Protein 2EDP (pdb70)

Radius of gyration: 15.27 Å; Cα contacts (8 Å, |Δi|>4): 200; chains: 1; bounding box: 36×50×23 Å

Sequence (100 aa):
GSSGSSGGSFQYVPVQLQGGAPWGFTLKGGLEHCEPLTVSKIEDGGKAALSQKMRTGDELVNINGTPLYGSRQEALILIKGSFRILKLIVRRRNSGPSSGGSSGSSGGSFQYVPVQLQGGAPWGFTLKGGLEHCEPLTVSKIEDGGKAALSQKMRTGDELVNINGTPLYGSRQEALILIKGSFRILKLIVRRRNSGPSSGGSSGSSGGSFQYVPVQLQGGAPWGFTLKGGLEHCEPLTVSKIEDGGKAALSQKMRTGDELVNINGTPLYGSRQEALILIKGSFRILKLIVRRRNSGPSSGGSSGSSGGSFQYVPVQLQGGAPWGFTLKGGLEHCEPLTVSKIEDGGKAALSQKMRTGDELVNINGTPLYGSRQEALILIKGSFRILKLIVRRRNSGPSSGGSSGSSGGSFQYVPVQLQGGAPWGFTLKGGLEHCEPLTVSKIEDGGKAALSQKMRTGDELVNINGTPLYGSRQEALILIKGSFRILKLIVRRRNSGPSSGGSSGSSGGSFQYVPVQLQGGAPWGFTLKGGLEHCEPLTVSKIEDGGKAALSQKMRTGDELVNINGTPLYGSRQEALILIKGSFRILKLIVRRRNSGPSSGGSSGSSGGSFQYVPVQLQGGAPWGFTLKGGLEHCEPLTVSKIEDGGKAALSQKMRTGDELVNINGTPLYGSRQEALILIKGSFRILKLIVRRRNSGPSSGGSSGSSGGSFQYVPVQLQGGAPWGFTLKGGLEHCEPLTVSKIEDGGKAALSQKMRTGDELVNINGTPLYGSRQEALILIKGSFRILKLIVRRRNSGPSSGGSSGSSGGSFQYVPVQLQGGAPWGFTLKGGLEHCEPLTVSKIEDGGKAALSQKMRTGDELVNINGTPLYGSRQEALILIKGSFRILKLIVRRRNSGPSSGGSSGSSGGSFQYVPVQLQGGAPWGFTLKGGLEHCEPLTVSKIEDGGKAALSQKMRTGDELVNINGTPLYGSRQEALILIKGSFRILKLIVRRRNSGPSSGGSSGSSGGSFQYVPVQLQGGAPWGFTLKGGLEHCEPLTVSKIEDGGKAALSQKMRTGDELVNINGTPLYGSRQEALILIKGSFRILKLIVRRRNSGPSSGGSSGSSGGSFQYVPVQLQGGAPWGFTLKGGLEHCEPLTVSKIEDGGKAALSQKMRTGDELVNINGTPLYGSRQEALILIKGSFRILKLIVRRRNSGPSSGGSSGSSGGSFQYVPVQLQGGAPWGFTLKGGLEHCEPLTVSKIEDGGKAALSQKMRTGDELVNINGTPLYGSRQEALILIKGSFRILKLIVRRRNSGPSSGGSSGSSGGSFQYVPVQLQGGAPWGFTLKGGLEHCEPLTVSKIEDGGKAALSQKMRTGDELVNINGTPLYGSRQEALILIKGSFRILKLIVRRRNSGPSSGGSSGSSGGSFQYVPVQLQGGAPWGFTLKGGLEHCEPLTVSKIEDGGKAALSQKMRTGDELVNINGTPLYGSRQEALILIKGSFRILKLIVRRRNSGPSSGGSSGSSGGSFQYVPVQLQGGAPWGFTLKGGLEHCEPLTVSKIEDGGKAALSQKMRTGDELVNINGTPLYGSRQEALILIKGSFRILKLIVRRRNSGPSSGGSSGSSGGSFQYVPVQLQGGAPWGFTLKGGLEHCEPLTVSKIEDGGKAALSQKMRTGDELVNINGTPLYGSRQEALILIKGSFRILKLIVRRRNSGPSSGGSSGSSGGSFQYVPVQLQGGAPWGFTLKGGLEHCEPLTVSKIEDGGKAALSQKMRTGDELVNINGTPLYGSRQEALILIKGSFRILKLIVRRRNSGPSSGGSSGSSGGSFQYVPVQLQGGAPWGFTLKGGLEHCEPLTVSKIEDGGKAALSQKMRTGDELVNINGTPLYGSRQEALILIKGSFRILKLIVRRRNSGPSSGGSSGSSGGSFQYVPVQLQGGAPWGFTLKGGLEHCEPLTVSKIEDGGKAALSQKMRTGDELVNINGTPLYGSRQEALILIKGSFRILKLIVRRRNSGPSSG

InterPro domains:
  IPR001478 PDZ domain [PF00595] (15-87)
  IPR001478 PDZ domain [PS50106] (10-92)
  IPR001478 PDZ domain [SM00228] (19-92)
  IPR014799 Apx/Shrm Domain 2 [PF08687] (1247-1486)
  IPR014799 Apx/Shrm Domain 2 [PS51307] (1208-1487)
  IPR027685 Shroom family [PTHR15012] (28-1253)
  IPR036034 PDZ superfamily [G3DSA:2.30.42.10] (7-92)
  IPR036034 PDZ superfamily [SSF50156] (5-95)

GO terms:
  GO:0005515 protein binding (F, IPI)
  GO:0005884 actin filament (C, IDA)
  GO:0009898 cytoplasmic side of plasma membrane (C, IDA)
  GO:0050890 cognition (P, IDA)
  GO:0007420 brain development (P, IDA)

Secondary structure (DSSP, 8-state):
----------EEEEEE--S-S-----EEEEGGGTEEEEE----TTSHHHHHTS--TT-EEEEETTEE--S-SHHHHHHHHT--SS-EEEEEE---SS---

Foldseek 3Di:
DDDDDDDFDKDKDWLKFAQADPAFWAWDDWVVNPDQTFIDGGHCPGRSNVSVRHDGPWGWQAKQNRGHDTHRCVRVVSRVPDDRMITTMTMDTDDDPDDD

Structure (mmCIF, N/CA/C/O backbone):
data_2EDP
#
_entry.id   2EDP
#
loop_
_atom_site.group_PDB
_atom_site.id
_atom_site.type_symbol
_atom_site.label_atom_id
_atom_site.label_alt_id
_atom_site.label_comp_id
_atom_site.label_asym_id
_atom_site.label_entity_id
_atom_site.label_seq_id
_atom_site.pdbx_PDB_ins_code
_atom_site.Cartn_x
_atom_site.Cartn_y
_atom_site.Cartn_z
_atom_site.occupancy
_atom_site.B_iso_or_equiv
_atom_site.auth_seq_id
_atom_site.auth_comp_id
_atom_site.auth_asym_id
_atom_site.auth_atom_id
_atom_site.pdbx_PDB_model_num
ATOM 1 N N . GLY A 1 1 ? -22.884 -32.919 -14.014 1.00 0.00 1 GLY A N 1
ATOM 2 C CA . GLY A 1 1 ? -23.047 -31.949 -12.947 1.00 0.00 1 GLY A CA 1
ATOM 3 C C . GLY A 1 1 ? -21.983 -32.080 -11.875 1.00 0.00 1 GLY A C 1
ATOM 4 O O . GLY A 1 1 ? -21.717 -33.178 -11.387 1.00 0.00 1 GLY A O 1
ATOM 8 N N . SER A 1 2 ? -21.371 -30.958 -11.510 1.00 0.00 2 SER A N 1
ATOM 9 C CA . SER A 1 2 ? -20.325 -30.954 -10.493 1.00 0.00 2 SER A CA 1
ATOM 10 C C . SER A 1 2 ? -20.096 -29.544 -9.956 1.00 0.00 2 SER A C 1
ATOM 11 O O . SER A 1 2 ? -20.125 -28.569 -10.707 1.00 0.00 2 SER A O 1
ATOM 19 N N . SER A 1 3 ? -19.868 -29.445 -8.651 1.00 0.00 3 SER A N 1
ATOM 20 C CA . SER A 1 3 ? -19.637 -28.155 -8.011 1.00 0.00 3 SER A CA 1
ATOM 21 C C . SER A 1 3 ? -18.562 -27.366 -8.752 1.00 0.00 3 SER A C 1
ATOM 22 O O . SER A 1 3 ? -17.462 -27.864 -8.988 1.00 0.00 3 SER A O 1
ATOM 30 N N . GLY A 1 4 ? -18.890 -26.130 -9.116 1.00 0.00 4 GLY A N 1
ATOM 31 C CA . GLY A 1 4 ? -17.943 -25.290 -9.826 1.00 0.00 4 GLY A CA 1
ATOM 32 C C . GLY A 1 4 ? -18.500 -23.913 -10.126 1.00 0.00 4 GLY A C 1
ATOM 33 O O . GLY A 1 4 ? -19.208 -23.724 -11.115 1.00 0.00 4 GLY A O 1
ATOM 37 N N . SER A 1 5 ? -18.182 -22.948 -9.269 1.00 0.00 5 SER A N 1
ATOM 38 C CA . SER A 1 5 ? -18.661 -21.582 -9.444 1.00 0.00 5 SER A CA 1
ATOM 39 C C . SER A 1 5 ? -17.507 -20.587 -9.358 1.00 0.00 5 SER A C 1
ATOM 40 O O . SER A 1 5 ? -16.634 -20.705 -8.499 1.00 0.00 5 SER A O 1
ATOM 48 N N . SER A 1 6 ? -17.512 -19.607 -10.256 1.00 0.00 6 SER A N 1
ATOM 49 C CA . SER A 1 6 ? -16.465 -18.592 -10.285 1.00 0.00 6 SER A CA 1
ATOM 50 C C . SER A 1 6 ? -16.884 -17.355 -9.497 1.00 0.00 6 SER A C 1
ATOM 51 O O . SER A 1 6 ? -18.007 -16.871 -9.631 1.00 0.00 6 SER A O 1
ATOM 59 N N . GLY A 1 7 ? -15.972 -16.849 -8.673 1.00 0.00 7 GLY A N 1
ATOM 60 C CA . GLY A 1 7 ? -16.264 -15.673 -7.875 1.00 0.00 7 GLY A CA 1
ATOM 61 C C . GLY A 1 7 ? -15.012 -14.928 -7.459 1.00 0.00 7 GLY A C 1
ATOM 62 O O . GLY A 1 7 ? -14.807 -14.653 -6.277 1.00 0.00 7 GLY A O 1
ATOM 66 N N . GLY A 1 8 ? -14.168 -14.600 -8.434 1.00 0.00 8 GLY A N 1
ATOM 67 C CA . GLY A 1 8 ? -12.938 -13.887 -8.142 1.00 0.00 8 GLY A CA 1
ATOM 68 C C . GLY A 1 8 ? -12.956 -12.464 -8.665 1.00 0.00 8 GLY A C 1
ATOM 69 O O . GLY A 1 8 ? -12.489 -12.197 -9.772 1.00 0.00 8 GLY A O 1
ATOM 73 N N . SER A 1 9 ? -13.497 -11.549 -7.867 1.00 0.00 9 SER A N 1
ATOM 74 C CA . SER A 1 9 ? -13.578 -10.147 -8.258 1.00 0.00 9 SER A CA 1
ATOM 75 C C . SER A 1 9 ? -12.610 -9.298 -7.440 1.00 0.00 9 SER A C 1
ATOM 76 O O . SER A 1 9 ? -12.343 -9.590 -6.274 1.00 0.00 9 SER A O 1
ATOM 84 N N . PHE A 1 10 ? -12.087 -8.245 -8.059 1.00 0.00 10 PHE A N 1
ATOM 85 C CA . PHE A 1 10 ? -11.148 -7.353 -7.390 1.00 0.00 10 PHE A CA 1
ATOM 86 C C . PHE A 1 10 ? -11.297 -5.923 -7.901 1.00 0.00 10 PHE A C 1
ATOM 87 O O . PHE A 1 10 ? -11.696 -5.701 -9.044 1.00 0.00 10 PHE A O 1
ATOM 104 N N . GLN A 1 11 ? -10.974 -4.958 -7.046 1.00 0.00 11 GLN A N 1
ATOM 105 C CA . GLN A 1 11 ? -11.073 -3.550 -7.411 1.00 0.00 11 GLN A CA 1
ATOM 106 C C . GLN A 1 11 ? -9.731 -2.846 -7.235 1.00 0.00 11 GLN A C 1
ATOM 107 O O . GLN A 1 11 ? -9.112 -2.926 -6.174 1.00 0.00 11 GLN A O 1
ATOM 121 N N . TYR A 1 12 ? -9.288 -2.158 -8.281 1.00 0.00 12 TYR A N 1
ATOM 122 C CA . TYR A 1 12 ? -8.019 -1.442 -8.243 1.00 0.00 12 TYR A CA 1
ATOM 123 C C . TYR A 1 12 ? -8.238 0.041 -7.963 1.00 0.00 12 TYR A C 1
ATOM 124 O O . TYR A 1 12 ? -8.811 0.762 -8.780 1.00 0.00 12 TYR A O 1
ATOM 142 N N . VAL A 1 13 ? -7.775 0.492 -6.800 1.00 0.00 13 VAL A N 1
ATOM 143 C CA . VAL A 1 13 ? -7.918 1.889 -6.411 1.00 0.00 13 VAL A CA 1
ATOM 144 C C . VAL A 1 13 ? -6.611 2.650 -6.605 1.00 0.00 13 VAL A C 1
ATOM 145 O O . VAL A 1 13 ? -5.715 2.620 -5.761 1.00 0.00 13 VAL A O 1
ATOM 158 N N . PRO A 1 14 ? -6.497 3.350 -7.743 1.00 0.00 14 PRO A N 1
ATOM 159 C CA . PRO A 1 14 ? -5.304 4.133 -8.075 1.00 0.00 14 PRO A CA 1
ATOM 160 C C . PRO A 1 14 ? -5.154 5.365 -7.189 1.00 0.00 14 PRO A C 1
ATOM 161 O O . PRO A 1 14 ? -5.832 6.372 -7.389 1.00 0.00 14 PRO A O 1
ATOM 172 N N . VAL A 1 15 ? -4.261 5.277 -6.208 1.00 0.00 15 VAL A N 1
ATOM 173 C CA . VAL A 1 15 ? -4.020 6.385 -5.292 1.00 0.00 15 VAL A CA 1
ATOM 174 C C . VAL A 1 15 ? -3.018 7.374 -5.876 1.00 0.00 15 VAL A C 1
ATOM 175 O O . VAL A 1 15 ? -1.808 7.156 -5.812 1.00 0.00 15 VAL A O 1
ATOM 188 N N . GLN A 1 16 ? -3.529 8.461 -6.444 1.00 0.00 16 GLN A N 1
ATOM 189 C CA . GLN A 1 16 ? -2.678 9.484 -7.040 1.00 0.00 16 GLN A CA 1
ATOM 190 C C . GLN A 1 16 ? -2.403 10.609 -6.048 1.00 0.00 16 GLN A C 1
ATOM 191 O O . GLN A 1 16 ? -3.297 11.387 -5.711 1.00 0.00 16 GLN A O 1
ATOM 205 N N . LEU A 1 17 ? -1.161 10.690 -5.582 1.00 0.00 17 LEU A N 1
ATOM 206 C CA . LEU A 1 17 ? -0.767 11.720 -4.627 1.00 0.00 17 LEU A CA 1
ATOM 207 C C . LEU A 1 17 ? -0.349 12.998 -5.347 1.00 0.00 17 LEU A C 1
ATOM 208 O O . LEU A 1 17 ? -0.215 13.017 -6.570 1.00 0.00 17 LEU A O 1
ATOM 224 N N . GLN A 1 18 ? -0.143 14.063 -4.579 1.00 0.00 18 GLN A N 1
ATOM 225 C CA . GLN A 1 18 ? 0.261 15.345 -5.144 1.00 0.00 18 GLN A CA 1
ATOM 226 C C . GLN A 1 18 ? 0.887 16.237 -4.077 1.00 0.00 18 GLN A C 1
ATOM 227 O O . GLN A 1 18 ? 0.292 16.477 -3.027 1.00 0.00 18 GLN A O 1
ATOM 241 N N . GLY A 1 19 ? 2.092 16.727 -4.354 1.00 0.00 19 GLY A N 1
ATOM 242 C CA . GLY A 1 19 ? 2.778 17.586 -3.408 1.00 0.00 19 GLY A CA 1
ATOM 243 C C . GLY A 1 19 ? 4.219 17.171 -3.186 1.00 0.00 19 GLY A C 1
ATOM 244 O O . GLY A 1 19 ? 5.095 18.015 -3.002 1.00 0.00 19 GLY A O 1
ATOM 248 N N . GLY A 1 20 ? 4.466 15.864 -3.203 1.00 0.00 20 GLY A N 1
ATOM 249 C CA . GLY A 1 20 ? 5.812 15.361 -2.999 1.00 0.00 20 GLY A CA 1
ATOM 250 C C . GLY A 1 20 ? 6.009 14.776 -1.614 1.00 0.00 20 GLY A C 1
ATOM 251 O O . GLY A 1 20 ? 5.363 15.200 -0.656 1.00 0.00 20 GLY A O 1
ATOM 255 N N . ALA A 1 21 ? 6.901 13.797 -1.509 1.00 0.00 21 ALA A N 1
ATOM 256 C CA . ALA A 1 21 ? 7.181 13.153 -0.231 1.00 0.00 21 ALA A CA 1
ATOM 257 C C . ALA A 1 21 ? 7.688 14.163 0.793 1.00 0.00 21 ALA A C 1
ATOM 258 O O . ALA A 1 21 ? 8.086 15.278 0.457 1.00 0.00 21 ALA A O 1
ATOM 265 N N . PRO A 1 22 ? 7.674 13.765 2.074 1.00 0.00 22 PRO A N 1
ATOM 266 C CA . PRO A 1 22 ? 7.203 12.440 2.486 1.00 0.00 22 PRO A CA 1
ATOM 267 C C . PRO A 1 22 ? 5.695 12.283 2.319 1.00 0.00 22 PRO A C 1
ATOM 268 O O . PRO A 1 22 ? 4.946 13.255 2.420 1.00 0.00 22 PRO A O 1
ATOM 279 N N . TRP A 1 23 ? 5.257 11.056 2.064 1.00 0.00 23 TRP A N 1
ATOM 280 C CA . TRP A 1 23 ? 3.838 10.773 1.883 1.00 0.00 23 TRP A CA 1
ATOM 281 C C . TRP A 1 23 ? 3.203 10.318 3.192 1.00 0.00 23 TRP A C 1
ATOM 282 O O . TRP A 1 23 ? 2.179 10.854 3.616 1.00 0.00 23 TRP A O 1
ATOM 303 N N . GLY A 1 24 ? 3.816 9.326 3.830 1.00 0.00 24 GLY A N 1
ATOM 304 C CA . GLY A 1 24 ? 3.295 8.817 5.086 1.00 0.00 24 GLY A CA 1
ATOM 305 C C . GLY A 1 24 ? 2.637 7.460 4.932 1.00 0.00 24 GLY A C 1
ATOM 306 O O . GLY A 1 24 ? 1.509 7.255 5.379 1.00 0.00 24 GLY A O 1
ATOM 310 N N . PHE A 1 25 ? 3.343 6.530 4.297 1.00 0.00 25 PHE A N 1
ATOM 311 C CA . PHE A 1 25 ? 2.819 5.186 4.083 1.00 0.00 25 PHE A CA 1
ATOM 312 C C . PHE A 1 25 ? 3.954 4.172 3.972 1.00 0.00 25 PHE A C 1
ATOM 313 O O . PHE A 1 25 ? 4.994 4.448 3.373 1.00 0.00 25 PHE A O 1
ATOM 330 N N . THR A 1 26 ? 3.747 2.995 4.556 1.00 0.00 26 THR A N 1
ATOM 331 C CA . THR A 1 26 ? 4.751 1.939 4.525 1.00 0.00 26 THR A CA 1
ATOM 332 C C . THR A 1 26 ? 4.134 0.605 4.122 1.00 0.00 26 THR A C 1
ATOM 333 O O . THR A 1 26 ? 2.928 0.512 3.889 1.00 0.00 26 THR A O 1
ATOM 344 N N . LEU A 1 27 ? 4.967 -0.427 4.043 1.00 0.00 27 LEU A N 1
ATOM 345 C CA . LEU A 1 27 ? 4.503 -1.758 3.669 1.00 0.00 27 LEU A CA 1
ATOM 346 C C . LEU A 1 27 ? 5.151 -2.826 4.543 1.00 0.00 27 LEU A C 1
ATOM 347 O O . LEU A 1 27 ? 6.095 -2.550 5.283 1.00 0.00 27 LEU A O 1
ATOM 363 N N . LYS A 1 28 ? 4.640 -4.050 4.451 1.00 0.00 28 LYS A N 1
ATOM 364 C CA . LYS A 1 28 ? 5.171 -5.162 5.230 1.00 0.00 28 LYS A CA 1
ATOM 365 C C . LYS A 1 28 ? 5.001 -6.480 4.481 1.00 0.00 28 LYS A C 1
ATOM 366 O O . LYS A 1 28 ? 4.207 -6.577 3.546 1.00 0.00 28 LYS A O 1
ATOM 385 N N . GLY A 1 29 ? 5.753 -7.494 4.900 1.00 0.00 29 GLY A N 1
ATOM 386 C CA . GLY A 1 29 ? 5.669 -8.793 4.259 1.00 0.00 29 GLY A CA 1
ATOM 387 C C . GLY A 1 29 ? 6.394 -8.831 2.928 1.00 0.00 29 GLY A C 1
ATOM 388 O O . GLY A 1 29 ? 7.525 -8.360 2.816 1.00 0.00 29 GLY A O 1
ATOM 392 N N . GLY A 1 30 ? 5.742 -9.395 1.916 1.00 0.00 30 GLY A N 1
ATOM 393 C CA . GLY A 1 30 ? 6.348 -9.484 0.600 1.00 0.00 30 GLY A CA 1
ATOM 394 C C . GLY A 1 30 ? 6.791 -10.893 0.260 1.00 0.00 30 GLY A C 1
ATOM 395 O O . GLY A 1 30 ? 6.963 -11.729 1.147 1.00 0.00 30 GLY A O 1
ATOM 399 N N . LEU A 1 31 ? 6.974 -11.158 -1.029 1.00 0.00 31 LEU A N 1
ATOM 400 C CA . LEU A 1 31 ? 7.398 -12.477 -1.486 1.00 0.00 31 LEU A CA 1
ATOM 401 C C . LEU A 1 31 ? 8.512 -13.028 -0.601 1.00 0.00 31 LEU A C 1
ATOM 402 O O . LEU A 1 31 ? 8.622 -14.238 -0.406 1.00 0.00 31 LEU A O 1
ATOM 418 N N . GLU A 1 32 ? 9.335 -12.130 -0.067 1.00 0.00 32 GLU A N 1
ATOM 419 C CA . GLU A 1 32 ? 10.439 -12.527 0.799 1.00 0.00 32 GLU A CA 1
ATOM 420 C C . GLU A 1 32 ? 9.960 -13.481 1.890 1.00 0.00 32 GLU A C 1
ATOM 421 O O . GLU A 1 32 ? 10.502 -14.573 2.058 1.00 0.00 32 GLU A O 1
ATOM 433 N N . HIS A 1 33 ? 8.940 -13.058 2.630 1.00 0.00 33 HIS A N 1
ATOM 434 C CA . HIS A 1 33 ? 8.387 -13.873 3.706 1.00 0.00 33 HIS A CA 1
ATOM 435 C C . HIS A 1 33 ? 7.102 -14.564 3.258 1.00 0.00 33 HIS A C 1
ATOM 436 O O . HIS A 1 33 ? 6.328 -15.052 4.083 1.00 0.00 33 HIS A O 1
ATOM 450 N N . CYS A 1 34 ? 6.880 -14.600 1.949 1.00 0.00 34 CYS A N 1
ATOM 451 C CA . CYS A 1 34 ? 5.688 -15.229 1.392 1.00 0.00 34 CYS A CA 1
ATOM 452 C C . CYS A 1 34 ? 4.425 -14.527 1.879 1.00 0.00 34 CYS A C 1
ATOM 453 O O . CYS A 1 34 ? 3.388 -15.160 2.075 1.00 0.00 34 CYS A O 1
ATOM 461 N N . GLU A 1 35 ? 4.521 -13.215 2.074 1.00 0.00 35 GLU A N 1
ATOM 462 C CA . GLU A 1 35 ? 3.386 -12.428 2.541 1.00 0.00 35 GLU A CA 1
ATOM 463 C C . GLU A 1 35 ? 2.947 -11.424 1.479 1.00 0.00 35 GLU A C 1
ATOM 464 O O . GLU A 1 35 ? 3.761 -10.857 0.749 1.00 0.00 35 GLU A O 1
ATOM 476 N N . PRO A 1 36 ? 1.628 -11.197 1.389 1.00 0.00 36 PRO A N 1
ATOM 477 C CA . PRO A 1 36 ? 1.049 -10.261 0.420 1.00 0.00 36 PRO A CA 1
ATOM 478 C C . PRO A 1 36 ? 1.375 -8.809 0.751 1.00 0.00 36 PRO A C 1
ATOM 479 O O . PRO A 1 36 ? 0.667 -8.164 1.525 1.00 0.00 36 PRO A O 1
ATOM 490 N N . LEU A 1 37 ? 2.450 -8.299 0.160 1.00 0.00 37 LEU A N 1
ATOM 491 C CA . LEU A 1 37 ? 2.870 -6.922 0.392 1.00 0.00 37 LEU A CA 1
ATOM 492 C C . LEU A 1 37 ? 1.663 -5.995 0.496 1.00 0.00 37 LEU A C 1
ATOM 493 O O . LEU A 1 37 ? 1.098 -5.577 -0.515 1.00 0.00 37 LEU A O 1
ATOM 509 N N . THR A 1 38 ? 1.274 -5.675 1.726 1.00 0.00 38 THR A N 1
ATOM 510 C CA . THR A 1 38 ? 0.135 -4.796 1.963 1.00 0.00 38 THR A CA 1
ATOM 511 C C . THR A 1 38 ? 0.479 -3.712 2.977 1.00 0.00 38 THR A C 1
ATOM 512 O O . THR A 1 38 ? 1.240 -3.944 3.917 1.00 0.00 38 THR A O 1
ATOM 523 N N . VAL A 1 39 ? -0.087 -2.525 2.783 1.00 0.00 39 VAL A N 1
ATOM 524 C CA . VAL A 1 39 ? 0.158 -1.404 3.682 1.00 0.00 39 VAL A CA 1
ATOM 525 C C . VAL A 1 39 ? 0.252 -1.871 5.130 1.00 0.00 39 VAL A C 1
ATOM 526 O O . VAL A 1 39 ? -0.622 -2.586 5.620 1.00 0.00 39 VAL A O 1
ATOM 539 N N . SER A 1 40 ? 1.318 -1.462 5.810 1.00 0.00 40 SER A N 1
ATOM 540 C CA . SER A 1 40 ? 1.529 -1.841 7.202 1.00 0.00 40 SER A CA 1
ATOM 541 C C . SER A 1 40 ? 1.262 -0.662 8.133 1.00 0.00 40 SER A C 1
ATOM 542 O O . SER A 1 40 ? 0.758 -0.834 9.243 1.00 0.00 40 SER A O 1
ATOM 550 N N . LYS A 1 41 ? 1.603 0.536 7.672 1.00 0.00 41 LYS A N 1
ATOM 551 C CA . LYS A 1 41 ? 1.401 1.746 8.461 1.00 0.00 41 LYS A CA 1
ATOM 552 C C . LYS A 1 41 ? 1.283 2.970 7.558 1.00 0.00 41 LYS A C 1
ATOM 553 O O . LYS A 1 41 ? 1.965 3.069 6.538 1.00 0.00 41 LYS A O 1
ATOM 572 N N . ILE A 1 42 ? 0.414 3.900 7.941 1.00 0.00 42 ILE A N 1
ATOM 573 C CA . ILE A 1 42 ? 0.210 5.118 7.168 1.00 0.00 42 ILE A CA 1
ATOM 574 C C . ILE A 1 42 ? 0.024 6.325 8.081 1.00 0.00 42 ILE A C 1
ATOM 575 O O . ILE A 1 42 ? -1.020 6.482 8.713 1.00 0.00 42 ILE A O 1
ATOM 591 N N . GLU A 1 43 ? 1.043 7.176 8.144 1.00 0.00 43 GLU A N 1
ATOM 592 C CA . GLU A 1 43 ? 0.991 8.370 8.980 1.00 0.00 43 GLU A CA 1
ATOM 593 C C . GLU A 1 43 ? -0.357 9.071 8.842 1.00 0.00 43 GLU A C 1
ATOM 594 O O . GLU A 1 43 ? -0.763 9.449 7.743 1.00 0.00 43 GLU A O 1
ATOM 606 N N . ASP A 1 44 ? -1.046 9.242 9.965 1.00 0.00 44 ASP A N 1
ATOM 607 C CA . ASP A 1 44 ? -2.348 9.899 9.971 1.00 0.00 44 ASP A CA 1
ATOM 608 C C . ASP A 1 44 ? -2.192 11.416 9.994 1.00 0.00 44 ASP A C 1
ATOM 609 O O . ASP A 1 44 ? -2.085 12.023 11.058 1.00 0.00 44 ASP A O 1
ATOM 618 N N . GLY A 1 45 ? -2.177 12.023 8.811 1.00 0.00 45 GLY A N 1
ATOM 619 C CA . GLY A 1 45 ? -2.031 13.464 8.717 1.00 0.00 45 GLY A CA 1
ATOM 620 C C . GLY A 1 45 ? -1.157 13.884 7.553 1.00 0.00 45 GLY A C 1
ATOM 621 O O . GLY A 1 45 ? -1.172 15.044 7.143 1.00 0.00 45 GLY A O 1
ATOM 625 N N . GLY A 1 46 ? -0.389 12.938 7.019 1.00 0.00 46 GLY A N 1
ATOM 626 C CA . GLY A 1 46 ? 0.487 13.237 5.902 1.00 0.00 46 GLY A CA 1
ATOM 627 C C . GLY A 1 46 ? -0.263 13.339 4.588 1.00 0.00 46 GLY A C 1
ATOM 628 O O . GLY A 1 46 ? -1.357 13.902 4.531 1.00 0.00 46 GLY A O 1
ATOM 632 N N . LYS A 1 47 ? 0.326 12.795 3.529 1.00 0.00 47 LYS A N 1
ATOM 633 C CA . LYS A 1 47 ? -0.293 12.827 2.209 1.00 0.00 47 LYS A CA 1
ATOM 634 C C . LYS A 1 47 ? -1.116 11.567 1.962 1.00 0.00 47 LYS A C 1
ATOM 635 O O . LYS A 1 47 ? -2.285 11.642 1.584 1.00 0.00 47 LYS A O 1
ATOM 654 N N . ALA A 1 48 ? -0.499 10.411 2.181 1.00 0.00 48 ALA A N 1
ATOM 655 C CA . ALA A 1 48 ? -1.176 9.135 1.986 1.00 0.00 48 ALA A CA 1
ATOM 656 C C . ALA A 1 48 ? -2.537 9.125 2.672 1.00 0.00 48 ALA A C 1
ATOM 657 O O . ALA A 1 48 ? -3.556 8.828 2.049 1.00 0.00 48 ALA A O 1
ATOM 664 N N . ALA A 1 49 ? -2.548 9.452 3.961 1.00 0.00 49 ALA A N 1
ATOM 665 C CA . ALA A 1 49 ? -3.784 9.482 4.731 1.00 0.00 49 ALA A CA 1
ATOM 666 C C . ALA A 1 49 ? -4.743 10.537 4.190 1.00 0.00 49 ALA A C 1
ATOM 667 O O . ALA A 1 49 ? -5.933 10.274 4.006 1.00 0.00 49 ALA A O 1
ATOM 674 N N . LEU A 1 50 ? -4.220 11.731 3.936 1.00 0.00 50 LEU A N 1
ATOM 675 C CA . LEU A 1 50 ? -5.030 12.827 3.415 1.00 0.00 50 LEU A CA 1
ATOM 676 C C . LEU A 1 50 ? -5.774 12.402 2.154 1.00 0.00 50 LEU A C 1
ATOM 677 O O . LEU A 1 50 ? -6.898 12.839 1.907 1.00 0.00 50 LEU A O 1
ATOM 693 N N . SER A 1 51 ? -5.141 11.545 1.359 1.00 0.00 51 SER A N 1
ATOM 694 C CA . SER A 1 51 ? -5.743 11.062 0.122 1.00 0.00 51 SER A CA 1
ATOM 695 C C . SER A 1 51 ? -7.014 10.269 0.410 1.00 0.00 51 SER A C 1
ATOM 696 O O . SER A 1 51 ? -7.963 10.293 -0.373 1.00 0.00 51 SER A O 1
ATOM 704 N N . GLN A 1 52 ? -7.024 9.568 1.539 1.00 0.00 52 GLN A N 1
ATOM 705 C CA . GLN A 1 52 ? -8.178 8.767 1.930 1.00 0.00 52 GLN A CA 1
ATOM 706 C C . GLN A 1 52 ? -8.547 7.772 0.834 1.00 0.00 52 GLN A C 1
ATOM 707 O O . GLN A 1 52 ? -9.717 7.433 0.658 1.00 0.00 52 GLN A O 1
ATOM 721 N N . LYS A 1 53 ? -7.542 7.308 0.100 1.00 0.00 53 LYS A N 1
ATOM 722 C CA . LYS A 1 53 ? -7.759 6.352 -0.979 1.00 0.00 53 LYS A CA 1
ATOM 723 C C . LYS A 1 53 ? -7.297 4.957 -0.570 1.00 0.00 53 LYS A C 1
ATOM 724 O O . LYS A 1 53 ? -7.871 3.954 -0.994 1.00 0.00 53 LYS A O 1
ATOM 743 N N . MET A 1 54 ? -6.259 4.901 0.257 1.00 0.00 54 MET A N 1
ATOM 744 C CA . MET A 1 54 ? -5.722 3.628 0.725 1.00 0.00 54 MET A CA 1
ATOM 745 C C . MET A 1 54 ? -5.691 3.578 2.249 1.00 0.00 54 MET A C 1
ATOM 746 O O . MET A 1 54 ? -5.867 4.598 2.916 1.00 0.00 54 MET A O 1
ATOM 760 N N . ARG A 1 55 ? -5.465 2.387 2.794 1.00 0.00 55 ARG A N 1
ATOM 761 C CA . ARG A 1 55 ? -5.412 2.206 4.240 1.00 0.00 55 ARG A CA 1
ATOM 762 C C . ARG A 1 55 ? -4.749 0.879 4.597 1.00 0.00 55 ARG A C 1
ATOM 763 O O . ARG A 1 55 ? -4.753 -0.064 3.804 1.00 0.00 55 ARG A O 1
ATOM 784 N N . THR A 1 56 ? -4.179 0.812 5.796 1.00 0.00 56 THR A N 1
ATOM 785 C CA . THR A 1 56 ? -3.511 -0.398 6.258 1.00 0.00 56 THR A CA 1
ATOM 786 C C . THR A 1 56 ? -4.373 -1.631 6.012 1.00 0.00 56 THR A C 1
ATOM 787 O O . THR A 1 56 ? -5.337 -1.880 6.734 1.00 0.00 56 THR A O 1
ATOM 798 N N . GLY A 1 57 ? -4.019 -2.400 4.987 1.00 0.00 57 GLY A N 1
ATOM 799 C CA . GLY A 1 57 ? -4.771 -3.599 4.664 1.00 0.00 57 GLY A CA 1
ATOM 800 C C . GLY A 1 57 ? -4.895 -3.820 3.169 1.00 0.00 57 GLY A C 1
ATOM 801 O O . GLY A 1 57 ? -5.390 -4.857 2.728 1.00 0.00 57 GLY A O 1
ATOM 805 N N . ASP A 1 58 ? -4.446 -2.843 2.389 1.00 0.00 58 ASP A N 1
ATOM 806 C CA . ASP A 1 58 ? -4.510 -2.935 0.935 1.00 0.00 58 ASP A CA 1
ATOM 807 C C . ASP A 1 58 ? -3.245 -3.577 0.375 1.00 0.00 58 ASP A C 1
ATOM 808 O O . ASP A 1 58 ? -2.208 -3.608 1.037 1.00 0.00 58 ASP A O 1
ATOM 817 N N . GLU A 1 59 ? -3.339 -4.090 -0.848 1.00 0.00 59 GLU A N 1
ATOM 818 C CA . GLU A 1 59 ? -2.201 -4.733 -1.495 1.00 0.00 59 GLU A CA 1
ATOM 819 C C . GLU A 1 59 ? -1.665 -3.872 -2.635 1.00 0.00 59 GLU A C 1
ATOM 820 O O . GLU A 1 59 ? -2.324 -3.700 -3.661 1.00 0.00 59 GLU A O 1
ATOM 832 N N . LEU A 1 60 ? -0.466 -3.332 -2.447 1.00 0.00 60 LEU A N 1
ATOM 833 C CA . LEU A 1 60 ? 0.160 -2.487 -3.459 1.00 0.00 60 LEU A CA 1
ATOM 834 C C . LEU A 1 60 ? 1.044 -3.314 -4.387 1.00 0.00 60 LEU A C 1
ATOM 835 O O . LEU A 1 60 ? 2.020 -3.924 -3.951 1.00 0.00 60 LEU A O 1
ATOM 851 N N . VAL A 1 61 ? 0.697 -3.327 -5.670 1.00 0.00 61 VAL A N 1
ATOM 852 C CA . VAL A 1 61 ? 1.462 -4.075 -6.661 1.00 0.00 61 VAL A CA 1
ATOM 853 C C . VAL A 1 61 ? 2.024 -3.150 -7.735 1.00 0.00 61 VAL A C 1
ATOM 854 O O . VAL A 1 61 ? 2.767 -3.583 -8.614 1.00 0.00 61 VAL A O 1
ATOM 867 N N . ASN A 1 62 ? 1.664 -1.873 -7.656 1.00 0.00 62 ASN A N 1
ATOM 868 C CA . ASN A 1 62 ? 2.132 -0.886 -8.621 1.00 0.00 62 ASN A CA 1
ATOM 869 C C . ASN A 1 62 ? 2.525 0.413 -7.924 1.00 0.00 62 ASN A C 1
ATOM 870 O O . ASN A 1 62 ? 1.684 1.090 -7.332 1.00 0.00 62 ASN A O 1
ATOM 881 N N . ILE A 1 63 ? 3.807 0.755 -7.999 1.00 0.00 63 ILE A N 1
ATOM 882 C CA . ILE A 1 63 ? 4.311 1.973 -7.377 1.00 0.00 63 ILE A CA 1
ATOM 883 C C . ILE A 1 63 ? 4.899 2.919 -8.418 1.00 0.00 63 ILE A C 1
ATOM 884 O O . ILE A 1 63 ? 5.800 2.549 -9.169 1.00 0.00 63 ILE A O 1
ATOM 900 N N . ASN A 1 64 ? 4.383 4.143 -8.455 1.00 0.00 64 ASN A N 1
ATOM 901 C CA . ASN A 1 64 ? 4.858 5.144 -9.404 1.00 0.00 64 ASN A CA 1
ATOM 902 C C . ASN A 1 64 ? 4.744 4.633 -10.837 1.00 0.00 64 ASN A C 1
ATOM 903 O O . ASN A 1 64 ? 5.484 5.063 -11.721 1.00 0.00 64 ASN A O 1
ATOM 914 N N . GLY A 1 65 ? 3.811 3.712 -11.059 1.00 0.00 65 GLY A N 1
ATOM 915 C CA . GLY A 1 65 ? 3.617 3.158 -12.386 1.00 0.00 65 GLY A CA 1
ATOM 916 C C . GLY A 1 65 ? 4.525 1.975 -12.659 1.00 0.00 65 GLY A C 1
ATOM 917 O O . GLY A 1 65 ? 4.600 1.487 -13.787 1.00 0.00 65 GLY A O 1
ATOM 921 N N . THR A 1 66 ? 5.219 1.513 -11.623 1.00 0.00 66 THR A N 1
ATOM 922 C CA . THR A 1 66 ? 6.129 0.382 -11.757 1.00 0.00 66 THR A CA 1
ATOM 923 C C . THR A 1 66 ? 5.521 -0.885 -11.167 1.00 0.00 66 THR A C 1
ATOM 924 O O . THR A 1 66 ? 5.330 -1.005 -9.956 1.00 0.00 66 THR A O 1
ATOM 935 N N . PRO A 1 67 ? 5.210 -1.855 -12.039 1.00 0.00 67 PRO A N 1
ATOM 936 C CA . PRO A 1 67 ? 4.620 -3.132 -11.626 1.00 0.00 67 PRO A CA 1
ATOM 937 C C . PRO A 1 67 ? 5.606 -4.005 -10.858 1.00 0.00 67 PRO A C 1
ATOM 938 O O . PRO A 1 67 ? 6.553 -4.543 -11.433 1.00 0.00 67 PRO A O 1
ATOM 949 N N . LEU A 1 68 ? 5.379 -4.141 -9.556 1.00 0.00 68 LEU A N 1
ATOM 950 C CA . LEU A 1 68 ? 6.248 -4.950 -8.709 1.00 0.00 68 LEU A CA 1
ATOM 951 C C . LEU A 1 68 ? 5.933 -6.434 -8.864 1.00 0.00 68 LEU A C 1
ATOM 952 O O . LEU A 1 68 ? 4.894 -6.804 -9.412 1.00 0.00 68 LEU A O 1
ATOM 968 N N . TYR A 1 69 ? 6.834 -7.279 -8.376 1.00 0.00 69 TYR A N 1
ATOM 969 C CA . TYR A 1 69 ? 6.651 -8.723 -8.460 1.00 0.00 69 TYR A CA 1
ATOM 970 C C . TYR A 1 69 ? 6.518 -9.338 -7.071 1.00 0.00 69 TYR A C 1
ATOM 971 O O . TYR A 1 69 ? 6.927 -10.475 -6.840 1.00 0.00 69 TYR A O 1
ATOM 989 N N . GLY A 1 70 ? 5.940 -8.576 -6.147 1.00 0.00 70 GLY A N 1
ATOM 990 C CA . GLY A 1 70 ? 5.761 -9.061 -4.791 1.00 0.00 70 GLY A CA 1
ATOM 991 C C . GLY A 1 70 ? 6.876 -8.618 -3.865 1.00 0.00 70 GLY A C 1
ATOM 992 O O . GLY A 1 70 ? 6.664 -8.448 -2.664 1.00 0.00 70 GLY A O 1
ATOM 996 N N . SER A 1 71 ? 8.068 -8.432 -4.423 1.00 0.00 71 SER A N 1
ATOM 997 C CA . SER A 1 71 ? 9.223 -8.012 -3.637 1.00 0.00 71 SER A CA 1
ATOM 998 C C . SER A 1 71 ? 8.887 -6.789 -2.789 1.00 0.00 71 SER A C 1
ATOM 999 O O . SER A 1 71 ? 7.879 -6.120 -3.018 1.00 0.00 71 SER A O 1
ATOM 1007 N N . ARG A 1 72 ? 9.739 -6.504 -1.810 1.00 0.00 72 ARG A N 1
ATOM 1008 C CA . ARG A 1 72 ? 9.533 -5.362 -0.926 1.00 0.00 72 ARG A CA 1
ATOM 1009 C C . ARG A 1 72 ? 10.561 -4.269 -1.202 1.00 0.00 72 ARG A C 1
ATOM 1010 O O . ARG A 1 72 ? 10.208 -3.157 -1.594 1.00 0.00 72 ARG A O 1
ATOM 1031 N N . GLN A 1 73 ? 11.833 -4.594 -0.993 1.00 0.00 73 GLN A N 1
ATOM 1032 C CA . GLN A 1 73 ? 12.911 -3.639 -1.217 1.00 0.00 73 GLN A CA 1
ATOM 1033 C C . GLN A 1 73 ? 12.600 -2.736 -2.406 1.00 0.00 73 GLN A C 1
ATOM 1034 O O . GLN A 1 73 ? 12.298 -1.555 -2.238 1.00 0.00 73 GLN A O 1
ATOM 1048 N N . GLU A 1 74 ? 12.677 -3.300 -3.608 1.00 0.00 74 GLU A N 1
ATOM 1049 C CA . GLU A 1 74 ? 12.404 -2.544 -4.825 1.00 0.00 74 GLU A CA 1
ATOM 1050 C C . GLU A 1 74 ? 11.239 -1.581 -4.617 1.00 0.00 74 GLU A C 1
ATOM 1051 O O . GLU A 1 74 ? 11.265 -0.447 -5.096 1.00 0.00 74 GLU A O 1
ATOM 1063 N N . ALA A 1 75 ? 10.219 -2.041 -3.901 1.00 0.00 75 ALA A N 1
ATOM 1064 C CA . ALA A 1 75 ? 9.045 -1.221 -3.628 1.00 0.00 75 ALA A CA 1
ATOM 1065 C C . ALA A 1 75 ? 9.410 -0.003 -2.786 1.00 0.00 75 ALA A C 1
ATOM 1066 O O . ALA A 1 75 ? 9.469 1.119 -3.291 1.00 0.00 75 ALA A O 1
ATOM 1073 N N . LEU A 1 76 ? 9.654 -0.230 -1.500 1.00 0.00 76 LEU A N 1
ATOM 1074 C CA . LEU A 1 76 ? 10.013 0.849 -0.587 1.00 0.00 76 LEU A CA 1
ATOM 1075 C C . LEU A 1 76 ? 11.061 1.765 -1.211 1.00 0.00 76 LEU A C 1
ATOM 1076 O O . LEU A 1 76 ? 11.033 2.980 -1.017 1.00 0.00 76 LEU A O 1
ATOM 1092 N N . ILE A 1 77 ? 11.984 1.173 -1.962 1.00 0.00 77 ILE A N 1
ATOM 1093 C CA . ILE A 1 77 ? 13.040 1.936 -2.616 1.00 0.00 77 ILE A CA 1
ATOM 1094 C C . ILE A 1 77 ? 12.468 2.853 -3.692 1.00 0.00 77 ILE A C 1
ATOM 1095 O O . ILE A 1 77 ? 12.864 4.013 -3.809 1.00 0.00 77 ILE A O 1
ATOM 1111 N N . LEU A 1 78 ? 11.534 2.326 -4.476 1.00 0.00 78 LEU A N 1
ATOM 1112 C CA . LEU A 1 78 ? 10.905 3.097 -5.543 1.00 0.00 78 LEU A CA 1
ATOM 1113 C C . LEU A 1 78 ? 10.312 4.394 -5.000 1.00 0.00 78 LEU A C 1
ATOM 1114 O O . LEU A 1 78 ? 10.169 5.375 -5.729 1.00 0.00 78 LEU A O 1
ATOM 1130 N N . ILE A 1 79 ? 9.972 4.390 -3.716 1.00 0.00 79 ILE A N 1
ATOM 1131 C CA . ILE A 1 79 ? 9.398 5.567 -3.075 1.00 0.00 79 ILE A CA 1
ATOM 1132 C C . ILE A 1 79 ? 10.483 6.567 -2.689 1.00 0.00 79 ILE A C 1
ATOM 1133 O O . ILE A 1 79 ? 10.400 7.749 -3.023 1.00 0.00 79 ILE A O 1
ATOM 1149 N N . LYS A 1 80 ? 11.501 6.085 -1.985 1.00 0.00 80 LYS A N 1
ATOM 1150 C CA . LYS A 1 80 ? 12.606 6.934 -1.556 1.00 0.00 80 LYS A CA 1
ATOM 1151 C C . LYS A 1 80 ? 12.878 8.031 -2.580 1.00 0.00 80 LYS A C 1
ATOM 1152 O O . LYS A 1 80 ? 13.160 9.173 -2.221 1.00 0.00 80 LYS A O 1
ATOM 1171 N N . GLY A 1 81 ? 12.792 7.676 -3.859 1.00 0.00 81 GLY A N 1
ATOM 1172 C CA . GLY A 1 81 ? 13.031 8.642 -4.915 1.00 0.00 81 GLY A CA 1
ATOM 1173 C C . GLY A 1 81 ? 11.768 8.994 -5.675 1.00 0.00 81 GLY A C 1
ATOM 1174 O O . GLY A 1 81 ? 11.753 8.986 -6.906 1.00 0.00 81 GLY A O 1
ATOM 1178 N N . SER A 1 82 ? 10.703 9.302 -4.941 1.00 0.00 82 SER A N 1
ATOM 1179 C CA . SER A 1 82 ? 9.428 9.653 -5.554 1.00 0.00 82 SER A CA 1
ATOM 1180 C C . SER A 1 82 ? 9.509 11.016 -6.236 1.00 0.00 82 SER A C 1
ATOM 1181 O O . SER A 1 82 ? 10.567 11.645 -6.266 1.00 0.00 82 SER A O 1
ATOM 1189 N N . PHE A 1 83 ? 8.384 11.464 -6.783 1.00 0.00 83 PHE A N 1
ATOM 1190 C CA . PHE A 1 83 ? 8.327 12.751 -7.467 1.00 0.00 83 PHE A CA 1
ATOM 1191 C C . PHE A 1 83 ? 7.183 13.604 -6.926 1.00 0.00 83 PHE A C 1
ATOM 1192 O O . PHE A 1 83 ? 6.419 13.164 -6.067 1.00 0.00 83 PHE A O 1
ATOM 1209 N N . ARG A 1 84 ? 7.071 14.826 -7.436 1.00 0.00 84 ARG A N 1
ATOM 1210 C CA . ARG A 1 84 ? 6.022 15.741 -7.004 1.00 0.00 84 ARG A CA 1
ATOM 1211 C C . ARG A 1 84 ? 4.671 15.034 -6.953 1.00 0.00 84 ARG A C 1
ATOM 1212 O O . ARG A 1 84 ? 3.751 15.481 -6.268 1.00 0.00 84 ARG A O 1
ATOM 1233 N N . ILE A 1 85 ? 4.559 13.929 -7.683 1.00 0.00 85 ILE A N 1
ATOM 1234 C CA . ILE A 1 85 ? 3.321 13.161 -7.720 1.00 0.00 85 ILE A CA 1
ATOM 1235 C C . ILE A 1 85 ? 3.601 11.664 -7.643 1.00 0.00 85 ILE A C 1
ATOM 1236 O O . ILE A 1 85 ? 4.529 11.161 -8.278 1.00 0.00 85 ILE A O 1
ATOM 1252 N N . LEU A 1 86 ? 2.792 10.955 -6.863 1.00 0.00 86 LEU A N 1
ATOM 1253 C CA . LEU A 1 86 ? 2.951 9.514 -6.704 1.00 0.00 86 LEU A CA 1
ATOM 1254 C C . LEU A 1 86 ? 1.737 8.769 -7.251 1.00 0.00 86 LEU A C 1
ATOM 1255 O O . LEU A 1 86 ? 0.596 9.178 -7.037 1.00 0.00 86 LEU A O 1
ATOM 1271 N N . LYS A 1 87 ? 1.992 7.672 -7.956 1.00 0.00 87 LYS A N 1
ATOM 1272 C CA . LYS A 1 87 ? 0.921 6.866 -8.531 1.00 0.00 87 LYS A CA 1
ATOM 1273 C C . LYS A 1 87 ? 1.005 5.423 -8.045 1.00 0.00 87 LYS A C 1
ATOM 1274 O O . LYS A 1 87 ? 1.971 4.715 -8.333 1.00 0.00 87 LYS A O 1
ATOM 1293 N N . LEU A 1 88 ? -0.013 4.991 -7.308 1.00 0.00 88 LEU A N 1
ATOM 1294 C CA . LEU A 1 88 ? -0.055 3.631 -6.784 1.00 0.00 88 LEU A CA 1
ATOM 1295 C C . LEU A 1 88 ? -1.416 2.991 -7.037 1.00 0.00 88 LEU A C 1
ATOM 1296 O O . LEU A 1 88 ? -2.441 3.674 -7.052 1.00 0.00 88 LEU A O 1
ATOM 1312 N N . ILE A 1 89 ? -1.419 1.677 -7.235 1.00 0.00 89 ILE A N 1
ATOM 1313 C CA . ILE A 1 89 ? -2.655 0.945 -7.484 1.00 0.00 89 ILE A CA 1
ATOM 1314 C C . ILE A 1 89 ? -2.807 -0.223 -6.516 1.00 0.00 89 ILE A C 1
ATOM 1315 O O . ILE A 1 89 ? -2.113 -1.233 -6.631 1.00 0.00 89 ILE A O 1
ATOM 1331 N N . VAL A 1 90 ? -3.721 -0.078 -5.562 1.00 0.00 90 VAL A N 1
ATOM 1332 C CA . VAL A 1 90 ? -3.967 -1.122 -4.575 1.00 0.00 90 VAL A CA 1
ATOM 1333 C C . VAL A 1 90 ? -5.218 -1.923 -4.922 1.00 0.00 90 VAL A C 1
ATOM 1334 O O . VAL A 1 90 ? -6.231 -1.361 -5.337 1.00 0.00 90 VAL A O 1
ATOM 1347 N N . ARG A 1 91 ? -5.139 -3.238 -4.748 1.00 0.00 91 ARG A N 1
ATOM 1348 C CA . ARG A 1 91 ? -6.264 -4.117 -5.043 1.00 0.00 91 ARG A CA 1
ATOM 1349 C C . ARG A 1 91 ? -6.871 -4.673 -3.759 1.00 0.00 91 ARG A C 1
ATOM 1350 O O . ARG A 1 91 ? -6.172 -5.257 -2.932 1.00 0.00 91 ARG A O 1
ATOM 1371 N N . ARG A 1 92 ? -8.177 -4.485 -3.599 1.00 0.00 92 ARG A N 1
ATOM 1372 C CA . ARG A 1 92 ? -8.879 -4.966 -2.415 1.00 0.00 92 ARG A CA 1
ATOM 1373 C C . ARG A 1 92 ? -9.899 -6.038 -2.785 1.00 0.00 92 ARG A C 1
ATOM 1374 O O . ARG A 1 92 ? -10.817 -5.792 -3.568 1.00 0.00 92 ARG A O 1
ATOM 1395 N N . ARG A 1 93 ? -9.732 -7.228 -2.218 1.00 0.00 93 ARG A N 1
ATOM 1396 C CA . ARG A 1 93 ? -10.637 -8.339 -2.489 1.00 0.00 93 ARG A CA 1
ATOM 1397 C C . ARG A 1 93 ? -11.948 -8.171 -1.726 1.00 0.00 93 ARG A C 1
ATOM 1398 O O . ARG A 1 93 ? -12.213 -8.890 -0.764 1.00 0.00 93 ARG A O 1
ATOM 1419 N N . ASN A 1 94 ? -12.763 -7.216 -2.162 1.00 0.00 94 ASN A N 1
ATOM 1420 C CA . ASN A 1 94 ? -14.045 -6.953 -1.519 1.00 0.00 94 ASN A CA 1
ATOM 1421 C C . ASN A 1 94 ? -14.829 -8.247 -1.320 1.00 0.00 94 ASN A C 1
ATOM 1422 O O . ASN A 1 94 ? -14.926 -9.072 -2.228 1.00 0.00 94 ASN A O 1
ATOM 1433 N N . SER A 1 95 ? -15.388 -8.416 -0.126 1.00 0.00 95 SER A N 1
ATOM 1434 C CA . SER A 1 95 ? -16.162 -9.610 0.194 1.00 0.00 95 SER A CA 1
ATOM 1435 C C . SER A 1 95 ? -17.085 -9.357 1.382 1.00 0.00 95 SER A C 1
ATOM 1436 O O . SER A 1 95 ? -16.852 -8.453 2.182 1.00 0.00 95 SER A O 1
ATOM 1444 N N . GLY A 1 96 ? -18.136 -10.165 1.489 1.00 0.00 96 GLY A N 1
ATOM 1445 C CA . GLY A 1 96 ? -19.079 -10.013 2.581 1.00 0.00 96 GLY A CA 1
ATOM 1446 C C . GLY A 1 96 ? -20.517 -10.185 2.133 1.00 0.00 96 GLY A C 1
ATOM 1447 O O . GLY A 1 96 ? -21.152 -11.208 2.390 1.00 0.00 96 GLY A O 1
ATOM 1451 N N . PRO A 1 97 ? -21.053 -9.165 1.447 1.00 0.00 97 PRO A N 1
ATOM 1452 C CA . PRO A 1 97 ? -22.432 -9.183 0.948 1.00 0.00 97 PRO A CA 1
ATOM 1453 C C . PRO A 1 97 ? -22.623 -10.179 -0.191 1.00 0.00 97 PRO A C 1
ATOM 1454 O O . PRO A 1 97 ? -23.750 -10.532 -0.537 1.00 0.00 97 PRO A O 1
ATOM 1465 N N . SER A 1 98 ? -21.514 -10.628 -0.770 1.00 0.00 98 SER A N 1
ATOM 1466 C CA . SER A 1 98 ? -21.561 -11.581 -1.873 1.00 0.00 98 SER A CA 1
ATOM 1467 C C . SER A 1 98 ? -21.690 -13.009 -1.353 1.00 0.00 98 SER A C 1
ATOM 1468 O O . SER A 1 98 ? -20.966 -13.419 -0.445 1.00 0.00 98 SER A O 1
ATOM 1476 N N . SER A 1 99 ? -22.618 -13.762 -1.934 1.00 0.00 99 SER A N 1
ATOM 1477 C CA . SER A 1 99 ? -22.847 -15.144 -1.528 1.00 0.00 99 SER A CA 1
ATOM 1478 C C . SER A 1 99 ? -21.623 -16.006 -1.822 1.00 0.00 99 SER A C 1
ATOM 1479 O O . SER A 1 99 ? -21.038 -16.602 -0.919 1.00 0.00 99 SER A O 1
ATOM 1487 N N . GLY A 1 100 ? -21.242 -16.067 -3.095 1.00 0.00 100 GLY A N 1
ATOM 1488 C CA . GLY A 1 100 ? -20.091 -16.858 -3.487 1.00 0.00 100 GLY A CA 1
ATOM 1489 C C . GLY A 1 100 ? -20.137 -17.266 -4.946 1.00 0.00 100 GLY A C 1
ATOM 1490 O O . GLY A 1 100 ? -19.154 -17.113 -5.672 1.00 0.00 100 GLY A O 1
ATOM 1494 N N . GLY A 1 1 ? -14.010 -21.569 -16.691 1.00 0.00 1 GLY A N 2
ATOM 1495 C CA . GLY A 1 1 ? -14.266 -22.997 -16.716 1.00 0.00 1 GLY A CA 2
ATOM 1496 C C . GLY A 1 1 ? -14.155 -23.629 -15.343 1.00 0.00 1 GLY A C 2
ATOM 1497 O O . GLY A 1 1 ? -15.096 -24.264 -14.866 1.00 0.00 1 GLY A O 2
ATOM 1501 N N . SER A 1 2 ? -13.001 -23.458 -14.706 1.00 0.00 2 SER A N 2
ATOM 1502 C CA . SER A 1 2 ? -12.768 -24.022 -13.381 1.00 0.00 2 SER A CA 2
ATOM 1503 C C . SER A 1 2 ? -12.285 -22.948 -12.411 1.00 0.00 2 SER A C 2
ATOM 1504 O O . SER A 1 2 ? -11.388 -22.167 -12.728 1.00 0.00 2 SER A O 2
ATOM 1512 N N . SER A 1 3 ? -12.887 -22.916 -11.226 1.00 0.00 3 SER A N 2
ATOM 1513 C CA . SER A 1 3 ? -12.522 -21.936 -10.210 1.00 0.00 3 SER A CA 2
ATOM 1514 C C . SER A 1 3 ? -11.277 -22.381 -9.448 1.00 0.00 3 SER A C 2
ATOM 1515 O O . SER A 1 3 ? -11.247 -23.464 -8.865 1.00 0.00 3 SER A O 2
ATOM 1523 N N . GLY A 1 4 ? -10.251 -21.536 -9.458 1.00 0.00 4 GLY A N 2
ATOM 1524 C CA . GLY A 1 4 ? -9.017 -21.859 -8.766 1.00 0.00 4 GLY A CA 2
ATOM 1525 C C . GLY A 1 4 ? -9.128 -21.671 -7.266 1.00 0.00 4 GLY A C 2
ATOM 1526 O O . GLY A 1 4 ? -9.107 -22.641 -6.508 1.00 0.00 4 GLY A O 2
ATOM 1530 N N . SER A 1 5 ? -9.244 -20.419 -6.835 1.00 0.00 5 SER A N 2
ATOM 1531 C CA . SER A 1 5 ? -9.353 -20.105 -5.415 1.00 0.00 5 SER A CA 2
ATOM 1532 C C . SER A 1 5 ? -10.452 -19.077 -5.168 1.00 0.00 5 SER A C 2
ATOM 1533 O O . SER A 1 5 ? -10.716 -18.220 -6.012 1.00 0.00 5 SER A O 2
ATOM 1541 N N . SER A 1 6 ? -11.090 -19.169 -4.006 1.00 0.00 6 SER A N 2
ATOM 1542 C CA . SER A 1 6 ? -12.164 -18.250 -3.648 1.00 0.00 6 SER A CA 2
ATOM 1543 C C . SER A 1 6 ? -11.782 -16.811 -3.985 1.00 0.00 6 SER A C 2
ATOM 1544 O O . SER A 1 6 ? -10.926 -16.215 -3.332 1.00 0.00 6 SER A O 2
ATOM 1552 N N . GLY A 1 7 ? -12.425 -16.259 -5.009 1.00 0.00 7 GLY A N 2
ATOM 1553 C CA . GLY A 1 7 ? -12.140 -14.895 -5.416 1.00 0.00 7 GLY A CA 2
ATOM 1554 C C . GLY A 1 7 ? -12.264 -14.699 -6.914 1.00 0.00 7 GLY A C 2
ATOM 1555 O O . GLY A 1 7 ? -12.603 -15.630 -7.643 1.00 0.00 7 GLY A O 2
ATOM 1559 N N . GLY A 1 8 ? -11.990 -13.482 -7.375 1.00 0.00 8 GLY A N 2
ATOM 1560 C CA . GLY A 1 8 ? -12.080 -13.188 -8.793 1.00 0.00 8 GLY A CA 2
ATOM 1561 C C . GLY A 1 8 ? -12.004 -11.702 -9.083 1.00 0.00 8 GLY A C 2
ATOM 1562 O O . GLY A 1 8 ? -11.025 -11.224 -9.656 1.00 0.00 8 GLY A O 2
ATOM 1566 N N . SER A 1 9 ? -13.041 -10.970 -8.688 1.00 0.00 9 SER A N 2
ATOM 1567 C CA . SER A 1 9 ? -13.090 -9.531 -8.914 1.00 0.00 9 SER A CA 2
ATOM 1568 C C . SER A 1 9 ? -12.311 -8.784 -7.836 1.00 0.00 9 SER A C 2
ATOM 1569 O O . SER A 1 9 ? -12.163 -9.268 -6.713 1.00 0.00 9 SER A O 2
ATOM 1577 N N . PHE A 1 10 ? -11.814 -7.602 -8.185 1.00 0.00 10 PHE A N 2
ATOM 1578 C CA . PHE A 1 10 ? -11.048 -6.788 -7.248 1.00 0.00 10 PHE A CA 2
ATOM 1579 C C . PHE A 1 10 ? -11.303 -5.302 -7.485 1.00 0.00 10 PHE A C 2
ATOM 1580 O O . PHE A 1 10 ? -11.952 -4.921 -8.458 1.00 0.00 10 PHE A O 2
ATOM 1597 N N . GLN A 1 11 ? -10.787 -4.469 -6.586 1.00 0.00 11 GLN A N 2
ATOM 1598 C CA . GLN A 1 11 ? -10.959 -3.026 -6.697 1.00 0.00 11 GLN A CA 2
ATOM 1599 C C . GLN A 1 11 ? -9.612 -2.327 -6.850 1.00 0.00 11 GLN A C 2
ATOM 1600 O O . GLN A 1 11 ? -8.851 -2.207 -5.890 1.00 0.00 11 GLN A O 2
ATOM 1614 N N . TYR A 1 12 ? -9.325 -1.868 -8.063 1.00 0.00 12 TYR A N 2
ATOM 1615 C CA . TYR A 1 12 ? -8.068 -1.183 -8.343 1.00 0.00 12 TYR A CA 2
ATOM 1616 C C . TYR A 1 12 ? -8.228 0.328 -8.204 1.00 0.00 12 TYR A C 2
ATOM 1617 O O . TYR A 1 12 ? -8.580 1.017 -9.162 1.00 0.00 12 TYR A O 2
ATOM 1635 N N . VAL A 1 13 ? -7.967 0.836 -7.004 1.00 0.00 13 VAL A N 2
ATOM 1636 C CA . VAL A 1 13 ? -8.080 2.266 -6.738 1.00 0.00 13 VAL A CA 2
ATOM 1637 C C . VAL A 1 13 ? -6.714 2.942 -6.780 1.00 0.00 13 VAL A C 2
ATOM 1638 O O . VAL A 1 13 ? -5.934 2.882 -5.829 1.00 0.00 13 VAL A O 2
ATOM 1651 N N . PRO A 1 14 ? -6.415 3.602 -7.909 1.00 0.00 14 PRO A N 2
ATOM 1652 C CA . PRO A 1 14 ? -5.143 4.304 -8.102 1.00 0.00 14 PRO A CA 2
ATOM 1653 C C . PRO A 1 14 ? -5.028 5.548 -7.228 1.00 0.00 14 PRO A C 2
ATOM 1654 O O . PRO A 1 14 ? -5.531 6.615 -7.581 1.00 0.00 14 PRO A O 2
ATOM 1665 N N . VAL A 1 15 ? -4.364 5.404 -6.086 1.00 0.00 15 VAL A N 2
ATOM 1666 C CA . VAL A 1 15 ? -4.182 6.517 -5.162 1.00 0.00 15 VAL A CA 2
ATOM 1667 C C . VAL A 1 15 ? -3.175 7.524 -5.705 1.00 0.00 15 VAL A C 2
ATOM 1668 O O . VAL A 1 15 ? -1.972 7.395 -5.482 1.00 0.00 15 VAL A O 2
ATOM 1681 N N . GLN A 1 16 ? -3.676 8.527 -6.420 1.00 0.00 16 GLN A N 2
ATOM 1682 C CA . GLN A 1 16 ? -2.819 9.556 -6.996 1.00 0.00 16 GLN A CA 2
ATOM 1683 C C . GLN A 1 16 ? -2.469 10.617 -5.958 1.00 0.00 16 GLN A C 2
ATOM 1684 O O . GLN A 1 16 ? -3.299 11.458 -5.609 1.00 0.00 16 GLN A O 2
ATOM 1698 N N . LEU A 1 17 ? -1.236 10.572 -5.466 1.00 0.00 17 LEU A N 2
ATOM 1699 C CA . LEU A 1 17 ? -0.775 11.530 -4.466 1.00 0.00 17 LEU A CA 2
ATOM 1700 C C . LEU A 1 17 ? -0.250 12.799 -5.129 1.00 0.00 17 LEU A C 2
ATOM 1701 O O . LEU A 1 17 ? 0.199 12.772 -6.275 1.00 0.00 17 LEU A O 2
ATOM 1717 N N . GLN A 1 18 ? -0.309 13.909 -4.400 1.00 0.00 18 GLN A N 2
ATOM 1718 C CA . GLN A 1 18 ? 0.163 15.188 -4.918 1.00 0.00 18 GLN A CA 2
ATOM 1719 C C . GLN A 1 18 ? 0.858 15.994 -3.826 1.00 0.00 18 GLN A C 2
ATOM 1720 O O . GLN A 1 18 ? 0.433 15.990 -2.671 1.00 0.00 18 GLN A O 2
ATOM 1734 N N . GLY A 1 19 ? 1.931 16.685 -4.199 1.00 0.00 19 GLY A N 2
ATOM 1735 C CA . GLY A 1 19 ? 2.668 17.487 -3.240 1.00 0.00 19 GLY A CA 2
ATOM 1736 C C . GLY A 1 19 ? 4.094 17.007 -3.058 1.00 0.00 19 GLY A C 2
ATOM 1737 O O . GLY A 1 19 ? 5.014 17.811 -2.919 1.00 0.00 19 GLY A O 2
ATOM 1741 N N . GLY A 1 20 ? 4.279 15.690 -3.058 1.00 0.00 20 GLY A N 2
ATOM 1742 C CA . GLY A 1 20 ? 5.605 15.127 -2.890 1.00 0.00 20 GLY A CA 2
ATOM 1743 C C . GLY A 1 20 ? 5.843 14.612 -1.484 1.00 0.00 20 GLY A C 2
ATOM 1744 O O . GLY A 1 20 ? 5.305 15.154 -0.518 1.00 0.00 20 GLY A O 2
ATOM 1748 N N . ALA A 1 21 ? 6.649 13.562 -1.367 1.00 0.00 21 ALA A N 2
ATOM 1749 C CA . ALA A 1 21 ? 6.956 12.975 -0.069 1.00 0.00 21 ALA A CA 2
ATOM 1750 C C . ALA A 1 21 ? 7.361 14.047 0.936 1.00 0.00 21 ALA A C 2
ATOM 1751 O O . ALA A 1 21 ? 7.700 15.174 0.576 1.00 0.00 21 ALA A O 2
ATOM 1758 N N . PRO A 1 22 ? 7.326 13.690 2.229 1.00 0.00 22 PRO A N 2
ATOM 1759 C CA . PRO A 1 22 ? 6.924 12.351 2.670 1.00 0.00 22 PRO A CA 2
ATOM 1760 C C . PRO A 1 22 ? 5.436 12.093 2.457 1.00 0.00 22 PRO A C 2
ATOM 1761 O O . PRO A 1 22 ? 4.602 12.954 2.735 1.00 0.00 22 PRO A O 2
ATOM 1772 N N . TRP A 1 23 ? 5.112 10.904 1.964 1.00 0.00 23 TRP A N 2
ATOM 1773 C CA . TRP A 1 23 ? 3.724 10.532 1.715 1.00 0.00 23 TRP A CA 2
ATOM 1774 C C . TRP A 1 23 ? 3.049 10.056 2.996 1.00 0.00 23 TRP A C 2
ATOM 1775 O O . TRP A 1 23 ? 1.898 10.396 3.266 1.00 0.00 23 TRP A O 2
ATOM 1796 N N . GLY A 1 24 ? 3.774 9.267 3.784 1.00 0.00 24 GLY A N 2
ATOM 1797 C CA . GLY A 1 24 ? 3.227 8.757 5.028 1.00 0.00 24 GLY A CA 2
ATOM 1798 C C . GLY A 1 24 ? 2.565 7.404 4.859 1.00 0.00 24 GLY A C 2
ATOM 1799 O O . GLY A 1 24 ? 1.479 7.166 5.387 1.00 0.00 24 GLY A O 2
ATOM 1803 N N . PHE A 1 25 ? 3.220 6.515 4.119 1.00 0.00 25 PHE A N 2
ATOM 1804 C CA . PHE A 1 25 ? 2.686 5.179 3.880 1.00 0.00 25 PHE A CA 2
ATOM 1805 C C . PHE A 1 25 ? 3.812 4.153 3.785 1.00 0.00 25 PHE A C 2
ATOM 1806 O O . PHE A 1 25 ? 4.869 4.424 3.215 1.00 0.00 25 PHE A O 2
ATOM 1823 N N . THR A 1 26 ? 3.577 2.972 4.348 1.00 0.00 26 THR A N 2
ATOM 1824 C CA . THR A 1 26 ? 4.570 1.905 4.329 1.00 0.00 26 THR A CA 2
ATOM 1825 C C . THR A 1 26 ? 3.938 0.572 3.944 1.00 0.00 26 THR A C 2
ATOM 1826 O O . THR A 1 26 ? 2.729 0.488 3.720 1.00 0.00 26 THR A O 2
ATOM 1837 N N . LEU A 1 27 ? 4.761 -0.468 3.869 1.00 0.00 27 LEU A N 2
ATOM 1838 C CA . LEU A 1 27 ? 4.282 -1.799 3.512 1.00 0.00 27 LEU A CA 2
ATOM 1839 C C . LEU A 1 27 ? 4.953 -2.867 4.368 1.00 0.00 27 LEU A C 2
ATOM 1840 O O . LEU A 1 27 ? 5.985 -2.621 4.992 1.00 0.00 27 LEU A O 2
ATOM 1856 N N . LYS A 1 28 ? 4.360 -4.057 4.393 1.00 0.00 28 LYS A N 2
ATOM 1857 C CA . LYS A 1 28 ? 4.902 -5.165 5.170 1.00 0.00 28 LYS A CA 2
ATOM 1858 C C . LYS A 1 28 ? 4.824 -6.470 4.383 1.00 0.00 28 LYS A C 2
ATOM 1859 O O . LYS A 1 28 ? 4.333 -6.498 3.256 1.00 0.00 28 LYS A O 2
ATOM 1878 N N . GLY A 1 29 ? 5.313 -7.550 4.986 1.00 0.00 29 GLY A N 2
ATOM 1879 C CA . GLY A 1 29 ? 5.288 -8.842 4.327 1.00 0.00 29 GLY A CA 2
ATOM 1880 C C . GLY A 1 29 ? 6.201 -8.895 3.119 1.00 0.00 29 GLY A C 2
ATOM 1881 O O . GLY A 1 29 ? 7.337 -8.425 3.169 1.00 0.00 29 GLY A O 2
ATOM 1885 N N . GLY A 1 30 ? 5.704 -9.470 2.028 1.00 0.00 30 GLY A N 2
ATOM 1886 C CA . GLY A 1 30 ? 6.497 -9.573 0.817 1.00 0.00 30 GLY A CA 2
ATOM 1887 C C . GLY A 1 30 ? 6.922 -10.998 0.522 1.00 0.00 30 GLY A C 2
ATOM 1888 O O . GLY A 1 30 ? 6.997 -11.832 1.426 1.00 0.00 30 GLY A O 2
ATOM 1892 N N . LEU A 1 31 ? 7.200 -11.280 -0.746 1.00 0.00 31 LEU A N 2
ATOM 1893 C CA . LEU A 1 31 ? 7.619 -12.615 -1.159 1.00 0.00 31 LEU A CA 2
ATOM 1894 C C . LEU A 1 31 ? 8.633 -13.195 -0.179 1.00 0.00 31 LEU A C 2
ATOM 1895 O O . LEU A 1 31 ? 8.741 -14.412 -0.031 1.00 0.00 31 LEU A O 2
ATOM 1911 N N . GLU A 1 32 ? 9.373 -12.316 0.489 1.00 0.00 32 GLU A N 2
ATOM 1912 C CA . GLU A 1 32 ? 10.378 -12.741 1.456 1.00 0.00 32 GLU A CA 2
ATOM 1913 C C . GLU A 1 32 ? 9.783 -13.722 2.463 1.00 0.00 32 GLU A C 2
ATOM 1914 O O . GLU A 1 32 ? 10.263 -14.846 2.610 1.00 0.00 32 GLU A O 2
ATOM 1926 N N . HIS A 1 33 ? 8.734 -13.287 3.155 1.00 0.00 33 HIS A N 2
ATOM 1927 C CA . HIS A 1 33 ? 8.073 -14.125 4.148 1.00 0.00 33 HIS A CA 2
ATOM 1928 C C . HIS A 1 33 ? 6.833 -14.790 3.559 1.00 0.00 33 HIS A C 2
ATOM 1929 O O . HIS A 1 33 ? 6.059 -15.427 4.275 1.00 0.00 33 HIS A O 2
ATOM 1943 N N . CYS A 1 34 ? 6.650 -14.638 2.252 1.00 0.00 34 CYS A N 2
ATOM 1944 C CA . CYS A 1 34 ? 5.503 -15.223 1.567 1.00 0.00 34 CYS A CA 2
ATOM 1945 C C . CYS A 1 34 ? 4.214 -14.506 1.956 1.00 0.00 34 CYS A C 2
ATOM 1946 O O . CYS A 1 34 ? 3.150 -15.120 2.031 1.00 0.00 34 CYS A O 2
ATOM 1954 N N . GLU A 1 35 ? 4.319 -13.204 2.204 1.00 0.00 35 GLU A N 2
ATOM 1955 C CA . GLU A 1 35 ? 3.161 -12.405 2.588 1.00 0.00 35 GLU A CA 2
ATOM 1956 C C . GLU A 1 35 ? 2.802 -11.406 1.492 1.00 0.00 35 GLU A C 2
ATOM 1957 O O . GLU A 1 35 ? 3.665 -10.882 0.787 1.00 0.00 35 GLU A O 2
ATOM 1969 N N . PRO A 1 36 ? 1.496 -11.137 1.343 1.00 0.00 36 PRO A N 2
ATOM 1970 C CA . PRO A 1 36 ? 0.992 -10.200 0.335 1.00 0.00 36 PRO A CA 2
ATOM 1971 C C . PRO A 1 36 ? 1.354 -8.753 0.654 1.00 0.00 36 PRO A C 2
ATOM 1972 O O . PRO A 1 36 ? 0.682 -8.096 1.450 1.00 0.00 36 PRO A O 2
ATOM 1983 N N . LEU A 1 37 ? 2.419 -8.263 0.030 1.00 0.00 37 LEU A N 2
ATOM 1984 C CA . LEU A 1 37 ? 2.871 -6.894 0.248 1.00 0.00 37 LEU A CA 2
ATOM 1985 C C . LEU A 1 37 ? 1.686 -5.938 0.341 1.00 0.00 37 LEU A C 2
ATOM 1986 O O . LEU A 1 37 ? 1.162 -5.480 -0.675 1.00 0.00 37 LEU A O 2
ATOM 2002 N N . THR A 1 38 ? 1.269 -5.637 1.567 1.00 0.00 38 THR A N 2
ATOM 2003 C CA . THR A 1 38 ? 0.147 -4.735 1.793 1.00 0.00 38 THR A CA 2
ATOM 2004 C C . THR A 1 38 ? 0.504 -3.659 2.812 1.00 0.00 38 THR A C 2
ATOM 2005 O O . THR A 1 38 ? 1.348 -3.869 3.683 1.00 0.00 38 THR A O 2
ATOM 2016 N N . VAL A 1 39 ? -0.144 -2.504 2.697 1.00 0.00 39 VAL A N 2
ATOM 2017 C CA . VAL A 1 39 ? 0.104 -1.394 3.610 1.00 0.00 39 VAL A CA 2
ATOM 2018 C C . VAL A 1 39 ? 0.331 -1.893 5.032 1.00 0.00 39 VAL A C 2
ATOM 2019 O O . VAL A 1 39 ? -0.423 -2.724 5.538 1.00 0.00 39 VAL A O 2
ATOM 2032 N N . SER A 1 40 ? 1.376 -1.379 5.673 1.00 0.00 40 SER A N 2
ATOM 2033 C CA . SER A 1 40 ? 1.706 -1.775 7.038 1.00 0.00 40 SER A CA 2
ATOM 2034 C C . SER A 1 40 ? 1.443 -0.632 8.013 1.00 0.00 40 SER A C 2
ATOM 2035 O O . SER A 1 40 ? 1.040 -0.854 9.155 1.00 0.00 40 SER A O 2
ATOM 2043 N N . LYS A 1 41 ? 1.675 0.593 7.555 1.00 0.00 41 LYS A N 2
ATOM 2044 C CA . LYS A 1 41 ? 1.462 1.774 8.384 1.00 0.00 41 LYS A CA 2
ATOM 2045 C C . LYS A 1 41 ? 1.347 3.029 7.525 1.00 0.00 41 LYS A C 2
ATOM 2046 O O . LYS A 1 41 ? 2.037 3.166 6.514 1.00 0.00 41 LYS A O 2
ATOM 2065 N N . ILE A 1 42 ? 0.473 3.942 7.935 1.00 0.00 42 ILE A N 2
ATOM 2066 C CA . ILE A 1 42 ? 0.271 5.187 7.204 1.00 0.00 42 ILE A CA 2
ATOM 2067 C C . ILE A 1 42 ? 0.130 6.368 8.157 1.00 0.00 42 ILE A C 2
ATOM 2068 O O . ILE A 1 42 ? -0.905 6.539 8.801 1.00 0.00 42 ILE A O 2
ATOM 2084 N N . GLU A 1 43 ? 1.178 7.182 8.241 1.00 0.00 43 GLU A N 2
ATOM 2085 C CA . GLU A 1 43 ? 1.169 8.349 9.116 1.00 0.00 43 GLU A CA 2
ATOM 2086 C C . GLU A 1 43 ? -0.090 9.183 8.899 1.00 0.00 43 GLU A C 2
ATOM 2087 O O . GLU A 1 43 ? -0.417 9.550 7.771 1.00 0.00 43 GLU A O 2
ATOM 2099 N N . ASP A 1 44 ? -0.792 9.477 9.988 1.00 0.00 44 ASP A N 2
ATOM 2100 C CA . ASP A 1 44 ? -2.016 10.268 9.918 1.00 0.00 44 ASP A CA 2
ATOM 2101 C C . ASP A 1 44 ? -1.704 11.722 9.580 1.00 0.00 44 ASP A C 2
ATOM 2102 O O . ASP A 1 44 ? -1.052 12.424 10.353 1.00 0.00 44 ASP A O 2
ATOM 2111 N N . GLY A 1 45 ? -2.174 12.169 8.419 1.00 0.00 45 GLY A N 2
ATOM 2112 C CA . GLY A 1 45 ? -1.934 13.537 7.999 1.00 0.00 45 GLY A CA 2
ATOM 2113 C C . GLY A 1 45 ? -1.167 13.617 6.694 1.00 0.00 45 GLY A C 2
ATOM 2114 O O . GLY A 1 45 ? -1.356 14.546 5.910 1.00 0.00 45 GLY A O 2
ATOM 2118 N N . GLY A 1 46 ? -0.298 12.639 6.459 1.00 0.00 46 GLY A N 2
ATOM 2119 C CA . GLY A 1 46 ? 0.489 12.622 5.239 1.00 0.00 46 GLY A CA 2
ATOM 2120 C C . GLY A 1 46 ? -0.374 12.587 3.994 1.00 0.00 46 GLY A C 2
ATOM 2121 O O . GLY A 1 46 ? -1.601 12.661 4.076 1.00 0.00 46 GLY A O 2
ATOM 2125 N N . LYS A 1 47 ? 0.266 12.474 2.835 1.00 0.00 47 LYS A N 2
ATOM 2126 C CA . LYS A 1 47 ? -0.450 12.430 1.566 1.00 0.00 47 LYS A CA 2
ATOM 2127 C C . LYS A 1 47 ? -1.302 11.169 1.465 1.00 0.00 47 LYS A C 2
ATOM 2128 O O . LYS A 1 47 ? -2.443 11.214 1.007 1.00 0.00 47 LYS A O 2
ATOM 2147 N N . ALA A 1 48 ? -0.741 10.045 1.899 1.00 0.00 48 ALA A N 2
ATOM 2148 C CA . ALA A 1 48 ? -1.451 8.772 1.861 1.00 0.00 48 ALA A CA 2
ATOM 2149 C C . ALA A 1 48 ? -2.703 8.817 2.729 1.00 0.00 48 ALA A C 2
ATOM 2150 O O . ALA A 1 48 ? -3.762 8.329 2.334 1.00 0.00 48 ALA A O 2
ATOM 2157 N N . ALA A 1 49 ? -2.575 9.404 3.915 1.00 0.00 49 ALA A N 2
ATOM 2158 C CA . ALA A 1 49 ? -3.698 9.513 4.838 1.00 0.00 49 ALA A CA 2
ATOM 2159 C C . ALA A 1 49 ? -4.708 10.549 4.355 1.00 0.00 49 ALA A C 2
ATOM 2160 O O . ALA A 1 49 ? -5.903 10.266 4.257 1.00 0.00 49 ALA A O 2
ATOM 2167 N N . LEU A 1 50 ? -4.221 11.748 4.056 1.00 0.00 50 LEU A N 2
ATOM 2168 C CA . LEU A 1 50 ? -5.082 12.827 3.584 1.00 0.00 50 LEU A CA 2
ATOM 2169 C C . LEU A 1 50 ? -5.931 12.368 2.402 1.00 0.00 50 LEU A C 2
ATOM 2170 O O . LEU A 1 50 ? -7.085 12.771 2.261 1.00 0.00 50 LEU A O 2
ATOM 2186 N N . SER A 1 51 ? -5.352 11.522 1.557 1.00 0.00 51 SER A N 2
ATOM 2187 C CA . SER A 1 51 ? -6.054 11.009 0.387 1.00 0.00 51 SER A CA 2
ATOM 2188 C C . SER A 1 51 ? -7.294 10.222 0.799 1.00 0.00 51 SER A C 2
ATOM 2189 O O . SER A 1 51 ? -8.329 10.283 0.136 1.00 0.00 51 SER A O 2
ATOM 2197 N N . GLN A 1 52 ? -7.180 9.483 1.898 1.00 0.00 52 GLN A N 2
ATOM 2198 C CA . GLN A 1 52 ? -8.291 8.683 2.399 1.00 0.00 52 GLN A CA 2
ATOM 2199 C C . GLN A 1 52 ? -8.755 7.678 1.349 1.00 0.00 52 GLN A C 2
ATOM 2200 O O . GLN A 1 52 ? -9.918 7.274 1.332 1.00 0.00 52 GLN A O 2
ATOM 2214 N N . LYS A 1 53 ? -7.838 7.278 0.474 1.00 0.00 53 LYS A N 2
ATOM 2215 C CA . LYS A 1 53 ? -8.152 6.320 -0.579 1.00 0.00 53 LYS A CA 2
ATOM 2216 C C . LYS A 1 53 ? -7.576 4.946 -0.253 1.00 0.00 53 LYS A C 2
ATOM 2217 O O . LYS A 1 53 ? -8.129 3.921 -0.652 1.00 0.00 53 LYS A O 2
ATOM 2236 N N . MET A 1 54 ? -6.464 4.932 0.474 1.00 0.00 54 MET A N 2
ATOM 2237 C CA . MET A 1 54 ? -5.816 3.683 0.856 1.00 0.00 54 MET A CA 2
ATOM 2238 C C . MET A 1 54 ? -5.527 3.655 2.353 1.00 0.00 54 MET A C 2
ATOM 2239 O O . MET A 1 54 ? -5.267 4.692 2.963 1.00 0.00 54 MET A O 2
ATOM 2253 N N . ARG A 1 55 ? -5.575 2.463 2.939 1.00 0.00 55 ARG A N 2
ATOM 2254 C CA . ARG A 1 55 ? -5.319 2.302 4.365 1.00 0.00 55 ARG A CA 2
ATOM 2255 C C . ARG A 1 55 ? -4.637 0.966 4.647 1.00 0.00 55 ARG A C 2
ATOM 2256 O O . ARG A 1 55 ? -4.455 0.147 3.747 1.00 0.00 55 ARG A O 2
ATOM 2277 N N . THR A 1 56 ? -4.262 0.754 5.905 1.00 0.00 56 THR A N 2
ATOM 2278 C CA . THR A 1 56 ? -3.599 -0.481 6.306 1.00 0.00 56 THR A CA 2
ATOM 2279 C C . THR A 1 56 ? -4.403 -1.702 5.876 1.00 0.00 56 THR A C 2
ATOM 2280 O O . THR A 1 56 ? -5.549 -1.880 6.289 1.00 0.00 56 THR A O 2
ATOM 2291 N N . GLY A 1 57 ? -3.796 -2.542 5.043 1.00 0.00 57 GLY A N 2
ATOM 2292 C CA . GLY A 1 57 ? -4.471 -3.737 4.571 1.00 0.00 57 GLY A CA 2
ATOM 2293 C C . GLY A 1 57 ? -4.472 -3.843 3.059 1.00 0.00 57 GLY A C 2
ATOM 2294 O O . GLY A 1 57 ? -4.502 -4.943 2.508 1.00 0.00 57 GLY A O 2
ATOM 2298 N N . ASP A 1 58 ? -4.442 -2.697 2.388 1.00 0.00 58 ASP A N 2
ATOM 2299 C CA . ASP A 1 58 ? -4.440 -2.666 0.930 1.00 0.00 58 ASP A CA 2
ATOM 2300 C C . ASP A 1 58 ? -3.197 -3.352 0.373 1.00 0.00 58 ASP A C 2
ATOM 2301 O O . ASP A 1 58 ? -2.121 -3.283 0.966 1.00 0.00 58 ASP A O 2
ATOM 2310 N N . GLU A 1 59 ? -3.354 -4.014 -0.770 1.00 0.00 59 GLU A N 2
ATOM 2311 C CA . GLU A 1 59 ? -2.243 -4.714 -1.405 1.00 0.00 59 GLU A CA 2
ATOM 2312 C C . GLU A 1 59 ? -1.696 -3.911 -2.582 1.00 0.00 59 GLU A C 2
ATOM 2313 O O . GLU A 1 59 ? -2.241 -3.956 -3.685 1.00 0.00 59 GLU A O 2
ATOM 2325 N N . LEU A 1 60 ? -0.616 -3.178 -2.338 1.00 0.00 60 LEU A N 2
ATOM 2326 C CA . LEU A 1 60 ? 0.007 -2.364 -3.377 1.00 0.00 60 LEU A CA 2
ATOM 2327 C C . LEU A 1 60 ? 0.897 -3.216 -4.276 1.00 0.00 60 LEU A C 2
ATOM 2328 O O . LEU A 1 60 ? 1.839 -3.856 -3.808 1.00 0.00 60 LEU A O 2
ATOM 2344 N N . VAL A 1 61 ? 0.594 -3.218 -5.570 1.00 0.00 61 VAL A N 2
ATOM 2345 C CA . VAL A 1 61 ? 1.368 -3.989 -6.536 1.00 0.00 61 VAL A CA 2
ATOM 2346 C C . VAL A 1 61 ? 1.983 -3.082 -7.596 1.00 0.00 61 VAL A C 2
ATOM 2347 O O . VAL A 1 61 ? 3.005 -3.414 -8.194 1.00 0.00 61 VAL A O 2
ATOM 2360 N N . ASN A 1 62 ? 1.352 -1.934 -7.823 1.00 0.00 62 ASN A N 2
ATOM 2361 C CA . ASN A 1 62 ? 1.837 -0.978 -8.812 1.00 0.00 62 ASN A CA 2
ATOM 2362 C C . ASN A 1 62 ? 2.280 0.319 -8.142 1.00 0.00 62 ASN A C 2
ATOM 2363 O O . ASN A 1 62 ? 1.470 1.030 -7.546 1.00 0.00 62 ASN A O 2
ATOM 2374 N N . ILE A 1 63 ? 3.570 0.621 -8.246 1.00 0.00 63 ILE A N 2
ATOM 2375 C CA . ILE A 1 63 ? 4.120 1.834 -7.652 1.00 0.00 63 ILE A CA 2
ATOM 2376 C C . ILE A 1 63 ? 4.691 2.759 -8.721 1.00 0.00 63 ILE A C 2
ATOM 2377 O O . ILE A 1 63 ? 5.600 2.383 -9.460 1.00 0.00 63 ILE A O 2
ATOM 2393 N N . ASN A 1 64 ? 4.153 3.972 -8.796 1.00 0.00 64 ASN A N 2
ATOM 2394 C CA . ASN A 1 64 ? 4.611 4.952 -9.774 1.00 0.00 64 ASN A CA 2
ATOM 2395 C C . ASN A 1 64 ? 4.487 4.404 -11.192 1.00 0.00 64 ASN A C 2
ATOM 2396 O O . ASN A 1 64 ? 5.268 4.756 -12.075 1.00 0.00 64 ASN A O 2
ATOM 2407 N N . GLY A 1 65 ? 3.500 3.539 -11.403 1.00 0.00 65 GLY A N 2
ATOM 2408 C CA . GLY A 1 65 ? 3.291 2.956 -12.716 1.00 0.00 65 GLY A CA 2
ATOM 2409 C C . GLY A 1 65 ? 4.236 1.804 -12.995 1.00 0.00 65 GLY A C 2
ATOM 2410 O O . GLY A 1 65 ? 4.417 1.404 -14.146 1.00 0.00 65 GLY A O 2
ATOM 2414 N N . THR A 1 66 ? 4.842 1.269 -11.940 1.00 0.00 66 THR A N 2
ATOM 2415 C CA . THR A 1 66 ? 5.775 0.158 -12.077 1.00 0.00 66 THR A CA 2
ATOM 2416 C C . THR A 1 66 ? 5.209 -1.116 -11.459 1.00 0.00 66 THR A C 2
ATOM 2417 O O . THR A 1 66 ? 5.002 -1.209 -10.249 1.00 0.00 66 THR A O 2
ATOM 2428 N N . PRO A 1 67 ? 4.952 -2.122 -12.308 1.00 0.00 67 PRO A N 2
ATOM 2429 C CA . PRO A 1 67 ? 4.407 -3.410 -11.867 1.00 0.00 67 PRO A CA 2
ATOM 2430 C C . PRO A 1 67 ? 5.414 -4.219 -11.058 1.00 0.00 67 PRO A C 2
ATOM 2431 O O . PRO A 1 67 ? 6.498 -4.546 -11.544 1.00 0.00 67 PRO A O 2
ATOM 2442 N N . LEU A 1 68 ? 5.050 -4.540 -9.821 1.00 0.00 68 LEU A N 2
ATOM 2443 C CA . LEU A 1 68 ? 5.923 -5.313 -8.944 1.00 0.00 68 LEU A CA 2
ATOM 2444 C C . LEU A 1 68 ? 5.565 -6.795 -8.987 1.00 0.00 68 LEU A C 2
ATOM 2445 O O . LEU A 1 68 ? 4.705 -7.214 -9.763 1.00 0.00 68 LEU A O 2
ATOM 2461 N N . TYR A 1 69 ? 6.227 -7.583 -8.148 1.00 0.00 69 TYR A N 2
ATOM 2462 C CA . TYR A 1 69 ? 5.979 -9.019 -8.091 1.00 0.00 69 TYR A CA 2
ATOM 2463 C C . TYR A 1 69 ? 5.810 -9.485 -6.648 1.00 0.00 69 TYR A C 2
ATOM 2464 O O . TYR A 1 69 ? 5.011 -10.375 -6.360 1.00 0.00 69 TYR A O 2
ATOM 2482 N N . GLY A 1 70 ? 6.571 -8.877 -5.743 1.00 0.00 70 GLY A N 2
ATOM 2483 C CA . GLY A 1 70 ? 6.492 -9.241 -4.341 1.00 0.00 70 GLY A CA 2
ATOM 2484 C C . GLY A 1 70 ? 7.619 -8.644 -3.522 1.00 0.00 70 GLY A C 2
ATOM 2485 O O . GLY A 1 70 ? 7.437 -8.313 -2.350 1.00 0.00 70 GLY A O 2
ATOM 2489 N N . SER A 1 71 ? 8.788 -8.507 -4.139 1.00 0.00 71 SER A N 2
ATOM 2490 C CA . SER A 1 71 ? 9.951 -7.950 -3.457 1.00 0.00 71 SER A CA 2
ATOM 2491 C C . SER A 1 71 ? 9.548 -6.786 -2.557 1.00 0.00 71 SER A C 2
ATOM 2492 O O . SER A 1 71 ? 8.648 -6.014 -2.888 1.00 0.00 71 SER A O 2
ATOM 2500 N N . ARG A 1 72 ? 10.222 -6.666 -1.418 1.00 0.00 72 ARG A N 2
ATOM 2501 C CA . ARG A 1 72 ? 9.934 -5.598 -0.469 1.00 0.00 72 ARG A CA 2
ATOM 2502 C C . ARG A 1 72 ? 10.839 -4.394 -0.714 1.00 0.00 72 ARG A C 2
ATOM 2503 O O . ARG A 1 72 ? 10.377 -3.254 -0.738 1.00 0.00 72 ARG A O 2
ATOM 2524 N N . GLN A 1 73 ? 12.129 -4.657 -0.896 1.00 0.00 73 GLN A N 2
ATOM 2525 C CA . GLN A 1 73 ? 13.098 -3.595 -1.139 1.00 0.00 73 GLN A CA 2
ATOM 2526 C C . GLN A 1 73 ? 12.733 -2.800 -2.388 1.00 0.00 73 GLN A C 2
ATOM 2527 O O . GLN A 1 73 ? 12.379 -1.625 -2.305 1.00 0.00 73 GLN A O 2
ATOM 2541 N N . GLU A 1 74 ? 12.823 -3.451 -3.544 1.00 0.00 74 GLU A N 2
ATOM 2542 C CA . GLU A 1 74 ? 12.503 -2.803 -4.811 1.00 0.00 74 GLU A CA 2
ATOM 2543 C C . GLU A 1 74 ? 11.358 -1.809 -4.640 1.00 0.00 74 GLU A C 2
ATOM 2544 O O . GLU A 1 74 ? 11.488 -0.632 -4.974 1.00 0.00 74 GLU A O 2
ATOM 2556 N N . ALA A 1 75 ? 10.235 -2.293 -4.118 1.00 0.00 75 ALA A N 2
ATOM 2557 C CA . ALA A 1 75 ? 9.068 -1.448 -3.901 1.00 0.00 75 ALA A CA 2
ATOM 2558 C C . ALA A 1 75 ? 9.459 -0.127 -3.248 1.00 0.00 75 ALA A C 2
ATOM 2559 O O . ALA A 1 75 ? 9.437 0.925 -3.888 1.00 0.00 75 ALA A O 2
ATOM 2566 N N . LEU A 1 76 ? 9.817 -0.188 -1.970 1.00 0.00 76 LEU A N 2
ATOM 2567 C CA . LEU A 1 76 ? 10.213 1.005 -1.228 1.00 0.00 76 LEU A CA 2
ATOM 2568 C C . LEU A 1 76 ? 11.235 1.820 -2.014 1.00 0.00 76 LEU A C 2
ATOM 2569 O O . LEU A 1 76 ? 11.120 3.041 -2.121 1.00 0.00 76 LEU A O 2
ATOM 2585 N N . ILE A 1 77 ? 12.233 1.136 -2.564 1.00 0.00 77 ILE A N 2
ATOM 2586 C CA . ILE A 1 77 ? 13.273 1.796 -3.343 1.00 0.00 77 ILE A CA 2
ATOM 2587 C C . ILE A 1 77 ? 12.670 2.651 -4.452 1.00 0.00 77 ILE A C 2
ATOM 2588 O O . ILE A 1 77 ? 13.178 3.728 -4.767 1.00 0.00 77 ILE A O 2
ATOM 2604 N N . LEU A 1 78 ? 11.583 2.165 -5.041 1.00 0.00 78 LEU A N 2
ATOM 2605 C CA . LEU A 1 78 ? 10.908 2.886 -6.115 1.00 0.00 78 LEU A CA 2
ATOM 2606 C C . LEU A 1 78 ? 10.387 4.233 -5.624 1.00 0.00 78 LEU A C 2
ATOM 2607 O O . LEU A 1 78 ? 10.589 5.261 -6.271 1.00 0.00 78 LEU A O 2
ATOM 2623 N N . ILE A 1 79 ? 9.719 4.220 -4.475 1.00 0.00 79 ILE A N 2
ATOM 2624 C CA . ILE A 1 79 ? 9.173 5.441 -3.896 1.00 0.00 79 ILE A CA 2
ATOM 2625 C C . ILE A 1 79 ? 10.227 6.541 -3.838 1.00 0.00 79 ILE A C 2
ATOM 2626 O O . ILE A 1 79 ? 9.956 7.695 -4.168 1.00 0.00 79 ILE A O 2
ATOM 2642 N N . LYS A 1 80 ? 11.433 6.175 -3.416 1.00 0.00 80 LYS A N 2
ATOM 2643 C CA . LYS A 1 80 ? 12.531 7.129 -3.317 1.00 0.00 80 LYS A CA 2
ATOM 2644 C C . LYS A 1 80 ? 12.571 8.042 -4.538 1.00 0.00 80 LYS A C 2
ATOM 2645 O O . LYS A 1 80 ? 12.896 9.224 -4.431 1.00 0.00 80 LYS A O 2
ATOM 2664 N N . GLY A 1 81 ? 12.238 7.485 -5.699 1.00 0.00 81 GLY A N 2
ATOM 2665 C CA . GLY A 1 81 ? 12.241 8.265 -6.923 1.00 0.00 81 GLY A CA 2
ATOM 2666 C C . GLY A 1 81 ? 11.160 9.327 -6.937 1.00 0.00 81 GLY A C 2
ATOM 2667 O O . GLY A 1 81 ? 11.351 10.409 -7.492 1.00 0.00 81 GLY A O 2
ATOM 2671 N N . SER A 1 82 ? 10.021 9.019 -6.325 1.00 0.00 82 SER A N 2
ATOM 2672 C CA . SER A 1 82 ? 8.903 9.954 -6.274 1.00 0.00 82 SER A CA 2
ATOM 2673 C C . SER A 1 82 ? 9.402 11.395 -6.224 1.00 0.00 82 SER A C 2
ATOM 2674 O O . SER A 1 82 ? 10.423 11.689 -5.602 1.00 0.00 82 SER A O 2
ATOM 2682 N N . PHE A 1 83 ? 8.674 12.290 -6.883 1.00 0.00 83 PHE A N 2
ATOM 2683 C CA . PHE A 1 83 ? 9.042 13.700 -6.915 1.00 0.00 83 PHE A CA 2
ATOM 2684 C C . PHE A 1 83 ? 7.977 14.556 -6.236 1.00 0.00 83 PHE A C 2
ATOM 2685 O O . PHE A 1 83 ? 8.171 15.036 -5.119 1.00 0.00 83 PHE A O 2
ATOM 2702 N N . ARG A 1 84 ? 6.852 14.742 -6.918 1.00 0.00 84 ARG A N 2
ATOM 2703 C CA . ARG A 1 84 ? 5.756 15.540 -6.382 1.00 0.00 84 ARG A CA 2
ATOM 2704 C C . ARG A 1 84 ? 4.448 14.756 -6.409 1.00 0.00 84 ARG A C 2
ATOM 2705 O O . ARG A 1 84 ? 3.636 14.853 -5.488 1.00 0.00 84 ARG A O 2
ATOM 2726 N N . ILE A 1 85 ? 4.251 13.980 -7.469 1.00 0.00 85 ILE A N 2
ATOM 2727 C CA . ILE A 1 85 ? 3.042 13.179 -7.616 1.00 0.00 85 ILE A CA 2
ATOM 2728 C C . ILE A 1 85 ? 3.365 11.689 -7.604 1.00 0.00 85 ILE A C 2
ATOM 2729 O O . ILE A 1 85 ? 4.338 11.249 -8.217 1.00 0.00 85 ILE A O 2
ATOM 2745 N N . LEU A 1 86 ? 2.542 10.916 -6.904 1.00 0.00 86 LEU A N 2
ATOM 2746 C CA . LEU A 1 86 ? 2.738 9.474 -6.813 1.00 0.00 86 LEU A CA 2
ATOM 2747 C C . LEU A 1 86 ? 1.502 8.724 -7.302 1.00 0.00 86 LEU A C 2
ATOM 2748 O O . LEU A 1 86 ? 0.373 9.180 -7.119 1.00 0.00 86 LEU A O 2
ATOM 2764 N N . LYS A 1 87 ? 1.724 7.571 -7.923 1.00 0.00 87 LYS A N 2
ATOM 2765 C CA . LYS A 1 87 ? 0.629 6.755 -8.435 1.00 0.00 87 LYS A CA 2
ATOM 2766 C C . LYS A 1 87 ? 0.748 5.315 -7.946 1.00 0.00 87 LYS A C 2
ATOM 2767 O O . LYS A 1 87 ? 1.680 4.599 -8.314 1.00 0.00 87 LYS A O 2
ATOM 2786 N N . LEU A 1 88 ? -0.201 4.897 -7.116 1.00 0.00 88 LEU A N 2
ATOM 2787 C CA . LEU A 1 88 ? -0.203 3.541 -6.577 1.00 0.00 88 LEU A CA 2
ATOM 2788 C C . LEU A 1 88 ? -1.556 2.872 -6.793 1.00 0.00 88 LEU A C 2
ATOM 2789 O O . LEU A 1 88 ? -2.601 3.452 -6.497 1.00 0.00 88 LEU A O 2
ATOM 2805 N N . ILE A 1 89 ? -1.529 1.647 -7.308 1.00 0.00 89 ILE A N 2
ATOM 2806 C CA . ILE A 1 89 ? -2.754 0.898 -7.560 1.00 0.00 89 ILE A CA 2
ATOM 2807 C C . ILE A 1 89 ? -2.856 -0.313 -6.639 1.00 0.00 89 ILE A C 2
ATOM 2808 O O . ILE A 1 89 ? -2.180 -1.321 -6.843 1.00 0.00 89 ILE A O 2
ATOM 2824 N N . VAL A 1 90 ? -3.709 -0.207 -5.624 1.00 0.00 90 VAL A N 2
ATOM 2825 C CA . VAL A 1 90 ? -3.903 -1.295 -4.672 1.00 0.00 90 VAL A CA 2
ATOM 2826 C C . VAL A 1 90 ? -5.156 -2.097 -5.003 1.00 0.00 90 VAL A C 2
ATOM 2827 O O . VAL A 1 90 ? -6.146 -1.550 -5.489 1.00 0.00 90 VAL A O 2
ATOM 2840 N N . ARG A 1 91 ? -5.106 -3.398 -4.736 1.00 0.00 91 ARG A N 2
ATOM 2841 C CA . ARG A 1 91 ? -6.238 -4.277 -5.006 1.00 0.00 91 ARG A CA 2
ATOM 2842 C C . ARG A 1 91 ? -6.847 -4.794 -3.706 1.00 0.00 91 ARG A C 2
ATOM 2843 O O . ARG A 1 91 ? -6.161 -5.405 -2.887 1.00 0.00 91 ARG A O 2
ATOM 2864 N N . ARG A 1 92 ? -8.140 -4.544 -3.524 1.00 0.00 92 ARG A N 2
ATOM 2865 C CA . ARG A 1 92 ? -8.841 -4.982 -2.324 1.00 0.00 92 ARG A CA 2
ATOM 2866 C C . ARG A 1 92 ? -10.136 -5.705 -2.684 1.00 0.00 92 ARG A C 2
ATOM 2867 O O . ARG A 1 92 ? -11.205 -5.097 -2.735 1.00 0.00 92 ARG A O 2
ATOM 2888 N N . ARG A 1 93 ? -10.031 -7.006 -2.933 1.00 0.00 93 ARG A N 2
ATOM 2889 C CA . ARG A 1 93 ? -11.192 -7.812 -3.290 1.00 0.00 93 ARG A CA 2
ATOM 2890 C C . ARG A 1 93 ? -12.420 -7.378 -2.496 1.00 0.00 93 ARG A C 2
ATOM 2891 O O . ARG A 1 93 ? -12.365 -7.239 -1.274 1.00 0.00 93 ARG A O 2
ATOM 2912 N N . ASN A 1 94 ? -13.528 -7.163 -3.198 1.00 0.00 94 ASN A N 2
ATOM 2913 C CA . ASN A 1 94 ? -14.769 -6.743 -2.559 1.00 0.00 94 ASN A CA 2
ATOM 2914 C C . ASN A 1 94 ? -15.689 -7.937 -2.320 1.00 0.00 94 ASN A C 2
ATOM 2915 O O . ASN A 1 94 ? -16.032 -8.665 -3.251 1.00 0.00 94 ASN A O 2
ATOM 2926 N N . SER A 1 95 ? -16.085 -8.130 -1.066 1.00 0.00 95 SER A N 2
ATOM 2927 C CA . SER A 1 95 ? -16.962 -9.237 -0.704 1.00 0.00 95 SER A CA 2
ATOM 2928 C C . SER A 1 95 ? -18.171 -9.298 -1.632 1.00 0.00 95 SER A C 2
ATOM 2929 O O . SER A 1 95 ? -18.674 -8.271 -2.084 1.00 0.00 95 SER A O 2
ATOM 2937 N N . GLY A 1 96 ? -18.634 -10.513 -1.912 1.00 0.00 96 GLY A N 2
ATOM 2938 C CA . GLY A 1 96 ? -19.780 -10.688 -2.785 1.00 0.00 96 GLY A CA 2
ATOM 2939 C C . GLY A 1 96 ? -20.460 -12.028 -2.588 1.00 0.00 96 GLY A C 2
ATOM 2940 O O . GLY A 1 96 ? -20.350 -12.656 -1.535 1.00 0.00 96 GLY A O 2
ATOM 2944 N N . PRO A 1 97 ? -21.184 -12.486 -3.621 1.00 0.00 97 PRO A N 2
ATOM 2945 C CA . PRO A 1 97 ? -21.899 -13.765 -3.581 1.00 0.00 97 PRO A CA 2
ATOM 2946 C C . PRO A 1 97 ? -20.952 -14.959 -3.589 1.00 0.00 97 PRO A C 2
ATOM 2947 O O . PRO A 1 97 ? -19.899 -14.925 -4.226 1.00 0.00 97 PRO A O 2
ATOM 2958 N N . SER A 1 98 ? -21.333 -16.016 -2.877 1.00 0.00 98 SER A N 2
ATOM 2959 C CA . SER A 1 98 ? -20.515 -17.220 -2.800 1.00 0.00 98 SER A CA 2
ATOM 2960 C C . SER A 1 98 ? -20.560 -17.992 -4.115 1.00 0.00 98 SER A C 2
ATOM 2961 O O . SER A 1 98 ? -21.543 -17.927 -4.853 1.00 0.00 98 SER A O 2
ATOM 2969 N N . SER A 1 99 ? -19.487 -18.723 -4.401 1.00 0.00 99 SER A N 2
ATOM 2970 C CA . SER A 1 99 ? -19.401 -19.506 -5.629 1.00 0.00 99 SER A CA 2
ATOM 2971 C C . SER A 1 99 ? -18.758 -20.864 -5.363 1.00 0.00 99 SER A C 2
ATOM 2972 O O . SER A 1 99 ? -17.985 -21.024 -4.420 1.00 0.00 99 SER A O 2
ATOM 2980 N N . GLY A 1 100 ? -19.085 -21.841 -6.204 1.00 0.00 100 GLY A N 2
ATOM 2981 C CA . GLY A 1 100 ? -18.532 -23.173 -6.045 1.00 0.00 100 GLY A CA 2
ATOM 2982 C C . GLY A 1 100 ? -19.081 -24.154 -7.061 1.00 0.00 100 GLY A C 2
ATOM 2983 O O . GLY A 1 100 ? -19.612 -25.204 -6.697 1.00 0.00 100 GLY A O 2
ATOM 2987 N N . GLY A 1 1 ? -20.629 -22.254 -20.902 1.00 0.00 1 GLY A N 3
ATOM 2988 C CA . GLY A 1 1 ? -21.199 -22.658 -19.630 1.00 0.00 1 GLY A CA 3
ATOM 2989 C C . GLY A 1 1 ? -20.385 -22.167 -18.448 1.00 0.00 1 GLY A C 3
ATOM 2990 O O . GLY A 1 1 ? -19.172 -21.990 -18.553 1.00 0.00 1 GLY A O 3
ATOM 2994 N N . SER A 1 2 ? -21.055 -21.946 -17.322 1.00 0.00 2 SER A N 3
ATOM 2995 C CA . SER A 1 2 ? -20.387 -21.467 -16.117 1.00 0.00 2 SER A CA 3
ATOM 2996 C C . SER A 1 2 ? -19.461 -22.538 -15.548 1.00 0.00 2 SER A C 3
ATOM 2997 O O . SER A 1 2 ? -19.891 -23.406 -14.788 1.00 0.00 2 SER A O 3
ATOM 3005 N N . SER A 1 3 ? -18.187 -22.469 -15.920 1.00 0.00 3 SER A N 3
ATOM 3006 C CA . SER A 1 3 ? -17.200 -23.434 -15.451 1.00 0.00 3 SER A CA 3
ATOM 3007 C C . SER A 1 3 ? -16.893 -23.221 -13.971 1.00 0.00 3 SER A C 3
ATOM 3008 O O . SER A 1 3 ? -17.094 -24.114 -13.149 1.00 0.00 3 SER A O 3
ATOM 3016 N N . GLY A 1 4 ? -16.405 -22.029 -13.640 1.00 0.00 4 GLY A N 3
ATOM 3017 C CA . GLY A 1 4 ? -16.078 -21.719 -12.261 1.00 0.00 4 GLY A CA 3
ATOM 3018 C C . GLY A 1 4 ? -14.785 -20.938 -12.133 1.00 0.00 4 GLY A C 3
ATOM 3019 O O . GLY A 1 4 ? -13.698 -21.492 -12.302 1.00 0.00 4 GLY A O 3
ATOM 3023 N N . SER A 1 5 ? -14.901 -19.648 -11.835 1.00 0.00 5 SER A N 3
ATOM 3024 C CA . SER A 1 5 ? -13.732 -18.788 -11.691 1.00 0.00 5 SER A CA 3
ATOM 3025 C C . SER A 1 5 ? -13.327 -18.664 -10.225 1.00 0.00 5 SER A C 3
ATOM 3026 O O . SER A 1 5 ? -14.166 -18.431 -9.355 1.00 0.00 5 SER A O 3
ATOM 3034 N N . SER A 1 6 ? -12.034 -18.823 -9.959 1.00 0.00 6 SER A N 3
ATOM 3035 C CA . SER A 1 6 ? -11.517 -18.733 -8.599 1.00 0.00 6 SER A CA 3
ATOM 3036 C C . SER A 1 6 ? -11.561 -17.293 -8.095 1.00 0.00 6 SER A C 3
ATOM 3037 O O . SER A 1 6 ? -10.761 -16.455 -8.508 1.00 0.00 6 SER A O 3
ATOM 3045 N N . GLY A 1 7 ? -12.503 -17.015 -7.199 1.00 0.00 7 GLY A N 3
ATOM 3046 C CA . GLY A 1 7 ? -12.635 -15.677 -6.653 1.00 0.00 7 GLY A CA 3
ATOM 3047 C C . GLY A 1 7 ? -13.603 -14.821 -7.445 1.00 0.00 7 GLY A C 3
ATOM 3048 O O . GLY A 1 7 ? -14.035 -15.203 -8.532 1.00 0.00 7 GLY A O 3
ATOM 3052 N N . GLY A 1 8 ? -13.946 -13.658 -6.898 1.00 0.00 8 GLY A N 3
ATOM 3053 C CA . GLY A 1 8 ? -14.868 -12.764 -7.574 1.00 0.00 8 GLY A CA 3
ATOM 3054 C C . GLY A 1 8 ? -14.156 -11.734 -8.428 1.00 0.00 8 GLY A C 3
ATOM 3055 O O . GLY A 1 8 ? -13.466 -12.081 -9.386 1.00 0.00 8 GLY A O 3
ATOM 3059 N N . SER A 1 9 ? -14.324 -10.462 -8.081 1.00 0.00 9 SER A N 3
ATOM 3060 C CA . SER A 1 9 ? -13.697 -9.377 -8.826 1.00 0.00 9 SER A CA 3
ATOM 3061 C C . SER A 1 9 ? -12.948 -8.435 -7.887 1.00 0.00 9 SER A C 3
ATOM 3062 O O . SER A 1 9 ? -13.463 -8.047 -6.838 1.00 0.00 9 SER A O 3
ATOM 3070 N N . PHE A 1 10 ? -11.729 -8.072 -8.272 1.00 0.00 10 PHE A N 3
ATOM 3071 C CA . PHE A 1 10 ? -10.908 -7.177 -7.466 1.00 0.00 10 PHE A CA 3
ATOM 3072 C C . PHE A 1 10 ? -10.969 -5.750 -8.003 1.00 0.00 10 PHE A C 3
ATOM 3073 O O . PHE A 1 10 ? -11.031 -5.535 -9.213 1.00 0.00 10 PHE A O 3
ATOM 3090 N N . GLN A 1 11 ? -10.951 -4.780 -7.095 1.00 0.00 11 GLN A N 3
ATOM 3091 C CA . GLN A 1 11 ? -11.006 -3.374 -7.477 1.00 0.00 11 GLN A CA 3
ATOM 3092 C C . GLN A 1 11 ? -9.641 -2.713 -7.319 1.00 0.00 11 GLN A C 3
ATOM 3093 O O . GLN A 1 11 ? -8.990 -2.851 -6.282 1.00 0.00 11 GLN A O 3
ATOM 3107 N N . TYR A 1 12 ? -9.213 -1.996 -8.352 1.00 0.00 12 TYR A N 3
ATOM 3108 C CA . TYR A 1 12 ? -7.924 -1.316 -8.328 1.00 0.00 12 TYR A CA 3
ATOM 3109 C C . TYR A 1 12 ? -8.097 0.170 -8.027 1.00 0.00 12 TYR A C 3
ATOM 3110 O O . TYR A 1 12 ? -8.709 0.905 -8.801 1.00 0.00 12 TYR A O 3
ATOM 3128 N N . VAL A 1 13 ? -7.552 0.605 -6.895 1.00 0.00 13 VAL A N 3
ATOM 3129 C CA . VAL A 1 13 ? -7.643 2.003 -6.491 1.00 0.00 13 VAL A CA 3
ATOM 3130 C C . VAL A 1 13 ? -6.325 2.731 -6.727 1.00 0.00 13 VAL A C 3
ATOM 3131 O O . VAL A 1 13 ? -5.420 2.716 -5.891 1.00 0.00 13 VAL A O 3
ATOM 3144 N N . PRO A 1 14 ? -6.210 3.384 -7.893 1.00 0.00 14 PRO A N 3
ATOM 3145 C CA . PRO A 1 14 ? -5.006 4.132 -8.266 1.00 0.00 14 PRO A CA 3
ATOM 3146 C C . PRO A 1 14 ? -4.823 5.393 -7.428 1.00 0.00 14 PRO A C 3
ATOM 3147 O O . PRO A 1 14 ? -5.192 6.489 -7.850 1.00 0.00 14 PRO A O 3
ATOM 3158 N N . VAL A 1 15 ? -4.251 5.231 -6.239 1.00 0.00 15 VAL A N 3
ATOM 3159 C CA . VAL A 1 15 ? -4.018 6.357 -5.343 1.00 0.00 15 VAL A CA 3
ATOM 3160 C C . VAL A 1 15 ? -3.087 7.382 -5.979 1.00 0.00 15 VAL A C 3
ATOM 3161 O O . VAL A 1 15 ? -1.905 7.114 -6.191 1.00 0.00 15 VAL A O 3
ATOM 3174 N N . GLN A 1 16 ? -3.629 8.558 -6.281 1.00 0.00 16 GLN A N 3
ATOM 3175 C CA . GLN A 1 16 ? -2.845 9.624 -6.894 1.00 0.00 16 GLN A CA 3
ATOM 3176 C C . GLN A 1 16 ? -2.481 10.691 -5.867 1.00 0.00 16 GLN A C 3
ATOM 3177 O O . GLN A 1 16 ? -3.304 11.538 -5.517 1.00 0.00 16 GLN A O 3
ATOM 3191 N N . LEU A 1 17 ? -1.243 10.645 -5.386 1.00 0.00 17 LEU A N 3
ATOM 3192 C CA . LEU A 1 17 ? -0.769 11.608 -4.398 1.00 0.00 17 LEU A CA 3
ATOM 3193 C C . LEU A 1 17 ? -0.289 12.888 -5.073 1.00 0.00 17 LEU A C 3
ATOM 3194 O O . LEU A 1 17 ? 0.156 12.867 -6.220 1.00 0.00 17 LEU A O 3
ATOM 3210 N N . GLN A 1 18 ? -0.380 14.001 -4.351 1.00 0.00 18 GLN A N 3
ATOM 3211 C CA . GLN A 1 18 ? 0.047 15.291 -4.881 1.00 0.00 18 GLN A CA 3
ATOM 3212 C C . GLN A 1 18 ? 0.747 16.115 -3.805 1.00 0.00 18 GLN A C 3
ATOM 3213 O O . GLN A 1 18 ? 0.229 16.285 -2.703 1.00 0.00 18 GLN A O 3
ATOM 3227 N N . GLY A 1 19 ? 1.930 16.626 -4.135 1.00 0.00 19 GLY A N 3
ATOM 3228 C CA . GLY A 1 19 ? 2.682 17.426 -3.186 1.00 0.00 19 GLY A CA 3
ATOM 3229 C C . GLY A 1 19 ? 4.126 16.978 -3.066 1.00 0.00 19 GLY A C 3
ATOM 3230 O O . GLY A 1 19 ? 5.036 17.803 -3.013 1.00 0.00 19 GLY A O 3
ATOM 3234 N N . GLY A 1 20 ? 4.335 15.666 -3.021 1.00 0.00 20 GLY A N 3
ATOM 3235 C CA . GLY A 1 20 ? 5.679 15.133 -2.905 1.00 0.00 20 GLY A CA 3
ATOM 3236 C C . GLY A 1 20 ? 5.939 14.506 -1.550 1.00 0.00 20 GLY A C 3
ATOM 3237 O O . GLY A 1 20 ? 5.288 14.850 -0.564 1.00 0.00 20 GLY A O 3
ATOM 3241 N N . ALA A 1 21 ? 6.892 13.581 -1.500 1.00 0.00 21 ALA A N 3
ATOM 3242 C CA . ALA A 1 21 ? 7.236 12.904 -0.256 1.00 0.00 21 ALA A CA 3
ATOM 3243 C C . ALA A 1 21 ? 7.742 13.896 0.787 1.00 0.00 21 ALA A C 3
ATOM 3244 O O . ALA A 1 21 ? 8.155 15.011 0.468 1.00 0.00 21 ALA A O 3
ATOM 3251 N N . PRO A 1 22 ? 7.708 13.483 2.062 1.00 0.00 22 PRO A N 3
ATOM 3252 C CA . PRO A 1 22 ? 7.217 12.158 2.453 1.00 0.00 22 PRO A CA 3
ATOM 3253 C C . PRO A 1 22 ? 5.710 12.020 2.266 1.00 0.00 22 PRO A C 3
ATOM 3254 O O . PRO A 1 22 ? 4.963 12.982 2.442 1.00 0.00 22 PRO A O 3
ATOM 3265 N N . TRP A 1 23 ? 5.271 10.818 1.910 1.00 0.00 23 TRP A N 3
ATOM 3266 C CA . TRP A 1 23 ? 3.852 10.555 1.699 1.00 0.00 23 TRP A CA 3
ATOM 3267 C C . TRP A 1 23 ? 3.175 10.144 3.003 1.00 0.00 23 TRP A C 3
ATOM 3268 O O . TRP A 1 23 ? 2.105 10.647 3.342 1.00 0.00 23 TRP A O 3
ATOM 3289 N N . GLY A 1 24 ? 3.807 9.228 3.729 1.00 0.00 24 GLY A N 3
ATOM 3290 C CA . GLY A 1 24 ? 3.251 8.765 4.987 1.00 0.00 24 GLY A CA 3
ATOM 3291 C C . GLY A 1 24 ? 2.595 7.404 4.866 1.00 0.00 24 GLY A C 3
ATOM 3292 O O . GLY A 1 24 ? 1.521 7.173 5.422 1.00 0.00 24 GLY A O 3
ATOM 3296 N N . PHE A 1 25 ? 3.241 6.501 4.136 1.00 0.00 25 PHE A N 3
ATOM 3297 C CA . PHE A 1 25 ? 2.712 5.156 3.941 1.00 0.00 25 PHE A CA 3
ATOM 3298 C C . PHE A 1 25 ? 3.842 4.133 3.871 1.00 0.00 25 PHE A C 3
ATOM 3299 O O . PHE A 1 25 ? 4.922 4.417 3.352 1.00 0.00 25 PHE A O 3
ATOM 3316 N N . THR A 1 26 ? 3.584 2.939 4.397 1.00 0.00 26 THR A N 3
ATOM 3317 C CA . THR A 1 26 ? 4.578 1.873 4.397 1.00 0.00 26 THR A CA 3
ATOM 3318 C C . THR A 1 26 ? 3.942 0.528 4.066 1.00 0.00 26 THR A C 3
ATOM 3319 O O . THR A 1 26 ? 2.719 0.414 3.977 1.00 0.00 26 THR A O 3
ATO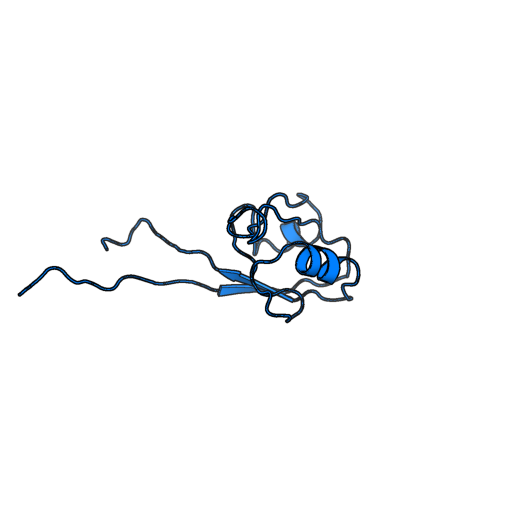M 3330 N N . LEU A 1 27 ? 4.778 -0.488 3.886 1.00 0.00 27 LEU A N 3
ATOM 3331 C CA . LEU A 1 27 ? 4.297 -1.827 3.565 1.00 0.00 27 LEU A CA 3
ATOM 3332 C C . LEU A 1 27 ? 4.965 -2.873 4.452 1.00 0.00 27 LEU A C 3
ATOM 3333 O O . LEU A 1 27 ? 5.913 -2.573 5.179 1.00 0.00 27 LEU A O 3
ATOM 3349 N N . LYS A 1 28 ? 4.468 -4.103 4.386 1.00 0.00 28 LYS A N 3
ATOM 3350 C CA . LYS A 1 28 ? 5.018 -5.196 5.179 1.00 0.00 28 LYS A CA 3
ATOM 3351 C C . LYS A 1 28 ? 4.917 -6.519 4.427 1.00 0.00 28 LYS A C 3
ATOM 3352 O O . LYS A 1 28 ? 4.193 -6.629 3.439 1.00 0.00 28 LYS A O 3
ATOM 3371 N N . GLY A 1 29 ? 5.649 -7.522 4.903 1.00 0.00 29 GLY A N 3
ATOM 3372 C CA . GLY A 1 29 ? 5.626 -8.825 4.264 1.00 0.00 29 GLY A CA 3
ATOM 3373 C C . GLY A 1 29 ? 6.493 -8.876 3.022 1.00 0.00 29 GLY A C 3
ATOM 3374 O O . GLY A 1 29 ? 7.615 -8.370 3.017 1.00 0.00 29 GLY A O 3
ATOM 3378 N N . GLY A 1 30 ? 5.973 -9.492 1.964 1.00 0.00 30 GLY A N 3
ATOM 3379 C CA . GLY A 1 30 ? 6.722 -9.598 0.725 1.00 0.00 30 GLY A CA 3
ATOM 3380 C C . GLY A 1 30 ? 7.133 -11.024 0.416 1.00 0.00 30 GLY A C 3
ATOM 3381 O O . GLY A 1 30 ? 7.265 -11.850 1.321 1.00 0.00 30 GLY A O 3
ATOM 3385 N N . LEU A 1 31 ? 7.334 -11.316 -0.864 1.00 0.00 31 LEU A N 3
ATOM 3386 C CA . LEU A 1 31 ? 7.730 -12.653 -1.291 1.00 0.00 31 LEU A CA 3
ATOM 3387 C C . LEU A 1 31 ? 8.750 -13.252 -0.327 1.00 0.00 31 LEU A C 3
ATOM 3388 O O . LEU A 1 31 ? 8.695 -14.440 -0.010 1.00 0.00 31 LEU A O 3
ATOM 3404 N N . GLU A 1 32 ? 9.679 -12.421 0.135 1.00 0.00 32 GLU A N 3
ATOM 3405 C CA . GLU A 1 32 ? 10.710 -12.869 1.064 1.00 0.00 32 GLU A CA 3
ATOM 3406 C C . GLU A 1 32 ? 10.123 -13.801 2.121 1.00 0.00 32 GLU A C 3
ATOM 3407 O O . GLU A 1 32 ? 10.576 -14.933 2.287 1.00 0.00 32 GLU A O 3
ATOM 3419 N N . HIS A 1 33 ? 9.111 -13.314 2.833 1.00 0.00 33 HIS A N 3
ATOM 3420 C CA . HIS A 1 33 ? 8.462 -14.102 3.875 1.00 0.00 33 HIS A CA 3
ATOM 3421 C C . HIS A 1 33 ? 7.133 -14.666 3.380 1.00 0.00 33 HIS A C 3
ATOM 3422 O O . HIS A 1 33 ? 6.173 -14.780 4.143 1.00 0.00 33 HIS A O 3
ATOM 3436 N N . CYS A 1 34 ? 7.085 -15.016 2.099 1.00 0.00 34 CYS A N 3
ATOM 3437 C CA . CYS A 1 34 ? 5.874 -15.567 1.502 1.00 0.00 34 CYS A CA 3
ATOM 3438 C C . CYS A 1 34 ? 4.633 -14.860 2.038 1.00 0.00 34 CYS A C 3
ATOM 3439 O O . CYS A 1 34 ? 3.649 -15.503 2.400 1.00 0.00 34 CYS A O 3
ATOM 3447 N N . GLU A 1 35 ? 4.690 -13.532 2.087 1.00 0.00 35 GLU A N 3
ATOM 3448 C CA . GLU A 1 35 ? 3.571 -12.739 2.582 1.00 0.00 35 GLU A CA 3
ATOM 3449 C C . GLU A 1 35 ? 3.164 -11.678 1.563 1.00 0.00 35 GLU A C 3
ATOM 3450 O O . GLU A 1 35 ? 3.996 -11.107 0.857 1.00 0.00 35 GLU A O 3
ATOM 3462 N N . PRO A 1 36 ? 1.853 -11.408 1.482 1.00 0.00 36 PRO A N 3
ATOM 3463 C CA . PRO A 1 36 ? 1.305 -10.415 0.553 1.00 0.00 36 PRO A CA 3
ATOM 3464 C C . PRO A 1 36 ? 1.675 -8.988 0.945 1.00 0.00 36 PRO A C 3
ATOM 3465 O O . PRO A 1 36 ? 1.252 -8.491 1.989 1.00 0.00 36 PRO A O 3
ATOM 3476 N N . LEU A 1 37 ? 2.465 -8.335 0.101 1.00 0.00 37 LEU A N 3
ATOM 3477 C CA . LEU A 1 37 ? 2.892 -6.963 0.359 1.00 0.00 37 LEU A CA 3
ATOM 3478 C C . LEU A 1 37 ? 1.689 -6.034 0.487 1.00 0.00 37 LEU A C 3
ATOM 3479 O O . LEU A 1 37 ? 1.158 -5.547 -0.512 1.00 0.00 37 LEU A O 3
ATOM 3495 N N . THR A 1 38 ? 1.265 -5.790 1.723 1.00 0.00 38 THR A N 3
ATOM 3496 C CA . THR A 1 38 ? 0.126 -4.918 1.982 1.00 0.00 38 THR A CA 3
ATOM 3497 C C . THR A 1 38 ? 0.491 -3.816 2.970 1.00 0.00 38 THR A C 3
ATOM 3498 O O . THR A 1 38 ? 1.248 -4.041 3.915 1.00 0.00 38 THR A O 3
ATOM 3509 N N . VAL A 1 39 ? -0.053 -2.624 2.747 1.00 0.00 39 VAL A N 3
ATOM 3510 C CA . VAL A 1 39 ? 0.214 -1.487 3.620 1.00 0.00 39 VAL A CA 3
ATOM 3511 C C . VAL A 1 39 ? 0.327 -1.925 5.075 1.00 0.00 39 VAL A C 3
ATOM 3512 O O . VAL A 1 39 ? -0.508 -2.681 5.573 1.00 0.00 39 VAL A O 3
ATOM 3525 N N . SER A 1 40 ? 1.365 -1.447 5.753 1.00 0.00 40 SER A N 3
ATOM 3526 C CA . SER A 1 40 ? 1.590 -1.792 7.152 1.00 0.00 40 SER A CA 3
ATOM 3527 C C . SER A 1 40 ? 1.221 -0.627 8.065 1.00 0.00 40 SER A C 3
ATOM 3528 O O . SER A 1 40 ? 0.626 -0.818 9.126 1.00 0.00 40 SER A O 3
ATOM 3536 N N . LYS A 1 41 ? 1.579 0.582 7.646 1.00 0.00 41 LYS A N 3
ATOM 3537 C CA . LYS A 1 41 ? 1.286 1.780 8.423 1.00 0.00 41 LYS A CA 3
ATOM 3538 C C . LYS A 1 41 ? 1.193 3.006 7.519 1.00 0.00 41 LYS A C 3
ATOM 3539 O O . LYS A 1 41 ? 1.860 3.079 6.487 1.00 0.00 41 LYS A O 3
ATOM 3558 N N . ILE A 1 42 ? 0.365 3.966 7.915 1.00 0.00 42 ILE A N 3
ATOM 3559 C CA . ILE A 1 42 ? 0.188 5.189 7.142 1.00 0.00 42 ILE A CA 3
ATOM 3560 C C . ILE A 1 42 ? 0.009 6.396 8.056 1.00 0.00 42 ILE A C 3
ATOM 3561 O O . ILE A 1 42 ? -0.915 6.441 8.867 1.00 0.00 42 ILE A O 3
ATOM 3577 N N . GLU A 1 43 ? 0.899 7.374 7.917 1.00 0.00 43 GLU A N 3
ATOM 3578 C CA . GLU A 1 43 ? 0.838 8.583 8.730 1.00 0.00 43 GLU A CA 3
ATOM 3579 C C . GLU A 1 43 ? -0.579 9.148 8.759 1.00 0.00 43 GLU A C 3
ATOM 3580 O O . GLU A 1 43 ? -1.147 9.482 7.719 1.00 0.00 43 GLU A O 3
ATOM 3592 N N . ASP A 1 44 ? -1.144 9.252 9.957 1.00 0.00 44 ASP A N 3
ATOM 3593 C CA . ASP A 1 44 ? -2.494 9.778 10.122 1.00 0.00 44 ASP A CA 3
ATOM 3594 C C . ASP A 1 44 ? -2.629 11.147 9.463 1.00 0.00 44 ASP A C 3
ATOM 3595 O O . ASP A 1 44 ? -3.719 11.546 9.055 1.00 0.00 44 ASP A O 3
ATOM 3604 N N . GLY A 1 45 ? -1.513 11.863 9.365 1.00 0.00 45 GLY A N 3
ATOM 3605 C CA . GLY A 1 45 ? -1.529 13.181 8.756 1.00 0.00 45 GLY A CA 3
ATOM 3606 C C . GLY A 1 45 ? -0.688 13.248 7.497 1.00 0.00 45 GLY A C 3
ATOM 3607 O O . GLY A 1 45 ? -0.284 14.328 7.068 1.00 0.00 45 GLY A O 3
ATOM 3611 N N . GLY A 1 46 ? -0.420 12.088 6.903 1.00 0.00 46 GLY A N 3
ATOM 3612 C CA . GLY A 1 46 ? 0.379 12.042 5.693 1.00 0.00 46 GLY A CA 3
ATOM 3613 C C . GLY A 1 46 ? -0.470 12.046 4.437 1.00 0.00 46 GLY A C 3
ATOM 3614 O O . GLY A 1 46 ? -1.652 11.704 4.476 1.00 0.00 46 GLY A O 3
ATOM 3618 N N . LYS A 1 47 ? 0.132 12.435 3.319 1.00 0.00 47 LYS A N 3
ATOM 3619 C CA . LYS A 1 47 ? -0.575 12.483 2.045 1.00 0.00 47 LYS A CA 3
ATOM 3620 C C . LYS A 1 47 ? -1.477 11.265 1.877 1.00 0.00 47 LYS A C 3
ATOM 3621 O O . LYS A 1 47 ? -2.673 11.397 1.617 1.00 0.00 47 LYS A O 3
ATOM 3640 N N . ALA A 1 48 ? -0.897 10.079 2.029 1.00 0.00 48 ALA A N 3
ATOM 3641 C CA . ALA A 1 48 ? -1.650 8.837 1.898 1.00 0.00 48 ALA A CA 3
ATOM 3642 C C . ALA A 1 48 ? -2.944 8.892 2.702 1.00 0.00 48 ALA A C 3
ATOM 3643 O O . ALA A 1 48 ? -3.996 8.459 2.234 1.00 0.00 48 ALA A O 3
ATOM 3650 N N . ALA A 1 49 ? -2.858 9.428 3.916 1.00 0.00 49 ALA A N 3
ATOM 3651 C CA . ALA A 1 49 ? -4.023 9.540 4.785 1.00 0.00 49 ALA A CA 3
ATOM 3652 C C . ALA A 1 49 ? -4.974 10.625 4.291 1.00 0.00 49 ALA A C 3
ATOM 3653 O O . ALA A 1 49 ? -6.192 10.440 4.279 1.00 0.00 49 ALA A O 3
ATOM 3660 N N . LEU A 1 50 ? -4.411 11.758 3.884 1.00 0.00 50 LEU A N 3
ATOM 3661 C CA . LEU A 1 50 ? -5.210 12.874 3.388 1.00 0.00 50 LEU A CA 3
ATOM 3662 C C . LEU A 1 50 ? -6.040 12.455 2.179 1.00 0.00 50 LEU A C 3
ATOM 3663 O O . LEU A 1 50 ? -7.219 12.792 2.077 1.00 0.00 50 LEU A O 3
ATOM 3679 N N . SER A 1 51 ? -5.416 11.718 1.266 1.00 0.00 51 SER A N 3
ATOM 3680 C CA . SER A 1 51 ? -6.096 11.254 0.063 1.00 0.00 51 SER A CA 3
ATOM 3681 C C . SER A 1 51 ? -7.286 10.368 0.419 1.00 0.00 51 SER A C 3
ATOM 3682 O O . SER A 1 51 ? -8.296 10.357 -0.284 1.00 0.00 51 SER A O 3
ATOM 3690 N N . GLN A 1 52 ? -7.157 9.628 1.515 1.00 0.00 52 GLN A N 3
ATOM 3691 C CA . GLN A 1 52 ? -8.221 8.737 1.964 1.00 0.00 52 GLN A CA 3
ATOM 3692 C C . GLN A 1 52 ? -8.568 7.716 0.886 1.00 0.00 52 GLN A C 3
ATOM 3693 O O . GLN A 1 52 ? -9.696 7.226 0.820 1.00 0.00 52 GLN A O 3
ATOM 3707 N N . LYS A 1 53 ? -7.592 7.399 0.043 1.00 0.00 53 LYS A N 3
ATOM 3708 C CA . LYS A 1 53 ? -7.792 6.435 -1.033 1.00 0.00 53 LYS A CA 3
ATOM 3709 C C . LYS A 1 53 ? -7.333 5.043 -0.609 1.00 0.00 53 LYS A C 3
ATOM 3710 O O . LYS A 1 53 ? -7.896 4.037 -1.037 1.00 0.00 53 LYS A O 3
ATOM 3729 N N . MET A 1 54 ? -6.309 4.995 0.237 1.00 0.00 54 MET A N 3
ATOM 3730 C CA . MET A 1 54 ? -5.777 3.727 0.721 1.00 0.00 54 MET A CA 3
ATOM 3731 C C . MET A 1 54 ? -5.698 3.715 2.244 1.00 0.00 54 MET A C 3
ATOM 3732 O O . MET A 1 54 ? -5.900 4.742 2.893 1.00 0.00 54 MET A O 3
ATOM 3746 N N . ARG A 1 55 ? -5.404 2.549 2.809 1.00 0.00 55 ARG A N 3
ATOM 3747 C CA . ARG A 1 55 ? -5.301 2.405 4.256 1.00 0.00 55 ARG A CA 3
ATOM 3748 C C . ARG A 1 55 ? -4.716 1.045 4.626 1.00 0.00 55 ARG A C 3
ATOM 3749 O O . ARG A 1 55 ? -4.860 0.072 3.885 1.00 0.00 55 ARG A O 3
ATOM 3770 N N . THR A 1 56 ? -4.056 0.985 5.778 1.00 0.00 56 THR A N 3
ATOM 3771 C CA . THR A 1 56 ? -3.448 -0.254 6.247 1.00 0.00 56 THR A CA 3
ATOM 3772 C C . THR A 1 56 ? -4.351 -1.450 5.968 1.00 0.00 56 THR A C 3
ATOM 3773 O O . THR A 1 56 ? -5.350 -1.660 6.655 1.00 0.00 56 THR A O 3
ATOM 3784 N N . GLY A 1 57 ? -3.993 -2.233 4.954 1.00 0.00 57 GLY A N 3
ATOM 3785 C CA . GLY A 1 57 ? -4.783 -3.399 4.603 1.00 0.00 57 GLY A CA 3
ATOM 3786 C C . GLY A 1 57 ? -4.827 -3.639 3.107 1.00 0.00 57 GLY A C 3
ATOM 3787 O O . GLY A 1 57 ? -5.201 -4.722 2.656 1.00 0.00 57 GLY A O 3
ATOM 3791 N N . ASP A 1 58 ? -4.448 -2.627 2.335 1.00 0.00 58 ASP A N 3
ATOM 3792 C CA . ASP A 1 58 ? -4.447 -2.732 0.881 1.00 0.00 58 ASP A CA 3
ATOM 3793 C C . ASP A 1 58 ? -3.174 -3.413 0.386 1.00 0.00 58 ASP A C 3
ATOM 3794 O O . ASP A 1 58 ? -2.212 -3.570 1.137 1.00 0.00 58 ASP A O 3
ATOM 3803 N N . GLU A 1 59 ? -3.178 -3.814 -0.881 1.00 0.00 59 GLU A N 3
ATOM 3804 C CA . GLU A 1 59 ? -2.024 -4.479 -1.474 1.00 0.00 59 GLU A CA 3
ATOM 3805 C C . GLU A 1 59 ? -1.427 -3.635 -2.597 1.00 0.00 59 GLU A C 3
ATOM 3806 O O . GLU A 1 59 ? -1.959 -3.591 -3.707 1.00 0.00 59 GLU A O 3
ATOM 3818 N N . LEU A 1 60 ? -0.318 -2.966 -2.300 1.00 0.00 60 LEU A N 3
ATOM 3819 C CA . LEU A 1 60 ? 0.352 -2.121 -3.283 1.00 0.00 60 LEU A CA 3
ATOM 3820 C C . LEU A 1 60 ? 1.256 -2.952 -4.188 1.00 0.00 60 LEU A C 3
ATOM 3821 O O . LEU A 1 60 ? 2.285 -3.467 -3.752 1.00 0.00 60 LEU A O 3
ATOM 3837 N N . VAL A 1 61 ? 0.865 -3.077 -5.452 1.00 0.00 61 VAL A N 3
ATOM 3838 C CA . VAL A 1 61 ? 1.641 -3.842 -6.421 1.00 0.00 61 VAL A CA 3
ATOM 3839 C C . VAL A 1 61 ? 2.209 -2.937 -7.508 1.00 0.00 61 VAL A C 3
ATOM 3840 O O . VAL A 1 61 ? 3.074 -3.346 -8.281 1.00 0.00 61 VAL A O 3
ATOM 3853 N N . ASN A 1 62 ? 1.716 -1.704 -7.561 1.00 0.00 62 ASN A N 3
ATOM 3854 C CA . ASN A 1 62 ? 2.175 -0.740 -8.554 1.00 0.00 62 ASN A CA 3
ATOM 3855 C C . ASN A 1 62 ? 2.611 0.562 -7.888 1.00 0.00 62 ASN A C 3
ATOM 3856 O O . ASN A 1 62 ? 1.828 1.205 -7.189 1.00 0.00 62 ASN A O 3
ATOM 3867 N N . ILE A 1 63 ? 3.864 0.943 -8.110 1.00 0.00 63 ILE A N 3
ATOM 3868 C CA . ILE A 1 63 ? 4.403 2.168 -7.533 1.00 0.00 63 ILE A CA 3
ATOM 3869 C C . ILE A 1 63 ? 4.949 3.092 -8.616 1.00 0.00 63 ILE A C 3
ATOM 3870 O O . ILE A 1 63 ? 5.939 2.777 -9.274 1.00 0.00 63 ILE A O 3
ATOM 3886 N N . ASN A 1 64 ? 4.296 4.236 -8.794 1.00 0.00 64 ASN A N 3
ATOM 3887 C CA . ASN A 1 64 ? 4.716 5.208 -9.797 1.00 0.00 64 ASN A CA 3
ATOM 3888 C C . ASN A 1 64 ? 4.627 4.616 -11.200 1.00 0.00 64 ASN A C 3
ATOM 3889 O O . ASN A 1 64 ? 5.342 5.035 -12.109 1.00 0.00 64 ASN A O 3
ATOM 3900 N N . GLY A 1 65 ? 3.742 3.638 -11.368 1.00 0.00 65 GLY A N 3
ATOM 3901 C CA . GLY A 1 65 ? 3.574 3.004 -12.663 1.00 0.00 65 GLY A CA 3
ATOM 3902 C C . GLY A 1 65 ? 4.525 1.841 -12.867 1.00 0.00 65 GLY A C 3
ATOM 3903 O O . GLY A 1 65 ? 4.697 1.358 -13.986 1.00 0.00 65 GLY A O 3
ATOM 3907 N N . THR A 1 66 ? 5.148 1.391 -11.782 1.00 0.00 66 THR A N 3
ATOM 3908 C CA . THR A 1 66 ? 6.089 0.280 -11.846 1.00 0.00 66 THR A CA 3
ATOM 3909 C C . THR A 1 66 ? 5.498 -0.978 -11.221 1.00 0.00 66 THR A C 3
ATOM 3910 O O . THR A 1 66 ? 5.305 -1.066 -10.008 1.00 0.00 66 THR A O 3
ATOM 3921 N N . PRO A 1 67 ? 5.204 -1.978 -12.066 1.00 0.00 67 PRO A N 3
ATOM 3922 C CA . PRO A 1 67 ? 4.632 -3.251 -11.617 1.00 0.00 67 PRO A CA 3
ATOM 3923 C C . PRO A 1 67 ? 5.629 -4.086 -10.821 1.00 0.00 67 PRO A C 3
ATOM 3924 O O . PRO A 1 67 ? 6.583 -4.630 -11.378 1.00 0.00 67 PRO A O 3
ATOM 3935 N N . LEU A 1 68 ? 5.402 -4.184 -9.516 1.00 0.00 68 LEU A N 3
ATOM 3936 C CA . LEU A 1 68 ? 6.281 -4.954 -8.642 1.00 0.00 68 LEU A CA 3
ATOM 3937 C C . LEU A 1 68 ? 6.019 -6.450 -8.788 1.00 0.00 68 LEU A C 3
ATOM 3938 O O . LEU A 1 68 ? 5.118 -6.864 -9.517 1.00 0.00 68 LEU A O 3
ATOM 3954 N N . TYR A 1 69 ? 6.811 -7.254 -8.088 1.00 0.00 69 TYR A N 3
ATOM 3955 C CA . TYR A 1 69 ? 6.665 -8.704 -8.140 1.00 0.00 69 TYR A CA 3
ATOM 3956 C C . TYR A 1 69 ? 6.647 -9.301 -6.736 1.00 0.00 69 TYR A C 3
ATOM 3957 O O . TYR A 1 69 ? 7.085 -10.431 -6.523 1.00 0.00 69 TYR A O 3
ATOM 3975 N N . GLY A 1 70 ? 6.137 -8.531 -5.779 1.00 0.00 70 GLY A N 3
ATOM 3976 C CA . GLY A 1 70 ? 6.070 -8.998 -4.407 1.00 0.00 70 GLY A CA 3
ATOM 3977 C C . GLY A 1 70 ? 7.242 -8.520 -3.574 1.00 0.00 70 GLY A C 3
ATOM 3978 O O . GLY A 1 70 ? 7.125 -8.358 -2.359 1.00 0.00 70 GLY A O 3
ATOM 3982 N N . SER A 1 71 ? 8.378 -8.296 -4.227 1.00 0.00 71 SER A N 3
ATOM 3983 C CA . SER A 1 71 ? 9.579 -7.840 -3.538 1.00 0.00 71 SER A CA 3
ATOM 3984 C C . SER A 1 71 ? 9.249 -6.719 -2.556 1.00 0.00 71 SER A C 3
ATOM 3985 O O . SER A 1 71 ? 8.295 -5.967 -2.754 1.00 0.00 71 SER A O 3
ATOM 3993 N N . ARG A 1 72 ? 10.046 -6.614 -1.498 1.00 0.00 72 ARG A N 3
ATOM 3994 C CA . ARG A 1 72 ? 9.839 -5.587 -0.484 1.00 0.00 72 ARG A CA 3
ATOM 3995 C C . ARG A 1 72 ? 10.755 -4.391 -0.727 1.00 0.00 72 ARG A C 3
ATOM 3996 O O . ARG A 1 72 ? 10.287 -3.272 -0.933 1.00 0.00 72 ARG A O 3
ATOM 4017 N N . GLN A 1 73 ? 12.061 -4.637 -0.701 1.00 0.00 73 GLN A N 3
ATOM 4018 C CA . GLN A 1 73 ? 13.042 -3.580 -0.917 1.00 0.00 73 GLN A CA 3
ATOM 4019 C C . GLN A 1 73 ? 12.710 -2.778 -2.171 1.00 0.00 73 GLN A C 3
ATOM 4020 O O . GLN A 1 73 ? 12.421 -1.584 -2.096 1.00 0.00 73 GLN A O 3
ATOM 4034 N N . GLU A 1 74 ? 12.753 -3.442 -3.322 1.00 0.00 74 GLU A N 3
ATOM 4035 C CA . GLU A 1 74 ? 12.458 -2.789 -4.591 1.00 0.00 74 GLU A CA 3
ATOM 4036 C C . GLU A 1 74 ? 11.383 -1.720 -4.416 1.00 0.00 74 GLU A C 3
ATOM 4037 O O . GLU A 1 74 ? 11.557 -0.576 -4.836 1.00 0.00 74 GLU A O 3
ATOM 4049 N N . ALA A 1 75 ? 10.273 -2.101 -3.795 1.00 0.00 75 ALA A N 3
ATOM 4050 C CA . ALA A 1 75 ? 9.171 -1.176 -3.562 1.00 0.00 75 ALA A CA 3
ATOM 4051 C C . ALA A 1 75 ? 9.656 0.093 -2.870 1.00 0.00 75 ALA A C 3
ATOM 4052 O O . ALA A 1 75 ? 9.774 1.148 -3.496 1.00 0.00 75 ALA A O 3
ATOM 4059 N N . LEU A 1 76 ? 9.935 -0.014 -1.576 1.00 0.00 76 LEU A N 3
ATOM 4060 C CA . LEU A 1 76 ? 10.408 1.126 -0.798 1.00 0.00 76 LEU A CA 3
ATOM 4061 C C . LEU A 1 76 ? 11.470 1.906 -1.566 1.00 0.00 76 LEU A C 3
ATOM 4062 O O . LEU A 1 76 ? 11.484 3.138 -1.547 1.00 0.00 76 LEU A O 3
ATOM 4078 N N . ILE A 1 77 ? 12.355 1.183 -2.242 1.00 0.00 77 ILE A N 3
ATOM 4079 C CA . ILE A 1 77 ? 13.419 1.808 -3.018 1.00 0.00 77 ILE A CA 3
ATOM 4080 C C . ILE A 1 77 ? 12.847 2.659 -4.147 1.00 0.00 77 ILE A C 3
ATOM 4081 O O . ILE A 1 77 ? 13.365 3.734 -4.452 1.00 0.00 77 ILE A O 3
ATOM 4097 N N . LEU A 1 78 ? 11.775 2.173 -4.763 1.00 0.00 78 LEU A N 3
ATOM 4098 C CA . LEU A 1 78 ? 11.130 2.891 -5.857 1.00 0.00 78 LEU A CA 3
ATOM 4099 C C . LEU A 1 78 ? 10.596 4.239 -5.385 1.00 0.00 78 LEU A C 3
ATOM 4100 O O . LEU A 1 78 ? 10.794 5.261 -6.043 1.00 0.00 78 LEU A O 3
ATOM 4116 N N . ILE A 1 79 ? 9.922 4.234 -4.240 1.00 0.00 79 ILE A N 3
ATOM 4117 C CA . ILE A 1 79 ? 9.363 5.458 -3.678 1.00 0.00 79 ILE A CA 3
ATOM 4118 C C . ILE A 1 79 ? 10.459 6.473 -3.372 1.00 0.00 79 ILE A C 3
ATOM 4119 O O . ILE A 1 79 ? 10.332 7.655 -3.690 1.00 0.00 79 ILE A O 3
ATOM 4135 N N . LYS A 1 80 ? 11.537 6.003 -2.754 1.00 0.00 80 LYS A N 3
ATOM 4136 C CA . LYS A 1 80 ? 12.658 6.868 -2.407 1.00 0.00 80 LYS A CA 3
ATOM 4137 C C . LYS A 1 80 ? 12.846 7.961 -3.454 1.00 0.00 80 LYS A C 3
ATOM 4138 O O . LYS A 1 80 ? 13.147 9.107 -3.121 1.00 0.00 80 LYS A O 3
ATOM 4157 N N . GLY A 1 81 ? 12.666 7.599 -4.720 1.00 0.00 81 GLY A N 3
ATOM 4158 C CA . GLY A 1 81 ? 12.819 8.562 -5.796 1.00 0.00 81 GLY A CA 3
ATOM 4159 C C . GLY A 1 81 ? 11.492 8.957 -6.413 1.00 0.00 81 GLY A C 3
ATOM 4160 O O . GLY A 1 81 ? 11.361 9.015 -7.635 1.00 0.00 81 GLY A O 3
ATOM 4164 N N . SER A 1 82 ? 10.504 9.228 -5.566 1.00 0.00 82 SER A N 3
ATOM 4165 C CA . SER A 1 82 ? 9.179 9.614 -6.035 1.00 0.00 82 SER A CA 3
ATOM 4166 C C . SER A 1 82 ? 9.216 10.990 -6.693 1.00 0.00 82 SER A C 3
ATOM 4167 O O . SER A 1 82 ? 10.278 11.597 -6.831 1.00 0.00 82 SER A O 3
ATOM 4175 N N . PHE A 1 83 ? 8.047 11.476 -7.099 1.00 0.00 83 PHE A N 3
ATOM 4176 C CA . PHE A 1 83 ? 7.944 12.780 -7.744 1.00 0.00 83 PHE A CA 3
ATOM 4177 C C . PHE A 1 83 ? 6.836 13.615 -7.109 1.00 0.00 83 PHE A C 3
ATOM 4178 O O . PHE A 1 83 ? 6.142 13.157 -6.201 1.00 0.00 83 PHE A O 3
ATOM 4195 N N . ARG A 1 84 ? 6.677 14.843 -7.592 1.00 0.00 84 ARG A N 3
ATOM 4196 C CA . ARG A 1 84 ? 5.656 15.743 -7.071 1.00 0.00 84 ARG A CA 3
ATOM 4197 C C . ARG A 1 84 ? 4.316 15.025 -6.937 1.00 0.00 84 ARG A C 3
ATOM 4198 O O . ARG A 1 84 ? 3.441 15.459 -6.187 1.00 0.00 84 ARG A O 3
ATOM 4219 N N . ILE A 1 85 ? 4.163 13.926 -7.669 1.00 0.00 85 ILE A N 3
ATOM 4220 C CA . ILE A 1 85 ? 2.931 13.149 -7.631 1.00 0.00 85 ILE A CA 3
ATOM 4221 C C . ILE A 1 85 ? 3.224 11.653 -7.657 1.00 0.00 85 ILE A C 3
ATOM 4222 O O . ILE A 1 85 ? 4.063 11.187 -8.429 1.00 0.00 85 ILE A O 3
ATOM 4238 N N . LEU A 1 86 ? 2.526 10.904 -6.811 1.00 0.00 86 LEU A N 3
ATOM 4239 C CA . LEU A 1 86 ? 2.709 9.458 -6.738 1.00 0.00 86 LEU A CA 3
ATOM 4240 C C . LEU A 1 86 ? 1.479 8.726 -7.263 1.00 0.00 86 LEU A C 3
ATOM 4241 O O . LEU A 1 86 ? 0.345 9.142 -7.021 1.00 0.00 86 LEU A O 3
ATOM 4257 N N . LYS A 1 87 ? 1.709 7.633 -7.982 1.00 0.00 87 LYS A N 3
ATOM 4258 C CA . LYS A 1 87 ? 0.620 6.839 -8.539 1.00 0.00 87 LYS A CA 3
ATOM 4259 C C . LYS A 1 87 ? 0.734 5.381 -8.108 1.00 0.00 87 LYS A C 3
ATOM 4260 O O . LYS A 1 87 ? 1.590 4.643 -8.598 1.00 0.00 87 LYS A O 3
ATOM 4279 N N . LEU A 1 88 ? -0.135 4.970 -7.191 1.00 0.00 88 LEU A N 3
ATOM 4280 C CA . LEU A 1 88 ? -0.133 3.598 -6.695 1.00 0.00 88 LEU A CA 3
ATOM 4281 C C . LEU A 1 88 ? -1.471 2.919 -6.967 1.00 0.00 88 LEU A C 3
ATOM 4282 O O . LEU A 1 88 ? -2.530 3.472 -6.670 1.00 0.00 88 LEU A O 3
ATOM 4298 N N . ILE A 1 89 ? -1.416 1.717 -7.530 1.00 0.00 89 ILE A N 3
ATOM 4299 C CA . ILE A 1 89 ? -2.623 0.961 -7.837 1.00 0.00 89 ILE A CA 3
ATOM 4300 C C . ILE A 1 89 ? -2.809 -0.198 -6.864 1.00 0.00 89 ILE A C 3
ATOM 4301 O O . ILE A 1 89 ? -2.308 -1.299 -7.091 1.00 0.00 89 ILE A O 3
ATOM 4317 N N . VAL A 1 90 ? -3.536 0.057 -5.780 1.00 0.00 90 VAL A N 3
ATOM 4318 C CA . VAL A 1 90 ? -3.791 -0.966 -4.773 1.00 0.00 90 VAL A CA 3
ATOM 4319 C C . VAL A 1 90 ? -5.026 -1.787 -5.125 1.00 0.00 90 VAL A C 3
ATOM 4320 O O . VAL A 1 90 ? -5.919 -1.314 -5.829 1.00 0.00 90 VAL A O 3
ATOM 4333 N N . ARG A 1 91 ? -5.072 -3.020 -4.630 1.00 0.00 91 ARG A N 3
ATOM 4334 C CA . ARG A 1 91 ? -6.198 -3.908 -4.893 1.00 0.00 91 ARG A CA 3
ATOM 4335 C C . ARG A 1 91 ? -6.842 -4.369 -3.589 1.00 0.00 91 ARG A C 3
ATOM 4336 O O . ARG A 1 91 ? -6.160 -4.857 -2.687 1.00 0.00 91 ARG A O 3
ATOM 4357 N N . ARG A 1 92 ? -8.158 -4.212 -3.497 1.00 0.00 92 ARG A N 3
ATOM 4358 C CA . ARG A 1 92 ? -8.894 -4.611 -2.304 1.00 0.00 92 ARG A CA 3
ATOM 4359 C C . ARG A 1 92 ? -9.986 -5.619 -2.649 1.00 0.00 92 ARG A C 3
ATOM 4360 O O . ARG A 1 92 ? -11.115 -5.242 -2.966 1.00 0.00 92 ARG A O 3
ATOM 4381 N N . ARG A 1 93 ? -9.642 -6.901 -2.587 1.00 0.00 93 ARG A N 3
ATOM 4382 C CA . ARG A 1 93 ? -10.592 -7.963 -2.895 1.00 0.00 93 ARG A CA 3
ATOM 4383 C C . ARG A 1 93 ? -11.978 -7.627 -2.351 1.00 0.00 93 ARG A C 3
ATOM 4384 O O . ARG A 1 93 ? -12.166 -7.503 -1.141 1.00 0.00 93 ARG A O 3
ATOM 4405 N N . ASN A 1 94 ? -12.943 -7.482 -3.252 1.00 0.00 94 ASN A N 3
ATOM 4406 C CA . ASN A 1 94 ? -14.311 -7.160 -2.863 1.00 0.00 94 ASN A CA 3
ATOM 4407 C C . ASN A 1 94 ? -14.811 -8.121 -1.788 1.00 0.00 94 ASN A C 3
ATOM 4408 O O . ASN A 1 94 ? -15.447 -7.707 -0.818 1.00 0.00 94 ASN A O 3
ATOM 4419 N N . SER A 1 95 ? -14.517 -9.405 -1.967 1.00 0.00 95 SER A N 3
ATOM 4420 C CA . SER A 1 95 ? -14.939 -10.425 -1.014 1.00 0.00 95 SER A CA 3
ATOM 4421 C C . SER A 1 95 ? -14.160 -10.305 0.291 1.00 0.00 95 SER A C 3
ATOM 4422 O O . SER A 1 95 ? -12.951 -10.531 0.329 1.00 0.00 95 SER A O 3
ATOM 4430 N N . GLY A 1 96 ? -14.862 -9.947 1.362 1.00 0.00 96 GLY A N 3
ATOM 4431 C CA . GLY A 1 96 ? -14.220 -9.802 2.656 1.00 0.00 96 GLY A CA 3
ATOM 4432 C C . GLY A 1 96 ? -15.167 -10.081 3.807 1.00 0.00 96 GLY A C 3
ATOM 4433 O O . GLY A 1 96 ? -16.146 -10.814 3.670 1.00 0.00 96 GLY A O 3
ATOM 4437 N N . PRO A 1 97 ? -14.876 -9.487 4.974 1.00 0.00 97 PRO A N 3
ATOM 4438 C CA . PRO A 1 97 ? -15.696 -9.662 6.176 1.00 0.00 97 PRO A CA 3
ATOM 4439 C C . PRO A 1 97 ? -17.054 -8.979 6.056 1.00 0.00 97 PRO A C 3
ATOM 4440 O O . PRO A 1 97 ? -17.853 -8.996 6.992 1.00 0.00 97 PRO A O 3
ATOM 4451 N N . SER A 1 98 ? -17.309 -8.380 4.897 1.00 0.00 98 SER A N 3
ATOM 4452 C CA . SER A 1 98 ? -18.570 -7.688 4.656 1.00 0.00 98 SER A CA 3
ATOM 4453 C C . SER A 1 98 ? -19.132 -8.047 3.284 1.00 0.00 98 SER A C 3
ATOM 4454 O O . SER A 1 98 ? -19.075 -7.248 2.349 1.00 0.00 98 SER A O 3
ATOM 4462 N N . SER A 1 99 ? -19.676 -9.255 3.171 1.00 0.00 99 SER A N 3
ATOM 4463 C CA . SER A 1 99 ? -20.245 -9.723 1.913 1.00 0.00 99 SER A CA 3
ATOM 4464 C C . SER A 1 99 ? -21.492 -8.922 1.550 1.00 0.00 99 SER A C 3
ATOM 4465 O O . SER A 1 99 ? -22.291 -8.569 2.417 1.00 0.00 99 SER A O 3
ATOM 4473 N N . GLY A 1 100 ? -21.652 -8.639 0.261 1.00 0.00 100 GLY A N 3
ATOM 4474 C CA . GLY A 1 100 ? -22.803 -7.882 -0.195 1.00 0.00 100 GLY A CA 3
ATOM 4475 C C . GLY A 1 100 ? -22.496 -7.040 -1.417 1.00 0.00 100 GLY A C 3
ATOM 4476 O O . GLY A 1 100 ? -22.205 -7.572 -2.489 1.00 0.00 100 GLY A O 3
ATOM 4480 N N . GLY A 1 1 ? -32.166 -10.625 -7.204 1.00 0.00 1 GLY A N 4
ATOM 4481 C CA . GLY A 1 1 ? -31.971 -11.762 -6.323 1.00 0.00 1 GLY A CA 4
ATOM 4482 C C . GLY A 1 1 ? -30.506 -12.091 -6.115 1.00 0.00 1 GLY A C 4
ATOM 4483 O O . GLY A 1 1 ? -29.723 -11.234 -5.705 1.00 0.00 1 GLY A O 4
ATOM 4487 N N . SER A 1 2 ? -30.134 -13.335 -6.398 1.00 0.00 2 SER A N 4
ATOM 4488 C CA . SER A 1 2 ? -28.754 -13.776 -6.235 1.00 0.00 2 SER A CA 4
ATOM 4489 C C . SER A 1 2 ? -28.165 -14.223 -7.569 1.00 0.00 2 SER A C 4
ATOM 4490 O O . SER A 1 2 ? -28.663 -15.156 -8.199 1.00 0.00 2 SER A O 4
ATOM 4498 N N . SER A 1 3 ? -27.101 -13.549 -7.995 1.00 0.00 3 SER A N 4
ATOM 4499 C CA . SER A 1 3 ? -26.445 -13.873 -9.256 1.00 0.00 3 SER A CA 4
ATOM 4500 C C . SER A 1 3 ? -25.662 -15.177 -9.142 1.00 0.00 3 SER A C 4
ATOM 4501 O O . SER A 1 3 ? -25.915 -16.133 -9.874 1.00 0.00 3 SER A O 4
ATOM 4509 N N . GLY A 1 4 ? -24.707 -15.208 -8.217 1.00 0.00 4 GLY A N 4
ATOM 4510 C CA . GLY A 1 4 ? -23.900 -16.398 -8.023 1.00 0.00 4 GLY A CA 4
ATOM 4511 C C . GLY A 1 4 ? -22.416 -16.092 -7.977 1.00 0.00 4 GLY A C 4
ATOM 4512 O O . GLY A 1 4 ? -21.875 -15.472 -8.893 1.00 0.00 4 GLY A O 4
ATOM 4516 N N . SER A 1 5 ? -21.756 -16.526 -6.908 1.00 0.00 5 SER A N 4
ATOM 4517 C CA . SER A 1 5 ? -20.326 -16.290 -6.745 1.00 0.00 5 SER A CA 4
ATOM 4518 C C . SER A 1 5 ? -19.520 -17.134 -7.727 1.00 0.00 5 SER A C 4
ATOM 4519 O O . SER A 1 5 ? -19.427 -18.353 -7.584 1.00 0.00 5 SER A O 4
ATOM 4527 N N . SER A 1 6 ? -18.940 -16.476 -8.725 1.00 0.00 6 SER A N 4
ATOM 4528 C CA . SER A 1 6 ? -18.144 -17.165 -9.735 1.00 0.00 6 SER A CA 4
ATOM 4529 C C . SER A 1 6 ? -16.659 -16.866 -9.553 1.00 0.00 6 SER A C 4
ATOM 4530 O O . SER A 1 6 ? -15.822 -17.767 -9.605 1.00 0.00 6 SER A O 4
ATOM 4538 N N . GLY A 1 7 ? -16.340 -15.593 -9.340 1.00 0.00 7 GLY A N 4
ATOM 4539 C CA . GLY A 1 7 ? -14.956 -15.197 -9.154 1.00 0.00 7 GLY A CA 4
ATOM 4540 C C . GLY A 1 7 ? -14.825 -13.865 -8.442 1.00 0.00 7 GLY A C 4
ATOM 4541 O O . GLY A 1 7 ? -15.085 -12.813 -9.025 1.00 0.00 7 GLY A O 4
ATOM 4545 N N . GLY A 1 8 ? -14.422 -13.910 -7.176 1.00 0.00 8 GLY A N 4
ATOM 4546 C CA . GLY A 1 8 ? -14.267 -12.691 -6.403 1.00 0.00 8 GLY A CA 4
ATOM 4547 C C . GLY A 1 8 ? -13.550 -11.602 -7.177 1.00 0.00 8 GLY A C 4
ATOM 4548 O O . GLY A 1 8 ? -12.325 -11.619 -7.296 1.00 0.00 8 GLY A O 4
ATOM 4552 N N . SER A 1 9 ? -14.316 -10.653 -7.706 1.00 0.00 9 SER A N 4
ATOM 4553 C CA . SER A 1 9 ? -13.747 -9.554 -8.477 1.00 0.00 9 SER A CA 4
ATOM 4554 C C . SER A 1 9 ? -12.893 -8.652 -7.591 1.00 0.00 9 SER A C 4
ATOM 4555 O O . SER A 1 9 ? -13.089 -8.591 -6.377 1.00 0.00 9 SER A O 4
ATOM 4563 N N . PHE A 1 10 ? -11.945 -7.954 -8.207 1.00 0.00 10 PHE A N 4
ATOM 4564 C CA . PHE A 1 10 ? -11.060 -7.056 -7.474 1.00 0.00 10 PHE A CA 4
ATOM 4565 C C . PHE A 1 10 ? -11.179 -5.627 -7.998 1.00 0.00 10 PHE A C 4
ATOM 4566 O O . PHE A 1 10 ? -11.459 -5.410 -9.177 1.00 0.00 10 PHE A O 4
ATOM 4583 N N . GLN A 1 11 ? -10.966 -4.659 -7.113 1.00 0.00 11 GLN A N 4
ATOM 4584 C CA . GLN A 1 11 ? -11.051 -3.252 -7.486 1.00 0.00 11 GLN A CA 4
ATOM 4585 C C . GLN A 1 11 ? -9.694 -2.570 -7.351 1.00 0.00 11 GLN A C 4
ATOM 4586 O O . GLN A 1 11 ? -9.077 -2.598 -6.286 1.00 0.00 11 GLN A O 4
ATOM 4600 N N . TYR A 1 12 ? -9.234 -1.959 -8.437 1.00 0.00 12 TYR A N 4
ATOM 4601 C CA . TYR A 1 12 ? -7.948 -1.273 -8.441 1.00 0.00 12 TYR A CA 4
ATOM 4602 C C . TYR A 1 12 ? -8.122 0.213 -8.142 1.00 0.00 12 TYR A C 4
ATOM 4603 O O . TYR A 1 12 ? -8.708 0.953 -8.932 1.00 0.00 12 TYR A O 4
ATOM 4621 N N . VAL A 1 13 ? -7.609 0.643 -6.993 1.00 0.00 13 VAL A N 4
ATOM 4622 C CA . VAL A 1 13 ? -7.706 2.040 -6.588 1.00 0.00 13 VAL A CA 4
ATOM 4623 C C . VAL A 1 13 ? -6.384 2.768 -6.806 1.00 0.00 13 VAL A C 4
ATOM 4624 O O . VAL A 1 13 ? -5.478 2.724 -5.975 1.00 0.00 13 VAL A O 4
ATOM 4637 N N . PRO A 1 14 ? -6.270 3.456 -7.952 1.00 0.00 14 PRO A N 4
ATOM 4638 C CA . PRO A 1 14 ? -5.063 4.209 -8.307 1.00 0.00 14 PRO A CA 4
ATOM 4639 C C . PRO A 1 14 ? -4.872 5.443 -7.433 1.00 0.00 14 PRO A C 4
ATOM 4640 O O . PRO A 1 14 ? -5.262 6.549 -7.808 1.00 0.00 14 PRO A O 4
ATOM 4651 N N . VAL A 1 15 ? -4.269 5.248 -6.264 1.00 0.00 15 VAL A N 4
ATOM 4652 C CA . VAL A 1 15 ? -4.024 6.346 -5.337 1.00 0.00 15 VAL A CA 4
ATOM 4653 C C . VAL A 1 15 ? -2.972 7.303 -5.885 1.00 0.00 15 VAL A C 4
ATOM 4654 O O . VAL A 1 15 ? -1.782 7.159 -5.605 1.00 0.00 15 VAL A O 4
ATOM 4667 N N . GLN A 1 16 ? -3.419 8.282 -6.666 1.00 0.00 16 GLN A N 4
ATOM 4668 C CA . GLN A 1 16 ? -2.514 9.263 -7.253 1.00 0.00 16 GLN A CA 4
ATOM 4669 C C . GLN A 1 16 ? -2.279 10.428 -6.296 1.00 0.00 16 GLN A C 4
ATOM 4670 O O . GLN A 1 16 ? -3.094 11.347 -6.209 1.00 0.00 16 GLN A O 4
ATOM 4684 N N . LEU A 1 17 ? -1.161 10.382 -5.580 1.00 0.00 17 LEU A N 4
ATOM 4685 C CA . LEU A 1 17 ? -0.819 11.433 -4.628 1.00 0.00 17 LEU A CA 4
ATOM 4686 C C . LEU A 1 17 ? -0.381 12.702 -5.353 1.00 0.00 17 LEU A C 4
ATOM 4687 O O . LEU A 1 17 ? 0.136 12.644 -6.468 1.00 0.00 17 LEU A O 4
ATOM 4703 N N . GLN A 1 18 ? -0.591 13.846 -4.710 1.00 0.00 18 GLN A N 4
ATOM 4704 C CA . GLN A 1 18 ? -0.217 15.129 -5.293 1.00 0.00 18 GLN A CA 4
ATOM 4705 C C . GLN A 1 18 ? 0.370 16.058 -4.235 1.00 0.00 18 GLN A C 4
ATOM 4706 O O . GLN A 1 18 ? -0.232 16.276 -3.184 1.00 0.00 18 GLN A O 4
ATOM 4720 N N . GLY A 1 19 ? 1.549 16.603 -4.521 1.00 0.00 19 GLY A N 4
ATOM 4721 C CA . GLY A 1 19 ? 2.197 17.501 -3.583 1.00 0.00 19 GLY A CA 4
ATOM 4722 C C . GLY A 1 19 ? 3.635 17.111 -3.307 1.00 0.00 19 GLY A C 4
ATOM 4723 O O . GLY A 1 19 ? 4.519 17.966 -3.258 1.00 0.00 19 GLY A O 4
ATOM 4727 N N . GLY A 1 20 ? 3.871 15.816 -3.123 1.00 0.00 20 GLY A N 4
ATOM 4728 C CA . GLY A 1 20 ? 5.214 15.337 -2.851 1.00 0.00 20 GLY A CA 4
ATOM 4729 C C . GLY A 1 20 ? 5.374 14.840 -1.428 1.00 0.00 20 GLY A C 4
ATOM 4730 O O . GLY A 1 20 ? 4.696 15.315 -0.517 1.00 0.00 20 GLY A O 4
ATOM 4734 N N . ALA A 1 21 ? 6.273 13.880 -1.236 1.00 0.00 21 ALA A N 4
ATOM 4735 C CA . ALA A 1 21 ? 6.521 13.319 0.086 1.00 0.00 21 ALA A CA 4
ATOM 4736 C C . ALA A 1 21 ? 6.713 14.420 1.124 1.00 0.00 21 ALA A C 4
ATOM 4737 O O . ALA A 1 21 ? 6.889 15.593 0.793 1.00 0.00 21 ALA A O 4
ATOM 4744 N N . PRO A 1 22 ? 6.677 14.037 2.408 1.00 0.00 22 PRO A N 4
ATOM 4745 C CA . PRO A 1 22 ? 6.467 12.644 2.813 1.00 0.00 22 PRO A CA 4
ATOM 4746 C C . PRO A 1 22 ? 5.047 12.165 2.529 1.00 0.00 22 PRO A C 4
ATOM 4747 O O . PRO A 1 22 ? 4.075 12.850 2.852 1.00 0.00 22 PRO A O 4
ATOM 4758 N N . TRP A 1 23 ? 4.934 10.988 1.925 1.00 0.00 23 TRP A N 4
ATOM 4759 C CA . TRP A 1 23 ? 3.632 10.419 1.598 1.00 0.00 23 TRP A CA 4
ATOM 4760 C C . TRP A 1 23 ? 2.958 9.851 2.843 1.00 0.00 23 TRP A C 4
ATOM 4761 O O . TRP A 1 23 ? 1.773 10.084 3.079 1.00 0.00 23 TRP A O 4
ATOM 4782 N N . GLY A 1 24 ? 3.721 9.106 3.636 1.00 0.00 24 GLY A N 4
ATOM 4783 C CA . GLY A 1 24 ? 3.179 8.517 4.847 1.00 0.00 24 GLY A CA 4
ATOM 4784 C C . GLY A 1 24 ? 2.473 7.201 4.587 1.00 0.00 24 GLY A C 4
ATOM 4785 O O . GLY A 1 24 ? 1.266 7.084 4.797 1.00 0.00 24 GLY A O 4
ATOM 4789 N N . PHE A 1 25 ? 3.227 6.208 4.126 1.00 0.00 25 PHE A N 4
ATOM 4790 C CA . PHE A 1 25 ? 2.665 4.895 3.833 1.00 0.00 25 PHE A CA 4
ATOM 4791 C C . PHE A 1 25 ? 3.767 3.845 3.721 1.00 0.00 25 PHE A C 4
ATOM 4792 O O . PHE A 1 25 ? 4.797 4.075 3.085 1.00 0.00 25 PHE A O 4
ATOM 4809 N N . THR A 1 26 ? 3.544 2.692 4.342 1.00 0.00 26 THR A N 4
ATOM 4810 C CA . THR A 1 26 ? 4.517 1.607 4.314 1.00 0.00 26 THR A CA 4
ATOM 4811 C C . THR A 1 26 ? 3.858 0.288 3.926 1.00 0.00 26 THR A C 4
ATOM 4812 O O . THR A 1 26 ? 2.656 0.236 3.664 1.00 0.00 26 THR A O 4
ATOM 4823 N N . LEU A 1 27 ? 4.653 -0.776 3.891 1.00 0.00 27 LEU A N 4
ATOM 4824 C CA . LEU A 1 27 ? 4.147 -2.097 3.534 1.00 0.00 27 LEU A CA 4
ATOM 4825 C C . LEU A 1 27 ? 4.800 -3.179 4.389 1.00 0.00 27 LEU A C 4
ATOM 4826 O O . LEU A 1 27 ? 5.878 -2.978 4.948 1.00 0.00 27 LEU A O 4
ATOM 4842 N N . LYS A 1 28 ? 4.140 -4.329 4.484 1.00 0.00 28 LYS A N 4
ATOM 4843 C CA . LYS A 1 28 ? 4.657 -5.445 5.267 1.00 0.00 28 LYS A CA 4
ATOM 4844 C C . LYS A 1 28 ? 4.788 -6.698 4.407 1.00 0.00 28 LYS A C 4
ATOM 4845 O O . LYS A 1 28 ? 4.486 -6.679 3.214 1.00 0.00 28 LYS A O 4
ATOM 4864 N N . GLY A 1 29 ? 5.239 -7.788 5.021 1.00 0.00 29 GLY A N 4
ATOM 4865 C CA . GLY A 1 29 ? 5.400 -9.035 4.296 1.00 0.00 29 GLY A CA 4
ATOM 4866 C C . GLY A 1 29 ? 6.391 -8.918 3.155 1.00 0.00 29 GLY A C 4
ATOM 4867 O O . GLY A 1 29 ? 7.525 -8.484 3.351 1.00 0.00 29 GLY A O 4
ATOM 4871 N N . GLY A 1 30 ? 5.962 -9.310 1.959 1.00 0.00 30 GLY A N 4
ATOM 4872 C CA . GLY A 1 30 ? 6.833 -9.241 0.800 1.00 0.00 30 GLY A CA 4
ATOM 4873 C C . GLY A 1 30 ? 7.314 -10.607 0.354 1.00 0.00 30 GLY A C 4
ATOM 4874 O O . GLY A 1 30 ? 7.352 -11.550 1.146 1.00 0.00 30 GLY A O 4
ATOM 4878 N N . LEU A 1 31 ? 7.680 -10.718 -0.918 1.00 0.00 31 LEU A N 4
ATOM 4879 C CA . LEU A 1 31 ? 8.160 -11.980 -1.470 1.00 0.00 31 LEU A CA 4
ATOM 4880 C C . LEU A 1 31 ? 9.179 -12.629 -0.538 1.00 0.00 31 LEU A C 4
ATOM 4881 O O . LEU A 1 31 ? 9.311 -13.852 -0.504 1.00 0.00 31 LEU A O 4
ATOM 4897 N N . GLU A 1 32 ? 9.894 -11.802 0.217 1.00 0.00 32 GLU A N 4
ATOM 4898 C CA . GLU A 1 32 ? 10.899 -12.296 1.150 1.00 0.00 32 GLU A CA 4
ATOM 4899 C C . GLU A 1 32 ? 10.327 -13.404 2.030 1.00 0.00 32 GLU A C 4
ATOM 4900 O O . GLU A 1 32 ? 10.931 -14.467 2.181 1.00 0.00 32 GLU A O 4
ATOM 4912 N N . HIS A 1 33 ? 9.159 -13.147 2.610 1.00 0.00 33 HIS A N 4
ATOM 4913 C CA . HIS A 1 33 ? 8.504 -14.121 3.475 1.00 0.00 33 HIS A CA 4
ATOM 4914 C C . HIS A 1 33 ? 7.221 -14.643 2.833 1.00 0.00 33 HIS A C 4
ATOM 4915 O O . HIS A 1 33 ? 6.305 -15.087 3.527 1.00 0.00 33 HIS A O 4
ATOM 4929 N N . CYS A 1 34 ? 7.163 -14.584 1.508 1.00 0.00 34 CYS A N 4
ATOM 4930 C CA . CYS A 1 34 ? 5.992 -15.049 0.773 1.00 0.00 34 CYS A CA 4
ATOM 4931 C C . CYS A 1 34 ? 4.713 -14.460 1.360 1.00 0.00 34 CYS A C 4
ATOM 4932 O O . CYS A 1 34 ? 3.713 -15.160 1.520 1.00 0.00 34 CYS A O 4
ATOM 4940 N N . GLU A 1 35 ? 4.753 -13.170 1.679 1.00 0.00 35 GLU A N 4
ATOM 4941 C CA . GLU A 1 35 ? 3.598 -12.489 2.251 1.00 0.00 35 GLU A CA 4
ATOM 4942 C C . GLU A 1 35 ? 3.053 -11.439 1.287 1.00 0.00 35 GLU A C 4
ATOM 4943 O O . GLU A 1 35 ? 3.787 -10.843 0.499 1.00 0.00 35 GLU A O 4
ATOM 4955 N N . PRO A 1 36 ? 1.733 -11.208 1.349 1.00 0.00 36 PRO A N 4
ATOM 4956 C CA . PRO A 1 36 ? 1.060 -10.230 0.488 1.00 0.00 36 PRO A CA 4
ATOM 4957 C C . PRO A 1 36 ? 1.427 -8.794 0.845 1.00 0.00 36 PRO A C 4
ATOM 4958 O O . PRO A 1 36 ? 0.963 -8.255 1.850 1.00 0.00 36 PRO A O 4
ATOM 4969 N N . LEU A 1 37 ? 2.263 -8.179 0.015 1.00 0.00 37 LEU A N 4
ATOM 4970 C CA . LEU A 1 37 ? 2.693 -6.804 0.242 1.00 0.00 37 LEU A CA 4
ATOM 4971 C C . LEU A 1 37 ? 1.492 -5.869 0.354 1.00 0.00 37 LEU A C 4
ATOM 4972 O O . LEU A 1 37 ? 1.029 -5.314 -0.642 1.00 0.00 37 LEU A O 4
ATOM 4988 N N . THR A 1 38 ? 0.993 -5.699 1.574 1.00 0.00 38 THR A N 4
ATOM 4989 C CA . THR A 1 38 ? -0.152 -4.831 1.817 1.00 0.00 38 THR A CA 4
ATOM 4990 C C . THR A 1 38 ? 0.192 -3.732 2.816 1.00 0.00 38 THR A C 4
ATOM 4991 O O . THR A 1 38 ? 0.990 -3.939 3.731 1.00 0.00 38 THR A O 4
ATOM 5002 N N . VAL A 1 39 ? -0.415 -2.563 2.636 1.00 0.00 39 VAL A N 4
ATOM 5003 C CA . VAL A 1 39 ? -0.174 -1.432 3.524 1.00 0.00 39 VAL A CA 4
ATOM 5004 C C . VAL A 1 39 ? 0.016 -1.894 4.964 1.00 0.00 39 VAL A C 4
ATOM 5005 O O . VAL A 1 39 ? -0.865 -2.529 5.544 1.00 0.00 39 VAL A O 4
ATOM 5018 N N . SER A 1 40 ? 1.171 -1.570 5.536 1.00 0.00 40 SER A N 4
ATOM 5019 C CA . SER A 1 40 ? 1.478 -1.955 6.909 1.00 0.00 40 SER A CA 4
ATOM 5020 C C . SER A 1 40 ? 1.167 -0.816 7.875 1.00 0.00 40 SER A C 4
ATOM 5021 O O . SER A 1 40 ? 0.639 -1.037 8.965 1.00 0.00 40 SER A O 4
ATOM 5029 N N . LYS A 1 41 ? 1.497 0.405 7.467 1.00 0.00 41 LYS A N 4
ATOM 5030 C CA . LYS A 1 41 ? 1.253 1.581 8.293 1.00 0.00 41 LYS A CA 4
ATOM 5031 C C . LYS A 1 41 ? 1.166 2.840 7.436 1.00 0.00 41 LYS A C 4
ATOM 5032 O O . LYS A 1 41 ? 1.858 2.962 6.425 1.00 0.00 41 LYS A O 4
ATOM 5051 N N . ILE A 1 42 ? 0.314 3.773 7.848 1.00 0.00 42 ILE A N 4
ATOM 5052 C CA . ILE A 1 42 ? 0.140 5.023 7.119 1.00 0.00 42 ILE A CA 4
ATOM 5053 C C . ILE A 1 42 ? 0.174 6.219 8.063 1.00 0.00 42 ILE A C 4
ATOM 5054 O O . ILE A 1 42 ? -0.788 6.479 8.785 1.00 0.00 42 ILE A O 4
ATOM 5070 N N . GLU A 1 43 ? 1.287 6.945 8.051 1.00 0.00 43 GLU A N 4
ATOM 5071 C CA . GLU A 1 43 ? 1.445 8.116 8.906 1.00 0.00 43 GLU A CA 4
ATOM 5072 C C . GLU A 1 43 ? 0.243 9.048 8.780 1.00 0.00 43 GLU A C 4
ATOM 5073 O O . GLU A 1 43 ? -0.058 9.546 7.695 1.00 0.00 43 GLU A O 4
ATOM 5085 N N . ASP A 1 44 ? -0.439 9.278 9.896 1.00 0.00 44 ASP A N 4
ATOM 5086 C CA . ASP A 1 44 ? -1.608 10.150 9.911 1.00 0.00 44 ASP A CA 4
ATOM 5087 C C . ASP A 1 44 ? -1.223 11.581 9.549 1.00 0.00 44 ASP A C 4
ATOM 5088 O O . ASP A 1 44 ? -0.346 12.176 10.175 1.00 0.00 44 ASP A O 4
ATOM 5097 N N . GLY A 1 45 ? -1.883 12.128 8.533 1.00 0.00 45 GLY A N 4
ATOM 5098 C CA . GLY A 1 45 ? -1.595 13.484 8.104 1.00 0.00 45 GLY A CA 4
ATOM 5099 C C . GLY A 1 45 ? -0.893 13.531 6.762 1.00 0.00 45 GLY A C 4
ATOM 5100 O O . GLY A 1 45 ? -1.173 14.400 5.937 1.00 0.00 45 GLY A O 4
ATOM 5104 N N . GLY A 1 46 ? 0.023 12.593 6.541 1.00 0.00 46 GLY A N 4
ATOM 5105 C CA . GLY A 1 46 ? 0.754 12.550 5.289 1.00 0.00 46 GLY A CA 4
ATOM 5106 C C . GLY A 1 46 ? -0.162 12.574 4.081 1.00 0.00 46 GLY A C 4
ATOM 5107 O O . GLY A 1 46 ? -1.374 12.740 4.216 1.00 0.00 46 GLY A O 4
ATOM 5111 N N . LYS A 1 47 ? 0.418 12.410 2.897 1.00 0.00 47 LYS A N 4
ATOM 5112 C CA . LYS A 1 47 ? -0.354 12.414 1.660 1.00 0.00 47 LYS A CA 4
ATOM 5113 C C . LYS A 1 47 ? -1.235 11.173 1.564 1.00 0.00 47 LYS A C 4
ATOM 5114 O O . LYS A 1 47 ? -2.429 11.269 1.280 1.00 0.00 47 LYS A O 4
ATOM 5133 N N . ALA A 1 48 ? -0.640 10.010 1.806 1.00 0.00 48 ALA A N 4
ATOM 5134 C CA . ALA A 1 48 ? -1.372 8.751 1.750 1.00 0.00 48 ALA A CA 4
ATOM 5135 C C . ALA A 1 48 ? -2.635 8.812 2.602 1.00 0.00 48 ALA A C 4
ATOM 5136 O O . ALA A 1 48 ? -3.705 8.379 2.176 1.00 0.00 48 ALA A O 4
ATOM 5143 N N . ALA A 1 49 ? -2.503 9.353 3.809 1.00 0.00 49 ALA A N 4
ATOM 5144 C CA . ALA A 1 49 ? -3.634 9.472 4.721 1.00 0.00 49 ALA A CA 4
ATOM 5145 C C . ALA A 1 49 ? -4.605 10.551 4.253 1.00 0.00 49 ALA A C 4
ATOM 5146 O O . ALA A 1 49 ? -5.805 10.306 4.123 1.00 0.00 49 ALA A O 4
ATOM 5153 N N . LEU A 1 50 ? -4.079 11.744 4.002 1.00 0.00 50 LEU A N 4
ATOM 5154 C CA . LEU A 1 50 ? -4.900 12.862 3.548 1.00 0.00 50 LEU A CA 4
ATOM 5155 C C . LEU A 1 50 ? -5.735 12.467 2.335 1.00 0.00 50 LEU A C 4
ATOM 5156 O O . LEU A 1 50 ? -6.904 12.837 2.226 1.00 0.00 50 LEU A O 4
ATOM 5172 N N . SER A 1 51 ? -5.128 11.712 1.425 1.00 0.00 51 SER A N 4
ATOM 5173 C CA . SER A 1 51 ? -5.815 11.268 0.218 1.00 0.00 51 SER A CA 4
ATOM 5174 C C . SER A 1 51 ? -7.084 10.497 0.568 1.00 0.00 51 SER A C 4
ATOM 5175 O O . SER A 1 51 ? -8.110 10.636 -0.098 1.00 0.00 51 SER A O 4
ATOM 5183 N N . GLN A 1 52 ? -7.006 9.686 1.618 1.00 0.00 52 GLN A N 4
ATOM 5184 C CA . GLN A 1 52 ? -8.148 8.893 2.056 1.00 0.00 52 GLN A CA 4
ATOM 5185 C C . GLN A 1 52 ? -8.592 7.926 0.963 1.00 0.00 52 GLN A C 4
ATOM 5186 O O . GLN A 1 52 ? -9.777 7.622 0.831 1.00 0.00 52 GLN A O 4
ATOM 5200 N N . LYS A 1 53 ? -7.631 7.445 0.180 1.00 0.00 53 LYS A N 4
ATOM 5201 C CA . LYS A 1 53 ? -7.921 6.512 -0.902 1.00 0.00 53 LYS A CA 4
ATOM 5202 C C . LYS A 1 53 ? -7.508 5.094 -0.522 1.00 0.00 53 LYS A C 4
ATOM 5203 O O . LYS A 1 53 ? -8.140 4.122 -0.935 1.00 0.00 53 LYS A O 4
ATOM 5222 N N . MET A 1 54 ? -6.445 4.983 0.267 1.00 0.00 54 MET A N 4
ATOM 5223 C CA . MET A 1 54 ? -5.950 3.683 0.704 1.00 0.00 54 MET A CA 4
ATOM 5224 C C . MET A 1 54 ? -5.683 3.680 2.206 1.00 0.00 54 MET A C 4
ATOM 5225 O O . MET A 1 54 ? -5.399 4.721 2.798 1.00 0.00 54 MET A O 4
ATOM 5239 N N . ARG A 1 55 ? -5.778 2.503 2.817 1.00 0.00 55 ARG A N 4
ATOM 5240 C CA . ARG A 1 55 ? -5.548 2.365 4.250 1.00 0.00 55 ARG A CA 4
ATOM 5241 C C . ARG A 1 55 ? -4.862 1.039 4.566 1.00 0.00 55 ARG A C 4
ATOM 5242 O O . ARG A 1 55 ? -4.698 0.188 3.691 1.00 0.00 55 ARG A O 4
ATOM 5263 N N . THR A 1 56 ? -4.463 0.870 5.823 1.00 0.00 56 THR A N 4
ATOM 5264 C CA . THR A 1 56 ? -3.794 -0.351 6.254 1.00 0.00 56 THR A CA 4
ATOM 5265 C C . THR A 1 56 ? -4.599 -1.586 5.866 1.00 0.00 56 THR A C 4
ATOM 5266 O O . THR A 1 56 ? -5.753 -1.737 6.266 1.00 0.00 56 THR A O 4
ATOM 5277 N N . GLY A 1 57 ? -3.983 -2.467 5.085 1.00 0.00 57 GLY A N 4
ATOM 5278 C CA . GLY A 1 57 ? -4.658 -3.679 4.657 1.00 0.00 57 GLY A CA 4
ATOM 5279 C C . GLY A 1 57 ? -4.666 -3.835 3.149 1.00 0.00 57 GLY A C 4
ATOM 5280 O O . GLY A 1 57 ? -4.611 -4.952 2.634 1.00 0.00 57 GLY A O 4
ATOM 5284 N N . ASP A 1 58 ? -4.738 -2.714 2.440 1.00 0.00 58 ASP A N 4
ATOM 5285 C CA . ASP A 1 58 ? -4.754 -2.732 0.982 1.00 0.00 58 ASP A CA 4
ATOM 5286 C C . ASP A 1 58 ? -3.508 -3.419 0.432 1.00 0.00 58 ASP A C 4
ATOM 5287 O O . ASP A 1 58 ? -2.446 -3.386 1.052 1.00 0.00 58 ASP A O 4
ATOM 5296 N N . GLU A 1 59 ? -3.647 -4.041 -0.734 1.00 0.00 59 GLU A N 4
ATOM 5297 C CA . GLU A 1 59 ? -2.532 -4.737 -1.366 1.00 0.00 59 GLU A CA 4
ATOM 5298 C C . GLU A 1 59 ? -1.899 -3.876 -2.455 1.00 0.00 59 GLU A C 4
ATOM 5299 O O . GLU A 1 59 ? -2.483 -3.675 -3.521 1.00 0.00 59 GLU A O 4
ATOM 5311 N N . LEU A 1 60 ? -0.703 -3.369 -2.180 1.00 0.00 60 LEU A N 4
ATOM 5312 C CA . LEU A 1 60 ? 0.010 -2.528 -3.135 1.00 0.00 60 LEU A CA 4
ATOM 5313 C C . LEU A 1 60 ? 0.932 -3.366 -4.015 1.00 0.00 60 LEU A C 4
ATOM 5314 O O . LEU A 1 60 ? 1.839 -4.035 -3.522 1.00 0.00 60 LEU A O 4
ATOM 5330 N N . VAL A 1 61 ? 0.694 -3.322 -5.323 1.00 0.00 61 VAL A N 4
ATOM 5331 C CA . VAL A 1 61 ? 1.505 -4.074 -6.273 1.00 0.00 61 VAL A CA 4
ATOM 5332 C C . VAL A 1 61 ? 2.118 -3.153 -7.322 1.00 0.00 61 VAL A C 4
ATOM 5333 O O . VAL A 1 61 ? 3.047 -3.536 -8.032 1.00 0.00 61 VAL A O 4
ATOM 5346 N N . ASN A 1 62 ? 1.590 -1.937 -7.415 1.00 0.00 62 ASN A N 4
ATOM 5347 C CA . ASN A 1 62 ? 2.085 -0.960 -8.378 1.00 0.00 62 ASN A CA 4
ATOM 5348 C C . ASN A 1 62 ? 2.497 0.333 -7.680 1.00 0.00 62 ASN A C 4
ATOM 5349 O O . ASN A 1 62 ? 1.719 0.916 -6.923 1.00 0.00 62 ASN A O 4
ATOM 5360 N N . ILE A 1 63 ? 3.722 0.774 -7.940 1.00 0.00 63 ILE A N 4
ATOM 5361 C CA . ILE A 1 63 ? 4.236 1.999 -7.338 1.00 0.00 63 ILE A CA 4
ATOM 5362 C C . ILE A 1 63 ? 4.889 2.894 -8.385 1.00 0.00 63 ILE A C 4
ATOM 5363 O O . ILE A 1 63 ? 5.672 2.430 -9.213 1.00 0.00 63 ILE A O 4
ATOM 5379 N N . ASN A 1 64 ? 4.562 4.182 -8.341 1.00 0.00 64 ASN A N 4
ATOM 5380 C CA . ASN A 1 64 ? 5.118 5.144 -9.286 1.00 0.00 64 ASN A CA 4
ATOM 5381 C C . ASN A 1 64 ? 4.942 4.659 -10.722 1.00 0.00 64 ASN A C 4
ATOM 5382 O O . ASN A 1 64 ? 5.697 5.044 -11.615 1.00 0.00 64 ASN A O 4
ATOM 5393 N N . GLY A 1 65 ? 3.940 3.812 -10.937 1.00 0.00 65 GLY A N 4
ATOM 5394 C CA . GLY A 1 65 ? 3.683 3.289 -12.267 1.00 0.00 65 GLY A CA 4
ATOM 5395 C C . GLY A 1 65 ? 4.597 2.133 -12.621 1.00 0.00 65 GLY A C 4
ATOM 5396 O O . GLY A 1 65 ? 4.901 1.909 -13.794 1.00 0.00 65 GLY A O 4
ATOM 5400 N N . THR A 1 66 ? 5.038 1.397 -11.607 1.00 0.00 66 THR A N 4
ATOM 5401 C CA . THR A 1 66 ? 5.925 0.259 -11.817 1.00 0.00 66 THR A CA 4
ATOM 5402 C C . THR A 1 66 ? 5.374 -0.997 -11.153 1.00 0.00 66 THR A C 4
ATOM 5403 O O . THR A 1 66 ? 5.168 -1.049 -9.940 1.00 0.00 66 THR A O 4
ATOM 5414 N N . PRO A 1 67 ? 5.129 -2.037 -11.964 1.00 0.00 67 PRO A N 4
ATOM 5415 C CA . PRO A 1 67 ? 4.600 -3.314 -11.477 1.00 0.00 67 PRO A CA 4
ATOM 5416 C C . PRO A 1 67 ? 5.617 -4.082 -10.639 1.00 0.00 67 PRO A C 4
ATOM 5417 O O . PRO A 1 67 ? 6.483 -4.773 -11.176 1.00 0.00 67 PRO A O 4
ATOM 5428 N N . LEU A 1 68 ? 5.506 -3.955 -9.321 1.00 0.00 68 LEU A N 4
ATOM 5429 C CA . LEU A 1 68 ? 6.417 -4.638 -8.408 1.00 0.00 68 LEU A CA 4
ATOM 5430 C C . LEU A 1 68 ? 6.443 -6.138 -8.686 1.00 0.00 68 LEU A C 4
ATOM 5431 O O . LEU A 1 68 ? 5.678 -6.641 -9.508 1.00 0.00 68 LEU A O 4
ATOM 5447 N N . TYR A 1 69 ? 7.327 -6.847 -7.993 1.00 0.00 69 TYR A N 4
ATOM 5448 C CA . TYR A 1 69 ? 7.454 -8.289 -8.164 1.00 0.00 69 TYR A CA 4
ATOM 5449 C C . TYR A 1 69 ? 7.499 -8.997 -6.814 1.00 0.00 69 TYR A C 4
ATOM 5450 O O . TYR A 1 69 ? 8.216 -9.981 -6.639 1.00 0.00 69 TYR A O 4
ATOM 5468 N N . GLY A 1 70 ? 6.725 -8.487 -5.859 1.00 0.00 70 GLY A N 4
ATOM 5469 C CA . GLY A 1 70 ? 6.690 -9.082 -4.536 1.00 0.00 70 GLY A CA 4
ATOM 5470 C C . GLY A 1 70 ? 7.736 -8.494 -3.609 1.00 0.00 70 GLY A C 4
ATOM 5471 O O . GLY A 1 70 ? 7.404 -7.936 -2.563 1.00 0.00 70 GLY A O 4
ATOM 5475 N N . SER A 1 71 ? 9.003 -8.622 -3.991 1.00 0.00 71 SER A N 4
ATOM 5476 C CA . SER A 1 71 ? 10.101 -8.105 -3.183 1.00 0.00 71 SER A CA 4
ATOM 5477 C C . SER A 1 71 ? 9.728 -6.766 -2.554 1.00 0.00 71 SER A C 4
ATOM 5478 O O . SER A 1 71 ? 9.205 -5.876 -3.225 1.00 0.00 71 SER A O 4
ATOM 5486 N N . ARG A 1 72 ? 10.002 -6.630 -1.261 1.00 0.00 72 ARG A N 4
ATOM 5487 C CA . ARG A 1 72 ? 9.695 -5.401 -0.539 1.00 0.00 72 ARG A CA 4
ATOM 5488 C C . ARG A 1 72 ? 10.650 -4.281 -0.942 1.00 0.00 72 ARG A C 4
ATOM 5489 O O . ARG A 1 72 ? 10.220 -3.215 -1.381 1.00 0.00 72 ARG A O 4
ATOM 5510 N N . GLN A 1 73 ? 11.946 -4.532 -0.788 1.00 0.00 73 GLN A N 4
ATOM 5511 C CA . GLN A 1 73 ? 12.961 -3.544 -1.134 1.00 0.00 73 GLN A CA 4
ATOM 5512 C C . GLN A 1 73 ? 12.526 -2.717 -2.340 1.00 0.00 73 GLN A C 4
ATOM 5513 O O . GLN A 1 73 ? 12.207 -1.535 -2.210 1.00 0.00 73 GLN A O 4
ATOM 5527 N N . GLU A 1 74 ? 12.517 -3.346 -3.511 1.00 0.00 74 GLU A N 4
ATOM 5528 C CA . GLU A 1 74 ? 12.122 -2.666 -4.739 1.00 0.00 74 GLU A CA 4
ATOM 5529 C C . GLU A 1 74 ? 11.036 -1.630 -4.462 1.00 0.00 74 GLU A C 4
ATOM 5530 O O . GLU A 1 74 ? 11.145 -0.476 -4.876 1.00 0.00 74 GLU A O 4
ATOM 5542 N N . ALA A 1 75 ? 9.989 -2.051 -3.761 1.00 0.00 75 ALA A N 4
ATOM 5543 C CA . ALA A 1 75 ? 8.884 -1.161 -3.428 1.00 0.00 75 ALA A CA 4
ATOM 5544 C C . ALA A 1 75 ? 9.384 0.089 -2.712 1.00 0.00 75 ALA A C 4
ATOM 5545 O O . ALA A 1 75 ? 9.446 1.170 -3.299 1.00 0.00 75 ALA A O 4
ATOM 5552 N N . LEU A 1 76 ? 9.737 -0.064 -1.441 1.00 0.00 76 LEU A N 4
ATOM 5553 C CA . LEU A 1 76 ? 10.231 1.054 -0.644 1.00 0.00 76 LEU A CA 4
ATOM 5554 C C . LEU A 1 76 ? 11.242 1.880 -1.432 1.00 0.00 76 LEU A C 4
ATOM 5555 O O . LEU A 1 76 ? 11.130 3.104 -1.513 1.00 0.00 76 LEU A O 4
ATOM 5571 N N . ILE A 1 77 ? 12.227 1.203 -2.013 1.00 0.00 77 ILE A N 4
ATOM 5572 C CA . ILE A 1 77 ? 13.255 1.875 -2.798 1.00 0.00 77 ILE A CA 4
ATOM 5573 C C . ILE A 1 77 ? 12.636 2.739 -3.891 1.00 0.00 77 ILE A C 4
ATOM 5574 O O . ILE A 1 77 ? 13.064 3.871 -4.120 1.00 0.00 77 ILE A O 4
ATOM 5590 N N . LEU A 1 78 ? 11.625 2.199 -4.563 1.00 0.00 78 LEU A N 4
ATOM 5591 C CA . LEU A 1 78 ? 10.944 2.921 -5.632 1.00 0.00 78 LEU A CA 4
ATOM 5592 C C . LEU A 1 78 ? 10.423 4.265 -5.135 1.00 0.00 78 LEU A C 4
ATOM 5593 O O . LEU A 1 78 ? 10.652 5.301 -5.761 1.00 0.00 78 LEU A O 4
ATOM 5609 N N . ILE A 1 79 ? 9.723 4.242 -4.006 1.00 0.00 79 ILE A N 4
ATOM 5610 C CA . ILE A 1 79 ? 9.173 5.460 -3.423 1.00 0.00 79 ILE A CA 4
ATOM 5611 C C . ILE A 1 79 ? 10.214 6.574 -3.393 1.00 0.00 79 ILE A C 4
ATOM 5612 O O . ILE A 1 79 ? 9.967 7.683 -3.868 1.00 0.00 79 ILE A O 4
ATOM 5628 N N . LYS A 1 80 ? 11.380 6.271 -2.833 1.00 0.00 80 LYS A N 4
ATOM 5629 C CA . LYS A 1 80 ? 12.462 7.245 -2.743 1.00 0.00 80 LYS A CA 4
ATOM 5630 C C . LYS A 1 80 ? 12.569 8.059 -4.028 1.00 0.00 80 LYS A C 4
ATOM 5631 O O . LYS A 1 80 ? 13.040 9.196 -4.017 1.00 0.00 80 LYS A O 4
ATOM 5650 N N . GLY A 1 81 ? 12.128 7.470 -5.136 1.00 0.00 81 GLY A N 4
ATOM 5651 C CA . GLY A 1 81 ? 12.182 8.156 -6.413 1.00 0.00 81 GLY A CA 4
ATOM 5652 C C . GLY A 1 81 ? 11.120 9.230 -6.540 1.00 0.00 81 GLY A C 4
ATOM 5653 O O . GLY A 1 81 ? 11.374 10.302 -7.089 1.00 0.00 81 GLY A O 4
ATOM 5657 N N . SER A 1 82 ? 9.926 8.943 -6.032 1.00 0.00 82 SER A N 4
ATOM 5658 C CA . SER A 1 82 ? 8.820 9.890 -6.096 1.00 0.00 82 SER A CA 4
ATOM 5659 C C . SER A 1 82 ? 9.330 11.326 -6.024 1.00 0.00 82 SER A C 4
ATOM 5660 O O . SER A 1 82 ? 10.256 11.632 -5.273 1.00 0.00 82 SER A O 4
ATOM 5668 N N . PHE A 1 83 ? 8.718 12.205 -6.811 1.00 0.00 83 PHE A N 4
ATOM 5669 C CA . PHE A 1 83 ? 9.110 13.609 -6.839 1.00 0.00 83 PHE A CA 4
ATOM 5670 C C . PHE A 1 83 ? 8.043 14.484 -6.186 1.00 0.00 83 PHE A C 4
ATOM 5671 O O . PHE A 1 83 ? 8.216 14.958 -5.063 1.00 0.00 83 PHE A O 4
ATOM 5688 N N . ARG A 1 84 ? 6.941 14.694 -6.899 1.00 0.00 84 ARG A N 4
ATOM 5689 C CA . ARG A 1 84 ? 5.848 15.513 -6.391 1.00 0.00 84 ARG A CA 4
ATOM 5690 C C . ARG A 1 84 ? 4.524 14.757 -6.460 1.00 0.00 84 ARG A C 4
ATOM 5691 O O . ARG A 1 84 ? 3.641 14.953 -5.624 1.00 0.00 84 ARG A O 4
ATOM 5712 N N . ILE A 1 85 ? 4.395 13.892 -7.460 1.00 0.00 85 ILE A N 4
ATOM 5713 C CA . ILE A 1 85 ? 3.180 13.106 -7.637 1.00 0.00 85 ILE A CA 4
ATOM 5714 C C . ILE A 1 85 ? 3.486 11.612 -7.633 1.00 0.00 85 ILE A C 4
ATOM 5715 O O . ILE A 1 85 ? 4.373 11.147 -8.350 1.00 0.00 85 ILE A O 4
ATOM 5731 N N . LEU A 1 86 ? 2.746 10.864 -6.822 1.00 0.00 86 LEU A N 4
ATOM 5732 C CA . LEU A 1 86 ? 2.937 9.421 -6.725 1.00 0.00 86 LEU A CA 4
ATOM 5733 C C . LEU A 1 86 ? 1.757 8.674 -7.337 1.00 0.00 86 LEU A C 4
ATOM 5734 O O . LEU A 1 86 ? 0.641 9.191 -7.393 1.00 0.00 86 LEU A O 4
ATOM 5750 N N . LYS A 1 87 ? 2.011 7.452 -7.795 1.00 0.00 87 LYS A N 4
ATOM 5751 C CA . LYS A 1 87 ? 0.969 6.631 -8.401 1.00 0.00 87 LYS A CA 4
ATOM 5752 C C . LYS A 1 87 ? 1.034 5.199 -7.878 1.00 0.00 87 LYS A C 4
ATOM 5753 O O . LYS A 1 87 ? 2.011 4.486 -8.111 1.00 0.00 87 LYS A O 4
ATOM 5772 N N . LEU A 1 88 ? -0.013 4.784 -7.173 1.00 0.00 88 LEU A N 4
ATOM 5773 C CA . LEU A 1 88 ? -0.076 3.436 -6.619 1.00 0.00 88 LEU A CA 4
ATOM 5774 C C . LEU A 1 88 ? -1.433 2.797 -6.895 1.00 0.00 88 LEU A C 4
ATOM 5775 O O . LEU A 1 88 ? -2.477 3.409 -6.667 1.00 0.00 88 LEU A O 4
ATOM 5791 N N . ILE A 1 89 ? -1.411 1.562 -7.386 1.00 0.00 89 ILE A N 4
ATOM 5792 C CA . ILE A 1 89 ? -2.639 0.839 -7.690 1.00 0.00 89 ILE A CA 4
ATOM 5793 C C . ILE A 1 89 ? -2.836 -0.336 -6.737 1.00 0.00 89 ILE A C 4
ATOM 5794 O O . ILE A 1 89 ? -2.231 -1.394 -6.906 1.00 0.00 89 ILE A O 4
ATOM 5810 N N . VAL A 1 90 ? -3.688 -0.142 -5.735 1.00 0.00 90 VAL A N 4
ATOM 5811 C CA . VAL A 1 90 ? -3.967 -1.186 -4.757 1.00 0.00 90 VAL A CA 4
ATOM 5812 C C . VAL A 1 90 ? -5.179 -2.015 -5.168 1.00 0.00 90 VAL A C 4
ATOM 5813 O O . VAL A 1 90 ? -6.053 -1.538 -5.892 1.00 0.00 90 VAL A O 4
ATOM 5826 N N . ARG A 1 91 ? -5.225 -3.258 -4.701 1.00 0.00 91 ARG A N 4
ATOM 5827 C CA . ARG A 1 91 ? -6.330 -4.154 -5.020 1.00 0.00 91 ARG A CA 4
ATOM 5828 C C . ARG A 1 91 ? -7.030 -4.628 -3.750 1.00 0.00 91 ARG A C 4
ATOM 5829 O O . ARG A 1 91 ? -6.414 -5.252 -2.886 1.00 0.00 91 ARG A O 4
ATOM 5850 N N . ARG A 1 92 ? -8.321 -4.328 -3.645 1.00 0.00 92 ARG A N 4
ATOM 5851 C CA . ARG A 1 92 ? -9.104 -4.722 -2.480 1.00 0.00 92 ARG A CA 4
ATOM 5852 C C . ARG A 1 92 ? -10.234 -5.667 -2.879 1.00 0.00 92 ARG A C 4
ATOM 5853 O O . ARG A 1 92 ? -11.113 -5.304 -3.661 1.00 0.00 92 ARG A O 4
ATOM 5874 N N . ARG A 1 93 ? -10.203 -6.880 -2.338 1.00 0.00 93 ARG A N 4
ATOM 5875 C CA . ARG A 1 93 ? -11.224 -7.877 -2.638 1.00 0.00 93 ARG A CA 4
ATOM 5876 C C . ARG A 1 93 ? -12.620 -7.269 -2.549 1.00 0.00 93 ARG A C 4
ATOM 5877 O O . ARG A 1 93 ? -12.965 -6.623 -1.561 1.00 0.00 93 ARG A O 4
ATOM 5898 N N . ASN A 1 94 ? -13.420 -7.481 -3.590 1.00 0.00 94 ASN A N 4
ATOM 5899 C CA . ASN A 1 94 ? -14.779 -6.954 -3.630 1.00 0.00 94 ASN A CA 4
ATOM 5900 C C . ASN A 1 94 ? -15.530 -7.289 -2.345 1.00 0.00 94 ASN A C 4
ATOM 5901 O O . ASN A 1 94 ? -16.082 -6.406 -1.689 1.00 0.00 94 ASN A O 4
ATOM 5912 N N . SER A 1 95 ? -15.546 -8.570 -1.993 1.00 0.00 95 SER A N 4
ATOM 5913 C CA . SER A 1 95 ? -16.232 -9.023 -0.788 1.00 0.00 95 SER A CA 4
ATOM 5914 C C . SER A 1 95 ? -15.233 -9.522 0.251 1.00 0.00 95 SER A C 4
ATOM 5915 O O . SER A 1 95 ? -14.563 -10.534 0.049 1.00 0.00 95 SER A O 4
ATOM 5923 N N . GLY A 1 96 ? -15.139 -8.803 1.366 1.00 0.00 96 GLY A N 4
ATOM 5924 C CA . GLY A 1 96 ? -14.219 -9.188 2.421 1.00 0.00 96 GLY A CA 4
ATOM 5925 C C . GLY A 1 96 ? -13.771 -8.006 3.258 1.00 0.00 96 GLY A C 4
ATOM 5926 O O . GLY A 1 96 ? -12.722 -7.409 3.016 1.00 0.00 96 GLY A O 4
ATOM 5930 N N . PRO A 1 97 ? -14.578 -7.651 4.268 1.00 0.00 97 PRO A N 4
ATOM 5931 C CA . PRO A 1 97 ? -14.280 -6.530 5.164 1.00 0.00 97 PRO A CA 4
ATOM 5932 C C . PRO A 1 97 ? -13.097 -6.819 6.081 1.00 0.00 97 PRO A C 4
ATOM 5933 O O . PRO A 1 97 ? -12.231 -5.967 6.282 1.00 0.00 97 PRO A O 4
ATOM 5944 N N . SER A 1 98 ? -13.065 -8.027 6.636 1.00 0.00 98 SER A N 4
ATOM 5945 C CA . SER A 1 98 ? -11.990 -8.427 7.535 1.00 0.00 98 SER A CA 4
ATOM 5946 C C . SER A 1 98 ? -12.052 -9.924 7.824 1.00 0.00 98 SER A C 4
ATOM 5947 O O . SER A 1 98 ? -13.109 -10.546 7.711 1.00 0.00 98 SER A O 4
ATOM 5955 N N . SER A 1 99 ? -10.913 -10.496 8.199 1.00 0.00 99 SER A N 4
ATOM 5956 C CA . SER A 1 99 ? -10.836 -11.921 8.501 1.00 0.00 99 SER A CA 4
ATOM 5957 C C . SER A 1 99 ? -11.277 -12.196 9.936 1.00 0.00 99 SER A C 4
ATOM 5958 O O . SER A 1 99 ? -10.512 -12.006 10.880 1.00 0.00 99 SER A O 4
ATOM 5966 N N . GLY A 1 100 ? -12.519 -12.647 10.090 1.00 0.00 100 GLY A N 4
ATOM 5967 C CA . GLY A 1 100 ? -13.042 -12.941 11.411 1.00 0.00 100 GLY A CA 4
ATOM 5968 C C . GLY A 1 100 ? -14.333 -12.201 11.702 1.00 0.00 100 GLY A C 4
ATOM 5969 O O . GLY A 1 100 ? -15.130 -11.951 10.798 1.00 0.00 100 GLY A O 4
ATOM 5973 N N . GLY A 1 1 ? -24.515 -8.698 -25.112 1.00 0.00 1 GLY A N 5
ATOM 5974 C CA . GLY A 1 1 ? -23.099 -8.520 -25.375 1.00 0.00 1 GLY A CA 5
ATOM 5975 C C . GLY A 1 1 ? -22.240 -9.518 -24.625 1.00 0.00 1 GLY A C 5
ATOM 5976 O O . GLY A 1 1 ? -22.554 -10.707 -24.581 1.00 0.00 1 GLY A O 5
ATOM 5980 N N . SER A 1 2 ? -21.152 -9.034 -24.035 1.00 0.00 2 SER A N 5
ATOM 5981 C CA . SER A 1 2 ? -20.242 -9.893 -23.287 1.00 0.00 2 SER A CA 5
ATOM 5982 C C . SER A 1 2 ? -20.966 -10.577 -22.131 1.00 0.00 2 SER A C 5
ATOM 5983 O O . SER A 1 2 ? -21.110 -10.006 -21.050 1.00 0.00 2 SER A O 5
ATOM 5991 N N . SER A 1 3 ? -21.419 -11.804 -22.368 1.00 0.00 3 SER A N 5
ATOM 5992 C CA . SER A 1 3 ? -22.132 -12.565 -21.349 1.00 0.00 3 SER A CA 5
ATOM 5993 C C . SER A 1 3 ? -21.154 -13.304 -20.439 1.00 0.00 3 SER A C 5
ATOM 5994 O O . SER A 1 3 ? -20.594 -14.332 -20.817 1.00 0.00 3 SER A O 5
ATOM 6002 N N . GLY A 1 4 ? -20.955 -12.771 -19.238 1.00 0.00 4 GLY A N 5
ATOM 6003 C CA . GLY A 1 4 ? -20.045 -13.391 -18.293 1.00 0.00 4 GLY A CA 5
ATOM 6004 C C . GLY A 1 4 ? -20.653 -13.534 -16.911 1.00 0.00 4 GLY A C 5
ATOM 6005 O O . GLY A 1 4 ? -21.423 -12.680 -16.473 1.00 0.00 4 GLY A O 5
ATOM 6009 N N . SER A 1 5 ? -20.307 -14.618 -16.224 1.00 0.00 5 SER A N 5
ATOM 6010 C CA . SER A 1 5 ? -20.829 -14.873 -14.886 1.00 0.00 5 SER A CA 5
ATOM 6011 C C . SER A 1 5 ? -20.472 -13.733 -13.938 1.00 0.00 5 SER A C 5
ATOM 6012 O O . SER A 1 5 ? -19.614 -12.903 -14.241 1.00 0.00 5 SER A O 5
ATOM 6020 N N . SER A 1 6 ? -21.137 -13.698 -12.788 1.00 0.00 6 SER A N 5
ATOM 6021 C CA . SER A 1 6 ? -20.895 -12.657 -11.795 1.00 0.00 6 SER A CA 5
ATOM 6022 C C . SER A 1 6 ? -20.897 -13.240 -10.385 1.00 0.00 6 SER A C 5
ATOM 6023 O O . SER A 1 6 ? -21.713 -14.101 -10.059 1.00 0.00 6 SER A O 5
ATOM 6031 N N . GLY A 1 7 ? -19.977 -12.763 -9.553 1.00 0.00 7 GLY A N 5
ATOM 6032 C CA . GLY A 1 7 ? -19.889 -13.247 -8.187 1.00 0.00 7 GLY A CA 5
ATOM 6033 C C . GLY A 1 7 ? -18.456 -13.452 -7.736 1.00 0.00 7 GLY A C 5
ATOM 6034 O O . GLY A 1 7 ? -18.009 -14.585 -7.564 1.00 0.00 7 GLY A O 5
ATOM 6038 N N . GLY A 1 8 ? -17.734 -12.352 -7.545 1.00 0.00 8 GLY A N 5
ATOM 6039 C CA . GLY A 1 8 ? -16.351 -12.439 -7.115 1.00 0.00 8 GLY A CA 5
ATOM 6040 C C . GLY A 1 8 ? -15.402 -11.740 -8.069 1.00 0.00 8 GLY A C 5
ATOM 6041 O O . GLY A 1 8 ? -15.021 -12.300 -9.097 1.00 0.00 8 GLY A O 5
ATOM 6045 N N . SER A 1 9 ? -15.021 -10.513 -7.729 1.00 0.00 9 SER A N 5
ATOM 6046 C CA . SER A 1 9 ? -14.115 -9.735 -8.566 1.00 0.00 9 SER A CA 5
ATOM 6047 C C . SER A 1 9 ? -13.212 -8.850 -7.713 1.00 0.00 9 SER A C 5
ATOM 6048 O O . SER A 1 9 ? -13.450 -8.669 -6.518 1.00 0.00 9 SER A O 5
ATOM 6056 N N . PHE A 1 10 ? -12.174 -8.300 -8.335 1.00 0.00 10 PHE A N 5
ATOM 6057 C CA . PHE A 1 10 ? -11.234 -7.434 -7.633 1.00 0.00 10 PHE A CA 5
ATOM 6058 C C . PHE A 1 10 ? -11.404 -5.982 -8.067 1.00 0.00 10 PHE A C 5
ATOM 6059 O O . PHE A 1 10 ? -11.953 -5.702 -9.132 1.00 0.00 10 PHE A O 5
ATOM 6076 N N . GLN A 1 11 ? -10.930 -5.062 -7.233 1.00 0.00 11 GLN A N 5
ATOM 6077 C CA . GLN A 1 11 ? -11.031 -3.638 -7.530 1.00 0.00 11 GLN A CA 5
ATOM 6078 C C . GLN A 1 11 ? -9.683 -2.947 -7.348 1.00 0.00 11 GLN A C 5
ATOM 6079 O O . GLN A 1 11 ? -9.077 -3.019 -6.279 1.00 0.00 11 GLN A O 5
ATOM 6093 N N . TYR A 1 12 ? -9.221 -2.277 -8.398 1.00 0.00 12 TYR A N 5
ATOM 6094 C CA . TYR A 1 12 ? -7.944 -1.576 -8.355 1.00 0.00 12 TYR A CA 5
ATOM 6095 C C . TYR A 1 12 ? -8.145 -0.096 -8.041 1.00 0.00 12 TYR A C 5
ATOM 6096 O O . TYR A 1 12 ? -8.771 0.634 -8.809 1.00 0.00 12 TYR A O 5
ATOM 6114 N N . VAL A 1 13 ? -7.609 0.339 -6.905 1.00 0.00 13 VAL A N 5
ATOM 6115 C CA . VAL A 1 13 ? -7.727 1.731 -6.488 1.00 0.00 13 VAL A CA 5
ATOM 6116 C C . VAL A 1 13 ? -6.418 2.482 -6.702 1.00 0.00 13 VAL A C 5
ATOM 6117 O O . VAL A 1 13 ? -5.527 2.482 -5.852 1.00 0.00 13 VAL A O 5
ATOM 6130 N N . PRO A 1 14 ? -6.296 3.139 -7.865 1.00 0.00 14 PRO A N 5
ATOM 6131 C CA . PRO A 1 14 ? -5.098 3.908 -8.218 1.00 0.00 14 PRO A CA 5
ATOM 6132 C C . PRO A 1 14 ? -4.952 5.171 -7.377 1.00 0.00 14 PRO A C 5
ATOM 6133 O O . PRO A 1 14 ? -5.514 6.216 -7.704 1.00 0.00 14 PRO A O 5
ATOM 6144 N N . VAL A 1 15 ? -4.191 5.068 -6.291 1.00 0.00 15 VAL A N 5
ATOM 6145 C CA . VAL A 1 15 ? -3.969 6.203 -5.403 1.00 0.00 15 VAL A CA 5
ATOM 6146 C C . VAL A 1 15 ? -2.965 7.181 -6.003 1.00 0.00 15 VAL A C 5
ATOM 6147 O O . VAL A 1 15 ? -1.765 6.909 -6.040 1.00 0.00 15 VAL A O 5
ATOM 6160 N N . GLN A 1 16 ? -3.464 8.321 -6.470 1.00 0.00 16 GLN A N 5
ATOM 6161 C CA . GLN A 1 16 ? -2.610 9.340 -7.068 1.00 0.00 16 GLN A CA 5
ATOM 6162 C C . GLN A 1 16 ? -2.391 10.502 -6.104 1.00 0.00 16 GLN A C 5
ATOM 6163 O O . GLN A 1 16 ? -3.329 11.225 -5.764 1.00 0.00 16 GLN A O 5
ATOM 6177 N N . LEU A 1 17 ? -1.149 10.675 -5.667 1.00 0.00 17 LEU A N 5
ATOM 6178 C CA . LEU A 1 17 ? -0.807 11.750 -4.741 1.00 0.00 17 LEU A CA 5
ATOM 6179 C C . LEU A 1 17 ? -0.332 12.988 -5.495 1.00 0.00 17 LEU A C 5
ATOM 6180 O O . LEU A 1 17 ? 0.133 12.893 -6.630 1.00 0.00 17 LEU A O 5
ATOM 6196 N N . GLN A 1 18 ? -0.450 14.146 -4.854 1.00 0.00 18 GLN A N 5
ATOM 6197 C CA . GLN A 1 18 ? -0.031 15.402 -5.464 1.00 0.00 18 GLN A CA 5
ATOM 6198 C C . GLN A 1 18 ? 0.561 16.344 -4.421 1.00 0.00 18 GLN A C 5
ATOM 6199 O O . GLN A 1 18 ? -0.089 16.678 -3.431 1.00 0.00 18 GLN A O 5
ATOM 6213 N N . GLY A 1 19 ? 1.801 16.768 -4.649 1.00 0.00 19 GLY A N 5
ATOM 6214 C CA . GLY A 1 19 ? 2.460 17.666 -3.719 1.00 0.00 19 GLY A CA 5
ATOM 6215 C C . GLY A 1 19 ? 3.908 17.290 -3.477 1.00 0.00 19 GLY A C 5
ATOM 6216 O O . GLY A 1 19 ? 4.773 18.159 -3.373 1.00 0.00 19 GLY A O 5
ATOM 6220 N N . GLY A 1 20 ? 4.174 15.991 -3.386 1.00 0.00 20 GLY A N 5
ATOM 6221 C CA . GLY A 1 20 ? 5.528 15.524 -3.154 1.00 0.00 20 GLY A CA 5
ATOM 6222 C C . GLY A 1 20 ? 5.695 14.883 -1.791 1.00 0.00 20 GLY A C 5
ATOM 6223 O O . GLY A 1 20 ? 4.938 15.173 -0.865 1.00 0.00 20 GLY A O 5
ATOM 6227 N N . ALA A 1 21 ? 6.688 14.009 -1.667 1.00 0.00 21 ALA A N 5
ATOM 6228 C CA . ALA A 1 21 ? 6.952 13.325 -0.407 1.00 0.00 21 ALA A CA 5
ATOM 6229 C C . ALA A 1 21 ? 7.422 14.306 0.662 1.00 0.00 21 ALA A C 5
ATOM 6230 O O . ALA A 1 21 ? 7.835 15.429 0.370 1.00 0.00 21 ALA A O 5
ATOM 6237 N N . PRO A 1 22 ? 7.358 13.876 1.930 1.00 0.00 22 PRO A N 5
ATOM 6238 C CA . PRO A 1 22 ? 6.867 12.542 2.290 1.00 0.00 22 PRO A CA 5
ATOM 6239 C C . PRO A 1 22 ? 5.367 12.394 2.061 1.00 0.00 22 PRO A C 5
ATOM 6240 O O . PRO A 1 22 ? 4.686 13.358 1.711 1.00 0.00 22 PRO A O 5
ATOM 6251 N N . TRP A 1 23 ? 4.859 11.184 2.261 1.00 0.00 23 TRP A N 5
ATOM 6252 C CA . TRP A 1 23 ? 3.438 10.911 2.076 1.00 0.00 23 TRP A CA 5
ATOM 6253 C C . TRP A 1 23 ? 2.809 10.405 3.369 1.00 0.00 23 TRP A C 5
ATOM 6254 O O . TRP A 1 23 ? 1.746 10.872 3.777 1.00 0.00 23 TRP A O 5
ATOM 6275 N N . GLY A 1 24 ? 3.472 9.448 4.011 1.00 0.00 24 GLY A N 5
ATOM 6276 C CA . GLY A 1 24 ? 2.961 8.895 5.251 1.00 0.00 24 GLY A CA 5
ATOM 6277 C C . GLY A 1 24 ? 2.359 7.516 5.067 1.00 0.00 24 GLY A C 5
ATOM 6278 O O . GLY A 1 24 ? 1.206 7.281 5.428 1.00 0.00 24 GLY A O 5
ATOM 6282 N N . PHE A 1 25 ? 3.141 6.602 4.503 1.00 0.00 25 PHE A N 5
ATOM 6283 C CA . PHE A 1 25 ? 2.677 5.239 4.269 1.00 0.00 25 PHE A CA 5
ATOM 6284 C C . PHE A 1 25 ? 3.854 4.273 4.174 1.00 0.00 25 PHE A C 5
ATOM 6285 O O . PHE A 1 25 ? 4.920 4.621 3.664 1.00 0.00 25 PHE A O 5
ATOM 6302 N N . THR A 1 26 ? 3.655 3.055 4.670 1.00 0.00 26 THR A N 5
ATOM 6303 C CA . THR A 1 26 ? 4.699 2.039 4.644 1.00 0.00 26 THR A CA 5
ATOM 6304 C C . THR A 1 26 ? 4.144 0.693 4.189 1.00 0.00 26 THR A C 5
ATOM 6305 O O . THR A 1 26 ? 2.945 0.554 3.947 1.00 0.00 26 THR A O 5
ATOM 6316 N N . LEU A 1 27 ? 5.024 -0.296 4.076 1.00 0.00 27 LEU A N 5
ATOM 6317 C CA . LEU A 1 27 ? 4.622 -1.632 3.651 1.00 0.00 27 LEU A CA 5
ATOM 6318 C C . LEU A 1 27 ? 5.305 -2.701 4.498 1.00 0.00 27 LEU A C 5
ATOM 6319 O O . LEU A 1 27 ? 6.328 -2.446 5.134 1.00 0.00 27 LEU A O 5
ATOM 6335 N N . LYS A 1 28 ? 4.733 -3.901 4.501 1.00 0.00 28 LYS A N 5
ATOM 6336 C CA . LYS A 1 28 ? 5.288 -5.011 5.266 1.00 0.00 28 LYS A CA 5
ATOM 6337 C C . LYS A 1 28 ? 5.096 -6.331 4.526 1.00 0.00 28 LYS A C 5
ATOM 6338 O O . LYS A 1 28 ? 4.298 -6.422 3.595 1.00 0.00 28 LYS A O 5
ATOM 6357 N N . GLY A 1 29 ? 5.833 -7.354 4.949 1.00 0.00 29 GLY A N 5
ATOM 6358 C CA . GLY A 1 29 ? 5.728 -8.656 4.316 1.00 0.00 29 GLY A CA 5
ATOM 6359 C C . GLY A 1 29 ? 6.533 -8.744 3.035 1.00 0.00 29 GLY A C 5
ATOM 6360 O O . GLY A 1 29 ? 7.688 -8.323 2.989 1.00 0.00 29 GLY A O 5
ATOM 6364 N N . GLY A 1 30 ? 5.923 -9.297 1.991 1.00 0.00 30 GLY A N 5
ATOM 6365 C CA . GLY A 1 30 ? 6.606 -9.431 0.717 1.00 0.00 30 GLY A CA 5
ATOM 6366 C C . GLY A 1 30 ? 6.945 -10.872 0.390 1.00 0.00 30 GLY A C 5
ATOM 6367 O O . GLY A 1 30 ? 6.998 -11.722 1.280 1.00 0.00 30 GLY A O 5
ATOM 6371 N N . LEU A 1 31 ? 7.173 -11.148 -0.889 1.00 0.00 31 LEU A N 5
ATOM 6372 C CA . LEU A 1 31 ? 7.507 -12.498 -1.332 1.00 0.00 31 LEU A CA 5
ATOM 6373 C C . LEU A 1 31 ? 8.615 -13.095 -0.471 1.00 0.00 31 LEU A C 5
ATOM 6374 O O . LEU A 1 31 ? 8.572 -14.272 -0.116 1.00 0.00 31 LEU A O 5
ATOM 6390 N N . GLU A 1 32 ? 9.606 -12.274 -0.137 1.00 0.00 32 GLU A N 5
ATOM 6391 C CA . GLU A 1 32 ? 10.725 -12.722 0.684 1.00 0.00 32 GLU A CA 5
ATOM 6392 C C . GLU A 1 32 ? 10.230 -13.503 1.898 1.00 0.00 32 GLU A C 5
ATOM 6393 O O . GLU A 1 32 ? 10.820 -14.514 2.283 1.00 0.00 32 GLU A O 5
ATOM 6405 N N . HIS A 1 33 ? 9.144 -13.027 2.498 1.00 0.00 33 HIS A N 5
ATOM 6406 C CA . HIS A 1 33 ? 8.569 -13.681 3.668 1.00 0.00 33 HIS A CA 5
ATOM 6407 C C . HIS A 1 33 ? 7.239 -14.343 3.323 1.00 0.00 33 HIS A C 5
ATOM 6408 O O . HIS A 1 33 ? 6.329 -14.400 4.151 1.00 0.00 33 HIS A O 5
ATOM 6422 N N . CYS A 1 34 ? 7.133 -14.841 2.096 1.00 0.00 34 CYS A N 5
ATOM 6423 C CA . CYS A 1 34 ? 5.913 -15.499 1.640 1.00 0.00 34 CYS A CA 5
ATOM 6424 C C . CYS A 1 34 ? 4.677 -14.782 2.174 1.00 0.00 34 CYS A C 5
ATOM 6425 O O . CYS A 1 34 ? 3.747 -15.417 2.670 1.00 0.00 34 CYS A O 5
ATOM 6433 N N . GLU A 1 35 ? 4.677 -13.457 2.070 1.00 0.00 35 GLU A N 5
ATOM 6434 C CA . GLU A 1 35 ? 3.556 -12.655 2.546 1.00 0.00 35 GLU A CA 5
ATOM 6435 C C . GLU A 1 35 ? 3.161 -11.605 1.511 1.00 0.00 35 GLU A C 5
ATOM 6436 O O . GLU A 1 35 ? 4.001 -11.042 0.809 1.00 0.00 35 GLU A O 5
ATOM 6448 N N . PRO A 1 36 ? 1.851 -11.334 1.414 1.00 0.00 36 PRO A N 5
ATOM 6449 C CA . PRO A 1 36 ? 1.314 -10.351 0.469 1.00 0.00 36 PRO A CA 5
ATOM 6450 C C . PRO A 1 36 ? 1.681 -8.921 0.849 1.00 0.00 36 PRO A C 5
ATOM 6451 O O . PRO A 1 36 ? 1.226 -8.403 1.870 1.00 0.00 36 PRO A O 5
ATOM 6462 N N . LEU A 1 37 ? 2.505 -8.287 0.022 1.00 0.00 37 LEU A N 5
ATOM 6463 C CA . LEU A 1 37 ? 2.933 -6.914 0.272 1.00 0.00 37 LEU A CA 5
ATOM 6464 C C . LEU A 1 37 ? 1.731 -5.982 0.390 1.00 0.00 37 LEU A C 5
ATOM 6465 O O . LEU A 1 37 ? 1.091 -5.647 -0.608 1.00 0.00 37 LEU A O 5
ATOM 6481 N N . THR A 1 38 ? 1.431 -5.564 1.615 1.00 0.00 38 THR A N 5
ATOM 6482 C CA . THR A 1 38 ? 0.308 -4.670 1.864 1.00 0.00 38 THR A CA 5
ATOM 6483 C C . THR A 1 38 ? 0.694 -3.559 2.835 1.00 0.00 38 THR A C 5
ATOM 6484 O O . THR A 1 38 ? 1.648 -3.694 3.601 1.00 0.00 38 THR A O 5
ATOM 6495 N N . VAL A 1 39 ? -0.055 -2.461 2.798 1.00 0.00 39 VAL A N 5
ATOM 6496 C CA . VAL A 1 39 ? 0.208 -1.327 3.676 1.00 0.00 39 VAL A CA 5
ATOM 6497 C C . VAL A 1 39 ? 0.387 -1.781 5.120 1.00 0.00 39 VAL A C 5
ATOM 6498 O O . VAL A 1 39 ? -0.494 -2.420 5.695 1.00 0.00 39 VAL A O 5
ATOM 6511 N N . SER A 1 40 ? 1.534 -1.445 5.703 1.00 0.00 40 SER A N 5
ATOM 6512 C CA . SER A 1 40 ? 1.831 -1.820 7.080 1.00 0.00 40 SER A CA 5
ATOM 6513 C C . SER A 1 40 ? 1.363 -0.740 8.050 1.00 0.00 40 SER A C 5
ATOM 6514 O O . SER A 1 40 ? 0.786 -1.036 9.097 1.00 0.00 40 SER A O 5
ATOM 6522 N N . LYS A 1 41 ? 1.616 0.515 7.695 1.00 0.00 41 LYS A N 5
ATOM 6523 C CA . LYS A 1 41 ? 1.221 1.642 8.532 1.00 0.00 41 LYS A CA 5
ATOM 6524 C C . LYS A 1 41 ? 1.103 2.919 7.705 1.00 0.00 41 LYS A C 5
ATOM 6525 O O . LYS A 1 41 ? 1.791 3.082 6.697 1.00 0.00 41 LYS A O 5
ATOM 6544 N N . ILE A 1 42 ? 0.229 3.820 8.139 1.00 0.00 42 ILE A N 5
ATOM 6545 C CA . ILE A 1 42 ? 0.024 5.083 7.440 1.00 0.00 42 ILE A CA 5
ATOM 6546 C C . ILE A 1 42 ? -0.019 6.252 8.418 1.00 0.00 42 ILE A C 5
ATOM 6547 O O . ILE A 1 42 ? -0.882 6.311 9.292 1.00 0.00 42 ILE A O 5
ATOM 6563 N N . GLU A 1 43 ? 0.919 7.182 8.262 1.00 0.00 43 GLU A N 5
ATOM 6564 C CA . GLU A 1 43 ? 0.987 8.350 9.131 1.00 0.00 43 GLU A CA 5
ATOM 6565 C C . GLU A 1 43 ? -0.353 9.079 9.169 1.00 0.00 43 GLU A C 5
ATOM 6566 O O . GLU A 1 43 ? -0.818 9.599 8.155 1.00 0.00 43 GLU A O 5
ATOM 6578 N N . ASP A 1 44 ? -0.968 9.112 10.346 1.00 0.00 44 ASP A N 5
ATOM 6579 C CA . ASP A 1 44 ? -2.255 9.776 10.518 1.00 0.00 44 ASP A CA 5
ATOM 6580 C C . ASP A 1 44 ? -2.114 11.285 10.344 1.00 0.00 44 ASP A C 5
ATOM 6581 O O . ASP A 1 44 ? -1.873 12.012 11.307 1.00 0.00 44 ASP A O 5
ATOM 6590 N N . GLY A 1 45 ? -2.266 11.750 9.107 1.00 0.00 45 GLY A N 5
ATOM 6591 C CA . GLY A 1 45 ? -2.152 13.170 8.829 1.00 0.00 45 GLY A CA 5
ATOM 6592 C C . GLY A 1 45 ? -1.348 13.452 7.575 1.00 0.00 45 GLY A C 5
ATOM 6593 O O . GLY A 1 45 ? -1.441 14.535 7.000 1.00 0.00 45 GLY A O 5
ATOM 6597 N N . GLY A 1 46 ? -0.553 12.473 7.151 1.00 0.00 46 GLY A N 5
ATOM 6598 C CA . GLY A 1 46 ? 0.260 12.642 5.961 1.00 0.00 46 GLY A CA 5
ATOM 6599 C C . GLY A 1 46 ? -0.566 12.649 4.690 1.00 0.00 46 GLY A C 5
ATOM 6600 O O . GLY A 1 46 ? -1.794 12.582 4.738 1.00 0.00 46 GLY A O 5
ATOM 6604 N N . LYS A 1 47 ? 0.109 12.731 3.548 1.00 0.00 47 LYS A N 5
ATOM 6605 C CA . LYS A 1 47 ? -0.569 12.747 2.257 1.00 0.00 47 LYS A CA 5
ATOM 6606 C C . LYS A 1 47 ? -1.363 11.462 2.044 1.00 0.00 47 LYS A C 5
ATOM 6607 O O . LYS A 1 47 ? -2.558 11.501 1.754 1.00 0.00 47 LYS A O 5
ATOM 6626 N N . ALA A 1 48 ? -0.690 10.325 2.190 1.00 0.00 48 ALA A N 5
ATOM 6627 C CA . ALA A 1 48 ? -1.333 9.029 2.017 1.00 0.00 48 ALA A CA 5
ATOM 6628 C C . ALA A 1 48 ? -2.647 8.961 2.788 1.00 0.00 48 ALA A C 5
ATOM 6629 O O . ALA A 1 48 ? -3.639 8.424 2.296 1.00 0.00 48 ALA A O 5
ATOM 6636 N N . ALA A 1 49 ? -2.646 9.507 3.999 1.00 0.00 49 ALA A N 5
ATOM 6637 C CA . ALA A 1 49 ? -3.838 9.509 4.838 1.00 0.00 49 ALA A CA 5
ATOM 6638 C C . ALA A 1 49 ? -4.857 10.530 4.341 1.00 0.00 49 ALA A C 5
ATOM 6639 O O . ALA A 1 49 ? -6.037 10.216 4.179 1.00 0.00 49 ALA A O 5
ATOM 6646 N N . LEU A 1 50 ? -4.394 11.752 4.102 1.00 0.00 50 LEU A N 5
ATOM 6647 C CA . LEU A 1 50 ? -5.265 12.820 3.624 1.00 0.00 50 LEU A CA 5
ATOM 6648 C C . LEU A 1 50 ? -6.005 12.395 2.360 1.00 0.00 50 LEU A C 5
ATOM 6649 O O . LEU A 1 50 ? -7.155 12.777 2.144 1.00 0.00 50 LEU A O 5
ATOM 6665 N N . SER A 1 51 ? -5.338 11.600 1.530 1.00 0.00 51 SER A N 5
ATOM 6666 C CA . SER A 1 51 ? -5.932 11.123 0.286 1.00 0.00 51 SER A CA 5
ATOM 6667 C C . SER A 1 51 ? -7.176 10.284 0.564 1.00 0.00 51 SER A C 5
ATOM 6668 O O . SER A 1 51 ? -8.162 10.357 -0.168 1.00 0.00 51 SER A O 5
ATOM 6676 N N . GLN A 1 52 ? -7.120 9.488 1.627 1.00 0.00 52 GLN A N 5
ATOM 6677 C CA . GLN A 1 52 ? -8.241 8.635 2.002 1.00 0.00 52 GLN A CA 5
ATOM 6678 C C . GLN A 1 52 ? -8.578 7.657 0.881 1.00 0.00 52 GLN A C 5
ATOM 6679 O O . GLN A 1 52 ? -9.740 7.299 0.684 1.00 0.00 52 GLN A O 5
ATOM 6693 N N . LYS A 1 53 ? -7.556 7.227 0.149 1.00 0.00 53 LYS A N 5
ATOM 6694 C CA . LYS A 1 53 ? -7.743 6.289 -0.951 1.00 0.00 53 LYS A CA 5
ATOM 6695 C C . LYS A 1 53 ? -7.225 4.904 -0.579 1.00 0.00 53 LYS A C 5
ATOM 6696 O O . LYS A 1 53 ? -7.718 3.892 -1.078 1.00 0.00 53 LYS A O 5
ATOM 6715 N N . MET A 1 54 ? -6.230 4.865 0.301 1.00 0.00 54 MET A N 5
ATOM 6716 C CA . MET A 1 54 ? -5.648 3.603 0.741 1.00 0.00 54 MET A CA 5
ATOM 6717 C C . MET A 1 54 ? -5.600 3.528 2.264 1.00 0.00 54 MET A C 5
ATOM 6718 O O . MET A 1 54 ? -5.499 4.551 2.942 1.00 0.00 54 MET A O 5
ATOM 6732 N N . ARG A 1 55 ? -5.673 2.312 2.795 1.00 0.00 55 ARG A N 5
ATOM 6733 C CA . ARG A 1 55 ? -5.640 2.105 4.237 1.00 0.00 55 ARG A CA 5
ATOM 6734 C C . ARG A 1 55 ? -4.908 0.812 4.584 1.00 0.00 55 ARG A C 5
ATOM 6735 O O . ARG A 1 55 ? -4.827 -0.107 3.769 1.00 0.00 55 ARG A O 5
ATOM 6756 N N . THR A 1 56 ? -4.374 0.748 5.800 1.00 0.00 56 THR A N 5
ATOM 6757 C CA . THR A 1 56 ? -3.647 -0.431 6.254 1.00 0.00 56 THR A CA 5
ATOM 6758 C C . THR A 1 56 ? -4.422 -1.707 5.948 1.00 0.00 56 THR A C 5
ATOM 6759 O O . THR A 1 56 ? -5.380 -2.045 6.642 1.00 0.00 56 THR A O 5
ATOM 6770 N N . GLY A 1 57 ? -4.000 -2.413 4.903 1.00 0.00 57 GLY A N 5
ATOM 6771 C CA . GLY A 1 57 ? -4.666 -3.645 4.523 1.00 0.00 57 GLY A CA 5
ATOM 6772 C C . GLY A 1 57 ? -4.758 -3.816 3.020 1.00 0.00 57 GLY A C 5
ATOM 6773 O O . GLY A 1 57 ? -5.201 -4.855 2.532 1.00 0.00 57 GLY A O 5
ATOM 6777 N N . ASP A 1 58 ? -4.340 -2.792 2.284 1.00 0.00 58 ASP A N 5
ATOM 6778 C CA . ASP A 1 58 ? -4.378 -2.832 0.827 1.00 0.00 58 ASP A CA 5
ATOM 6779 C C . ASP A 1 58 ? -3.109 -3.469 0.268 1.00 0.00 58 ASP A C 5
ATOM 6780 O O . ASP A 1 58 ? -2.049 -3.408 0.888 1.00 0.00 58 ASP A O 5
ATOM 6789 N N . GLU A 1 59 ? -3.228 -4.080 -0.907 1.00 0.00 59 GLU A N 5
ATOM 6790 C CA . GLU A 1 59 ? -2.091 -4.729 -1.547 1.00 0.00 59 GLU A CA 5
ATOM 6791 C C . GLU A 1 59 ? -1.546 -3.873 -2.687 1.00 0.00 59 GLU A C 5
ATOM 6792 O O . GLU A 1 59 ? -2.193 -3.712 -3.722 1.00 0.00 59 GLU A O 5
ATOM 6804 N N . LEU A 1 60 ? -0.352 -3.325 -2.488 1.00 0.00 60 LEU A N 5
ATOM 6805 C CA . LEU A 1 60 ? 0.282 -2.484 -3.498 1.00 0.00 60 LEU A CA 5
ATOM 6806 C C . LEU A 1 60 ? 1.218 -3.303 -4.380 1.00 0.00 60 LEU A C 5
ATOM 6807 O O . LEU A 1 60 ? 2.151 -3.940 -3.891 1.00 0.00 60 LEU A O 5
ATOM 6823 N N . VAL A 1 61 ? 0.963 -3.281 -5.685 1.00 0.00 61 VAL A N 5
ATOM 6824 C CA . VAL A 1 61 ? 1.784 -4.020 -6.636 1.00 0.00 61 VAL A CA 5
ATOM 6825 C C . VAL A 1 61 ? 2.388 -3.087 -7.681 1.00 0.00 61 VAL A C 5
ATOM 6826 O O . VAL A 1 61 ? 3.378 -3.423 -8.329 1.00 0.00 61 VAL A O 5
ATOM 6839 N N . ASN A 1 62 ? 1.783 -1.914 -7.838 1.00 0.00 62 ASN A N 5
ATOM 6840 C CA . ASN A 1 62 ? 2.261 -0.932 -8.804 1.00 0.00 62 ASN A CA 5
ATOM 6841 C C . ASN A 1 62 ? 2.683 0.358 -8.106 1.00 0.00 62 ASN A C 5
ATOM 6842 O O . ASN A 1 62 ? 1.877 1.006 -7.438 1.00 0.00 62 ASN A O 5
ATOM 6853 N N . ILE A 1 63 ? 3.950 0.723 -8.267 1.00 0.00 63 ILE A N 5
ATOM 6854 C CA . ILE A 1 63 ? 4.479 1.935 -7.654 1.00 0.00 63 ILE A CA 5
ATOM 6855 C C . ILE A 1 63 ? 5.185 2.810 -8.684 1.00 0.00 63 ILE A C 5
ATOM 6856 O O . ILE A 1 63 ? 6.160 2.391 -9.305 1.00 0.00 63 ILE A O 5
ATOM 6872 N N . ASN A 1 64 ? 4.685 4.029 -8.859 1.00 0.00 64 ASN A N 5
ATOM 6873 C CA . ASN A 1 64 ? 5.268 4.965 -9.814 1.00 0.00 64 ASN A CA 5
ATOM 6874 C C . ASN A 1 64 ? 5.178 4.418 -11.236 1.00 0.00 64 ASN A C 5
ATOM 6875 O O . ASN A 1 64 ? 6.029 4.704 -12.077 1.00 0.00 64 ASN A O 5
ATOM 6886 N N . GLY A 1 65 ? 4.140 3.629 -11.496 1.00 0.00 65 GLY A N 5
ATOM 6887 C CA . GLY A 1 65 ? 3.957 3.055 -12.817 1.00 0.00 65 GLY A CA 5
ATOM 6888 C C . GLY A 1 65 ? 4.856 1.859 -13.058 1.00 0.00 65 GLY A C 5
ATOM 6889 O O . GLY A 1 65 ? 4.905 1.322 -14.166 1.00 0.00 65 GLY A O 5
ATOM 6893 N N . THR A 1 66 ? 5.572 1.439 -12.020 1.00 0.00 66 THR A N 5
ATOM 6894 C CA . THR A 1 66 ? 6.476 0.301 -12.125 1.00 0.00 66 THR A CA 5
ATOM 6895 C C . THR A 1 66 ? 5.874 -0.941 -11.477 1.00 0.00 66 THR A C 5
ATOM 6896 O O . THR A 1 66 ? 5.678 -1.004 -10.263 1.00 0.00 66 THR A O 5
ATOM 6907 N N . PRO A 1 67 ? 5.573 -1.953 -12.303 1.00 0.00 67 PRO A N 5
ATOM 6908 C CA . PRO A 1 67 ? 4.989 -3.213 -11.832 1.00 0.00 67 PRO A CA 5
ATOM 6909 C C . PRO A 1 67 ? 5.978 -4.041 -11.019 1.00 0.00 67 PRO A C 5
ATOM 6910 O O . PRO A 1 67 ? 6.822 -4.743 -11.578 1.00 0.00 67 PRO A O 5
ATOM 6921 N N . LEU A 1 68 ? 5.868 -3.956 -9.698 1.00 0.00 68 LEU A N 5
ATOM 6922 C CA . LEU A 1 68 ? 6.753 -4.699 -8.808 1.00 0.00 68 LEU A CA 5
ATOM 6923 C C . LEU A 1 68 ? 6.636 -6.200 -9.052 1.00 0.00 68 LEU A C 5
ATOM 6924 O O . LEU A 1 68 ? 5.901 -6.640 -9.936 1.00 0.00 68 LEU A O 5
ATOM 6940 N N . TYR A 1 69 ? 7.364 -6.981 -8.261 1.00 0.00 69 TYR A N 5
ATOM 6941 C CA . TYR A 1 69 ? 7.342 -8.433 -8.391 1.00 0.00 69 TYR A CA 5
ATOM 6942 C C . TYR A 1 69 ? 7.139 -9.099 -7.034 1.00 0.00 69 TYR A C 5
ATOM 6943 O O . TYR A 1 69 ? 7.614 -10.209 -6.796 1.00 0.00 69 TYR A O 5
ATOM 6961 N N . GLY A 1 70 ? 6.429 -8.411 -6.145 1.00 0.00 70 GLY A N 5
ATOM 6962 C CA . GLY A 1 70 ? 6.174 -8.950 -4.822 1.00 0.00 70 GLY A CA 5
ATOM 6963 C C . GLY A 1 70 ? 7.219 -8.523 -3.810 1.00 0.00 70 GLY A C 5
ATOM 6964 O O . GLY A 1 70 ? 6.904 -8.285 -2.645 1.00 0.00 70 GLY A O 5
ATOM 6968 N N . SER A 1 71 ? 8.467 -8.428 -4.256 1.00 0.00 71 SER A N 5
ATOM 6969 C CA . SER A 1 71 ? 9.564 -8.032 -3.380 1.00 0.00 71 SER A CA 5
ATOM 6970 C C . SER A 1 71 ? 9.176 -6.821 -2.538 1.00 0.00 71 SER A C 5
ATOM 6971 O O . SER A 1 71 ? 8.180 -6.152 -2.814 1.00 0.00 71 SER A O 5
ATOM 6979 N N . ARG A 1 72 ? 9.971 -6.544 -1.509 1.00 0.00 72 ARG A N 5
ATOM 6980 C CA . ARG A 1 72 ? 9.711 -5.415 -0.625 1.00 0.00 72 ARG A CA 5
ATOM 6981 C C . ARG A 1 72 ? 10.699 -4.282 -0.886 1.00 0.00 72 ARG A C 5
ATOM 6982 O O . ARG A 1 72 ? 10.304 -3.130 -1.061 1.00 0.00 72 ARG A O 5
ATOM 7003 N N . GLN A 1 73 ? 11.985 -4.618 -0.909 1.00 0.00 73 GLN A N 5
ATOM 7004 C CA . GLN A 1 73 ? 13.029 -3.628 -1.147 1.00 0.00 73 GLN A CA 5
ATOM 7005 C C . GLN A 1 73 ? 12.663 -2.722 -2.318 1.00 0.00 73 GLN A C 5
ATOM 7006 O O . GLN A 1 73 ? 12.384 -1.538 -2.134 1.00 0.00 73 GLN A O 5
ATOM 7020 N N . GLU A 1 74 ? 12.668 -3.287 -3.521 1.00 0.00 74 GLU A N 5
ATOM 7021 C CA . GLU A 1 74 ? 12.338 -2.529 -4.722 1.00 0.00 74 GLU A CA 5
ATOM 7022 C C . GLU A 1 74 ? 11.259 -1.490 -4.430 1.00 0.00 74 GLU A C 5
ATOM 7023 O O . GLU A 1 74 ? 11.412 -0.312 -4.752 1.00 0.00 74 GLU A O 5
ATOM 7035 N N . ALA A 1 75 ? 10.167 -1.936 -3.817 1.00 0.00 75 ALA A N 5
ATOM 7036 C CA . ALA A 1 75 ? 9.062 -1.047 -3.480 1.00 0.00 75 ALA A CA 5
ATOM 7037 C C . ALA A 1 75 ? 9.558 0.180 -2.721 1.00 0.00 75 ALA A C 5
ATOM 7038 O O . ALA A 1 75 ? 9.640 1.276 -3.278 1.00 0.00 75 ALA A O 5
ATOM 7045 N N . LEU A 1 76 ? 9.886 -0.010 -1.448 1.00 0.00 76 LEU A N 5
ATOM 7046 C CA . LEU A 1 76 ? 10.373 1.081 -0.612 1.00 0.00 76 LEU A CA 5
ATOM 7047 C C . LEU A 1 76 ? 11.427 1.902 -1.348 1.00 0.00 76 LEU A C 5
ATOM 7048 O O . LEU A 1 76 ? 11.343 3.129 -1.407 1.00 0.00 76 LEU A O 5
ATOM 7064 N N . ILE A 1 77 ? 12.418 1.217 -1.909 1.00 0.00 77 ILE A N 5
ATOM 7065 C CA . ILE A 1 77 ? 13.486 1.882 -2.644 1.00 0.00 77 ILE A CA 5
ATOM 7066 C C . ILE A 1 77 ? 12.921 2.828 -3.699 1.00 0.00 77 ILE A C 5
ATOM 7067 O O . ILE A 1 77 ? 13.434 3.931 -3.898 1.00 0.00 77 ILE A O 5
ATOM 7083 N N . LEU A 1 78 ? 11.862 2.391 -4.371 1.00 0.00 78 LEU A N 5
ATOM 7084 C CA . LEU A 1 78 ? 11.225 3.200 -5.405 1.00 0.00 78 LEU A CA 5
ATOM 7085 C C . LEU A 1 78 ? 10.675 4.497 -4.820 1.00 0.00 78 LEU A C 5
ATOM 7086 O O . LEU A 1 78 ? 10.956 5.585 -5.324 1.00 0.00 78 LEU A O 5
ATOM 7102 N N . ILE A 1 79 ? 9.892 4.373 -3.753 1.00 0.00 79 ILE A N 5
ATOM 7103 C CA . ILE A 1 79 ? 9.306 5.536 -3.098 1.00 0.00 79 ILE A CA 5
ATOM 7104 C C . ILE A 1 79 ? 10.382 6.532 -2.681 1.00 0.00 79 ILE A C 5
ATOM 7105 O O . ILE A 1 79 ? 10.266 7.731 -2.936 1.00 0.00 79 ILE A O 5
ATOM 7121 N N . LYS A 1 80 ? 11.430 6.028 -2.038 1.00 0.00 80 LYS A N 5
ATOM 7122 C CA . LYS A 1 80 ? 12.529 6.872 -1.587 1.00 0.00 80 LYS A CA 5
ATOM 7123 C C . LYS A 1 80 ? 12.766 8.024 -2.559 1.00 0.00 80 LYS A C 5
ATOM 7124 O O . LYS A 1 80 ? 12.842 9.184 -2.155 1.00 0.00 80 LYS A O 5
ATOM 7143 N N . GLY A 1 81 ? 12.880 7.696 -3.842 1.00 0.00 81 GLY A N 5
ATOM 7144 C CA . GLY A 1 81 ? 13.105 8.714 -4.851 1.00 0.00 81 GLY A CA 5
ATOM 7145 C C . GLY A 1 81 ? 11.832 9.101 -5.578 1.00 0.00 81 GLY A C 5
ATOM 7146 O O . GLY A 1 81 ? 11.822 9.227 -6.802 1.00 0.00 81 GLY A O 5
ATOM 7150 N N . SER A 1 82 ? 10.755 9.289 -4.822 1.00 0.00 82 SER A N 5
ATOM 7151 C CA . SER A 1 82 ? 9.469 9.658 -5.403 1.00 0.00 82 SER A CA 5
ATOM 7152 C C . SER A 1 82 ? 9.546 11.031 -6.064 1.00 0.00 82 SER A C 5
ATOM 7153 O O . SER A 1 82 ? 10.602 11.663 -6.088 1.00 0.00 82 SER A O 5
ATOM 7161 N N . PHE A 1 83 ? 8.419 11.487 -6.601 1.00 0.00 83 PHE A N 5
ATOM 7162 C CA . PHE A 1 83 ? 8.357 12.784 -7.264 1.00 0.00 83 PHE A CA 5
ATOM 7163 C C . PHE A 1 83 ? 7.188 13.610 -6.736 1.00 0.00 83 PHE A C 5
ATOM 7164 O O . PHE A 1 83 ? 6.493 13.198 -5.806 1.00 0.00 83 PHE A O 5
ATOM 7181 N N . ARG A 1 84 ? 6.977 14.777 -7.335 1.00 0.00 84 ARG A N 5
ATOM 7182 C CA . ARG A 1 84 ? 5.894 15.662 -6.924 1.00 0.00 84 ARG A CA 5
ATOM 7183 C C . ARG A 1 84 ? 4.576 14.900 -6.829 1.00 0.00 84 ARG A C 5
ATOM 7184 O O . ARG A 1 84 ? 3.770 15.143 -5.929 1.00 0.00 84 ARG A O 5
ATOM 7205 N N . ILE A 1 85 ? 4.363 13.977 -7.761 1.00 0.00 85 ILE A N 5
ATOM 7206 C CA . ILE A 1 85 ? 3.143 13.179 -7.780 1.00 0.00 85 ILE A CA 5
ATOM 7207 C C . ILE A 1 85 ? 3.460 11.689 -7.730 1.00 0.00 85 ILE A C 5
ATOM 7208 O O . ILE A 1 85 ? 4.337 11.204 -8.447 1.00 0.00 85 ILE A O 5
ATOM 7224 N N . LEU A 1 86 ? 2.741 10.965 -6.879 1.00 0.00 86 LEU A N 5
ATOM 7225 C CA . LEU A 1 86 ? 2.944 9.527 -6.736 1.00 0.00 86 LEU A CA 5
ATOM 7226 C C . LEU A 1 86 ? 1.760 8.751 -7.304 1.00 0.00 86 LEU A C 5
ATOM 7227 O O . LEU A 1 86 ? 0.607 9.157 -7.153 1.00 0.00 86 LEU A O 5
ATOM 7243 N N . LYS A 1 87 ? 2.051 7.631 -7.956 1.00 0.00 87 LYS A N 5
ATOM 7244 C CA . LYS A 1 87 ? 1.012 6.794 -8.543 1.00 0.00 87 LYS A CA 5
ATOM 7245 C C . LYS A 1 87 ? 1.135 5.353 -8.059 1.00 0.00 87 LYS A C 5
ATOM 7246 O O . LYS A 1 87 ? 2.141 4.687 -8.307 1.00 0.00 87 LYS A O 5
ATOM 7265 N N . LEU A 1 88 ? 0.105 4.876 -7.368 1.00 0.00 88 LEU A N 5
ATOM 7266 C CA . LEU A 1 88 ? 0.097 3.512 -6.851 1.00 0.00 88 LEU A CA 5
ATOM 7267 C C . LEU A 1 88 ? -1.255 2.847 -7.089 1.00 0.00 88 LEU A C 5
ATOM 7268 O O . LEU A 1 88 ? -2.303 3.458 -6.881 1.00 0.00 88 LEU A O 5
ATOM 7284 N N . ILE A 1 89 ? -1.222 1.592 -7.523 1.00 0.00 89 ILE A N 5
ATOM 7285 C CA . ILE A 1 89 ? -2.445 0.843 -7.786 1.00 0.00 89 ILE A CA 5
ATOM 7286 C C . ILE A 1 89 ? -2.576 -0.346 -6.840 1.00 0.00 89 ILE A C 5
ATOM 7287 O O . ILE A 1 89 ? -1.887 -1.355 -6.994 1.00 0.00 89 ILE A O 5
ATOM 7303 N N . VAL A 1 90 ? -3.466 -0.221 -5.861 1.00 0.00 90 VAL A N 5
ATOM 7304 C CA . VAL A 1 90 ? -3.690 -1.286 -4.891 1.00 0.00 90 VAL A CA 5
ATOM 7305 C C . VAL A 1 90 ? -4.965 -2.059 -5.207 1.00 0.00 90 VAL A C 5
ATOM 7306 O O . VAL A 1 90 ? -5.962 -1.480 -5.642 1.00 0.00 90 VAL A O 5
ATOM 7319 N N . ARG A 1 91 ? -4.928 -3.369 -4.986 1.00 0.00 91 ARG A N 5
ATOM 7320 C CA . ARG A 1 91 ? -6.081 -4.221 -5.249 1.00 0.00 91 ARG A CA 5
ATOM 7321 C C . ARG A 1 91 ? -6.713 -4.697 -3.944 1.00 0.00 91 ARG A C 5
ATOM 7322 O O . ARG A 1 91 ? -6.023 -5.191 -3.052 1.00 0.00 91 ARG A O 5
ATOM 7343 N N . ARG A 1 92 ? -8.029 -4.545 -3.840 1.00 0.00 92 ARG A N 5
ATOM 7344 C CA . ARG A 1 92 ? -8.754 -4.957 -2.644 1.00 0.00 92 ARG A CA 5
ATOM 7345 C C . ARG A 1 92 ? -9.989 -5.774 -3.012 1.00 0.00 92 ARG A C 5
ATOM 7346 O O . ARG A 1 92 ? -10.916 -5.267 -3.644 1.00 0.00 92 ARG A O 5
ATOM 7367 N N . ARG A 1 93 ? -9.994 -7.042 -2.614 1.00 0.00 93 ARG A N 5
ATOM 7368 C CA . ARG A 1 93 ? -11.114 -7.930 -2.903 1.00 0.00 93 ARG A CA 5
ATOM 7369 C C . ARG A 1 93 ? -12.442 -7.258 -2.566 1.00 0.00 93 ARG A C 5
ATOM 7370 O O . ARG A 1 93 ? -12.519 -6.436 -1.653 1.00 0.00 93 ARG A O 5
ATOM 7391 N N . ASN A 1 94 ? -13.485 -7.612 -3.310 1.00 0.00 94 ASN A N 5
ATOM 7392 C CA . ASN A 1 94 ? -14.809 -7.042 -3.090 1.00 0.00 94 ASN A CA 5
ATOM 7393 C C . ASN A 1 94 ? -15.386 -7.504 -1.756 1.00 0.00 94 ASN A C 5
ATOM 7394 O O . ASN A 1 94 ? -15.990 -6.720 -1.024 1.00 0.00 94 ASN A O 5
ATOM 7405 N N . SER A 1 95 ? -15.194 -8.782 -1.445 1.00 0.00 95 SER A N 5
ATOM 7406 C CA . SER A 1 95 ? -15.697 -9.350 -0.199 1.00 0.00 95 SER A CA 5
ATOM 7407 C C . SER A 1 95 ? -14.886 -8.850 0.992 1.00 0.00 95 SER A C 5
ATOM 7408 O O . SER A 1 95 ? -13.657 -8.832 0.957 1.00 0.00 95 SER A O 5
ATOM 7416 N N . GLY A 1 96 ? -15.586 -8.445 2.048 1.00 0.00 96 GLY A N 5
ATOM 7417 C CA . GLY A 1 96 ? -14.916 -7.951 3.237 1.00 0.00 96 GLY A CA 5
ATOM 7418 C C . GLY A 1 96 ? -14.816 -9.000 4.325 1.00 0.00 96 GLY A C 5
ATOM 7419 O O . GLY A 1 96 ? -15.446 -10.056 4.259 1.00 0.00 96 GLY A O 5
ATOM 7423 N N . PRO A 1 97 ? -14.007 -8.715 5.356 1.00 0.00 97 PRO A N 5
ATOM 7424 C CA . PRO A 1 97 ? -13.807 -9.630 6.483 1.00 0.00 97 PRO A CA 5
ATOM 7425 C C . PRO A 1 97 ? -15.047 -9.747 7.362 1.00 0.00 97 PRO A C 5
ATOM 7426 O O . PRO A 1 97 ? -15.375 -10.830 7.849 1.00 0.00 97 PRO A O 5
ATOM 7437 N N . SER A 1 98 ? -15.733 -8.627 7.562 1.00 0.00 98 SER A N 5
ATOM 7438 C CA . SER A 1 98 ? -16.936 -8.603 8.386 1.00 0.00 98 SER A CA 5
ATOM 7439 C C . SER A 1 98 ? -17.804 -9.828 8.115 1.00 0.00 98 SER A C 5
ATOM 7440 O O . SER A 1 98 ? -18.467 -9.916 7.082 1.00 0.00 98 SER A O 5
ATOM 7448 N N . SER A 1 99 ? -17.793 -10.772 9.051 1.00 0.00 99 SER A N 5
ATOM 7449 C CA . SER A 1 99 ? -18.576 -11.994 8.913 1.00 0.00 99 SER A CA 5
ATOM 7450 C C . SER A 1 99 ? -19.935 -11.848 9.591 1.00 0.00 99 SER A C 5
ATOM 7451 O O . SER A 1 99 ? -20.204 -10.852 10.260 1.00 0.00 99 SER A O 5
ATOM 7459 N N . GLY A 1 100 ? -20.790 -12.851 9.410 1.00 0.00 100 GLY A N 5
ATOM 7460 C CA . GLY A 1 100 ? -22.111 -12.816 10.009 1.00 0.00 100 GLY A CA 5
ATOM 7461 C C . GLY A 1 100 ? -22.223 -13.721 11.220 1.00 0.00 100 GLY A C 5
ATOM 7462 O O . GLY A 1 100 ? -23.116 -13.551 12.050 1.00 0.00 100 GLY A O 5
ATOM 7466 N N . GLY A 1 1 ? -20.107 -7.268 -21.599 1.00 0.00 1 GLY A N 6
ATOM 7467 C CA . GLY A 1 1 ? -20.552 -7.425 -20.227 1.00 0.00 1 GLY A CA 6
ATOM 7468 C C . GLY A 1 1 ? -20.383 -8.845 -19.722 1.00 0.00 1 GLY A C 6
ATOM 7469 O O . GLY A 1 1 ? -20.490 -9.801 -20.490 1.00 0.00 1 GLY A O 6
ATOM 7473 N N . SER A 1 2 ? -20.118 -8.983 -18.427 1.00 0.00 2 SER A N 6
ATOM 7474 C CA . SER A 1 2 ? -19.929 -10.297 -17.822 1.00 0.00 2 SER A CA 6
ATOM 7475 C C . SER A 1 2 ? -21.267 -11.003 -17.627 1.00 0.00 2 SER A C 6
ATOM 7476 O O . SER A 1 2 ? -22.160 -10.489 -16.954 1.00 0.00 2 SER A O 6
ATOM 7484 N N . SER A 1 3 ? -21.397 -12.185 -18.221 1.00 0.00 3 SER A N 6
ATOM 7485 C CA . SER A 1 3 ? -22.627 -12.961 -18.116 1.00 0.00 3 SER A CA 6
ATOM 7486 C C . SER A 1 3 ? -22.354 -14.333 -17.508 1.00 0.00 3 SER A C 6
ATOM 7487 O O . SER A 1 3 ? -21.819 -15.222 -18.169 1.00 0.00 3 SER A O 6
ATOM 7495 N N . GLY A 1 4 ? -22.725 -14.497 -16.242 1.00 0.00 4 GLY A N 6
ATOM 7496 C CA . GLY A 1 4 ? -22.512 -15.762 -15.564 1.00 0.00 4 GLY A CA 6
ATOM 7497 C C . GLY A 1 4 ? -22.208 -15.586 -14.089 1.00 0.00 4 GLY A C 6
ATOM 7498 O O . GLY A 1 4 ? -22.434 -14.516 -13.525 1.00 0.00 4 GLY A O 6
ATOM 7502 N N . SER A 1 5 ? -21.695 -16.640 -13.462 1.00 0.00 5 SER A N 6
ATOM 7503 C CA . SER A 1 5 ? -21.364 -16.599 -12.043 1.00 0.00 5 SER A CA 6
ATOM 7504 C C . SER A 1 5 ? -19.905 -16.206 -11.836 1.00 0.00 5 SER A C 6
ATOM 7505 O O . SER A 1 5 ? -18.993 -16.936 -12.224 1.00 0.00 5 SER A O 6
ATOM 7513 N N . SER A 1 6 ? -19.692 -15.047 -11.221 1.00 0.00 6 SER A N 6
ATOM 7514 C CA . SER A 1 6 ? -18.344 -14.554 -10.965 1.00 0.00 6 SER A CA 6
ATOM 7515 C C . SER A 1 6 ? -17.848 -15.014 -9.597 1.00 0.00 6 SER A C 6
ATOM 7516 O O . SER A 1 6 ? -18.635 -15.208 -8.672 1.00 0.00 6 SER A O 6
ATOM 7524 N N . GLY A 1 7 ? -16.535 -15.185 -9.477 1.00 0.00 7 GLY A N 6
ATOM 7525 C CA . GLY A 1 7 ? -15.955 -15.621 -8.220 1.00 0.00 7 GLY A CA 6
ATOM 7526 C C . GLY A 1 7 ? -14.542 -15.108 -8.025 1.00 0.00 7 GLY A C 6
ATOM 7527 O O . GLY A 1 7 ? -13.584 -15.878 -8.062 1.00 0.00 7 GLY A O 6
ATOM 7531 N N . GLY A 1 8 ? -14.411 -13.801 -7.817 1.00 0.00 8 GLY A N 6
ATOM 7532 C CA . GLY A 1 8 ? -13.101 -13.208 -7.620 1.00 0.00 8 GLY A CA 6
ATOM 7533 C C . GLY A 1 8 ? -12.976 -11.848 -8.277 1.00 0.00 8 GLY A C 6
ATOM 7534 O O . GLY A 1 8 ? -12.609 -11.748 -9.448 1.00 0.00 8 GLY A O 6
ATOM 7538 N N . SER A 1 9 ? -13.283 -10.798 -7.523 1.00 0.00 9 SER A N 6
ATOM 7539 C CA . SER A 1 9 ? -13.208 -9.436 -8.040 1.00 0.00 9 SER A CA 6
ATOM 7540 C C . SER A 1 9 ? -12.253 -8.589 -7.205 1.00 0.00 9 SER A C 6
ATOM 7541 O O . SER A 1 9 ? -11.934 -8.933 -6.066 1.00 0.00 9 SER A O 6
ATOM 7549 N N . PHE A 1 10 ? -11.801 -7.479 -7.778 1.00 0.00 10 PHE A N 6
ATOM 7550 C CA . PHE A 1 10 ? -10.882 -6.582 -7.088 1.00 0.00 10 PHE A CA 6
ATOM 7551 C C . PHE A 1 10 ? -11.073 -5.142 -7.556 1.00 0.00 10 PHE A C 6
ATOM 7552 O O . PHE A 1 10 ? -11.353 -4.892 -8.728 1.00 0.00 10 PHE A O 6
ATOM 7569 N N . GLN A 1 11 ? -10.920 -4.200 -6.631 1.00 0.00 11 GLN A N 6
ATOM 7570 C CA . GLN A 1 11 ? -11.077 -2.785 -6.948 1.00 0.00 11 GLN A CA 6
ATOM 7571 C C . GLN A 1 11 ? -9.721 -2.093 -7.035 1.00 0.00 11 GLN A C 6
ATOM 7572 O O . GLN A 1 11 ? -9.052 -1.885 -6.022 1.00 0.00 11 GLN A O 6
ATOM 7586 N N . TYR A 1 12 ? -9.320 -1.739 -8.251 1.00 0.00 12 TYR A N 6
ATOM 7587 C CA . TYR A 1 12 ? -8.042 -1.073 -8.471 1.00 0.00 12 TYR A CA 6
ATOM 7588 C C . TYR A 1 12 ? -8.195 0.442 -8.381 1.00 0.00 12 TYR A C 6
ATOM 7589 O O . TYR A 1 12 ? -8.660 1.088 -9.321 1.00 0.00 12 TYR A O 6
ATOM 7607 N N . VAL A 1 13 ? -7.799 1.004 -7.243 1.00 0.00 13 VAL A N 6
ATOM 7608 C CA . VAL A 1 13 ? -7.889 2.443 -7.029 1.00 0.00 13 VAL A CA 6
ATOM 7609 C C . VAL A 1 13 ? -6.510 3.091 -7.061 1.00 0.00 13 VAL A C 6
ATOM 7610 O O . VAL A 1 13 ? -5.741 3.021 -6.102 1.00 0.00 13 VAL A O 6
ATOM 7623 N N . PRO A 1 14 ? -6.187 3.739 -8.190 1.00 0.00 14 PRO A N 6
ATOM 7624 C CA . PRO A 1 14 ? -4.898 4.414 -8.375 1.00 0.00 14 PRO A CA 6
ATOM 7625 C C . PRO A 1 14 ? -4.768 5.661 -7.506 1.00 0.00 14 PRO A C 6
ATOM 7626 O O . PRO A 1 14 ? -5.067 6.771 -7.946 1.00 0.00 14 PRO A O 6
ATOM 7637 N N . VAL A 1 15 ? -4.318 5.470 -6.269 1.00 0.00 15 VAL A N 6
ATOM 7638 C CA . VAL A 1 15 ? -4.146 6.580 -5.339 1.00 0.00 15 VAL A CA 6
ATOM 7639 C C . VAL A 1 15 ? -3.161 7.607 -5.885 1.00 0.00 15 VAL A C 6
ATOM 7640 O O . VAL A 1 15 ? -1.954 7.500 -5.669 1.00 0.00 15 VAL A O 6
ATOM 7653 N N . GLN A 1 16 ? -3.685 8.602 -6.594 1.00 0.00 16 GLN A N 6
ATOM 7654 C CA . GLN A 1 16 ? -2.850 9.649 -7.172 1.00 0.00 16 GLN A CA 6
ATOM 7655 C C . GLN A 1 16 ? -2.566 10.745 -6.149 1.00 0.00 16 GLN A C 6
ATOM 7656 O O . GLN A 1 16 ? -3.412 11.602 -5.890 1.00 0.00 16 GLN A O 6
ATOM 7670 N N . LEU A 1 17 ? -1.371 10.712 -5.571 1.00 0.00 17 LEU A N 6
ATOM 7671 C CA . LEU A 1 17 ? -0.975 11.702 -4.576 1.00 0.00 17 LEU A CA 6
ATOM 7672 C C . LEU A 1 17 ? -0.570 13.012 -5.243 1.00 0.00 17 LEU A C 6
ATOM 7673 O O . LEU A 1 17 ? -0.519 13.105 -6.469 1.00 0.00 17 LEU A O 6
ATOM 7689 N N . GLN A 1 18 ? -0.280 14.021 -4.427 1.00 0.00 18 GLN A N 6
ATOM 7690 C CA . GLN A 1 18 ? 0.122 15.326 -4.939 1.00 0.00 18 GLN A CA 6
ATOM 7691 C C . GLN A 1 18 ? 0.913 16.102 -3.892 1.00 0.00 18 GLN A C 6
ATOM 7692 O O . GLN A 1 18 ? 0.595 16.062 -2.704 1.00 0.00 18 GLN A O 6
ATOM 7706 N N . GLY A 1 19 ? 1.948 16.807 -4.340 1.00 0.00 19 GLY A N 6
ATOM 7707 C CA . GLY A 1 19 ? 2.769 17.581 -3.428 1.00 0.00 19 GLY A CA 6
ATOM 7708 C C . GLY A 1 19 ? 4.201 17.089 -3.378 1.00 0.00 19 GLY A C 6
ATOM 7709 O O . GLY A 1 19 ? 5.140 17.883 -3.429 1.00 0.00 19 GLY A O 6
ATOM 7713 N N . GLY A 1 20 ? 4.371 15.774 -3.275 1.00 0.00 20 GLY A N 6
ATOM 7714 C CA . GLY A 1 20 ? 5.703 15.200 -3.218 1.00 0.00 20 GLY A CA 6
ATOM 7715 C C . GLY A 1 20 ? 5.993 14.543 -1.883 1.00 0.00 20 GLY A C 6
ATOM 7716 O O . GLY A 1 20 ? 5.336 14.833 -0.884 1.00 0.00 20 GLY A O 6
ATOM 7720 N N . ALA A 1 21 ? 6.981 13.653 -1.866 1.00 0.00 21 ALA A N 6
ATOM 7721 C CA . ALA A 1 21 ? 7.357 12.953 -0.644 1.00 0.00 21 ALA A CA 6
ATOM 7722 C C . ALA A 1 21 ? 7.789 13.935 0.440 1.00 0.00 21 ALA A C 6
ATOM 7723 O O . ALA A 1 21 ? 8.221 15.054 0.162 1.00 0.00 21 ALA A O 6
ATOM 7730 N N . PRO A 1 22 ? 7.671 13.509 1.706 1.00 0.00 22 PRO A N 6
ATOM 7731 C CA . PRO A 1 22 ? 7.158 12.180 2.050 1.00 0.00 22 PRO A CA 6
ATOM 7732 C C . PRO A 1 22 ? 5.667 12.041 1.760 1.00 0.00 22 PRO A C 6
ATOM 7733 O O . PRO A 1 22 ? 5.024 12.985 1.300 1.00 0.00 22 PRO A O 6
ATOM 7744 N N . TRP A 1 23 ? 5.123 10.861 2.033 1.00 0.00 23 TRP A N 6
ATOM 7745 C CA . TRP A 1 23 ? 3.707 10.600 1.803 1.00 0.00 23 TRP A CA 6
ATOM 7746 C C . TRP A 1 23 ? 3.016 10.166 3.091 1.00 0.00 23 TRP A C 6
ATOM 7747 O O . TRP A 1 23 ? 1.960 10.687 3.445 1.00 0.00 23 TRP A O 6
ATOM 7768 N N . GLY A 1 24 ? 3.620 9.209 3.788 1.00 0.00 24 GLY A N 6
ATOM 7769 C CA . GLY A 1 24 ? 3.048 8.722 5.030 1.00 0.00 24 GLY A CA 6
ATOM 7770 C C . GLY A 1 24 ? 2.379 7.371 4.869 1.00 0.00 24 GLY A C 6
ATOM 7771 O O . GLY A 1 24 ? 1.226 7.191 5.261 1.00 0.00 24 GLY A O 6
ATOM 7775 N N . PHE A 1 25 ? 3.103 6.419 4.290 1.00 0.00 25 PHE A N 6
ATOM 7776 C CA . PHE A 1 25 ? 2.572 5.078 4.076 1.00 0.00 25 PHE A CA 6
ATOM 7777 C C . PHE A 1 25 ? 3.697 4.049 4.027 1.00 0.00 25 PHE A C 6
ATOM 7778 O O . PHE A 1 25 ? 4.680 4.219 3.306 1.00 0.00 25 PHE A O 6
ATOM 7795 N N . THR A 1 26 ? 3.546 2.978 4.802 1.00 0.00 26 THR A N 6
ATOM 7796 C CA . THR A 1 26 ? 4.549 1.922 4.849 1.00 0.00 26 THR A CA 6
ATOM 7797 C C . THR A 1 26 ? 3.970 0.593 4.376 1.00 0.00 26 THR A C 6
ATOM 7798 O O . THR A 1 26 ? 2.778 0.492 4.084 1.00 0.00 26 THR A O 6
ATOM 7809 N N . LEU A 1 27 ? 4.821 -0.425 4.304 1.00 0.00 27 LEU A N 6
ATOM 7810 C CA . LEU A 1 27 ? 4.394 -1.749 3.867 1.00 0.00 27 LEU A CA 6
ATOM 7811 C C . LEU A 1 27 ? 5.028 -2.837 4.727 1.00 0.00 27 LEU A C 6
ATOM 7812 O O . LEU A 1 27 ? 5.880 -2.559 5.571 1.00 0.00 27 LEU A O 6
ATOM 7828 N N . LYS A 1 28 ? 4.607 -4.078 4.507 1.00 0.00 28 LYS A N 6
ATOM 7829 C CA . LYS A 1 28 ? 5.136 -5.210 5.258 1.00 0.00 28 LYS A CA 6
ATOM 7830 C C . LYS A 1 28 ? 4.920 -6.516 4.500 1.00 0.00 28 LYS A C 6
ATOM 7831 O O . LYS A 1 28 ? 4.181 -6.559 3.517 1.00 0.00 28 LYS A O 6
ATOM 7850 N N . GLY A 1 29 ? 5.569 -7.580 4.964 1.00 0.00 29 GLY A N 6
ATOM 7851 C CA . GLY A 1 29 ? 5.433 -8.872 4.317 1.00 0.00 29 GLY A CA 6
ATOM 7852 C C . GLY A 1 29 ? 6.260 -8.976 3.051 1.00 0.00 29 GLY A C 6
ATOM 7853 O O . GLY A 1 29 ? 7.386 -8.486 2.994 1.00 0.00 29 GLY A O 6
ATOM 7857 N N . GLY A 1 30 ? 5.699 -9.620 2.032 1.00 0.00 30 GLY A N 6
ATOM 7858 C CA . GLY A 1 30 ? 6.406 -9.778 0.774 1.00 0.00 30 GLY A CA 6
ATOM 7859 C C . GLY A 1 30 ? 6.837 -11.210 0.527 1.00 0.00 30 GLY A C 6
ATOM 7860 O O . GLY A 1 30 ? 6.857 -12.028 1.448 1.00 0.00 30 GLY A O 6
ATOM 7864 N N . LEU A 1 31 ? 7.181 -11.515 -0.719 1.00 0.00 31 LEU A N 6
ATOM 7865 C CA . LEU A 1 31 ? 7.612 -12.860 -1.086 1.00 0.00 31 LEU A CA 6
ATOM 7866 C C . LEU A 1 31 ? 8.645 -13.390 -0.096 1.00 0.00 31 LEU A C 6
ATOM 7867 O O . LEU A 1 31 ? 8.622 -14.564 0.269 1.00 0.00 31 LEU A O 6
ATOM 7883 N N . GLU A 1 32 ? 9.548 -12.514 0.335 1.00 0.00 32 GLU A N 6
ATOM 7884 C CA . GLU A 1 32 ? 10.587 -12.894 1.283 1.00 0.00 32 GLU A CA 6
ATOM 7885 C C . GLU A 1 32 ? 10.008 -13.733 2.419 1.00 0.00 32 GLU A C 6
ATOM 7886 O O . GLU A 1 32 ? 10.499 -14.823 2.714 1.00 0.00 32 GLU A O 6
ATOM 7898 N N . HIS A 1 33 ? 8.960 -13.216 3.053 1.00 0.00 33 HIS A N 6
ATOM 7899 C CA . HIS A 1 33 ? 8.313 -13.916 4.157 1.00 0.00 33 HIS A CA 6
ATOM 7900 C C . HIS A 1 33 ? 7.039 -14.611 3.686 1.00 0.00 33 HIS A C 6
ATOM 7901 O O . HIS A 1 33 ? 6.196 -14.998 4.496 1.00 0.00 33 HIS A O 6
ATOM 7915 N N . CYS A 1 34 ? 6.905 -14.766 2.374 1.00 0.00 34 CYS A N 6
ATOM 7916 C CA . CYS A 1 34 ? 5.733 -15.413 1.795 1.00 0.00 34 CYS A CA 6
ATOM 7917 C C . CYS A 1 34 ? 4.455 -14.691 2.207 1.00 0.00 34 CYS A C 6
ATOM 7918 O O . CYS A 1 34 ? 3.413 -15.316 2.400 1.00 0.00 34 CYS A O 6
ATOM 7926 N N . GLU A 1 35 ? 4.543 -13.371 2.340 1.00 0.00 35 GLU A N 6
ATOM 7927 C CA . GLU A 1 35 ? 3.393 -12.564 2.731 1.00 0.00 35 GLU A CA 6
ATOM 7928 C C . GLU A 1 35 ? 3.012 -11.587 1.623 1.00 0.00 35 GLU A C 6
ATOM 7929 O O . GLU A 1 35 ? 3.861 -11.071 0.896 1.00 0.00 35 GLU A O 6
ATOM 7941 N N . PRO A 1 36 ? 1.703 -11.326 1.490 1.00 0.00 36 PRO A N 6
ATOM 7942 C CA . PRO A 1 36 ? 1.178 -10.409 0.473 1.00 0.00 36 PRO A CA 6
ATOM 7943 C C . PRO A 1 36 ? 1.539 -8.956 0.761 1.00 0.00 36 PRO A C 6
ATOM 7944 O O . PRO A 1 36 ? 0.841 -8.269 1.509 1.00 0.00 36 PRO A O 6
ATOM 7955 N N . LEU A 1 37 ? 2.632 -8.493 0.165 1.00 0.00 37 LEU A N 6
ATOM 7956 C CA . LEU A 1 37 ? 3.085 -7.120 0.357 1.00 0.00 37 LEU A CA 6
ATOM 7957 C C . LEU A 1 37 ? 1.901 -6.161 0.432 1.00 0.00 37 LEU A C 6
ATOM 7958 O O . LEU A 1 37 ? 1.329 -5.782 -0.590 1.00 0.00 37 LEU A O 6
ATOM 7974 N N . THR A 1 38 ? 1.539 -5.770 1.650 1.00 0.00 38 THR A N 6
ATOM 7975 C CA . THR A 1 38 ? 0.424 -4.855 1.859 1.00 0.00 38 THR A CA 6
ATOM 7976 C C . THR A 1 38 ? 0.784 -3.771 2.869 1.00 0.00 38 THR A C 6
ATOM 7977 O O . THR A 1 38 ? 1.676 -3.953 3.699 1.00 0.00 38 THR A O 6
ATOM 7988 N N . VAL A 1 39 ? 0.085 -2.643 2.794 1.00 0.00 39 VAL A N 6
ATOM 7989 C CA . VAL A 1 39 ? 0.331 -1.530 3.704 1.00 0.00 39 VAL A CA 6
ATOM 7990 C C . VAL A 1 39 ? 0.453 -2.014 5.144 1.00 0.00 39 VAL A C 6
ATOM 7991 O O . VAL A 1 39 ? -0.333 -2.844 5.600 1.00 0.00 39 VAL A O 6
ATOM 8004 N N . SER A 1 40 ? 1.446 -1.490 5.856 1.00 0.00 40 SER A N 6
ATOM 8005 C CA . SER A 1 40 ? 1.674 -1.871 7.245 1.00 0.00 40 SER A CA 6
ATOM 8006 C C . SER A 1 40 ? 1.217 -0.766 8.194 1.00 0.00 40 SER A C 6
ATOM 8007 O O . SER A 1 40 ? 0.688 -1.037 9.272 1.00 0.00 40 SER A O 6
ATOM 8015 N N . LYS A 1 41 ? 1.426 0.480 7.784 1.00 0.00 41 LYS A N 6
ATOM 8016 C CA . LYS A 1 41 ? 1.036 1.628 8.594 1.00 0.00 41 LYS A CA 6
ATOM 8017 C C . LYS A 1 41 ? 1.062 2.911 7.769 1.00 0.00 41 LYS A C 6
ATOM 8018 O O . LYS A 1 41 ? 1.971 3.124 6.967 1.00 0.00 41 LYS A O 6
ATOM 8037 N N . ILE A 1 42 ? 0.062 3.761 7.974 1.00 0.00 42 ILE A N 6
ATOM 8038 C CA . ILE A 1 42 ? -0.026 5.023 7.251 1.00 0.00 42 ILE A CA 6
ATOM 8039 C C . ILE A 1 42 ? -0.078 6.206 8.213 1.00 0.00 42 ILE A C 6
ATOM 8040 O O . ILE A 1 42 ? -1.038 6.364 8.965 1.00 0.00 42 ILE A O 6
ATOM 8056 N N . GLU A 1 43 ? 0.962 7.033 8.180 1.00 0.00 43 GLU A N 6
ATOM 8057 C CA . GLU A 1 43 ? 1.034 8.202 9.049 1.00 0.00 43 GLU A CA 6
ATOM 8058 C C . GLU A 1 43 ? -0.260 9.007 8.987 1.00 0.00 43 GLU A C 6
ATOM 8059 O O . GLU A 1 43 ? -0.530 9.694 8.002 1.00 0.00 43 GLU A O 6
ATOM 8071 N N . ASP A 1 44 ? -1.058 8.915 10.046 1.00 0.00 44 ASP A N 6
ATOM 8072 C CA . ASP A 1 44 ? -2.325 9.635 10.113 1.00 0.00 44 ASP A CA 6
ATOM 8073 C C . ASP A 1 44 ? -2.100 11.140 10.013 1.00 0.00 44 ASP A C 6
ATOM 8074 O O . ASP A 1 44 ? -1.780 11.798 11.002 1.00 0.00 44 ASP A O 6
ATOM 8083 N N . GLY A 1 45 ? -2.270 11.680 8.809 1.00 0.00 45 GLY A N 6
ATOM 8084 C CA . GLY A 1 45 ? -2.081 13.104 8.602 1.00 0.00 45 GLY A CA 6
ATOM 8085 C C . GLY A 1 45 ? -1.276 13.406 7.353 1.00 0.00 45 GLY A C 6
ATOM 8086 O O . GLY A 1 45 ? -1.420 14.472 6.756 1.00 0.00 45 GLY A O 6
ATOM 8090 N N . GLY A 1 46 ? -0.425 12.465 6.958 1.00 0.00 46 GLY A N 6
ATOM 8091 C CA . GLY A 1 46 ? 0.395 12.655 5.775 1.00 0.00 46 GLY A CA 6
ATOM 8092 C C . GLY A 1 46 ? -0.420 12.644 4.497 1.00 0.00 46 GLY A C 6
ATOM 8093 O O . GLY A 1 46 ? -1.647 12.744 4.533 1.00 0.00 46 GLY A O 6
ATOM 8097 N N . LYS A 1 47 ? 0.262 12.525 3.363 1.00 0.00 47 LYS A N 6
ATOM 8098 C CA . LYS A 1 47 ? -0.405 12.502 2.067 1.00 0.00 47 LYS A CA 6
ATOM 8099 C C . LYS A 1 47 ? -1.276 11.258 1.926 1.00 0.00 47 LYS A C 6
ATOM 8100 O O . LYS A 1 47 ? -2.489 11.356 1.742 1.00 0.00 47 LYS A O 6
ATOM 8119 N N . ALA A 1 48 ? -0.650 10.089 2.014 1.00 0.00 48 ALA A N 6
ATOM 8120 C CA . ALA A 1 48 ? -1.369 8.827 1.899 1.00 0.00 48 ALA A CA 6
ATOM 8121 C C . ALA A 1 48 ? -2.689 8.875 2.661 1.00 0.00 48 ALA A C 6
ATOM 8122 O O . ALA A 1 48 ? -3.735 8.499 2.134 1.00 0.00 48 ALA A O 6
ATOM 8129 N N . ALA A 1 49 ? -2.632 9.341 3.905 1.00 0.00 49 ALA A N 6
ATOM 8130 C CA . ALA A 1 49 ? -3.823 9.440 4.739 1.00 0.00 49 ALA A CA 6
ATOM 8131 C C . ALA A 1 49 ? -4.750 10.545 4.244 1.00 0.00 49 ALA A C 6
ATOM 8132 O O . ALA A 1 49 ? -5.921 10.302 3.949 1.00 0.00 49 ALA A O 6
ATOM 8139 N N . LEU A 1 50 ? -4.219 11.760 4.156 1.00 0.00 50 LEU A N 6
ATOM 8140 C CA . LEU A 1 50 ? -4.999 12.904 3.696 1.00 0.00 50 LEU A CA 6
ATOM 8141 C C . LEU A 1 50 ? -5.770 12.563 2.425 1.00 0.00 50 LEU A C 6
ATOM 8142 O O . LEU A 1 50 ? -6.882 13.047 2.212 1.00 0.00 50 LEU A O 6
ATOM 8158 N N . SER A 1 51 ? -5.172 11.724 1.584 1.00 0.00 51 SER A N 6
ATOM 8159 C CA . SER A 1 51 ? -5.802 11.319 0.333 1.00 0.00 51 SER A CA 6
ATOM 8160 C C . SER A 1 51 ? -7.044 10.473 0.598 1.00 0.00 51 SER A C 6
ATOM 8161 O O . SER A 1 51 ? -8.058 10.612 -0.084 1.00 0.00 51 SER A O 6
ATOM 8169 N N . GLN A 1 52 ? -6.954 9.598 1.594 1.00 0.00 52 GLN A N 6
ATOM 8170 C CA . GLN A 1 52 ? -8.069 8.729 1.950 1.00 0.00 52 GLN A CA 6
ATOM 8171 C C . GLN A 1 52 ? -8.420 7.794 0.797 1.00 0.00 52 GLN A C 6
ATOM 8172 O O . GLN A 1 52 ? -9.565 7.363 0.659 1.00 0.00 52 GLN A O 6
ATOM 8186 N N . LYS A 1 53 ? -7.427 7.484 -0.030 1.00 0.00 53 LYS A N 6
ATOM 8187 C CA . LYS A 1 53 ? -7.630 6.600 -1.172 1.00 0.00 53 LYS A CA 6
ATOM 8188 C C . LYS A 1 53 ? -7.272 5.161 -0.815 1.00 0.00 53 LYS A C 6
ATOM 8189 O O . LYS A 1 53 ? -7.871 4.217 -1.328 1.00 0.00 53 LYS A O 6
ATOM 8208 N N . MET A 1 54 ? -6.292 5.001 0.069 1.00 0.00 54 MET A N 6
ATOM 8209 C CA . MET A 1 54 ? -5.857 3.676 0.496 1.00 0.00 54 MET A CA 6
ATOM 8210 C C . MET A 1 54 ? -5.789 3.591 2.017 1.00 0.00 54 MET A C 6
ATOM 8211 O O . MET A 1 54 ? -5.737 4.611 2.704 1.00 0.00 54 MET A O 6
ATOM 8225 N N . ARG A 1 55 ? -5.792 2.367 2.537 1.00 0.00 55 ARG A N 6
ATOM 8226 C CA . ARG A 1 55 ? -5.733 2.149 3.978 1.00 0.00 55 ARG A CA 6
ATOM 8227 C C . ARG A 1 55 ? -4.946 0.883 4.304 1.00 0.00 55 ARG A C 6
ATOM 8228 O O . ARG A 1 55 ? -4.789 0.001 3.459 1.00 0.00 55 ARG A O 6
ATOM 8249 N N . THR A 1 56 ? -4.452 0.801 5.535 1.00 0.00 56 THR A N 6
ATOM 8250 C CA . THR A 1 56 ? -3.680 -0.356 5.973 1.00 0.00 56 THR A CA 6
ATOM 8251 C C . THR A 1 56 ? -4.403 -1.656 5.643 1.00 0.00 56 THR A C 6
ATOM 8252 O O . THR A 1 56 ? -5.548 -1.862 6.045 1.00 0.00 56 THR A O 6
ATOM 8263 N N . GLY A 1 57 ? -3.727 -2.534 4.907 1.00 0.00 57 GLY A N 6
ATOM 8264 C CA . GLY A 1 57 ? -4.321 -3.805 4.535 1.00 0.00 57 GLY A CA 6
ATOM 8265 C C . GLY A 1 57 ? -4.465 -3.961 3.035 1.00 0.00 57 GLY A C 6
ATOM 8266 O O . GLY A 1 57 ? -4.911 -5.002 2.552 1.00 0.00 57 GLY A O 6
ATOM 8270 N N . ASP A 1 58 ? -4.087 -2.924 2.295 1.00 0.00 58 ASP A N 6
ATOM 8271 C CA . ASP A 1 58 ? -4.176 -2.950 0.839 1.00 0.00 58 ASP A CA 6
ATOM 8272 C C . ASP A 1 58 ? -2.915 -3.552 0.228 1.00 0.00 58 ASP A C 6
ATOM 8273 O O . ASP A 1 58 ? -1.847 -3.530 0.839 1.00 0.00 58 ASP A O 6
ATOM 8282 N N . GLU A 1 59 ? -3.047 -4.090 -0.980 1.00 0.00 59 GLU A N 6
ATOM 8283 C CA . GLU A 1 59 ? -1.917 -4.700 -1.672 1.00 0.00 59 GLU A CA 6
ATOM 8284 C C . GLU A 1 59 ? -1.395 -3.783 -2.773 1.00 0.00 59 GLU A C 6
ATOM 8285 O O . GLU A 1 59 ? -2.041 -3.603 -3.807 1.00 0.00 59 GLU A O 6
ATOM 8297 N N . LEU A 1 60 ? -0.221 -3.203 -2.545 1.00 0.00 60 LEU A N 6
ATOM 8298 C CA . LEU A 1 60 ? 0.390 -2.303 -3.517 1.00 0.00 60 LEU A CA 6
ATOM 8299 C C . LEU A 1 60 ? 1.300 -3.070 -4.472 1.00 0.00 60 LEU A C 6
ATOM 8300 O O . LEU A 1 60 ? 2.398 -3.486 -4.100 1.00 0.00 60 LEU A O 6
ATOM 8316 N N . VAL A 1 61 ? 0.838 -3.251 -5.705 1.00 0.00 61 VAL A N 6
ATOM 8317 C CA . VAL A 1 61 ? 1.612 -3.964 -6.714 1.00 0.00 61 VAL A CA 6
ATOM 8318 C C . VAL A 1 61 ? 2.158 -3.005 -7.766 1.00 0.00 61 VAL A C 6
ATOM 8319 O O . VAL A 1 61 ? 2.948 -3.395 -8.625 1.00 0.00 61 VAL A O 6
ATOM 8332 N N . ASN A 1 62 ? 1.731 -1.749 -7.692 1.00 0.00 62 ASN A N 6
ATOM 8333 C CA . ASN A 1 62 ? 2.178 -0.733 -8.639 1.00 0.00 62 ASN A CA 6
ATOM 8334 C C . ASN A 1 62 ? 2.537 0.562 -7.918 1.00 0.00 62 ASN A C 6
ATOM 8335 O O . ASN A 1 62 ? 1.702 1.157 -7.236 1.00 0.00 62 ASN A O 6
ATOM 8346 N N . ILE A 1 63 ? 3.784 0.994 -8.074 1.00 0.00 63 ILE A N 6
ATOM 8347 C CA . ILE A 1 63 ? 4.253 2.219 -7.439 1.00 0.00 63 ILE A CA 6
ATOM 8348 C C . ILE A 1 63 ? 4.819 3.190 -8.470 1.00 0.00 63 ILE A C 6
ATOM 8349 O O . ILE A 1 63 ? 5.812 2.897 -9.134 1.00 0.00 63 ILE A O 6
ATOM 8365 N N . ASN A 1 64 ? 4.181 4.349 -8.596 1.00 0.00 64 ASN A N 6
ATOM 8366 C CA . ASN A 1 64 ? 4.622 5.365 -9.545 1.00 0.00 64 ASN A CA 6
ATOM 8367 C C . ASN A 1 64 ? 4.584 4.828 -10.973 1.00 0.00 64 ASN A C 6
ATOM 8368 O O . ASN A 1 64 ? 5.343 5.271 -11.834 1.00 0.00 64 ASN A O 6
ATOM 8379 N N . GLY A 1 65 ? 3.694 3.871 -11.216 1.00 0.00 65 GLY A N 6
ATOM 8380 C CA . GLY A 1 65 ? 3.573 3.290 -12.541 1.00 0.00 65 GLY A CA 6
ATOM 8381 C C . GLY A 1 65 ? 4.533 2.137 -12.758 1.00 0.00 65 GLY A C 6
ATOM 8382 O O . GLY A 1 65 ? 4.733 1.689 -13.887 1.00 0.00 65 GLY A O 6
ATOM 8386 N N . THR A 1 66 ? 5.132 1.655 -11.673 1.00 0.00 66 THR A N 6
ATOM 8387 C CA . THR A 1 66 ? 6.078 0.549 -11.749 1.00 0.00 66 THR A CA 6
ATOM 8388 C C . THR A 1 66 ? 5.458 -0.742 -11.229 1.00 0.00 66 THR A C 6
ATOM 8389 O O . THR A 1 66 ? 5.263 -0.925 -10.027 1.00 0.00 66 THR A O 6
ATOM 8400 N N . PRO A 1 67 ? 5.142 -1.662 -12.152 1.00 0.00 67 PRO A N 6
ATOM 8401 C CA . PRO A 1 67 ? 4.540 -2.954 -11.809 1.00 0.00 67 PRO A CA 6
ATOM 8402 C C . PRO A 1 67 ? 5.517 -3.874 -11.086 1.00 0.00 67 PRO A C 6
ATOM 8403 O O . PRO A 1 67 ? 6.391 -4.481 -11.708 1.00 0.00 67 PRO A O 6
ATOM 8414 N N . LEU A 1 68 ? 5.364 -3.975 -9.770 1.00 0.00 68 LEU A N 6
ATOM 8415 C CA . LEU A 1 68 ? 6.233 -4.823 -8.962 1.00 0.00 68 LEU A CA 6
ATOM 8416 C C . LEU A 1 68 ? 5.882 -6.296 -9.147 1.00 0.00 68 LEU A C 6
ATOM 8417 O O . LEU A 1 68 ? 4.900 -6.632 -9.809 1.00 0.00 68 LEU A O 6
ATOM 8433 N N . TYR A 1 69 ? 6.689 -7.170 -8.555 1.00 0.00 69 TYR A N 6
ATOM 8434 C CA . TYR A 1 69 ? 6.464 -8.607 -8.654 1.00 0.00 69 TYR A CA 6
ATOM 8435 C C . TYR A 1 69 ? 6.108 -9.198 -7.294 1.00 0.00 69 TYR A C 6
ATOM 8436 O O . TYR A 1 69 ? 5.189 -10.008 -7.177 1.00 0.00 69 TYR A O 6
ATOM 8454 N N . GLY A 1 70 ? 6.843 -8.785 -6.265 1.00 0.00 70 GLY A N 6
ATOM 8455 C CA . GLY A 1 70 ? 6.590 -9.282 -4.926 1.00 0.00 70 GLY A CA 6
ATOM 8456 C C . GLY A 1 70 ? 7.597 -8.767 -3.917 1.00 0.00 70 GLY A C 6
ATOM 8457 O O . GLY A 1 70 ? 7.246 -8.475 -2.773 1.00 0.00 70 GLY A O 6
ATOM 8461 N N . SER A 1 71 ? 8.853 -8.657 -4.339 1.00 0.00 71 SER A N 6
ATOM 8462 C CA . SER A 1 71 ? 9.915 -8.178 -3.462 1.00 0.00 71 SER A CA 6
ATOM 8463 C C . SER A 1 71 ? 9.453 -6.965 -2.661 1.00 0.00 71 SER A C 6
ATOM 8464 O O . SER A 1 71 ? 8.478 -6.305 -3.020 1.00 0.00 71 SER A O 6
ATOM 8472 N N . ARG A 1 72 ? 10.160 -6.679 -1.572 1.00 0.00 72 ARG A N 6
ATOM 8473 C CA . ARG A 1 72 ? 9.822 -5.546 -0.718 1.00 0.00 72 ARG A CA 6
ATOM 8474 C C . ARG A 1 72 ? 10.669 -4.327 -1.072 1.00 0.00 72 ARG A C 6
ATOM 8475 O O . ARG A 1 72 ? 10.139 -3.257 -1.370 1.00 0.00 72 ARG A O 6
ATOM 8496 N N . GLN A 1 73 ? 11.987 -4.498 -1.036 1.00 0.00 73 GLN A N 6
ATOM 8497 C CA . GLN A 1 73 ? 12.907 -3.411 -1.351 1.00 0.00 73 GLN A CA 6
ATOM 8498 C C . GLN A 1 73 ? 12.454 -2.660 -2.599 1.00 0.00 73 GLN A C 6
ATOM 8499 O O . GLN A 1 73 ? 12.120 -1.478 -2.535 1.00 0.00 73 GLN A O 6
ATOM 8513 N N . GLU A 1 74 ? 12.446 -3.356 -3.732 1.00 0.00 74 GLU A N 6
ATOM 8514 C CA . GLU A 1 74 ? 12.035 -2.752 -4.994 1.00 0.00 74 GLU A CA 6
ATOM 8515 C C . GLU A 1 74 ? 10.926 -1.728 -4.773 1.00 0.00 74 GLU A C 6
ATOM 8516 O O . GLU A 1 74 ? 10.994 -0.606 -5.272 1.00 0.00 74 GLU A O 6
ATOM 8528 N N . ALA A 1 75 ? 9.905 -2.125 -4.021 1.00 0.00 75 ALA A N 6
ATOM 8529 C CA . ALA A 1 75 ? 8.781 -1.242 -3.732 1.00 0.00 75 ALA A CA 6
ATOM 8530 C C . ALA A 1 75 ? 9.244 0.016 -3.004 1.00 0.00 75 ALA A C 6
ATOM 8531 O O . ALA A 1 75 ? 9.318 1.095 -3.594 1.00 0.00 75 ALA A O 6
ATOM 8538 N N . LEU A 1 76 ? 9.555 -0.129 -1.721 1.00 0.00 76 LEU A N 6
ATOM 8539 C CA . LEU A 1 76 ? 10.011 0.996 -0.912 1.00 0.00 76 LEU A CA 6
ATOM 8540 C C . LEU A 1 76 ? 11.062 1.813 -1.658 1.00 0.00 76 LEU A C 6
ATOM 8541 O O . LEU A 1 76 ? 10.897 3.016 -1.863 1.00 0.00 76 LEU A O 6
ATOM 8557 N N . ILE A 1 77 ? 12.140 1.150 -2.064 1.00 0.00 77 ILE A N 6
ATOM 8558 C CA . ILE A 1 77 ? 13.215 1.814 -2.791 1.00 0.00 77 ILE A CA 6
ATOM 8559 C C . ILE A 1 77 ? 12.661 2.731 -3.876 1.00 0.00 77 ILE A C 6
ATOM 8560 O O . ILE A 1 77 ? 13.189 3.817 -4.116 1.00 0.00 77 ILE A O 6
ATOM 8576 N N . LEU A 1 78 ? 11.592 2.287 -4.529 1.00 0.00 78 LEU A N 6
ATOM 8577 C CA . LEU A 1 78 ? 10.964 3.068 -5.588 1.00 0.00 78 LEU A CA 6
ATOM 8578 C C . LEU A 1 78 ? 10.433 4.392 -5.047 1.00 0.00 78 LEU A C 6
ATOM 8579 O O . LEU A 1 78 ? 10.521 5.425 -5.712 1.00 0.00 78 LEU A O 6
ATOM 8595 N N . ILE A 1 79 ? 9.884 4.353 -3.838 1.00 0.00 79 ILE A N 6
ATOM 8596 C CA . ILE A 1 79 ? 9.343 5.550 -3.206 1.00 0.00 79 ILE A CA 6
ATOM 8597 C C . ILE A 1 79 ? 10.451 6.539 -2.861 1.00 0.00 79 ILE A C 6
ATOM 8598 O O . ILE A 1 79 ? 10.352 7.729 -3.160 1.00 0.00 79 ILE A O 6
ATOM 8614 N N . LYS A 1 80 ? 11.508 6.038 -2.230 1.00 0.00 80 LYS A N 6
ATOM 8615 C CA . LYS A 1 80 ? 12.638 6.875 -1.846 1.00 0.00 80 LYS A CA 6
ATOM 8616 C C . LYS A 1 80 ? 12.873 7.977 -2.874 1.00 0.00 80 LYS A C 6
ATOM 8617 O O . LYS A 1 80 ? 13.291 9.082 -2.530 1.00 0.00 80 LYS A O 6
ATOM 8636 N N . GLY A 1 81 ? 12.601 7.669 -4.139 1.00 0.00 81 GLY A N 6
ATOM 8637 C CA . GLY A 1 81 ? 12.788 8.644 -5.197 1.00 0.00 81 GLY A CA 6
ATOM 8638 C C . GLY A 1 81 ? 11.499 8.958 -5.931 1.00 0.00 81 GLY A C 6
ATOM 8639 O O . GLY A 1 81 ? 11.464 8.965 -7.161 1.00 0.00 81 GLY A O 6
ATOM 8643 N N . SER A 1 82 ? 10.437 9.215 -5.175 1.00 0.00 82 SER A N 6
ATOM 8644 C CA . SER A 1 82 ? 9.138 9.525 -5.761 1.00 0.00 82 SER A CA 6
ATOM 8645 C C . SER A 1 82 ? 9.172 10.875 -6.472 1.00 0.00 82 SER A C 6
ATOM 8646 O O . SER A 1 82 ? 10.221 11.511 -6.573 1.00 0.00 82 SER A O 6
ATOM 8654 N N . PHE A 1 83 ? 8.015 11.306 -6.965 1.00 0.00 83 PHE A N 6
ATOM 8655 C CA . PHE A 1 83 ? 7.911 12.579 -7.668 1.00 0.00 83 PHE A CA 6
ATOM 8656 C C . PHE A 1 83 ? 6.825 13.454 -7.050 1.00 0.00 83 PHE A C 6
ATOM 8657 O O . PHE A 1 83 ? 6.185 13.069 -6.071 1.00 0.00 83 PHE A O 6
ATOM 8674 N N . ARG A 1 84 ? 6.624 14.634 -7.628 1.00 0.00 84 ARG A N 6
ATOM 8675 C CA . ARG A 1 84 ? 5.617 15.565 -7.133 1.00 0.00 84 ARG A CA 6
ATOM 8676 C C . ARG A 1 84 ? 4.266 14.873 -6.976 1.00 0.00 84 ARG A C 6
ATOM 8677 O O . ARG A 1 84 ? 3.441 15.280 -6.158 1.00 0.00 84 ARG A O 6
ATOM 8698 N N . ILE A 1 85 ? 4.048 13.827 -7.766 1.00 0.00 85 ILE A N 6
ATOM 8699 C CA . ILE A 1 85 ? 2.798 13.079 -7.713 1.00 0.00 85 ILE A CA 6
ATOM 8700 C C . ILE A 1 85 ? 3.056 11.576 -7.734 1.00 0.00 85 ILE A C 6
ATOM 8701 O O . ILE A 1 85 ? 3.760 11.067 -8.607 1.00 0.00 85 ILE A O 6
ATOM 8717 N N . LEU A 1 86 ? 2.480 10.870 -6.767 1.00 0.00 86 LEU A N 6
ATOM 8718 C CA . LEU A 1 86 ? 2.645 9.423 -6.674 1.00 0.00 86 LEU A CA 6
ATOM 8719 C C . LEU A 1 86 ? 1.420 8.699 -7.222 1.00 0.00 86 LEU A C 6
ATOM 8720 O O . LEU A 1 86 ? 0.285 9.121 -6.999 1.00 0.00 86 LEU A O 6
ATOM 8736 N N . LYS A 1 87 ? 1.656 7.604 -7.937 1.00 0.00 87 LYS A N 6
ATOM 8737 C CA . LYS A 1 87 ? 0.572 6.818 -8.514 1.00 0.00 87 LYS A CA 6
ATOM 8738 C C . LYS A 1 87 ? 0.667 5.359 -8.078 1.00 0.00 87 LYS A C 6
ATOM 8739 O O . LYS A 1 87 ? 1.437 4.581 -8.642 1.00 0.00 87 LYS A O 6
ATOM 8758 N N . LEU A 1 88 ? -0.121 4.995 -7.073 1.00 0.00 88 LEU A N 6
ATOM 8759 C CA . LEU A 1 88 ? -0.127 3.628 -6.562 1.00 0.00 88 LEU A CA 6
ATOM 8760 C C . LEU A 1 88 ? -1.460 2.945 -6.850 1.00 0.00 88 LEU A C 6
ATOM 8761 O O . LEU A 1 88 ? -2.525 3.524 -6.631 1.00 0.00 88 LEU A O 6
ATOM 8777 N N . ILE A 1 89 ? -1.393 1.712 -7.341 1.00 0.00 89 ILE A N 6
ATOM 8778 C CA . ILE A 1 89 ? -2.595 0.950 -7.655 1.00 0.00 89 ILE A CA 6
ATOM 8779 C C . ILE A 1 89 ? -2.755 -0.238 -6.712 1.00 0.00 89 ILE A C 6
ATOM 8780 O O . ILE A 1 89 ? -2.180 -1.303 -6.935 1.00 0.00 89 ILE A O 6
ATOM 8796 N N . VAL A 1 90 ? -3.542 -0.047 -5.658 1.00 0.00 90 VAL A N 6
ATOM 8797 C CA . VAL A 1 90 ? -3.781 -1.104 -4.682 1.00 0.00 90 VAL A CA 6
ATOM 8798 C C . VAL A 1 90 ? -5.079 -1.845 -4.982 1.00 0.00 90 VAL A C 6
ATOM 8799 O O . VAL A 1 90 ? -6.086 -1.235 -5.341 1.00 0.00 90 VAL A O 6
ATOM 8812 N N . ARG A 1 91 ? -5.048 -3.165 -4.830 1.00 0.00 91 ARG A N 6
ATOM 8813 C CA . ARG A 1 91 ? -6.222 -3.991 -5.085 1.00 0.00 91 ARG A CA 6
ATOM 8814 C C . ARG A 1 91 ? -6.777 -4.564 -3.784 1.00 0.00 91 ARG A C 6
ATOM 8815 O O . ARG A 1 91 ? -6.034 -5.106 -2.966 1.00 0.00 91 ARG A O 6
ATOM 8836 N N . ARG A 1 92 ? -8.088 -4.439 -3.600 1.00 0.00 92 ARG A N 6
ATOM 8837 C CA . ARG A 1 92 ? -8.742 -4.942 -2.399 1.00 0.00 92 ARG A CA 6
ATOM 8838 C C . ARG A 1 92 ? -9.963 -5.784 -2.756 1.00 0.00 92 ARG A C 6
ATOM 8839 O O . ARG A 1 92 ? -10.920 -5.287 -3.350 1.00 0.00 92 ARG A O 6
ATOM 8860 N N . ARG A 1 93 ? -9.921 -7.061 -2.392 1.00 0.00 93 ARG A N 6
ATOM 8861 C CA . ARG A 1 93 ? -11.023 -7.973 -2.676 1.00 0.00 93 ARG A CA 6
ATOM 8862 C C . ARG A 1 93 ? -12.220 -7.677 -1.776 1.00 0.00 93 ARG A C 6
ATOM 8863 O O . ARG A 1 93 ? -12.091 -7.625 -0.554 1.00 0.00 93 ARG A O 6
ATOM 8884 N N . ASN A 1 94 ? -13.382 -7.483 -2.391 1.00 0.00 94 ASN A N 6
ATOM 8885 C CA . ASN A 1 94 ? -14.601 -7.191 -1.645 1.00 0.00 94 ASN A CA 6
ATOM 8886 C C . ASN A 1 94 ? -15.478 -8.434 -1.528 1.00 0.00 94 ASN A C 6
ATOM 8887 O O . ASN A 1 94 ? -15.843 -9.046 -2.532 1.00 0.00 94 ASN A O 6
ATOM 8898 N N . SER A 1 95 ? -15.813 -8.801 -0.295 1.00 0.00 95 SER A N 6
ATOM 8899 C CA . SER A 1 95 ? -16.645 -9.973 -0.046 1.00 0.00 95 SER A CA 6
ATOM 8900 C C . SER A 1 95 ? -17.578 -9.735 1.137 1.00 0.00 95 SER A C 6
ATOM 8901 O O . SER A 1 95 ? -17.383 -8.804 1.918 1.00 0.00 95 SER A O 6
ATOM 8909 N N . GLY A 1 96 ? -18.593 -10.584 1.263 1.00 0.00 96 GLY A N 6
ATOM 8910 C CA . GLY A 1 96 ? -19.542 -10.451 2.353 1.00 0.00 96 GLY A CA 6
ATOM 8911 C C . GLY A 1 96 ? -20.751 -11.349 2.182 1.00 0.00 96 GLY A C 6
ATOM 8912 O O . GLY A 1 96 ? -21.013 -12.234 2.997 1.00 0.00 96 GLY A O 6
ATOM 8916 N N . PRO A 1 97 ? -21.513 -11.124 1.102 1.00 0.00 97 PRO A N 6
ATOM 8917 C CA . PRO A 1 97 ? -22.714 -11.909 0.803 1.00 0.00 97 PRO A CA 6
ATOM 8918 C C . PRO A 1 97 ? -22.384 -13.341 0.393 1.00 0.00 97 PRO A C 6
ATOM 8919 O O . PRO A 1 97 ? -23.277 -14.134 0.097 1.00 0.00 97 PRO A O 6
ATOM 8930 N N . SER A 1 98 ? -21.095 -13.665 0.379 1.00 0.00 98 SER A N 6
ATOM 8931 C CA . SER A 1 98 ? -20.646 -15.000 0.002 1.00 0.00 98 SER A CA 6
ATOM 8932 C C . SER A 1 98 ? -21.648 -16.058 0.456 1.00 0.00 98 SER A C 6
ATOM 8933 O O . SER A 1 98 ? -21.895 -17.037 -0.248 1.00 0.00 98 SER A O 6
ATOM 8941 N N . SER A 1 99 ? -22.222 -15.852 1.637 1.00 0.00 99 SER A N 6
ATOM 8942 C CA . SER A 1 99 ? -23.194 -16.789 2.188 1.00 0.00 99 SER A CA 6
ATOM 8943 C C . SER A 1 99 ? -24.609 -16.229 2.079 1.00 0.00 99 SER A C 6
ATOM 8944 O O . SER A 1 99 ? -24.908 -15.160 2.610 1.00 0.00 99 SER A O 6
ATOM 8952 N N . GLY A 1 100 ? -25.477 -16.961 1.387 1.00 0.00 100 GLY A N 6
ATOM 8953 C CA . GLY A 1 100 ? -26.851 -16.523 1.221 1.00 0.00 100 GLY A CA 6
ATOM 8954 C C . GLY A 1 100 ? -27.807 -17.249 2.145 1.00 0.00 100 GLY A C 6
ATOM 8955 O O . GLY A 1 100 ? -27.891 -16.936 3.333 1.00 0.00 100 GLY A O 6
ATOM 8959 N N . GLY A 1 1 ? -31.604 -18.088 -5.773 1.00 0.00 1 GLY A N 7
ATOM 8960 C CA . GLY A 1 1 ? -31.715 -16.878 -4.979 1.00 0.00 1 GLY A CA 7
ATOM 8961 C C . GLY A 1 1 ? -32.162 -15.685 -5.800 1.00 0.00 1 GLY A C 7
ATOM 8962 O O . GLY A 1 1 ? -31.589 -15.396 -6.851 1.00 0.00 1 GLY A O 7
ATOM 8966 N N . SER A 1 2 ? -33.190 -14.991 -5.322 1.00 0.00 2 SER A N 7
ATOM 8967 C CA . SER A 1 2 ? -33.717 -13.825 -6.021 1.00 0.00 2 SER A CA 7
ATOM 8968 C C . SER A 1 2 ? -32.761 -12.642 -5.905 1.00 0.00 2 SER A C 7
ATOM 8969 O O . SER A 1 2 ? -32.337 -12.071 -6.909 1.00 0.00 2 SER A O 7
ATOM 8977 N N . SER A 1 3 ? -32.426 -12.280 -4.670 1.00 0.00 3 SER A N 7
ATOM 8978 C CA . SER A 1 3 ? -31.523 -11.163 -4.420 1.00 0.00 3 SER A CA 7
ATOM 8979 C C . SER A 1 3 ? -30.120 -11.663 -4.088 1.00 0.00 3 SER A C 7
ATOM 8980 O O . SER A 1 3 ? -29.902 -12.295 -3.056 1.00 0.00 3 SER A O 7
ATOM 8988 N N . GLY A 1 4 ? -29.171 -11.373 -4.973 1.00 0.00 4 GLY A N 7
ATOM 8989 C CA . GLY A 1 4 ? -27.800 -11.800 -4.758 1.00 0.00 4 GLY A CA 7
ATOM 8990 C C . GLY A 1 4 ? -26.828 -11.128 -5.707 1.00 0.00 4 GLY A C 7
ATOM 8991 O O . GLY A 1 4 ? -25.957 -10.371 -5.280 1.00 0.00 4 GLY A O 7
ATOM 8995 N N . SER A 1 5 ? -26.975 -11.407 -6.998 1.00 0.00 5 SER A N 7
ATOM 8996 C CA . SER A 1 5 ? -26.098 -10.828 -8.010 1.00 0.00 5 SER A CA 7
ATOM 8997 C C . SER A 1 5 ? -24.640 -10.896 -7.568 1.00 0.00 5 SER A C 7
ATOM 8998 O O . SER A 1 5 ? -23.882 -9.942 -7.743 1.00 0.00 5 SER A O 7
ATOM 9006 N N . SER A 1 6 ? -24.254 -12.031 -6.994 1.00 0.00 6 SER A N 7
ATOM 9007 C CA . SER A 1 6 ? -22.887 -12.224 -6.523 1.00 0.00 6 SER A CA 7
ATOM 9008 C C . SER A 1 6 ? -21.911 -12.272 -7.694 1.00 0.00 6 SER A C 7
ATOM 9009 O O . SER A 1 6 ? -22.221 -12.816 -8.754 1.00 0.00 6 SER A O 7
ATOM 9017 N N . GLY A 1 7 ? -20.728 -11.698 -7.495 1.00 0.00 7 GLY A N 7
ATOM 9018 C CA . GLY A 1 7 ? -19.724 -11.686 -8.542 1.00 0.00 7 GLY A CA 7
ATOM 9019 C C . GLY A 1 7 ? -18.314 -11.591 -7.992 1.00 0.00 7 GLY A C 7
ATOM 9020 O O . GLY A 1 7 ? -17.864 -10.515 -7.601 1.00 0.00 7 GLY A O 7
ATOM 9024 N N . GLY A 1 8 ? -17.615 -12.722 -7.961 1.00 0.00 8 GLY A N 7
ATOM 9025 C CA . GLY A 1 8 ? -16.257 -12.740 -7.451 1.00 0.00 8 GLY A CA 7
ATOM 9026 C C . GLY A 1 8 ? -15.293 -11.980 -8.341 1.00 0.00 8 GLY A C 7
ATOM 9027 O O . GLY A 1 8 ? -14.828 -12.504 -9.354 1.00 0.00 8 GLY A O 7
ATOM 9031 N N . SER A 1 9 ? -14.994 -10.741 -7.965 1.00 0.00 9 SER A N 7
ATOM 9032 C CA . SER A 1 9 ? -14.084 -9.905 -8.740 1.00 0.00 9 SER A CA 7
ATOM 9033 C C . SER A 1 9 ? -13.213 -9.054 -7.821 1.00 0.00 9 SER A C 7
ATOM 9034 O O . SER A 1 9 ? -13.393 -9.052 -6.603 1.00 0.00 9 SER A O 7
ATOM 9042 N N . PHE A 1 10 ? -12.269 -8.331 -8.414 1.00 0.00 10 PHE A N 7
ATOM 9043 C CA . PHE A 1 10 ? -11.368 -7.476 -7.650 1.00 0.00 10 PHE A CA 7
ATOM 9044 C C . PHE A 1 10 ? -11.500 -6.020 -8.087 1.00 0.00 10 PHE A C 7
ATOM 9045 O O . PHE A 1 10 ? -11.911 -5.734 -9.211 1.00 0.00 10 PHE A O 7
ATOM 9062 N N . GLN A 1 11 ? -11.148 -5.105 -7.190 1.00 0.00 11 GLN A N 7
ATOM 9063 C CA . GLN A 1 11 ? -11.228 -3.678 -7.483 1.00 0.00 11 GLN A CA 7
ATOM 9064 C C . GLN A 1 11 ? -9.873 -3.005 -7.285 1.00 0.00 11 GLN A C 7
ATOM 9065 O O . GLN A 1 11 ? -9.217 -3.197 -6.261 1.00 0.00 11 GLN A O 7
ATOM 9079 N N . TYR A 1 12 ? -9.460 -2.218 -8.271 1.00 0.00 12 TYR A N 7
ATOM 9080 C CA . TYR A 1 12 ? -8.183 -1.518 -8.207 1.00 0.00 12 TYR A CA 7
ATOM 9081 C C . TYR A 1 12 ? -8.387 -0.037 -7.905 1.00 0.00 12 TYR A C 7
ATOM 9082 O O . TYR A 1 12 ? -8.976 0.695 -8.699 1.00 0.00 12 TYR A O 7
ATOM 9100 N N . VAL A 1 13 ? -7.894 0.398 -6.750 1.00 0.00 13 VAL A N 7
ATOM 9101 C CA . VAL A 1 13 ? -8.019 1.792 -6.341 1.00 0.00 13 VAL A CA 7
ATOM 9102 C C . VAL A 1 13 ? -6.705 2.540 -6.530 1.00 0.00 13 VAL A C 7
ATOM 9103 O O . VAL A 1 13 ? -5.823 2.523 -5.671 1.00 0.00 13 VAL A O 7
ATOM 9116 N N . PRO A 1 14 ? -6.568 3.216 -7.681 1.00 0.00 14 PRO A N 7
ATOM 9117 C CA . PRO A 1 14 ? -5.364 3.985 -8.009 1.00 0.00 14 PRO A CA 7
ATOM 9118 C C . PRO A 1 14 ? -5.221 5.233 -7.146 1.00 0.00 14 PRO A C 7
ATOM 9119 O O . PRO A 1 14 ? -5.950 6.210 -7.322 1.00 0.00 14 PRO A O 7
ATOM 9130 N N . VAL A 1 15 ? -4.276 5.196 -6.212 1.00 0.00 15 VAL A N 7
ATOM 9131 C CA . VAL A 1 15 ? -4.035 6.326 -5.322 1.00 0.00 15 VAL A CA 7
ATOM 9132 C C . VAL A 1 15 ? -3.007 7.282 -5.913 1.00 0.00 15 VAL A C 7
ATOM 9133 O O . VAL A 1 15 ? -1.824 6.955 -6.010 1.00 0.00 15 VAL A O 7
ATOM 9146 N N . GLN A 1 16 ? -3.465 8.466 -6.307 1.00 0.00 16 GLN A N 7
ATOM 9147 C CA . GLN A 1 16 ? -2.584 9.471 -6.890 1.00 0.00 16 GLN A CA 7
ATOM 9148 C C . GLN A 1 16 ? -2.301 10.590 -5.894 1.00 0.00 16 GLN A C 7
ATOM 9149 O O . GLN A 1 16 ? -3.189 11.376 -5.558 1.00 0.00 16 GLN A O 7
ATOM 9163 N N . LEU A 1 17 ? -1.060 10.658 -5.424 1.00 0.00 17 LEU A N 7
ATOM 9164 C CA . LEU A 1 17 ? -0.660 11.682 -4.466 1.00 0.00 17 LEU A CA 7
ATOM 9165 C C . LEU A 1 17 ? -0.145 12.927 -5.181 1.00 0.00 17 LEU A C 7
ATOM 9166 O O . LEU A 1 17 ? 0.116 12.899 -6.384 1.00 0.00 17 LEU A O 7
ATOM 9182 N N . GLN A 1 18 ? 0.000 14.016 -4.433 1.00 0.00 18 GLN A N 7
ATOM 9183 C CA . GLN A 1 18 ? 0.485 15.270 -4.997 1.00 0.00 18 GLN A CA 7
ATOM 9184 C C . GLN A 1 18 ? 1.201 16.102 -3.938 1.00 0.00 18 GLN A C 7
ATOM 9185 O O . GLN A 1 18 ? 0.741 16.208 -2.802 1.00 0.00 18 GLN A O 7
ATOM 9199 N N . GLY A 1 19 ? 2.331 16.690 -4.319 1.00 0.00 19 GLY A N 7
ATOM 9200 C CA . GLY A 1 19 ? 3.093 17.504 -3.390 1.00 0.00 19 GLY A CA 7
ATOM 9201 C C . GLY A 1 19 ? 4.471 16.935 -3.115 1.00 0.00 19 GLY A C 7
ATOM 9202 O O . GLY A 1 19 ? 5.455 17.671 -3.063 1.00 0.00 19 GLY A O 7
ATOM 9206 N N . GLY A 1 20 ? 4.541 15.619 -2.937 1.00 0.00 20 GLY A N 7
ATOM 9207 C CA . GLY A 1 20 ? 5.812 14.974 -2.666 1.00 0.00 20 GLY A CA 7
ATOM 9208 C C . GLY A 1 20 ? 5.924 14.493 -1.233 1.00 0.00 20 GLY A C 7
ATOM 9209 O O . GLY A 1 20 ? 5.284 15.039 -0.336 1.00 0.00 20 GLY A O 7
ATOM 9213 N N . ALA A 1 21 ? 6.740 13.466 -1.017 1.00 0.00 21 ALA A N 7
ATOM 9214 C CA . ALA A 1 21 ? 6.934 12.911 0.317 1.00 0.00 21 ALA A CA 7
ATOM 9215 C C . ALA A 1 21 ? 7.271 14.006 1.323 1.00 0.00 21 ALA A C 7
ATOM 9216 O O . ALA A 1 21 ? 7.584 15.140 0.960 1.00 0.00 21 ALA A O 7
ATOM 9223 N N . PRO A 1 22 ? 7.206 13.662 2.617 1.00 0.00 22 PRO A N 7
ATOM 9224 C CA . PRO A 1 22 ? 6.833 12.315 3.061 1.00 0.00 22 PRO A CA 7
ATOM 9225 C C . PRO A 1 22 ? 5.362 12.006 2.803 1.00 0.00 22 PRO A C 7
ATOM 9226 O O . PRO A 1 22 ? 4.480 12.763 3.207 1.00 0.00 22 PRO A O 7
ATOM 9237 N N . TRP A 1 23 ? 5.107 10.890 2.129 1.00 0.00 23 TRP A N 7
ATOM 9238 C CA . TRP A 1 23 ? 3.742 10.481 1.819 1.00 0.00 23 TRP A CA 7
ATOM 9239 C C . TRP A 1 23 ? 3.000 10.056 3.081 1.00 0.00 23 TRP A C 7
ATOM 9240 O O . TRP A 1 23 ? 1.842 10.417 3.283 1.00 0.00 23 TRP A O 7
ATOM 9261 N N . GLY A 1 24 ? 3.676 9.286 3.928 1.00 0.00 24 GLY A N 7
ATOM 9262 C CA . GLY A 1 24 ? 3.064 8.824 5.161 1.00 0.00 24 GLY A CA 7
ATOM 9263 C C . GLY A 1 24 ? 2.456 7.442 5.024 1.00 0.00 24 GLY A C 7
ATOM 9264 O O . GLY A 1 24 ? 1.387 7.170 5.571 1.00 0.00 24 GLY A O 7
ATOM 9268 N N . PHE A 1 25 ? 3.136 6.568 4.290 1.00 0.00 25 PHE A N 7
ATOM 9269 C CA . PHE A 1 25 ? 2.655 5.208 4.081 1.00 0.00 25 PHE A CA 7
ATOM 9270 C C . PHE A 1 25 ? 3.817 4.220 4.040 1.00 0.00 25 PHE A C 7
ATOM 9271 O O . PHE A 1 25 ? 4.924 4.562 3.623 1.00 0.00 25 PHE A O 7
ATOM 9288 N N . THR A 1 26 ? 3.557 2.991 4.476 1.00 0.00 26 THR A N 7
ATOM 9289 C CA . THR A 1 26 ? 4.580 1.953 4.491 1.00 0.00 26 THR A CA 7
ATOM 9290 C C . THR A 1 26 ? 3.997 0.600 4.102 1.00 0.00 26 THR A C 7
ATOM 9291 O O . THR A 1 26 ? 2.791 0.472 3.883 1.00 0.00 26 THR A O 7
ATOM 9302 N N . LEU A 1 27 ? 4.858 -0.408 4.016 1.00 0.00 27 LEU A N 7
ATOM 9303 C CA . LEU A 1 27 ? 4.427 -1.754 3.654 1.00 0.00 27 LEU A CA 7
ATOM 9304 C C . LEU A 1 27 ? 5.116 -2.799 4.524 1.00 0.00 27 LEU A C 7
ATOM 9305 O O . LEU A 1 27 ? 6.191 -2.556 5.073 1.00 0.00 27 LEU A O 7
ATOM 9321 N N . LYS A 1 28 ? 4.492 -3.966 4.646 1.00 0.00 28 LYS A N 7
ATOM 9322 C CA . LYS A 1 28 ? 5.045 -5.051 5.446 1.00 0.00 28 LYS A CA 7
ATOM 9323 C C . LYS A 1 28 ? 5.137 -6.337 4.631 1.00 0.00 28 LYS A C 7
ATOM 9324 O O . LYS A 1 28 ? 4.850 -6.346 3.434 1.00 0.00 28 LYS A O 7
ATOM 9343 N N . GLY A 1 29 ? 5.538 -7.422 5.287 1.00 0.00 29 GLY A N 7
ATOM 9344 C CA . GLY A 1 29 ? 5.660 -8.698 4.606 1.00 0.00 29 GLY A CA 7
ATOM 9345 C C . GLY A 1 29 ? 6.557 -8.622 3.387 1.00 0.00 29 GLY A C 7
ATOM 9346 O O . GLY A 1 29 ? 7.707 -8.196 3.479 1.00 0.00 29 GLY A O 7
ATOM 9350 N N . GLY A 1 30 ? 6.029 -9.038 2.239 1.00 0.00 30 GLY A N 7
ATOM 9351 C CA . GLY A 1 30 ? 6.805 -9.008 1.013 1.00 0.00 30 GLY A CA 7
ATOM 9352 C C . GLY A 1 30 ? 7.284 -10.385 0.597 1.00 0.00 30 GLY A C 7
ATOM 9353 O O . GLY A 1 30 ? 7.296 -11.316 1.403 1.00 0.00 30 GLY A O 7
ATOM 9357 N N . LEU A 1 31 ? 7.679 -10.516 -0.665 1.00 0.00 31 LEU A N 7
ATOM 9358 C CA . LEU A 1 31 ? 8.160 -11.790 -1.188 1.00 0.00 31 LEU A CA 7
ATOM 9359 C C . LEU A 1 31 ? 9.224 -12.387 -0.273 1.00 0.00 31 LEU A C 7
ATOM 9360 O O . LEU A 1 31 ? 9.326 -13.605 -0.136 1.00 0.00 31 LEU A O 7
ATOM 9376 N N . GLU A 1 32 ? 10.014 -11.519 0.353 1.00 0.00 32 GLU A N 7
ATOM 9377 C CA . GLU A 1 32 ? 11.070 -11.962 1.257 1.00 0.00 32 GLU A CA 7
ATOM 9378 C C . GLU A 1 32 ? 10.550 -13.024 2.221 1.00 0.00 32 GLU A C 7
ATOM 9379 O O . GLU A 1 32 ? 11.214 -14.031 2.470 1.00 0.00 32 GLU A O 7
ATOM 9391 N N . HIS A 1 33 ? 9.358 -12.792 2.762 1.00 0.00 33 HIS A N 7
ATOM 9392 C CA . HIS A 1 33 ? 8.749 -13.728 3.700 1.00 0.00 33 HIS A CA 7
ATOM 9393 C C . HIS A 1 33 ? 7.450 -14.295 3.135 1.00 0.00 33 HIS A C 7
ATOM 9394 O O . HIS A 1 33 ? 6.498 -14.548 3.875 1.00 0.00 33 HIS A O 7
ATOM 9408 N N . CYS A 1 34 ? 7.417 -14.490 1.821 1.00 0.00 34 CYS A N 7
ATOM 9409 C CA . CYS A 1 34 ? 6.234 -15.025 1.157 1.00 0.00 34 CYS A CA 7
ATOM 9410 C C . CYS A 1 34 ? 4.962 -14.428 1.749 1.00 0.00 34 CYS A C 7
ATOM 9411 O O . CYS A 1 34 ? 4.012 -15.148 2.057 1.00 0.00 34 CYS A O 7
ATOM 9419 N N . GLU A 1 35 ? 4.951 -13.108 1.907 1.00 0.00 35 GLU A N 7
ATOM 9420 C CA . GLU A 1 35 ? 3.795 -12.416 2.465 1.00 0.00 35 GLU A CA 7
ATOM 9421 C C . GLU A 1 35 ? 3.217 -11.424 1.460 1.00 0.00 35 GLU A C 7
ATOM 9422 O O . GLU A 1 35 ? 3.928 -10.858 0.629 1.00 0.00 35 GLU A O 7
ATOM 9434 N N . PRO A 1 36 ? 1.896 -11.208 1.535 1.00 0.00 36 PRO A N 7
ATOM 9435 C CA . PRO A 1 36 ? 1.192 -10.285 0.640 1.00 0.00 36 PRO A CA 7
ATOM 9436 C C . PRO A 1 36 ? 1.545 -8.827 0.916 1.00 0.00 36 PRO A C 7
ATOM 9437 O O . PRO A 1 36 ? 1.000 -8.208 1.831 1.00 0.00 36 PRO A O 7
ATOM 9448 N N . LEU A 1 37 ? 2.460 -8.284 0.120 1.00 0.00 37 LEU A N 7
ATOM 9449 C CA . LEU A 1 37 ? 2.885 -6.897 0.279 1.00 0.00 37 LEU A CA 7
ATOM 9450 C C . LEU A 1 37 ? 1.681 -5.966 0.379 1.00 0.00 37 LEU A C 7
ATOM 9451 O O . LEU A 1 37 ? 1.147 -5.514 -0.634 1.00 0.00 37 LEU A O 7
ATOM 9467 N N . THR A 1 38 ? 1.260 -5.681 1.607 1.00 0.00 38 THR A N 7
ATOM 9468 C CA . THR A 1 38 ? 0.120 -4.803 1.840 1.00 0.00 38 THR A CA 7
ATOM 9469 C C . THR A 1 38 ? 0.472 -3.695 2.825 1.00 0.00 38 THR A C 7
ATOM 9470 O O . THR A 1 38 ? 1.270 -3.895 3.741 1.00 0.00 38 THR A O 7
ATOM 9481 N N . VAL A 1 39 ? -0.128 -2.524 2.631 1.00 0.00 39 VAL A N 7
ATOM 9482 C CA . VAL A 1 39 ? 0.121 -1.384 3.504 1.00 0.00 39 VAL A CA 7
ATOM 9483 C C . VAL A 1 39 ? 0.274 -1.826 4.956 1.00 0.00 39 VAL A C 7
ATOM 9484 O O . VAL A 1 39 ? -0.609 -2.476 5.514 1.00 0.00 39 VAL A O 7
ATOM 9497 N N . SER A 1 40 ? 1.402 -1.468 5.562 1.00 0.00 40 SER A N 7
ATOM 9498 C CA . SER A 1 40 ? 1.673 -1.830 6.948 1.00 0.00 40 SER A CA 7
ATOM 9499 C C . SER A 1 40 ? 1.180 -0.744 7.900 1.00 0.00 40 SER A C 7
ATOM 9500 O O . SER A 1 40 ? 0.506 -1.029 8.890 1.00 0.00 40 SER A O 7
ATOM 9508 N N . LYS A 1 41 ? 1.521 0.502 7.592 1.00 0.00 41 LYS A N 7
ATOM 9509 C CA . LYS A 1 41 ? 1.114 1.633 8.418 1.00 0.00 41 LYS A CA 7
ATOM 9510 C C . LYS A 1 41 ? 1.098 2.923 7.604 1.00 0.00 41 LYS A C 7
ATOM 9511 O O . LYS A 1 41 ? 1.958 3.139 6.749 1.00 0.00 41 LYS A O 7
ATOM 9530 N N . ILE A 1 42 ? 0.116 3.777 7.875 1.00 0.00 42 ILE A N 7
ATOM 9531 C CA . ILE A 1 42 ? -0.009 5.046 7.169 1.00 0.00 42 ILE A CA 7
ATOM 9532 C C . ILE A 1 42 ? -0.120 6.210 8.148 1.00 0.00 42 ILE A C 7
ATOM 9533 O O . ILE A 1 42 ? -1.125 6.354 8.844 1.00 0.00 42 ILE A O 7
ATOM 9549 N N . GLU A 1 43 ? 0.918 7.039 8.194 1.00 0.00 43 GLU A N 7
ATOM 9550 C CA . GLU A 1 43 ? 0.935 8.192 9.086 1.00 0.00 43 GLU A CA 7
ATOM 9551 C C . GLU A 1 43 ? -0.365 8.983 8.979 1.00 0.00 43 GLU A C 7
ATOM 9552 O O . GLU A 1 43 ? -0.844 9.266 7.880 1.00 0.00 43 GLU A O 7
ATOM 9564 N N . ASP A 1 44 ? -0.933 9.336 10.127 1.00 0.00 44 ASP A N 7
ATOM 9565 C CA . ASP A 1 44 ? -2.178 10.094 10.164 1.00 0.00 44 ASP A CA 7
ATOM 9566 C C . ASP A 1 44 ? -1.927 11.566 9.851 1.00 0.00 44 ASP A C 7
ATOM 9567 O O . ASP A 1 44 ? -1.299 12.279 10.633 1.00 0.00 44 ASP A O 7
ATOM 9576 N N . GLY A 1 45 ? -2.421 12.015 8.702 1.00 0.00 45 GLY A N 7
ATOM 9577 C CA . GLY A 1 45 ? -2.239 13.399 8.306 1.00 0.00 45 GLY A CA 7
ATOM 9578 C C . GLY A 1 45 ? -1.405 13.537 7.047 1.00 0.00 45 GLY A C 7
ATOM 9579 O O . GLY A 1 45 ? -1.605 14.461 6.260 1.00 0.00 45 GLY A O 7
ATOM 9583 N N . GLY A 1 46 ? -0.465 12.615 6.858 1.00 0.00 46 GLY A N 7
ATOM 9584 C CA . GLY A 1 46 ? 0.389 12.658 5.686 1.00 0.00 46 GLY A CA 7
ATOM 9585 C C . GLY A 1 46 ? -0.401 12.667 4.392 1.00 0.00 46 GLY A C 7
ATOM 9586 O O . GLY A 1 46 ? -1.628 12.764 4.406 1.00 0.00 46 GLY A O 7
ATOM 9590 N N . LYS A 1 47 ? 0.303 12.567 3.270 1.00 0.00 47 LYS A N 7
ATOM 9591 C CA . LYS A 1 47 ? -0.339 12.564 1.961 1.00 0.00 47 LYS A CA 7
ATOM 9592 C C . LYS A 1 47 ? -1.239 11.343 1.799 1.00 0.00 47 LYS A C 7
ATOM 9593 O O . LYS A 1 47 ? -2.436 11.472 1.544 1.00 0.00 47 LYS A O 7
ATOM 9612 N N . ALA A 1 48 ? -0.654 10.159 1.949 1.00 0.00 48 ALA A N 7
ATOM 9613 C CA . ALA A 1 48 ? -1.404 8.915 1.823 1.00 0.00 48 ALA A CA 7
ATOM 9614 C C . ALA A 1 48 ? -2.732 8.997 2.568 1.00 0.00 48 ALA A C 7
ATOM 9615 O O . ALA A 1 48 ? -3.773 8.598 2.046 1.00 0.00 48 ALA A O 7
ATOM 9622 N N . ALA A 1 49 ? -2.688 9.515 3.791 1.00 0.00 49 ALA A N 7
ATOM 9623 C CA . ALA A 1 49 ? -3.888 9.650 4.607 1.00 0.00 49 ALA A CA 7
ATOM 9624 C C . ALA A 1 49 ? -4.832 10.697 4.026 1.00 0.00 49 ALA A C 7
ATOM 9625 O O . ALA A 1 49 ? -6.045 10.491 3.972 1.00 0.00 49 ALA A O 7
ATOM 9632 N N . LEU A 1 50 ? -4.269 11.820 3.594 1.00 0.00 50 LEU A N 7
ATOM 9633 C CA . LEU A 1 50 ? -5.061 12.900 3.018 1.00 0.00 50 LEU A CA 7
ATOM 9634 C C . LEU A 1 50 ? -5.870 12.405 1.823 1.00 0.00 50 LEU A C 7
ATOM 9635 O O . LEU A 1 50 ? -7.013 12.814 1.622 1.00 0.00 50 LEU A O 7
ATOM 9651 N N . SER A 1 51 ? -5.269 11.521 1.034 1.00 0.00 51 SER A N 7
ATOM 9652 C CA . SER A 1 51 ? -5.932 10.970 -0.142 1.00 0.00 51 SER A CA 7
ATOM 9653 C C . SER A 1 51 ? -7.181 10.190 0.254 1.00 0.00 51 SER A C 7
ATOM 9654 O O . SER A 1 51 ? -8.212 10.266 -0.415 1.00 0.00 51 SER A O 7
ATOM 9662 N N . GLN A 1 52 ? -7.081 9.439 1.347 1.00 0.00 52 GLN A N 7
ATOM 9663 C CA . GLN A 1 52 ? -8.202 8.644 1.832 1.00 0.00 52 GLN A CA 7
ATOM 9664 C C . GLN A 1 52 ? -8.642 7.627 0.785 1.00 0.00 52 GLN A C 7
ATOM 9665 O O . GLN A 1 52 ? -9.830 7.333 0.649 1.00 0.00 52 GLN A O 7
ATOM 9679 N N . LYS A 1 53 ? -7.677 7.092 0.044 1.00 0.00 53 LYS A N 7
ATOM 9680 C CA . LYS A 1 53 ? -7.963 6.107 -0.991 1.00 0.00 53 LYS A CA 7
ATOM 9681 C C . LYS A 1 53 ? -7.381 4.746 -0.624 1.00 0.00 53 LYS A C 7
ATOM 9682 O O . LYS A 1 53 ? -7.833 3.713 -1.117 1.00 0.00 53 LYS A O 7
ATOM 9701 N N . MET A 1 54 ? -6.376 4.753 0.246 1.00 0.00 54 MET A N 7
ATOM 9702 C CA . MET A 1 54 ? -5.734 3.518 0.681 1.00 0.00 54 MET A CA 7
ATOM 9703 C C . MET A 1 54 ? -5.576 3.493 2.198 1.00 0.00 54 MET A C 7
ATOM 9704 O O . MET A 1 54 ? -5.374 4.531 2.828 1.00 0.00 54 MET A O 7
ATOM 9718 N N . ARG A 1 55 ? -5.670 2.301 2.779 1.00 0.00 55 ARG A N 7
ATOM 9719 C CA . ARG A 1 55 ? -5.540 2.141 4.222 1.00 0.00 55 ARG A CA 7
ATOM 9720 C C . ARG A 1 55 ? -4.811 0.845 4.562 1.00 0.00 55 ARG A C 7
ATOM 9721 O O . ARG A 1 55 ? -4.810 -0.105 3.778 1.00 0.00 55 ARG A O 7
ATOM 9742 N N . THR A 1 56 ? -4.190 0.812 5.737 1.00 0.00 56 THR A N 7
ATOM 9743 C CA . THR A 1 56 ? -3.456 -0.367 6.181 1.00 0.00 56 THR A CA 7
ATOM 9744 C C . THR A 1 56 ? -4.247 -1.641 5.909 1.00 0.00 56 THR A C 7
ATOM 9745 O O . THR A 1 56 ? -5.304 -1.865 6.498 1.00 0.00 56 THR A O 7
ATOM 9756 N N . GLY A 1 57 ? -3.727 -2.476 5.014 1.00 0.00 57 GLY A N 7
ATOM 9757 C CA . GLY A 1 57 ? -4.398 -3.719 4.681 1.00 0.00 57 GLY A CA 7
ATOM 9758 C C . GLY A 1 57 ? -4.486 -3.948 3.186 1.00 0.00 57 GLY A C 7
ATOM 9759 O O . GLY A 1 57 ? -4.526 -5.089 2.727 1.00 0.00 57 GLY A O 7
ATOM 9763 N N . ASP A 1 58 ? -4.518 -2.860 2.423 1.00 0.00 58 ASP A N 7
ATOM 9764 C CA . ASP A 1 58 ? -4.603 -2.947 0.970 1.00 0.00 58 ASP A CA 7
ATOM 9765 C C . ASP A 1 58 ? -3.338 -3.570 0.388 1.00 0.00 58 ASP A C 7
ATOM 9766 O O . ASP A 1 58 ? -2.273 -3.526 1.005 1.00 0.00 58 ASP A O 7
ATOM 9775 N N . GLU A 1 59 ? -3.462 -4.149 -0.802 1.00 0.00 59 GLU A N 7
ATOM 9776 C CA . GLU A 1 59 ? -2.329 -4.782 -1.465 1.00 0.00 59 GLU A CA 7
ATOM 9777 C C . GLU A 1 59 ? -1.778 -3.888 -2.573 1.00 0.00 59 GLU A C 7
ATOM 9778 O O . GLU A 1 59 ? -2.470 -3.589 -3.547 1.00 0.00 59 GLU A O 7
ATOM 9790 N N . LEU A 1 60 ? -0.529 -3.465 -2.416 1.00 0.00 60 LEU A N 7
ATOM 9791 C CA . LEU A 1 60 ? 0.116 -2.604 -3.402 1.00 0.00 60 LEU A CA 7
ATOM 9792 C C . LEU A 1 60 ? 0.999 -3.420 -4.342 1.00 0.00 60 LEU A C 7
ATOM 9793 O O . LEU A 1 60 ? 1.924 -4.103 -3.905 1.00 0.00 60 LEU A O 7
ATOM 9809 N N . VAL A 1 61 ? 0.707 -3.341 -5.637 1.00 0.00 61 VAL A N 7
ATOM 9810 C CA . VAL A 1 61 ? 1.475 -4.069 -6.639 1.00 0.00 61 VAL A CA 7
ATOM 9811 C C . VAL A 1 61 ? 2.044 -3.121 -7.690 1.00 0.00 61 VAL A C 7
ATOM 9812 O O . VAL A 1 61 ? 2.971 -3.472 -8.419 1.00 0.00 61 VAL A O 7
ATOM 9825 N N . ASN A 1 62 ? 1.483 -1.919 -7.760 1.00 0.00 62 ASN A N 7
ATOM 9826 C CA . ASN A 1 62 ? 1.934 -0.920 -8.722 1.00 0.00 62 ASN A CA 7
ATOM 9827 C C . ASN A 1 62 ? 2.374 0.358 -8.014 1.00 0.00 62 ASN A C 7
ATOM 9828 O O . ASN A 1 62 ? 1.592 0.980 -7.294 1.00 0.00 62 ASN A O 7
ATOM 9839 N N . ILE A 1 63 ? 3.628 0.743 -8.223 1.00 0.00 63 ILE A N 7
ATOM 9840 C CA . ILE A 1 63 ? 4.170 1.947 -7.606 1.00 0.00 63 ILE A CA 7
ATOM 9841 C C . ILE A 1 63 ? 4.805 2.861 -8.649 1.00 0.00 63 ILE A C 7
ATOM 9842 O O . ILE A 1 63 ? 5.672 2.439 -9.413 1.00 0.00 63 ILE A O 7
ATOM 9858 N N . ASN A 1 64 ? 4.367 4.115 -8.673 1.00 0.00 64 ASN A N 7
ATOM 9859 C CA . ASN A 1 64 ? 4.893 5.090 -9.621 1.00 0.00 64 ASN A CA 7
ATOM 9860 C C . ASN A 1 64 ? 4.816 4.557 -11.049 1.00 0.00 64 ASN A C 7
ATOM 9861 O O . ASN A 1 64 ? 5.613 4.934 -11.907 1.00 0.00 64 ASN A O 7
ATOM 9872 N N . GLY A 1 65 ? 3.849 3.679 -11.295 1.00 0.00 65 GLY A N 7
ATOM 9873 C CA . GLY A 1 65 ? 3.685 3.109 -12.620 1.00 0.00 65 GLY A CA 7
ATOM 9874 C C . GLY A 1 65 ? 4.629 1.951 -12.874 1.00 0.00 65 GLY A C 7
ATOM 9875 O O . GLY A 1 65 ? 4.950 1.640 -14.021 1.00 0.00 65 GLY A O 7
ATOM 9879 N N . THR A 1 66 ? 5.079 1.309 -11.799 1.00 0.00 66 THR A N 7
ATOM 9880 C CA . THR A 1 66 ? 5.994 0.180 -11.911 1.00 0.00 66 THR A CA 7
ATOM 9881 C C . THR A 1 66 ? 5.381 -1.085 -11.323 1.00 0.00 66 THR A C 7
ATOM 9882 O O . THR A 1 66 ? 5.148 -1.190 -10.119 1.00 0.00 66 THR A O 7
ATOM 9893 N N . PRO A 1 67 ? 5.113 -2.072 -12.191 1.00 0.00 67 PRO A N 7
ATOM 9894 C CA . PRO A 1 67 ? 4.524 -3.350 -11.780 1.00 0.00 67 PRO A CA 7
ATOM 9895 C C . PRO A 1 67 ? 5.493 -4.199 -10.963 1.00 0.00 67 PRO A C 7
ATOM 9896 O O . PRO A 1 67 ? 6.414 -4.807 -11.510 1.00 0.00 67 PRO A O 7
ATOM 9907 N N . LEU A 1 68 ? 5.279 -4.236 -9.653 1.00 0.00 68 LEU A N 7
ATOM 9908 C CA . LEU A 1 68 ? 6.133 -5.012 -8.760 1.00 0.00 68 LEU A CA 7
ATOM 9909 C C . LEU A 1 68 ? 5.949 -6.508 -8.994 1.00 0.00 68 LEU A C 7
ATOM 9910 O O . LEU A 1 68 ? 5.202 -6.921 -9.881 1.00 0.00 68 LEU A O 7
ATOM 9926 N N . TYR A 1 69 ? 6.634 -7.315 -8.191 1.00 0.00 69 TYR A N 7
ATOM 9927 C CA . TYR A 1 69 ? 6.546 -8.766 -8.310 1.00 0.00 69 TYR A CA 7
ATOM 9928 C C . TYR A 1 69 ? 6.318 -9.412 -6.947 1.00 0.00 69 TYR A C 7
ATOM 9929 O O . TYR A 1 69 ? 5.651 -10.439 -6.838 1.00 0.00 69 TYR A O 7
ATOM 9947 N N . GLY A 1 70 ? 6.879 -8.799 -5.908 1.00 0.00 70 GLY A N 7
ATOM 9948 C CA . GLY A 1 70 ? 6.726 -9.328 -4.565 1.00 0.00 70 GLY A CA 7
ATOM 9949 C C . GLY A 1 70 ? 7.748 -8.762 -3.600 1.00 0.00 70 GLY A C 7
ATOM 9950 O O . GLY A 1 70 ? 7.410 -8.387 -2.477 1.00 0.00 70 GLY A O 7
ATOM 9954 N N . SER A 1 71 ? 9.002 -8.701 -4.037 1.00 0.00 71 SER A N 7
ATOM 9955 C CA . SER A 1 71 ? 10.078 -8.181 -3.201 1.00 0.00 71 SER A CA 7
ATOM 9956 C C . SER A 1 71 ? 9.677 -6.857 -2.559 1.00 0.00 71 SER A C 7
ATOM 9957 O O . SER A 1 71 ? 8.890 -6.095 -3.121 1.00 0.00 71 SER A O 7
ATOM 9965 N N . ARG A 1 72 ? 10.224 -6.589 -1.378 1.00 0.00 72 ARG A N 7
ATOM 9966 C CA . ARG A 1 72 ? 9.923 -5.358 -0.658 1.00 0.00 72 ARG A CA 7
ATOM 9967 C C . ARG A 1 72 ? 10.830 -4.222 -1.121 1.00 0.00 72 ARG A C 7
ATOM 9968 O O . ARG A 1 72 ? 10.356 -3.202 -1.621 1.00 0.00 72 ARG A O 7
ATOM 9989 N N . GLN A 1 73 ? 12.135 -4.406 -0.950 1.00 0.00 73 GLN A N 7
ATOM 9990 C CA . GLN A 1 73 ? 13.107 -3.396 -1.350 1.00 0.00 73 GLN A CA 7
ATOM 9991 C C . GLN A 1 73 ? 12.651 -2.669 -2.610 1.00 0.00 73 GLN A C 7
ATOM 9992 O O . GLN A 1 73 ? 12.349 -1.477 -2.576 1.00 0.00 73 GLN A O 7
ATOM 10006 N N . GLU A 1 74 ? 12.603 -3.396 -3.722 1.00 0.00 74 GLU A N 7
ATOM 10007 C CA . GLU A 1 74 ? 12.184 -2.820 -4.994 1.00 0.00 74 GLU A CA 7
ATOM 10008 C C . GLU A 1 74 ? 11.054 -1.815 -4.790 1.00 0.00 74 GLU A C 7
ATOM 10009 O O . GLU A 1 74 ? 11.097 -0.701 -5.312 1.00 0.00 74 GLU A O 7
ATOM 10021 N N . ALA A 1 75 ? 10.042 -2.217 -4.027 1.00 0.00 75 ALA A N 7
ATOM 10022 C CA . ALA A 1 75 ? 8.902 -1.353 -3.752 1.00 0.00 75 ALA A CA 7
ATOM 10023 C C . ALA A 1 75 ? 9.345 -0.054 -3.087 1.00 0.00 75 ALA A C 7
ATOM 10024 O O . ALA A 1 75 ? 9.383 1.000 -3.724 1.00 0.00 75 ALA A O 7
ATOM 10031 N N . LEU A 1 76 ? 9.677 -0.136 -1.804 1.00 0.00 76 LEU A N 7
ATOM 10032 C CA . LEU A 1 76 ? 10.117 1.034 -1.051 1.00 0.00 76 LEU A CA 7
ATOM 10033 C C . LEU A 1 76 ? 11.128 1.848 -1.853 1.00 0.00 76 LEU A C 7
ATOM 10034 O O . LEU A 1 76 ? 10.935 3.043 -2.082 1.00 0.00 76 LEU A O 7
ATOM 10050 N N . ILE A 1 77 ? 12.203 1.194 -2.278 1.00 0.00 77 ILE A N 7
ATOM 10051 C CA . ILE A 1 77 ? 13.242 1.857 -3.056 1.00 0.00 77 ILE A CA 7
ATOM 10052 C C . ILE A 1 77 ? 12.638 2.682 -4.188 1.00 0.00 77 ILE A C 7
ATOM 10053 O O . ILE A 1 77 ? 13.146 3.750 -4.532 1.00 0.00 77 ILE A O 7
ATOM 10069 N N . LEU A 1 78 ? 11.551 2.181 -4.763 1.00 0.00 78 LEU A N 7
ATOM 10070 C CA . LEU A 1 78 ? 10.875 2.872 -5.856 1.00 0.00 78 LEU A CA 7
ATOM 10071 C C . LEU A 1 78 ? 10.317 4.213 -5.390 1.00 0.00 78 LEU A C 7
ATOM 10072 O O . LEU A 1 78 ? 10.384 5.208 -6.111 1.00 0.00 78 LEU A O 7
ATOM 10088 N N . ILE A 1 79 ? 9.769 4.231 -4.179 1.00 0.00 79 ILE A N 7
ATOM 10089 C CA . ILE A 1 79 ? 9.203 5.450 -3.616 1.00 0.00 79 ILE A CA 7
ATOM 10090 C C . ILE A 1 79 ? 10.273 6.522 -3.437 1.00 0.00 79 ILE A C 7
ATOM 10091 O O . ILE A 1 79 ? 10.027 7.706 -3.667 1.00 0.00 79 ILE A O 7
ATOM 10107 N N . LYS A 1 80 ? 11.464 6.098 -3.027 1.00 0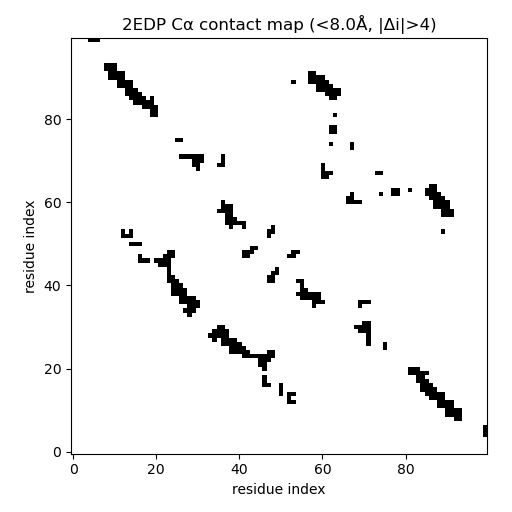.00 80 LYS A N 7
ATOM 10108 C CA . LYS A 1 80 ? 12.575 7.020 -2.820 1.00 0.00 80 LYS A CA 7
ATOM 10109 C C . LYS A 1 80 ? 12.731 7.960 -4.010 1.00 0.00 80 LYS A C 7
ATOM 10110 O O . LYS A 1 80 ? 13.045 9.138 -3.846 1.00 0.00 80 LYS A O 7
ATOM 10129 N N . GLY A 1 81 ? 12.508 7.431 -5.210 1.00 0.00 81 GLY A N 7
ATOM 10130 C CA . GLY A 1 81 ? 12.628 8.238 -6.410 1.00 0.00 81 GLY A CA 7
ATOM 10131 C C . GLY A 1 81 ? 11.533 9.280 -6.520 1.00 0.00 81 GLY A C 7
ATOM 10132 O O . GLY A 1 81 ? 11.707 10.306 -7.178 1.00 0.00 81 GLY A O 7
ATOM 10136 N N . SER A 1 82 ? 10.401 9.018 -5.874 1.00 0.00 82 SER A N 7
ATOM 10137 C CA . SER A 1 82 ? 9.272 9.939 -5.906 1.00 0.00 82 SER A CA 7
ATOM 10138 C C . SER A 1 82 ? 9.752 11.385 -5.991 1.00 0.00 82 SER A C 7
ATOM 10139 O O . SER A 1 82 ? 10.799 11.736 -5.447 1.00 0.00 82 SER A O 7
ATOM 10147 N N . PHE A 1 83 ? 8.978 12.219 -6.678 1.00 0.00 83 PHE A N 7
ATOM 10148 C CA . PHE A 1 83 ? 9.324 13.627 -6.836 1.00 0.00 83 PHE A CA 7
ATOM 10149 C C . PHE A 1 83 ? 8.287 14.520 -6.161 1.00 0.00 83 PHE A C 7
ATOM 10150 O O . PHE A 1 83 ? 8.534 15.076 -5.091 1.00 0.00 83 PHE A O 7
ATOM 10167 N N . ARG A 1 84 ? 7.127 14.654 -6.796 1.00 0.00 84 ARG A N 7
ATOM 10168 C CA . ARG A 1 84 ? 6.053 15.480 -6.258 1.00 0.00 84 ARG A CA 7
ATOM 10169 C C . ARG A 1 84 ? 4.719 14.741 -6.311 1.00 0.00 84 ARG A C 7
ATOM 10170 O O . ARG A 1 84 ? 3.871 14.908 -5.434 1.00 0.00 84 ARG A O 7
ATOM 10191 N N . ILE A 1 85 ? 4.541 13.925 -7.344 1.00 0.00 85 ILE A N 7
ATOM 10192 C CA . ILE A 1 85 ? 3.311 13.161 -7.511 1.00 0.00 85 ILE A CA 7
ATOM 10193 C C . ILE A 1 85 ? 3.597 11.663 -7.555 1.00 0.00 85 ILE A C 7
ATOM 10194 O O . ILE A 1 85 ? 4.496 11.212 -8.265 1.00 0.00 85 ILE A O 7
ATOM 10210 N N . LEU A 1 86 ? 2.825 10.897 -6.792 1.00 0.00 86 LEU A N 7
ATOM 10211 C CA . LEU A 1 86 ? 2.993 9.449 -6.744 1.00 0.00 86 LEU A CA 7
ATOM 10212 C C . LEU A 1 86 ? 1.768 8.740 -7.313 1.00 0.00 86 LEU A C 7
ATOM 10213 O O . LEU A 1 86 ? 0.640 9.209 -7.162 1.00 0.00 86 LEU A O 7
ATOM 10229 N N . LYS A 1 87 ? 1.997 7.604 -7.964 1.00 0.00 87 LYS A N 7
ATOM 10230 C CA . LYS A 1 87 ? 0.912 6.827 -8.552 1.00 0.00 87 LYS A CA 7
ATOM 10231 C C . LYS A 1 87 ? 0.993 5.367 -8.120 1.00 0.00 87 LYS A C 7
ATOM 10232 O O . LYS A 1 87 ? 1.940 4.658 -8.464 1.00 0.00 87 LYS A O 7
ATOM 10251 N N . LEU A 1 88 ? -0.006 4.922 -7.365 1.00 0.00 88 LEU A N 7
ATOM 10252 C CA . LEU A 1 88 ? -0.048 3.544 -6.887 1.00 0.00 88 LEU A CA 7
ATOM 10253 C C . LEU A 1 88 ? -1.421 2.925 -7.132 1.00 0.00 88 LEU A C 7
ATOM 10254 O O . LEU A 1 88 ? -2.439 3.617 -7.103 1.00 0.00 88 LEU A O 7
ATOM 10270 N N . ILE A 1 89 ? -1.440 1.618 -7.372 1.00 0.00 89 ILE A N 7
ATOM 10271 C CA . ILE A 1 89 ? -2.687 0.905 -7.619 1.00 0.00 89 ILE A CA 7
ATOM 10272 C C . ILE A 1 89 ? -2.840 -0.280 -6.672 1.00 0.00 89 ILE A C 7
ATOM 10273 O O . ILE A 1 89 ? -2.160 -1.296 -6.817 1.00 0.00 89 ILE A O 7
ATOM 10289 N N . VAL A 1 90 ? -3.738 -0.143 -5.701 1.00 0.00 90 VAL A N 7
ATOM 10290 C CA . VAL A 1 90 ? -3.983 -1.204 -4.731 1.00 0.00 90 VAL A CA 7
ATOM 10291 C C . VAL A 1 90 ? -5.246 -1.984 -5.077 1.00 0.00 90 VAL A C 7
ATOM 10292 O O . VAL A 1 90 ? -6.219 -1.419 -5.578 1.00 0.00 90 VAL A O 7
ATOM 10305 N N . ARG A 1 91 ? -5.225 -3.285 -4.806 1.00 0.00 91 ARG A N 7
ATOM 10306 C CA . ARG A 1 91 ? -6.368 -4.143 -5.089 1.00 0.00 91 ARG A CA 7
ATOM 10307 C C . ARG A 1 91 ? -7.018 -4.628 -3.796 1.00 0.00 91 ARG A C 7
ATOM 10308 O O . ARG A 1 91 ? -6.331 -5.048 -2.865 1.00 0.00 91 ARG A O 7
ATOM 10329 N N . ARG A 1 92 ? -8.344 -4.565 -3.746 1.00 0.00 92 ARG A N 7
ATOM 10330 C CA . ARG A 1 92 ? -9.086 -4.996 -2.567 1.00 0.00 92 ARG A CA 7
ATOM 10331 C C . ARG A 1 92 ? -10.309 -5.817 -2.965 1.00 0.00 92 ARG A C 7
ATOM 10332 O O . ARG A 1 92 ? -11.203 -5.325 -3.653 1.00 0.00 92 ARG A O 7
ATOM 10353 N N . ARG A 1 93 ? -10.341 -7.072 -2.526 1.00 0.00 93 ARG A N 7
ATOM 10354 C CA . ARG A 1 93 ? -11.453 -7.962 -2.837 1.00 0.00 93 ARG A CA 7
ATOM 10355 C C . ARG A 1 93 ? -12.775 -7.200 -2.840 1.00 0.00 93 ARG A C 7
ATOM 10356 O O . ARG A 1 93 ? -13.064 -6.436 -1.920 1.00 0.00 93 ARG A O 7
ATOM 10377 N N . ASN A 1 94 ? -13.573 -7.414 -3.881 1.00 0.00 94 ASN A N 7
ATOM 10378 C CA . ASN A 1 94 ? -14.864 -6.746 -4.003 1.00 0.00 94 ASN A CA 7
ATOM 10379 C C . ASN A 1 94 ? -15.914 -7.428 -3.132 1.00 0.00 94 ASN A C 7
ATOM 10380 O O . ASN A 1 94 ? -16.530 -6.795 -2.274 1.00 0.00 94 ASN A O 7
ATOM 10391 N N . SER A 1 95 ? -16.112 -8.723 -3.357 1.00 0.00 95 SER A N 7
ATOM 10392 C CA . SER A 1 95 ? -17.090 -9.491 -2.595 1.00 0.00 95 SER A CA 7
ATOM 10393 C C . SER A 1 95 ? -16.499 -9.957 -1.268 1.00 0.00 95 SER A C 7
ATOM 10394 O O . SER A 1 95 ? -15.285 -10.110 -1.135 1.00 0.00 95 SER A O 7
ATOM 10402 N N . GLY A 1 96 ? -17.367 -10.182 -0.287 1.00 0.00 96 GLY A N 7
ATOM 10403 C CA . GLY A 1 96 ? -16.914 -10.629 1.018 1.00 0.00 96 GLY A CA 7
ATOM 10404 C C . GLY A 1 96 ? -17.927 -11.519 1.710 1.00 0.00 96 GLY A C 7
ATOM 10405 O O . GLY A 1 96 ? -18.716 -11.069 2.541 1.00 0.00 96 GLY A O 7
ATOM 10409 N N . PRO A 1 97 ? -17.915 -12.815 1.365 1.00 0.00 97 PRO A N 7
ATOM 10410 C CA . PRO A 1 97 ? -18.834 -13.798 1.947 1.00 0.00 97 PRO A CA 7
ATOM 10411 C C . PRO A 1 97 ? -18.525 -14.084 3.413 1.00 0.00 97 PRO A C 7
ATOM 10412 O O . PRO A 1 97 ? -19.421 -14.400 4.196 1.00 0.00 97 PRO A O 7
ATOM 10423 N N . SER A 1 98 ? -17.252 -13.969 3.778 1.00 0.00 98 SER A N 7
ATOM 10424 C CA . SER A 1 98 ? -16.825 -14.219 5.150 1.00 0.00 98 SER A CA 7
ATOM 10425 C C . SER A 1 98 ? -17.833 -13.651 6.144 1.00 0.00 98 SER A C 7
ATOM 10426 O O . SER A 1 98 ? -17.984 -12.435 6.267 1.00 0.00 98 SER A O 7
ATOM 10434 N N . SER A 1 99 ? -18.522 -14.540 6.853 1.00 0.00 99 SER A N 7
ATOM 10435 C CA . SER A 1 99 ? -19.519 -14.129 7.834 1.00 0.00 99 SER A CA 7
ATOM 10436 C C . SER A 1 99 ? -18.927 -14.123 9.240 1.00 0.00 99 SER A C 7
ATOM 10437 O O . SER A 1 99 ? -17.764 -14.474 9.438 1.00 0.00 99 SER A O 7
ATOM 10445 N N . GLY A 1 100 ? -19.736 -13.720 10.215 1.00 0.00 100 GLY A N 7
ATOM 10446 C CA . GLY A 1 100 ? -19.276 -13.675 11.591 1.00 0.00 100 GLY A CA 7
ATOM 10447 C C . GLY A 1 100 ? -20.057 -14.609 12.494 1.00 0.00 100 GLY A C 7
ATOM 10448 O O . GLY A 1 100 ? -21.055 -15.196 12.077 1.00 0.00 100 GLY A O 7
ATOM 10452 N N . GLY A 1 1 ? -14.450 -24.979 -2.754 1.00 0.00 1 GLY A N 8
ATOM 10453 C CA . GLY A 1 1 ? -15.163 -26.205 -3.059 1.00 0.00 1 GLY A CA 8
ATOM 10454 C C . GLY A 1 1 ? -15.681 -26.237 -4.483 1.00 0.00 1 GLY A C 8
ATOM 10455 O O . GLY A 1 1 ? -15.029 -25.734 -5.398 1.00 0.00 1 GLY A O 8
ATOM 10459 N N . SER A 1 2 ? -16.856 -26.829 -4.671 1.00 0.00 2 SER A N 8
ATOM 10460 C CA . SER A 1 2 ? -17.458 -26.929 -5.995 1.00 0.00 2 SER A CA 8
ATOM 10461 C C . SER A 1 2 ? -18.764 -26.143 -6.058 1.00 0.00 2 SER A C 8
ATOM 10462 O O . SER A 1 2 ? -19.621 -26.270 -5.183 1.00 0.00 2 SER A O 8
ATOM 10470 N N . SER A 1 3 ? -18.909 -25.331 -7.100 1.00 0.00 3 SER A N 8
ATOM 10471 C CA . SER A 1 3 ? -20.108 -24.521 -7.277 1.00 0.00 3 SER A CA 8
ATOM 10472 C C . SER A 1 3 ? -20.590 -23.965 -5.941 1.00 0.00 3 SER A C 8
ATOM 10473 O O . SER A 1 3 ? -21.787 -23.947 -5.658 1.00 0.00 3 SER A O 8
ATOM 10481 N N . GLY A 1 4 ? -19.647 -23.510 -5.121 1.00 0.00 4 GLY A N 8
ATOM 10482 C CA . GLY A 1 4 ? -19.993 -22.959 -3.824 1.00 0.00 4 GLY A CA 8
ATOM 10483 C C . GLY A 1 4 ? -19.770 -21.462 -3.752 1.00 0.00 4 GLY A C 8
ATOM 10484 O O . GLY A 1 4 ? -20.691 -20.678 -3.981 1.00 0.00 4 GLY A O 8
ATOM 10488 N N . SER A 1 5 ? -18.543 -21.063 -3.430 1.00 0.00 5 SER A N 8
ATOM 10489 C CA . SER A 1 5 ? -18.203 -19.649 -3.322 1.00 0.00 5 SER A CA 8
ATOM 10490 C C . SER A 1 5 ? -18.341 -18.952 -4.672 1.00 0.00 5 SER A C 8
ATOM 10491 O O . SER A 1 5 ? -17.702 -19.339 -5.651 1.00 0.00 5 SER A O 8
ATOM 10499 N N . SER A 1 6 ? -19.181 -17.923 -4.717 1.00 0.00 6 SER A N 8
ATOM 10500 C CA . SER A 1 6 ? -19.407 -17.174 -5.948 1.00 0.00 6 SER A CA 8
ATOM 10501 C C . SER A 1 6 ? -18.430 -16.007 -6.060 1.00 0.00 6 SER A C 8
ATOM 10502 O O . SER A 1 6 ? -17.780 -15.824 -7.089 1.00 0.00 6 SER A O 8
ATOM 10510 N N . GLY A 1 7 ? -18.332 -15.220 -4.993 1.00 0.00 7 GLY A N 8
ATOM 10511 C CA . GLY A 1 7 ? -17.433 -14.081 -4.992 1.00 0.00 7 GLY A CA 8
ATOM 10512 C C . GLY A 1 7 ? -16.129 -14.370 -5.708 1.00 0.00 7 GLY A C 8
ATOM 10513 O O . GLY A 1 7 ? -15.669 -15.511 -5.738 1.00 0.00 7 GLY A O 8
ATOM 10517 N N . GLY A 1 8 ? -15.532 -13.334 -6.289 1.00 0.00 8 GLY A N 8
ATOM 10518 C CA . GLY A 1 8 ? -14.279 -13.504 -7.003 1.00 0.00 8 GLY A CA 8
ATOM 10519 C C . GLY A 1 8 ? -13.909 -12.284 -7.823 1.00 0.00 8 GLY A C 8
ATOM 10520 O O . GLY A 1 8 ? -13.385 -12.408 -8.930 1.00 0.00 8 GLY A O 8
ATOM 10524 N N . SER A 1 9 ? -14.184 -11.102 -7.281 1.00 0.00 9 SER A N 8
ATOM 10525 C CA . SER A 1 9 ? -13.882 -9.855 -7.972 1.00 0.00 9 SER A CA 8
ATOM 10526 C C . SER A 1 9 ? -13.083 -8.915 -7.074 1.00 0.00 9 SER A C 8
ATOM 10527 O O . SER A 1 9 ? -13.190 -8.969 -5.849 1.00 0.00 9 SER A O 8
ATOM 10535 N N . PHE A 1 10 ? -12.282 -8.054 -7.693 1.00 0.00 10 PHE A N 8
ATOM 10536 C CA . PHE A 1 10 ? -11.463 -7.103 -6.951 1.00 0.00 10 PHE A CA 8
ATOM 10537 C C . PHE A 1 10 ? -11.501 -5.725 -7.606 1.00 0.00 10 PHE A C 8
ATOM 10538 O O . PHE A 1 10 ? -11.695 -5.608 -8.816 1.00 0.00 10 PHE A O 8
ATOM 10555 N N . GLN A 1 11 ? -11.315 -4.687 -6.798 1.00 0.00 11 GLN A N 8
ATOM 10556 C CA . GLN A 1 11 ? -11.330 -3.317 -7.299 1.00 0.00 11 GLN A CA 8
ATOM 10557 C C . GLN A 1 11 ? -9.980 -2.642 -7.077 1.00 0.00 11 GLN A C 8
ATOM 10558 O O . GLN A 1 11 ? -9.340 -2.838 -6.044 1.00 0.00 11 GLN A O 8
ATOM 10572 N N . TYR A 1 12 ? -9.554 -1.848 -8.052 1.00 0.00 12 TYR A N 8
ATOM 10573 C CA . TYR A 1 12 ? -8.279 -1.146 -7.965 1.00 0.00 12 TYR A CA 8
ATOM 10574 C C . TYR A 1 12 ? -8.493 0.361 -7.860 1.00 0.00 12 TYR A C 8
ATOM 10575 O O . TYR A 1 12 ? -9.321 0.933 -8.569 1.00 0.00 12 TYR A O 8
ATOM 10593 N N . VAL A 1 13 ? -7.740 0.998 -6.969 1.00 0.00 13 VAL A N 8
ATOM 10594 C CA . VAL A 1 13 ? -7.844 2.439 -6.771 1.00 0.00 13 VAL A CA 8
ATOM 10595 C C . VAL A 1 13 ? -6.484 3.113 -6.915 1.00 0.00 13 VAL A C 8
ATOM 10596 O O . VAL A 1 13 ? -5.623 3.024 -6.039 1.00 0.00 13 VAL A O 8
ATOM 10609 N N . PRO A 1 14 ? -6.284 3.806 -8.046 1.00 0.00 14 PRO A N 8
ATOM 10610 C CA . PRO A 1 14 ? -5.031 4.511 -8.331 1.00 0.00 14 PRO A CA 8
ATOM 10611 C C . PRO A 1 14 ? -4.833 5.728 -7.435 1.00 0.00 14 PRO A C 8
ATOM 10612 O O . PRO A 1 14 ? -5.191 6.847 -7.802 1.00 0.00 14 PRO A O 8
ATOM 10623 N N . VAL A 1 15 ? -4.260 5.503 -6.257 1.00 0.00 15 VAL A N 8
ATOM 10624 C CA . VAL A 1 15 ? -4.013 6.582 -5.308 1.00 0.00 15 VAL A CA 8
ATOM 10625 C C . VAL A 1 15 ? -2.990 7.572 -5.855 1.00 0.00 15 VAL A C 8
ATOM 10626 O O . VAL A 1 15 ? -1.784 7.356 -5.746 1.00 0.00 15 VAL A O 8
ATOM 10639 N N . GLN A 1 16 ? -3.482 8.658 -6.444 1.00 0.00 16 GLN A N 8
ATOM 10640 C CA . GLN A 1 16 ? -2.610 9.681 -7.008 1.00 0.00 16 GLN A CA 8
ATOM 10641 C C . GLN A 1 16 ? -2.272 10.743 -5.968 1.00 0.00 16 GLN A C 8
ATOM 10642 O O . GLN A 1 16 ? -3.123 11.551 -5.591 1.00 0.00 16 GLN A O 8
ATOM 10656 N N . LEU A 1 17 ? -1.027 10.737 -5.506 1.00 0.00 17 LEU A N 8
ATOM 10657 C CA . LEU A 1 17 ? -0.576 11.701 -4.508 1.00 0.00 17 LEU A CA 8
ATOM 10658 C C . LEU A 1 17 ? -0.071 12.978 -5.172 1.00 0.00 17 LEU A C 8
ATOM 10659 O O . LEU A 1 17 ? 0.234 12.989 -6.364 1.00 0.00 17 LEU A O 8
ATOM 10675 N N . GLN A 1 18 ? 0.016 14.050 -4.392 1.00 0.00 18 GLN A N 8
ATOM 10676 C CA . GLN A 1 18 ? 0.485 15.332 -4.905 1.00 0.00 18 GLN A CA 8
ATOM 10677 C C . GLN A 1 18 ? 1.260 16.095 -3.836 1.00 0.00 18 GLN A C 8
ATOM 10678 O O . GLN A 1 18 ? 0.869 16.119 -2.670 1.00 0.00 18 GLN A O 8
ATOM 10692 N N . GLY A 1 19 ? 2.362 16.719 -4.243 1.00 0.00 19 GLY A N 8
ATOM 10693 C CA . GLY A 1 19 ? 3.174 17.475 -3.308 1.00 0.00 19 GLY A CA 8
ATOM 10694 C C . GLY A 1 19 ? 4.580 16.922 -3.183 1.00 0.00 19 GLY A C 8
ATOM 10695 O O . GLY A 1 19 ? 5.550 17.678 -3.142 1.00 0.00 19 GLY A O 8
ATOM 10699 N N . GLY A 1 20 ? 4.692 15.598 -3.122 1.00 0.00 20 GLY A N 8
ATOM 10700 C CA . GLY A 1 20 ? 5.993 14.968 -3.001 1.00 0.00 20 GLY A CA 8
ATOM 10701 C C . GLY A 1 20 ? 6.253 14.440 -1.604 1.00 0.00 20 GLY A C 8
ATOM 10702 O O . GLY A 1 20 ? 5.761 14.994 -0.622 1.00 0.00 20 GLY A O 8
ATOM 10706 N N . ALA A 1 21 ? 7.028 13.364 -1.515 1.00 0.00 21 ALA A N 8
ATOM 10707 C CA . ALA A 1 21 ? 7.353 12.760 -0.228 1.00 0.00 21 ALA A CA 8
ATOM 10708 C C . ALA A 1 21 ? 7.829 13.813 0.767 1.00 0.00 21 ALA A C 8
ATOM 10709 O O . ALA A 1 21 ? 8.233 14.915 0.396 1.00 0.00 21 ALA A O 8
ATOM 10716 N N . PRO A 1 22 ? 7.782 13.468 2.062 1.00 0.00 22 PRO A N 8
ATOM 10717 C CA . PRO A 1 22 ? 7.303 12.159 2.516 1.00 0.00 22 PRO A CA 8
ATOM 10718 C C . PRO A 1 22 ? 5.801 11.990 2.315 1.00 0.00 22 PRO A C 8
ATOM 10719 O O . PRO A 1 22 ? 5.057 12.970 2.272 1.00 0.00 22 PRO A O 8
ATOM 10730 N N . TRP A 1 23 ? 5.362 10.742 2.194 1.00 0.00 23 TRP A N 8
ATOM 10731 C CA . TRP A 1 23 ? 3.948 10.446 1.998 1.00 0.00 23 TRP A CA 8
ATOM 10732 C C . TRP A 1 23 ? 3.312 9.947 3.291 1.00 0.00 23 TRP A C 8
ATOM 10733 O O . TRP A 1 23 ? 2.247 10.416 3.690 1.00 0.00 23 TRP A O 8
ATOM 10754 N N . GLY A 1 24 ? 3.973 8.995 3.942 1.00 0.00 24 GLY A N 8
ATOM 10755 C CA . GLY A 1 24 ? 3.456 8.450 5.184 1.00 0.00 24 GLY A CA 8
ATOM 10756 C C . GLY A 1 24 ? 3.163 6.966 5.087 1.00 0.00 24 GLY A C 8
ATOM 10757 O O . GLY A 1 24 ? 3.465 6.205 6.007 1.00 0.00 24 GLY A O 8
ATOM 10761 N N . PHE A 1 25 ? 2.571 6.552 3.972 1.00 0.00 25 PHE A N 8
ATOM 10762 C CA . PHE A 1 25 ? 2.233 5.149 3.760 1.00 0.00 25 PHE A CA 8
ATOM 10763 C C . PHE A 1 25 ? 3.492 4.288 3.718 1.00 0.00 25 PHE A C 8
ATOM 10764 O O . PHE A 1 25 ? 4.553 4.737 3.283 1.00 0.00 25 PHE A O 8
ATOM 10781 N N . THR A 1 26 ? 3.367 3.045 4.175 1.00 0.00 26 THR A N 8
ATOM 10782 C CA . THR A 1 26 ? 4.493 2.120 4.192 1.00 0.00 26 THR A CA 8
ATOM 10783 C C . THR A 1 26 ? 4.060 0.719 3.779 1.00 0.00 26 THR A C 8
ATOM 10784 O O . THR A 1 26 ? 2.887 0.481 3.486 1.00 0.00 26 THR A O 8
ATOM 10795 N N . LEU A 1 27 ? 5.011 -0.208 3.759 1.00 0.00 27 LEU A N 8
ATOM 10796 C CA . LEU A 1 27 ? 4.728 -1.588 3.382 1.00 0.00 27 LEU A CA 8
ATOM 10797 C C . LEU A 1 27 ? 5.472 -2.564 4.288 1.00 0.00 27 LEU A C 8
ATOM 10798 O O . LEU A 1 27 ? 6.383 -2.177 5.019 1.00 0.00 27 LEU A O 8
ATOM 10814 N N . LYS A 1 28 ? 5.079 -3.832 4.232 1.00 0.00 28 LYS A N 8
ATOM 10815 C CA . LYS A 1 28 ? 5.710 -4.865 5.044 1.00 0.00 28 LYS A CA 8
ATOM 10816 C C . LYS A 1 28 ? 5.554 -6.238 4.396 1.00 0.00 28 LYS A C 8
ATOM 10817 O O . LYS A 1 28 ? 4.800 -6.400 3.438 1.00 0.00 28 LYS A O 8
ATOM 10836 N N . GLY A 1 29 ? 6.271 -7.223 4.928 1.00 0.00 29 GLY A N 8
ATOM 10837 C CA . GLY A 1 29 ? 6.196 -8.569 4.389 1.00 0.00 29 GLY A CA 8
ATOM 10838 C C . GLY A 1 29 ? 6.943 -8.711 3.078 1.00 0.00 29 GLY A C 8
ATOM 10839 O O . GLY A 1 29 ? 8.128 -8.391 2.993 1.00 0.00 29 GLY A O 8
ATOM 10843 N N . GLY A 1 30 ? 6.248 -9.193 2.052 1.00 0.00 30 GLY A N 8
ATOM 10844 C CA . GLY A 1 30 ? 6.870 -9.370 0.753 1.00 0.00 30 GLY A CA 8
ATOM 10845 C C . GLY A 1 30 ? 7.056 -10.831 0.393 1.00 0.00 30 GLY A C 8
ATOM 10846 O O . GLY A 1 30 ? 6.691 -11.719 1.164 1.00 0.00 30 GLY A O 8
ATOM 10850 N N . LEU A 1 31 ? 7.623 -11.081 -0.782 1.00 0.00 31 LEU A N 8
ATOM 10851 C CA . LEU A 1 31 ? 7.855 -12.446 -1.244 1.00 0.00 31 LEU A CA 8
ATOM 10852 C C . LEU A 1 31 ? 8.898 -13.144 -0.377 1.00 0.00 31 LEU A C 8
ATOM 10853 O O . LEU A 1 31 ? 8.832 -14.354 -0.165 1.00 0.00 31 LEU A O 8
ATOM 10869 N N . GLU A 1 32 ? 9.858 -12.372 0.123 1.00 0.00 32 GLU A N 8
ATOM 10870 C CA . GLU A 1 32 ? 10.913 -12.917 0.969 1.00 0.00 32 GLU A CA 8
ATOM 10871 C C . GLU A 1 32 ? 10.327 -13.771 2.089 1.00 0.00 32 GLU A C 8
ATOM 10872 O O . GLU A 1 32 ? 11.025 -14.582 2.697 1.00 0.00 32 GLU A O 8
ATOM 10884 N N . HIS A 1 33 ? 9.038 -13.582 2.356 1.00 0.00 33 HIS A N 8
ATOM 10885 C CA . HIS A 1 33 ? 8.356 -14.334 3.403 1.00 0.00 33 HIS A CA 8
ATOM 10886 C C . HIS A 1 33 ? 7.048 -14.923 2.885 1.00 0.00 33 HIS A C 8
ATOM 10887 O O . HIS A 1 33 ? 6.260 -15.480 3.651 1.00 0.00 33 HIS A O 8
ATOM 10901 N N . CYS A 1 34 ? 6.823 -14.796 1.582 1.00 0.00 34 CYS A N 8
ATOM 10902 C CA . CYS A 1 34 ? 5.609 -15.315 0.962 1.00 0.00 34 CYS A CA 8
ATOM 10903 C C . CYS A 1 34 ? 4.377 -14.581 1.480 1.00 0.00 34 CYS A C 8
ATOM 10904 O O . CYS A 1 34 ? 3.287 -15.147 1.544 1.00 0.00 34 CYS A O 8
ATOM 10912 N N . GLU A 1 35 ? 4.560 -13.317 1.851 1.00 0.00 35 GLU A N 8
ATOM 10913 C CA . GLU A 1 35 ? 3.463 -12.507 2.367 1.00 0.00 35 GLU A CA 8
ATOM 10914 C C . GLU A 1 35 ? 2.984 -11.508 1.318 1.00 0.00 35 GLU A C 8
ATOM 10915 O O . GLU A 1 35 ? 3.769 -10.955 0.546 1.00 0.00 35 GLU A O 8
ATOM 10927 N N . PRO A 1 36 ? 1.665 -11.269 1.287 1.00 0.00 36 PRO A N 8
ATOM 10928 C CA . PRO A 1 36 ? 1.051 -10.337 0.337 1.00 0.00 36 PRO A CA 8
ATOM 10929 C C . PRO A 1 36 ? 1.405 -8.885 0.640 1.00 0.00 36 PRO A C 8
ATOM 10930 O O . PRO A 1 36 ? 0.698 -8.205 1.385 1.00 0.00 36 PRO A O 8
ATOM 10941 N N . LEU A 1 37 ? 2.502 -8.415 0.057 1.00 0.00 37 LEU A N 8
ATOM 10942 C CA . LEU A 1 37 ? 2.950 -7.042 0.264 1.00 0.00 37 LEU A CA 8
ATOM 10943 C C . LEU A 1 37 ? 1.764 -6.085 0.326 1.00 0.00 37 LEU A C 8
ATOM 10944 O O . LEU A 1 37 ? 1.162 -5.757 -0.697 1.00 0.00 37 LEU A O 8
ATOM 10960 N N . THR A 1 38 ? 1.432 -5.639 1.534 1.00 0.00 38 THR A N 8
ATOM 10961 C CA . THR A 1 38 ? 0.319 -4.719 1.729 1.00 0.00 38 THR A CA 8
ATOM 10962 C C . THR A 1 38 ? 0.688 -3.609 2.707 1.00 0.00 38 THR A C 8
ATOM 10963 O O . THR A 1 38 ? 1.587 -3.769 3.533 1.00 0.00 38 THR A O 8
ATOM 10974 N N . VAL A 1 39 ? -0.012 -2.483 2.609 1.00 0.00 39 VAL A N 8
ATOM 10975 C CA . VAL A 1 39 ? 0.241 -1.347 3.487 1.00 0.00 39 VAL A CA 8
ATOM 10976 C C . VAL A 1 39 ? 0.472 -1.803 4.923 1.00 0.00 39 VAL A C 8
ATOM 10977 O O . VAL A 1 39 ? -0.336 -2.539 5.490 1.00 0.00 39 VAL A O 8
ATOM 10990 N N . SER A 1 40 ? 1.581 -1.361 5.508 1.00 0.00 40 SER A N 8
ATOM 10991 C CA . SER A 1 40 ? 1.921 -1.726 6.878 1.00 0.00 40 SER A CA 8
ATOM 10992 C C . SER A 1 40 ? 1.532 -0.615 7.849 1.00 0.00 40 SER A C 8
ATOM 10993 O O . SER A 1 40 ? 1.116 -0.878 8.977 1.00 0.00 40 SER A O 8
ATOM 11001 N N . LYS A 1 41 ? 1.670 0.628 7.401 1.00 0.00 41 LYS A N 8
ATOM 11002 C CA . LYS A 1 41 ? 1.333 1.781 8.228 1.00 0.00 41 LYS A CA 8
ATOM 11003 C C . LYS A 1 41 ? 1.160 3.032 7.372 1.00 0.00 41 LYS A C 8
ATOM 11004 O O . LYS A 1 41 ? 1.880 3.229 6.392 1.00 0.00 41 LYS A O 8
ATOM 11023 N N . ILE A 1 42 ? 0.204 3.874 7.749 1.00 0.00 42 ILE A N 8
ATOM 11024 C CA . ILE A 1 42 ? -0.060 5.106 7.017 1.00 0.00 42 ILE A CA 8
ATOM 11025 C C . ILE A 1 42 ? -0.230 6.285 7.969 1.00 0.00 42 ILE A C 8
ATOM 11026 O O . ILE A 1 42 ? -1.302 6.484 8.539 1.00 0.00 42 ILE A O 8
ATOM 11042 N N . GLU A 1 43 ? 0.834 7.064 8.133 1.00 0.00 43 GLU A N 8
ATOM 11043 C CA . GLU A 1 43 ? 0.801 8.225 9.016 1.00 0.00 43 GLU A CA 8
ATOM 11044 C C . GLU A 1 43 ? -0.521 8.974 8.880 1.00 0.00 43 GLU A C 8
ATOM 11045 O O . GLU A 1 43 ? -0.830 9.522 7.822 1.00 0.00 43 GLU A O 8
ATOM 11057 N N . ASP A 1 44 ? -1.296 8.994 9.959 1.00 0.00 44 ASP A N 8
ATOM 11058 C CA . ASP A 1 44 ? -2.585 9.676 9.961 1.00 0.00 44 ASP A CA 8
ATOM 11059 C C . ASP A 1 44 ? -2.417 11.156 9.633 1.00 0.00 44 ASP A C 8
ATOM 11060 O O . ASP A 1 44 ? -1.738 11.888 10.352 1.00 0.00 44 ASP A O 8
ATOM 11069 N N . GLY A 1 45 ? -3.040 11.589 8.541 1.00 0.00 45 GLY A N 8
ATOM 11070 C CA . GLY A 1 45 ? -2.946 12.980 8.136 1.00 0.00 45 GLY A CA 8
ATOM 11071 C C . GLY A 1 45 ? -1.927 13.195 7.035 1.00 0.00 45 GLY A C 8
ATOM 11072 O O . GLY A 1 45 ? -1.979 14.194 6.318 1.00 0.00 45 GLY A O 8
ATOM 11076 N N . GLY A 1 46 ? -0.995 12.256 6.901 1.00 0.00 46 GLY A N 8
ATOM 11077 C CA . GLY A 1 46 ? 0.028 12.368 5.878 1.00 0.00 46 GLY A CA 8
ATOM 11078 C C . GLY A 1 46 ? -0.555 12.529 4.489 1.00 0.00 46 GLY A C 8
ATOM 11079 O O . GLY A 1 46 ? -1.773 12.611 4.324 1.00 0.00 46 GLY A O 8
ATOM 11083 N N . LYS A 1 47 ? 0.314 12.576 3.485 1.00 0.00 47 LYS A N 8
ATOM 11084 C CA . LYS A 1 47 ? -0.121 12.729 2.102 1.00 0.00 47 LYS A CA 8
ATOM 11085 C C . LYS A 1 47 ? -0.952 11.530 1.657 1.00 0.00 47 LYS A C 8
ATOM 11086 O O . LYS A 1 47 ? -1.914 11.675 0.903 1.00 0.00 47 LYS A O 8
ATOM 11105 N N . ALA A 1 48 ? -0.575 10.346 2.130 1.00 0.00 48 ALA A N 8
ATOM 11106 C CA . ALA A 1 48 ? -1.288 9.123 1.783 1.00 0.00 48 ALA A CA 8
ATOM 11107 C C . ALA A 1 48 ? -2.657 9.076 2.454 1.00 0.00 48 ALA A C 8
ATOM 11108 O O . ALA A 1 48 ? -3.644 8.670 1.843 1.00 0.00 48 ALA A O 8
ATOM 11115 N N . ALA A 1 49 ? -2.707 9.495 3.714 1.00 0.00 49 ALA A N 8
ATOM 11116 C CA . ALA A 1 49 ? -3.955 9.502 4.467 1.00 0.00 49 ALA A CA 8
ATOM 11117 C C . ALA A 1 49 ? -4.924 10.543 3.915 1.00 0.00 49 ALA A C 8
ATOM 11118 O O . ALA A 1 49 ? -6.129 10.301 3.830 1.00 0.00 49 ALA A O 8
ATOM 11125 N N . LEU A 1 50 ? -4.391 11.700 3.541 1.00 0.00 50 LEU A N 8
ATOM 11126 C CA . LEU A 1 50 ? -5.209 12.779 2.997 1.00 0.00 50 LEU A CA 8
ATOM 11127 C C . LEU A 1 50 ? -5.947 12.322 1.743 1.00 0.00 50 LEU A C 8
ATOM 11128 O O . LEU A 1 50 ? -7.006 12.852 1.406 1.00 0.00 50 LEU A O 8
ATOM 11144 N N . SER A 1 51 ? -5.382 11.335 1.056 1.00 0.00 51 SER A N 8
ATOM 11145 C CA . SER A 1 51 ? -5.986 10.807 -0.162 1.00 0.00 51 SER A CA 8
ATOM 11146 C C . SER A 1 51 ? -7.240 10.000 0.159 1.00 0.00 51 SER A C 8
ATOM 11147 O O . SER A 1 51 ? -8.209 10.012 -0.600 1.00 0.00 51 SER A O 8
ATOM 11155 N N . GLN A 1 52 ? -7.212 9.299 1.287 1.00 0.00 52 GLN A N 8
ATOM 11156 C CA . GLN A 1 52 ? -8.346 8.485 1.709 1.00 0.00 52 GLN A CA 8
ATOM 11157 C C . GLN A 1 52 ? -8.701 7.453 0.643 1.00 0.00 52 GLN A C 8
ATOM 11158 O O . GLN A 1 52 ? -9.847 7.012 0.548 1.00 0.00 52 GLN A O 8
ATOM 11172 N N . LYS A 1 53 ? -7.712 7.073 -0.158 1.00 0.00 53 LYS A N 8
ATOM 11173 C CA . LYS A 1 53 ? -7.919 6.092 -1.217 1.00 0.00 53 LYS A CA 8
ATOM 11174 C C . LYS A 1 53 ? -7.314 4.745 -0.837 1.00 0.00 53 LYS A C 8
ATOM 11175 O O . LYS A 1 53 ? -7.723 3.704 -1.350 1.00 0.00 53 LYS A O 8
ATOM 11194 N N . MET A 1 54 ? -6.338 4.773 0.065 1.00 0.00 54 MET A N 8
ATOM 11195 C CA . MET A 1 54 ? -5.679 3.552 0.515 1.00 0.00 54 MET A CA 8
ATOM 11196 C C . MET A 1 54 ? -5.524 3.546 2.033 1.00 0.00 54 MET A C 8
ATOM 11197 O O . MET A 1 54 ? -5.528 4.600 2.671 1.00 0.00 54 MET A O 8
ATOM 11211 N N . ARG A 1 55 ? -5.388 2.355 2.605 1.00 0.00 55 ARG A N 8
ATOM 11212 C CA . ARG A 1 55 ? -5.233 2.212 4.047 1.00 0.00 55 ARG A CA 8
ATOM 11213 C C . ARG A 1 55 ? -4.467 0.938 4.389 1.00 0.00 55 ARG A C 8
ATOM 11214 O O . ARG A 1 55 ? -4.095 0.167 3.503 1.00 0.00 55 ARG A O 8
ATOM 11235 N N . THR A 1 56 ? -4.233 0.722 5.680 1.00 0.00 56 THR A N 8
ATOM 11236 C CA . THR A 1 56 ? -3.510 -0.457 6.139 1.00 0.00 56 THR A CA 8
ATOM 11237 C C . THR A 1 56 ? -4.258 -1.736 5.779 1.00 0.00 56 THR A C 8
ATOM 11238 O O . THR A 1 56 ? -5.382 -1.955 6.226 1.00 0.00 56 THR A O 8
ATOM 11249 N N . GLY A 1 57 ? -3.625 -2.577 4.967 1.00 0.00 57 GLY A N 8
ATOM 11250 C CA . GLY A 1 57 ? -4.247 -3.824 4.561 1.00 0.00 57 GLY A CA 8
ATOM 11251 C C . GLY A 1 57 ? -4.358 -3.953 3.055 1.00 0.00 57 GLY A C 8
ATOM 11252 O O . GLY A 1 57 ? -4.582 -5.046 2.533 1.00 0.00 57 GLY A O 8
ATOM 11256 N N . ASP A 1 58 ? -4.205 -2.835 2.354 1.00 0.00 58 ASP A N 8
ATOM 11257 C CA . ASP A 1 58 ? -4.291 -2.827 0.898 1.00 0.00 58 ASP A CA 8
ATOM 11258 C C . ASP A 1 58 ? -3.047 -3.455 0.277 1.00 0.00 58 ASP A C 8
ATOM 11259 O O . ASP A 1 58 ? -1.944 -3.323 0.806 1.00 0.00 58 ASP A O 8
ATOM 11268 N N . GLU A 1 59 ? -3.234 -4.139 -0.847 1.00 0.00 59 GLU A N 8
ATOM 11269 C CA . GLU A 1 59 ? -2.126 -4.789 -1.539 1.00 0.00 59 GLU A CA 8
ATOM 11270 C C . GLU A 1 59 ? -1.571 -3.892 -2.641 1.00 0.00 59 GLU A C 8
ATOM 11271 O O . GLU A 1 59 ? -2.162 -3.771 -3.715 1.00 0.00 59 GLU A O 8
ATOM 11283 N N . LEU A 1 60 ? -0.434 -3.263 -2.367 1.00 0.00 60 LEU A N 8
ATOM 11284 C CA . LEU A 1 60 ? 0.202 -2.375 -3.335 1.00 0.00 60 LEU A CA 8
ATOM 11285 C C . LEU A 1 60 ? 1.169 -3.147 -4.228 1.00 0.00 60 LEU A C 8
ATOM 11286 O O . LEU A 1 60 ? 2.192 -3.651 -3.764 1.00 0.00 60 LEU A O 8
ATOM 11302 N N . VAL A 1 61 ? 0.839 -3.232 -5.513 1.00 0.00 61 VAL A N 8
ATOM 11303 C CA . VAL A 1 61 ? 1.680 -3.939 -6.472 1.00 0.00 61 VAL A CA 8
ATOM 11304 C C . VAL A 1 61 ? 2.309 -2.972 -7.468 1.00 0.00 61 VAL A C 8
ATOM 11305 O O . VAL A 1 61 ? 3.326 -3.279 -8.089 1.00 0.00 61 VAL A O 8
ATOM 11318 N N . ASN A 1 62 ? 1.698 -1.801 -7.615 1.00 0.00 62 ASN A N 8
ATOM 11319 C CA . ASN A 1 62 ? 2.199 -0.787 -8.536 1.00 0.00 62 ASN A CA 8
ATOM 11320 C C . ASN A 1 62 ? 2.562 0.494 -7.790 1.00 0.00 62 ASN A C 8
ATOM 11321 O O . ASN A 1 62 ? 1.701 1.143 -7.197 1.00 0.00 62 ASN A O 8
ATOM 11332 N N . ILE A 1 63 ? 3.842 0.850 -7.826 1.00 0.00 63 ILE A N 8
ATOM 11333 C CA . ILE A 1 63 ? 4.318 2.053 -7.156 1.00 0.00 63 ILE A CA 8
ATOM 11334 C C . ILE A 1 63 ? 4.876 3.057 -8.159 1.00 0.00 63 ILE A C 8
ATOM 11335 O O . ILE A 1 63 ? 5.825 2.764 -8.884 1.00 0.00 63 ILE A O 8
ATOM 11351 N N . ASN A 1 64 ? 4.279 4.245 -8.193 1.00 0.00 64 ASN A N 8
ATOM 11352 C CA . ASN A 1 64 ? 4.717 5.294 -9.107 1.00 0.00 64 ASN A CA 8
ATOM 11353 C C . ASN A 1 64 ? 4.628 4.825 -10.556 1.00 0.00 64 ASN A C 8
ATOM 11354 O O . ASN A 1 64 ? 5.365 5.299 -11.419 1.00 0.00 64 ASN A O 8
ATOM 11365 N N . GLY A 1 65 ? 3.717 3.892 -10.816 1.00 0.00 65 GLY A N 8
ATOM 11366 C CA . GLY A 1 65 ? 3.547 3.375 -12.161 1.00 0.00 65 GLY A CA 8
ATOM 11367 C C . GLY A 1 65 ? 4.514 2.251 -12.477 1.00 0.00 65 GLY A C 8
ATOM 11368 O O . GLY A 1 65 ? 4.662 1.854 -13.633 1.00 0.00 65 GLY A O 8
ATOM 11372 N N . THR A 1 66 ? 5.177 1.735 -11.446 1.00 0.00 66 THR A N 8
ATOM 11373 C CA . THR A 1 66 ? 6.136 0.652 -11.619 1.00 0.00 66 THR A CA 8
ATOM 11374 C C . THR A 1 66 ? 5.571 -0.670 -11.112 1.00 0.00 66 THR A C 8
ATOM 11375 O O . THR A 1 66 ? 5.338 -0.856 -9.918 1.00 0.00 66 THR A O 8
ATOM 11386 N N . PRO A 1 67 ? 5.345 -1.612 -12.040 1.00 0.00 67 PRO A N 8
ATOM 11387 C CA . PRO A 1 67 ? 4.806 -2.934 -11.710 1.00 0.00 67 PRO A CA 8
ATOM 11388 C C . PRO A 1 67 ? 5.804 -3.792 -10.940 1.00 0.00 67 PRO A C 8
ATOM 11389 O O . PRO A 1 67 ? 6.883 -4.110 -11.443 1.00 0.00 67 PRO A O 8
ATOM 11400 N N . LEU A 1 68 ? 5.438 -4.166 -9.719 1.00 0.00 68 LEU A N 8
ATOM 11401 C CA . LEU A 1 68 ? 6.302 -4.988 -8.879 1.00 0.00 68 LEU A CA 8
ATOM 11402 C C . LEU A 1 68 ? 5.926 -6.462 -8.990 1.00 0.00 68 LEU A C 8
ATOM 11403 O O . LEU A 1 68 ? 4.960 -6.818 -9.666 1.00 0.00 68 LEU A O 8
ATOM 11419 N N . TYR A 1 69 ? 6.694 -7.315 -8.322 1.00 0.00 69 TYR A N 8
ATOM 11420 C CA . TYR A 1 69 ? 6.442 -8.751 -8.345 1.00 0.00 69 TYR A CA 8
ATOM 11421 C C . TYR A 1 69 ? 6.325 -9.307 -6.930 1.00 0.00 69 TYR A C 8
ATOM 11422 O O . TYR A 1 69 ? 6.417 -10.515 -6.715 1.00 0.00 69 TYR A O 8
ATOM 11440 N N . GLY A 1 70 ? 6.119 -8.415 -5.965 1.00 0.00 70 GLY A N 8
ATOM 11441 C CA . GLY A 1 70 ? 5.992 -8.834 -4.582 1.00 0.00 70 GLY A CA 8
ATOM 11442 C C . GLY A 1 70 ? 7.277 -8.648 -3.799 1.00 0.00 70 GLY A C 8
ATOM 11443 O O . GLY A 1 70 ? 7.528 -9.359 -2.826 1.00 0.00 70 GLY A O 8
ATOM 11447 N N . SER A 1 71 ? 8.094 -7.690 -4.225 1.00 0.00 71 SER A N 8
ATOM 11448 C CA . SER A 1 71 ? 9.363 -7.415 -3.561 1.00 0.00 71 SER A CA 8
ATOM 11449 C C . SER A 1 71 ? 9.206 -6.303 -2.528 1.00 0.00 71 SER A C 8
ATOM 11450 O O . SER A 1 71 ? 8.492 -5.327 -2.755 1.00 0.00 71 SER A O 8
ATOM 11458 N N . ARG A 1 72 ? 9.878 -6.460 -1.393 1.00 0.00 72 ARG A N 8
ATOM 11459 C CA . ARG A 1 72 ? 9.814 -5.471 -0.324 1.00 0.00 72 ARG A CA 8
ATOM 11460 C C . ARG A 1 72 ? 10.661 -4.248 -0.663 1.00 0.00 72 ARG A C 8
ATOM 11461 O O . ARG A 1 72 ? 10.132 -3.164 -0.909 1.00 0.00 72 ARG A O 8
ATOM 11482 N N . GLN A 1 73 ? 11.977 -4.430 -0.673 1.00 0.00 73 GLN A N 8
ATOM 11483 C CA . GLN A 1 73 ? 12.897 -3.341 -0.980 1.00 0.00 73 GLN A CA 8
ATOM 11484 C C . GLN A 1 73 ? 12.470 -2.611 -2.250 1.00 0.00 73 GLN A C 8
ATOM 11485 O O . GLN A 1 73 ? 12.112 -1.435 -2.209 1.00 0.00 73 GLN A O 8
ATOM 11499 N N . GLU A 1 74 ? 12.513 -3.317 -3.375 1.00 0.00 74 GLU A N 8
ATOM 11500 C CA . GLU A 1 74 ? 12.132 -2.734 -4.657 1.00 0.00 74 GLU A CA 8
ATOM 11501 C C . GLU A 1 74 ? 10.980 -1.748 -4.485 1.00 0.00 74 GLU A C 8
ATOM 11502 O O . GLU A 1 74 ? 10.979 -0.670 -5.078 1.00 0.00 74 GLU A O 8
ATOM 11514 N N . ALA A 1 75 ? 10.001 -2.127 -3.670 1.00 0.00 75 ALA A N 8
ATOM 11515 C CA . ALA A 1 75 ? 8.844 -1.277 -3.418 1.00 0.00 75 ALA A CA 8
ATOM 11516 C C . ALA A 1 75 ? 9.245 -0.013 -2.665 1.00 0.00 75 ALA A C 8
ATOM 11517 O O . ALA A 1 75 ? 9.319 1.071 -3.245 1.00 0.00 75 ALA A O 8
ATOM 11524 N N . LEU A 1 76 ? 9.502 -0.159 -1.370 1.00 0.00 76 LEU A N 8
ATOM 11525 C CA . LEU A 1 76 ? 9.895 0.972 -0.536 1.00 0.00 76 LEU A CA 8
ATOM 11526 C C . LEU A 1 76 ? 10.942 1.829 -1.240 1.00 0.00 76 LEU A C 8
ATOM 11527 O O . LEU A 1 76 ? 10.772 3.040 -1.384 1.00 0.00 76 LEU A O 8
ATOM 11543 N N . ILE A 1 77 ? 12.024 1.193 -1.677 1.00 0.00 77 ILE A N 8
ATOM 11544 C CA . ILE A 1 77 ? 13.096 1.898 -2.369 1.00 0.00 77 ILE A CA 8
ATOM 11545 C C . ILE A 1 77 ? 12.544 2.792 -3.473 1.00 0.00 77 ILE A C 8
ATOM 11546 O O . ILE A 1 77 ? 13.012 3.914 -3.671 1.00 0.00 77 ILE A O 8
ATOM 11562 N N . LEU A 1 78 ? 11.544 2.290 -4.189 1.00 0.00 78 LEU A N 8
ATOM 11563 C CA . LEU A 1 78 ? 10.925 3.044 -5.273 1.00 0.00 78 LEU A CA 8
ATOM 11564 C C . LEU A 1 78 ? 10.360 4.366 -4.764 1.00 0.00 78 LEU A C 8
ATOM 11565 O O . LEU A 1 78 ? 10.279 5.345 -5.506 1.00 0.00 78 LEU A O 8
ATOM 11581 N N . ILE A 1 79 ? 9.972 4.387 -3.493 1.00 0.00 79 ILE A N 8
ATOM 11582 C CA . ILE A 1 79 ? 9.417 5.589 -2.884 1.00 0.00 79 ILE A CA 8
ATOM 11583 C C . ILE A 1 79 ? 10.520 6.573 -2.507 1.00 0.00 79 ILE A C 8
ATOM 11584 O O . ILE A 1 79 ? 10.431 7.765 -2.800 1.00 0.00 79 ILE A O 8
ATOM 11600 N N . LYS A 1 80 ? 11.561 6.064 -1.856 1.00 0.00 80 LYS A N 8
ATOM 11601 C CA . LYS A 1 80 ? 12.684 6.896 -1.440 1.00 0.00 80 LYS A CA 8
ATOM 11602 C C . LYS A 1 80 ? 12.936 8.013 -2.448 1.00 0.00 80 LYS A C 8
ATOM 11603 O O . LYS A 1 80 ? 13.228 9.148 -2.071 1.00 0.00 80 LYS A O 8
ATOM 11622 N N . GLY A 1 81 ? 12.820 7.685 -3.731 1.00 0.00 81 GLY A N 8
ATOM 11623 C CA . GLY A 1 81 ? 13.037 8.672 -4.772 1.00 0.00 81 GLY A CA 8
ATOM 11624 C C . GLY A 1 81 ? 11.776 8.973 -5.558 1.00 0.00 81 GLY A C 8
ATOM 11625 O O . GLY A 1 81 ? 11.780 8.939 -6.788 1.00 0.00 81 GLY A O 8
ATOM 11629 N N . SER A 1 82 ? 10.693 9.266 -4.845 1.00 0.00 82 SER A N 8
ATOM 11630 C CA . SER A 1 82 ? 9.417 9.569 -5.484 1.00 0.00 82 SER A CA 8
ATOM 11631 C C . SER A 1 82 ? 9.436 10.963 -6.102 1.00 0.00 82 SER A C 8
ATOM 11632 O O . SER A 1 82 ? 10.372 11.735 -5.893 1.00 0.00 82 SER A O 8
ATOM 11640 N N . PHE A 1 83 ? 8.395 11.280 -6.865 1.00 0.00 83 PHE A N 8
ATOM 11641 C CA . PHE A 1 83 ? 8.291 12.581 -7.516 1.00 0.00 83 PHE A CA 8
ATOM 11642 C C . PHE A 1 83 ? 7.169 13.409 -6.898 1.00 0.00 83 PHE A C 8
ATOM 11643 O O . PHE A 1 83 ? 6.419 12.925 -6.051 1.00 0.00 83 PHE A O 8
ATOM 11660 N N . ARG A 1 84 ? 7.060 14.662 -7.329 1.00 0.00 84 ARG A N 8
ATOM 11661 C CA . ARG A 1 84 ? 6.032 15.560 -6.818 1.00 0.00 84 ARG A CA 8
ATOM 11662 C C . ARG A 1 84 ? 4.680 14.854 -6.749 1.00 0.00 84 ARG A C 8
ATOM 11663 O O . ARG A 1 84 ? 3.856 15.153 -5.884 1.00 0.00 84 ARG A O 8
ATOM 11684 N N . ILE A 1 85 ? 4.460 13.918 -7.666 1.00 0.00 85 ILE A N 8
ATOM 11685 C CA . ILE A 1 85 ? 3.209 13.170 -7.709 1.00 0.00 85 ILE A CA 8
ATOM 11686 C C . ILE A 1 85 ? 3.467 11.667 -7.697 1.00 0.00 85 ILE A C 8
ATOM 11687 O O . ILE A 1 85 ? 4.283 11.160 -8.468 1.00 0.00 85 ILE A O 8
ATOM 11703 N N . LEU A 1 86 ? 2.765 10.959 -6.819 1.00 0.00 86 LEU A N 8
ATOM 11704 C CA . LEU A 1 86 ? 2.915 9.513 -6.708 1.00 0.00 86 LEU A CA 8
ATOM 11705 C C . LEU A 1 86 ? 1.686 8.794 -7.254 1.00 0.00 86 LEU A C 8
ATOM 11706 O O . LEU A 1 86 ? 0.565 9.292 -7.152 1.00 0.00 86 LEU A O 8
ATOM 11722 N N . LYS A 1 87 ? 1.903 7.618 -7.833 1.00 0.00 87 LYS A N 8
ATOM 11723 C CA . LYS A 1 87 ? 0.813 6.827 -8.392 1.00 0.00 87 LYS A CA 8
ATOM 11724 C C . LYS A 1 87 ? 0.883 5.383 -7.905 1.00 0.00 87 LYS A C 8
ATOM 11725 O O . LYS A 1 87 ? 1.781 4.631 -8.286 1.00 0.00 87 LYS A O 8
ATOM 11744 N N . LEU A 1 88 ? -0.071 5.001 -7.063 1.00 0.00 88 LEU A N 8
ATOM 11745 C CA . LEU A 1 88 ? -0.118 3.645 -6.525 1.00 0.00 88 LEU A CA 8
ATOM 11746 C C . LEU A 1 88 ? -1.446 2.973 -6.859 1.00 0.00 88 LEU A C 8
ATOM 11747 O O . LEU A 1 88 ? -2.509 3.583 -6.739 1.00 0.00 88 LEU A O 8
ATOM 11763 N N . ILE A 1 89 ? -1.377 1.714 -7.277 1.00 0.00 89 ILE A N 8
ATOM 11764 C CA . ILE A 1 89 ? -2.574 0.958 -7.626 1.00 0.00 89 ILE A CA 8
ATOM 11765 C C . ILE A 1 89 ? -2.721 -0.276 -6.742 1.00 0.00 89 ILE A C 8
ATOM 11766 O O . ILE A 1 89 ? -2.049 -1.286 -6.951 1.00 0.00 89 ILE A O 8
ATOM 11782 N N . VAL A 1 90 ? -3.607 -0.188 -5.755 1.00 0.00 90 VAL A N 8
ATOM 11783 C CA . VAL A 1 90 ? -3.845 -1.299 -4.841 1.00 0.00 90 VAL A CA 8
ATOM 11784 C C . VAL A 1 90 ? -5.167 -1.992 -5.151 1.00 0.00 90 VAL A C 8
ATOM 11785 O O . VAL A 1 90 ? -6.110 -1.365 -5.635 1.00 0.00 90 VAL A O 8
ATOM 11798 N N . ARG A 1 91 ? -5.229 -3.289 -4.869 1.00 0.00 91 ARG A N 8
ATOM 11799 C CA . ARG A 1 91 ? -6.436 -4.068 -5.119 1.00 0.00 91 ARG A CA 8
ATOM 11800 C C . ARG A 1 91 ? -7.152 -4.396 -3.811 1.00 0.00 91 ARG A C 8
ATOM 11801 O O . ARG A 1 91 ? -6.525 -4.812 -2.836 1.00 0.00 91 ARG A O 8
ATOM 11822 N N . ARG A 1 92 ? -8.467 -4.205 -3.799 1.00 0.00 92 ARG A N 8
ATOM 11823 C CA . ARG A 1 92 ? -9.267 -4.478 -2.612 1.00 0.00 92 ARG A CA 8
ATOM 11824 C C . ARG A 1 92 ? -10.523 -5.266 -2.972 1.00 0.00 92 ARG A C 8
ATOM 11825 O O . ARG A 1 92 ? -11.121 -5.051 -4.026 1.00 0.00 92 ARG A O 8
ATOM 11846 N N . ARG A 1 93 ? -10.917 -6.179 -2.090 1.00 0.00 93 ARG A N 8
ATOM 11847 C CA . ARG A 1 93 ? -12.100 -7.000 -2.316 1.00 0.00 93 ARG A CA 8
ATOM 11848 C C . ARG A 1 93 ? -13.302 -6.133 -2.679 1.00 0.00 93 ARG A C 8
ATOM 11849 O O . ARG A 1 93 ? -13.795 -5.362 -1.856 1.00 0.00 93 ARG A O 8
ATOM 11870 N N . ASN A 1 94 ? -13.768 -6.264 -3.916 1.00 0.00 94 ASN A N 8
ATOM 11871 C CA . ASN A 1 94 ? -14.912 -5.492 -4.389 1.00 0.00 94 ASN A CA 8
ATOM 11872 C C . ASN A 1 94 ? -16.182 -5.891 -3.645 1.00 0.00 94 ASN A C 8
ATOM 11873 O O . ASN A 1 94 ? -16.929 -5.037 -3.167 1.00 0.00 94 ASN A O 8
ATOM 11884 N N . SER A 1 95 ? -16.421 -7.196 -3.550 1.00 0.00 95 SER A N 8
ATOM 11885 C CA . SER A 1 95 ? -17.603 -7.709 -2.867 1.00 0.00 95 SER A CA 8
ATOM 11886 C C . SER A 1 95 ? -17.209 -8.666 -1.746 1.00 0.00 95 SER A C 8
ATOM 11887 O O . SER A 1 95 ? -16.152 -9.294 -1.793 1.00 0.00 95 SER A O 8
ATOM 11895 N N . GLY A 1 96 ? -18.070 -8.773 -0.738 1.00 0.00 96 GLY A N 8
ATOM 11896 C CA . GLY A 1 96 ? -17.796 -9.655 0.381 1.00 0.00 96 GLY A CA 8
ATOM 11897 C C . GLY A 1 96 ? -18.204 -9.050 1.710 1.00 0.00 96 GLY A C 8
ATOM 11898 O O . GLY A 1 96 ? -19.364 -9.116 2.116 1.00 0.00 96 GLY A O 8
ATOM 11902 N N . PRO A 1 97 ? -17.234 -8.444 2.411 1.00 0.00 97 PRO A N 8
ATOM 11903 C CA . PRO A 1 97 ? -17.475 -7.814 3.713 1.00 0.00 97 PRO A CA 8
ATOM 11904 C C . PRO A 1 97 ? -18.317 -6.548 3.597 1.00 0.00 97 PRO A C 8
ATOM 11905 O O . PRO A 1 97 ? -19.313 -6.387 4.303 1.00 0.00 97 PRO A O 8
ATOM 11916 N N . SER A 1 98 ? -17.912 -5.652 2.703 1.00 0.00 98 SER A N 8
ATOM 11917 C CA . SER A 1 98 ? -18.629 -4.399 2.497 1.00 0.00 98 SER A CA 8
ATOM 11918 C C . SER A 1 98 ? -19.896 -4.625 1.678 1.00 0.00 98 SER A C 8
ATOM 11919 O O . SER A 1 98 ? -20.166 -5.738 1.227 1.00 0.00 98 SER A O 8
ATOM 11927 N N . SER A 1 99 ? -20.670 -3.561 1.491 1.00 0.00 99 SER A N 8
ATOM 11928 C CA . SER A 1 99 ? -21.911 -3.643 0.730 1.00 0.00 99 SER A CA 8
ATOM 11929 C C . SER A 1 99 ? -21.784 -2.900 -0.597 1.00 0.00 99 SER A C 8
ATOM 11930 O O . SER A 1 99 ? -20.782 -2.235 -0.856 1.00 0.00 99 SER A O 8
ATOM 11938 N N . GLY A 1 100 ? -22.810 -3.019 -1.435 1.00 0.00 100 GLY A N 8
ATOM 11939 C CA . GLY A 1 100 ? -22.795 -2.355 -2.725 1.00 0.00 100 GLY A CA 8
ATOM 11940 C C . GLY A 1 100 ? -21.511 -2.605 -3.491 1.00 0.00 100 GLY A C 8
ATOM 11941 O O . GLY A 1 100 ? -20.764 -3.531 -3.177 1.00 0.00 100 GLY A O 8
ATOM 11945 N N . GLY A 1 1 ? -38.074 -12.169 -7.285 1.00 0.00 1 GLY A N 9
ATOM 11946 C CA . GLY A 1 1 ? -37.337 -11.696 -8.442 1.00 0.00 1 GLY A CA 9
ATOM 11947 C C . GLY A 1 1 ? -35.950 -12.299 -8.533 1.00 0.00 1 GLY A C 9
ATOM 11948 O O . GLY A 1 1 ? -35.504 -12.988 -7.615 1.00 0.00 1 GLY A O 9
ATOM 11952 N N . SER A 1 2 ? -35.265 -12.042 -9.643 1.00 0.00 2 SER A N 9
ATOM 11953 C CA . SER A 1 2 ? -33.922 -12.569 -9.852 1.00 0.00 2 SER A CA 9
ATOM 11954 C C . SER A 1 2 ? -32.872 -11.629 -9.268 1.00 0.00 2 SER A C 9
ATOM 11955 O O . SER A 1 2 ? -32.911 -10.420 -9.496 1.00 0.00 2 SER A O 9
ATOM 11963 N N . SER A 1 3 ? -31.934 -12.194 -8.515 1.00 0.00 3 SER A N 9
ATOM 11964 C CA . SER A 1 3 ? -30.875 -11.407 -7.894 1.00 0.00 3 SER A CA 9
ATOM 11965 C C . SER A 1 3 ? -29.728 -12.303 -7.438 1.00 0.00 3 SER A C 9
ATOM 11966 O O . SER A 1 3 ? -29.949 -13.399 -6.924 1.00 0.00 3 SER A O 9
ATOM 11974 N N . GLY A 1 4 ? -28.501 -11.828 -7.630 1.00 0.00 4 GLY A N 9
ATOM 11975 C CA . GLY A 1 4 ? -27.337 -12.598 -7.234 1.00 0.00 4 GLY A CA 9
ATOM 11976 C C . GLY A 1 4 ? -26.596 -11.971 -6.069 1.00 0.00 4 GLY A C 9
ATOM 11977 O O . GLY A 1 4 ? -26.925 -10.866 -5.638 1.00 0.00 4 GLY A O 9
ATOM 11981 N N . SER A 1 5 ? -25.595 -12.679 -5.557 1.00 0.00 5 SER A N 9
ATOM 11982 C CA . SER A 1 5 ? -24.809 -12.187 -4.431 1.00 0.00 5 SER A CA 9
ATOM 11983 C C . SER A 1 5 ? -23.316 -12.374 -4.688 1.00 0.00 5 SER A C 9
ATOM 11984 O O . SER A 1 5 ? -22.546 -11.414 -4.664 1.00 0.00 5 SER A O 9
ATOM 11992 N N . SER A 1 6 ? -22.916 -13.617 -4.934 1.00 0.00 6 SER A N 9
ATOM 11993 C CA . SER A 1 6 ? -21.515 -13.932 -5.192 1.00 0.00 6 SER A CA 9
ATOM 11994 C C . SER A 1 6 ? -20.954 -13.047 -6.300 1.00 0.00 6 SER A C 9
ATOM 11995 O O . SER A 1 6 ? -21.641 -12.744 -7.276 1.00 0.00 6 SER A O 9
ATOM 12003 N N . GLY A 1 7 ? -19.700 -12.635 -6.143 1.00 0.00 7 GLY A N 9
ATOM 12004 C CA . GLY A 1 7 ? -19.067 -11.788 -7.137 1.00 0.00 7 GLY A CA 9
ATOM 12005 C C . GLY A 1 7 ? -17.674 -12.263 -7.501 1.00 0.00 7 GLY A C 9
ATOM 12006 O O . GLY A 1 7 ? -17.415 -12.629 -8.646 1.00 0.00 7 GLY A O 9
ATOM 12010 N N . GLY A 1 8 ? -16.774 -12.255 -6.522 1.00 0.00 8 GLY A N 9
ATOM 12011 C CA . GLY A 1 8 ? -15.410 -12.689 -6.766 1.00 0.00 8 GLY A CA 9
ATOM 12012 C C . GLY A 1 8 ? -14.656 -11.745 -7.682 1.00 0.00 8 GLY A C 9
ATOM 12013 O O . GLY A 1 8 ? -14.027 -12.177 -8.647 1.00 0.00 8 GLY A O 9
ATOM 12017 N N . SER A 1 9 ? -14.721 -10.452 -7.380 1.00 0.00 9 SER A N 9
ATOM 12018 C CA . SER A 1 9 ? -14.044 -9.444 -8.186 1.00 0.00 9 SER A CA 9
ATOM 12019 C C . SER A 1 9 ? -13.392 -8.387 -7.300 1.00 0.00 9 SER A C 9
ATOM 12020 O O . SER A 1 9 ? -13.978 -7.942 -6.313 1.00 0.00 9 SER A O 9
ATOM 12028 N N . PHE A 1 10 ? -12.177 -7.989 -7.661 1.00 0.00 10 PHE A N 9
ATOM 12029 C CA . PHE A 1 10 ? -11.443 -6.985 -6.898 1.00 0.00 10 PHE A CA 9
ATOM 12030 C C . PHE A 1 10 ? -11.545 -5.616 -7.564 1.00 0.00 10 PHE A C 9
ATOM 12031 O O . PHE A 1 10 ? -11.930 -5.508 -8.728 1.00 0.00 10 PHE A O 9
ATOM 12048 N N . GLN A 1 11 ? -11.198 -4.574 -6.816 1.00 0.00 11 GLN A N 9
ATOM 12049 C CA . GLN A 1 11 ? -11.251 -3.211 -7.333 1.00 0.00 11 GLN A CA 9
ATOM 12050 C C . GLN A 1 11 ? -9.912 -2.506 -7.147 1.00 0.00 11 GLN A C 9
ATOM 12051 O O . GLN A 1 11 ? -9.316 -2.557 -6.070 1.00 0.00 11 GLN A O 9
ATOM 12065 N N . TYR A 1 12 ? -9.444 -1.848 -8.201 1.00 0.00 12 TYR A N 9
ATOM 12066 C CA . TYR A 1 12 ? -8.174 -1.134 -8.155 1.00 0.00 12 TYR A CA 9
ATOM 12067 C C . TYR A 1 12 ? -8.397 0.376 -8.150 1.00 0.00 12 TYR A C 9
ATOM 12068 O O . TYR A 1 12 ? -9.170 0.903 -8.950 1.00 0.00 12 TYR A O 9
ATOM 12086 N N . VAL A 1 13 ? -7.712 1.066 -7.244 1.00 0.00 13 VAL A N 9
ATOM 12087 C CA . VAL A 1 13 ? -7.832 2.515 -7.135 1.00 0.00 13 VAL A CA 9
ATOM 12088 C C . VAL A 1 13 ? -6.464 3.185 -7.189 1.00 0.00 13 VAL A C 9
ATOM 12089 O O . VAL A 1 13 ? -5.635 3.035 -6.291 1.00 0.00 13 VAL A O 9
ATOM 12102 N N . PRO A 1 14 ? -6.220 3.945 -8.266 1.00 0.00 14 PRO A N 9
ATOM 12103 C CA . PRO A 1 14 ? -4.953 4.656 -8.463 1.00 0.00 14 PRO A CA 9
ATOM 12104 C C . PRO A 1 14 ? -4.780 5.814 -7.486 1.00 0.00 14 PRO A C 9
ATOM 12105 O O . PRO A 1 14 ? -5.171 6.945 -7.774 1.00 0.00 14 PRO A O 9
ATOM 12116 N N . VAL A 1 15 ? -4.192 5.524 -6.330 1.00 0.00 15 VAL A N 9
ATOM 12117 C CA . VAL A 1 15 ? -3.965 6.542 -5.311 1.00 0.00 15 VAL A CA 9
ATOM 12118 C C . VAL A 1 15 ? -2.959 7.583 -5.788 1.00 0.00 15 VAL A C 9
ATOM 12119 O O . VAL A 1 15 ? -1.760 7.459 -5.543 1.00 0.00 15 VAL A O 9
ATOM 12132 N N . GLN A 1 16 ? -3.457 8.609 -6.471 1.00 0.00 16 GLN A N 9
ATOM 12133 C CA . GLN A 1 16 ? -2.601 9.673 -6.983 1.00 0.00 16 GLN A CA 9
ATOM 12134 C C . GLN A 1 16 ? -2.301 10.700 -5.897 1.00 0.00 16 GLN A C 9
ATOM 12135 O O . GLN A 1 16 ? -3.144 11.536 -5.567 1.00 0.00 16 GLN A O 9
ATOM 12149 N N . LEU A 1 17 ? -1.095 10.633 -5.343 1.00 0.00 17 LEU A N 9
ATOM 12150 C CA . LEU A 1 17 ? -0.683 11.558 -4.293 1.00 0.00 17 LEU A CA 9
ATOM 12151 C C . LEU A 1 17 ? -0.216 12.883 -4.887 1.00 0.00 17 LEU A C 9
ATOM 12152 O O . LEU A 1 17 ? 0.171 12.949 -6.053 1.00 0.00 17 LEU A O 9
ATOM 12168 N N . GLN A 1 18 ? -0.253 13.935 -4.075 1.00 0.00 18 GLN A N 9
ATOM 12169 C CA . GLN A 1 18 ? 0.169 15.258 -4.521 1.00 0.00 18 GLN A CA 9
ATOM 12170 C C . GLN A 1 18 ? 0.862 16.017 -3.394 1.00 0.00 18 GLN A C 9
ATOM 12171 O O . GLN A 1 18 ? 0.475 15.912 -2.231 1.00 0.00 18 GLN A O 9
ATOM 12185 N N . GLY A 1 19 ? 1.891 16.781 -3.747 1.00 0.00 19 GLY A N 9
ATOM 12186 C CA . GLY A 1 19 ? 2.623 17.545 -2.754 1.00 0.00 19 GLY A CA 9
ATOM 12187 C C . GLY A 1 19 ? 4.058 17.078 -2.605 1.00 0.00 19 GLY A C 9
ATOM 12188 O O . GLY A 1 19 ? 4.963 17.887 -2.402 1.00 0.00 19 GLY A O 9
ATOM 12192 N N . GLY A 1 20 ? 4.266 15.769 -2.703 1.00 0.00 20 GLY A N 9
ATOM 12193 C CA . GLY A 1 20 ? 5.602 15.218 -2.573 1.00 0.00 20 GLY A CA 9
ATOM 12194 C C . GLY A 1 20 ? 5.877 14.686 -1.181 1.00 0.00 20 GLY A C 9
ATOM 12195 O O . GLY A 1 20 ? 5.384 15.229 -0.193 1.00 0.00 20 GLY A O 9
ATOM 12199 N N . ALA A 1 21 ? 6.665 13.618 -1.102 1.00 0.00 21 ALA A N 9
ATOM 12200 C CA . ALA A 1 21 ? 7.004 13.012 0.179 1.00 0.00 21 ALA A CA 9
ATOM 12201 C C . ALA A 1 21 ? 7.387 14.074 1.205 1.00 0.00 21 ALA A C 9
ATOM 12202 O O . ALA A 1 21 ? 7.713 15.212 0.864 1.00 0.00 21 ALA A O 9
ATOM 12209 N N . PRO A 1 22 ? 7.348 13.697 2.491 1.00 0.00 22 PRO A N 9
ATOM 12210 C CA . PRO A 1 22 ? 6.961 12.346 2.909 1.00 0.00 22 PRO A CA 9
ATOM 12211 C C . PRO A 1 22 ? 5.479 12.071 2.681 1.00 0.00 22 PRO A C 9
ATOM 12212 O O . PRO A 1 22 ? 4.622 12.856 3.087 1.00 0.00 22 PRO A O 9
ATOM 12223 N N . TRP A 1 23 ? 5.183 10.952 2.030 1.00 0.00 23 TRP A N 9
ATOM 12224 C CA . TRP A 1 23 ? 3.803 10.573 1.748 1.00 0.00 23 TRP A CA 9
ATOM 12225 C C . TRP A 1 23 ? 3.107 10.077 3.011 1.00 0.00 23 TRP A C 9
ATOM 12226 O O . TRP A 1 23 ? 1.981 10.475 3.307 1.00 0.00 23 TRP A O 9
ATOM 12247 N N . GLY A 1 24 ? 3.784 9.206 3.752 1.00 0.00 24 GLY A N 9
ATOM 12248 C CA . GLY A 1 24 ? 3.214 8.670 4.974 1.00 0.00 24 GLY A CA 9
ATOM 12249 C C . GLY A 1 24 ? 2.571 7.313 4.768 1.00 0.00 24 GLY A C 9
ATOM 12250 O O . GLY A 1 24 ? 1.445 7.078 5.207 1.00 0.00 24 GLY A O 9
ATOM 12254 N N . PHE A 1 25 ? 3.287 6.417 4.097 1.00 0.00 25 PHE A N 9
ATOM 12255 C CA . PHE A 1 25 ? 2.779 5.076 3.831 1.00 0.00 25 PHE A CA 9
ATOM 12256 C C . PHE A 1 25 ? 3.922 4.069 3.743 1.00 0.00 25 PHE A C 9
ATOM 12257 O O . PHE A 1 25 ? 4.964 4.345 3.149 1.00 0.00 25 PHE A O 9
ATOM 12274 N N . THR A 1 26 ? 3.718 2.898 4.339 1.00 0.00 26 THR A N 9
ATOM 12275 C CA . THR A 1 26 ? 4.730 1.850 4.331 1.00 0.00 26 THR A CA 9
ATOM 12276 C C . THR A 1 26 ? 4.121 0.501 3.968 1.00 0.00 26 THR A C 9
ATOM 12277 O O . THR A 1 26 ? 2.902 0.370 3.850 1.00 0.00 26 THR A O 9
ATOM 12288 N N . LEU A 1 27 ? 4.976 -0.501 3.792 1.00 0.00 27 LEU A N 9
ATOM 12289 C CA . LEU A 1 27 ? 4.521 -1.842 3.443 1.00 0.00 27 LEU A CA 9
ATOM 12290 C C . LEU A 1 27 ? 5.141 -2.885 4.367 1.00 0.00 27 LEU A C 9
ATOM 12291 O O . LEU A 1 27 ? 6.077 -2.593 5.112 1.00 0.00 27 LEU A O 9
ATOM 12307 N N . LYS A 1 28 ? 4.614 -4.104 4.313 1.00 0.00 28 LYS A N 9
ATOM 12308 C CA . LYS A 1 28 ? 5.116 -5.193 5.143 1.00 0.00 28 LYS A CA 9
ATOM 12309 C C . LYS A 1 28 ? 5.133 -6.505 4.366 1.00 0.00 28 LYS A C 9
ATOM 12310 O O . LYS A 1 28 ? 4.725 -6.557 3.207 1.00 0.00 28 LYS A O 9
ATOM 12329 N N . GLY A 1 29 ? 5.608 -7.565 5.013 1.00 0.00 29 GLY A N 9
ATOM 12330 C CA . GLY A 1 29 ? 5.668 -8.863 4.368 1.00 0.00 29 GLY A CA 9
ATOM 12331 C C . GLY A 1 29 ? 6.597 -8.873 3.170 1.00 0.00 29 GLY A C 9
ATOM 12332 O O . GLY A 1 29 ? 7.691 -8.313 3.220 1.00 0.00 29 GLY A O 9
ATOM 12336 N N . GLY A 1 30 ? 6.160 -9.512 2.089 1.00 0.00 30 GLY A N 9
ATOM 12337 C CA . GLY A 1 30 ? 6.973 -9.582 0.889 1.00 0.00 30 GLY A CA 9
ATOM 12338 C C . GLY A 1 30 ? 7.317 -11.007 0.503 1.00 0.00 30 GLY A C 9
ATOM 12339 O O . GLY A 1 30 ? 7.443 -11.878 1.365 1.00 0.00 30 GLY A O 9
ATOM 12343 N N . LEU A 1 31 ? 7.468 -11.247 -0.794 1.00 0.00 31 LEU A N 9
ATOM 12344 C CA . LEU A 1 31 ? 7.798 -12.578 -1.293 1.00 0.00 31 LEU A CA 9
ATOM 12345 C C . LEU A 1 31 ? 8.934 -13.195 -0.485 1.00 0.00 31 LEU A C 9
ATOM 12346 O O . LEU A 1 31 ? 8.948 -14.400 -0.238 1.00 0.00 31 LEU A O 9
ATOM 12362 N N . GLU A 1 32 ? 9.884 -12.360 -0.076 1.00 0.00 32 GLU A N 9
ATOM 12363 C CA . GLU A 1 32 ? 11.024 -12.825 0.706 1.00 0.00 32 GLU A CA 9
ATOM 12364 C C . GLU A 1 32 ? 10.561 -13.612 1.928 1.00 0.00 32 GLU A C 9
ATOM 12365 O O . GLU A 1 32 ? 11.199 -14.585 2.332 1.00 0.00 32 GLU A O 9
ATOM 12377 N N . HIS A 1 33 ? 9.448 -13.183 2.514 1.00 0.00 33 HIS A N 9
ATOM 12378 C CA . HIS A 1 33 ? 8.898 -13.847 3.691 1.00 0.00 33 HIS A CA 9
ATOM 12379 C C . HIS A 1 33 ? 7.578 -14.536 3.359 1.00 0.00 33 HIS A C 9
ATOM 12380 O O . HIS A 1 33 ? 6.749 -14.766 4.240 1.00 0.00 33 HIS A O 9
ATOM 12394 N N . CYS A 1 34 ? 7.391 -14.862 2.085 1.00 0.00 34 CYS A N 9
ATOM 12395 C CA . CYS A 1 34 ? 6.171 -15.524 1.637 1.00 0.00 34 CYS A CA 9
ATOM 12396 C C . CYS A 1 34 ? 4.936 -14.833 2.207 1.00 0.00 34 CYS A C 9
ATOM 12397 O O . CYS A 1 34 ? 3.975 -15.489 2.606 1.00 0.00 34 CYS A O 9
ATOM 12405 N N . GLU A 1 35 ? 4.972 -13.504 2.241 1.00 0.00 35 GLU A N 9
ATOM 12406 C CA . GLU A 1 35 ? 3.856 -12.724 2.765 1.00 0.00 35 GLU A CA 9
ATOM 12407 C C . GLU A 1 35 ? 3.374 -11.706 1.735 1.00 0.00 35 GLU A C 9
ATOM 12408 O O . GLU A 1 35 ? 4.157 -11.136 0.975 1.00 0.00 35 GLU A O 9
ATOM 12420 N N . PRO A 1 36 ? 2.054 -11.472 1.709 1.00 0.00 36 PRO A N 9
ATOM 12421 C CA . PRO A 1 36 ? 1.437 -10.522 0.779 1.00 0.00 36 PRO A CA 9
ATOM 12422 C C . PRO A 1 36 ? 1.786 -9.075 1.110 1.00 0.00 36 PRO A C 9
ATOM 12423 O O . PRO A 1 36 ? 1.370 -8.546 2.141 1.00 0.00 36 PRO A O 9
ATOM 12434 N N . LEU A 1 37 ? 2.553 -8.440 0.230 1.00 0.00 37 LEU A N 9
ATOM 12435 C CA . LEU A 1 37 ? 2.958 -7.053 0.429 1.00 0.00 37 LEU A CA 9
ATOM 12436 C C . LEU A 1 37 ? 1.741 -6.142 0.549 1.00 0.00 37 LEU A C 9
ATOM 12437 O O . LEU A 1 37 ? 1.168 -5.717 -0.455 1.00 0.00 37 LEU A O 9
ATOM 12453 N N . THR A 1 38 ? 1.351 -5.843 1.784 1.00 0.00 38 THR A N 9
ATOM 12454 C CA . THR A 1 38 ? 0.203 -4.981 2.036 1.00 0.00 38 THR A CA 9
ATOM 12455 C C . THR A 1 38 ? 0.564 -3.849 2.991 1.00 0.00 38 THR A C 9
ATOM 12456 O O . THR A 1 38 ? 1.396 -4.017 3.882 1.00 0.00 38 THR A O 9
ATOM 12467 N N . VAL A 1 39 ? -0.068 -2.695 2.799 1.00 0.00 39 VAL A N 9
ATOM 12468 C CA . VAL A 1 39 ? 0.186 -1.535 3.645 1.00 0.00 39 VAL A CA 9
ATOM 12469 C C . VAL A 1 39 ? 0.419 -1.951 5.093 1.00 0.00 39 VAL A C 9
ATOM 12470 O O . VAL A 1 39 ? -0.391 -2.667 5.682 1.00 0.00 39 VAL A O 9
ATOM 12483 N N . SER A 1 40 ? 1.531 -1.497 5.662 1.00 0.00 40 SER A N 9
ATOM 12484 C CA . SER A 1 40 ? 1.872 -1.824 7.041 1.00 0.00 40 SER A CA 9
ATOM 12485 C C . SER A 1 40 ? 1.529 -0.668 7.975 1.00 0.00 40 SER A C 9
ATOM 12486 O O . SER A 1 40 ? 1.067 -0.877 9.097 1.00 0.00 40 SER A O 9
ATOM 12494 N N . LYS A 1 41 ? 1.757 0.553 7.504 1.00 0.00 41 LYS A N 9
ATOM 12495 C CA . LYS A 1 41 ? 1.471 1.745 8.294 1.00 0.00 41 LYS A CA 9
ATOM 12496 C C . LYS A 1 41 ? 1.280 2.961 7.395 1.00 0.00 41 LYS A C 9
ATOM 12497 O O . LYS A 1 41 ? 1.961 3.106 6.378 1.00 0.00 41 LYS A O 9
ATOM 12516 N N . ILE A 1 42 ? 0.353 3.833 7.775 1.00 0.00 42 ILE A N 9
ATOM 12517 C CA . ILE A 1 42 ? 0.075 5.038 7.004 1.00 0.00 42 ILE A CA 9
ATOM 12518 C C . ILE A 1 42 ? -0.147 6.238 7.918 1.00 0.00 42 ILE A C 9
ATOM 12519 O O . ILE A 1 42 ? -1.191 6.358 8.558 1.00 0.00 42 ILE A O 9
ATOM 12535 N N . GLU A 1 43 ? 0.843 7.124 7.974 1.00 0.00 43 GLU A N 9
ATOM 12536 C CA . GLU A 1 43 ? 0.754 8.315 8.810 1.00 0.00 43 GLU A CA 9
ATOM 12537 C C . GLU A 1 43 ? -0.581 9.025 8.606 1.00 0.00 43 GLU A C 9
ATOM 12538 O O . GLU A 1 43 ? -0.963 9.339 7.479 1.00 0.00 43 GLU A O 9
ATOM 12550 N N . ASP A 1 44 ? -1.285 9.275 9.704 1.00 0.00 44 ASP A N 9
ATOM 12551 C CA . ASP A 1 44 ? -2.578 9.948 9.647 1.00 0.00 44 ASP A CA 9
ATOM 12552 C C . ASP A 1 44 ? -2.399 11.454 9.481 1.00 0.00 44 ASP A C 9
ATOM 12553 O O . ASP A 1 44 ? -2.212 12.179 10.458 1.00 0.00 44 ASP A O 9
ATOM 12562 N N . GLY A 1 45 ? -2.457 11.919 8.236 1.00 0.00 45 GLY A N 9
ATOM 12563 C CA . GLY A 1 45 ? -2.298 13.335 7.965 1.00 0.00 45 GLY A CA 9
ATOM 12564 C C . GLY A 1 45 ? -1.466 13.598 6.726 1.00 0.00 45 GLY A C 9
ATOM 12565 O O . GLY A 1 45 ? -1.640 14.616 6.057 1.00 0.00 45 GLY A O 9
ATOM 12569 N N . GLY A 1 46 ? -0.556 12.679 6.419 1.00 0.00 46 GLY A N 9
ATOM 12570 C CA . GLY A 1 46 ? 0.294 12.836 5.254 1.00 0.00 46 GLY A CA 9
ATOM 12571 C C . GLY A 1 46 ? -0.486 12.785 3.956 1.00 0.00 46 GLY A C 9
ATOM 12572 O O . GLY A 1 46 ? -1.704 12.968 3.947 1.00 0.00 46 GLY A O 9
ATOM 12576 N N . LYS A 1 47 ? 0.215 12.539 2.854 1.00 0.00 47 LYS A N 9
ATOM 12577 C CA . LYS A 1 47 ? -0.419 12.465 1.543 1.00 0.00 47 LYS A CA 9
ATOM 12578 C C . LYS A 1 47 ? -1.258 11.198 1.415 1.00 0.00 47 LYS A C 9
ATOM 12579 O O . LYS A 1 47 ? -2.422 11.250 1.021 1.00 0.00 47 LYS A O 9
ATOM 12598 N N . ALA A 1 48 ? -0.658 10.060 1.751 1.00 0.00 48 ALA A N 9
ATOM 12599 C CA . ALA A 1 48 ? -1.352 8.780 1.676 1.00 0.00 48 ALA A CA 9
ATOM 12600 C C . ALA A 1 48 ? -2.716 8.855 2.352 1.00 0.00 48 ALA A C 9
ATOM 12601 O O . ALA A 1 48 ? -3.741 8.558 1.738 1.00 0.00 48 ALA A O 9
ATOM 12608 N N . ALA A 1 49 ? -2.723 9.254 3.620 1.00 0.00 49 ALA A N 9
ATOM 12609 C CA . ALA A 1 49 ? -3.962 9.369 4.378 1.00 0.00 49 ALA A CA 9
ATOM 12610 C C . ALA A 1 49 ? -4.899 10.395 3.747 1.00 0.00 49 ALA A C 9
ATOM 12611 O O . ALA A 1 49 ? -6.068 10.106 3.487 1.00 0.00 49 ALA A O 9
ATOM 12618 N N . LEU A 1 50 ? -4.379 11.593 3.504 1.00 0.00 50 LEU A N 9
ATOM 12619 C CA . LEU A 1 50 ? -5.169 12.662 2.904 1.00 0.00 50 LEU A CA 9
ATOM 12620 C C . LEU A 1 50 ? -5.933 12.156 1.684 1.00 0.00 50 LEU A C 9
ATOM 12621 O O . LEU A 1 50 ? -7.065 12.569 1.433 1.00 0.00 50 LEU A O 9
ATOM 12637 N N . SER A 1 51 ? -5.306 11.258 0.931 1.00 0.00 51 SER A N 9
ATOM 12638 C CA . SER A 1 51 ? -5.926 10.696 -0.264 1.00 0.00 51 SER A CA 9
ATOM 12639 C C . SER A 1 51 ? -7.216 9.961 0.088 1.00 0.00 51 SER A C 9
ATOM 12640 O O . SER A 1 51 ? -8.192 10.009 -0.659 1.00 0.00 51 SER A O 9
ATOM 12648 N N . GLN A 1 52 ? -7.210 9.283 1.231 1.00 0.00 52 GLN A N 9
ATOM 12649 C CA . GLN A 1 52 ? -8.379 8.537 1.682 1.00 0.00 52 GLN A CA 9
ATOM 12650 C C . GLN A 1 52 ? -8.777 7.478 0.659 1.00 0.00 52 GLN A C 9
ATOM 12651 O O . GLN A 1 52 ? -9.947 7.113 0.551 1.00 0.00 52 GLN A O 9
ATOM 12665 N N . LYS A 1 53 ? -7.795 6.988 -0.090 1.00 0.00 53 LYS A N 9
ATOM 12666 C CA . LYS A 1 53 ? -8.041 5.970 -1.104 1.00 0.00 53 LYS A CA 9
ATOM 12667 C C . LYS A 1 53 ? -7.434 4.633 -0.691 1.00 0.00 53 LYS A C 9
ATOM 12668 O O . LYS A 1 53 ? -7.878 3.575 -1.137 1.00 0.00 53 LYS A O 9
ATOM 12687 N N . MET A 1 54 ? -6.417 4.688 0.163 1.00 0.00 54 MET A N 9
ATOM 12688 C CA . MET A 1 54 ? -5.752 3.481 0.638 1.00 0.00 54 MET A CA 9
ATOM 12689 C C . MET A 1 54 ? -5.696 3.454 2.162 1.00 0.00 54 MET A C 9
ATOM 12690 O O . MET A 1 54 ? -5.794 4.494 2.814 1.00 0.00 54 MET A O 9
ATOM 12704 N N . ARG A 1 55 ? -5.539 2.260 2.724 1.00 0.00 55 ARG A N 9
ATOM 12705 C CA . ARG A 1 55 ? -5.472 2.098 4.171 1.00 0.00 55 ARG A CA 9
ATOM 12706 C C . ARG A 1 55 ? -4.805 0.777 4.541 1.00 0.00 55 ARG A C 9
ATOM 12707 O O . ARG A 1 55 ? -4.759 -0.155 3.736 1.00 0.00 55 ARG A O 9
ATOM 12728 N N . THR A 1 56 ? -4.287 0.702 5.763 1.00 0.00 56 THR A N 9
ATOM 12729 C CA . THR A 1 56 ? -3.621 -0.503 6.239 1.00 0.00 56 THR A CA 9
ATOM 12730 C C . THR A 1 56 ? -4.464 -1.743 5.962 1.00 0.00 56 THR A C 9
ATOM 12731 O O . THR A 1 56 ? -5.437 -2.014 6.665 1.00 0.00 56 THR A O 9
ATOM 12742 N N . GLY A 1 57 ? -4.085 -2.493 4.932 1.00 0.00 57 GLY A N 9
ATOM 12743 C CA . GLY A 1 57 ? -4.817 -3.696 4.581 1.00 0.00 57 GLY A CA 9
ATOM 12744 C C . GLY A 1 57 ? -4.871 -3.926 3.084 1.00 0.00 57 GLY A C 9
ATOM 12745 O O . GLY A 1 57 ? -5.150 -5.035 2.629 1.00 0.00 57 GLY A O 9
ATOM 12749 N N . ASP A 1 58 ? -4.606 -2.875 2.316 1.00 0.00 58 ASP A N 9
ATOM 12750 C CA . ASP A 1 58 ? -4.626 -2.967 0.861 1.00 0.00 58 ASP A CA 9
ATOM 12751 C C . ASP A 1 58 ? -3.298 -3.500 0.331 1.00 0.00 58 ASP A C 9
ATOM 12752 O O . ASP A 1 58 ? -2.262 -3.365 0.980 1.00 0.00 58 ASP A O 9
ATOM 12761 N N . GLU A 1 59 ? -3.339 -4.107 -0.851 1.00 0.00 59 GLU A N 9
ATOM 12762 C CA . GLU A 1 59 ? -2.139 -4.662 -1.466 1.00 0.00 59 GLU A CA 9
ATOM 12763 C C . GLU A 1 59 ? -1.584 -3.716 -2.527 1.00 0.00 59 GLU A C 9
ATOM 12764 O O . GLU A 1 59 ? -2.323 -3.211 -3.373 1.00 0.00 59 GLU A O 9
ATOM 12776 N N . LEU A 1 60 ? -0.278 -3.479 -2.475 1.00 0.00 60 LEU A N 9
ATOM 12777 C CA . LEU A 1 60 ? 0.378 -2.594 -3.431 1.00 0.00 60 LEU A CA 9
ATOM 12778 C C . LEU A 1 60 ? 1.172 -3.394 -4.459 1.00 0.00 60 LEU A C 9
ATOM 12779 O O . LEU A 1 60 ? 2.148 -4.064 -4.120 1.00 0.00 60 LEU A O 9
ATOM 12795 N N . VAL A 1 61 ? 0.748 -3.317 -5.716 1.00 0.00 61 VAL A N 9
ATOM 12796 C CA . VAL A 1 61 ? 1.421 -4.031 -6.795 1.00 0.00 61 VAL A CA 9
ATOM 12797 C C . VAL A 1 61 ? 1.867 -3.073 -7.894 1.00 0.00 61 VAL A C 9
ATOM 12798 O O . VAL A 1 61 ? 2.297 -3.498 -8.965 1.00 0.00 61 VAL A O 9
ATOM 12811 N N . ASN A 1 62 ? 1.762 -1.776 -7.620 1.00 0.00 62 ASN A N 9
ATOM 12812 C CA . ASN A 1 62 ? 2.155 -0.757 -8.586 1.00 0.00 62 ASN A CA 9
ATOM 12813 C C . ASN A 1 62 ? 2.608 0.517 -7.879 1.00 0.00 62 ASN A C 9
ATOM 12814 O O . ASN A 1 62 ? 1.824 1.167 -7.187 1.00 0.00 62 ASN A O 9
ATOM 12825 N N . ILE A 1 63 ? 3.877 0.867 -8.058 1.00 0.00 63 ILE A N 9
ATOM 12826 C CA . ILE A 1 63 ? 4.434 2.063 -7.439 1.00 0.00 63 ILE A CA 9
ATOM 12827 C C . ILE A 1 63 ? 5.086 2.968 -8.478 1.00 0.00 63 ILE A C 9
ATOM 12828 O O . ILE A 1 63 ? 6.087 2.602 -9.094 1.00 0.00 63 ILE A O 9
ATOM 12844 N N . ASN A 1 64 ? 4.513 4.152 -8.668 1.00 0.00 64 ASN A N 9
ATOM 12845 C CA . ASN A 1 64 ? 5.040 5.110 -9.633 1.00 0.00 64 ASN A CA 9
ATOM 12846 C C . ASN A 1 64 ? 4.968 4.550 -11.051 1.00 0.00 64 ASN A C 9
ATOM 12847 O O . ASN A 1 64 ? 5.863 4.774 -11.864 1.00 0.00 64 ASN A O 9
ATOM 12858 N N . GLY A 1 65 ? 3.893 3.822 -11.339 1.00 0.00 65 GLY A N 9
ATOM 12859 C CA . GLY A 1 65 ? 3.723 3.242 -12.659 1.00 0.00 65 GLY A CA 9
ATOM 12860 C C . GLY A 1 65 ? 4.627 2.046 -12.888 1.00 0.00 65 GLY A C 9
ATOM 12861 O O . GLY A 1 65 ? 4.698 1.515 -13.996 1.00 0.00 65 GLY A O 9
ATOM 12865 N N . THR A 1 66 ? 5.321 1.621 -11.836 1.00 0.00 66 THR A N 9
ATOM 12866 C CA . THR A 1 66 ? 6.227 0.483 -11.928 1.00 0.00 66 THR A CA 9
ATOM 12867 C C . THR A 1 66 ? 5.595 -0.771 -11.336 1.00 0.00 66 THR A C 9
ATOM 12868 O O . THR A 1 66 ? 5.407 -0.889 -10.125 1.00 0.00 66 THR A O 9
ATOM 12879 N N . PRO A 1 67 ? 5.258 -1.733 -12.208 1.00 0.00 67 PRO A N 9
ATOM 12880 C CA . PRO A 1 67 ? 4.642 -2.997 -11.794 1.00 0.00 67 PRO A CA 9
ATOM 12881 C C . PRO A 1 67 ? 5.614 -3.892 -11.032 1.00 0.00 67 PRO A C 9
ATOM 12882 O O . PRO A 1 67 ? 6.559 -4.432 -11.608 1.00 0.00 67 PRO A O 9
ATOM 12893 N N . LEU A 1 68 ? 5.375 -4.047 -9.734 1.00 0.00 68 LEU A N 9
ATOM 12894 C CA . LEU A 1 68 ? 6.229 -4.878 -8.893 1.00 0.00 68 LEU A CA 9
ATOM 12895 C C . LEU A 1 68 ? 5.862 -6.353 -9.033 1.00 0.00 68 LEU A C 9
ATOM 12896 O O . LEU A 1 68 ? 4.871 -6.698 -9.677 1.00 0.00 68 LEU A O 9
ATOM 12912 N N . TYR A 1 69 ? 6.667 -7.217 -8.426 1.00 0.00 69 TYR A N 9
ATOM 12913 C CA . TYR A 1 69 ? 6.428 -8.654 -8.483 1.00 0.00 69 TYR A CA 9
ATOM 12914 C C . TYR A 1 69 ? 6.057 -9.200 -7.108 1.00 0.00 69 TYR A C 9
ATOM 12915 O O . TYR A 1 69 ? 5.435 -10.255 -6.993 1.00 0.00 69 TYR A O 9
ATOM 12933 N N . GLY A 1 70 ? 6.443 -8.471 -6.065 1.00 0.00 70 GLY A N 9
ATOM 12934 C CA . GLY A 1 70 ? 6.142 -8.896 -4.710 1.00 0.00 70 GLY A CA 9
ATOM 12935 C C . GLY A 1 70 ? 7.249 -8.550 -3.734 1.00 0.00 70 GLY A C 9
ATOM 12936 O O . GLY A 1 70 ? 7.054 -8.603 -2.520 1.00 0.00 70 GLY A O 9
ATOM 12940 N N . SER A 1 71 ? 8.415 -8.197 -4.266 1.00 0.00 71 SER A N 9
ATOM 12941 C CA . SER A 1 71 ? 9.559 -7.846 -3.433 1.00 0.00 71 SER A CA 9
ATOM 12942 C C . SER A 1 71 ? 9.212 -6.702 -2.485 1.00 0.00 71 SER A C 9
ATOM 12943 O O . SER A 1 71 ? 8.229 -5.989 -2.690 1.00 0.00 71 SER A O 9
ATOM 12951 N N . ARG A 1 72 ? 10.024 -6.535 -1.447 1.00 0.00 72 ARG A N 9
ATOM 12952 C CA . ARG A 1 72 ? 9.803 -5.479 -0.466 1.00 0.00 72 ARG A CA 9
ATOM 12953 C C . ARG A 1 72 ? 10.823 -4.357 -0.635 1.00 0.00 72 ARG A C 9
ATOM 12954 O O . ARG A 1 72 ? 10.504 -3.183 -0.452 1.00 0.00 72 ARG A O 9
ATOM 12975 N N . GLN A 1 73 ? 12.051 -4.728 -0.985 1.00 0.00 73 GLN A N 9
ATOM 12976 C CA . GLN A 1 73 ? 13.118 -3.753 -1.177 1.00 0.00 73 GLN A CA 9
ATOM 12977 C C . GLN A 1 73 ? 12.779 -2.792 -2.312 1.00 0.00 73 GLN A C 9
ATOM 12978 O O . GLN A 1 73 ? 12.448 -1.631 -2.076 1.00 0.00 73 GLN A O 9
ATOM 12992 N N . GLU A 1 74 ? 12.864 -3.285 -3.544 1.00 0.00 74 GLU A N 9
ATOM 12993 C CA . GLU A 1 74 ? 12.568 -2.468 -4.715 1.00 0.00 74 GLU A CA 9
ATOM 12994 C C . GLU A 1 74 ? 11.442 -1.481 -4.419 1.00 0.00 74 GLU A C 9
ATOM 12995 O O . GLU A 1 74 ? 11.558 -0.289 -4.700 1.00 0.00 74 GLU A O 9
ATOM 13007 N N . ALA A 1 75 ? 10.353 -1.988 -3.850 1.00 0.00 75 ALA A N 9
ATOM 13008 C CA . ALA A 1 75 ? 9.207 -1.152 -3.515 1.00 0.00 75 ALA A CA 9
ATOM 13009 C C . ALA A 1 75 ? 9.638 0.077 -2.721 1.00 0.00 75 ALA A C 9
ATOM 13010 O O . ALA A 1 75 ? 9.682 1.188 -3.253 1.00 0.00 75 ALA A O 9
ATOM 13017 N N . LEU A 1 76 ? 9.954 -0.128 -1.448 1.00 0.00 76 LEU A N 9
ATOM 13018 C CA . LEU A 1 76 ? 10.381 0.965 -0.580 1.00 0.00 76 LEU A CA 9
ATOM 13019 C C . LEU A 1 76 ? 11.455 1.810 -1.257 1.00 0.00 76 LEU A C 9
ATOM 13020 O O . LEU A 1 76 ? 11.445 3.038 -1.160 1.00 0.00 76 LEU A O 9
ATOM 13036 N N . ILE A 1 77 ? 12.378 1.146 -1.945 1.00 0.00 77 ILE A N 9
ATOM 13037 C CA . ILE A 1 77 ? 13.456 1.837 -2.641 1.00 0.00 77 ILE A CA 9
ATOM 13038 C C . ILE A 1 77 ? 12.906 2.808 -3.680 1.00 0.00 77 ILE A C 9
ATOM 13039 O O . ILE A 1 77 ? 13.410 3.921 -3.834 1.00 0.00 77 ILE A O 9
ATOM 13055 N N . LEU A 1 78 ? 11.868 2.380 -4.390 1.00 0.00 78 LEU A N 9
ATOM 13056 C CA . LEU A 1 78 ? 11.246 3.213 -5.414 1.00 0.00 78 LEU A CA 9
ATOM 13057 C C . LEU A 1 78 ? 10.764 4.534 -4.824 1.00 0.00 78 LEU A C 9
ATOM 13058 O O . LEU A 1 78 ? 10.968 5.598 -5.409 1.00 0.00 78 LEU A O 9
ATOM 13074 N N . ILE A 1 79 ? 10.126 4.458 -3.661 1.00 0.00 79 ILE A N 9
ATOM 13075 C CA . ILE A 1 79 ? 9.619 5.648 -2.990 1.00 0.00 79 ILE A CA 9
ATOM 13076 C C . ILE A 1 79 ? 10.745 6.630 -2.684 1.00 0.00 79 ILE A C 9
ATOM 13077 O O . ILE A 1 79 ? 10.603 7.837 -2.881 1.00 0.00 79 ILE A O 9
ATOM 13093 N N . LYS A 1 80 ? 11.867 6.104 -2.203 1.00 0.00 80 LYS A N 9
ATOM 13094 C CA . LYS A 1 80 ? 13.020 6.932 -1.873 1.00 0.00 80 LYS A CA 9
ATOM 13095 C C . LYS A 1 80 ? 13.126 8.122 -2.821 1.00 0.00 80 LYS A C 9
ATOM 13096 O O . LYS A 1 80 ? 13.303 9.260 -2.388 1.00 0.00 80 LYS A O 9
ATOM 13115 N N . GLY A 1 81 ? 13.014 7.851 -4.118 1.00 0.00 81 GLY A N 9
ATOM 13116 C CA . GLY A 1 81 ? 13.097 8.910 -5.107 1.00 0.00 81 GLY A CA 9
ATOM 13117 C C . GLY A 1 81 ? 11.786 9.129 -5.835 1.00 0.00 81 GLY A C 9
ATOM 13118 O O . GLY A 1 81 ? 11.688 8.889 -7.038 1.00 0.00 81 GLY A O 9
ATOM 13122 N N . SER A 1 82 ? 10.774 9.585 -5.103 1.00 0.00 82 SER A N 9
ATOM 13123 C CA . SER A 1 82 ? 9.459 9.830 -5.685 1.00 0.00 82 SER A CA 9
ATOM 13124 C C . SER A 1 82 ? 9.385 11.231 -6.286 1.00 0.00 82 SER A C 9
ATOM 13125 O O . SER A 1 82 ? 10.315 12.026 -6.154 1.00 0.00 82 SER A O 9
ATOM 13133 N N . PHE A 1 83 ? 8.270 11.526 -6.946 1.00 0.00 83 PHE A N 9
ATOM 13134 C CA . PHE A 1 83 ? 8.072 12.830 -7.568 1.00 0.00 83 PHE A CA 9
ATOM 13135 C C . PHE A 1 83 ? 7.001 13.628 -6.831 1.00 0.00 83 PHE A C 9
ATOM 13136 O O . PHE A 1 83 ? 6.400 13.142 -5.872 1.00 0.00 83 PHE A O 9
ATOM 13153 N N . ARG A 1 84 ? 6.768 14.855 -7.284 1.00 0.00 84 ARG A N 9
ATOM 13154 C CA . ARG A 1 84 ? 5.771 15.722 -6.667 1.00 0.00 84 ARG A CA 9
ATOM 13155 C C . ARG A 1 84 ? 4.421 15.018 -6.576 1.00 0.00 84 ARG A C 9
ATOM 13156 O O . ARG A 1 84 ? 3.550 15.422 -5.805 1.00 0.00 84 ARG A O 9
ATOM 13177 N N . ILE A 1 85 ? 4.254 13.963 -7.367 1.00 0.00 85 ILE A N 9
ATOM 13178 C CA . ILE A 1 85 ? 3.010 13.203 -7.375 1.00 0.00 85 ILE A CA 9
ATOM 13179 C C . ILE A 1 85 ? 3.282 11.705 -7.459 1.00 0.00 85 ILE A C 9
ATOM 13180 O O . ILE A 1 85 ? 3.992 11.242 -8.353 1.00 0.00 85 ILE A O 9
ATOM 13196 N N . LEU A 1 86 ? 2.711 10.952 -6.526 1.00 0.00 86 LEU A N 9
ATOM 13197 C CA . LEU A 1 86 ? 2.890 9.505 -6.495 1.00 0.00 86 LEU A CA 9
ATOM 13198 C C . LEU A 1 86 ? 1.679 8.794 -7.090 1.00 0.00 86 LEU A C 9
ATOM 13199 O O . LEU A 1 86 ? 0.546 9.258 -6.958 1.00 0.00 86 LEU A O 9
ATOM 13215 N N . LYS A 1 87 ? 1.925 7.665 -7.745 1.00 0.00 87 LYS A N 9
ATOM 13216 C CA . LYS A 1 87 ? 0.855 6.886 -8.358 1.00 0.00 87 LYS A CA 9
ATOM 13217 C C . LYS A 1 87 ? 0.938 5.422 -7.938 1.00 0.00 87 LYS A C 9
ATOM 13218 O O . LYS A 1 87 ? 1.839 4.695 -8.359 1.00 0.00 87 LYS A O 9
ATOM 13237 N N . LEU A 1 88 ? -0.008 4.995 -7.109 1.00 0.00 88 LEU A N 9
ATOM 13238 C CA . LEU A 1 88 ? -0.043 3.617 -6.633 1.00 0.00 88 LEU A CA 9
ATOM 13239 C C . LEU A 1 88 ? -1.397 2.976 -6.921 1.00 0.00 88 LEU A C 9
ATOM 13240 O O . LEU A 1 88 ? -2.443 3.591 -6.711 1.00 0.00 88 LEU A O 9
ATOM 13256 N N . ILE A 1 89 ? -1.369 1.736 -7.399 1.00 0.00 89 ILE A N 9
ATOM 13257 C CA . ILE A 1 89 ? -2.595 1.011 -7.712 1.00 0.00 89 ILE A CA 9
ATOM 13258 C C . ILE A 1 89 ? -2.785 -0.176 -6.774 1.00 0.00 89 ILE A C 9
ATOM 13259 O O . ILE A 1 89 ? -2.167 -1.226 -6.950 1.00 0.00 89 ILE A O 9
ATOM 13275 N N . VAL A 1 90 ? -3.647 -0.003 -5.776 1.00 0.00 90 VAL A N 9
ATOM 13276 C CA . VAL A 1 90 ? -3.922 -1.061 -4.812 1.00 0.00 90 VAL A CA 9
ATOM 13277 C C . VAL A 1 90 ? -5.231 -1.773 -5.135 1.00 0.00 90 VAL A C 9
ATOM 13278 O O . VAL A 1 90 ? -6.188 -1.152 -5.597 1.00 0.00 90 VAL A O 9
ATOM 13291 N N . ARG A 1 91 ? -5.265 -3.078 -4.888 1.00 0.00 91 ARG A N 9
ATOM 13292 C CA . ARG A 1 91 ? -6.456 -3.875 -5.153 1.00 0.00 91 ARG A CA 9
ATOM 13293 C C . ARG A 1 91 ? -7.111 -4.324 -3.850 1.00 0.00 91 ARG A C 9
ATOM 13294 O O . ARG A 1 91 ? -6.439 -4.813 -2.943 1.00 0.00 91 ARG A O 9
ATOM 13315 N N . ARG A 1 92 ? -8.426 -4.154 -3.766 1.00 0.00 92 ARG A N 9
ATOM 13316 C CA . ARG A 1 92 ? -9.172 -4.541 -2.574 1.00 0.00 92 ARG A CA 9
ATOM 13317 C C . ARG A 1 92 ? -10.310 -5.493 -2.929 1.00 0.00 92 ARG A C 9
ATOM 13318 O O . ARG A 1 92 ? -10.489 -5.855 -4.092 1.00 0.00 92 ARG A O 9
ATOM 13339 N N . ARG A 1 93 ? -11.075 -5.896 -1.920 1.00 0.00 93 ARG A N 9
ATOM 13340 C CA . ARG A 1 93 ? -12.194 -6.807 -2.125 1.00 0.00 93 ARG A CA 9
ATOM 13341 C C . ARG A 1 93 ? -13.506 -6.038 -2.247 1.00 0.00 93 ARG A C 9
ATOM 13342 O O . ARG A 1 93 ? -13.789 -5.145 -1.450 1.00 0.00 93 ARG A O 9
ATOM 13363 N N . ASN A 1 94 ? -14.303 -6.392 -3.250 1.00 0.00 94 ASN A N 9
ATOM 13364 C CA . ASN A 1 94 ? -15.584 -5.735 -3.477 1.00 0.00 94 ASN A CA 9
ATOM 13365 C C . ASN A 1 94 ? -16.367 -5.604 -2.174 1.00 0.00 94 ASN A C 9
ATOM 13366 O O . ASN A 1 94 ? -16.348 -6.503 -1.334 1.00 0.00 94 ASN A O 9
ATOM 13377 N N . SER A 1 95 ? -17.053 -4.477 -2.013 1.00 0.00 95 SER A N 9
ATOM 13378 C CA . SER A 1 95 ? -17.840 -4.226 -0.811 1.00 0.00 95 SER A CA 9
ATOM 13379 C C . SER A 1 95 ? -19.031 -5.177 -0.732 1.00 0.00 95 SER A C 9
ATOM 13380 O O . SER A 1 95 ? -19.600 -5.562 -1.753 1.00 0.00 95 SER A O 9
ATOM 13388 N N . GLY A 1 96 ? -19.401 -5.552 0.488 1.00 0.00 96 GLY A N 9
ATOM 13389 C CA . GLY A 1 96 ? -20.522 -6.455 0.679 1.00 0.00 96 GLY A CA 9
ATOM 13390 C C . GLY A 1 96 ? -21.365 -6.086 1.884 1.00 0.00 96 GLY A C 9
ATOM 13391 O O . GLY A 1 96 ? -21.031 -5.181 2.648 1.00 0.00 96 GLY A O 9
ATOM 13395 N N . PRO A 1 97 ? -22.487 -6.798 2.065 1.00 0.00 97 PRO A N 9
ATOM 13396 C CA . PRO A 1 97 ? -23.404 -6.558 3.183 1.00 0.00 97 PRO A CA 9
ATOM 13397 C C . PRO A 1 97 ? -22.807 -6.975 4.523 1.00 0.00 97 PRO A C 9
ATOM 13398 O O . PRO A 1 97 ? -22.861 -8.146 4.900 1.00 0.00 97 PRO A O 9
ATOM 13409 N N . SER A 1 98 ? -22.237 -6.010 5.238 1.00 0.00 98 SER A N 9
ATOM 13410 C CA . SER A 1 98 ? -21.626 -6.279 6.534 1.00 0.00 98 SER A CA 9
ATOM 13411 C C . SER A 1 98 ? -22.668 -6.223 7.647 1.00 0.00 98 SER A C 9
ATOM 13412 O O . SER A 1 98 ? -23.666 -5.510 7.544 1.00 0.00 98 SER A O 9
ATOM 13420 N N . SER A 1 99 ? -22.428 -6.982 8.712 1.00 0.00 99 SER A N 9
ATOM 13421 C CA . SER A 1 99 ? -23.346 -7.024 9.844 1.00 0.00 99 SER A CA 9
ATOM 13422 C C . SER A 1 99 ? -23.977 -5.655 10.082 1.00 0.00 99 SER A C 9
ATOM 13423 O O . SER A 1 99 ? -23.301 -4.710 10.488 1.00 0.00 99 SER A O 9
ATOM 13431 N N . GLY A 1 100 ? -25.278 -5.557 9.826 1.00 0.00 100 GLY A N 9
ATOM 13432 C CA . GLY A 1 100 ? -25.979 -4.301 10.018 1.00 0.00 100 GLY A CA 9
ATOM 13433 C C . GLY A 1 100 ? -27.112 -4.416 11.019 1.00 0.00 100 GLY A C 9
ATOM 13434 O O . GLY A 1 100 ? -26.965 -4.036 12.180 1.00 0.00 100 GLY A O 9
ATOM 13438 N N . GLY A 1 1 ? -34.362 -1.298 -4.332 1.00 0.00 1 GLY A N 10
ATOM 13439 C CA . GLY A 1 1 ? -33.362 -2.349 -4.356 1.00 0.00 1 GLY A CA 10
ATOM 13440 C C . GLY A 1 1 ? -32.251 -2.071 -5.349 1.00 0.00 1 GLY A C 10
ATOM 13441 O O . GLY A 1 1 ? -32.389 -1.212 -6.220 1.00 0.00 1 GLY A O 10
ATOM 13445 N N . SER A 1 2 ? -31.147 -2.798 -5.218 1.00 0.00 2 SER A N 10
ATOM 13446 C CA . SER A 1 2 ? -30.005 -2.621 -6.109 1.00 0.00 2 SER A CA 10
ATOM 13447 C C . SER A 1 2 ? -29.660 -3.928 -6.815 1.00 0.00 2 SER A C 10
ATOM 13448 O O . SER A 1 2 ? -30.067 -5.007 -6.384 1.00 0.00 2 SER A O 10
ATOM 13456 N N . SER A 1 3 ? -28.905 -3.824 -7.904 1.00 0.00 3 SER A N 10
ATOM 13457 C CA . SER A 1 3 ? -28.507 -4.996 -8.674 1.00 0.00 3 SER A CA 10
ATOM 13458 C C . SER A 1 3 ? -27.344 -5.719 -8.001 1.00 0.00 3 SER A C 10
ATOM 13459 O O . SER A 1 3 ? -26.330 -5.110 -7.666 1.00 0.00 3 SER A O 10
ATOM 13467 N N . GLY A 1 4 ? -27.501 -7.025 -7.805 1.00 0.00 4 GLY A N 10
ATOM 13468 C CA . GLY A 1 4 ? -26.458 -7.811 -7.173 1.00 0.00 4 GLY A CA 10
ATOM 13469 C C . GLY A 1 4 ? -26.553 -9.284 -7.516 1.00 0.00 4 GLY A C 10
ATOM 13470 O O . GLY A 1 4 ? -27.137 -10.067 -6.767 1.00 0.00 4 GLY A O 10
ATOM 13474 N N . SER A 1 5 ? -25.979 -9.664 -8.653 1.00 0.00 5 SER A N 10
ATOM 13475 C CA . SER A 1 5 ? -26.006 -11.052 -9.098 1.00 0.00 5 SER A CA 10
ATOM 13476 C C . SER A 1 5 ? -24.697 -11.757 -8.757 1.00 0.00 5 SER A C 10
ATOM 13477 O O . SER A 1 5 ? -23.717 -11.119 -8.375 1.00 0.00 5 SER A O 10
ATOM 13485 N N . SER A 1 6 ? -24.690 -13.079 -8.900 1.00 0.00 6 SER A N 10
ATOM 13486 C CA . SER A 1 6 ? -23.503 -13.873 -8.604 1.00 0.00 6 SER A CA 10
ATOM 13487 C C . SER A 1 6 ? -22.308 -13.388 -9.419 1.00 0.00 6 SER A C 10
ATOM 13488 O O . SER A 1 6 ? -22.436 -13.066 -10.599 1.00 0.00 6 SER A O 10
ATOM 13496 N N . GLY A 1 7 ? -21.143 -13.338 -8.778 1.00 0.00 7 GLY A N 10
ATOM 13497 C CA . GLY A 1 7 ? -19.942 -12.891 -9.458 1.00 0.00 7 GLY A CA 10
ATOM 13498 C C . GLY A 1 7 ? -19.247 -11.760 -8.724 1.00 0.00 7 GLY A C 10
ATOM 13499 O O . GLY A 1 7 ? -19.765 -11.241 -7.737 1.00 0.00 7 GLY A O 10
ATOM 13503 N N . GLY A 1 8 ? -18.069 -11.378 -9.208 1.00 0.00 8 GLY A N 10
ATOM 13504 C CA . GLY A 1 8 ? -17.321 -10.305 -8.579 1.00 0.00 8 GLY A CA 10
ATOM 13505 C C . GLY A 1 8 ? -15.830 -10.412 -8.831 1.00 0.00 8 GLY A C 10
ATOM 13506 O O . GLY A 1 8 ? -15.229 -11.462 -8.604 1.00 0.00 8 GLY A O 10
ATOM 13510 N N . SER A 1 9 ? -15.232 -9.324 -9.304 1.00 0.00 9 SER A N 10
ATOM 13511 C CA . SER A 1 9 ? -13.803 -9.301 -9.593 1.00 0.00 9 SER A CA 10
ATOM 13512 C C . SER A 1 9 ? -13.095 -8.243 -8.751 1.00 0.00 9 SER A C 10
ATOM 13513 O O . SER A 1 9 ? -13.624 -7.154 -8.530 1.00 0.00 9 SER A O 10
ATOM 13521 N N . PHE A 1 10 ? -11.896 -8.573 -8.284 1.00 0.00 10 PHE A N 10
ATOM 13522 C CA . PHE A 1 10 ? -11.115 -7.654 -7.466 1.00 0.00 10 PHE A CA 10
ATOM 13523 C C . PHE A 1 10 ? -11.185 -6.235 -8.024 1.00 0.00 10 PHE A C 10
ATOM 13524 O O . PHE A 1 10 ? -11.327 -6.039 -9.231 1.00 0.00 10 PHE A O 10
ATOM 13541 N N . GLN A 1 11 ? -11.085 -5.251 -7.136 1.00 0.00 11 GLN A N 10
ATOM 13542 C CA . GLN A 1 11 ? -11.139 -3.851 -7.540 1.00 0.00 11 GLN A CA 10
ATOM 13543 C C . GLN A 1 11 ? -9.777 -3.185 -7.377 1.00 0.00 11 GLN A C 10
ATOM 13544 O O . GLN A 1 11 ? -9.055 -3.451 -6.415 1.00 0.00 11 GLN A O 10
ATOM 13558 N N . TYR A 1 12 ? -9.431 -2.319 -8.323 1.00 0.00 12 TYR A N 10
ATOM 13559 C CA . TYR A 1 12 ? -8.153 -1.616 -8.286 1.00 0.00 12 TYR A CA 10
ATOM 13560 C C . TYR A 1 12 ? -8.353 -0.138 -7.968 1.00 0.00 12 TYR A C 10
ATOM 13561 O O . TYR A 1 12 ? -8.984 0.594 -8.732 1.00 0.00 12 TYR A O 10
ATOM 13579 N N . VAL A 1 13 ? -7.811 0.296 -6.835 1.00 0.00 13 VAL A N 10
ATOM 13580 C CA . VAL A 1 13 ? -7.927 1.688 -6.416 1.00 0.00 13 VAL A CA 10
ATOM 13581 C C . VAL A 1 13 ? -6.621 2.441 -6.643 1.00 0.00 13 VAL A C 10
ATOM 13582 O O . VAL A 1 13 ? -5.718 2.435 -5.806 1.00 0.00 13 VAL A O 10
ATOM 13595 N N . PRO A 1 14 ? -6.517 3.108 -7.802 1.00 0.00 14 PRO A N 10
ATOM 13596 C CA . PRO A 1 14 ? -5.325 3.881 -8.166 1.00 0.00 14 PRO A CA 10
ATOM 13597 C C . PRO A 1 14 ? -5.167 5.137 -7.316 1.00 0.00 14 PRO A C 10
ATOM 13598 O O . PRO A 1 14 ? -5.735 6.184 -7.626 1.00 0.00 14 PRO A O 10
ATOM 13609 N N . VAL A 1 15 ? -4.390 5.025 -6.243 1.00 0.00 15 VAL A N 10
ATOM 13610 C CA . VAL A 1 15 ? -4.155 6.153 -5.349 1.00 0.00 15 VAL A CA 10
ATOM 13611 C C . VAL A 1 15 ? -3.138 7.121 -5.942 1.00 0.00 15 VAL A C 10
ATOM 13612 O O . VAL A 1 15 ? -1.946 6.822 -6.007 1.00 0.00 15 VAL A O 10
ATOM 13625 N N . GLN A 1 16 ? -3.618 8.284 -6.373 1.00 0.00 16 GLN A N 10
ATOM 13626 C CA . GLN A 1 16 ? -2.750 9.297 -6.961 1.00 0.00 16 GLN A CA 10
ATOM 13627 C C . GLN A 1 16 ? -2.468 10.417 -5.965 1.00 0.00 16 GLN A C 10
ATOM 13628 O O . GLN A 1 16 ? -3.320 11.272 -5.718 1.00 0.00 16 GLN A O 10
ATOM 13642 N N . LEU A 1 17 ? -1.269 10.407 -5.394 1.00 0.00 17 LEU A N 10
ATOM 13643 C CA . LEU A 1 17 ? -0.874 11.423 -4.424 1.00 0.00 17 LEU A CA 10
ATOM 13644 C C . LEU A 1 17 ? -0.447 12.709 -5.125 1.00 0.00 17 LEU A C 10
ATOM 13645 O O . LEU A 1 17 ? -0.286 12.737 -6.344 1.00 0.00 17 LEU A O 10
ATOM 13661 N N . GLN A 1 18 ? -0.264 13.769 -4.344 1.00 0.00 18 GLN A N 10
ATOM 13662 C CA . GLN A 1 18 ? 0.146 15.057 -4.890 1.00 0.00 18 GLN A CA 10
ATOM 13663 C C . GLN A 1 18 ? 0.866 15.891 -3.836 1.00 0.00 18 GLN A C 10
ATOM 13664 O O . GLN A 1 18 ? 0.370 16.066 -2.724 1.00 0.00 18 GLN A O 10
ATOM 13678 N N . GLY A 1 19 ? 2.040 16.404 -4.193 1.00 0.00 19 GLY A N 10
ATOM 13679 C CA . GLY A 1 19 ? 2.809 17.213 -3.266 1.00 0.00 19 GLY A CA 10
ATOM 13680 C C . GLY A 1 19 ? 4.250 16.756 -3.156 1.00 0.00 19 GLY A C 10
ATOM 13681 O O . GLY A 1 19 ? 5.169 17.574 -3.141 1.00 0.00 19 GLY A O 10
ATOM 13685 N N . GLY A 1 20 ? 4.449 15.444 -3.077 1.00 0.00 20 GLY A N 10
ATOM 13686 C CA . GLY A 1 20 ? 5.791 14.902 -2.966 1.00 0.00 20 GLY A CA 10
ATOM 13687 C C . GLY A 1 20 ? 6.110 14.425 -1.564 1.00 0.00 20 GLY A C 10
ATOM 13688 O O . GLY A 1 20 ? 5.675 15.026 -0.582 1.00 0.00 20 GLY A O 10
ATOM 13692 N N . ALA A 1 21 ? 6.872 13.340 -1.468 1.00 0.00 21 ALA A N 10
ATOM 13693 C CA . ALA A 1 21 ? 7.249 12.782 -0.175 1.00 0.00 21 ALA A CA 10
ATOM 13694 C C . ALA A 1 21 ? 7.579 13.887 0.823 1.00 0.00 21 ALA A C 10
ATOM 13695 O O . ALA A 1 21 ? 7.926 15.008 0.453 1.00 0.00 21 ALA A O 10
ATOM 13702 N N . PRO A 1 22 ? 7.469 13.564 2.121 1.00 0.00 22 PRO A N 10
ATOM 13703 C CA . PRO A 1 22 ? 7.057 12.232 2.574 1.00 0.00 22 PRO A CA 10
ATOM 13704 C C . PRO A 1 22 ? 5.588 11.948 2.278 1.00 0.00 22 PRO A C 10
ATOM 13705 O O . PRO A 1 22 ? 4.791 12.870 2.102 1.00 0.00 22 PRO A O 10
ATOM 13716 N N . TRP A 1 23 ? 5.237 10.669 2.225 1.00 0.00 23 TRP A N 10
ATOM 13717 C CA . TRP A 1 23 ? 3.863 10.264 1.951 1.00 0.00 23 TRP A CA 10
ATOM 13718 C C . TRP A 1 23 ? 3.161 9.820 3.229 1.00 0.00 23 TRP A C 10
ATOM 13719 O O . TRP A 1 23 ? 2.035 10.232 3.505 1.00 0.00 23 TRP A O 10
ATOM 13740 N N . GLY A 1 24 ? 3.833 8.977 4.007 1.00 0.00 24 GLY A N 10
ATOM 13741 C CA . GLY A 1 24 ? 3.257 8.492 5.247 1.00 0.00 24 GLY A CA 10
ATOM 13742 C C . GLY A 1 24 ? 2.928 7.013 5.194 1.00 0.00 24 GLY A C 10
ATOM 13743 O O . GLY A 1 24 ? 2.964 6.325 6.214 1.00 0.00 24 GLY A O 10
ATOM 13747 N N . PHE A 1 25 ? 2.604 6.523 4.002 1.00 0.00 25 PHE A N 10
ATOM 13748 C CA . PHE A 1 25 ? 2.264 5.117 3.821 1.00 0.00 25 PHE A CA 10
ATOM 13749 C C . PHE A 1 25 ? 3.518 4.247 3.842 1.00 0.00 25 PHE A C 10
ATOM 13750 O O . PHE A 1 25 ? 4.588 4.667 3.400 1.00 0.00 25 PHE A O 10
ATOM 13767 N N . THR A 1 26 ? 3.378 3.031 4.361 1.00 0.00 26 THR A N 10
ATOM 13768 C CA . THR A 1 26 ? 4.498 2.102 4.443 1.00 0.00 26 THR A CA 10
ATOM 13769 C C . THR A 1 26 ? 4.085 0.702 4.001 1.00 0.00 26 THR A C 10
ATOM 13770 O O . THR A 1 26 ? 2.936 0.474 3.620 1.00 0.00 26 THR A O 10
ATOM 13781 N N . LEU A 1 27 ? 5.027 -0.233 4.056 1.00 0.00 27 LEU A N 10
ATOM 13782 C CA . LEU A 1 27 ? 4.760 -1.612 3.662 1.00 0.00 27 LEU A CA 10
ATOM 13783 C C . LEU A 1 27 ? 5.508 -2.590 4.563 1.00 0.00 27 LEU A C 10
ATOM 13784 O O . LEU A 1 27 ? 6.524 -2.243 5.166 1.00 0.00 27 LEU A O 10
ATOM 13800 N N . LYS A 1 28 ? 4.999 -3.814 4.649 1.00 0.00 28 LYS A N 10
ATOM 13801 C CA . LYS A 1 28 ? 5.619 -4.845 5.473 1.00 0.00 28 LYS A CA 10
ATOM 13802 C C . LYS A 1 28 ? 5.613 -6.191 4.757 1.00 0.00 28 LYS A C 10
ATOM 13803 O O . LYS A 1 28 ? 5.103 -6.311 3.643 1.00 0.00 28 LYS A O 10
ATOM 13822 N N . GLY A 1 29 ? 6.182 -7.204 5.404 1.00 0.00 29 GLY A N 10
ATOM 13823 C CA . GLY A 1 29 ? 6.230 -8.529 4.813 1.00 0.00 29 GLY A CA 10
ATOM 13824 C C . GLY A 1 29 ? 6.953 -8.544 3.481 1.00 0.00 29 GLY A C 10
ATOM 13825 O O . GLY A 1 29 ? 8.138 -8.223 3.407 1.00 0.00 29 GLY A O 10
ATOM 13829 N N . GLY A 1 30 ? 6.237 -8.920 2.425 1.00 0.00 30 GLY A N 10
ATOM 13830 C CA . GLY A 1 30 ? 6.836 -8.971 1.104 1.00 0.00 30 GLY A CA 10
ATOM 13831 C C . GLY A 1 30 ? 7.194 -10.382 0.684 1.00 0.00 30 GLY A C 10
ATOM 13832 O O . GLY A 1 30 ? 7.053 -11.325 1.464 1.00 0.00 30 GLY A O 10
ATOM 13836 N N . LEU A 1 31 ? 7.657 -10.530 -0.552 1.00 0.00 31 LEU A N 10
ATOM 13837 C CA . LEU A 1 31 ? 8.036 -11.838 -1.076 1.00 0.00 31 LEU A CA 10
ATOM 13838 C C . LEU A 1 31 ? 9.146 -12.461 -0.236 1.00 0.00 31 LEU A C 10
ATOM 13839 O O . LEU A 1 31 ? 9.224 -13.681 -0.100 1.00 0.00 31 LEU A O 10
ATOM 13855 N N . GLU A 1 32 ? 10.002 -11.613 0.327 1.00 0.00 32 GLU A N 10
ATOM 13856 C CA . GLU A 1 32 ? 11.107 -12.081 1.155 1.00 0.00 32 GLU A CA 10
ATOM 13857 C C . GLU A 1 32 ? 10.639 -13.162 2.126 1.00 0.00 32 GLU A C 10
ATOM 13858 O O . GLU A 1 32 ? 11.301 -14.185 2.300 1.00 0.00 32 GLU A O 10
ATOM 13870 N N . HIS A 1 33 ? 9.493 -12.926 2.757 1.00 0.00 33 HIS A N 10
ATOM 13871 C CA . HIS A 1 33 ? 8.935 -13.878 3.711 1.00 0.00 33 HIS A CA 10
ATOM 13872 C C . HIS A 1 33 ? 7.622 -14.459 3.195 1.00 0.00 33 HIS A C 10
ATOM 13873 O O . HIS A 1 33 ? 6.742 -14.821 3.977 1.00 0.00 33 HIS A O 10
ATOM 13887 N N . CYS A 1 34 ? 7.498 -14.545 1.875 1.00 0.00 34 CYS A N 10
ATOM 13888 C CA . CYS A 1 34 ? 6.291 -15.080 1.254 1.00 0.00 34 CYS A CA 10
ATOM 13889 C C . CYS A 1 34 ? 5.046 -14.390 1.801 1.00 0.00 34 CYS A C 10
ATOM 13890 O O . CYS A 1 34 ? 3.972 -14.987 1.867 1.00 0.00 34 CYS A O 10
ATOM 13898 N N . GLU A 1 35 ? 5.199 -13.129 2.195 1.00 0.00 35 GLU A N 10
ATOM 13899 C CA . GLU A 1 35 ? 4.087 -12.359 2.739 1.00 0.00 35 GLU A CA 10
ATOM 13900 C C . GLU A 1 35 ? 3.527 -11.399 1.693 1.00 0.00 35 GLU A C 10
ATOM 13901 O O . GLU A 1 35 ? 4.253 -10.854 0.862 1.00 0.00 35 GLU A O 10
ATOM 13913 N N . PRO A 1 36 ? 2.203 -11.188 1.734 1.00 0.00 36 PRO A N 10
ATOM 13914 C CA . PRO A 1 36 ? 1.515 -10.294 0.797 1.00 0.00 36 PRO A CA 10
ATOM 13915 C C . PRO A 1 36 ? 1.855 -8.827 1.039 1.00 0.00 36 PRO A C 10
ATOM 13916 O O . PRO A 1 36 ? 1.281 -8.183 1.918 1.00 0.00 36 PRO A O 10
ATOM 13927 N N . LEU A 1 37 ? 2.792 -8.305 0.255 1.00 0.00 37 LEU A N 10
ATOM 13928 C CA . LEU A 1 37 ? 3.209 -6.913 0.384 1.00 0.00 37 LEU A CA 10
ATOM 13929 C C . LEU A 1 37 ? 2.001 -5.996 0.546 1.00 0.00 37 LEU A C 10
ATOM 13930 O O . LEU A 1 37 ? 1.418 -5.538 -0.437 1.00 0.00 37 LEU A O 10
ATOM 13946 N N . THR A 1 38 ? 1.631 -5.728 1.795 1.00 0.00 38 THR A N 10
ATOM 13947 C CA . THR A 1 38 ? 0.494 -4.865 2.086 1.00 0.00 38 THR A CA 10
ATOM 13948 C C . THR A 1 38 ? 0.901 -3.705 2.988 1.00 0.00 38 THR A C 10
ATOM 13949 O O . THR A 1 38 ? 1.950 -3.744 3.631 1.00 0.00 38 THR A O 10
ATOM 13960 N N . VAL A 1 39 ? 0.064 -2.673 3.031 1.00 0.00 39 VAL A N 10
ATOM 13961 C CA . VAL A 1 39 ? 0.337 -1.502 3.856 1.00 0.00 39 VAL A CA 10
ATOM 13962 C C . VAL A 1 39 ? 0.515 -1.890 5.319 1.00 0.00 39 VAL A C 10
ATOM 13963 O O . VAL A 1 39 ? -0.261 -2.675 5.863 1.00 0.00 39 VAL A O 10
ATOM 13976 N N . SER A 1 40 ? 1.544 -1.334 5.952 1.00 0.00 40 SER A N 10
ATOM 13977 C CA . SER A 1 40 ? 1.827 -1.624 7.353 1.00 0.00 40 SER A CA 10
ATOM 13978 C C . SER A 1 40 ? 1.411 -0.458 8.244 1.00 0.00 40 SER A C 10
ATOM 13979 O O . SER A 1 40 ? 0.938 -0.654 9.364 1.00 0.00 40 SER A O 10
ATOM 13987 N N . LYS A 1 41 ? 1.590 0.758 7.739 1.00 0.00 41 LYS A N 10
ATOM 13988 C CA . LYS A 1 41 ? 1.233 1.958 8.487 1.00 0.00 41 LYS A CA 10
ATOM 13989 C C . LYS A 1 41 ? 1.064 3.151 7.552 1.00 0.00 41 LYS A C 10
ATOM 13990 O O . LYS A 1 41 ? 1.801 3.296 6.576 1.00 0.00 41 LYS A O 10
ATOM 14009 N N . ILE A 1 42 ? 0.091 4.003 7.857 1.00 0.00 42 ILE A N 10
ATOM 14010 C CA . ILE A 1 42 ? -0.172 5.184 7.045 1.00 0.00 42 ILE A CA 10
ATOM 14011 C C . ILE A 1 42 ? -0.380 6.417 7.919 1.00 0.00 42 ILE A C 10
ATOM 14012 O O . ILE A 1 42 ? -1.452 6.610 8.491 1.00 0.00 42 ILE A O 10
ATOM 14028 N N . GLU A 1 43 ? 0.653 7.248 8.015 1.00 0.00 43 GLU A N 10
ATOM 14029 C CA . GLU A 1 43 ? 0.583 8.463 8.819 1.00 0.00 43 GLU A CA 10
ATOM 14030 C C . GLU A 1 43 ? -0.690 9.246 8.510 1.00 0.00 43 GLU A C 10
ATOM 14031 O O . GLU A 1 43 ? -0.856 9.775 7.411 1.00 0.00 43 GLU A O 10
ATOM 14043 N N . ASP A 1 44 ? -1.586 9.315 9.488 1.00 0.00 44 ASP A N 10
ATOM 14044 C CA . ASP A 1 44 ? -2.845 10.034 9.323 1.00 0.00 44 ASP A CA 10
ATOM 14045 C C . ASP A 1 44 ? -2.609 11.406 8.700 1.00 0.00 44 ASP A C 10
ATOM 14046 O O . ASP A 1 44 ? -3.440 11.907 7.944 1.00 0.00 44 ASP A O 10
ATOM 14055 N N . GLY A 1 45 ? -1.469 12.010 9.024 1.00 0.00 45 GLY A N 10
ATOM 14056 C CA . GLY A 1 45 ? -1.145 13.319 8.489 1.00 0.00 45 GLY A CA 10
ATOM 14057 C C . GLY A 1 45 ? -0.453 13.240 7.143 1.00 0.00 45 GLY A C 10
ATOM 14058 O O . GLY A 1 45 ? -0.425 14.215 6.393 1.00 0.00 45 GLY A O 10
ATOM 14062 N N . GLY A 1 46 ? 0.110 12.075 6.836 1.00 0.00 46 GLY A N 10
ATOM 14063 C CA . GLY A 1 46 ? 0.800 11.894 5.572 1.00 0.00 46 GLY A CA 10
ATOM 14064 C C . GLY A 1 46 ? -0.134 11.997 4.382 1.00 0.00 46 GLY A C 10
ATOM 14065 O O . GLY A 1 46 ? -1.329 11.724 4.495 1.00 0.00 46 GLY A O 10
ATOM 14069 N N . LYS A 1 47 ? 0.411 12.393 3.237 1.00 0.00 47 LYS A N 10
ATOM 14070 C CA . LYS A 1 47 ? -0.380 12.532 2.020 1.00 0.00 47 LYS A CA 10
ATOM 14071 C C . LYS A 1 47 ? -1.250 11.299 1.793 1.00 0.00 47 LYS A C 10
ATOM 14072 O O . LYS A 1 47 ? -2.396 11.409 1.358 1.00 0.00 47 LYS A O 10
ATOM 14091 N N . ALA A 1 48 ? -0.698 10.128 2.091 1.00 0.00 48 ALA A N 10
ATOM 14092 C CA . ALA A 1 48 ? -1.425 8.876 1.923 1.00 0.00 48 ALA A CA 10
ATOM 14093 C C . ALA A 1 48 ? -2.730 8.888 2.713 1.00 0.00 48 ALA A C 10
ATOM 14094 O O . ALA A 1 48 ? -3.749 8.376 2.253 1.00 0.00 48 ALA A O 10
ATOM 14101 N N . ALA A 1 49 ? -2.689 9.476 3.904 1.00 0.00 49 ALA A N 10
ATOM 14102 C CA . ALA A 1 49 ? -3.868 9.555 4.757 1.00 0.00 49 ALA A CA 10
ATOM 14103 C C . ALA A 1 49 ? -4.868 10.572 4.218 1.00 0.00 49 ALA A C 10
ATOM 14104 O O . ALA A 1 49 ? -6.077 10.337 4.230 1.00 0.00 49 ALA A O 10
ATOM 14111 N N . LEU A 1 50 ? -4.357 11.704 3.745 1.00 0.00 50 LEU A N 10
ATOM 14112 C CA . LEU A 1 50 ? -5.206 12.759 3.202 1.00 0.00 50 LEU A CA 10
ATOM 14113 C C . LEU A 1 50 ? -6.022 12.246 2.019 1.00 0.00 50 LEU A C 10
ATOM 14114 O O . LEU A 1 50 ? -7.208 12.549 1.892 1.00 0.00 50 LEU A O 10
ATOM 14130 N N . SER A 1 51 ? -5.378 11.465 1.157 1.00 0.00 51 SER A N 10
ATOM 14131 C CA . SER A 1 51 ? -6.043 10.910 -0.016 1.00 0.00 51 SER A CA 10
ATOM 14132 C C . SER A 1 51 ? -7.296 10.138 0.384 1.00 0.00 51 SER A C 10
ATOM 14133 O O . SER A 1 51 ? -8.325 10.213 -0.288 1.00 0.00 51 SER A O 10
ATOM 14141 N N . GLN A 1 52 ? -7.202 9.397 1.483 1.00 0.00 52 GLN A N 10
ATOM 14142 C CA . GLN A 1 52 ? -8.327 8.610 1.973 1.00 0.00 52 GLN A CA 10
ATOM 14143 C C . GLN A 1 52 ? -8.743 7.558 0.949 1.00 0.00 52 GLN A C 10
ATOM 14144 O O . GLN A 1 52 ? -9.900 7.139 0.908 1.00 0.00 52 GLN A O 10
ATOM 14158 N N . LYS A 1 53 ? -7.792 7.136 0.123 1.00 0.00 53 LYS A N 10
ATOM 14159 C CA . LYS A 1 53 ? -8.057 6.133 -0.901 1.00 0.00 53 LYS A CA 10
ATOM 14160 C C . LYS A 1 53 ? -7.524 4.768 -0.477 1.00 0.00 53 LYS A C 10
ATOM 14161 O O . LYS A 1 53 ? -8.057 3.732 -0.874 1.00 0.00 53 LYS A O 10
ATOM 14180 N N . MET A 1 54 ? -6.470 4.775 0.333 1.00 0.00 54 MET A N 10
ATOM 14181 C CA . MET A 1 54 ? -5.867 3.537 0.813 1.00 0.00 54 MET A CA 10
ATOM 14182 C C . MET A 1 54 ? -5.775 3.532 2.336 1.00 0.00 54 MET A C 10
ATOM 14183 O O . MET A 1 54 ? -5.842 4.582 2.975 1.00 0.00 54 MET A O 10
ATOM 14197 N N . ARG A 1 55 ? -5.621 2.344 2.911 1.00 0.00 55 ARG A N 10
ATOM 14198 C CA . ARG A 1 55 ? -5.521 2.203 4.358 1.00 0.00 55 ARG A CA 10
ATOM 14199 C C . ARG A 1 55 ? -4.948 0.839 4.733 1.00 0.00 55 ARG A C 10
ATOM 14200 O O . ARG A 1 55 ? -5.100 -0.135 3.995 1.00 0.00 55 ARG A O 10
ATOM 14221 N N . THR A 1 56 ? -4.288 0.777 5.886 1.00 0.00 56 THR A N 10
ATOM 14222 C CA . THR A 1 56 ? -3.691 -0.466 6.358 1.00 0.00 56 THR A CA 10
ATOM 14223 C C . THR A 1 56 ? -4.585 -1.660 6.045 1.00 0.00 56 THR A C 10
ATOM 14224 O O . THR A 1 56 ? -5.604 -1.874 6.700 1.00 0.00 56 THR A O 10
ATOM 14235 N N . GLY A 1 57 ? -4.196 -2.436 5.037 1.00 0.00 57 GLY A N 10
ATOM 14236 C CA . GLY A 1 57 ? -4.974 -3.600 4.655 1.00 0.00 57 GLY A CA 10
ATOM 14237 C C . GLY A 1 57 ? -5.050 -3.778 3.152 1.00 0.00 57 GLY A C 10
ATOM 14238 O O . GLY A 1 57 ? -5.547 -4.794 2.665 1.00 0.00 57 GLY A O 10
ATOM 14242 N N . ASP A 1 58 ? -4.558 -2.789 2.415 1.00 0.00 58 ASP A N 10
ATOM 14243 C CA . ASP A 1 58 ? -4.572 -2.841 0.957 1.00 0.00 58 ASP A CA 10
ATOM 14244 C C . ASP A 1 58 ? -3.303 -3.498 0.424 1.00 0.00 58 ASP A C 10
ATOM 14245 O O . ASP A 1 58 ? -2.272 -3.514 1.096 1.00 0.00 58 ASP A O 10
ATOM 14254 N N . GLU A 1 59 ? -3.387 -4.041 -0.786 1.00 0.00 59 GLU A N 10
ATOM 14255 C CA . GLU A 1 59 ? -2.245 -4.701 -1.408 1.00 0.00 59 GLU A CA 10
ATOM 14256 C C . GLU A 1 59 ? -1.660 -3.841 -2.524 1.00 0.00 59 GLU A C 10
ATOM 14257 O O . GLU A 1 59 ? -2.253 -3.707 -3.596 1.00 0.00 59 GLU A O 10
ATOM 14269 N N . LEU A 1 60 ? -0.494 -3.260 -2.265 1.00 0.00 60 LEU A N 10
ATOM 14270 C CA . LEU A 1 60 ? 0.172 -2.411 -3.247 1.00 0.00 60 LEU A CA 10
ATOM 14271 C C . LEU A 1 60 ? 1.086 -3.235 -4.148 1.00 0.00 60 LEU A C 10
ATOM 14272 O O . LEU A 1 60 ? 2.089 -3.787 -3.696 1.00 0.00 60 LEU A O 10
ATOM 14288 N N . VAL A 1 61 ? 0.733 -3.314 -5.428 1.00 0.00 61 VAL A N 10
ATOM 14289 C CA . VAL A 1 61 ? 1.522 -4.068 -6.394 1.00 0.00 61 VAL A CA 10
ATOM 14290 C C . VAL A 1 61 ? 2.111 -3.149 -7.459 1.00 0.00 61 VAL A C 10
ATOM 14291 O O . VAL A 1 61 ? 3.032 -3.529 -8.180 1.00 0.00 61 VAL A O 10
ATOM 14304 N N . ASN A 1 62 ? 1.573 -1.937 -7.550 1.00 0.00 62 ASN A N 10
ATOM 14305 C CA . ASN A 1 62 ? 2.045 -0.963 -8.527 1.00 0.00 62 ASN A CA 10
ATOM 14306 C C . ASN A 1 62 ? 2.462 0.335 -7.843 1.00 0.00 62 ASN A C 10
ATOM 14307 O O . ASN A 1 62 ? 1.640 1.018 -7.232 1.00 0.00 62 ASN A O 10
ATOM 14318 N N . ILE A 1 63 ? 3.744 0.670 -7.952 1.00 0.00 63 ILE A N 10
ATOM 14319 C CA . ILE A 1 63 ? 4.269 1.887 -7.346 1.00 0.00 63 ILE A CA 10
ATOM 14320 C C . ILE A 1 63 ? 4.818 2.836 -8.406 1.00 0.00 63 ILE A C 10
ATOM 14321 O O . ILE A 1 63 ? 5.728 2.486 -9.156 1.00 0.00 63 ILE A O 10
ATOM 14337 N N . ASN A 1 64 ? 4.259 4.040 -8.460 1.00 0.00 64 ASN A N 10
ATOM 14338 C CA . ASN A 1 64 ? 4.693 5.042 -9.427 1.00 0.00 64 ASN A CA 10
ATOM 14339 C C . ASN A 1 64 ? 4.572 4.511 -10.852 1.00 0.00 64 ASN A C 10
ATOM 14340 O O . ASN A 1 64 ? 5.336 4.894 -11.736 1.00 0.00 64 ASN A O 10
ATOM 14351 N N . GLY A 1 65 ? 3.603 3.625 -11.067 1.00 0.00 65 GLY A N 10
ATOM 14352 C CA . GLY A 1 65 ? 3.398 3.056 -12.386 1.00 0.00 65 GLY A CA 10
ATOM 14353 C C . GLY A 1 65 ? 4.331 1.895 -12.668 1.00 0.00 65 GLY A C 10
ATOM 14354 O O . GLY A 1 65 ? 4.443 1.441 -13.807 1.00 0.00 65 GLY A O 10
ATOM 14358 N N . THR A 1 66 ? 5.006 1.414 -11.629 1.00 0.00 66 THR A N 10
ATOM 14359 C CA . THR A 1 66 ? 5.937 0.302 -11.770 1.00 0.00 66 THR A CA 10
ATOM 14360 C C . THR A 1 66 ? 5.346 -0.985 -11.205 1.00 0.00 66 THR A C 10
ATOM 14361 O O . THR A 1 66 ? 5.155 -1.131 -9.997 1.00 0.00 66 THR A O 10
ATOM 14372 N N . PRO A 1 67 ? 5.048 -1.942 -12.096 1.00 0.00 67 PRO A N 10
ATOM 14373 C CA . PRO A 1 67 ? 4.475 -3.234 -11.707 1.00 0.00 67 PRO A CA 10
ATOM 14374 C C . PRO A 1 67 ? 5.473 -4.108 -10.955 1.00 0.00 67 PRO A C 10
ATOM 14375 O O . PRO A 1 67 ? 6.443 -4.601 -11.534 1.00 0.00 67 PRO A O 10
ATOM 14386 N N . LEU A 1 68 ? 5.230 -4.298 -9.663 1.00 0.00 68 LEU A N 10
ATOM 14387 C CA . LEU A 1 68 ? 6.107 -5.114 -8.831 1.00 0.00 68 LEU A CA 10
ATOM 14388 C C . LEU A 1 68 ? 5.727 -6.588 -8.921 1.00 0.00 68 LEU A C 10
ATOM 14389 O O . LEU A 1 68 ? 4.831 -6.964 -9.677 1.00 0.00 68 LEU A O 10
ATOM 14405 N N . TYR A 1 69 ? 6.411 -7.419 -8.142 1.00 0.00 69 TYR A N 10
ATOM 14406 C CA . TYR A 1 69 ? 6.146 -8.852 -8.134 1.00 0.00 69 TYR A CA 10
ATOM 14407 C C . TYR A 1 69 ? 5.841 -9.341 -6.721 1.00 0.00 69 TYR A C 10
ATOM 14408 O O . TYR A 1 69 ? 4.988 -10.205 -6.521 1.00 0.00 69 TYR A O 10
ATOM 14426 N N . GLY A 1 70 ? 6.545 -8.780 -5.742 1.00 0.00 70 GLY A N 10
ATOM 14427 C CA . GLY A 1 70 ? 6.336 -9.171 -4.360 1.00 0.00 70 GLY A CA 10
ATOM 14428 C C . GLY A 1 70 ? 7.441 -8.680 -3.446 1.00 0.00 70 GLY A C 10
ATOM 14429 O O . GLY A 1 70 ? 7.204 -8.398 -2.271 1.00 0.00 70 GLY A O 10
ATOM 14433 N N . SER A 1 71 ? 8.652 -8.581 -3.985 1.00 0.00 71 SER A N 10
ATOM 14434 C CA . SER A 1 71 ? 9.799 -8.127 -3.208 1.00 0.00 71 SER A CA 10
ATOM 14435 C C . SER A 1 71 ? 9.469 -6.844 -2.450 1.00 0.00 71 SER A C 10
ATOM 14436 O O . SER A 1 71 ? 8.524 -6.133 -2.793 1.00 0.00 71 SER A O 10
ATOM 14444 N N . ARG A 1 72 ? 10.255 -6.554 -1.419 1.00 0.00 72 ARG A N 10
ATOM 14445 C CA . ARG A 1 72 ? 10.047 -5.358 -0.612 1.00 0.00 72 ARG A CA 10
ATOM 14446 C C . ARG A 1 72 ? 10.935 -4.215 -1.094 1.00 0.00 72 ARG A C 10
ATOM 14447 O O . ARG A 1 72 ? 10.442 -3.191 -1.565 1.00 0.00 72 ARG A O 10
ATOM 14468 N N . GLN A 1 73 ? 12.246 -4.399 -0.971 1.00 0.00 73 GLN A N 10
ATOM 14469 C CA . GLN A 1 73 ? 13.202 -3.382 -1.394 1.00 0.00 73 GLN A CA 10
ATOM 14470 C C . GLN A 1 73 ? 12.710 -2.657 -2.642 1.00 0.00 73 GLN A C 10
ATOM 14471 O O . GLN A 1 73 ? 12.382 -1.472 -2.594 1.00 0.00 73 GLN A O 10
ATOM 14485 N N . GLU A 1 74 ? 12.663 -3.377 -3.759 1.00 0.00 74 GLU A N 10
ATOM 14486 C CA . GLU A 1 74 ? 12.212 -2.801 -5.020 1.00 0.00 74 GLU A CA 10
ATOM 14487 C C . GLU A 1 74 ? 11.094 -1.789 -4.787 1.00 0.00 74 GLU A C 10
ATOM 14488 O O . GLU A 1 74 ? 11.207 -0.625 -5.169 1.00 0.00 74 GLU A O 10
ATOM 14500 N N . ALA A 1 75 ? 10.015 -2.242 -4.157 1.00 0.00 75 ALA A N 10
ATOM 14501 C CA . ALA A 1 75 ? 8.877 -1.377 -3.871 1.00 0.00 75 ALA A CA 10
ATOM 14502 C C . ALA A 1 75 ? 9.323 -0.096 -3.174 1.00 0.00 75 ALA A C 10
ATOM 14503 O O . ALA A 1 75 ? 9.363 0.973 -3.784 1.00 0.00 75 ALA A O 10
ATOM 14510 N N . LEU A 1 76 ? 9.656 -0.210 -1.893 1.00 0.00 76 LEU A N 10
ATOM 14511 C CA . LEU A 1 76 ? 10.098 0.940 -1.112 1.00 0.00 76 LEU A CA 10
ATOM 14512 C C . LEU A 1 76 ? 11.118 1.766 -1.890 1.00 0.00 76 LEU A C 10
ATOM 14513 O O . LEU A 1 76 ? 10.883 2.937 -2.190 1.00 0.00 76 LEU A O 10
ATOM 14529 N N . ILE A 1 77 ? 12.249 1.148 -2.214 1.00 0.00 77 ILE A N 10
ATOM 14530 C CA . ILE A 1 77 ? 13.302 1.826 -2.960 1.00 0.00 77 ILE A CA 10
ATOM 14531 C C . ILE A 1 77 ? 12.720 2.676 -4.084 1.00 0.00 77 ILE A C 10
ATOM 14532 O O . ILE A 1 77 ? 13.244 3.744 -4.404 1.00 0.00 77 ILE A O 10
ATOM 14548 N N . LEU A 1 78 ? 11.633 2.198 -4.678 1.00 0.00 78 LEU A N 10
ATOM 14549 C CA . LEU A 1 78 ? 10.977 2.915 -5.766 1.00 0.00 78 LEU A CA 10
ATOM 14550 C C . LEU A 1 78 ? 10.437 4.258 -5.285 1.00 0.00 78 LEU A C 10
ATOM 14551 O O . LEU A 1 78 ? 10.616 5.282 -5.945 1.00 0.00 78 LEU A O 10
ATOM 14567 N N . ILE A 1 79 ? 9.778 4.245 -4.132 1.00 0.00 79 ILE A N 10
ATOM 14568 C CA . ILE A 1 79 ? 9.214 5.463 -3.561 1.00 0.00 79 ILE A CA 10
ATOM 14569 C C . ILE A 1 79 ? 10.279 6.545 -3.415 1.00 0.00 79 ILE A C 10
ATOM 14570 O O . ILE A 1 79 ? 10.022 7.722 -3.666 1.00 0.00 79 ILE A O 10
ATOM 14586 N N . LYS A 1 80 ? 11.476 6.138 -3.008 1.00 0.00 80 LYS A N 10
ATOM 14587 C CA . LYS A 1 80 ? 12.583 7.071 -2.830 1.00 0.00 80 LYS A CA 10
ATOM 14588 C C . LYS A 1 80 ? 12.730 7.978 -4.048 1.00 0.00 80 LYS A C 10
ATOM 14589 O O . LYS A 1 80 ? 13.155 9.126 -3.930 1.00 0.00 80 LYS A O 10
ATOM 14608 N N . GLY A 1 81 ? 12.374 7.454 -5.217 1.00 0.00 81 GLY A N 10
ATOM 14609 C CA . GLY A 1 81 ? 12.473 8.231 -6.438 1.00 0.00 81 GLY A CA 10
ATOM 14610 C C . GLY A 1 81 ? 11.369 9.262 -6.561 1.00 0.00 81 GLY A C 10
ATOM 14611 O O . GLY A 1 81 ? 11.533 10.280 -7.233 1.00 0.00 81 GLY A O 10
ATOM 14615 N N . SER A 1 82 ? 10.240 8.998 -5.911 1.00 0.00 82 SER A N 10
ATOM 14616 C CA . SER A 1 82 ? 9.102 9.908 -5.954 1.00 0.00 82 SER A CA 10
ATOM 14617 C C . SER A 1 82 ? 9.569 11.358 -6.052 1.00 0.00 82 SER A C 10
ATOM 14618 O O . SER A 1 82 ? 10.562 11.745 -5.436 1.00 0.00 82 SER A O 10
ATOM 14626 N N . PHE A 1 83 ? 8.845 12.154 -6.832 1.00 0.00 83 PHE A N 10
ATOM 14627 C CA . PHE A 1 83 ? 9.184 13.561 -7.013 1.00 0.00 83 PHE A CA 10
ATOM 14628 C C . PHE A 1 83 ? 8.136 14.461 -6.366 1.00 0.00 83 PHE A C 10
ATOM 14629 O O . PHE A 1 83 ? 8.368 15.039 -5.304 1.00 0.00 83 PHE A O 10
ATOM 14646 N N . ARG A 1 84 ? 6.981 14.574 -7.014 1.00 0.00 84 ARG A N 10
ATOM 14647 C CA . ARG A 1 84 ? 5.897 15.405 -6.504 1.00 0.00 84 ARG A CA 10
ATOM 14648 C C . ARG A 1 84 ? 4.583 14.630 -6.482 1.00 0.00 84 ARG A C 10
ATOM 14649 O O . ARG A 1 84 ? 3.843 14.672 -5.498 1.00 0.00 84 ARG A O 10
ATOM 14670 N N . ILE A 1 85 ? 4.299 13.924 -7.571 1.00 0.00 85 ILE A N 10
ATOM 14671 C CA . ILE A 1 85 ? 3.075 13.140 -7.676 1.00 0.00 85 ILE A CA 10
ATOM 14672 C C . ILE A 1 85 ? 3.376 11.645 -7.651 1.00 0.00 85 ILE A C 10
ATOM 14673 O O . ILE A 1 85 ? 4.276 11.170 -8.346 1.00 0.00 85 ILE A O 10
ATOM 14689 N N . LEU A 1 86 ? 2.617 10.908 -6.849 1.00 0.00 86 LEU A N 10
ATOM 14690 C CA . LEU A 1 86 ? 2.800 9.465 -6.734 1.00 0.00 86 LEU A CA 10
ATOM 14691 C C . LEU A 1 86 ? 1.585 8.717 -7.273 1.00 0.00 86 LEU A C 10
ATOM 14692 O O . LEU A 1 86 ? 0.447 9.151 -7.097 1.00 0.00 86 LEU A O 10
ATOM 14708 N N . LYS A 1 87 ? 1.835 7.590 -7.931 1.00 0.00 87 LYS A N 10
ATOM 14709 C CA . LYS A 1 87 ? 0.762 6.778 -8.493 1.00 0.00 87 LYS A CA 10
ATOM 14710 C C . LYS A 1 87 ? 0.867 5.333 -8.018 1.00 0.00 87 LYS A C 10
ATOM 14711 O O . LYS A 1 87 ? 1.843 4.641 -8.311 1.00 0.00 87 LYS A O 10
ATOM 14730 N N . LEU A 1 88 ? -0.144 4.882 -7.283 1.00 0.00 88 LEU A N 10
ATOM 14731 C CA . LEU A 1 88 ? -0.167 3.517 -6.768 1.00 0.00 88 LEU A CA 10
ATOM 14732 C C . LEU A 1 88 ? -1.510 2.851 -7.049 1.00 0.00 88 LEU A C 10
ATOM 14733 O O . LEU A 1 88 ? -2.561 3.484 -6.946 1.00 0.00 88 LEU A O 10
ATOM 14749 N N . ILE A 1 89 ? -1.467 1.571 -7.401 1.00 0.00 89 ILE A N 10
ATOM 14750 C CA . ILE A 1 89 ? -2.681 0.819 -7.693 1.00 0.00 89 ILE A CA 10
ATOM 14751 C C . ILE A 1 89 ? -2.824 -0.379 -6.759 1.00 0.00 89 ILE A C 10
ATOM 14752 O O . ILE A 1 89 ? -2.193 -1.416 -6.961 1.00 0.00 89 ILE A O 10
ATOM 14768 N N . VAL A 1 90 ? -3.660 -0.229 -5.736 1.00 0.00 90 VAL A N 10
ATOM 14769 C CA . VAL A 1 90 ? -3.889 -1.298 -4.772 1.00 0.00 90 VAL A CA 10
ATOM 14770 C C . VAL A 1 90 ? -5.154 -2.080 -5.109 1.00 0.00 90 VAL A C 10
ATOM 14771 O O . VAL A 1 90 ? -6.141 -1.512 -5.575 1.00 0.00 90 VAL A O 10
ATOM 14784 N N . ARG A 1 91 ? -5.116 -3.387 -4.870 1.00 0.00 91 ARG A N 10
ATOM 14785 C CA . ARG A 1 91 ? -6.259 -4.248 -5.148 1.00 0.00 91 ARG A CA 10
ATOM 14786 C C . ARG A 1 91 ? -6.933 -4.692 -3.853 1.00 0.00 91 ARG A C 10
ATOM 14787 O O . ARG A 1 91 ? -6.264 -5.078 -2.894 1.00 0.00 91 ARG A O 10
ATOM 14808 N N . ARG A 1 92 ? -8.261 -4.634 -3.833 1.00 0.00 92 ARG A N 10
ATOM 14809 C CA . ARG A 1 92 ? -9.025 -5.028 -2.655 1.00 0.00 92 ARG A CA 10
ATOM 14810 C C . ARG A 1 92 ? -10.187 -5.939 -3.041 1.00 0.00 92 ARG A C 10
ATOM 14811 O O . ARG A 1 92 ? -10.936 -5.645 -3.973 1.00 0.00 92 ARG A O 10
ATOM 14832 N N . ARG A 1 93 ? -10.329 -7.046 -2.319 1.00 0.00 93 ARG A N 10
ATOM 14833 C CA . ARG A 1 93 ? -11.398 -8.000 -2.587 1.00 0.00 93 ARG A CA 10
ATOM 14834 C C . ARG A 1 93 ? -12.688 -7.280 -2.967 1.00 0.00 93 ARG A C 10
ATOM 14835 O O . ARG A 1 93 ? -13.036 -6.258 -2.377 1.00 0.00 93 ARG A O 10
ATOM 14856 N N . ASN A 1 94 ? -13.393 -7.820 -3.956 1.00 0.00 94 ASN A N 10
ATOM 14857 C CA . ASN A 1 94 ? -14.644 -7.228 -4.415 1.00 0.00 94 ASN A CA 10
ATOM 14858 C C . ASN A 1 94 ? -15.837 -8.081 -3.994 1.00 0.00 94 ASN A C 10
ATOM 14859 O O . ASN A 1 94 ? -15.765 -9.310 -3.997 1.00 0.00 94 ASN A O 10
ATOM 14870 N N . SER A 1 95 ? -16.932 -7.421 -3.634 1.00 0.00 95 SER A N 10
ATOM 14871 C CA . SER A 1 95 ? -18.140 -8.118 -3.207 1.00 0.00 95 SER A CA 10
ATOM 14872 C C . SER A 1 95 ? -18.471 -9.262 -4.160 1.00 0.00 95 SER A C 10
ATOM 14873 O O . SER A 1 95 ? -18.157 -9.207 -5.348 1.00 0.00 95 SER A O 10
ATOM 14881 N N . GLY A 1 96 ? -19.109 -10.301 -3.628 1.00 0.00 96 GLY A N 10
ATOM 14882 C CA . GLY A 1 96 ? -19.473 -11.445 -4.444 1.00 0.00 96 GLY A CA 10
ATOM 14883 C C . GLY A 1 96 ? -19.702 -12.696 -3.619 1.00 0.00 96 GLY A C 10
ATOM 14884 O O . GLY A 1 96 ? -18.855 -13.587 -3.557 1.00 0.00 96 GLY A O 10
ATOM 14888 N N . PRO A 1 97 ? -20.871 -12.773 -2.966 1.00 0.00 97 PRO A N 10
ATOM 14889 C CA . PRO A 1 97 ? -21.235 -13.920 -2.129 1.00 0.00 97 PRO A CA 10
ATOM 14890 C C . PRO A 1 97 ? -21.499 -15.177 -2.950 1.00 0.00 97 PRO A C 10
ATOM 14891 O O . PRO A 1 97 ? -21.344 -15.176 -4.171 1.00 0.00 97 PRO A O 10
ATOM 14902 N N . SER A 1 98 ? -21.898 -16.248 -2.271 1.00 0.00 98 SER A N 10
ATOM 14903 C CA . SER A 1 98 ? -22.180 -17.514 -2.938 1.00 0.00 98 SER A CA 10
ATOM 14904 C C . SER A 1 98 ? -23.611 -17.966 -2.663 1.00 0.00 98 SER A C 10
ATOM 14905 O O . SER A 1 98 ? -24.273 -17.454 -1.761 1.00 0.00 98 SER A O 10
ATOM 14913 N N . SER A 1 99 ? -24.082 -18.930 -3.449 1.00 0.00 99 SER A N 10
ATOM 14914 C CA . SER A 1 99 ? -25.436 -19.449 -3.293 1.00 0.00 99 SER A CA 10
ATOM 14915 C C . SER A 1 99 ? -26.399 -18.341 -2.882 1.00 0.00 99 SER A C 10
ATOM 14916 O O . SER A 1 99 ? -27.255 -18.535 -2.020 1.00 0.00 99 SER A O 10
ATOM 14924 N N . GLY A 1 100 ? -26.253 -17.176 -3.507 1.00 0.00 100 GLY A N 10
ATOM 14925 C CA . GLY A 1 100 ? -27.116 -16.052 -3.193 1.00 0.00 100 GLY A CA 10
ATOM 14926 C C . GLY A 1 100 ? -27.193 -15.047 -4.325 1.00 0.00 100 GLY A C 10
ATOM 14927 O O . GLY A 1 100 ? -27.269 -13.841 -4.088 1.00 0.00 100 GLY A O 10
ATOM 14931 N N . GLY A 1 1 ? -23.179 -26.302 -8.136 1.00 0.00 1 GLY A N 11
ATOM 14932 C CA . GLY A 1 1 ? -22.142 -25.965 -7.178 1.00 0.00 1 GLY A CA 11
ATOM 14933 C C . GLY A 1 1 ? -22.701 -25.666 -5.801 1.00 0.00 1 GLY A C 11
ATOM 14934 O O . GLY A 1 1 ? -23.888 -25.870 -5.547 1.00 0.00 1 GLY A O 11
ATOM 14938 N N . SER A 1 2 ? -21.843 -25.181 -4.909 1.00 0.00 2 SER A N 11
ATOM 14939 C CA . SER A 1 2 ? -22.256 -24.859 -3.548 1.00 0.00 2 SER A CA 11
ATOM 14940 C C . SER A 1 2 ? -22.649 -23.389 -3.433 1.00 0.00 2 SER A C 11
ATOM 14941 O O . SER A 1 2 ? -21.934 -22.505 -3.905 1.00 0.00 2 SER A O 11
ATOM 14949 N N . SER A 1 3 ? -23.791 -23.136 -2.803 1.00 0.00 3 SER A N 11
ATOM 14950 C CA . SER A 1 3 ? -24.283 -21.774 -2.629 1.00 0.00 3 SER A CA 11
ATOM 14951 C C . SER A 1 3 ? -23.223 -20.893 -1.975 1.00 0.00 3 SER A C 11
ATOM 14952 O O . SER A 1 3 ? -22.756 -21.180 -0.873 1.00 0.00 3 SER A O 11
ATOM 14960 N N . GLY A 1 4 ? -22.849 -19.819 -2.662 1.00 0.00 4 GLY A N 11
ATOM 14961 C CA . GLY A 1 4 ? -21.847 -18.912 -2.133 1.00 0.00 4 GLY A CA 11
ATOM 14962 C C . GLY A 1 4 ? -21.176 -18.093 -3.218 1.00 0.00 4 GLY A C 11
ATOM 14963 O O . GLY A 1 4 ? -21.640 -18.060 -4.357 1.00 0.00 4 GLY A O 11
ATOM 14967 N N . SER A 1 5 ? -20.081 -17.427 -2.863 1.00 0.00 5 SER A N 11
ATOM 14968 C CA . SER A 1 5 ? -19.348 -16.600 -3.813 1.00 0.00 5 SER A CA 11
ATOM 14969 C C . SER A 1 5 ? -18.442 -17.455 -4.694 1.00 0.00 5 SER A C 11
ATOM 14970 O O . SER A 1 5 ? -18.519 -17.401 -5.921 1.00 0.00 5 SER A O 11
ATOM 14978 N N . SER A 1 6 ? -17.584 -18.246 -4.057 1.00 0.00 6 SER A N 11
ATOM 14979 C CA . SER A 1 6 ? -16.660 -19.111 -4.781 1.00 0.00 6 SER A CA 11
ATOM 14980 C C . SER A 1 6 ? -15.859 -18.314 -5.806 1.00 0.00 6 SER A C 11
ATOM 14981 O O . SER A 1 6 ? -15.672 -18.751 -6.941 1.00 0.00 6 SER A O 11
ATOM 14989 N N . GLY A 1 7 ? -15.388 -17.140 -5.397 1.00 0.00 7 GLY A N 11
ATOM 14990 C CA . GLY A 1 7 ? -14.613 -16.299 -6.290 1.00 0.00 7 GLY A CA 11
ATOM 14991 C C . GLY A 1 7 ? -15.431 -15.163 -6.872 1.00 0.00 7 GLY A C 11
ATOM 14992 O O . GLY A 1 7 ? -16.654 -15.253 -6.964 1.00 0.00 7 GLY A O 11
ATOM 14996 N N . GLY A 1 8 ? -14.753 -14.089 -7.265 1.00 0.00 8 GLY A N 11
ATOM 14997 C CA . GLY A 1 8 ? -15.441 -12.945 -7.835 1.00 0.00 8 GLY A CA 11
ATOM 14998 C C . GLY A 1 8 ? -14.503 -12.015 -8.579 1.00 0.00 8 GLY A C 11
ATOM 14999 O O . GLY A 1 8 ? -14.170 -12.257 -9.739 1.00 0.00 8 GLY A O 11
ATOM 15003 N N . SER A 1 9 ? -14.076 -10.948 -7.910 1.00 0.00 9 SER A N 11
ATOM 15004 C CA . SER A 1 9 ? -13.175 -9.976 -8.518 1.00 0.00 9 SER A CA 11
ATOM 15005 C C . SER A 1 9 ? -12.583 -9.049 -7.460 1.00 0.00 9 SER A C 11
ATOM 15006 O O . SER A 1 9 ? -12.896 -9.162 -6.275 1.00 0.00 9 SER A O 11
ATOM 15014 N N . PHE A 1 10 ? -11.725 -8.134 -7.898 1.00 0.00 10 PHE A N 11
ATOM 15015 C CA . PHE A 1 10 ? -11.088 -7.187 -6.990 1.00 0.00 10 PHE A CA 11
ATOM 15016 C C . PHE A 1 10 ? -11.150 -5.769 -7.551 1.00 0.00 10 PHE A C 11
ATOM 15017 O O . PHE A 1 10 ? -11.078 -5.567 -8.762 1.00 0.00 10 PHE A O 11
ATOM 15034 N N . GLN A 1 11 ? -11.286 -4.793 -6.659 1.00 0.00 11 GLN A N 11
ATOM 15035 C CA . GLN A 1 11 ? -11.359 -3.394 -7.065 1.00 0.00 11 GLN A CA 11
ATOM 15036 C C . GLN A 1 11 ? -9.994 -2.722 -6.953 1.00 0.00 11 GLN A C 11
ATOM 15037 O O . GLN A 1 11 ? -9.271 -2.923 -5.978 1.00 0.00 11 GLN A O 11
ATOM 15051 N N . TYR A 1 12 ? -9.649 -1.925 -7.958 1.00 0.00 12 TYR A N 11
ATOM 15052 C CA . TYR A 1 12 ? -8.370 -1.226 -7.974 1.00 0.00 12 TYR A CA 11
ATOM 15053 C C . TYR A 1 12 ? -8.576 0.286 -7.988 1.00 0.00 12 TYR A C 11
ATOM 15054 O O . TYR A 1 12 ? -9.415 0.804 -8.724 1.00 0.00 12 TYR A O 11
ATOM 15072 N N . VAL A 1 13 ? -7.801 0.989 -7.167 1.00 0.00 13 VAL A N 11
ATOM 15073 C CA . VAL A 1 13 ? -7.896 2.442 -7.085 1.00 0.00 13 VAL A CA 11
ATOM 15074 C C . VAL A 1 13 ? -6.515 3.086 -7.140 1.00 0.00 13 VAL A C 11
ATOM 15075 O O . VAL A 1 13 ? -5.701 2.947 -6.227 1.00 0.00 13 VAL A O 11
ATOM 15088 N N . PRO A 1 14 ? -6.243 3.810 -8.236 1.00 0.00 14 PRO A N 11
ATOM 15089 C CA . PRO A 1 14 ? -4.961 4.492 -8.436 1.00 0.00 14 PRO A CA 11
ATOM 15090 C C . PRO A 1 14 ? -4.779 5.674 -7.491 1.00 0.00 14 PRO A C 11
ATOM 15091 O O . PRO A 1 14 ? -5.183 6.796 -7.799 1.00 0.00 14 PRO A O 11
ATOM 15102 N N . VAL A 1 15 ? -4.169 5.416 -6.338 1.00 0.00 15 VAL A N 11
ATOM 15103 C CA . VAL A 1 15 ? -3.933 6.460 -5.348 1.00 0.00 15 VAL A CA 11
ATOM 15104 C C . VAL A 1 15 ? -2.938 7.493 -5.866 1.00 0.00 15 VAL A C 11
ATOM 15105 O O . VAL A 1 15 ? -1.729 7.350 -5.684 1.00 0.00 15 VAL A O 11
ATOM 15118 N N . GLN A 1 16 ? -3.456 8.534 -6.511 1.00 0.00 16 GLN A N 11
ATOM 15119 C CA . GLN A 1 16 ? -2.612 9.591 -7.055 1.00 0.00 16 GLN A CA 11
ATOM 15120 C C . GLN A 1 16 ? -2.304 10.642 -5.993 1.00 0.00 16 GLN A C 11
ATOM 15121 O O . GLN A 1 16 ? -3.157 11.460 -5.648 1.00 0.00 16 GLN A O 11
ATOM 15135 N N . LEU A 1 17 ? -1.079 10.614 -5.479 1.00 0.00 17 LEU A N 11
ATOM 15136 C CA . LEU A 1 17 ? -0.657 11.564 -4.456 1.00 0.00 17 LEU A CA 11
ATOM 15137 C C . LEU A 1 17 ? -0.180 12.868 -5.087 1.00 0.00 17 LEU A C 11
ATOM 15138 O O . LEU A 1 17 ? 0.117 12.918 -6.280 1.00 0.00 17 LEU A O 11
ATOM 15154 N N . GLN A 1 18 ? -0.106 13.919 -4.277 1.00 0.00 18 GLN A N 11
ATOM 15155 C CA . GLN A 1 18 ? 0.337 15.223 -4.757 1.00 0.00 18 GLN A CA 11
ATOM 15156 C C . GLN A 1 18 ? 1.041 16.000 -3.649 1.00 0.00 18 GLN A C 11
ATOM 15157 O O . GLN A 1 18 ? 0.682 15.892 -2.478 1.00 0.00 18 GLN A O 11
ATOM 15171 N N . GLY A 1 19 ? 2.045 16.784 -4.029 1.00 0.00 19 GLY A N 11
ATOM 15172 C CA . GLY A 1 19 ? 2.783 17.568 -3.056 1.00 0.00 19 GLY A CA 11
ATOM 15173 C C . GLY A 1 19 ? 4.211 17.088 -2.887 1.00 0.00 19 GLY A C 11
ATOM 15174 O O . GLY A 1 19 ? 5.151 17.879 -2.951 1.00 0.00 19 GLY A O 11
ATOM 15178 N N . GLY A 1 20 ? 4.374 15.786 -2.670 1.00 0.00 20 GLY A N 11
ATOM 15179 C CA . GLY A 1 20 ? 5.701 15.224 -2.493 1.00 0.00 20 GLY A CA 11
ATOM 15180 C C . GLY A 1 20 ? 5.932 14.716 -1.084 1.00 0.00 20 GLY A C 11
ATOM 15181 O O . GLY A 1 20 ? 5.359 15.237 -0.127 1.00 0.00 20 GLY A O 11
ATOM 15185 N N . ALA A 1 21 ? 6.771 13.694 -0.955 1.00 0.00 21 ALA A N 11
ATOM 15186 C CA . ALA A 1 21 ? 7.076 13.115 0.347 1.00 0.00 21 ALA A CA 11
ATOM 15187 C C . ALA A 1 21 ? 7.390 14.201 1.371 1.00 0.00 21 ALA A C 11
ATOM 15188 O O . ALA A 1 21 ? 7.691 15.344 1.026 1.00 0.00 21 ALA A O 11
ATOM 15195 N N . PRO A 1 22 ? 7.319 13.838 2.660 1.00 0.00 22 PRO A N 11
ATOM 15196 C CA . PRO A 1 22 ? 6.961 12.481 3.082 1.00 0.00 22 PRO A CA 11
ATOM 15197 C C . PRO A 1 22 ? 5.497 12.155 2.808 1.00 0.00 22 PRO A C 11
ATOM 15198 O O . PRO A 1 22 ? 4.605 12.930 3.151 1.00 0.00 22 PRO A O 11
ATOM 15209 N N . TRP A 1 23 ? 5.258 11.004 2.189 1.00 0.00 23 TRP A N 11
ATOM 15210 C CA . TRP A 1 23 ? 3.901 10.576 1.869 1.00 0.00 23 TRP A CA 11
ATOM 15211 C C . TRP A 1 23 ? 3.160 10.133 3.126 1.00 0.00 23 TRP A C 11
ATOM 15212 O O . TRP A 1 23 ? 2.046 10.582 3.392 1.00 0.00 23 TRP A O 11
ATOM 15233 N N . GLY A 1 24 ? 3.786 9.248 3.896 1.00 0.00 24 GLY A N 11
ATOM 15234 C CA . GLY A 1 24 ? 3.170 8.759 5.115 1.00 0.00 24 GLY A CA 11
ATOM 15235 C C . GLY A 1 24 ? 2.536 7.394 4.937 1.00 0.00 24 GLY A C 11
ATOM 15236 O O . GLY A 1 24 ? 1.403 7.168 5.362 1.00 0.00 24 GLY A O 11
ATOM 15240 N N . PHE A 1 25 ? 3.266 6.481 4.305 1.00 0.00 25 PHE A N 11
ATOM 15241 C CA . PHE A 1 25 ? 2.767 5.131 4.069 1.00 0.00 25 PHE A CA 11
ATOM 15242 C C . PHE A 1 25 ? 3.916 4.129 4.007 1.00 0.00 25 PHE A C 11
ATOM 15243 O O . PHE A 1 25 ? 4.959 4.399 3.409 1.00 0.00 25 PHE A O 11
ATOM 15260 N N . THR A 1 26 ? 3.718 2.971 4.628 1.00 0.00 26 THR A N 11
ATOM 15261 C CA . THR A 1 26 ? 4.737 1.929 4.646 1.00 0.00 26 THR A CA 11
ATOM 15262 C C . THR A 1 26 ? 4.143 0.574 4.277 1.00 0.00 26 THR A C 11
ATOM 15263 O O . THR A 1 26 ? 2.929 0.439 4.117 1.00 0.00 26 THR A O 11
ATOM 15274 N N . LEU A 1 27 ? 5.006 -0.428 4.144 1.00 0.00 27 LEU A N 11
ATOM 15275 C CA . LEU A 1 27 ? 4.566 -1.774 3.795 1.00 0.00 27 LEU A CA 11
ATOM 15276 C C . LEU A 1 27 ? 5.266 -2.817 4.660 1.00 0.00 27 LEU A C 11
ATOM 15277 O O . LEU A 1 27 ? 6.162 -2.493 5.440 1.00 0.00 27 LEU A O 11
ATOM 15293 N N . LYS A 1 28 ? 4.853 -4.072 4.516 1.00 0.00 28 LYS A N 11
ATOM 15294 C CA . LYS A 1 28 ? 5.442 -5.164 5.281 1.00 0.00 28 LYS A CA 11
ATOM 15295 C C . LYS A 1 28 ? 5.362 -6.476 4.507 1.00 0.00 28 LYS A C 11
ATOM 15296 O O . LYS A 1 28 ? 4.832 -6.522 3.397 1.00 0.00 28 LYS A O 11
ATOM 15315 N N . GLY A 1 29 ? 5.890 -7.542 5.101 1.00 0.00 29 GLY A N 11
ATOM 15316 C CA . GLY A 1 29 ? 5.866 -8.840 4.452 1.00 0.00 29 GLY A CA 11
ATOM 15317 C C . GLY A 1 29 ? 6.682 -8.866 3.175 1.00 0.00 29 GLY A C 11
ATOM 15318 O O . GLY A 1 29 ? 7.825 -8.411 3.152 1.00 0.00 29 GLY A O 11
ATOM 15322 N N . GLY A 1 30 ? 6.095 -9.401 2.110 1.00 0.00 30 GLY A N 11
ATOM 15323 C CA . GLY A 1 30 ? 6.791 -9.476 0.838 1.00 0.00 30 GLY A CA 11
ATOM 15324 C C . GLY A 1 30 ? 6.896 -10.896 0.318 1.00 0.00 30 GLY A C 11
ATOM 15325 O O . GLY A 1 30 ? 6.289 -11.814 0.870 1.00 0.00 30 GLY A O 11
ATOM 15329 N N . LEU A 1 31 ? 7.668 -11.077 -0.748 1.00 0.00 31 LEU A N 11
ATOM 15330 C CA . LEU A 1 31 ? 7.850 -12.396 -1.345 1.00 0.00 31 LEU A CA 11
ATOM 15331 C C . LEU A 1 31 ? 8.813 -13.240 -0.516 1.00 0.00 31 LEU A C 11
ATOM 15332 O O . LEU A 1 31 ? 8.618 -14.445 -0.357 1.00 0.00 31 LEU A O 11
ATOM 15348 N N . GLU A 1 32 ? 9.851 -12.599 0.012 1.00 0.00 32 GLU A N 11
ATOM 15349 C CA . GLU A 1 32 ? 10.843 -13.292 0.826 1.00 0.00 32 GLU A CA 11
ATOM 15350 C C . GLU A 1 32 ? 10.174 -14.054 1.966 1.00 0.00 32 GLU A C 11
ATOM 15351 O O . GLU A 1 32 ? 10.714 -15.042 2.468 1.00 0.00 32 GLU A O 11
ATOM 15363 N N . HIS A 1 33 ? 8.997 -13.589 2.371 1.00 0.00 33 HIS A N 11
ATOM 15364 C CA . HIS A 1 33 ? 8.254 -14.227 3.452 1.00 0.00 33 HIS A CA 11
ATOM 15365 C C . HIS A 1 33 ? 6.963 -14.850 2.930 1.00 0.00 33 HIS A C 11
ATOM 15366 O O . HIS A 1 33 ? 6.174 -15.403 3.698 1.00 0.00 33 HIS A O 11
ATOM 15380 N N . CYS A 1 34 ? 6.754 -14.757 1.621 1.00 0.00 34 CYS A N 11
ATOM 15381 C CA . CYS A 1 34 ? 5.557 -15.311 0.997 1.00 0.00 34 CYS A CA 11
ATOM 15382 C C . CYS A 1 34 ? 4.302 -14.617 1.516 1.00 0.00 34 CYS A C 11
ATOM 15383 O O . CYS A 1 34 ? 3.218 -15.198 1.521 1.00 0.00 34 CYS A O 11
ATOM 15391 N N . GLU A 1 35 ? 4.459 -13.371 1.953 1.00 0.00 35 GLU A N 11
ATOM 15392 C CA . GLU A 1 35 ? 3.338 -12.600 2.477 1.00 0.00 35 GLU A CA 11
ATOM 15393 C C . GLU A 1 35 ? 2.904 -11.527 1.482 1.00 0.00 35 GLU A C 11
ATOM 15394 O O . GLU A 1 35 ? 3.715 -10.954 0.755 1.00 0.00 35 GLU A O 11
ATOM 15406 N N . PRO A 1 36 ? 1.592 -11.250 1.447 1.00 0.00 36 PRO A N 11
ATOM 15407 C CA . PRO A 1 36 ? 1.019 -10.245 0.546 1.00 0.00 36 PRO A CA 11
ATOM 15408 C C . PRO A 1 36 ? 1.410 -8.824 0.938 1.00 0.00 36 PRO A C 11
ATOM 15409 O O . PRO A 1 36 ? 0.799 -8.224 1.824 1.00 0.00 36 PRO A O 11
ATOM 15420 N N . LEU A 1 37 ? 2.429 -8.291 0.275 1.00 0.00 37 LEU A N 11
ATOM 15421 C CA . LEU A 1 37 ? 2.901 -6.940 0.554 1.00 0.00 37 LEU A CA 11
ATOM 15422 C C . LEU A 1 37 ? 1.734 -5.960 0.628 1.00 0.00 37 LEU A C 11
ATOM 15423 O O . LEU A 1 37 ? 1.212 -5.520 -0.396 1.00 0.00 37 LEU A O 11
ATOM 15439 N N . THR A 1 38 ? 1.330 -5.620 1.849 1.00 0.00 38 THR A N 11
ATOM 15440 C CA . THR A 1 38 ? 0.226 -4.692 2.057 1.00 0.00 38 THR A CA 11
ATOM 15441 C C . THR A 1 38 ? 0.627 -3.564 3.001 1.00 0.00 38 THR A C 11
ATOM 15442 O O . THR A 1 38 ? 1.603 -3.679 3.743 1.00 0.00 38 THR A O 11
ATOM 15453 N N . VAL A 1 39 ? -0.132 -2.474 2.969 1.00 0.00 39 VAL A N 11
ATOM 15454 C CA . VAL A 1 39 ? 0.143 -1.325 3.823 1.00 0.00 39 VAL A CA 11
ATOM 15455 C C . VAL A 1 39 ? 0.295 -1.747 5.280 1.00 0.00 39 VAL A C 11
ATOM 15456 O O . VAL A 1 39 ? -0.587 -2.396 5.844 1.00 0.00 39 VAL A O 11
ATOM 15469 N N . SER A 1 40 ? 1.418 -1.375 5.885 1.00 0.00 40 SER A N 11
ATOM 15470 C CA . SER A 1 40 ? 1.688 -1.718 7.276 1.00 0.00 40 SER A CA 11
ATOM 15471 C C . SER A 1 40 ? 1.355 -0.549 8.198 1.00 0.00 40 SER A C 11
ATOM 15472 O O . SER A 1 40 ? 0.847 -0.739 9.303 1.00 0.00 40 SER A O 11
ATOM 15480 N N . LYS A 1 41 ? 1.646 0.662 7.735 1.00 0.00 41 LYS A N 11
ATOM 15481 C CA . LYS A 1 41 ? 1.378 1.865 8.515 1.00 0.00 41 LYS A CA 11
ATOM 15482 C C . LYS A 1 41 ? 1.242 3.083 7.608 1.00 0.00 41 LYS A C 11
ATOM 15483 O O . LYS A 1 41 ? 1.952 3.207 6.610 1.00 0.00 41 LYS A O 11
ATOM 15502 N N . ILE A 1 42 ? 0.328 3.980 7.962 1.00 0.00 42 ILE A N 11
ATOM 15503 C CA . ILE A 1 42 ? 0.102 5.189 7.180 1.00 0.00 42 ILE A CA 11
ATOM 15504 C C . ILE A 1 42 ? -0.058 6.406 8.085 1.00 0.00 42 ILE A C 11
ATOM 15505 O O . ILE A 1 42 ? -1.100 6.592 8.712 1.00 0.00 42 ILE A O 11
ATOM 15521 N N . GLU A 1 43 ? 0.981 7.233 8.144 1.00 0.00 43 GLU A N 11
ATOM 15522 C CA . GLU A 1 43 ? 0.954 8.434 8.972 1.00 0.00 43 GLU A CA 11
ATOM 15523 C C . GLU A 1 43 ? -0.364 9.183 8.802 1.00 0.00 43 GLU A C 11
ATOM 15524 O O . GLU A 1 43 ? -0.756 9.527 7.686 1.00 0.00 43 GLU A O 11
ATOM 15536 N N . ASP A 1 44 ? -1.045 9.431 9.915 1.00 0.00 44 ASP A N 11
ATOM 15537 C CA . ASP A 1 44 ? -2.319 10.139 9.891 1.00 0.00 44 ASP A CA 11
ATOM 15538 C C . ASP A 1 44 ? -2.118 11.609 9.536 1.00 0.00 44 ASP A C 11
ATOM 15539 O O . ASP A 1 44 ? -1.518 12.365 10.299 1.00 0.00 44 ASP A O 11
ATOM 15548 N N . GLY A 1 45 ? -2.622 12.006 8.371 1.00 0.00 45 GLY A N 11
ATOM 15549 C CA . GLY A 1 45 ? -2.486 13.383 7.935 1.00 0.00 45 GLY A CA 11
ATOM 15550 C C . GLY A 1 45 ? -1.620 13.516 6.698 1.00 0.00 45 GLY A C 11
ATOM 15551 O O . GLY A 1 45 ? -1.776 14.456 5.920 1.00 0.00 45 GLY A O 11
ATOM 15555 N N . GLY A 1 46 ? -0.701 12.572 6.516 1.00 0.00 46 GLY A N 11
ATOM 15556 C CA . GLY A 1 46 ? 0.181 12.608 5.364 1.00 0.00 46 GLY A CA 11
ATOM 15557 C C . GLY A 1 46 ? -0.574 12.527 4.053 1.00 0.00 46 GLY A C 11
ATOM 15558 O O . GLY A 1 46 ? -1.805 12.516 4.036 1.00 0.00 46 GLY A O 11
ATOM 15562 N N . LYS A 1 47 ? 0.163 12.471 2.949 1.00 0.00 47 LYS A N 11
ATOM 15563 C CA . LYS A 1 47 ? -0.443 12.391 1.626 1.00 0.00 47 LYS A CA 11
ATOM 15564 C C . LYS A 1 47 ? -1.273 11.119 1.484 1.00 0.00 47 LYS A C 11
ATOM 15565 O O . LYS A 1 47 ? -2.419 11.161 1.037 1.00 0.00 47 LYS A O 11
ATOM 15584 N N . ALA A 1 48 ? -0.688 9.990 1.868 1.00 0.00 48 ALA A N 11
ATOM 15585 C CA . ALA A 1 48 ? -1.375 8.707 1.787 1.00 0.00 48 ALA A CA 11
ATOM 15586 C C . ALA A 1 48 ? -2.732 8.766 2.480 1.00 0.00 48 ALA A C 11
ATOM 15587 O O . ALA A 1 48 ? -3.738 8.314 1.934 1.00 0.00 48 ALA A O 11
ATOM 15594 N N . ALA A 1 49 ? -2.752 9.326 3.685 1.00 0.00 49 ALA A N 11
ATOM 15595 C CA . ALA A 1 49 ? -3.986 9.445 4.451 1.00 0.00 49 ALA A CA 11
ATOM 15596 C C . ALA A 1 49 ? -4.910 10.496 3.845 1.00 0.00 49 ALA A C 11
ATOM 15597 O O . ALA A 1 49 ? -6.127 10.313 3.795 1.00 0.00 49 ALA A O 11
ATOM 15604 N N . LEU A 1 50 ? -4.325 11.596 3.385 1.00 0.00 50 LEU A N 11
ATOM 15605 C CA . LEU A 1 50 ? -5.096 12.677 2.781 1.00 0.00 50 LEU A CA 11
ATOM 15606 C C . LEU A 1 50 ? -5.966 12.156 1.642 1.00 0.00 50 LEU A C 11
ATOM 15607 O O . LEU A 1 50 ? -7.161 12.445 1.578 1.00 0.00 50 LEU A O 11
ATOM 15623 N N . SER A 1 51 ? -5.359 11.384 0.746 1.00 0.00 51 SER A N 11
ATOM 15624 C CA . SER A 1 51 ? -6.079 10.823 -0.391 1.00 0.00 51 SER A CA 11
ATOM 15625 C C . SER A 1 51 ? -7.271 9.994 0.075 1.00 0.00 51 SER A C 11
ATOM 15626 O O . SER A 1 51 ? -8.300 9.934 -0.598 1.00 0.00 51 SER A O 11
ATOM 15634 N N . GLN A 1 52 ? -7.124 9.356 1.232 1.00 0.00 52 GLN A N 11
ATOM 15635 C CA . GLN A 1 52 ? -8.189 8.530 1.789 1.00 0.00 52 GLN A CA 11
ATOM 15636 C C . GLN A 1 52 ? -8.625 7.460 0.793 1.00 0.00 52 GLN A C 11
ATOM 15637 O O . GLN A 1 52 ? -9.806 7.125 0.703 1.00 0.00 52 GLN A O 11
ATOM 15651 N N . LYS A 1 53 ? -7.664 6.927 0.046 1.00 0.00 53 LYS A N 11
ATOM 15652 C CA . LYS A 1 53 ? -7.947 5.895 -0.944 1.00 0.00 53 LYS A CA 11
ATOM 15653 C C . LYS A 1 53 ? -7.292 4.573 -0.554 1.00 0.00 53 LYS A C 11
ATOM 15654 O O . LYS A 1 53 ? -7.693 3.509 -1.024 1.00 0.00 53 LYS A O 11
ATOM 15673 N N . MET A 1 54 ? -6.284 4.649 0.309 1.00 0.00 54 MET A N 11
ATOM 15674 C CA . MET A 1 54 ? -5.576 3.458 0.764 1.00 0.00 54 MET A CA 11
ATOM 15675 C C . MET A 1 54 ? -5.446 3.450 2.283 1.00 0.00 54 MET A C 11
ATOM 15676 O O . MET A 1 54 ? -5.314 4.502 2.910 1.00 0.00 54 MET A O 11
ATOM 15690 N N . ARG A 1 55 ? -5.484 2.258 2.870 1.00 0.00 55 ARG A N 11
ATOM 15691 C CA . ARG A 1 55 ? -5.371 2.115 4.316 1.00 0.00 55 ARG A CA 11
ATOM 15692 C C . ARG A 1 55 ? -4.616 0.839 4.679 1.00 0.00 55 ARG A C 11
ATOM 15693 O O . ARG A 1 55 ? -4.376 -0.017 3.827 1.00 0.00 55 ARG A O 11
ATOM 15714 N N . THR A 1 56 ? -4.243 0.719 5.949 1.00 0.00 56 THR A N 11
ATOM 15715 C CA . THR A 1 56 ? -3.514 -0.450 6.425 1.00 0.00 56 THR A CA 11
ATOM 15716 C C . THR A 1 56 ? -4.278 -1.734 6.125 1.00 0.00 56 THR A C 11
ATOM 15717 O O . THR A 1 56 ? -5.218 -2.088 6.836 1.00 0.00 56 THR A O 11
ATOM 15728 N N . GLY A 1 57 ? -3.868 -2.429 5.068 1.00 0.00 57 GLY A N 11
ATOM 15729 C CA . GLY A 1 57 ? -4.526 -3.667 4.694 1.00 0.00 57 GLY A CA 11
ATOM 15730 C C . GLY A 1 57 ? -4.597 -3.855 3.192 1.00 0.00 57 GLY A C 11
ATOM 15731 O O . GLY A 1 57 ? -4.852 -4.959 2.709 1.00 0.00 57 GLY A O 11
ATOM 15735 N N . ASP A 1 58 ? -4.372 -2.776 2.451 1.00 0.00 58 ASP A N 11
ATOM 15736 C CA . ASP A 1 58 ? -4.412 -2.826 0.994 1.00 0.00 58 ASP A CA 11
ATOM 15737 C C . ASP A 1 58 ? -3.157 -3.493 0.439 1.00 0.00 58 ASP A C 11
ATOM 15738 O O . ASP A 1 58 ? -2.103 -3.479 1.074 1.00 0.00 58 ASP A O 11
ATOM 15747 N N . GLU A 1 59 ? -3.279 -4.076 -0.749 1.00 0.00 59 GLU A N 11
ATOM 15748 C CA . GLU A 1 59 ? -2.154 -4.749 -1.388 1.00 0.00 59 GLU A CA 11
ATOM 15749 C C . GLU A 1 59 ? -1.607 -3.917 -2.544 1.00 0.00 59 GLU A C 11
ATOM 15750 O O . GLU A 1 59 ? -2.205 -3.857 -3.619 1.00 0.00 59 GLU A O 11
ATOM 15762 N N . LEU A 1 60 ? -0.467 -3.275 -2.315 1.00 0.00 60 LEU A N 11
ATOM 15763 C CA . LEU A 1 60 ? 0.163 -2.445 -3.336 1.00 0.00 60 LEU A CA 11
ATOM 15764 C C . LEU A 1 60 ? 1.046 -3.285 -4.253 1.00 0.00 60 LEU A C 11
ATOM 15765 O O . LEU A 1 60 ? 1.993 -3.929 -3.801 1.00 0.00 60 LEU A O 11
ATOM 15781 N N . VAL A 1 61 ? 0.730 -3.272 -5.544 1.00 0.00 61 VAL A N 11
ATOM 15782 C CA . VAL A 1 61 ? 1.497 -4.030 -6.526 1.00 0.00 61 VAL A CA 11
ATOM 15783 C C . VAL A 1 61 ? 2.130 -3.107 -7.560 1.00 0.00 61 VAL A C 11
ATOM 15784 O O . VAL A 1 61 ? 3.155 -3.436 -8.156 1.00 0.00 61 VAL A O 11
ATOM 15797 N N . ASN A 1 62 ? 1.513 -1.948 -7.768 1.00 0.00 62 ASN A N 11
ATOM 15798 C CA . ASN A 1 62 ? 2.017 -0.975 -8.731 1.00 0.00 62 ASN A CA 11
ATOM 15799 C C . ASN A 1 62 ? 2.429 0.317 -8.034 1.00 0.00 62 ASN A C 11
ATOM 15800 O O . ASN A 1 62 ? 1.593 1.024 -7.469 1.00 0.00 62 ASN A O 11
ATOM 15811 N N . ILE A 1 63 ? 3.722 0.620 -8.077 1.00 0.00 63 ILE A N 11
ATOM 15812 C CA . ILE A 1 63 ? 4.244 1.829 -7.451 1.00 0.00 63 ILE A CA 11
ATOM 15813 C C . ILE A 1 63 ? 4.773 2.805 -8.497 1.00 0.00 63 ILE A C 11
ATOM 15814 O O . ILE A 1 63 ? 5.595 2.444 -9.338 1.00 0.00 63 ILE A O 11
ATOM 15830 N N . ASN A 1 64 ? 4.297 4.044 -8.436 1.00 0.00 64 ASN A N 11
ATOM 15831 C CA . ASN A 1 64 ? 4.723 5.074 -9.377 1.00 0.00 64 ASN A CA 11
ATOM 15832 C C . ASN A 1 64 ? 4.547 4.601 -10.817 1.00 0.00 64 ASN A C 11
ATOM 15833 O O . ASN A 1 64 ? 5.278 5.021 -11.713 1.00 0.00 64 ASN A O 11
ATOM 15844 N N . GLY A 1 65 ? 3.571 3.724 -11.031 1.00 0.00 65 GLY A N 11
ATOM 15845 C CA . GLY A 1 65 ? 3.316 3.208 -12.364 1.00 0.00 65 GLY A CA 11
ATOM 15846 C C . GLY A 1 65 ? 4.272 2.097 -12.748 1.00 0.00 65 GLY A C 11
ATOM 15847 O O . GLY A 1 65 ? 4.454 1.804 -13.930 1.00 0.00 65 GLY A O 11
ATOM 15851 N N . THR A 1 66 ? 4.888 1.475 -11.747 1.00 0.00 66 THR A N 11
ATOM 15852 C CA . THR A 1 66 ? 5.832 0.391 -11.986 1.00 0.00 66 THR A CA 11
ATOM 15853 C C . THR A 1 66 ? 5.375 -0.896 -11.309 1.00 0.00 66 THR A C 11
ATOM 15854 O O . THR A 1 66 ? 5.120 -0.936 -10.105 1.00 0.00 66 THR A O 11
ATOM 15865 N N . PRO A 1 67 ? 5.269 -1.975 -12.099 1.00 0.00 67 PRO A N 11
ATOM 15866 C CA . PRO A 1 67 ? 4.843 -3.285 -11.597 1.00 0.00 67 PRO A CA 11
ATOM 15867 C C . PRO A 1 67 ? 5.890 -3.928 -10.693 1.00 0.00 67 PRO A C 11
ATOM 15868 O O . PRO A 1 67 ? 7.081 -3.924 -11.006 1.00 0.00 67 PRO A O 11
ATOM 15879 N N . LEU A 1 68 ? 5.439 -4.479 -9.572 1.00 0.00 68 LEU A N 11
ATOM 15880 C CA . LEU A 1 68 ? 6.337 -5.127 -8.623 1.00 0.00 68 LEU A CA 11
ATOM 15881 C C . LEU A 1 68 ? 6.188 -6.644 -8.680 1.00 0.00 68 LEU A C 11
ATOM 15882 O O . LEU A 1 68 ? 5.294 -7.165 -9.348 1.00 0.00 68 LEU A O 11
ATOM 15898 N N . TYR A 1 69 ? 7.066 -7.347 -7.974 1.00 0.00 69 TYR A N 11
ATOM 15899 C CA . TYR A 1 69 ? 7.033 -8.804 -7.945 1.00 0.00 69 TYR A CA 11
ATOM 15900 C C . TYR A 1 69 ? 6.897 -9.317 -6.514 1.00 0.00 69 TYR A C 11
ATOM 15901 O O . TYR A 1 69 ? 7.223 -10.467 -6.221 1.00 0.00 69 TYR A O 11
ATOM 15919 N N . GLY A 1 70 ? 6.412 -8.454 -5.627 1.00 0.00 70 GLY A N 11
ATOM 15920 C CA . GLY A 1 70 ? 6.240 -8.837 -4.237 1.00 0.00 70 GLY A CA 11
ATOM 15921 C C . GLY A 1 70 ? 7.478 -8.567 -3.405 1.00 0.00 70 GLY A C 11
ATOM 15922 O O . GLY A 1 70 ? 7.569 -9.003 -2.257 1.00 0.00 70 GLY A O 11
ATOM 15926 N N . SER A 1 71 ? 8.433 -7.846 -3.983 1.00 0.00 71 SER A N 11
ATOM 15927 C CA . SER A 1 71 ? 9.674 -7.523 -3.289 1.00 0.00 71 SER A CA 11
ATOM 15928 C C . SER A 1 71 ? 9.543 -6.209 -2.525 1.00 0.00 71 SER A C 11
ATOM 15929 O O . SER A 1 71 ? 9.263 -5.163 -3.112 1.00 0.00 71 SER A O 11
ATOM 15937 N N . ARG A 1 72 ? 9.747 -6.271 -1.213 1.00 0.00 72 ARG A N 11
ATOM 15938 C CA . ARG A 1 72 ? 9.650 -5.087 -0.368 1.00 0.00 72 ARG A CA 11
ATOM 15939 C C . ARG A 1 72 ? 10.695 -4.049 -0.766 1.00 0.00 72 ARG A C 11
ATOM 15940 O O . ARG A 1 72 ? 10.381 -2.871 -0.932 1.00 0.00 72 ARG A O 11
ATOM 15961 N N . GLN A 1 73 ? 11.938 -4.495 -0.916 1.00 0.00 73 GLN A N 11
ATOM 15962 C CA . GLN A 1 73 ? 13.029 -3.604 -1.293 1.00 0.00 73 GLN A CA 11
ATOM 15963 C C . GLN A 1 73 ? 12.658 -2.777 -2.519 1.00 0.00 73 GLN A C 11
ATOM 15964 O O . GLN A 1 73 ? 12.366 -1.587 -2.411 1.00 0.00 73 GLN A O 11
ATOM 15978 N N . GLU A 1 74 ? 12.672 -3.417 -3.685 1.00 0.00 74 GLU A N 11
ATOM 15979 C CA . GLU A 1 74 ? 12.338 -2.739 -4.932 1.00 0.00 74 GLU A CA 11
ATOM 15980 C C . GLU A 1 74 ? 11.254 -1.689 -4.706 1.00 0.00 74 GLU A C 11
ATOM 15981 O O . GLU A 1 74 ? 11.392 -0.540 -5.123 1.00 0.00 74 GLU A O 11
ATOM 15993 N N . ALA A 1 75 ? 10.175 -2.095 -4.045 1.00 0.00 75 ALA A N 11
ATOM 15994 C CA . ALA A 1 75 ? 9.067 -1.190 -3.763 1.00 0.00 75 ALA A CA 11
ATOM 15995 C C . ALA A 1 75 ? 9.553 0.067 -3.048 1.00 0.00 75 ALA A C 11
ATOM 15996 O O . ALA A 1 75 ? 9.647 1.138 -3.649 1.00 0.00 75 ALA A O 11
ATOM 16003 N N . LEU A 1 76 ? 9.860 -0.071 -1.763 1.00 0.00 76 LEU A N 11
ATOM 16004 C CA . LEU A 1 76 ? 10.336 1.054 -0.965 1.00 0.00 76 LEU A CA 11
ATOM 16005 C C . LEU A 1 76 ? 11.370 1.869 -1.736 1.00 0.00 76 LEU A C 11
ATOM 16006 O O . LEU A 1 76 ? 11.373 3.099 -1.678 1.00 0.00 76 LEU A O 11
ATOM 16022 N N . ILE A 1 77 ? 12.244 1.176 -2.458 1.00 0.00 77 ILE A N 11
ATOM 16023 C CA . ILE A 1 77 ? 13.280 1.836 -3.242 1.00 0.00 77 ILE A CA 11
ATOM 16024 C C . ILE A 1 77 ? 12.671 2.694 -4.346 1.00 0.00 77 ILE A C 11
ATOM 16025 O O . ILE A 1 77 ? 13.120 3.813 -4.596 1.00 0.00 77 ILE A O 11
ATOM 16041 N N . LEU A 1 78 ? 11.644 2.164 -5.001 1.00 0.00 78 LEU A N 11
ATOM 16042 C CA . LEU A 1 78 ? 10.971 2.883 -6.078 1.00 0.00 78 LEU A CA 11
ATOM 16043 C C . LEU A 1 78 ? 10.471 4.241 -5.597 1.00 0.00 78 LEU A C 11
ATOM 16044 O O . LEU A 1 78 ? 10.683 5.260 -6.255 1.00 0.00 78 LEU A O 11
ATOM 16060 N N . ILE A 1 79 ? 9.810 4.248 -4.444 1.00 0.00 79 ILE A N 11
ATOM 16061 C CA . ILE A 1 79 ? 9.283 5.481 -3.874 1.00 0.00 79 ILE A CA 11
ATOM 16062 C C . ILE A 1 79 ? 10.365 6.552 -3.786 1.00 0.00 79 ILE A C 11
ATOM 16063 O O . ILE A 1 79 ? 10.103 7.735 -4.006 1.00 0.00 79 ILE A O 11
ATOM 16079 N N . LYS A 1 80 ? 11.583 6.130 -3.466 1.00 0.00 80 LYS A N 11
ATOM 16080 C CA . LYS A 1 80 ? 12.708 7.051 -3.352 1.00 0.00 80 LYS A CA 11
ATOM 16081 C C . LYS A 1 80 ? 12.766 7.989 -4.553 1.00 0.00 80 LYS A C 11
ATOM 16082 O O . LYS A 1 80 ? 13.139 9.155 -4.425 1.00 0.00 80 LYS A O 11
ATOM 16101 N N . GLY A 1 81 ? 12.393 7.473 -5.721 1.00 0.00 81 GLY A N 11
ATOM 16102 C CA . GLY A 1 81 ? 12.409 8.279 -6.927 1.00 0.00 81 GLY A CA 11
ATOM 16103 C C . GLY A 1 81 ? 11.307 9.321 -6.943 1.00 0.00 81 GLY A C 11
ATOM 16104 O O . GLY A 1 81 ? 11.436 10.360 -7.590 1.00 0.00 81 GLY A O 11
ATOM 16108 N N . SER A 1 82 ? 10.220 9.040 -6.232 1.00 0.00 82 SER A N 11
ATOM 16109 C CA . SER A 1 82 ? 9.089 9.958 -6.171 1.00 0.00 82 SER A CA 11
ATOM 16110 C C . SER A 1 82 ? 9.561 11.408 -6.239 1.00 0.00 82 SER A C 11
ATOM 16111 O O . SER A 1 82 ? 10.575 11.771 -5.642 1.00 0.00 82 SER A O 11
ATOM 16119 N N . PHE A 1 83 ? 8.817 12.232 -6.969 1.00 0.00 83 PHE A N 11
ATOM 16120 C CA . PHE A 1 83 ? 9.159 13.642 -7.116 1.00 0.00 83 PHE A CA 11
ATOM 16121 C C . PHE A 1 83 ? 8.133 14.527 -6.414 1.00 0.00 83 PHE A C 11
ATOM 16122 O O . PHE A 1 83 ? 8.397 15.071 -5.342 1.00 0.00 83 PHE A O 11
ATOM 16139 N N . ARG A 1 84 ? 6.962 14.665 -7.028 1.00 0.00 84 ARG A N 11
ATOM 16140 C CA . ARG A 1 84 ? 5.896 15.485 -6.463 1.00 0.00 84 ARG A CA 11
ATOM 16141 C C . ARG A 1 84 ? 4.569 14.733 -6.474 1.00 0.00 84 ARG A C 11
ATOM 16142 O O . ARG A 1 84 ? 3.765 14.859 -5.550 1.00 0.00 84 ARG A O 11
ATOM 16163 N N . ILE A 1 85 ? 4.346 13.951 -7.525 1.00 0.00 85 ILE A N 11
ATOM 16164 C CA . ILE A 1 85 ? 3.116 13.179 -7.656 1.00 0.00 85 ILE A CA 11
ATOM 16165 C C . ILE A 1 85 ? 3.408 11.682 -7.685 1.00 0.00 85 ILE A C 11
ATOM 16166 O O . ILE A 1 85 ? 4.198 11.209 -8.503 1.00 0.00 85 ILE A O 11
ATOM 16182 N N . LEU A 1 86 ? 2.763 10.942 -6.790 1.00 0.00 86 LEU A N 11
ATOM 16183 C CA . LEU A 1 86 ? 2.951 9.498 -6.715 1.00 0.00 86 LEU A CA 11
ATOM 16184 C C . LEU A 1 86 ? 1.732 8.760 -7.260 1.00 0.00 86 LEU A C 11
ATOM 16185 O O . LEU A 1 86 ? 0.594 9.184 -7.055 1.00 0.00 86 LEU A O 11
ATOM 16201 N N . LYS A 1 87 ? 1.977 7.654 -7.953 1.00 0.00 87 LYS A N 11
ATOM 16202 C CA . LYS A 1 87 ? 0.901 6.854 -8.526 1.00 0.00 87 LYS A CA 11
ATOM 16203 C C . LYS A 1 87 ? 0.987 5.407 -8.052 1.00 0.00 87 LYS A C 11
ATOM 16204 O O . LYS A 1 87 ? 1.945 4.698 -8.362 1.00 0.00 87 LYS A O 11
ATOM 16223 N N . LEU A 1 88 ? -0.020 4.974 -7.301 1.00 0.00 88 LEU A N 11
ATOM 16224 C CA . LEU A 1 88 ? -0.059 3.610 -6.786 1.00 0.00 88 LEU A CA 11
ATOM 16225 C C . LEU A 1 88 ? -1.428 2.980 -7.016 1.00 0.00 88 LEU A C 11
ATOM 16226 O O . LEU A 1 88 ? -2.459 3.634 -6.852 1.00 0.00 88 LEU A O 11
ATOM 16242 N N . ILE A 1 89 ? -1.432 1.706 -7.394 1.00 0.00 89 ILE A N 11
ATOM 16243 C CA . ILE A 1 89 ? -2.676 0.987 -7.642 1.00 0.00 89 ILE A CA 11
ATOM 16244 C C . ILE A 1 89 ? -2.855 -0.160 -6.653 1.00 0.00 89 ILE A C 11
ATOM 16245 O O . ILE A 1 89 ? -2.205 -1.199 -6.767 1.00 0.00 89 ILE A O 11
ATOM 16261 N N . VAL A 1 90 ? -3.742 0.036 -5.683 1.00 0.00 90 VAL A N 11
ATOM 16262 C CA . VAL A 1 90 ? -4.010 -0.983 -4.675 1.00 0.00 90 VAL A CA 11
ATOM 16263 C C . VAL A 1 90 ? -5.290 -1.747 -4.993 1.00 0.00 90 VAL A C 11
ATOM 16264 O O . VAL A 1 90 ? -6.290 -1.160 -5.406 1.00 0.00 90 VAL A O 11
ATOM 16277 N N . ARG A 1 91 ? -5.252 -3.061 -4.797 1.00 0.00 91 ARG A N 11
ATOM 16278 C CA . ARG A 1 91 ? -6.409 -3.907 -5.064 1.00 0.00 91 ARG A CA 11
ATOM 16279 C C . ARG A 1 91 ? -7.012 -4.429 -3.763 1.00 0.00 91 ARG A C 11
ATOM 16280 O O . ARG A 1 91 ? -6.307 -4.981 -2.918 1.00 0.00 91 ARG A O 11
ATOM 16301 N N . ARG A 1 92 ? -8.320 -4.249 -3.609 1.00 0.00 92 ARG A N 11
ATOM 16302 C CA . ARG A 1 92 ? -9.017 -4.700 -2.411 1.00 0.00 92 ARG A CA 11
ATOM 16303 C C . ARG A 1 92 ? -10.144 -5.665 -2.768 1.00 0.00 92 ARG A C 11
ATOM 16304 O O . ARG A 1 92 ? -11.061 -5.315 -3.512 1.00 0.00 92 ARG A O 11
ATOM 16325 N N . ARG A 1 93 ? -10.068 -6.879 -2.234 1.00 0.00 93 ARG A N 11
ATOM 16326 C CA . ARG A 1 93 ? -11.081 -7.895 -2.498 1.00 0.00 93 ARG A CA 11
ATOM 16327 C C . ARG A 1 93 ? -12.484 -7.321 -2.325 1.00 0.00 93 ARG A C 11
ATOM 16328 O O . ARG A 1 93 ? -12.760 -6.612 -1.358 1.00 0.00 93 ARG A O 11
ATOM 16349 N N . ASN A 1 94 ? -13.366 -7.633 -3.269 1.00 0.00 94 ASN A N 11
ATOM 16350 C CA . ASN A 1 94 ? -14.740 -7.148 -3.221 1.00 0.00 94 ASN A CA 11
ATOM 16351 C C . ASN A 1 94 ? -15.602 -8.041 -2.334 1.00 0.00 94 ASN A C 11
ATOM 16352 O O . ASN A 1 94 ? -15.525 -9.267 -2.408 1.00 0.00 94 ASN A O 11
ATOM 16363 N N . SER A 1 95 ? -16.423 -7.417 -1.495 1.00 0.00 95 SER A N 11
ATOM 16364 C CA . SER A 1 95 ? -17.297 -8.155 -0.590 1.00 0.00 95 SER A CA 11
ATOM 16365 C C . SER A 1 95 ? -18.264 -7.212 0.120 1.00 0.00 95 SER A C 11
ATOM 16366 O O . SER A 1 95 ? -17.900 -6.098 0.494 1.00 0.00 95 SER A O 11
ATOM 16374 N N . GLY A 1 96 ? -19.500 -7.668 0.301 1.00 0.00 96 GLY A N 11
ATOM 16375 C CA . GLY A 1 96 ? -20.501 -6.854 0.965 1.00 0.00 96 GLY A CA 11
ATOM 16376 C C . GLY A 1 96 ? -21.895 -7.089 0.419 1.00 0.00 96 GLY A C 11
ATOM 16377 O O . GLY A 1 96 ? -22.595 -8.017 0.823 1.00 0.00 96 GLY A O 11
ATOM 16381 N N . PRO A 1 97 ? -22.318 -6.233 -0.523 1.00 0.00 97 PRO A N 11
ATOM 16382 C CA . PRO A 1 97 ? -23.641 -6.331 -1.145 1.00 0.00 97 PRO A CA 11
ATOM 16383 C C . PRO A 1 97 ? -23.765 -7.547 -2.057 1.00 0.00 97 PRO A C 11
ATOM 16384 O O . PRO A 1 97 ? -24.739 -8.295 -1.981 1.00 0.00 97 PRO A O 11
ATOM 16395 N N . SER A 1 98 ? -22.771 -7.738 -2.919 1.00 0.00 98 SER A N 11
ATOM 16396 C CA . SER A 1 98 ? -22.771 -8.863 -3.847 1.00 0.00 98 SER A CA 11
ATOM 16397 C C . SER A 1 98 ? -23.068 -10.169 -3.119 1.00 0.00 98 SER A C 11
ATOM 16398 O O . SER A 1 98 ? -22.231 -10.684 -2.377 1.00 0.00 98 SER A O 11
ATOM 16406 N N . SER A 1 99 ? -24.267 -10.701 -3.336 1.00 0.00 99 SER A N 11
ATOM 16407 C CA . SER A 1 99 ? -24.678 -11.946 -2.697 1.00 0.00 99 SER A CA 11
ATOM 16408 C C . SER A 1 99 ? -23.739 -13.087 -3.077 1.00 0.00 99 SER A C 11
ATOM 16409 O O . SER A 1 99 ? -23.423 -13.946 -2.255 1.00 0.00 99 SER A O 11
ATOM 16417 N N . GLY A 1 100 ? -23.297 -13.089 -4.331 1.00 0.00 100 GLY A N 11
ATOM 16418 C CA . GLY A 1 100 ? -22.399 -14.128 -4.800 1.00 0.00 100 GLY A CA 11
ATOM 16419 C C . GLY A 1 100 ? -23.078 -15.097 -5.747 1.00 0.00 100 GLY A C 11
ATOM 16420 O O . GLY A 1 100 ? -23.111 -14.872 -6.957 1.00 0.00 100 GLY A O 11
ATOM 16424 N N . GLY A 1 1 ? -30.284 -23.159 -9.457 1.00 0.00 1 GLY A N 12
ATOM 16425 C CA . GLY A 1 1 ? -29.677 -21.842 -9.411 1.00 0.00 1 GLY A CA 12
ATOM 16426 C C . GLY A 1 1 ? -30.358 -20.857 -10.340 1.00 0.00 1 GLY A C 12
ATOM 16427 O O . GLY A 1 1 ? -30.119 -20.865 -11.547 1.00 0.00 1 GLY A O 12
ATOM 16431 N N . SER A 1 2 ? -31.209 -20.006 -9.776 1.00 0.00 2 SER A N 12
ATOM 16432 C CA . SER A 1 2 ? -31.932 -19.013 -10.563 1.00 0.00 2 SER A CA 12
ATOM 16433 C C . SER A 1 2 ? -31.291 -17.636 -10.419 1.00 0.00 2 SER A C 12
ATOM 16434 O O . SER A 1 2 ? -31.523 -16.931 -9.437 1.00 0.00 2 SER A O 12
ATOM 16442 N N . SER A 1 3 ? -30.484 -17.260 -11.406 1.00 0.00 3 SER A N 12
ATOM 16443 C CA . SER A 1 3 ? -29.806 -15.969 -11.389 1.00 0.00 3 SER A CA 12
ATOM 16444 C C . SER A 1 3 ? -29.352 -15.612 -9.977 1.00 0.00 3 SER A C 12
ATOM 16445 O O . SER A 1 3 ? -29.472 -14.467 -9.544 1.00 0.00 3 SER A O 12
ATOM 16453 N N . GLY A 1 4 ? -28.828 -16.604 -9.262 1.00 0.00 4 GLY A N 12
ATOM 16454 C CA . GLY A 1 4 ? -28.363 -16.376 -7.907 1.00 0.00 4 GLY A CA 12
ATOM 16455 C C . GLY A 1 4 ? -26.952 -16.885 -7.684 1.00 0.00 4 GLY A C 12
ATOM 16456 O O . GLY A 1 4 ? -26.755 -17.979 -7.157 1.00 0.00 4 GLY A O 12
ATOM 16460 N N . SER A 1 5 ? -25.967 -16.089 -8.089 1.00 0.00 5 SER A N 12
ATOM 16461 C CA . SER A 1 5 ? -24.567 -16.467 -7.936 1.00 0.00 5 SER A CA 12
ATOM 16462 C C . SER A 1 5 ? -23.735 -15.285 -7.448 1.00 0.00 5 SER A C 12
ATOM 16463 O O . SER A 1 5 ? -24.197 -14.144 -7.451 1.00 0.00 5 SER A O 12
ATOM 16471 N N . SER A 1 6 ? -22.506 -15.568 -7.029 1.00 0.00 6 SER A N 12
ATOM 16472 C CA . SER A 1 6 ? -21.610 -14.529 -6.534 1.00 0.00 6 SER A CA 12
ATOM 16473 C C . SER A 1 6 ? -20.291 -14.539 -7.301 1.00 0.00 6 SER A C 12
ATOM 16474 O O . SER A 1 6 ? -19.989 -15.485 -8.027 1.00 0.00 6 SER A O 12
ATOM 16482 N N . GLY A 1 7 ? -19.509 -13.476 -7.135 1.00 0.00 7 GLY A N 12
ATOM 16483 C CA . GLY A 1 7 ? -18.232 -13.380 -7.818 1.00 0.00 7 GLY A CA 12
ATOM 16484 C C . GLY A 1 7 ? -17.136 -12.836 -6.924 1.00 0.00 7 GLY A C 12
ATOM 16485 O O . GLY A 1 7 ? -17.372 -12.531 -5.755 1.00 0.00 7 GLY A O 12
ATOM 16489 N N . GLY A 1 8 ? -15.931 -12.716 -7.473 1.00 0.00 8 GLY A N 12
ATOM 16490 C CA . GLY A 1 8 ? -14.812 -12.207 -6.702 1.00 0.00 8 GLY A CA 12
ATOM 16491 C C . GLY A 1 8 ? -13.949 -11.248 -7.498 1.00 0.00 8 GLY A C 12
ATOM 16492 O O . GLY A 1 8 ? -12.724 -11.374 -7.517 1.00 0.00 8 GLY A O 12
ATOM 16496 N N . SER A 1 9 ? -14.588 -10.288 -8.158 1.00 0.00 9 SER A N 12
ATOM 16497 C CA . SER A 1 9 ? -13.871 -9.306 -8.964 1.00 0.00 9 SER A CA 12
ATOM 16498 C C . SER A 1 9 ? -13.178 -8.277 -8.076 1.00 0.00 9 SER A C 12
ATOM 16499 O O . SER A 1 9 ? -13.827 -7.567 -7.307 1.00 0.00 9 SER A O 12
ATOM 16507 N N . PHE A 1 10 ? -11.856 -8.201 -8.189 1.00 0.00 10 PHE A N 12
ATOM 16508 C CA . PHE A 1 10 ? -11.074 -7.260 -7.397 1.00 0.00 10 PHE A CA 12
ATOM 16509 C C . PHE A 1 10 ? -11.177 -5.850 -7.969 1.00 0.00 10 PHE A C 12
ATOM 16510 O O . PHE A 1 10 ? -11.517 -5.667 -9.138 1.00 0.00 10 PHE A O 12
ATOM 16527 N N . GLN A 1 11 ? -10.883 -4.856 -7.137 1.00 0.00 11 GLN A N 12
ATOM 16528 C CA . GLN A 1 11 ? -10.944 -3.462 -7.560 1.00 0.00 11 GLN A CA 12
ATOM 16529 C C . GLN A 1 11 ? -9.607 -2.764 -7.330 1.00 0.00 11 GLN A C 12
ATOM 16530 O O . GLN A 1 11 ? -9.063 -2.792 -6.226 1.00 0.00 11 GLN A O 12
ATOM 16544 N N . TYR A 1 12 ? -9.084 -2.140 -8.379 1.00 0.00 12 TYR A N 12
ATOM 16545 C CA . TYR A 1 12 ? -7.809 -1.438 -8.293 1.00 0.00 12 TYR A CA 12
ATOM 16546 C C . TYR A 1 12 ? -8.025 0.056 -8.070 1.00 0.00 12 TYR A C 12
ATOM 16547 O O . TYR A 1 12 ? -8.591 0.747 -8.917 1.00 0.00 12 TYR A O 12
ATOM 16565 N N . VAL A 1 13 ? -7.568 0.549 -6.923 1.00 0.00 13 VAL A N 12
ATOM 16566 C CA . VAL A 1 13 ? -7.708 1.961 -6.588 1.00 0.00 13 VAL A CA 12
ATOM 16567 C C . VAL A 1 13 ? -6.394 2.708 -6.793 1.00 0.00 13 VAL A C 12
ATOM 16568 O O . VAL A 1 13 ? -5.515 2.716 -5.931 1.00 0.00 13 VAL A O 12
ATOM 16581 N N . PRO A 1 14 ? -6.256 3.351 -7.962 1.00 0.00 14 PRO A N 12
ATOM 16582 C CA . PRO A 1 14 ? -5.052 4.114 -8.307 1.00 0.00 14 PRO A CA 12
ATOM 16583 C C . PRO A 1 14 ? -4.915 5.386 -7.478 1.00 0.00 14 PRO A C 12
ATOM 16584 O O . PRO A 1 14 ? -5.389 6.451 -7.874 1.00 0.00 14 PRO A O 12
ATOM 16595 N N . VAL A 1 15 ? -4.263 5.269 -6.326 1.00 0.00 15 VAL A N 12
ATOM 16596 C CA . VAL A 1 15 ? -4.061 6.411 -5.442 1.00 0.00 15 VAL A CA 12
ATOM 16597 C C . VAL A 1 15 ? -3.042 7.383 -6.024 1.00 0.00 15 VAL A C 12
ATOM 16598 O O . VAL A 1 15 ? -1.834 7.173 -5.910 1.00 0.00 15 VAL A O 12
ATOM 16611 N N . GLN A 1 16 ? -3.536 8.448 -6.646 1.00 0.00 16 GLN A N 12
ATOM 16612 C CA . GLN A 1 16 ? -2.667 9.454 -7.246 1.00 0.00 16 GLN A CA 12
ATOM 16613 C C . GLN A 1 16 ? -2.364 10.572 -6.255 1.00 0.00 16 GLN A C 12
ATOM 16614 O O . GLN A 1 16 ? -3.160 11.496 -6.082 1.00 0.00 16 GLN A O 12
ATOM 16628 N N . LEU A 1 17 ? -1.208 10.484 -5.606 1.00 0.00 17 LEU A N 12
ATOM 16629 C CA . LEU A 1 17 ? -0.799 11.489 -4.631 1.00 0.00 17 LEU A CA 12
ATOM 16630 C C . LEU A 1 17 ? -0.348 12.770 -5.326 1.00 0.00 17 LEU A C 12
ATOM 16631 O O . LEU A 1 17 ? -0.109 12.781 -6.533 1.00 0.00 17 LEU A O 12
ATOM 16647 N N . GLN A 1 18 ? -0.232 13.846 -4.555 1.00 0.00 18 GLN A N 12
ATOM 16648 C CA . GLN A 1 18 ? 0.192 15.132 -5.097 1.00 0.00 18 GLN A CA 12
ATOM 16649 C C . GLN A 1 18 ? 0.891 15.968 -4.031 1.00 0.00 18 GLN A C 12
ATOM 16650 O O . GLN A 1 18 ? 0.499 15.959 -2.865 1.00 0.00 18 GLN A O 12
ATOM 16664 N N . GLY A 1 19 ? 1.929 16.692 -4.439 1.00 0.00 19 GLY A N 12
ATOM 16665 C CA . GLY A 1 19 ? 2.667 17.523 -3.506 1.00 0.00 19 GLY A CA 12
ATOM 16666 C C . GLY A 1 19 ? 4.109 17.082 -3.350 1.00 0.00 19 GLY A C 12
ATOM 16667 O O . GLY A 1 19 ? 5.019 17.909 -3.322 1.00 0.00 19 GLY A O 12
ATOM 16671 N N . GLY A 1 20 ? 4.317 15.773 -3.247 1.00 0.00 20 GLY A N 12
ATOM 16672 C CA . GLY A 1 20 ? 5.661 15.246 -3.093 1.00 0.00 20 GLY A CA 12
ATOM 16673 C C . GLY A 1 20 ? 5.924 14.730 -1.692 1.00 0.00 20 GLY A C 12
ATOM 16674 O O . GLY A 1 20 ? 5.428 15.289 -0.714 1.00 0.00 20 GLY A O 12
ATOM 16678 N N . ALA A 1 21 ? 6.705 13.659 -1.594 1.00 0.00 21 ALA A N 12
ATOM 16679 C CA . ALA A 1 21 ? 7.033 13.068 -0.303 1.00 0.00 21 ALA A CA 12
ATOM 16680 C C . ALA A 1 21 ? 7.381 14.143 0.721 1.00 0.00 21 ALA A C 12
ATOM 16681 O O . ALA A 1 21 ? 7.717 15.276 0.376 1.00 0.00 21 ALA A O 12
ATOM 16688 N N . PRO A 1 22 ? 7.299 13.782 2.010 1.00 0.00 22 PRO A N 12
ATOM 16689 C CA . PRO A 1 22 ? 6.900 12.436 2.431 1.00 0.00 22 PRO A CA 12
ATOM 16690 C C . PRO A 1 22 ? 5.426 12.156 2.158 1.00 0.00 22 PRO A C 12
ATOM 16691 O O . PRO A 1 22 ? 4.636 13.080 1.963 1.00 0.00 22 PRO A O 12
ATOM 16702 N N . TRP A 1 23 ? 5.064 10.879 2.147 1.00 0.00 23 TRP A N 12
ATOM 16703 C CA . TRP A 1 23 ? 3.684 10.478 1.898 1.00 0.00 23 TRP A CA 12
ATOM 16704 C C . TRP A 1 23 ? 3.010 10.017 3.186 1.00 0.00 23 TRP A C 12
ATOM 16705 O O . TRP A 1 23 ? 1.887 10.417 3.488 1.00 0.00 23 TRP A O 12
ATOM 16726 N N . GLY A 1 24 ? 3.705 9.171 3.942 1.00 0.00 24 GLY A N 12
ATOM 16727 C CA . GLY A 1 24 ? 3.157 8.669 5.189 1.00 0.00 24 GLY A CA 12
ATOM 16728 C C . GLY A 1 24 ? 2.504 7.311 5.029 1.00 0.00 24 GLY A C 12
ATOM 16729 O O . GLY A 1 24 ? 1.412 7.074 5.548 1.00 0.00 24 GLY A O 12
ATOM 16733 N N . PHE A 1 25 ? 3.171 6.416 4.308 1.00 0.00 25 PHE A N 12
ATOM 16734 C CA . PHE A 1 25 ? 2.647 5.074 4.080 1.00 0.00 25 PHE A CA 12
ATOM 16735 C C . PHE A 1 25 ? 3.780 4.056 3.991 1.00 0.00 25 PHE A C 12
ATOM 16736 O O . PHE A 1 25 ? 4.842 4.337 3.434 1.00 0.00 25 PHE A O 12
ATOM 16753 N N . THR A 1 26 ? 3.546 2.870 4.544 1.00 0.00 26 THR A N 12
ATOM 16754 C CA . THR A 1 26 ? 4.546 1.809 4.529 1.00 0.00 26 THR A CA 12
ATOM 16755 C C . THR A 1 26 ? 3.934 0.483 4.094 1.00 0.00 26 THR A C 12
ATOM 16756 O O . THR A 1 26 ? 2.738 0.402 3.812 1.00 0.00 26 THR A O 12
ATOM 16767 N N . LEU A 1 27 ? 4.761 -0.556 4.042 1.00 0.00 27 LEU A N 12
ATOM 16768 C CA . LEU A 1 27 ? 4.300 -1.881 3.641 1.00 0.00 27 LEU A CA 12
ATOM 16769 C C . LEU A 1 27 ? 4.915 -2.961 4.525 1.00 0.00 27 LEU A C 12
ATOM 16770 O O . LEU A 1 27 ? 5.826 -2.694 5.309 1.00 0.00 27 LEU A O 12
ATOM 16786 N N . LYS A 1 28 ? 4.412 -4.184 4.392 1.00 0.00 28 LYS A N 12
ATOM 16787 C CA . LYS A 1 28 ? 4.913 -5.307 5.176 1.00 0.00 28 LYS A CA 12
ATOM 16788 C C . LYS A 1 28 ? 5.006 -6.567 4.322 1.00 0.00 28 LYS A C 12
ATOM 16789 O O . LYS A 1 28 ? 4.734 -6.538 3.122 1.00 0.00 28 LYS A O 12
ATOM 16808 N N . GLY A 1 29 ? 5.392 -7.675 4.949 1.00 0.00 29 GLY A N 12
ATOM 16809 C CA . GLY A 1 29 ? 5.513 -8.930 4.231 1.00 0.00 29 GLY A CA 12
ATOM 16810 C C . GLY A 1 29 ? 6.305 -8.789 2.946 1.00 0.00 29 GLY A C 12
ATOM 16811 O O . GLY A 1 29 ? 7.425 -8.281 2.952 1.00 0.00 29 GLY A O 12
ATOM 16815 N N . GLY A 1 30 ? 5.723 -9.243 1.841 1.00 0.00 30 GLY A N 12
ATOM 16816 C CA . GLY A 1 30 ? 6.397 -9.158 0.558 1.00 0.00 30 GLY A CA 12
ATOM 16817 C C . GLY A 1 30 ? 7.045 -10.467 0.156 1.00 0.00 30 GLY A C 12
ATOM 16818 O O . GLY A 1 30 ? 7.175 -11.381 0.972 1.00 0.00 30 GLY A O 12
ATOM 16822 N N . LEU A 1 31 ? 7.453 -10.561 -1.105 1.00 0.00 31 LEU A N 12
ATOM 16823 C CA . LEU A 1 31 ? 8.090 -11.770 -1.615 1.00 0.00 31 LEU A CA 12
ATOM 16824 C C . LEU A 1 31 ? 9.159 -12.271 -0.649 1.00 0.00 31 LEU A C 12
ATOM 16825 O O . LEU A 1 31 ? 9.368 -13.476 -0.512 1.00 0.00 31 LEU A O 12
ATOM 16841 N N . GLU A 1 32 ? 9.830 -11.338 0.020 1.00 0.00 32 GLU A N 12
ATOM 16842 C CA . GLU A 1 32 ? 10.875 -11.687 0.974 1.00 0.00 32 GLU A CA 12
ATOM 16843 C C . GLU A 1 32 ? 10.432 -12.840 1.870 1.00 0.00 32 GLU A C 12
ATOM 16844 O O . GLU A 1 32 ? 11.213 -13.743 2.171 1.00 0.00 32 GLU A O 12
ATOM 16856 N N . HIS A 1 33 ? 9.173 -12.801 2.295 1.00 0.00 33 HIS A N 12
ATOM 16857 C CA . HIS A 1 33 ? 8.625 -13.842 3.157 1.00 0.00 33 HIS A CA 12
ATOM 16858 C C . HIS A 1 33 ? 7.305 -14.369 2.600 1.00 0.00 33 HIS A C 12
ATOM 16859 O O . HIS A 1 33 ? 6.344 -14.572 3.343 1.00 0.00 33 HIS A O 12
ATOM 16873 N N . CYS A 1 34 ? 7.267 -14.588 1.291 1.00 0.00 34 CYS A N 12
ATOM 16874 C CA . CYS A 1 34 ? 6.065 -15.090 0.635 1.00 0.00 34 CYS A CA 12
ATOM 16875 C C . CYS A 1 34 ? 4.811 -14.493 1.266 1.00 0.00 34 CYS A C 12
ATOM 16876 O O . CYS A 1 34 ? 3.781 -15.159 1.371 1.00 0.00 34 CYS A O 12
ATOM 16884 N N . GLU A 1 35 ? 4.907 -13.236 1.686 1.00 0.00 35 GLU A N 12
ATOM 16885 C CA . GLU A 1 35 ? 3.781 -12.551 2.310 1.00 0.00 35 GLU A CA 12
ATOM 16886 C C . GLU A 1 35 ? 3.186 -11.511 1.365 1.00 0.00 35 GLU A C 12
ATOM 16887 O O . GLU A 1 35 ? 3.869 -10.954 0.505 1.00 0.00 35 GLU A O 12
ATOM 16899 N N . PRO A 1 36 ? 1.882 -11.242 1.527 1.00 0.00 36 PRO A N 12
ATOM 16900 C CA . PRO A 1 36 ? 1.166 -10.267 0.699 1.00 0.00 36 PRO A CA 12
ATOM 16901 C C . PRO A 1 36 ? 1.598 -8.833 0.987 1.00 0.00 36 PRO A C 12
ATOM 16902 O O . PRO A 1 36 ? 1.208 -8.248 1.998 1.00 0.00 36 PRO A O 12
ATOM 16913 N N . LEU A 1 37 ? 2.404 -8.273 0.092 1.00 0.00 37 LEU A N 12
ATOM 16914 C CA . LEU A 1 37 ? 2.889 -6.906 0.250 1.00 0.00 37 LEU A CA 12
ATOM 16915 C C . LEU A 1 37 ? 1.726 -5.927 0.374 1.00 0.00 37 LEU A C 12
ATOM 16916 O O . LEU A 1 37 ? 1.208 -5.430 -0.627 1.00 0.00 37 LEU A O 12
ATOM 16932 N N . THR A 1 38 ? 1.321 -5.650 1.609 1.00 0.00 38 THR A N 12
ATOM 16933 C CA . THR A 1 38 ? 0.220 -4.729 1.865 1.00 0.00 38 THR A CA 12
ATOM 16934 C C . THR A 1 38 ? 0.644 -3.616 2.815 1.00 0.00 38 THR A C 12
ATOM 16935 O O . THR A 1 38 ? 1.687 -3.702 3.463 1.00 0.00 38 THR A O 12
ATOM 16946 N N . VAL A 1 39 ? -0.172 -2.569 2.895 1.00 0.00 39 VAL A N 12
ATOM 16947 C CA . VAL A 1 39 ? 0.119 -1.438 3.768 1.00 0.00 39 VAL A CA 12
ATOM 16948 C C . VAL A 1 39 ? 0.296 -1.891 5.213 1.00 0.00 39 VAL A C 12
ATOM 16949 O O . VAL A 1 39 ? -0.568 -2.567 5.773 1.00 0.00 39 VAL A O 12
ATOM 16962 N N . SER A 1 40 ? 1.421 -1.514 5.812 1.00 0.00 40 SER A N 12
ATOM 16963 C CA . SER A 1 40 ? 1.713 -1.884 7.192 1.00 0.00 40 SER A CA 12
ATOM 16964 C C . SER A 1 40 ? 1.323 -0.762 8.150 1.00 0.00 40 SER A C 12
ATOM 16965 O O . SER A 1 40 ? 0.859 -1.013 9.263 1.00 0.00 40 SER A O 12
ATOM 16973 N N . LYS A 1 41 ? 1.515 0.476 7.709 1.00 0.00 41 LYS A N 12
ATOM 16974 C CA . LYS A 1 41 ? 1.183 1.639 8.525 1.00 0.00 41 LYS A CA 12
ATOM 16975 C C . LYS A 1 41 ? 1.137 2.904 7.674 1.00 0.00 41 LYS A C 12
ATOM 16976 O O . LYS A 1 41 ? 1.947 3.082 6.765 1.00 0.00 41 LYS A O 12
ATOM 16995 N N . ILE A 1 42 ? 0.185 3.780 7.977 1.00 0.00 42 ILE A N 12
ATOM 16996 C CA . ILE A 1 42 ? 0.035 5.030 7.242 1.00 0.00 42 ILE A CA 12
ATOM 16997 C C . ILE A 1 42 ? -0.080 6.217 8.193 1.00 0.00 42 ILE A C 12
ATOM 16998 O O . ILE A 1 42 ? -1.087 6.377 8.881 1.00 0.00 42 ILE A O 12
ATOM 17014 N N . GLU A 1 43 ? 0.959 7.046 8.223 1.00 0.00 43 GLU A N 12
ATOM 17015 C CA . GLU A 1 43 ? 0.973 8.220 9.089 1.00 0.00 43 GLU A CA 12
ATOM 17016 C C . GLU A 1 43 ? -0.349 8.976 9.002 1.00 0.00 43 GLU A C 12
ATOM 17017 O O . GLU A 1 43 ? -0.765 9.399 7.923 1.00 0.00 43 GLU A O 12
ATOM 17029 N N . ASP A 1 44 ? -1.005 9.143 10.145 1.00 0.00 44 ASP A N 12
ATOM 17030 C CA . ASP A 1 44 ? -2.280 9.849 10.199 1.00 0.00 44 ASP A CA 12
ATOM 17031 C C . ASP A 1 44 ? -2.076 11.353 10.047 1.00 0.00 44 ASP A C 12
ATOM 17032 O O . ASP A 1 44 ? -1.741 12.044 11.007 1.00 0.00 44 ASP A O 12
ATOM 17041 N N . GLY A 1 45 ? -2.279 11.852 8.831 1.00 0.00 45 GLY A N 12
ATOM 17042 C CA . GLY A 1 45 ? -2.111 13.270 8.574 1.00 0.00 45 GLY A CA 12
ATOM 17043 C C . GLY A 1 45 ? -1.318 13.541 7.311 1.00 0.00 45 GLY A C 12
ATOM 17044 O O . GLY A 1 45 ? -1.504 14.568 6.661 1.00 0.00 45 GLY A O 12
ATOM 17048 N N . GLY A 1 46 ? -0.428 12.616 6.963 1.00 0.00 46 GLY A N 12
ATOM 17049 C CA . GLY A 1 46 ? 0.385 12.780 5.772 1.00 0.00 46 GLY A CA 12
ATOM 17050 C C . GLY A 1 46 ? -0.441 12.765 4.501 1.00 0.00 46 GLY A C 12
ATOM 17051 O O . GLY A 1 46 ? -1.662 12.912 4.543 1.00 0.00 46 GLY A O 12
ATOM 17055 N N . LYS A 1 47 ? 0.227 12.587 3.366 1.00 0.00 47 LYS A N 12
ATOM 17056 C CA . LYS A 1 47 ? -0.451 12.554 2.076 1.00 0.00 47 LYS A CA 12
ATOM 17057 C C . LYS A 1 47 ? -1.297 11.292 1.939 1.00 0.00 47 LYS A C 12
ATOM 17058 O O . LYS A 1 47 ? -2.510 11.365 1.739 1.00 0.00 47 LYS A O 12
ATOM 17077 N N . ALA A 1 48 ? -0.650 10.136 2.048 1.00 0.00 48 ALA A N 12
ATOM 17078 C CA . ALA A 1 48 ? -1.345 8.859 1.940 1.00 0.00 48 ALA A CA 12
ATOM 17079 C C . ALA A 1 48 ? -2.665 8.886 2.701 1.00 0.00 48 ALA A C 12
ATOM 17080 O O . ALA A 1 48 ? -3.678 8.376 2.224 1.00 0.00 48 ALA A O 12
ATOM 17087 N N . ALA A 1 49 ? -2.647 9.484 3.888 1.00 0.00 49 ALA A N 12
ATOM 17088 C CA . ALA A 1 49 ? -3.844 9.578 4.715 1.00 0.00 49 ALA A CA 12
ATOM 17089 C C . ALA A 1 49 ? -4.801 10.636 4.177 1.00 0.00 49 ALA A C 12
ATOM 17090 O O . ALA A 1 49 ? -5.988 10.373 3.982 1.00 0.00 49 ALA A O 12
ATOM 17097 N N . LEU A 1 50 ? -4.278 11.834 3.939 1.00 0.00 50 LEU A N 12
ATOM 17098 C CA . LEU A 1 50 ? -5.086 12.934 3.424 1.00 0.00 50 LEU A CA 12
ATOM 17099 C C . LEU A 1 50 ? -5.857 12.506 2.180 1.00 0.00 50 LEU A C 12
ATOM 17100 O O . LEU A 1 50 ? -6.999 12.917 1.973 1.00 0.00 50 LEU A O 12
ATOM 17116 N N . SER A 1 51 ? -5.227 11.676 1.355 1.00 0.00 51 SER A N 12
ATOM 17117 C CA . SER A 1 51 ? -5.853 11.193 0.130 1.00 0.00 51 SER A CA 12
ATOM 17118 C C . SER A 1 51 ? -7.145 10.443 0.439 1.00 0.00 51 SER A C 12
ATOM 17119 O O . SER A 1 51 ? -8.144 10.590 -0.264 1.00 0.00 51 SER A O 12
ATOM 17127 N N . GLN A 1 52 ? -7.115 9.638 1.497 1.00 0.00 52 GLN A N 12
ATOM 17128 C CA . GLN A 1 52 ? -8.283 8.864 1.899 1.00 0.00 52 GLN A CA 12
ATOM 17129 C C . GLN A 1 52 ? -8.685 7.877 0.808 1.00 0.00 52 GLN A C 12
ATOM 17130 O O . GLN A 1 52 ? -9.869 7.605 0.607 1.00 0.00 52 GLN A O 12
ATOM 17144 N N . LYS A 1 53 ? -7.692 7.345 0.104 1.00 0.00 53 LYS A N 12
ATOM 17145 C CA . LYS A 1 53 ? -7.940 6.387 -0.967 1.00 0.00 53 LYS A CA 12
ATOM 17146 C C . LYS A 1 53 ? -7.430 5.001 -0.587 1.00 0.00 53 LYS A C 12
ATOM 17147 O O . LYS A 1 53 ? -8.000 3.988 -0.990 1.00 0.00 53 LYS A O 12
ATOM 17166 N N . MET A 1 54 ? -6.353 4.965 0.191 1.00 0.00 54 MET A N 12
ATOM 17167 C CA . MET A 1 54 ? -5.768 3.702 0.628 1.00 0.00 54 MET A CA 12
ATOM 17168 C C . MET A 1 54 ? -5.489 3.722 2.127 1.00 0.00 54 MET A C 12
ATOM 17169 O O . MET A 1 54 ? -5.241 4.778 2.708 1.00 0.00 54 MET A O 12
ATOM 17183 N N . ARG A 1 55 ? -5.531 2.547 2.748 1.00 0.00 55 ARG A N 12
ATOM 17184 C CA . ARG A 1 55 ? -5.284 2.431 4.180 1.00 0.00 55 ARG A CA 12
ATOM 17185 C C . ARG A 1 55 ? -4.569 1.122 4.504 1.00 0.00 55 ARG A C 12
ATOM 17186 O O . ARG A 1 55 ? -4.200 0.364 3.605 1.00 0.00 55 ARG A O 12
ATOM 17207 N N . THR A 1 56 ? -4.375 0.863 5.793 1.00 0.00 56 THR A N 12
ATOM 17208 C CA . THR A 1 56 ? -3.703 -0.352 6.235 1.00 0.00 56 THR A CA 12
ATOM 17209 C C . THR A 1 56 ? -4.467 -1.595 5.794 1.00 0.00 56 THR A C 12
ATOM 17210 O O . THR A 1 56 ? -5.644 -1.758 6.113 1.00 0.00 56 THR A O 12
ATOM 17221 N N . GLY A 1 57 ? -3.790 -2.471 5.058 1.00 0.00 57 GLY A N 12
ATOM 17222 C CA . GLY A 1 57 ? -4.421 -3.689 4.585 1.00 0.00 57 GLY A CA 12
ATOM 17223 C C . GLY A 1 57 ? -4.432 -3.787 3.073 1.00 0.00 57 GLY A C 12
ATOM 17224 O O . GLY A 1 57 ? -4.423 -4.885 2.515 1.00 0.00 57 GLY A O 12
ATOM 17228 N N . ASP A 1 58 ? -4.453 -2.638 2.407 1.00 0.00 58 ASP A N 12
ATOM 17229 C CA . ASP A 1 58 ? -4.465 -2.599 0.949 1.00 0.00 58 ASP A CA 12
ATOM 17230 C C . ASP A 1 58 ? -3.222 -3.272 0.377 1.00 0.00 58 ASP A C 12
ATOM 17231 O O . ASP A 1 58 ? -2.133 -3.165 0.940 1.00 0.00 58 ASP A O 12
ATOM 17240 N N . GLU A 1 59 ? -3.393 -3.965 -0.745 1.00 0.00 59 GLU A N 12
ATOM 17241 C CA . GLU A 1 59 ? -2.284 -4.657 -1.391 1.00 0.00 59 GLU A CA 12
ATOM 17242 C C . GLU A 1 59 ? -1.736 -3.836 -2.555 1.00 0.00 59 GLU A C 12
ATOM 17243 O O . GLU A 1 59 ? -2.282 -3.862 -3.659 1.00 0.00 59 GLU A O 12
ATOM 17255 N N . LEU A 1 60 ? -0.654 -3.108 -2.301 1.00 0.00 60 LEU A N 12
ATOM 17256 C CA . LEU A 1 60 ? -0.031 -2.279 -3.327 1.00 0.00 60 LEU A CA 12
ATOM 17257 C C . LEU A 1 60 ? 0.973 -3.086 -4.143 1.00 0.00 60 LEU A C 12
ATOM 17258 O O . LEU A 1 60 ? 1.996 -3.532 -3.624 1.00 0.00 60 LEU A O 12
ATOM 17274 N N . VAL A 1 61 ? 0.674 -3.269 -5.426 1.00 0.00 61 VAL A N 12
ATOM 17275 C CA . VAL A 1 61 ? 1.552 -4.019 -6.316 1.00 0.00 61 VAL A CA 12
ATOM 17276 C C . VAL A 1 61 ? 2.205 -3.102 -7.345 1.00 0.00 61 VAL A C 12
ATOM 17277 O O . VAL A 1 61 ? 3.319 -3.358 -7.800 1.00 0.00 61 VAL A O 12
ATOM 17290 N N . ASN A 1 62 ? 1.503 -2.033 -7.706 1.00 0.00 62 ASN A N 12
ATOM 17291 C CA . ASN A 1 62 ? 2.015 -1.077 -8.682 1.00 0.00 62 ASN A CA 12
ATOM 17292 C C . ASN A 1 62 ? 2.438 0.221 -8.001 1.00 0.00 62 ASN A C 12
ATOM 17293 O O . ASN A 1 62 ? 1.610 0.936 -7.437 1.00 0.00 62 ASN A O 12
ATOM 17304 N N . ILE A 1 63 ? 3.732 0.519 -8.060 1.00 0.00 63 ILE A N 12
ATOM 17305 C CA . ILE A 1 63 ? 4.264 1.731 -7.452 1.00 0.00 63 ILE A CA 12
ATOM 17306 C C . ILE A 1 63 ? 4.916 2.631 -8.497 1.00 0.00 63 ILE A C 12
ATOM 17307 O O . ILE A 1 63 ? 5.866 2.231 -9.168 1.00 0.00 63 ILE A O 12
ATOM 17323 N N . ASN A 1 64 ? 4.398 3.848 -8.627 1.00 0.00 64 ASN A N 12
ATOM 17324 C CA . ASN A 1 64 ? 4.931 4.805 -9.590 1.00 0.00 64 ASN A CA 12
ATOM 17325 C C . ASN A 1 64 ? 4.825 4.263 -11.012 1.00 0.00 64 ASN A C 12
ATOM 17326 O O . ASN A 1 64 ? 5.651 4.574 -11.869 1.00 0.00 64 ASN A O 12
ATOM 17337 N N . GLY A 1 65 ? 3.801 3.449 -11.255 1.00 0.00 65 GLY A N 12
ATOM 17338 C CA . GLY A 1 65 ? 3.606 2.877 -12.574 1.00 0.00 65 GLY A CA 12
ATOM 17339 C C . GLY A 1 65 ? 4.545 1.719 -12.849 1.00 0.00 65 GLY A C 12
ATOM 17340 O O . GLY A 1 65 ? 4.682 1.277 -13.990 1.00 0.00 65 GLY A O 12
ATOM 17344 N N . THR A 1 66 ? 5.197 1.226 -11.800 1.00 0.00 66 THR A N 12
ATOM 17345 C CA . THR A 1 66 ? 6.130 0.115 -11.933 1.00 0.00 66 THR A CA 12
ATOM 17346 C C . THR A 1 66 ? 5.592 -1.140 -11.255 1.00 0.00 66 THR A C 12
ATOM 17347 O O . THR A 1 66 ? 5.344 -1.166 -10.050 1.00 0.00 66 THR A O 12
ATOM 17358 N N . PRO A 1 67 ? 5.406 -2.207 -12.046 1.00 0.00 67 PRO A N 12
ATOM 17359 C CA . PRO A 1 67 ? 4.896 -3.486 -11.543 1.00 0.00 67 PRO A CA 12
ATOM 17360 C C . PRO A 1 67 ? 5.904 -4.201 -10.649 1.00 0.00 67 PRO A C 12
ATOM 17361 O O . PRO A 1 67 ? 6.925 -4.700 -11.123 1.00 0.00 67 PRO A O 12
ATOM 17372 N N . LEU A 1 68 ? 5.611 -4.247 -9.354 1.00 0.00 68 LEU A N 12
ATOM 17373 C CA . LEU A 1 68 ? 6.492 -4.902 -8.393 1.00 0.00 68 LEU A CA 12
ATOM 17374 C C . LEU A 1 68 ? 6.406 -6.419 -8.522 1.00 0.00 68 LEU A C 12
ATOM 17375 O O . LEU A 1 68 ? 5.417 -6.955 -9.023 1.00 0.00 68 LEU A O 12
ATOM 17391 N N . TYR A 1 69 ? 7.447 -7.106 -8.065 1.00 0.00 69 TYR A N 12
ATOM 17392 C CA . TYR A 1 69 ? 7.490 -8.562 -8.130 1.00 0.00 69 TYR A CA 12
ATOM 17393 C C . TYR A 1 69 ? 7.427 -9.171 -6.732 1.00 0.00 69 TYR A C 12
ATOM 17394 O O . TYR A 1 69 ? 8.063 -10.187 -6.456 1.00 0.00 69 TYR A O 12
ATOM 17412 N N . GLY A 1 70 ? 6.653 -8.542 -5.854 1.00 0.00 70 GLY A N 12
ATOM 17413 C CA . GLY A 1 70 ? 6.519 -9.035 -4.495 1.00 0.00 70 GLY A CA 12
ATOM 17414 C C . GLY A 1 70 ? 7.590 -8.488 -3.572 1.00 0.00 70 GLY A C 12
ATOM 17415 O O . GLY A 1 70 ? 7.286 -7.967 -2.498 1.00 0.00 70 GLY A O 12
ATOM 17419 N N . SER A 1 71 ? 8.846 -8.607 -3.989 1.00 0.00 71 SER A N 12
ATOM 17420 C CA . SER A 1 71 ? 9.966 -8.125 -3.189 1.00 0.00 71 SER A CA 12
ATOM 17421 C C . SER A 1 71 ? 9.615 -6.811 -2.498 1.00 0.00 71 SER A C 12
ATOM 17422 O O . SER A 1 71 ? 8.982 -5.936 -3.090 1.00 0.00 71 SER A O 12
ATOM 17430 N N . ARG A 1 72 ? 10.030 -6.681 -1.243 1.00 0.00 72 ARG A N 12
ATOM 17431 C CA . ARG A 1 72 ? 9.759 -5.475 -0.470 1.00 0.00 72 ARG A CA 12
ATOM 17432 C C . ARG A 1 72 ? 10.762 -4.376 -0.806 1.00 0.00 72 ARG A C 12
ATOM 17433 O O . ARG A 1 72 ? 10.380 -3.266 -1.175 1.00 0.00 72 ARG A O 12
ATOM 17454 N N . GLN A 1 73 ? 12.046 -4.694 -0.676 1.00 0.00 73 GLN A N 12
ATOM 17455 C CA . GLN A 1 73 ? 13.104 -3.733 -0.965 1.00 0.00 73 GLN A CA 12
ATOM 17456 C C . GLN A 1 73 ? 12.737 -2.863 -2.163 1.00 0.00 73 GLN A C 12
ATOM 17457 O O . GLN A 1 73 ? 12.418 -1.685 -2.011 1.00 0.00 73 GLN A O 12
ATOM 17471 N N . GLU A 1 74 ? 12.784 -3.453 -3.354 1.00 0.00 74 GLU A N 12
ATOM 17472 C CA . GLU A 1 74 ? 12.458 -2.731 -4.577 1.00 0.00 74 GLU A CA 12
ATOM 17473 C C . GLU A 1 74 ? 11.359 -1.702 -4.325 1.00 0.00 74 GLU A C 12
ATOM 17474 O O . GLU A 1 74 ? 11.520 -0.520 -4.626 1.00 0.00 74 GLU A O 12
ATOM 17486 N N . ALA A 1 75 ? 10.242 -2.162 -3.770 1.00 0.00 75 ALA A N 12
ATOM 17487 C CA . ALA A 1 75 ? 9.117 -1.283 -3.476 1.00 0.00 75 ALA A CA 12
ATOM 17488 C C . ALA A 1 75 ? 9.574 -0.044 -2.713 1.00 0.00 75 ALA A C 12
ATOM 17489 O O . ALA A 1 75 ? 9.662 1.047 -3.277 1.00 0.00 75 ALA A O 12
ATOM 17496 N N . LEU A 1 76 ? 9.863 -0.219 -1.428 1.00 0.00 76 LEU A N 12
ATOM 17497 C CA . LEU A 1 76 ? 10.310 0.886 -0.587 1.00 0.00 76 LEU A CA 12
ATOM 17498 C C . LEU A 1 76 ? 11.346 1.737 -1.312 1.00 0.00 76 LEU A C 12
ATOM 17499 O O . LEU A 1 76 ? 11.263 2.966 -1.314 1.00 0.00 76 LEU A O 12
ATOM 17515 N N . ILE A 1 77 ? 12.320 1.077 -1.930 1.00 0.00 77 ILE A N 12
ATOM 17516 C CA . ILE A 1 77 ? 13.370 1.774 -2.662 1.00 0.00 77 ILE A CA 12
ATOM 17517 C C . ILE A 1 77 ? 12.780 2.733 -3.690 1.00 0.00 77 ILE A C 12
ATOM 17518 O O . ILE A 1 77 ? 13.225 3.874 -3.818 1.00 0.00 77 ILE A O 12
ATOM 17534 N N . LEU A 1 78 ? 11.774 2.264 -4.420 1.00 0.00 78 LEU A N 12
ATOM 17535 C CA . LEU A 1 78 ? 11.120 3.081 -5.436 1.00 0.00 78 LEU A CA 12
ATOM 17536 C C . LEU A 1 78 ? 10.631 4.399 -4.844 1.00 0.00 78 LEU A C 12
ATOM 17537 O O . LEU A 1 78 ? 10.879 5.469 -5.400 1.00 0.00 78 LEU A O 12
ATOM 17553 N N . ILE A 1 79 ? 9.939 4.313 -3.714 1.00 0.00 79 ILE A N 12
ATOM 17554 C CA . ILE A 1 79 ? 9.419 5.499 -3.045 1.00 0.00 79 ILE A CA 12
ATOM 17555 C C . ILE A 1 79 ? 10.539 6.481 -2.718 1.00 0.00 79 ILE A C 12
ATOM 17556 O O . ILE A 1 79 ? 10.452 7.667 -3.035 1.00 0.00 79 ILE A O 12
ATOM 17572 N N . LYS A 1 80 ? 11.592 5.978 -2.082 1.00 0.00 80 LYS A N 12
ATOM 17573 C CA . LYS A 1 80 ? 12.732 6.809 -1.714 1.00 0.00 80 LYS A CA 12
ATOM 17574 C C . LYS A 1 80 ? 12.972 7.897 -2.756 1.00 0.00 80 LYS A C 12
ATOM 17575 O O . LYS A 1 80 ? 13.281 9.038 -2.416 1.00 0.00 80 LYS A O 12
ATOM 17594 N N . GLY A 1 81 ? 12.826 7.535 -4.027 1.00 0.00 81 GLY A N 12
ATOM 17595 C CA . GLY A 1 81 ? 13.029 8.493 -5.099 1.00 0.00 81 GLY A CA 12
ATOM 17596 C C . GLY A 1 81 ? 11.739 8.850 -5.810 1.00 0.00 81 GLY A C 12
ATOM 17597 O O . GLY A 1 81 ? 11.684 8.867 -7.039 1.00 0.00 81 GLY A O 12
ATOM 17601 N N . SER A 1 82 ? 10.697 9.133 -5.035 1.00 0.00 82 SER A N 12
ATOM 17602 C CA . SER A 1 82 ? 9.399 9.486 -5.598 1.00 0.00 82 SER A CA 12
ATOM 17603 C C . SER A 1 82 ? 9.446 10.865 -6.249 1.00 0.00 82 SER A C 12
ATOM 17604 O O . SER A 1 82 ? 10.499 11.500 -6.309 1.00 0.00 82 SER A O 12
ATOM 17612 N N . PHE A 1 83 ? 8.297 11.322 -6.736 1.00 0.00 83 PHE A N 12
ATOM 17613 C CA . PHE A 1 83 ? 8.206 12.625 -7.385 1.00 0.00 83 PHE A CA 12
ATOM 17614 C C . PHE A 1 83 ? 7.054 13.441 -6.806 1.00 0.00 83 PHE A C 12
ATOM 17615 O O . PHE A 1 83 ? 6.375 13.004 -5.876 1.00 0.00 83 PHE A O 12
ATOM 17632 N N . ARG A 1 84 ? 6.841 14.630 -7.361 1.00 0.00 84 ARG A N 12
ATOM 17633 C CA . ARG A 1 84 ? 5.773 15.508 -6.900 1.00 0.00 84 ARG A CA 12
ATOM 17634 C C . ARG A 1 84 ? 4.446 14.759 -6.825 1.00 0.00 84 ARG A C 12
ATOM 17635 O O . ARG A 1 84 ? 3.608 15.044 -5.969 1.00 0.00 84 ARG A O 12
ATOM 17656 N N . ILE A 1 85 ? 4.262 13.801 -7.727 1.00 0.00 85 ILE A N 12
ATOM 17657 C CA . ILE A 1 85 ? 3.038 13.010 -7.762 1.00 0.00 85 ILE A CA 12
ATOM 17658 C C . ILE A 1 85 ? 3.346 11.517 -7.729 1.00 0.00 85 ILE A C 12
ATOM 17659 O O . ILE A 1 85 ? 4.225 11.037 -8.446 1.00 0.00 85 ILE A O 12
ATOM 17675 N N . LEU A 1 86 ? 2.617 10.787 -6.893 1.00 0.00 86 LEU A N 12
ATOM 17676 C CA . LEU A 1 86 ? 2.810 9.346 -6.767 1.00 0.00 86 LEU A CA 12
ATOM 17677 C C . LEU A 1 86 ? 1.596 8.586 -7.290 1.00 0.00 86 LEU A C 12
ATOM 17678 O O . LEU A 1 86 ? 0.457 9.024 -7.125 1.00 0.00 86 LEU A O 12
ATOM 17694 N N . LYS A 1 87 ? 1.846 7.443 -7.920 1.00 0.00 87 LYS A N 12
ATOM 17695 C CA . LYS A 1 87 ? 0.774 6.618 -8.465 1.00 0.00 87 LYS A CA 12
ATOM 17696 C C . LYS A 1 87 ? 0.867 5.189 -7.939 1.00 0.00 87 LYS A C 12
ATOM 17697 O O . LYS A 1 87 ? 1.820 4.468 -8.237 1.00 0.00 87 LYS A O 12
ATOM 17716 N N . LEU A 1 88 ? -0.129 4.785 -7.158 1.00 0.00 88 LEU A N 12
ATOM 17717 C CA . LEU A 1 88 ? -0.161 3.441 -6.593 1.00 0.00 88 LEU A CA 12
ATOM 17718 C C . LEU A 1 88 ? -1.504 2.769 -6.861 1.00 0.00 88 LEU A C 12
ATOM 17719 O O . LEU A 1 88 ? -2.560 3.378 -6.685 1.00 0.00 88 LEU A O 12
ATOM 17735 N N . ILE A 1 89 ? -1.456 1.511 -7.285 1.00 0.00 89 ILE A N 12
ATOM 17736 C CA . ILE A 1 89 ? -2.669 0.756 -7.573 1.00 0.00 89 ILE A CA 12
ATOM 17737 C C . ILE A 1 89 ? -2.850 -0.392 -6.586 1.00 0.00 89 ILE A C 12
ATOM 17738 O O . ILE A 1 89 ? -2.184 -1.423 -6.687 1.00 0.00 89 ILE A O 12
ATOM 17754 N N . VAL A 1 90 ? -3.757 -0.207 -5.632 1.00 0.00 90 VAL A N 12
ATOM 17755 C CA . VAL A 1 90 ? -4.028 -1.229 -4.627 1.00 0.00 90 VAL A CA 12
ATOM 17756 C C . VAL A 1 90 ? -5.295 -2.007 -4.964 1.00 0.00 90 VAL A C 12
ATOM 17757 O O . VAL A 1 90 ? -6.264 -1.446 -5.475 1.00 0.00 90 VAL A O 12
ATOM 17770 N N . ARG A 1 91 ? -5.280 -3.304 -4.674 1.00 0.00 91 ARG A N 12
ATOM 17771 C CA . ARG A 1 91 ? -6.428 -4.161 -4.946 1.00 0.00 91 ARG A CA 12
ATOM 17772 C C . ARG A 1 91 ? -7.101 -4.597 -3.648 1.00 0.00 91 ARG A C 12
ATOM 17773 O O . ARG A 1 91 ? -6.469 -5.202 -2.782 1.00 0.00 91 ARG A O 12
ATOM 17794 N N . ARG A 1 92 ? -8.387 -4.286 -3.520 1.00 0.00 92 ARG A N 12
ATOM 17795 C CA . ARG A 1 92 ? -9.145 -4.644 -2.328 1.00 0.00 92 ARG A CA 12
ATOM 17796 C C . ARG A 1 92 ? -10.308 -5.566 -2.680 1.00 0.00 92 ARG A C 12
ATOM 17797 O O . ARG A 1 92 ? -11.244 -5.165 -3.372 1.00 0.00 92 ARG A O 12
ATOM 17818 N N . ARG A 1 93 ? -10.242 -6.804 -2.199 1.00 0.00 93 ARG A N 12
ATOM 17819 C CA . ARG A 1 93 ? -11.288 -7.784 -2.464 1.00 0.00 93 ARG A CA 12
ATOM 17820 C C . ARG A 1 93 ? -12.671 -7.152 -2.330 1.00 0.00 93 ARG A C 12
ATOM 17821 O O . ARG A 1 93 ? -13.076 -6.747 -1.242 1.00 0.00 93 ARG A O 12
ATOM 17842 N N . ASN A 1 94 ? -13.390 -7.071 -3.445 1.00 0.00 94 ASN A N 12
ATOM 17843 C CA . ASN A 1 94 ? -14.726 -6.488 -3.453 1.00 0.00 94 ASN A CA 12
ATOM 17844 C C . ASN A 1 94 ? -15.795 -7.576 -3.425 1.00 0.00 94 ASN A C 12
ATOM 17845 O O . ASN A 1 94 ? -16.208 -8.082 -4.469 1.00 0.00 94 ASN A O 12
ATOM 17856 N N . SER A 1 95 ? -16.239 -7.932 -2.224 1.00 0.00 95 SER A N 12
ATOM 17857 C CA . SER A 1 95 ? -17.257 -8.962 -2.060 1.00 0.00 95 SER A CA 12
ATOM 17858 C C . SER A 1 95 ? -18.627 -8.446 -2.490 1.00 0.00 95 SER A C 12
ATOM 17859 O O . SER A 1 95 ? -18.775 -7.284 -2.865 1.00 0.00 95 SER A O 12
ATOM 17867 N N . GLY A 1 96 ? -19.627 -9.320 -2.432 1.00 0.00 96 GLY A N 12
ATOM 17868 C CA . GLY A 1 96 ? -20.972 -8.936 -2.818 1.00 0.00 96 GLY A CA 12
ATOM 17869 C C . GLY A 1 96 ? -21.868 -8.679 -1.622 1.00 0.00 96 GLY A C 12
ATOM 17870 O O . GLY A 1 96 ? -21.411 -8.610 -0.481 1.00 0.00 96 GLY A O 12
ATOM 17874 N N . PRO A 1 97 ? -23.176 -8.530 -1.879 1.00 0.00 97 PRO A N 12
ATOM 17875 C CA . PRO A 1 97 ? -24.165 -8.276 -0.827 1.00 0.00 97 PRO A CA 12
ATOM 17876 C C . PRO A 1 97 ? -24.379 -9.488 0.073 1.00 0.00 97 PRO A C 12
ATOM 17877 O O . PRO A 1 97 ? -25.123 -10.406 -0.272 1.00 0.00 97 PRO A O 12
ATOM 17888 N N . SER A 1 98 ? -23.722 -9.485 1.229 1.00 0.00 98 SER A N 12
ATOM 17889 C CA . SER A 1 98 ? -23.838 -10.587 2.177 1.00 0.00 98 SER A CA 12
ATOM 17890 C C . SER A 1 98 ? -24.296 -10.082 3.542 1.00 0.00 98 SER A C 12
ATOM 17891 O O . SER A 1 98 ? -23.972 -8.965 3.944 1.00 0.00 98 SER A O 12
ATOM 17899 N N . SER A 1 99 ? -25.053 -10.915 4.250 1.00 0.00 99 SER A N 12
ATOM 17900 C CA . SER A 1 99 ? -25.560 -10.553 5.568 1.00 0.00 99 SER A CA 12
ATOM 17901 C C . SER A 1 99 ? -24.859 -11.357 6.659 1.00 0.00 99 SER A C 12
ATOM 17902 O O . SER A 1 99 ? -24.234 -10.794 7.556 1.00 0.00 99 SER A O 12
ATOM 17910 N N . GLY A 1 100 ? -24.969 -12.680 6.574 1.00 0.00 100 GLY A N 12
ATOM 17911 C CA . GLY A 1 100 ? -24.342 -13.541 7.559 1.00 0.00 100 GLY A CA 12
ATOM 17912 C C . GLY A 1 100 ? -24.374 -15.002 7.157 1.00 0.00 100 GLY A C 12
ATOM 17913 O O . GLY A 1 100 ? -23.544 -15.794 7.602 1.00 0.00 100 GLY A O 12
ATOM 17917 N N . GLY A 1 1 ? -32.495 -22.228 -1.676 1.00 0.00 1 GLY A N 13
ATOM 17918 C CA . GLY A 1 1 ? -32.706 -20.988 -0.952 1.00 0.00 1 GLY A CA 13
ATOM 17919 C C . GLY A 1 1 ? -31.429 -20.451 -0.337 1.00 0.00 1 GLY A C 13
ATOM 17920 O O . GLY A 1 1 ? -31.062 -20.828 0.776 1.00 0.00 1 GLY A O 13
ATOM 17924 N N . SER A 1 2 ? -30.749 -19.570 -1.063 1.00 0.00 2 SER A N 13
ATOM 17925 C CA . SER A 1 2 ? -29.502 -18.985 -0.585 1.00 0.00 2 SER A CA 13
ATOM 17926 C C . SER A 1 2 ? -29.294 -17.592 -1.172 1.00 0.00 2 SER A C 13
ATOM 17927 O O . SER A 1 2 ? -29.642 -17.335 -2.325 1.00 0.00 2 SER A O 13
ATOM 17935 N N . SER A 1 3 ? -28.725 -16.697 -0.371 1.00 0.00 3 SER A N 13
ATOM 17936 C CA . SER A 1 3 ? -28.474 -15.329 -0.809 1.00 0.00 3 SER A CA 13
ATOM 17937 C C . SER A 1 3 ? -27.985 -15.302 -2.254 1.00 0.00 3 SER A C 13
ATOM 17938 O O . SER A 1 3 ? -28.576 -14.644 -3.109 1.00 0.00 3 SER A O 13
ATOM 17946 N N . GLY A 1 4 ? -26.900 -16.024 -2.518 1.00 0.00 4 GLY A N 13
ATOM 17947 C CA . GLY A 1 4 ? -26.348 -16.070 -3.859 1.00 0.00 4 GLY A CA 13
ATOM 17948 C C . GLY A 1 4 ? -24.833 -16.053 -3.864 1.00 0.00 4 GLY A C 13
ATOM 17949 O O . GLY A 1 4 ? -24.204 -15.843 -2.826 1.00 0.00 4 GLY A O 13
ATOM 17953 N N . SER A 1 5 ? -24.243 -16.277 -5.034 1.00 0.00 5 SER A N 13
ATOM 17954 C CA . SER A 1 5 ? -22.791 -16.293 -5.168 1.00 0.00 5 SER A CA 13
ATOM 17955 C C . SER A 1 5 ? -22.322 -15.200 -6.124 1.00 0.00 5 SER A C 13
ATOM 17956 O O . SER A 1 5 ? -22.793 -15.107 -7.257 1.00 0.00 5 SER A O 13
ATOM 17964 N N . SER A 1 6 ? -21.391 -14.374 -5.657 1.00 0.00 6 SER A N 13
ATOM 17965 C CA . SER A 1 6 ? -20.860 -13.284 -6.467 1.00 0.00 6 SER A CA 13
ATOM 17966 C C . SER A 1 6 ? -19.718 -13.773 -7.353 1.00 0.00 6 SER A C 13
ATOM 17967 O O . SER A 1 6 ? -19.666 -13.466 -8.543 1.00 0.00 6 SER A O 13
ATOM 17975 N N . GLY A 1 7 ? -18.804 -14.536 -6.762 1.00 0.00 7 GLY A N 13
ATOM 17976 C CA . GLY A 1 7 ? -17.674 -15.055 -7.511 1.00 0.00 7 GLY A CA 13
ATOM 17977 C C . GLY A 1 7 ? -16.345 -14.700 -6.876 1.00 0.00 7 GLY A C 13
ATOM 17978 O O . GLY A 1 7 ? -16.175 -14.823 -5.664 1.00 0.00 7 GLY A O 13
ATOM 17982 N N . GLY A 1 8 ? -15.397 -14.258 -7.698 1.00 0.00 8 GLY A N 13
ATOM 17983 C CA . GLY A 1 8 ? -14.087 -13.892 -7.191 1.00 0.00 8 GLY A CA 13
ATOM 17984 C C . GLY A 1 8 ? -13.432 -12.800 -8.014 1.00 0.00 8 GLY A C 13
ATOM 17985 O O . GLY A 1 8 ? -12.940 -13.053 -9.113 1.00 0.00 8 GLY A O 13
ATOM 17989 N N . SER A 1 9 ? -13.426 -11.583 -7.480 1.00 0.00 9 SER A N 13
ATOM 17990 C CA . SER A 1 9 ? -12.832 -10.447 -8.175 1.00 0.00 9 SER A CA 13
ATOM 17991 C C . SER A 1 9 ? -12.330 -9.404 -7.180 1.00 0.00 9 SER A C 13
ATOM 17992 O O . SER A 1 9 ? -12.753 -9.378 -6.024 1.00 0.00 9 SER A O 13
ATOM 18000 N N . PHE A 1 10 ? -11.426 -8.545 -7.639 1.00 0.00 10 PHE A N 13
ATOM 18001 C CA . PHE A 1 10 ? -10.865 -7.500 -6.791 1.00 0.00 10 PHE A CA 13
ATOM 18002 C C . PHE A 1 10 ? -10.890 -6.151 -7.502 1.00 0.00 10 PHE A C 13
ATOM 18003 O O . PHE A 1 10 ? -10.906 -6.086 -8.731 1.00 0.00 10 PHE A O 13
ATOM 18020 N N . GLN A 1 11 ? -10.893 -5.076 -6.719 1.00 0.00 11 GLN A N 13
ATOM 18021 C CA . GLN A 1 11 ? -10.918 -3.728 -7.274 1.00 0.00 11 GLN A CA 13
ATOM 18022 C C . GLN A 1 11 ? -9.587 -3.021 -7.045 1.00 0.00 11 GLN A C 13
ATOM 18023 O O . GLN A 1 11 ? -9.011 -3.096 -5.959 1.00 0.00 11 GLN A O 13
ATOM 18037 N N . TYR A 1 12 ? -9.102 -2.334 -8.073 1.00 0.00 12 TYR A N 13
ATOM 18038 C CA . TYR A 1 12 ? -7.837 -1.615 -7.985 1.00 0.00 12 TYR A CA 13
ATOM 18039 C C . TYR A 1 12 ? -8.072 -0.120 -7.790 1.00 0.00 12 TYR A C 13
ATOM 18040 O O . TYR A 1 12 ? -8.616 0.554 -8.665 1.00 0.00 12 TYR A O 13
ATOM 18058 N N . VAL A 1 13 ? -7.656 0.393 -6.637 1.00 0.00 13 VAL A N 13
ATOM 18059 C CA . VAL A 1 13 ? -7.819 1.808 -6.326 1.00 0.00 13 VAL A CA 13
ATOM 18060 C C . VAL A 1 13 ? -6.514 2.569 -6.530 1.00 0.00 13 VAL A C 13
ATOM 18061 O O . VAL A 1 13 ? -5.623 2.562 -5.680 1.00 0.00 13 VAL A O 13
ATOM 18074 N N . PRO A 1 14 ? -6.396 3.243 -7.684 1.00 0.00 14 PRO A N 13
ATOM 18075 C CA . PRO A 1 14 ? -5.203 4.023 -8.026 1.00 0.00 14 PRO A CA 13
ATOM 18076 C C . PRO A 1 14 ? -5.062 5.275 -7.167 1.00 0.00 14 PRO A C 13
ATOM 18077 O O . PRO A 1 14 ? -5.672 6.306 -7.451 1.00 0.00 14 PRO A O 13
ATOM 18088 N N . VAL A 1 15 ? -4.255 5.178 -6.116 1.00 0.00 15 VAL A N 13
ATOM 18089 C CA . VAL A 1 15 ? -4.033 6.303 -5.216 1.00 0.00 15 VAL A CA 13
ATOM 18090 C C . VAL A 1 15 ? -3.045 7.299 -5.813 1.00 0.00 15 VAL A C 13
ATOM 18091 O O . VAL A 1 15 ? -1.837 7.062 -5.817 1.00 0.00 15 VAL A O 13
ATOM 18104 N N . GLN A 1 16 ? -3.567 8.412 -6.318 1.00 0.00 16 GLN A N 13
ATOM 18105 C CA . GLN A 1 16 ? -2.730 9.444 -6.919 1.00 0.00 16 GLN A CA 13
ATOM 18106 C C . GLN A 1 16 ? -2.424 10.550 -5.914 1.00 0.00 16 GLN A C 13
ATOM 18107 O O . GLN A 1 16 ? -3.286 11.370 -5.597 1.00 0.00 16 GLN A O 13
ATOM 18121 N N . LEU A 1 17 ? -1.192 10.566 -5.417 1.00 0.00 17 LEU A N 13
ATOM 18122 C CA . LEU A 1 17 ? -0.771 11.571 -4.448 1.00 0.00 17 LEU A CA 13
ATOM 18123 C C . LEU A 1 17 ? -0.294 12.838 -5.150 1.00 0.00 17 LEU A C 13
ATOM 18124 O O . LEU A 1 17 ? -0.053 12.836 -6.357 1.00 0.00 17 LEU A O 13
ATOM 18140 N N . GLN A 1 18 ? -0.157 13.917 -4.385 1.00 0.00 18 GLN A N 13
ATOM 18141 C CA . GLN A 1 18 ? 0.293 15.190 -4.935 1.00 0.00 18 GLN A CA 13
ATOM 18142 C C . GLN A 1 18 ? 0.980 16.032 -3.865 1.00 0.00 18 GLN A C 13
ATOM 18143 O O . GLN A 1 18 ? 0.466 16.187 -2.758 1.00 0.00 18 GLN A O 13
ATOM 18157 N N . GLY A 1 19 ? 2.146 16.574 -4.203 1.00 0.00 19 GLY A N 13
ATOM 18158 C CA . GLY A 1 19 ? 2.885 17.394 -3.260 1.00 0.00 19 GLY A CA 13
ATOM 18159 C C . GLY A 1 19 ? 4.292 16.881 -3.024 1.00 0.00 19 GLY A C 13
ATOM 18160 O O . GLY A 1 19 ? 5.228 17.664 -2.873 1.00 0.00 19 GLY A O 13
ATOM 18164 N N . GLY A 1 20 ? 4.441 15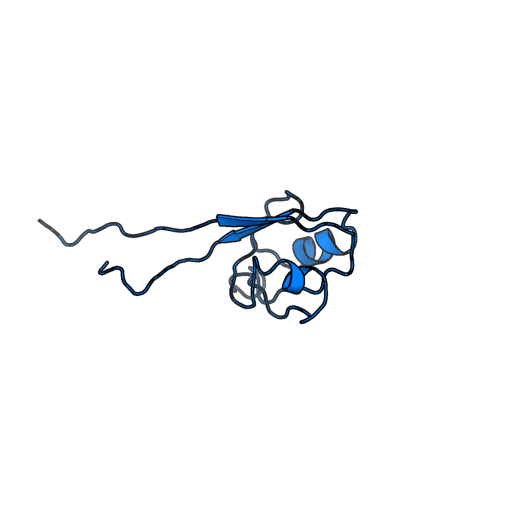.560 -2.991 1.00 0.00 20 GLY A N 13
ATOM 18165 C CA . GLY A 1 20 ? 5.747 14.966 -2.770 1.00 0.00 20 GLY A CA 13
ATOM 18166 C C . GLY A 1 20 ? 5.927 14.477 -1.347 1.00 0.00 20 GLY A C 13
ATOM 18167 O O . GLY A 1 20 ? 5.333 15.020 -0.416 1.00 0.00 20 GLY A O 13
ATOM 18171 N N . ALA A 1 21 ? 6.749 13.447 -1.177 1.00 0.00 21 ALA A N 13
ATOM 18172 C CA . ALA A 1 21 ? 7.007 12.884 0.143 1.00 0.00 21 ALA A CA 13
ATOM 18173 C C . ALA A 1 21 ? 7.446 13.965 1.124 1.00 0.00 21 ALA A C 13
ATOM 18174 O O . ALA A 1 21 ? 7.793 15.082 0.740 1.00 0.00 21 ALA A O 13
ATOM 18181 N N . PRO A 1 22 ? 7.432 13.628 2.423 1.00 0.00 22 PRO A N 13
ATOM 18182 C CA . PRO A 1 22 ? 7.021 12.301 2.892 1.00 0.00 22 PRO A CA 13
ATOM 18183 C C . PRO A 1 22 ? 5.526 12.060 2.712 1.00 0.00 22 PRO A C 13
ATOM 18184 O O . PRO A 1 22 ? 4.701 12.859 3.155 1.00 0.00 22 PRO A O 13
ATOM 18195 N N . TRP A 1 23 ? 5.184 10.955 2.059 1.00 0.00 23 TRP A N 13
ATOM 18196 C CA . TRP A 1 23 ? 3.787 10.610 1.821 1.00 0.00 23 TRP A CA 13
ATOM 18197 C C . TRP A 1 23 ? 3.110 10.161 3.112 1.00 0.00 23 TRP A C 13
ATOM 18198 O O . TRP A 1 23 ? 2.033 10.643 3.459 1.00 0.00 23 TRP A O 13
ATOM 18219 N N . GLY A 1 24 ? 3.750 9.235 3.820 1.00 0.00 24 GLY A N 13
ATOM 18220 C CA . GLY A 1 24 ? 3.193 8.737 5.064 1.00 0.00 24 GLY A CA 13
ATOM 18221 C C . GLY A 1 24 ? 2.520 7.389 4.901 1.00 0.00 24 GLY A C 13
ATOM 18222 O O . GLY A 1 24 ? 1.424 7.167 5.417 1.00 0.00 24 GLY A O 13
ATOM 18226 N N . PHE A 1 25 ? 3.175 6.486 4.179 1.00 0.00 25 PHE A N 13
ATOM 18227 C CA . PHE A 1 25 ? 2.632 5.153 3.946 1.00 0.00 25 PHE A CA 13
ATOM 18228 C C . PHE A 1 25 ? 3.749 4.116 3.869 1.00 0.00 25 PHE A C 13
ATOM 18229 O O . PHE A 1 25 ? 4.765 4.329 3.207 1.00 0.00 25 PHE A O 13
ATOM 18246 N N . THR A 1 26 ? 3.553 2.992 4.551 1.00 0.00 26 THR A N 13
ATOM 18247 C CA . THR A 1 26 ? 4.543 1.922 4.562 1.00 0.00 26 THR A CA 13
ATOM 18248 C C . THR A 1 26 ? 3.915 0.589 4.172 1.00 0.00 26 THR A C 13
ATOM 18249 O O . THR A 1 26 ? 2.697 0.484 4.021 1.00 0.00 26 THR A O 13
ATOM 18260 N N . LEU A 1 27 ? 4.753 -0.429 4.012 1.00 0.00 27 LEU A N 13
ATOM 18261 C CA . LEU A 1 27 ? 4.280 -1.759 3.640 1.00 0.00 27 LEU A CA 13
ATOM 18262 C C . LEU A 1 27 ? 4.899 -2.827 4.537 1.00 0.00 27 LEU A C 13
ATOM 18263 O O . LEU A 1 27 ? 5.860 -2.566 5.260 1.00 0.00 27 LEU A O 13
ATOM 18279 N N . LYS A 1 28 ? 4.342 -4.032 4.482 1.00 0.00 28 LYS A N 13
ATOM 18280 C CA . LYS A 1 28 ? 4.840 -5.142 5.285 1.00 0.00 28 LYS A CA 13
ATOM 18281 C C . LYS A 1 28 ? 4.723 -6.460 4.525 1.00 0.00 28 LYS A C 13
ATOM 18282 O O . LYS A 1 28 ? 4.043 -6.539 3.503 1.00 0.00 28 LYS A O 13
ATOM 18301 N N . GLY A 1 29 ? 5.392 -7.492 5.032 1.00 0.00 29 GLY A N 13
ATOM 18302 C CA . GLY A 1 29 ? 5.348 -8.791 4.388 1.00 0.00 29 GLY A CA 13
ATOM 18303 C C . GLY A 1 29 ? 6.176 -8.838 3.119 1.00 0.00 29 GLY A C 13
ATOM 18304 O O . GLY A 1 29 ? 7.316 -8.376 3.097 1.00 0.00 29 GLY A O 13
ATOM 18308 N N . GLY A 1 30 ? 5.602 -9.400 2.059 1.00 0.00 30 GLY A N 13
ATOM 18309 C CA . GLY A 1 30 ? 6.310 -9.496 0.796 1.00 0.00 30 GLY A CA 13
ATOM 18310 C C . GLY A 1 30 ? 6.633 -10.929 0.421 1.00 0.00 30 GLY A C 13
ATOM 18311 O O . GLY A 1 30 ? 6.480 -11.842 1.234 1.00 0.00 30 GLY A O 13
ATOM 18315 N N . LEU A 1 31 ? 7.078 -11.129 -0.815 1.00 0.00 31 LEU A N 13
ATOM 18316 C CA . LEU A 1 31 ? 7.422 -12.462 -1.298 1.00 0.00 31 LEU A CA 13
ATOM 18317 C C . LEU A 1 31 ? 8.482 -13.106 -0.411 1.00 0.00 31 LEU A C 13
ATOM 18318 O O . LEU A 1 31 ? 8.430 -14.304 -0.136 1.00 0.00 31 LEU A O 13
ATOM 18334 N N . GLU A 1 32 ? 9.442 -12.301 0.035 1.00 0.00 32 GLU A N 13
ATOM 18335 C CA . GLU A 1 32 ? 10.514 -12.794 0.892 1.00 0.00 32 GLU A CA 13
ATOM 18336 C C . GLU A 1 32 ? 9.963 -13.715 1.977 1.00 0.00 32 GLU A C 13
ATOM 18337 O O . GLU A 1 32 ? 10.515 -14.784 2.238 1.00 0.00 32 GLU A O 13
ATOM 18349 N N . HIS A 1 33 ? 8.872 -13.291 2.607 1.00 0.00 33 HIS A N 13
ATOM 18350 C CA . HIS A 1 33 ? 8.246 -14.077 3.664 1.00 0.00 33 HIS A CA 13
ATOM 18351 C C . HIS A 1 33 ? 6.899 -14.629 3.206 1.00 0.00 33 HIS A C 13
ATOM 18352 O O . HIS A 1 33 ? 5.921 -14.606 3.954 1.00 0.00 33 HIS A O 13
ATOM 18366 N N . CYS A 1 34 ? 6.855 -15.122 1.973 1.00 0.00 34 CYS A N 13
ATOM 18367 C CA . CYS A 1 34 ? 5.628 -15.677 1.415 1.00 0.00 34 CYS A CA 13
ATOM 18368 C C . CYS A 1 34 ? 4.406 -14.922 1.928 1.00 0.00 34 CYS A C 13
ATOM 18369 O O . CYS A 1 34 ? 3.389 -15.526 2.267 1.00 0.00 34 CYS A O 13
ATOM 18377 N N . GLU A 1 35 ? 4.516 -13.598 1.984 1.00 0.00 35 GLU A N 13
ATOM 18378 C CA . GLU A 1 35 ? 3.421 -12.761 2.459 1.00 0.00 35 GLU A CA 13
ATOM 18379 C C . GLU A 1 35 ? 3.094 -11.666 1.447 1.00 0.00 35 GLU A C 13
ATOM 18380 O O . GLU A 1 35 ? 3.973 -11.126 0.775 1.00 0.00 35 GLU A O 13
ATOM 18392 N N . PRO A 1 36 ? 1.800 -11.331 1.335 1.00 0.00 36 PRO A N 13
ATOM 18393 C CA . PRO A 1 36 ? 1.327 -10.299 0.408 1.00 0.00 36 PRO A CA 13
ATOM 18394 C C . PRO A 1 36 ? 1.755 -8.898 0.833 1.00 0.00 36 PRO A C 13
ATOM 18395 O O . PRO A 1 36 ? 1.429 -8.446 1.932 1.00 0.00 36 PRO A O 13
ATOM 18406 N N . LEU A 1 37 ? 2.484 -8.216 -0.042 1.00 0.00 37 LEU A N 13
ATOM 18407 C CA . LEU A 1 37 ? 2.956 -6.865 0.242 1.00 0.00 37 LEU A CA 13
ATOM 18408 C C . LEU A 1 37 ? 1.785 -5.898 0.382 1.00 0.00 37 LEU A C 13
ATOM 18409 O O . LEU A 1 37 ? 1.327 -5.313 -0.600 1.00 0.00 37 LEU A O 13
ATOM 18425 N N . THR A 1 38 ? 1.304 -5.731 1.611 1.00 0.00 38 THR A N 13
ATOM 18426 C CA . THR A 1 38 ? 0.188 -4.834 1.880 1.00 0.00 38 THR A CA 13
ATOM 18427 C C . THR A 1 38 ? 0.614 -3.680 2.781 1.00 0.00 38 THR A C 13
ATOM 18428 O O . THR A 1 38 ? 1.683 -3.718 3.391 1.00 0.00 38 THR A O 13
ATOM 18439 N N . VAL A 1 39 ? -0.228 -2.656 2.861 1.00 0.00 39 VAL A N 13
ATOM 18440 C CA . VAL A 1 39 ? 0.061 -1.491 3.689 1.00 0.00 39 VAL A CA 13
ATOM 18441 C C . VAL A 1 39 ? 0.237 -1.887 5.151 1.00 0.00 39 VAL A C 13
ATOM 18442 O O . VAL A 1 39 ? -0.594 -2.597 5.717 1.00 0.00 39 VAL A O 13
ATOM 18455 N N . SER A 1 40 ? 1.325 -1.422 5.757 1.00 0.00 40 SER A N 13
ATOM 18456 C CA . SER A 1 40 ? 1.612 -1.730 7.153 1.00 0.00 40 SER A CA 13
ATOM 18457 C C . SER A 1 40 ? 1.162 -0.592 8.064 1.00 0.00 40 SER A C 13
ATOM 18458 O O . SER A 1 40 ? 0.592 -0.824 9.131 1.00 0.00 40 SER A O 13
ATOM 18466 N N . LYS A 1 41 ? 1.421 0.638 7.636 1.00 0.00 41 LYS A N 13
ATOM 18467 C CA . LYS A 1 41 ? 1.042 1.814 8.410 1.00 0.00 41 LYS A CA 13
ATOM 18468 C C . LYS A 1 41 ? 0.971 3.051 7.521 1.00 0.00 41 LYS A C 13
ATOM 18469 O O . LYS A 1 41 ? 1.706 3.165 6.540 1.00 0.00 41 LYS A O 13
ATOM 18488 N N . ILE A 1 42 ? 0.083 3.976 7.871 1.00 0.00 42 ILE A N 13
ATOM 18489 C CA . ILE A 1 42 ? -0.082 5.205 7.106 1.00 0.00 42 ILE A CA 13
ATOM 18490 C C . ILE A 1 42 ? -0.157 6.419 8.026 1.00 0.00 42 ILE A C 13
ATOM 18491 O O . ILE A 1 42 ? -1.168 6.645 8.689 1.00 0.00 42 ILE A O 13
ATOM 18507 N N . GLU A 1 43 ? 0.919 7.199 8.057 1.00 0.00 43 GLU A N 13
ATOM 18508 C CA . GLU A 1 43 ? 0.974 8.391 8.895 1.00 0.00 43 GLU A CA 13
ATOM 18509 C C . GLU A 1 43 ? -0.345 9.157 8.838 1.00 0.00 43 GLU A C 13
ATOM 18510 O O . GLU A 1 43 ? -0.722 9.688 7.794 1.00 0.00 43 GLU A O 13
ATOM 18522 N N . ASP A 1 44 ? -1.041 9.208 9.968 1.00 0.00 44 ASP A N 13
ATOM 18523 C CA . ASP A 1 44 ? -2.318 9.909 10.049 1.00 0.00 44 ASP A CA 13
ATOM 18524 C C . ASP A 1 44 ? -2.124 11.413 9.882 1.00 0.00 44 ASP A C 13
ATOM 18525 O O . ASP A 1 44 ? -1.843 12.123 10.847 1.00 0.00 44 ASP A O 13
ATOM 18534 N N . GLY A 1 45 ? -2.275 11.891 8.651 1.00 0.00 45 GLY A N 13
ATOM 18535 C CA . GLY A 1 45 ? -2.111 13.308 8.381 1.00 0.00 45 GLY A CA 13
ATOM 18536 C C . GLY A 1 45 ? -1.272 13.569 7.145 1.00 0.00 45 GLY A C 13
ATOM 18537 O O . GLY A 1 45 ? -1.422 14.601 6.492 1.00 0.00 45 GLY A O 13
ATOM 18541 N N . GLY A 1 46 ? -0.385 12.632 6.825 1.00 0.00 46 GLY A N 13
ATOM 18542 C CA . GLY A 1 46 ? 0.469 12.786 5.662 1.00 0.00 46 GLY A CA 13
ATOM 18543 C C . GLY A 1 46 ? -0.310 12.750 4.362 1.00 0.00 46 GLY A C 13
ATOM 18544 O O . GLY A 1 46 ? -1.539 12.822 4.363 1.00 0.00 46 GLY A O 13
ATOM 18548 N N . LYS A 1 47 ? 0.406 12.640 3.248 1.00 0.00 47 LYS A N 13
ATOM 18549 C CA . LYS A 1 47 ? -0.224 12.595 1.934 1.00 0.00 47 LYS A CA 13
ATOM 18550 C C . LYS A 1 47 ? -1.160 11.396 1.820 1.00 0.00 47 LYS A C 13
ATOM 18551 O O . LYS A 1 47 ? -2.368 11.553 1.646 1.00 0.00 47 LYS A O 13
ATOM 18570 N N . ALA A 1 48 ? -0.594 10.197 1.921 1.00 0.00 48 ALA A N 13
ATOM 18571 C CA . ALA A 1 48 ? -1.378 8.972 1.832 1.00 0.00 48 ALA A CA 13
ATOM 18572 C C . ALA A 1 48 ? -2.716 9.124 2.549 1.00 0.00 48 ALA A C 13
ATOM 18573 O O . ALA A 1 48 ? -3.773 8.876 1.969 1.00 0.00 48 ALA A O 13
ATOM 18580 N N . ALA A 1 49 ? -2.662 9.531 3.813 1.00 0.00 49 ALA A N 13
ATOM 18581 C CA . ALA A 1 49 ? -3.869 9.716 4.608 1.00 0.00 49 ALA A CA 13
ATOM 18582 C C . ALA A 1 49 ? -4.758 10.802 4.011 1.00 0.00 49 ALA A C 13
ATOM 18583 O O . ALA A 1 49 ? -5.908 10.549 3.650 1.00 0.00 49 ALA A O 13
ATOM 18590 N N . LEU A 1 50 ? -4.219 12.012 3.911 1.00 0.00 50 LEU A N 13
ATOM 18591 C CA . LEU A 1 50 ? -4.964 13.139 3.359 1.00 0.00 50 LEU A CA 13
ATOM 18592 C C . LEU A 1 50 ? -5.711 12.729 2.094 1.00 0.00 50 LEU A C 13
ATOM 18593 O O . LEU A 1 50 ? -6.848 13.144 1.871 1.00 0.00 50 LEU A O 13
ATOM 18609 N N . SER A 1 51 ? -5.065 11.910 1.270 1.00 0.00 51 SER A N 13
ATOM 18610 C CA . SER A 1 51 ? -5.669 11.444 0.027 1.00 0.00 51 SER A CA 13
ATOM 18611 C C . SER A 1 51 ? -6.941 10.649 0.304 1.00 0.00 51 SER A C 13
ATOM 18612 O O . SER A 1 51 ? -7.946 10.805 -0.389 1.00 0.00 51 SER A O 13
ATOM 18620 N N . GLN A 1 52 ? -6.888 9.797 1.323 1.00 0.00 52 GLN A N 13
ATOM 18621 C CA . GLN A 1 52 ? -8.036 8.976 1.692 1.00 0.00 52 GLN A CA 13
ATOM 18622 C C . GLN A 1 52 ? -8.407 8.021 0.563 1.00 0.00 52 GLN A C 13
ATOM 18623 O O . GLN A 1 52 ? -9.583 7.731 0.341 1.00 0.00 52 GLN A O 13
ATOM 18637 N N . LYS A 1 53 ? -7.397 7.533 -0.149 1.00 0.00 53 LYS A N 13
ATOM 18638 C CA . LYS A 1 53 ? -7.616 6.609 -1.256 1.00 0.00 53 LYS A CA 13
ATOM 18639 C C . LYS A 1 53 ? -7.306 5.176 -0.836 1.00 0.00 53 LYS A C 13
ATOM 18640 O O . LYS A 1 53 ? -7.948 4.232 -1.296 1.00 0.00 53 LYS A O 13
ATOM 18659 N N . MET A 1 54 ? -6.319 5.020 0.040 1.00 0.00 54 MET A N 13
ATOM 18660 C CA . MET A 1 54 ? -5.926 3.701 0.523 1.00 0.00 54 MET A CA 13
ATOM 18661 C C . MET A 1 54 ? -5.823 3.688 2.045 1.00 0.00 54 MET A C 13
ATOM 18662 O O . MET A 1 54 ? -5.819 4.740 2.685 1.00 0.00 54 MET A O 13
ATOM 18676 N N . ARG A 1 55 ? -5.740 2.492 2.617 1.00 0.00 55 ARG A N 13
ATOM 18677 C CA . ARG A 1 55 ? -5.639 2.343 4.064 1.00 0.00 55 ARG A CA 13
ATOM 18678 C C . ARG A 1 55 ? -4.928 1.043 4.428 1.00 0.00 55 ARG A C 13
ATOM 18679 O O . ARG A 1 55 ? -4.773 0.151 3.592 1.00 0.00 55 ARG A O 13
ATOM 18700 N N . THR A 1 56 ? -4.495 0.941 5.681 1.00 0.00 56 THR A N 13
ATOM 18701 C CA . THR A 1 56 ? -3.799 -0.248 6.156 1.00 0.00 56 THR A CA 13
ATOM 18702 C C . THR A 1 56 ? -4.627 -1.504 5.910 1.00 0.00 56 THR A C 13
ATOM 18703 O O . THR A 1 56 ? -5.615 -1.753 6.599 1.00 0.00 56 THR A O 13
ATOM 18714 N N . GLY A 1 57 ? -4.216 -2.295 4.922 1.00 0.00 57 GLY A N 13
ATOM 18715 C CA . GLY A 1 57 ? -4.931 -3.517 4.604 1.00 0.00 57 GLY A CA 13
ATOM 18716 C C . GLY A 1 57 ? -4.952 -3.805 3.116 1.00 0.00 57 GLY A C 13
ATOM 18717 O O . GLY A 1 57 ? -5.233 -4.929 2.698 1.00 0.00 57 GLY A O 13
ATOM 18721 N N . ASP A 1 58 ? -4.654 -2.789 2.314 1.00 0.00 58 ASP A N 13
ATOM 18722 C CA . ASP A 1 58 ? -4.640 -2.939 0.863 1.00 0.00 58 ASP A CA 13
ATOM 18723 C C . ASP A 1 58 ? -3.321 -3.542 0.392 1.00 0.00 58 ASP A C 13
ATOM 18724 O O . ASP A 1 58 ? -2.322 -3.512 1.110 1.00 0.00 58 ASP A O 13
ATOM 18733 N N . GLU A 1 59 ? -3.326 -4.091 -0.819 1.00 0.00 59 GLU A N 13
ATOM 18734 C CA . GLU A 1 59 ? -2.129 -4.703 -1.384 1.00 0.00 59 GLU A CA 13
ATOM 18735 C C . GLU A 1 59 ? -1.575 -3.860 -2.529 1.00 0.00 59 GLU A C 13
ATOM 18736 O O . GLU A 1 59 ? -2.151 -3.815 -3.617 1.00 0.00 59 GLU A O 13
ATOM 18748 N N . LEU A 1 60 ? -0.455 -3.192 -2.276 1.00 0.00 60 LEU A N 13
ATOM 18749 C CA . LEU A 1 60 ? 0.178 -2.349 -3.284 1.00 0.00 60 LEU A CA 13
ATOM 18750 C C . LEU A 1 60 ? 1.132 -3.162 -4.153 1.00 0.00 60 LEU A C 13
ATOM 18751 O O . LEU A 1 60 ? 2.067 -3.786 -3.651 1.00 0.00 60 LEU A O 13
ATOM 18767 N N . VAL A 1 61 ? 0.891 -3.149 -5.460 1.00 0.00 61 VAL A N 13
ATOM 18768 C CA . VAL A 1 61 ? 1.731 -3.882 -6.400 1.00 0.00 61 VAL A CA 13
ATOM 18769 C C . VAL A 1 61 ? 2.352 -2.944 -7.429 1.00 0.00 61 VAL A C 13
ATOM 18770 O O . VAL A 1 61 ? 3.428 -3.216 -7.961 1.00 0.00 61 VAL A O 13
ATOM 18783 N N . ASN A 1 62 ? 1.668 -1.839 -7.703 1.00 0.00 62 ASN A N 13
ATOM 18784 C CA . ASN A 1 62 ? 2.153 -0.859 -8.669 1.00 0.00 62 ASN A CA 13
ATOM 18785 C C . ASN A 1 62 ? 2.521 0.450 -7.978 1.00 0.00 62 ASN A C 13
ATOM 18786 O O . ASN A 1 62 ? 1.692 1.062 -7.303 1.00 0.00 62 ASN A O 13
ATOM 18797 N N . ILE A 1 63 ? 3.768 0.874 -8.152 1.00 0.00 63 ILE A N 13
ATOM 18798 C CA . ILE A 1 63 ? 4.245 2.111 -7.547 1.00 0.00 63 ILE A CA 13
ATOM 18799 C C . ILE A 1 63 ? 4.815 3.055 -8.601 1.00 0.00 63 ILE A C 13
ATOM 18800 O O . ILE A 1 63 ? 5.696 2.680 -9.373 1.00 0.00 63 ILE A O 13
ATOM 18816 N N . ASN A 1 64 ? 4.305 4.282 -8.626 1.00 0.00 64 ASN A N 13
ATOM 18817 C CA . ASN A 1 64 ? 4.763 5.281 -9.584 1.00 0.00 64 ASN A CA 13
ATOM 18818 C C . ASN A 1 64 ? 4.607 4.775 -11.015 1.00 0.00 64 ASN A C 13
ATOM 18819 O O . ASN A 1 64 ? 5.312 5.215 -11.921 1.00 0.00 64 ASN A O 13
ATOM 18830 N N . GLY A 1 65 ? 3.675 3.846 -11.209 1.00 0.00 65 GLY A N 13
ATOM 18831 C CA . GLY A 1 65 ? 3.442 3.294 -12.531 1.00 0.00 65 GLY A CA 13
ATOM 18832 C C . GLY A 1 65 ? 4.403 2.172 -12.870 1.00 0.00 65 GLY A C 13
ATOM 18833 O O . GLY A 1 65 ? 4.640 1.879 -14.042 1.00 0.00 65 GLY A O 13
ATOM 18837 N N . THR A 1 66 ? 4.962 1.543 -11.840 1.00 0.00 66 THR A N 13
ATOM 18838 C CA . THR A 1 66 ? 5.905 0.449 -12.034 1.00 0.00 66 THR A CA 13
ATOM 18839 C C . THR A 1 66 ? 5.391 -0.839 -11.399 1.00 0.00 66 THR A C 13
ATOM 18840 O O . THR A 1 66 ? 5.131 -0.906 -10.198 1.00 0.00 66 THR A O 13
ATOM 18851 N N . PRO A 1 67 ? 5.242 -1.887 -12.223 1.00 0.00 67 PRO A N 13
ATOM 18852 C CA . PRO A 1 67 ? 4.759 -3.192 -11.763 1.00 0.00 67 PRO A CA 13
ATOM 18853 C C . PRO A 1 67 ? 5.775 -3.907 -10.879 1.00 0.00 67 PRO A C 13
ATOM 18854 O O . PRO A 1 67 ? 6.935 -4.074 -11.258 1.00 0.00 67 PRO A O 13
ATOM 18865 N N . LEU A 1 68 ? 5.333 -4.329 -9.699 1.00 0.00 68 LEU A N 13
ATOM 18866 C CA . LEU A 1 68 ? 6.204 -5.027 -8.761 1.00 0.00 68 LEU A CA 13
ATOM 18867 C C . LEU A 1 68 ? 5.910 -6.524 -8.755 1.00 0.00 68 LEU A C 13
ATOM 18868 O O . LEU A 1 68 ? 4.775 -6.943 -8.526 1.00 0.00 68 LEU A O 13
ATOM 18884 N N . TYR A 1 69 ? 6.940 -7.325 -9.007 1.00 0.00 69 TYR A N 13
ATOM 18885 C CA . TYR A 1 69 ? 6.792 -8.775 -9.032 1.00 0.00 69 TYR A CA 13
ATOM 18886 C C . TYR A 1 69 ? 6.392 -9.305 -7.658 1.00 0.00 69 TYR A C 13
ATOM 18887 O O . TYR A 1 69 ? 5.944 -10.443 -7.525 1.00 0.00 69 TYR A O 13
ATOM 18905 N N . GLY A 1 70 ? 6.559 -8.469 -6.637 1.00 0.00 70 GLY A N 13
ATOM 18906 C CA . GLY A 1 70 ? 6.211 -8.870 -5.286 1.00 0.00 70 GLY A CA 13
ATOM 18907 C C . GLY A 1 70 ? 7.321 -8.587 -4.293 1.00 0.00 70 GLY A C 13
ATOM 18908 O O . GLY A 1 70 ? 7.143 -8.759 -3.088 1.00 0.00 70 GLY A O 13
ATOM 18912 N N . SER A 1 71 ? 8.471 -8.155 -4.801 1.00 0.00 71 SER A N 13
ATOM 18913 C CA . SER A 1 71 ? 9.617 -7.853 -3.951 1.00 0.00 71 SER A CA 13
ATOM 18914 C C . SER A 1 71 ? 9.277 -6.750 -2.953 1.00 0.00 71 SER A C 13
ATOM 18915 O O . SER A 1 71 ? 8.332 -5.987 -3.153 1.00 0.00 71 SER A O 13
ATOM 18923 N N . ARG A 1 72 ? 10.056 -6.673 -1.879 1.00 0.00 72 ARG A N 13
ATOM 18924 C CA . ARG A 1 72 ? 9.838 -5.665 -0.849 1.00 0.00 72 ARG A CA 13
ATOM 18925 C C . ARG A 1 72 ? 10.690 -4.426 -1.111 1.00 0.00 72 ARG A C 13
ATOM 18926 O O . ARG A 1 72 ? 10.165 -3.332 -1.310 1.00 0.00 72 ARG A O 13
ATOM 18947 N N . GLN A 1 73 ? 12.006 -4.609 -1.108 1.00 0.00 73 GLN A N 13
ATOM 18948 C CA . GLN A 1 73 ? 12.931 -3.506 -1.345 1.00 0.00 73 GLN A CA 13
ATOM 18949 C C . GLN A 1 73 ? 12.506 -2.692 -2.562 1.00 0.00 73 GLN A C 13
ATOM 18950 O O . GLN A 1 73 ? 12.229 -1.498 -2.455 1.00 0.00 73 GLN A O 13
ATOM 18964 N N . GLU A 1 74 ? 12.458 -3.346 -3.718 1.00 0.00 74 GLU A N 13
ATOM 18965 C CA . GLU A 1 74 ? 12.068 -2.681 -4.956 1.00 0.00 74 GLU A CA 13
ATOM 18966 C C . GLU A 1 74 ? 11.020 -1.604 -4.688 1.00 0.00 74 GLU A C 13
ATOM 18967 O O . GLU A 1 74 ? 11.165 -0.461 -5.122 1.00 0.00 74 GLU A O 13
ATOM 18979 N N . ALA A 1 75 ? 9.966 -1.978 -3.971 1.00 0.00 75 ALA A N 13
ATOM 18980 C CA . ALA A 1 75 ? 8.895 -1.045 -3.644 1.00 0.00 75 ALA A CA 13
ATOM 18981 C C . ALA A 1 75 ? 9.443 0.201 -2.958 1.00 0.00 75 ALA A C 13
ATOM 18982 O O . ALA A 1 75 ? 9.545 1.266 -3.570 1.00 0.00 75 ALA A O 13
ATOM 18989 N N . LEU A 1 76 ? 9.794 0.064 -1.684 1.00 0.00 76 LEU A N 13
ATOM 18990 C CA . LEU A 1 76 ? 10.332 1.180 -0.914 1.00 0.00 76 LEU A CA 13
ATOM 18991 C C . LEU A 1 76 ? 11.356 1.961 -1.730 1.00 0.00 76 LEU A C 13
ATOM 18992 O O . LEU A 1 76 ? 11.284 3.187 -1.824 1.00 0.00 76 LEU A O 13
ATOM 19008 N N . ILE A 1 77 ? 12.307 1.244 -2.319 1.00 0.00 77 ILE A N 13
ATOM 19009 C CA . ILE A 1 77 ? 13.344 1.871 -3.130 1.00 0.00 77 ILE A CA 13
ATOM 19010 C C . ILE A 1 77 ? 12.735 2.718 -4.242 1.00 0.00 77 ILE A C 13
ATOM 19011 O O . ILE A 1 77 ? 13.224 3.806 -4.547 1.00 0.00 77 ILE A O 13
ATOM 19027 N N . LEU A 1 78 ? 11.663 2.213 -4.843 1.00 0.00 78 LEU A N 13
ATOM 19028 C CA . LEU A 1 78 ? 10.985 2.924 -5.921 1.00 0.00 78 LEU A CA 13
ATOM 19029 C C . LEU A 1 78 ? 10.461 4.273 -5.439 1.00 0.00 78 LEU A C 13
ATOM 19030 O O . LEU A 1 78 ? 10.685 5.302 -6.078 1.00 0.00 78 LEU A O 13
ATOM 19046 N N . ILE A 1 79 ? 9.766 4.261 -4.307 1.00 0.00 79 ILE A N 13
ATOM 19047 C CA . ILE A 1 79 ? 9.214 5.484 -3.737 1.00 0.00 79 ILE A CA 13
ATOM 19048 C C . ILE A 1 79 ? 10.267 6.585 -3.674 1.00 0.00 79 ILE A C 13
ATOM 19049 O O . ILE A 1 79 ? 9.988 7.745 -3.980 1.00 0.00 79 ILE A O 13
ATOM 19065 N N . LYS A 1 80 ? 11.479 6.215 -3.276 1.00 0.00 80 LYS A N 13
ATOM 19066 C CA . LYS A 1 80 ? 12.577 7.169 -3.175 1.00 0.00 80 LYS A CA 13
ATOM 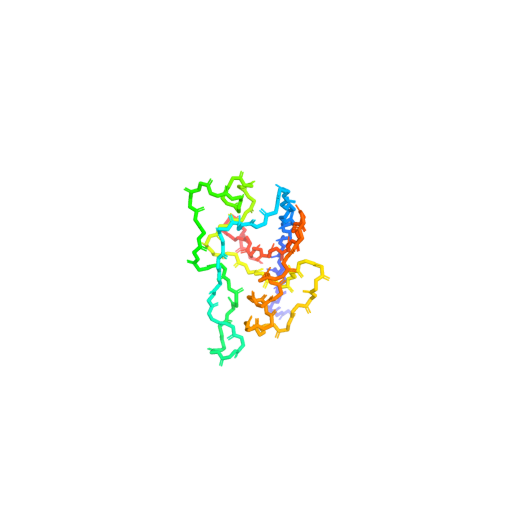19067 C C . LYS A 1 80 ? 12.634 8.066 -4.408 1.00 0.00 80 LYS A C 13
ATOM 19068 O O . LYS A 1 80 ? 12.946 9.251 -4.311 1.00 0.00 80 LYS A O 13
ATOM 19087 N N . GLY A 1 81 ? 12.328 7.490 -5.567 1.00 0.00 81 GLY A N 13
ATOM 19088 C CA . GLY A 1 81 ? 12.349 8.253 -6.802 1.00 0.00 81 GLY A CA 13
ATOM 19089 C C . GLY A 1 81 ? 11.297 9.344 -6.828 1.00 0.00 81 GLY A C 13
ATOM 19090 O O . GLY A 1 81 ? 11.496 10.394 -7.439 1.00 0.00 81 GLY A O 13
ATOM 19094 N N . SER A 1 82 ? 10.173 9.096 -6.164 1.00 0.00 82 SER A N 13
ATOM 19095 C CA . SER A 1 82 ? 9.083 10.063 -6.117 1.00 0.00 82 SER A CA 13
ATOM 19096 C C . SER A 1 82 ? 9.622 11.490 -6.132 1.00 0.00 82 SER A C 13
ATOM 19097 O O . SER A 1 82 ? 10.714 11.759 -5.629 1.00 0.00 82 SER A O 13
ATOM 19105 N N . PHE A 1 83 ? 8.849 12.403 -6.712 1.00 0.00 83 PHE A N 13
ATOM 19106 C CA . PHE A 1 83 ? 9.249 13.803 -6.794 1.00 0.00 83 PHE A CA 13
ATOM 19107 C C . PHE A 1 83 ? 8.182 14.709 -6.187 1.00 0.00 83 PHE A C 13
ATOM 19108 O O . PHE A 1 83 ? 8.374 15.279 -5.113 1.00 0.00 83 PHE A O 13
ATOM 19125 N N . ARG A 1 84 ? 7.057 14.837 -6.883 1.00 0.00 84 ARG A N 13
ATOM 19126 C CA . ARG A 1 84 ? 5.959 15.675 -6.414 1.00 0.00 84 ARG A CA 13
ATOM 19127 C C . ARG A 1 84 ? 4.646 14.898 -6.410 1.00 0.00 84 ARG A C 13
ATOM 19128 O O . ARG A 1 84 ? 3.855 15.003 -5.472 1.00 0.00 84 ARG A O 13
ATOM 19149 N N . ILE A 1 85 ? 4.421 14.120 -7.463 1.00 0.00 85 ILE A N 13
ATOM 19150 C CA . ILE A 1 85 ? 3.204 13.326 -7.579 1.00 0.00 85 ILE A CA 13
ATOM 19151 C C . ILE A 1 85 ? 3.518 11.833 -7.566 1.00 0.00 85 ILE A C 13
ATOM 19152 O O . ILE A 1 85 ? 4.502 11.389 -8.160 1.00 0.00 85 ILE A O 13
ATOM 19168 N N . LEU A 1 86 ? 2.676 11.064 -6.886 1.00 0.00 86 LEU A N 13
ATOM 19169 C CA . LEU A 1 86 ? 2.862 9.619 -6.796 1.00 0.00 86 LEU A CA 13
ATOM 19170 C C . LEU A 1 86 ? 1.632 8.879 -7.310 1.00 0.00 86 LEU A C 13
ATOM 19171 O O . LEU A 1 86 ? 0.500 9.318 -7.108 1.00 0.00 86 LEU A O 13
ATOM 19187 N N . LYS A 1 87 ? 1.861 7.751 -7.975 1.00 0.00 87 LYS A N 13
ATOM 19188 C CA . LYS A 1 87 ? 0.773 6.947 -8.516 1.00 0.00 87 LYS A CA 13
ATOM 19189 C C . LYS A 1 87 ? 0.898 5.493 -8.071 1.00 0.00 87 LYS A C 13
ATOM 19190 O O . LYS A 1 87 ? 1.799 4.775 -8.505 1.00 0.00 87 LYS A O 13
ATOM 19209 N N . LEU A 1 88 ? -0.013 5.064 -7.204 1.00 0.00 88 LEU A N 13
ATOM 19210 C CA . LEU A 1 88 ? -0.006 3.695 -6.701 1.00 0.00 88 LEU A CA 13
ATOM 19211 C C . LEU A 1 88 ? -1.349 3.017 -6.949 1.00 0.00 88 LEU A C 13
ATOM 19212 O O . LEU A 1 88 ? -2.401 3.649 -6.855 1.00 0.00 88 LEU A O 13
ATOM 19228 N N . ILE A 1 89 ? -1.306 1.726 -7.263 1.00 0.00 89 ILE A N 13
ATOM 19229 C CA . ILE A 1 89 ? -2.520 0.962 -7.520 1.00 0.00 89 ILE A CA 13
ATOM 19230 C C . ILE A 1 89 ? -2.625 -0.236 -6.582 1.00 0.00 89 ILE A C 13
ATOM 19231 O O . ILE A 1 89 ? -1.888 -1.212 -6.719 1.00 0.00 89 ILE A O 13
ATOM 19247 N N . VAL A 1 90 ? -3.548 -0.155 -5.628 1.00 0.00 90 VAL A N 13
ATOM 19248 C CA . VAL A 1 90 ? -3.752 -1.233 -4.668 1.00 0.00 90 VAL A CA 13
ATOM 19249 C C . VAL A 1 90 ? -5.045 -1.987 -4.956 1.00 0.00 90 VAL A C 13
ATOM 19250 O O . VAL A 1 90 ? -6.025 -1.404 -5.421 1.00 0.00 90 VAL A O 13
ATOM 19263 N N . ARG A 1 91 ? -5.041 -3.286 -4.676 1.00 0.00 91 ARG A N 13
ATOM 19264 C CA . ARG A 1 91 ? -6.214 -4.121 -4.906 1.00 0.00 91 ARG A CA 13
ATOM 19265 C C . ARG A 1 91 ? -6.894 -4.477 -3.587 1.00 0.00 91 ARG A C 13
ATOM 19266 O O . ARG A 1 91 ? -6.241 -4.908 -2.637 1.00 0.00 91 ARG A O 13
ATOM 19287 N N . ARG A 1 92 ? -8.210 -4.294 -3.538 1.00 0.00 92 ARG A N 13
ATOM 19288 C CA . ARG A 1 92 ? -8.978 -4.594 -2.335 1.00 0.00 92 ARG A CA 13
ATOM 19289 C C . ARG A 1 92 ? -10.082 -5.603 -2.634 1.00 0.00 92 ARG A C 13
ATOM 19290 O O . ARG A 1 92 ? -10.715 -5.553 -3.689 1.00 0.00 92 ARG A O 13
ATOM 19311 N N . ARG A 1 93 ? -10.308 -6.520 -1.698 1.00 0.00 93 ARG A N 13
ATOM 19312 C CA . ARG A 1 93 ? -11.334 -7.542 -1.862 1.00 0.00 93 ARG A CA 13
ATOM 19313 C C . ARG A 1 93 ? -12.718 -6.910 -1.978 1.00 0.00 93 ARG A C 13
ATOM 19314 O O . ARG A 1 93 ? -13.034 -5.950 -1.275 1.00 0.00 93 ARG A O 13
ATOM 19335 N N . ASN A 1 94 ? -13.540 -7.454 -2.869 1.00 0.00 94 ASN A N 13
ATOM 19336 C CA . ASN A 1 94 ? -14.889 -6.943 -3.078 1.00 0.00 94 ASN A CA 13
ATOM 19337 C C . ASN A 1 94 ? -15.922 -7.845 -2.411 1.00 0.00 94 ASN A C 13
ATOM 19338 O O . ASN A 1 94 ? -16.693 -7.401 -1.560 1.00 0.00 94 ASN A O 13
ATOM 19349 N N . SER A 1 95 ? -15.932 -9.115 -2.803 1.00 0.00 95 SER A N 13
ATOM 19350 C CA . SER A 1 95 ? -16.872 -10.081 -2.245 1.00 0.00 95 SER A CA 13
ATOM 19351 C C . SER A 1 95 ? -18.240 -9.442 -2.026 1.00 0.00 95 SER A C 13
ATOM 19352 O O . SER A 1 95 ? -18.890 -9.674 -1.007 1.00 0.00 95 SER A O 13
ATOM 19360 N N . GLY A 1 96 ? -18.671 -8.635 -2.991 1.00 0.00 96 GLY A N 13
ATOM 19361 C CA . GLY A 1 96 ? -19.959 -7.974 -2.885 1.00 0.00 96 GLY A CA 13
ATOM 19362 C C . GLY A 1 96 ? -20.224 -7.032 -4.043 1.00 0.00 96 GLY A C 13
ATOM 19363 O O . GLY A 1 96 ? -19.795 -5.878 -4.042 1.00 0.00 96 GLY A O 13
ATOM 19367 N N . PRO A 1 97 ? -20.946 -7.527 -5.059 1.00 0.00 97 PRO A N 13
ATOM 19368 C CA . PRO A 1 97 ? -21.283 -6.738 -6.248 1.00 0.00 97 PRO A CA 13
ATOM 19369 C C . PRO A 1 97 ? -22.287 -5.632 -5.944 1.00 0.00 97 PRO A C 13
ATOM 19370 O O . PRO A 1 97 ? -23.451 -5.901 -5.648 1.00 0.00 97 PRO A O 13
ATOM 19381 N N . SER A 1 98 ? -21.830 -4.386 -6.020 1.00 0.00 98 SER A N 13
ATOM 19382 C CA . SER A 1 98 ? -22.688 -3.239 -5.749 1.00 0.00 98 SER A CA 13
ATOM 19383 C C . SER A 1 98 ? -23.167 -2.600 -7.049 1.00 0.00 98 SER A C 13
ATOM 19384 O O . SER A 1 98 ? -24.339 -2.248 -7.186 1.00 0.00 98 SER A O 13
ATOM 19392 N N . SER A 1 99 ? -22.251 -2.453 -8.001 1.00 0.00 99 SER A N 13
ATOM 19393 C CA . SER A 1 99 ? -22.578 -1.853 -9.290 1.00 0.00 99 SER A CA 13
ATOM 19394 C C . SER A 1 99 ? -23.028 -2.917 -10.286 1.00 0.00 99 SER A C 13
ATOM 19395 O O . SER A 1 99 ? -22.648 -2.890 -11.456 1.00 0.00 99 SER A O 13
ATOM 19403 N N . GLY A 1 100 ? -23.842 -3.856 -9.812 1.00 0.00 100 GLY A N 13
ATOM 19404 C CA . GLY A 1 100 ? -24.331 -4.917 -10.673 1.00 0.00 100 GLY A CA 13
ATOM 19405 C C . GLY A 1 100 ? -23.211 -5.759 -11.250 1.00 0.00 100 GLY A C 13
ATOM 19406 O O . GLY A 1 100 ? -22.895 -6.827 -10.725 1.00 0.00 100 GLY A O 13
ATOM 19410 N N . GLY A 1 1 ? -15.411 -21.118 -21.190 1.00 0.00 1 GLY A N 14
ATOM 19411 C CA . GLY A 1 1 ? -16.655 -20.379 -21.298 1.00 0.00 1 GLY A CA 14
ATOM 19412 C C . GLY A 1 1 ? -16.625 -19.077 -20.523 1.00 0.00 1 GLY A C 14
ATOM 19413 O O . GLY A 1 1 ? -16.910 -19.052 -19.326 1.00 0.00 1 GLY A O 14
ATOM 19417 N N . SER A 1 2 ? -16.278 -17.991 -21.207 1.00 0.00 2 SER A N 14
ATOM 19418 C CA . SER A 1 2 ? -16.206 -16.679 -20.573 1.00 0.00 2 SER A CA 14
ATOM 19419 C C . SER A 1 2 ? -17.542 -16.311 -19.933 1.00 0.00 2 SER A C 14
ATOM 19420 O O . SER A 1 2 ? -18.576 -16.285 -20.600 1.00 0.00 2 SER A O 14
ATOM 19428 N N . SER A 1 3 ? -17.510 -16.027 -18.635 1.00 0.00 3 SER A N 14
ATOM 19429 C CA . SER A 1 3 ? -18.718 -15.665 -17.903 1.00 0.00 3 SER A CA 14
ATOM 19430 C C . SER A 1 3 ? -18.890 -14.149 -17.856 1.00 0.00 3 SER A C 14
ATOM 19431 O O . SER A 1 3 ? -17.987 -13.399 -18.225 1.00 0.00 3 SER A O 14
ATOM 19439 N N . GLY A 1 4 ? -20.058 -13.706 -17.400 1.00 0.00 4 GLY A N 14
ATOM 19440 C CA . GLY A 1 4 ? -20.329 -12.283 -17.314 1.00 0.00 4 GLY A CA 14
ATOM 19441 C C . GLY A 1 4 ? -19.514 -11.603 -16.232 1.00 0.00 4 GLY A C 14
ATOM 19442 O O . GLY A 1 4 ? -18.319 -11.365 -16.404 1.00 0.00 4 GLY A O 14
ATOM 19446 N N . SER A 1 5 ? -20.162 -11.286 -15.116 1.00 0.00 5 SER A N 14
ATOM 19447 C CA . SER A 1 5 ? -19.491 -10.623 -14.004 1.00 0.00 5 SER A CA 14
ATOM 19448 C C . SER A 1 5 ? -18.663 -11.619 -13.198 1.00 0.00 5 SER A C 14
ATOM 19449 O O . SER A 1 5 ? -17.444 -11.486 -13.088 1.00 0.00 5 SER A O 14
ATOM 19457 N N . SER A 1 6 ? -19.335 -12.618 -12.634 1.00 0.00 6 SER A N 14
ATOM 19458 C CA . SER A 1 6 ? -18.663 -13.635 -11.834 1.00 0.00 6 SER A CA 14
ATOM 19459 C C . SER A 1 6 ? -17.277 -13.940 -12.394 1.00 0.00 6 SER A C 14
ATOM 19460 O O . SER A 1 6 ? -17.043 -13.826 -13.596 1.00 0.00 6 SER A O 14
ATOM 19468 N N . GLY A 1 7 ? -16.361 -14.329 -11.512 1.00 0.00 7 GLY A N 14
ATOM 19469 C CA . GLY A 1 7 ? -15.010 -14.645 -11.937 1.00 0.00 7 GLY A CA 14
ATOM 19470 C C . GLY A 1 7 ? -14.104 -13.429 -11.937 1.00 0.00 7 GLY A C 14
ATOM 19471 O O . GLY A 1 7 ? -13.442 -13.140 -12.933 1.00 0.00 7 GLY A O 14
ATOM 19475 N N . GLY A 1 8 ? -14.075 -12.714 -10.816 1.00 0.00 8 GLY A N 14
ATOM 19476 C CA . GLY A 1 8 ? -13.242 -11.531 -10.713 1.00 0.00 8 GLY A CA 14
ATOM 19477 C C . GLY A 1 8 ? -14.039 -10.289 -10.364 1.00 0.00 8 GLY A C 14
ATOM 19478 O O . GLY A 1 8 ? -14.577 -9.621 -11.247 1.00 0.00 8 GLY A O 14
ATOM 19482 N N . SER A 1 9 ? -14.116 -9.980 -9.074 1.00 0.00 9 SER A N 14
ATOM 19483 C CA . SER A 1 9 ? -14.858 -8.814 -8.610 1.00 0.00 9 SER A CA 14
ATOM 19484 C C . SER A 1 9 ? -13.964 -7.895 -7.783 1.00 0.00 9 SER A C 14
ATOM 19485 O O . SER A 1 9 ? -14.429 -7.219 -6.865 1.00 0.00 9 SER A O 14
ATOM 19493 N N . PHE A 1 10 ? -12.677 -7.876 -8.115 1.00 0.00 10 PHE A N 14
ATOM 19494 C CA . PHE A 1 10 ? -11.716 -7.042 -7.403 1.00 0.00 10 PHE A CA 14
ATOM 19495 C C . PHE A 1 10 ? -11.845 -5.581 -7.827 1.00 0.00 10 PHE A C 14
ATOM 19496 O O . PHE A 1 10 ? -12.374 -5.280 -8.896 1.00 0.00 10 PHE A O 14
ATOM 19513 N N . GLN A 1 11 ? -11.356 -4.681 -6.981 1.00 0.00 11 GLN A N 14
ATOM 19514 C CA . GLN A 1 11 ? -11.418 -3.252 -7.267 1.00 0.00 11 GLN A CA 14
ATOM 19515 C C . GLN A 1 11 ? -10.061 -2.593 -7.041 1.00 0.00 11 GLN A C 14
ATOM 19516 O O . GLN A 1 11 ? -9.550 -2.569 -5.921 1.00 0.00 11 GLN A O 14
ATOM 19530 N N . TYR A 1 12 ? -9.482 -2.060 -8.111 1.00 0.00 12 TYR A N 14
ATOM 19531 C CA . TYR A 1 12 ? -8.183 -1.402 -8.030 1.00 0.00 12 TYR A CA 14
ATOM 19532 C C . TYR A 1 12 ? -8.345 0.101 -7.827 1.00 0.00 12 TYR A C 14
ATOM 19533 O O . TYR A 1 12 ? -8.910 0.796 -8.672 1.00 0.00 12 TYR A O 14
ATOM 19551 N N . VAL A 1 13 ? -7.845 0.597 -6.700 1.00 0.00 13 VAL A N 14
ATOM 19552 C CA . VAL A 1 13 ? -7.931 2.018 -6.386 1.00 0.00 13 VAL A CA 14
ATOM 19553 C C . VAL A 1 13 ? -6.596 2.715 -6.621 1.00 0.00 13 VAL A C 14
ATOM 19554 O O . VAL A 1 13 ? -5.703 2.704 -5.773 1.00 0.00 13 VAL A O 14
ATOM 19567 N N . PRO A 1 14 ? -6.454 3.338 -7.801 1.00 0.00 14 PRO A N 14
ATOM 19568 C CA . PRO A 1 14 ? -5.231 4.054 -8.176 1.00 0.00 14 PRO A CA 14
ATOM 19569 C C . PRO A 1 14 ? -5.035 5.331 -7.367 1.00 0.00 14 PRO A C 14
ATOM 19570 O O . PRO A 1 14 ? -5.383 6.423 -7.818 1.00 0.00 14 PRO A O 14
ATOM 19581 N N . VAL A 1 15 ? -4.476 5.188 -6.169 1.00 0.00 15 VAL A N 14
ATOM 19582 C CA . VAL A 1 15 ? -4.233 6.332 -5.297 1.00 0.00 15 VAL A CA 14
ATOM 19583 C C . VAL A 1 15 ? -3.143 7.234 -5.865 1.00 0.00 15 VAL A C 14
ATOM 19584 O O . VAL A 1 15 ? -1.954 6.954 -5.717 1.00 0.00 15 VAL A O 14
ATOM 19597 N N . GLN A 1 16 ? -3.558 8.316 -6.515 1.00 0.00 16 GLN A N 14
ATOM 19598 C CA . GLN A 1 16 ? -2.616 9.260 -7.106 1.00 0.00 16 GLN A CA 14
ATOM 19599 C C . GLN A 1 16 ? -2.331 10.414 -6.151 1.00 0.00 16 GLN A C 14
ATOM 19600 O O . GLN A 1 16 ? -3.135 11.338 -6.019 1.00 0.00 16 GLN A O 14
ATOM 19614 N N . LEU A 1 17 ? -1.182 10.356 -5.487 1.00 0.00 17 LEU A N 14
ATOM 19615 C CA . LEU A 1 17 ? -0.790 11.396 -4.543 1.00 0.00 17 LEU A CA 14
ATOM 19616 C C . LEU A 1 17 ? -0.281 12.633 -5.276 1.00 0.00 17 LEU A C 14
ATOM 19617 O O . LEU A 1 17 ? -0.082 12.608 -6.490 1.00 0.00 17 LEU A O 14
ATOM 19633 N N . GLN A 1 18 ? -0.072 13.713 -4.530 1.00 0.00 18 GLN A N 14
ATOM 19634 C CA . GLN A 1 18 ? 0.416 14.959 -5.110 1.00 0.00 18 GLN A CA 14
ATOM 19635 C C . GLN A 1 18 ? 1.173 15.782 -4.073 1.00 0.00 18 GLN A C 14
ATOM 19636 O O . GLN A 1 18 ? 0.762 15.874 -2.918 1.00 0.00 18 GLN A O 14
ATOM 19650 N N . GLY A 1 19 ? 2.284 16.379 -4.496 1.00 0.00 19 GLY A N 14
ATOM 19651 C CA . GLY A 1 19 ? 3.081 17.187 -3.591 1.00 0.00 19 GLY A CA 14
ATOM 19652 C C . GLY A 1 19 ? 4.503 16.678 -3.461 1.00 0.00 19 GLY A C 14
ATOM 19653 O O . GLY A 1 19 ? 5.450 17.463 -3.421 1.00 0.00 19 GLY A O 14
ATOM 19657 N N . GLY A 1 20 ? 4.655 15.359 -3.393 1.00 0.00 20 GLY A N 14
ATOM 19658 C CA . GLY A 1 20 ? 5.974 14.769 -3.265 1.00 0.00 20 GLY A CA 14
ATOM 19659 C C . GLY A 1 20 ? 6.311 14.406 -1.832 1.00 0.00 20 GLY A C 14
ATOM 19660 O O . GLY A 1 20 ? 5.934 15.115 -0.900 1.00 0.00 20 GLY A O 14
ATOM 19664 N N . ALA A 1 21 ? 7.021 13.296 -1.656 1.00 0.00 21 ALA A N 14
ATOM 19665 C CA . ALA A 1 21 ? 7.408 12.840 -0.327 1.00 0.00 21 ALA A CA 14
ATOM 19666 C C . ALA A 1 21 ? 7.745 14.018 0.581 1.00 0.00 21 ALA A C 14
ATOM 19667 O O . ALA A 1 21 ? 8.150 15.088 0.126 1.00 0.00 21 ALA A O 14
ATOM 19674 N N . PRO A 1 22 ? 7.574 13.821 1.897 1.00 0.00 22 PRO A N 14
ATOM 19675 C CA . PRO A 1 22 ? 7.092 12.552 2.450 1.00 0.00 22 PRO A CA 14
ATOM 19676 C C . PRO A 1 22 ? 5.625 12.296 2.122 1.00 0.00 22 PRO A C 14
ATOM 19677 O O . PRO A 1 22 ? 4.868 13.229 1.854 1.00 0.00 22 PRO A O 14
ATOM 19688 N N . TRP A 1 23 ? 5.231 11.028 2.146 1.00 0.00 23 TRP A N 14
ATOM 19689 C CA . TRP A 1 23 ? 3.853 10.651 1.851 1.00 0.00 23 TRP A CA 14
ATOM 19690 C C . TRP A 1 23 ? 3.121 10.229 3.120 1.00 0.00 23 TRP A C 14
ATOM 19691 O O . TRP A 1 23 ? 2.002 10.671 3.378 1.00 0.00 23 TRP A O 14
ATOM 19712 N N . GLY A 1 24 ? 3.760 9.371 3.909 1.00 0.00 24 GLY A N 14
ATOM 19713 C CA . GLY A 1 24 ? 3.153 8.904 5.142 1.00 0.00 24 GLY A CA 14
ATOM 19714 C C . GLY A 1 24 ? 2.482 7.554 4.983 1.00 0.00 24 GLY A C 14
ATOM 19715 O O . GLY A 1 24 ? 1.367 7.346 5.463 1.00 0.00 24 GLY A O 14
ATOM 19719 N N . PHE A 1 25 ? 3.161 6.633 4.306 1.00 0.00 25 PHE A N 14
ATOM 19720 C CA . PHE A 1 25 ? 2.623 5.297 4.083 1.00 0.00 25 PHE A CA 14
ATOM 19721 C C . PHE A 1 25 ? 3.747 4.280 3.909 1.00 0.00 25 PHE A C 14
ATOM 19722 O O . PHE A 1 25 ? 4.717 4.525 3.190 1.00 0.00 25 PHE A O 14
ATOM 19739 N N . THR A 1 26 ? 3.610 3.136 4.572 1.00 0.00 26 THR A N 14
ATOM 19740 C CA . THR A 1 26 ? 4.614 2.082 4.493 1.00 0.00 26 THR A CA 14
ATOM 19741 C C . THR A 1 26 ? 3.972 0.734 4.184 1.00 0.00 26 THR A C 14
ATOM 19742 O O . THR A 1 26 ? 2.747 0.616 4.129 1.00 0.00 26 THR A O 14
ATOM 19753 N N . LEU A 1 27 ? 4.806 -0.281 3.984 1.00 0.00 27 LEU A N 14
ATOM 19754 C CA . LEU A 1 27 ? 4.320 -1.623 3.682 1.00 0.00 27 LEU A CA 14
ATOM 19755 C C . LEU A 1 27 ? 4.996 -2.660 4.572 1.00 0.00 27 LEU A C 14
ATOM 19756 O O . LEU A 1 27 ? 5.975 -2.363 5.257 1.00 0.00 27 LEU A O 14
ATOM 19772 N N . LYS A 1 28 ? 4.470 -3.880 4.554 1.00 0.00 28 LYS A N 14
ATOM 19773 C CA . LYS A 1 28 ? 5.025 -4.965 5.356 1.00 0.00 28 LYS A CA 14
ATOM 19774 C C . LYS A 1 28 ? 5.047 -6.269 4.566 1.00 0.00 28 LYS A C 14
ATOM 19775 O O . LYS A 1 28 ? 4.580 -6.326 3.429 1.00 0.00 28 LYS A O 14
ATOM 19794 N N . GLY A 1 29 ? 5.593 -7.317 5.176 1.00 0.00 29 GLY A N 14
ATOM 19795 C CA . GLY A 1 29 ? 5.665 -8.606 4.515 1.00 0.00 29 GLY A CA 14
ATOM 19796 C C . GLY A 1 29 ? 6.311 -8.521 3.146 1.00 0.00 29 GLY A C 14
ATOM 19797 O O . GLY A 1 29 ? 7.229 -7.730 2.934 1.00 0.00 29 GLY A O 14
ATOM 19801 N N . GLY A 1 30 ? 5.831 -9.339 2.214 1.00 0.00 30 GLY A N 14
ATOM 19802 C CA . GLY A 1 30 ? 6.381 -9.338 0.872 1.00 0.00 30 GLY A CA 14
ATOM 19803 C C . GLY A 1 30 ? 7.133 -10.615 0.552 1.00 0.00 30 GLY A C 14
ATOM 19804 O O . GLY A 1 30 ? 7.388 -11.433 1.437 1.00 0.00 30 GLY A O 14
ATOM 19808 N N . LEU A 1 31 ? 7.488 -10.789 -0.716 1.00 0.00 31 LEU A N 14
ATOM 19809 C CA . LEU A 1 31 ? 8.213 -11.977 -1.152 1.00 0.00 31 LEU A CA 14
ATOM 19810 C C . LEU A 1 31 ? 9.340 -12.314 -0.180 1.00 0.00 31 LEU A C 14
ATOM 19811 O O . LEU A 1 31 ? 9.615 -13.484 0.084 1.00 0.00 31 LEU A O 14
ATOM 19827 N N . GLU A 1 32 ? 9.985 -11.280 0.351 1.00 0.00 32 GLU A N 14
ATOM 19828 C CA . GLU A 1 32 ? 11.081 -11.467 1.295 1.00 0.00 32 GLU A CA 14
ATOM 19829 C C . GLU A 1 32 ? 10.720 -12.513 2.346 1.00 0.00 32 GLU A C 14
ATOM 19830 O O . GLU A 1 32 ? 11.528 -13.383 2.676 1.00 0.00 32 GLU A O 14
ATOM 19842 N N . HIS A 1 33 ? 9.502 -12.422 2.870 1.00 0.00 33 HIS A N 14
ATOM 19843 C CA . HIS A 1 33 ? 9.033 -13.359 3.884 1.00 0.00 33 HIS A CA 14
ATOM 19844 C C . HIS A 1 33 ? 7.752 -14.053 3.432 1.00 0.00 33 HIS A C 14
ATOM 19845 O O . HIS A 1 33 ? 6.847 -14.289 4.233 1.00 0.00 33 HIS A O 14
ATOM 19859 N N . CYS A 1 34 ? 7.682 -14.376 2.145 1.00 0.00 34 CYS A N 14
ATOM 19860 C CA . CYS A 1 34 ? 6.510 -15.041 1.586 1.00 0.00 34 CYS A CA 14
ATOM 19861 C C . CYS A 1 34 ? 5.227 -14.482 2.192 1.00 0.00 3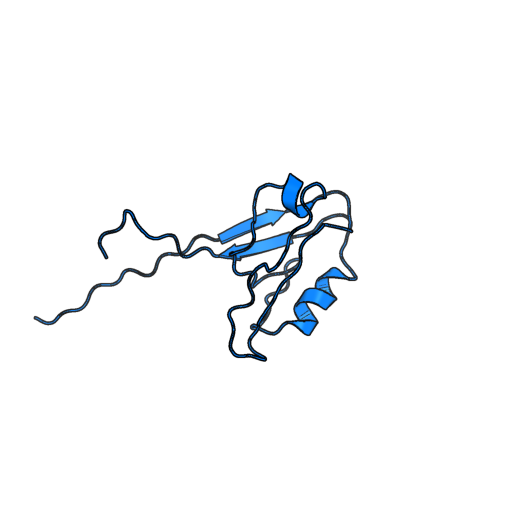4 CYS A C 14
ATOM 19862 O O . CYS A 1 34 ? 4.322 -15.233 2.552 1.00 0.00 34 CYS A O 14
ATOM 19870 N N . GLU A 1 35 ? 5.158 -13.159 2.302 1.00 0.00 35 GLU A N 14
ATOM 19871 C CA . GLU A 1 35 ? 3.986 -12.500 2.867 1.00 0.00 35 GLU A CA 14
ATOM 19872 C C . GLU A 1 35 ? 3.353 -11.552 1.853 1.00 0.00 35 GLU A C 14
ATOM 19873 O O . GLU A 1 35 ? 4.017 -11.024 0.961 1.00 0.00 35 GLU A O 14
ATOM 19885 N N . PRO A 1 36 ? 2.037 -11.332 1.991 1.00 0.00 36 PRO A N 14
ATOM 19886 C CA . PRO A 1 36 ? 1.285 -10.447 1.096 1.00 0.00 36 PRO A CA 14
ATOM 19887 C C . PRO A 1 36 ? 1.651 -8.980 1.290 1.00 0.00 36 PRO A C 14
ATOM 19888 O O . PRO A 1 36 ? 1.086 -8.296 2.145 1.00 0.00 36 PRO A O 14
ATOM 19899 N N . LEU A 1 37 ? 2.597 -8.500 0.490 1.00 0.00 37 LEU A N 14
ATOM 19900 C CA . LEU A 1 37 ? 3.038 -7.112 0.573 1.00 0.00 37 LEU A CA 14
ATOM 19901 C C . LEU A 1 37 ? 1.845 -6.163 0.610 1.00 0.00 37 LEU A C 14
ATOM 19902 O O . LEU A 1 37 ? 1.277 -5.821 -0.428 1.00 0.00 37 LEU A O 14
ATOM 19918 N N . THR A 1 38 ? 1.470 -5.738 1.813 1.00 0.00 38 THR A N 14
ATOM 19919 C CA . THR A 1 38 ? 0.345 -4.827 1.985 1.00 0.00 38 THR A CA 14
ATOM 19920 C C . THR A 1 38 ? 0.699 -3.692 2.939 1.00 0.00 38 THR A C 14
ATOM 19921 O O . THR A 1 38 ? 1.620 -3.810 3.746 1.00 0.00 38 THR A O 14
ATOM 19932 N N . VAL A 1 39 ? -0.040 -2.591 2.840 1.00 0.00 39 VAL A N 14
ATOM 19933 C CA . VAL A 1 39 ? 0.195 -1.434 3.695 1.00 0.00 39 VAL A CA 14
ATOM 19934 C C . VAL A 1 39 ? 0.436 -1.858 5.140 1.00 0.00 39 VAL A C 14
ATOM 19935 O O . VAL A 1 39 ? -0.241 -2.745 5.659 1.00 0.00 39 VAL A O 14
ATOM 19948 N N . SER A 1 40 ? 1.407 -1.217 5.784 1.00 0.00 40 SER A N 14
ATOM 19949 C CA . SER A 1 40 ? 1.741 -1.530 7.169 1.00 0.00 40 SER A CA 14
ATOM 19950 C C . SER A 1 40 ? 1.344 -0.385 8.095 1.00 0.00 40 SER A C 14
ATOM 19951 O O . SER A 1 40 ? 0.801 -0.606 9.178 1.00 0.00 40 SER A O 14
ATOM 19959 N N . LYS A 1 41 ? 1.619 0.841 7.662 1.00 0.00 41 LYS A N 14
ATOM 19960 C CA . LYS A 1 41 ? 1.292 2.023 8.450 1.00 0.00 41 LYS A CA 14
ATOM 19961 C C . LYS A 1 41 ? 1.086 3.237 7.550 1.00 0.00 41 LYS A C 14
ATOM 19962 O O . LYS A 1 41 ? 1.720 3.358 6.501 1.00 0.00 41 LYS A O 14
ATOM 19981 N N . ILE A 1 42 ? 0.198 4.133 7.967 1.00 0.00 42 ILE A N 14
ATOM 19982 C CA . ILE A 1 42 ? -0.088 5.339 7.199 1.00 0.00 42 ILE A CA 14
ATOM 19983 C C . ILE A 1 42 ? -0.211 6.555 8.110 1.00 0.00 42 ILE A C 14
ATOM 19984 O O . ILE A 1 42 ? -1.192 6.700 8.838 1.00 0.00 42 ILE A O 14
ATOM 20000 N N . GLU A 1 43 ? 0.791 7.428 8.062 1.00 0.00 43 GLU A N 14
ATOM 20001 C CA . GLU A 1 43 ? 0.793 8.633 8.884 1.00 0.00 43 GLU A CA 14
ATOM 20002 C C . GLU A 1 43 ? -0.597 9.260 8.933 1.00 0.00 43 GLU A C 14
ATOM 20003 O O . GLU A 1 43 ? -1.101 9.758 7.926 1.00 0.00 43 GLU A O 14
ATOM 20015 N N . ASP A 1 44 ? -1.210 9.232 10.111 1.00 0.00 44 ASP A N 14
ATOM 20016 C CA . ASP A 1 44 ? -2.542 9.798 10.294 1.00 0.00 44 ASP A CA 14
ATOM 20017 C C . ASP A 1 44 ? -2.664 11.140 9.579 1.00 0.00 44 ASP A C 14
ATOM 20018 O O . ASP A 1 44 ? -3.722 11.480 9.050 1.00 0.00 44 ASP A O 14
ATOM 20027 N N . GLY A 1 45 ? -1.574 11.902 9.570 1.00 0.00 45 GLY A N 14
ATOM 20028 C CA . GLY A 1 45 ? -1.581 13.199 8.919 1.00 0.00 45 GLY A CA 14
ATOM 20029 C C . GLY A 1 45 ? -0.617 13.267 7.751 1.00 0.00 45 GLY A C 14
ATOM 20030 O O . GLY A 1 45 ? 0.060 14.275 7.554 1.00 0.00 45 GLY A O 14
ATOM 20034 N N . GLY A 1 46 ? -0.553 12.189 6.975 1.00 0.00 46 GLY A N 14
ATOM 20035 C CA . GLY A 1 46 ? 0.340 12.150 5.831 1.00 0.00 46 GLY A CA 14
ATOM 20036 C C . GLY A 1 46 ? -0.408 12.109 4.513 1.00 0.00 46 GLY A C 14
ATOM 20037 O O . GLY A 1 46 ? -1.570 11.706 4.462 1.00 0.00 46 GLY A O 14
ATOM 20041 N N . LYS A 1 47 ? 0.259 12.530 3.444 1.00 0.00 47 LYS A N 14
ATOM 20042 C CA . LYS A 1 47 ? -0.349 12.541 2.118 1.00 0.00 47 LYS A CA 14
ATOM 20043 C C . LYS A 1 47 ? -1.303 11.362 1.947 1.00 0.00 47 LYS A C 14
ATOM 20044 O O . LYS A 1 47 ? -2.471 11.542 1.603 1.00 0.00 47 LYS A O 14
ATOM 20063 N N . ALA A 1 48 ? -0.798 10.158 2.192 1.00 0.00 48 ALA A N 14
ATOM 20064 C CA . ALA A 1 48 ? -1.606 8.951 2.069 1.00 0.00 48 ALA A CA 14
ATOM 20065 C C . ALA A 1 48 ? -2.900 9.073 2.866 1.00 0.00 48 ALA A C 14
ATOM 20066 O O . ALA A 1 48 ? -3.990 8.861 2.335 1.00 0.00 48 ALA A O 14
ATOM 20073 N N . ALA A 1 49 ? -2.773 9.416 4.143 1.00 0.00 49 ALA A N 14
ATOM 20074 C CA . ALA A 1 49 ? -3.932 9.568 5.013 1.00 0.00 49 ALA A CA 14
ATOM 20075 C C . ALA A 1 49 ? -4.864 10.661 4.500 1.00 0.00 49 ALA A C 14
ATOM 20076 O O . ALA A 1 49 ? -6.057 10.430 4.300 1.00 0.00 49 ALA A O 14
ATOM 20083 N N . LEU A 1 50 ? -4.313 11.851 4.290 1.00 0.00 50 LEU A N 14
ATOM 20084 C CA . LEU A 1 50 ? -5.095 12.981 3.801 1.00 0.00 50 LEU A CA 14
ATOM 20085 C C . LEU A 1 50 ? -6.003 12.557 2.650 1.00 0.00 50 LEU A C 14
ATOM 20086 O O . LEU A 1 50 ? -7.186 12.894 2.623 1.00 0.00 50 LEU A O 14
ATOM 20102 N N . SER A 1 51 ? -5.440 11.814 1.702 1.00 0.00 51 SER A N 14
ATOM 20103 C CA . SER A 1 51 ? -6.198 11.345 0.548 1.00 0.00 51 SER A CA 14
ATOM 20104 C C . SER A 1 51 ? -7.390 10.502 0.987 1.00 0.00 51 SER A C 14
ATOM 20105 O O . SER A 1 51 ? -8.485 10.622 0.437 1.00 0.00 51 SER A O 14
ATOM 20113 N N . GLN A 1 52 ? -7.169 9.649 1.982 1.00 0.00 52 GLN A N 14
ATOM 20114 C CA . GLN A 1 52 ? -8.226 8.784 2.496 1.00 0.00 52 GLN A CA 14
ATOM 20115 C C . GLN A 1 52 ? -8.711 7.819 1.419 1.00 0.00 52 GLN A C 14
ATOM 20116 O O . GLN A 1 52 ? -9.894 7.486 1.356 1.00 0.00 52 GLN A O 14
ATOM 20130 N N . LYS A 1 53 ? -7.789 7.374 0.572 1.00 0.00 53 LYS A N 14
ATOM 20131 C CA . LYS A 1 53 ? -8.121 6.446 -0.503 1.00 0.00 53 LYS A CA 14
ATOM 20132 C C . LYS A 1 53 ? -7.614 5.043 -0.186 1.00 0.00 53 LYS A C 14
ATOM 20133 O O . LYS A 1 53 ? -8.228 4.049 -0.573 1.00 0.00 53 LYS A O 14
ATOM 20152 N N . MET A 1 54 ? -6.492 4.969 0.521 1.00 0.00 54 MET A N 14
ATOM 20153 C CA . MET A 1 54 ? -5.905 3.687 0.892 1.00 0.00 54 MET A CA 14
ATOM 20154 C C . MET A 1 54 ? -5.672 3.610 2.398 1.00 0.00 54 MET A C 14
ATOM 20155 O O . MET A 1 54 ? -5.490 4.632 3.060 1.00 0.00 54 MET A O 14
ATOM 20169 N N . ARG A 1 55 ? -5.680 2.394 2.932 1.00 0.00 55 ARG A N 14
ATOM 20170 C CA . ARG A 1 55 ? -5.472 2.185 4.360 1.00 0.00 55 ARG A CA 14
ATOM 20171 C C . ARG A 1 55 ? -4.729 0.877 4.615 1.00 0.00 55 ARG A C 14
ATOM 20172 O O . ARG A 1 55 ? -4.515 0.082 3.699 1.00 0.00 55 ARG A O 14
ATOM 20193 N N . THR A 1 56 ? -4.336 0.660 5.867 1.00 0.00 56 THR A N 14
ATOM 20194 C CA . THR A 1 56 ? -3.616 -0.550 6.243 1.00 0.00 56 THR A CA 14
ATOM 20195 C C . THR A 1 56 ? -4.369 -1.799 5.800 1.00 0.00 56 THR A C 14
ATOM 20196 O O . THR A 1 56 ? -5.535 -1.988 6.145 1.00 0.00 56 THR A O 14
ATOM 20207 N N . GLY A 1 57 ? -3.695 -2.650 5.032 1.00 0.00 57 GLY A N 14
ATOM 20208 C CA . GLY A 1 57 ? -4.318 -3.871 4.555 1.00 0.00 57 GLY A CA 14
ATOM 20209 C C . GLY A 1 57 ? -4.283 -3.987 3.044 1.00 0.00 57 GLY A C 14
ATOM 20210 O O . GLY A 1 57 ? -4.162 -5.085 2.501 1.00 0.00 57 GLY A O 14
ATOM 20214 N N . ASP A 1 58 ? -4.393 -2.851 2.362 1.00 0.00 58 ASP A N 14
ATOM 20215 C CA . ASP A 1 58 ? -4.375 -2.830 0.904 1.00 0.00 58 ASP A CA 14
ATOM 20216 C C . ASP A 1 58 ? -3.163 -3.584 0.365 1.00 0.00 58 ASP A C 14
ATOM 20217 O O . ASP A 1 58 ? -2.105 -3.608 0.993 1.00 0.00 58 ASP A O 14
ATOM 20226 N N . GLU A 1 59 ? -3.327 -4.199 -0.802 1.00 0.00 59 GLU A N 14
ATOM 20227 C CA . GLU A 1 59 ? -2.247 -4.956 -1.424 1.00 0.00 59 GLU A CA 14
ATOM 20228 C C . GLU A 1 59 ? -1.664 -4.196 -2.612 1.00 0.00 59 GLU A C 14
ATOM 20229 O O . GLU A 1 59 ? -2.042 -4.432 -3.761 1.00 0.00 59 GLU A O 14
ATOM 20241 N N . LEU A 1 60 ? -0.743 -3.282 -2.328 1.00 0.00 60 LEU A N 14
ATOM 20242 C CA . LEU A 1 60 ? -0.107 -2.486 -3.372 1.00 0.00 60 LEU A CA 14
ATOM 20243 C C . LEU A 1 60 ? 0.820 -3.346 -4.224 1.00 0.00 60 LEU A C 14
ATOM 20244 O O . LEU A 1 60 ? 1.704 -4.027 -3.705 1.00 0.00 60 LEU A O 14
ATOM 20260 N N . VAL A 1 61 ? 0.614 -3.308 -5.537 1.00 0.00 61 VAL A N 14
ATOM 20261 C CA . VAL A 1 61 ? 1.434 -4.081 -6.462 1.00 0.00 61 VAL A CA 14
ATOM 20262 C C . VAL A 1 61 ? 2.055 -3.184 -7.527 1.00 0.00 61 VAL A C 14
ATOM 20263 O O . VAL A 1 61 ? 3.143 -3.463 -8.030 1.00 0.00 61 VAL A O 14
ATOM 20276 N N . ASN A 1 62 ? 1.357 -2.105 -7.866 1.00 0.00 62 ASN A N 14
ATOM 20277 C CA . ASN A 1 62 ? 1.840 -1.166 -8.871 1.00 0.00 62 ASN A CA 14
ATOM 20278 C C . ASN A 1 62 ? 2.221 0.166 -8.233 1.00 0.00 62 ASN A C 14
ATOM 20279 O O . ASN A 1 62 ? 1.403 0.805 -7.572 1.00 0.00 62 ASN A O 14
ATOM 20290 N N . ILE A 1 63 ? 3.468 0.578 -8.437 1.00 0.00 63 ILE A N 14
ATOM 20291 C CA . ILE A 1 63 ? 3.956 1.835 -7.883 1.00 0.00 63 ILE A CA 14
ATOM 20292 C C . ILE A 1 63 ? 4.585 2.705 -8.966 1.00 0.00 63 ILE A C 14
ATOM 20293 O O . ILE A 1 63 ? 5.438 2.249 -9.726 1.00 0.00 63 ILE A O 14
ATOM 20309 N N . ASN A 1 64 ? 4.158 3.962 -9.029 1.00 0.00 64 ASN A N 14
ATOM 20310 C CA . ASN A 1 64 ? 4.681 4.898 -10.018 1.00 0.00 64 ASN A CA 14
ATOM 20311 C C . ASN A 1 64 ? 4.579 4.316 -11.425 1.00 0.00 64 ASN A C 14
ATOM 20312 O O . ASN A 1 64 ? 5.357 4.666 -12.311 1.00 0.00 64 ASN A O 14
ATOM 20323 N N . GLY A 1 65 ? 3.611 3.425 -11.622 1.00 0.00 65 GLY A N 14
ATOM 20324 C CA . GLY A 1 65 ? 3.425 2.809 -12.923 1.00 0.00 65 GLY A CA 14
ATOM 20325 C C . GLY A 1 65 ? 4.398 1.674 -13.172 1.00 0.00 65 GLY A C 14
ATOM 20326 O O . GLY A 1 65 ? 4.717 1.359 -14.319 1.00 0.00 65 GLY A O 14
ATOM 20330 N N . THR A 1 66 ? 4.874 1.057 -12.094 1.00 0.00 66 THR A N 14
ATOM 20331 C CA . THR A 1 66 ? 5.819 -0.047 -12.201 1.00 0.00 66 THR A CA 14
ATOM 20332 C C . THR A 1 66 ? 5.264 -1.310 -11.552 1.00 0.00 66 THR A C 14
ATOM 20333 O O . THR A 1 66 ? 5.061 -1.377 -10.340 1.00 0.00 66 THR A O 14
ATOM 20344 N N . PRO A 1 67 ? 5.013 -2.338 -12.377 1.00 0.00 67 PRO A N 14
ATOM 20345 C CA . PRO A 1 67 ? 4.478 -3.619 -11.905 1.00 0.00 67 PRO A CA 14
ATOM 20346 C C . PRO A 1 67 ? 5.494 -4.402 -11.080 1.00 0.00 67 PRO A C 14
ATOM 20347 O O . PRO A 1 67 ? 6.498 -4.884 -11.607 1.00 0.00 67 PRO A O 14
ATOM 20358 N N . LEU A 1 68 ? 5.228 -4.525 -9.784 1.00 0.00 68 LEU A N 14
ATOM 20359 C CA . LEU A 1 68 ? 6.119 -5.251 -8.886 1.00 0.00 68 LEU A CA 14
ATOM 20360 C C . LEU A 1 68 ? 5.814 -6.746 -8.907 1.00 0.00 68 LEU A C 14
ATOM 20361 O O . LEU A 1 68 ? 4.789 -7.173 -9.438 1.00 0.00 68 LEU A O 14
ATOM 20377 N N . TYR A 1 69 ? 6.710 -7.535 -8.324 1.00 0.00 69 TYR A N 14
ATOM 20378 C CA . TYR A 1 69 ? 6.537 -8.982 -8.276 1.00 0.00 69 TYR A CA 14
ATOM 20379 C C . TYR A 1 69 ? 6.409 -9.467 -6.835 1.00 0.00 69 TYR A C 14
ATOM 20380 O O . TYR A 1 69 ? 5.535 -10.272 -6.514 1.00 0.00 69 TYR A O 14
ATOM 20398 N N . GLY A 1 70 ? 7.288 -8.971 -5.970 1.00 0.00 70 GLY A N 14
ATOM 20399 C CA . GLY A 1 70 ? 7.257 -9.364 -4.573 1.00 0.00 70 GLY A CA 14
ATOM 20400 C C . GLY A 1 70 ? 8.332 -8.678 -3.754 1.00 0.00 70 GLY A C 14
ATOM 20401 O O . GLY A 1 70 ? 8.057 -8.142 -2.680 1.00 0.00 70 GLY A O 14
ATOM 20405 N N . SER A 1 71 ? 9.561 -8.695 -4.260 1.00 0.00 71 SER A N 14
ATOM 20406 C CA . SER A 1 71 ? 10.683 -8.074 -3.565 1.00 0.00 71 SER A CA 14
ATOM 20407 C C . SER A 1 71 ? 10.249 -6.784 -2.877 1.00 0.00 71 SER A C 14
ATOM 20408 O O . SER A 1 71 ? 10.011 -5.768 -3.531 1.00 0.00 71 SER A O 14
ATOM 20416 N N . ARG A 1 72 ? 10.148 -6.832 -1.552 1.00 0.00 72 ARG A N 14
ATOM 20417 C CA . ARG A 1 72 ? 9.741 -5.668 -0.775 1.00 0.00 72 ARG A CA 14
ATOM 20418 C C . ARG A 1 72 ? 10.639 -4.472 -1.076 1.00 0.00 72 ARG A C 14
ATOM 20419 O O . ARG A 1 72 ? 10.171 -3.433 -1.541 1.00 0.00 72 ARG A O 14
ATOM 20440 N N . GLN A 1 73 ? 11.932 -4.626 -0.806 1.00 0.00 73 GLN A N 14
ATOM 20441 C CA . GLN A 1 73 ? 12.895 -3.558 -1.047 1.00 0.00 73 GLN A CA 14
ATOM 20442 C C . GLN A 1 73 ? 12.497 -2.730 -2.264 1.00 0.00 73 GLN A C 14
ATOM 20443 O O . GLN A 1 73 ? 12.012 -1.607 -2.131 1.00 0.00 73 GLN A O 14
ATOM 20457 N N . GLU A 1 74 ? 12.704 -3.294 -3.450 1.00 0.00 74 GLU A N 14
ATOM 20458 C CA . GLU A 1 74 ? 12.368 -2.606 -4.691 1.00 0.00 74 GLU A CA 14
ATOM 20459 C C . GLU A 1 74 ? 11.149 -1.707 -4.502 1.00 0.00 74 GLU A C 14
ATOM 20460 O O . GLU A 1 74 ? 11.199 -0.509 -4.778 1.00 0.00 74 GLU A O 14
ATOM 20472 N N . ALA A 1 75 ? 10.055 -2.296 -4.030 1.00 0.00 75 ALA A N 14
ATOM 20473 C CA . ALA A 1 75 ? 8.824 -1.550 -3.802 1.00 0.00 75 ALA A CA 14
ATOM 20474 C C . ALA A 1 75 ? 9.099 -0.255 -3.046 1.00 0.00 75 ALA A C 14
ATOM 20475 O O . ALA A 1 75 ? 9.061 0.833 -3.623 1.00 0.00 75 ALA A O 14
ATOM 20482 N N . LEU A 1 76 ? 9.374 -0.377 -1.753 1.00 0.00 76 LEU A N 14
ATOM 20483 C CA . LEU A 1 76 ? 9.655 0.785 -0.917 1.00 0.00 76 LEU A CA 14
ATOM 20484 C C . LEU A 1 76 ? 10.620 1.738 -1.615 1.00 0.00 76 LEU A C 14
ATOM 20485 O O . LEU A 1 76 ? 10.444 2.956 -1.573 1.00 0.00 76 LEU A O 14
ATOM 20501 N N . ILE A 1 77 ? 11.638 1.175 -2.258 1.00 0.00 77 ILE A N 14
ATOM 20502 C CA . ILE A 1 77 ? 12.628 1.975 -2.968 1.00 0.00 77 ILE A CA 14
ATOM 20503 C C . ILE A 1 77 ? 11.971 2.841 -4.037 1.00 0.00 77 ILE A C 14
ATOM 20504 O O . ILE A 1 77 ? 12.220 4.044 -4.116 1.00 0.00 77 ILE A O 14
ATOM 20520 N N . LEU A 1 78 ? 11.129 2.221 -4.857 1.00 0.00 78 LEU A N 14
ATOM 20521 C CA . LEU A 1 78 ? 10.433 2.936 -5.922 1.00 0.00 78 LEU A CA 14
ATOM 20522 C C . LEU A 1 78 ? 9.766 4.198 -5.385 1.00 0.00 78 LEU A C 14
ATOM 20523 O O . LEU A 1 78 ? 9.505 5.140 -6.133 1.00 0.00 78 LEU A O 14
ATOM 20539 N N . ILE A 1 79 ? 9.495 4.210 -4.084 1.00 0.00 79 ILE A N 14
ATOM 20540 C CA . ILE A 1 79 ? 8.862 5.358 -3.447 1.00 0.00 79 ILE A CA 14
ATOM 20541 C C . ILE A 1 79 ? 9.904 6.307 -2.864 1.00 0.00 79 ILE A C 14
ATOM 20542 O O . ILE A 1 79 ? 9.912 7.500 -3.166 1.00 0.00 79 ILE A O 14
ATOM 20558 N N . LYS A 1 80 ? 10.783 5.768 -2.026 1.00 0.00 80 LYS A N 14
ATOM 20559 C CA . LYS A 1 80 ? 11.833 6.565 -1.402 1.00 0.00 80 LYS A CA 14
ATOM 20560 C C . LYS A 1 80 ? 12.374 7.609 -2.372 1.00 0.00 80 LYS A C 14
ATOM 20561 O O . LYS A 1 80 ? 12.680 8.735 -1.981 1.00 0.00 80 LYS A O 14
ATOM 20580 N N . GLY A 1 81 ? 12.487 7.229 -3.642 1.00 0.00 81 GLY A N 14
ATOM 20581 C CA . GLY A 1 81 ? 12.990 8.145 -4.648 1.00 0.00 81 GLY A CA 14
ATOM 20582 C C . GLY A 1 81 ? 11.877 8.864 -5.385 1.00 0.00 81 GLY A C 14
ATOM 20583 O O . GLY A 1 81 ? 11.962 9.079 -6.594 1.00 0.00 81 GLY A O 14
ATOM 20587 N N . SER A 1 82 ? 10.830 9.235 -4.656 1.00 0.00 82 SER A N 14
ATOM 20588 C CA . SER A 1 82 ? 9.693 9.929 -5.249 1.00 0.00 82 SER A CA 14
ATOM 20589 C C . SER A 1 82 ? 10.142 11.205 -5.953 1.00 0.00 82 SER A C 14
ATOM 20590 O O . SER A 1 82 ? 11.320 11.565 -5.920 1.00 0.00 82 SER A O 14
ATOM 20598 N N . PHE A 1 83 ? 9.196 11.886 -6.591 1.00 0.00 83 PHE A N 14
ATOM 20599 C CA . PHE A 1 83 ? 9.494 13.123 -7.305 1.00 0.00 83 PHE A CA 14
ATOM 20600 C C . PHE A 1 83 ? 8.463 14.200 -6.981 1.00 0.00 83 PHE A C 14
ATOM 20601 O O . PHE A 1 83 ? 8.738 15.128 -6.220 1.00 0.00 83 PHE A O 14
ATOM 20618 N N . ARG A 1 84 ? 7.276 14.069 -7.564 1.00 0.00 84 ARG A N 14
ATOM 20619 C CA . ARG A 1 84 ? 6.204 15.032 -7.338 1.00 0.00 84 ARG A CA 14
ATOM 20620 C C . ARG A 1 84 ? 4.878 14.320 -7.086 1.00 0.00 84 ARG A C 14
ATOM 20621 O O . ARG A 1 84 ? 4.257 14.497 -6.037 1.00 0.00 84 ARG A O 14
ATOM 20642 N N . ILE A 1 85 ? 4.451 13.516 -8.054 1.00 0.00 85 ILE A N 14
ATOM 20643 C CA . ILE A 1 85 ? 3.200 12.777 -7.936 1.00 0.00 85 ILE A CA 14
ATOM 20644 C C . ILE A 1 85 ? 3.454 11.277 -7.831 1.00 0.00 85 ILE A C 14
ATOM 20645 O O . ILE A 1 85 ? 4.311 10.732 -8.528 1.00 0.00 85 ILE A O 14
ATOM 20661 N N . LEU A 1 86 ? 2.703 10.615 -6.958 1.00 0.00 86 LEU A N 14
ATOM 20662 C CA . LEU A 1 86 ? 2.846 9.176 -6.763 1.00 0.00 86 LEU A CA 14
ATOM 20663 C C . LEU A 1 86 ? 1.590 8.439 -7.216 1.00 0.00 86 LEU A C 14
ATOM 20664 O O . LEU A 1 86 ? 0.471 8.837 -6.891 1.00 0.00 86 LEU A O 14
ATOM 20680 N N . LYS A 1 87 ? 1.782 7.360 -7.967 1.00 0.00 87 LYS A N 14
ATOM 20681 C CA . LYS A 1 87 ? 0.667 6.562 -8.462 1.00 0.00 87 LYS A CA 14
ATOM 20682 C C . LYS A 1 87 ? 0.747 5.131 -7.942 1.00 0.00 87 LYS A C 14
ATOM 20683 O O . LYS A 1 87 ? 1.688 4.399 -8.252 1.00 0.00 87 LYS A O 14
ATOM 20702 N N . LEU A 1 88 ? -0.245 4.737 -7.152 1.00 0.00 88 LEU A N 14
ATOM 20703 C CA . LEU A 1 88 ? -0.288 3.391 -6.590 1.00 0.00 88 LEU A CA 14
ATOM 20704 C C . LEU A 1 88 ? -1.642 2.737 -6.844 1.00 0.00 88 LEU A C 14
ATOM 20705 O O . LEU A 1 88 ? -2.688 3.345 -6.618 1.00 0.00 88 LEU A O 14
ATOM 20721 N N . ILE A 1 89 ? -1.613 1.494 -7.314 1.00 0.00 89 ILE A N 14
ATOM 20722 C CA . ILE A 1 89 ? -2.839 0.757 -7.595 1.00 0.00 89 ILE A CA 14
ATOM 20723 C C . ILE A 1 89 ? -3.017 -0.405 -6.624 1.00 0.00 89 ILE A C 14
ATOM 20724 O O . ILE A 1 89 ? -2.348 -1.432 -6.739 1.00 0.00 89 ILE A O 14
ATOM 20740 N N . VAL A 1 90 ? -3.924 -0.236 -5.668 1.00 0.00 90 VAL A N 14
ATOM 20741 C CA . VAL A 1 90 ? -4.193 -1.272 -4.677 1.00 0.00 90 VAL A CA 14
ATOM 20742 C C . VAL A 1 90 ? -5.504 -1.991 -4.976 1.00 0.00 90 VAL A C 14
ATOM 20743 O O . VAL A 1 90 ? -6.518 -1.357 -5.267 1.00 0.00 90 VAL A O 14
ATOM 20756 N N . ARG A 1 91 ? -5.475 -3.317 -4.900 1.00 0.00 91 ARG A N 14
ATOM 20757 C CA . ARG A 1 91 ? -6.661 -4.123 -5.163 1.00 0.00 91 ARG A CA 14
ATOM 20758 C C . ARG A 1 91 ? -7.264 -4.644 -3.862 1.00 0.00 91 ARG A C 14
ATOM 20759 O O . ARG A 1 91 ? -6.582 -5.285 -3.062 1.00 0.00 91 ARG A O 14
ATOM 20780 N N . ARG A 1 92 ? -8.547 -4.363 -3.656 1.00 0.00 92 ARG A N 14
ATOM 20781 C CA . ARG A 1 92 ? -9.241 -4.801 -2.451 1.00 0.00 92 ARG A CA 14
ATOM 20782 C C . ARG A 1 92 ? -10.351 -5.791 -2.792 1.00 0.00 92 ARG A C 14
ATOM 20783 O O . ARG A 1 92 ? -11.496 -5.401 -3.019 1.00 0.00 92 ARG A O 14
ATOM 20804 N N . ARG A 1 93 ? -10.002 -7.073 -2.828 1.00 0.00 93 ARG A N 14
ATOM 20805 C CA . ARG A 1 93 ? -10.968 -8.118 -3.144 1.00 0.00 93 ARG A CA 14
ATOM 20806 C C . ARG A 1 93 ? -12.301 -7.855 -2.449 1.00 0.00 93 ARG A C 14
ATOM 20807 O O . ARG A 1 93 ? -12.368 -7.781 -1.223 1.00 0.00 93 ARG A O 14
ATOM 20828 N N . ASN A 1 94 ? -13.358 -7.716 -3.241 1.00 0.00 94 ASN A N 14
ATOM 20829 C CA . ASN A 1 94 ? -14.689 -7.460 -2.702 1.00 0.00 94 ASN A CA 14
ATOM 20830 C C . ASN A 1 94 ? -15.431 -8.767 -2.441 1.00 0.00 94 ASN A C 14
ATOM 20831 O O . ASN A 1 94 ? -16.289 -9.173 -3.224 1.00 0.00 94 ASN A O 14
ATOM 20842 N N . SER A 1 95 ? -15.094 -9.421 -1.334 1.00 0.00 95 SER A N 14
ATOM 20843 C CA . SER A 1 95 ? -15.725 -10.684 -0.970 1.00 0.00 95 SER A CA 14
ATOM 20844 C C . SER A 1 95 ? -17.004 -10.443 -0.174 1.00 0.00 95 SER A C 14
ATOM 20845 O O . SER A 1 95 ? -17.097 -9.489 0.597 1.00 0.00 95 SER A O 14
ATOM 20853 N N . GLY A 1 96 ? -17.987 -11.316 -0.367 1.00 0.00 96 GLY A N 14
ATOM 20854 C CA . GLY A 1 96 ? -19.248 -11.182 0.340 1.00 0.00 96 GLY A CA 14
ATOM 20855 C C . GLY A 1 96 ? -20.188 -12.341 0.074 1.00 0.00 96 GLY A C 14
ATOM 20856 O O . GLY A 1 96 ? -20.098 -13.397 0.700 1.00 0.00 96 GLY A O 14
ATOM 20860 N N . PRO A 1 97 ? -21.117 -12.149 -0.874 1.00 0.00 97 PRO A N 14
ATOM 20861 C CA . PRO A 1 97 ? -22.097 -13.176 -1.241 1.00 0.00 97 PRO A CA 14
ATOM 20862 C C . PRO A 1 97 ? -21.457 -14.354 -1.969 1.00 0.00 97 PRO A C 14
ATOM 20863 O O . PRO A 1 97 ? -21.110 -14.254 -3.145 1.00 0.00 97 PRO A O 14
ATOM 20874 N N . SER A 1 98 ? -21.304 -15.468 -1.261 1.00 0.00 98 SER A N 14
ATOM 20875 C CA . SER A 1 98 ? -20.702 -16.664 -1.839 1.00 0.00 98 SER A CA 14
ATOM 20876 C C . SER A 1 98 ? -21.525 -17.904 -1.500 1.00 0.00 98 SER A C 14
ATOM 20877 O O . SER A 1 98 ? -21.568 -18.338 -0.349 1.00 0.00 98 SER A O 14
ATOM 20885 N N . SER A 1 99 ? -22.176 -18.469 -2.512 1.00 0.00 99 SER A N 14
ATOM 20886 C CA . SER A 1 99 ? -23.001 -19.656 -2.322 1.00 0.00 99 SER A CA 14
ATOM 20887 C C . SER A 1 99 ? -22.142 -20.861 -1.952 1.00 0.00 99 SER A C 14
ATOM 20888 O O . SER A 1 99 ? -21.798 -21.678 -2.804 1.00 0.00 99 SER A O 14
ATOM 20896 N N . GLY A 1 100 ? -21.798 -20.964 -0.671 1.00 0.00 100 GLY A N 14
ATOM 20897 C CA . GLY A 1 100 ? -20.982 -22.071 -0.209 1.00 0.00 100 GLY A CA 14
ATOM 20898 C C . GLY A 1 100 ? -19.590 -22.056 -0.809 1.00 0.00 100 GLY A C 14
ATOM 20899 O O . GLY A 1 100 ? -18.688 -22.734 -0.319 1.00 0.00 100 GLY A O 14
ATOM 20903 N N . GLY A 1 1 ? -35.268 -9.464 -5.281 1.00 0.00 1 GLY A N 15
ATOM 20904 C CA . GLY A 1 1 ? -33.878 -9.843 -5.453 1.00 0.00 1 GLY A CA 15
ATOM 20905 C C . GLY A 1 1 ? -33.717 -11.073 -6.325 1.00 0.00 1 GLY A C 15
ATOM 20906 O O . GLY A 1 1 ? -34.681 -11.796 -6.575 1.00 0.00 1 GLY A O 15
ATOM 20910 N N . SER A 1 2 ? -32.494 -11.311 -6.790 1.00 0.00 2 SER A N 15
ATOM 20911 C CA . SER A 1 2 ? -32.211 -12.459 -7.643 1.00 0.00 2 SER A CA 15
ATOM 20912 C C . SER A 1 2 ? -30.737 -12.844 -7.564 1.00 0.00 2 SER A C 15
ATOM 20913 O O . SER A 1 2 ? -29.876 -12.000 -7.317 1.00 0.00 2 SER A O 15
ATOM 20921 N N . SER A 1 3 ? -30.454 -14.125 -7.776 1.00 0.00 3 SER A N 15
ATOM 20922 C CA . SER A 1 3 ? -29.085 -14.625 -7.725 1.00 0.00 3 SER A CA 15
ATOM 20923 C C . SER A 1 3 ? -28.287 -14.145 -8.933 1.00 0.00 3 SER A C 15
ATOM 20924 O O . SER A 1 3 ? -27.279 -13.454 -8.790 1.00 0.00 3 SER A O 15
ATOM 20932 N N . GLY A 1 4 ? -28.745 -14.519 -10.124 1.00 0.00 4 GLY A N 15
ATOM 20933 C CA . GLY A 1 4 ? -28.063 -14.119 -11.340 1.00 0.00 4 GLY A CA 15
ATOM 20934 C C . GLY A 1 4 ? -26.582 -14.443 -11.308 1.00 0.00 4 GLY A C 15
ATOM 20935 O O . GLY A 1 4 ? -26.121 -15.186 -10.441 1.00 0.00 4 GLY A O 15
ATOM 20939 N N . SER A 1 5 ? -25.835 -13.887 -12.256 1.00 0.00 5 SER A N 15
ATOM 20940 C CA . SER A 1 5 ? -24.399 -14.125 -12.336 1.00 0.00 5 SER A CA 15
ATOM 20941 C C . SER A 1 5 ? -23.689 -13.588 -11.097 1.00 0.00 5 SER A C 15
ATOM 20942 O O . SER A 1 5 ? -24.191 -12.691 -10.421 1.00 0.00 5 SER A O 15
ATOM 20950 N N . SER A 1 6 ? -22.517 -14.144 -10.806 1.00 0.00 6 SER A N 15
ATOM 20951 C CA . SER A 1 6 ? -21.739 -13.725 -9.647 1.00 0.00 6 SER A CA 15
ATOM 20952 C C . SER A 1 6 ? -20.255 -14.013 -9.856 1.00 0.00 6 SER A C 15
ATOM 20953 O O . SER A 1 6 ? -19.885 -14.885 -10.641 1.00 0.00 6 SER A O 15
ATOM 20961 N N . GLY A 1 7 ? -19.409 -13.271 -9.147 1.00 0.00 7 GLY A N 15
ATOM 20962 C CA . GLY A 1 7 ? -17.976 -13.460 -9.268 1.00 0.00 7 GLY A CA 15
ATOM 20963 C C . GLY A 1 7 ? -17.194 -12.608 -8.288 1.00 0.00 7 GLY A C 15
ATOM 20964 O O . GLY A 1 7 ? -17.605 -11.498 -7.954 1.00 0.00 7 GLY A O 15
ATOM 20968 N N . GLY A 1 8 ? -16.062 -13.130 -7.825 1.00 0.00 8 GLY A N 15
ATOM 20969 C CA . GLY A 1 8 ? -15.239 -12.396 -6.880 1.00 0.00 8 GLY A CA 15
ATOM 20970 C C . GLY A 1 8 ? -14.207 -11.523 -7.567 1.00 0.00 8 GLY A C 15
ATOM 20971 O O . GLY A 1 8 ? -13.005 -11.744 -7.426 1.00 0.00 8 GLY A O 15
ATOM 20975 N N . SER A 1 9 ? -14.678 -10.528 -8.312 1.00 0.00 9 SER A N 15
ATOM 20976 C CA . SER A 1 9 ? -13.787 -9.622 -9.028 1.00 0.00 9 SER A CA 15
ATOM 20977 C C . SER A 1 9 ? -13.012 -8.741 -8.053 1.00 0.00 9 SER A C 15
ATOM 20978 O O . SER A 1 9 ? -13.198 -8.825 -6.839 1.00 0.00 9 SER A O 15
ATOM 20986 N N . PHE A 1 10 ? -12.140 -7.896 -8.594 1.00 0.00 10 PHE A N 15
ATOM 20987 C CA . PHE A 1 10 ? -11.335 -6.999 -7.774 1.00 0.00 10 PHE A CA 15
ATOM 20988 C C . PHE A 1 10 ? -11.385 -5.574 -8.316 1.00 0.00 10 PHE A C 15
ATOM 20989 O O . PHE A 1 10 ? -11.648 -5.358 -9.498 1.00 0.00 10 PHE A O 15
ATOM 21006 N N . GLN A 1 11 ? -11.132 -4.605 -7.441 1.00 0.00 11 GLN A N 15
ATOM 21007 C CA . GLN A 1 11 ? -11.150 -3.200 -7.831 1.00 0.00 11 GLN A CA 15
ATOM 21008 C C . GLN A 1 11 ? -9.794 -2.548 -7.580 1.00 0.00 11 GLN A C 15
ATOM 21009 O O . GLN A 1 11 ? -9.271 -2.588 -6.466 1.00 0.00 11 GLN A O 15
ATOM 21023 N N . TYR A 1 12 ? -9.229 -1.949 -8.623 1.00 0.00 12 TYR A N 15
ATOM 21024 C CA . TYR A 1 12 ? -7.933 -1.291 -8.516 1.00 0.00 12 TYR A CA 15
ATOM 21025 C C . TYR A 1 12 ? -8.100 0.201 -8.249 1.00 0.00 12 TYR A C 15
ATOM 21026 O O . TYR A 1 12 ? -8.656 0.933 -9.069 1.00 0.00 12 TYR A O 15
ATOM 21044 N N . VAL A 1 13 ? -7.613 0.648 -7.095 1.00 0.00 13 VAL A N 15
ATOM 21045 C CA . VAL A 1 13 ? -7.706 2.053 -6.719 1.00 0.00 13 VAL A CA 15
ATOM 21046 C C . VAL A 1 13 ? -6.377 2.769 -6.934 1.00 0.00 13 VAL A C 15
ATOM 21047 O O . VAL A 1 13 ? -5.473 2.716 -6.101 1.00 0.00 13 VAL A O 15
ATOM 21060 N N . PRO A 1 14 ? -6.254 3.455 -8.080 1.00 0.00 14 PRO A N 15
ATOM 21061 C CA . PRO A 1 14 ? -5.039 4.196 -8.432 1.00 0.00 14 PRO A CA 15
ATOM 21062 C C . PRO A 1 14 ? -4.838 5.429 -7.557 1.00 0.00 14 PRO A C 15
ATOM 21063 O O . PRO A 1 14 ? -5.168 6.546 -7.955 1.00 0.00 14 PRO A O 15
ATOM 21074 N N . VAL A 1 15 ? -4.293 5.219 -6.363 1.00 0.00 15 VAL A N 15
ATOM 21075 C CA . VAL A 1 15 ? -4.047 6.314 -5.432 1.00 0.00 15 VAL A CA 15
ATOM 21076 C C . VAL A 1 15 ? -3.010 7.284 -5.987 1.00 0.00 15 VAL A C 15
ATOM 21077 O O . VAL A 1 15 ? -1.811 7.119 -5.766 1.00 0.00 15 VAL A O 15
ATOM 21090 N N . GLN A 1 16 ? -3.482 8.296 -6.708 1.00 0.00 16 GLN A N 15
ATOM 21091 C CA . GLN A 1 16 ? -2.595 9.293 -7.295 1.00 0.00 16 GLN A CA 15
ATOM 21092 C C . GLN A 1 16 ? -2.351 10.444 -6.324 1.00 0.00 16 GLN A C 15
ATOM 21093 O O . GLN A 1 16 ? -3.112 11.412 -6.289 1.00 0.00 16 GLN A O 15
ATOM 21107 N N . LEU A 1 17 ? -1.286 10.332 -5.538 1.00 0.00 17 LEU A N 15
ATOM 21108 C CA . LEU A 1 17 ? -0.942 11.364 -4.565 1.00 0.00 17 LEU A CA 15
ATOM 21109 C C . LEU A 1 17 ? -0.498 12.645 -5.264 1.00 0.00 17 LEU A C 15
ATOM 21110 O O . LEU A 1 17 ? -0.205 12.641 -6.460 1.00 0.00 17 LEU A O 15
ATOM 21126 N N . GLN A 1 18 ? -0.449 13.738 -4.510 1.00 0.00 18 GLN A N 15
ATOM 21127 C CA . GLN A 1 18 ? -0.039 15.026 -5.057 1.00 0.00 18 GLN A CA 15
ATOM 21128 C C . GLN A 1 18 ? 0.583 15.904 -3.976 1.00 0.00 18 GLN A C 15
ATOM 21129 O O . GLN A 1 18 ? 0.102 15.947 -2.845 1.00 0.00 18 GLN A O 15
ATOM 21143 N N . GLY A 1 19 ? 1.656 16.603 -4.333 1.00 0.00 19 GLY A N 15
ATOM 21144 C CA . GLY A 1 19 ? 2.326 17.471 -3.382 1.00 0.00 19 GLY A CA 15
ATOM 21145 C C . GLY A 1 19 ? 3.779 17.092 -3.176 1.00 0.00 19 GLY A C 15
ATOM 21146 O O . GLY A 1 19 ? 4.645 17.959 -3.067 1.00 0.00 19 GLY A O 15
ATOM 21150 N N . GLY A 1 20 ? 4.048 15.791 -3.121 1.00 0.00 20 GLY A N 15
ATOM 21151 C CA . GLY A 1 20 ? 5.408 15.322 -2.925 1.00 0.00 20 GLY A CA 15
ATOM 21152 C C . GLY A 1 20 ? 5.638 14.779 -1.529 1.00 0.00 20 GLY A C 15
ATOM 21153 O O . GLY A 1 20 ? 5.058 15.271 -0.561 1.00 0.00 20 GLY A O 15
ATOM 21157 N N . ALA A 1 21 ? 6.487 13.762 -1.423 1.00 0.00 21 ALA A N 15
ATOM 21158 C CA . ALA A 1 21 ? 6.792 13.152 -0.135 1.00 0.00 21 ALA A CA 15
ATOM 21159 C C . ALA A 1 21 ? 7.002 14.215 0.939 1.00 0.00 21 ALA A C 15
ATOM 21160 O O . ALA A 1 21 ? 7.254 15.384 0.648 1.00 0.00 21 ALA A O 15
ATOM 21167 N N . PRO A 1 22 ? 6.895 13.801 2.210 1.00 0.00 22 PRO A N 15
ATOM 21168 C CA . PRO A 1 22 ? 6.596 12.411 2.568 1.00 0.00 22 PRO A CA 15
ATOM 21169 C C . PRO A 1 22 ? 5.165 12.018 2.217 1.00 0.00 22 PRO A C 15
ATOM 21170 O O . PRO A 1 22 ? 4.243 12.825 2.335 1.00 0.00 22 PRO A O 15
ATOM 21181 N N . TRP A 1 23 ? 4.987 10.774 1.787 1.00 0.00 23 TRP A N 15
ATOM 21182 C CA . TRP A 1 23 ? 3.666 10.274 1.420 1.00 0.00 23 TRP A CA 15
ATOM 21183 C C . TRP A 1 23 ? 2.930 9.735 2.641 1.00 0.00 23 TRP A C 15
ATOM 21184 O O . TRP A 1 23 ? 1.710 9.859 2.746 1.00 0.00 23 TRP A O 15
ATOM 21205 N N . GLY A 1 24 ? 3.678 9.135 3.561 1.00 0.00 24 GLY A N 15
ATOM 21206 C CA . GLY A 1 24 ? 3.078 8.585 4.763 1.00 0.00 24 GLY A CA 15
ATOM 21207 C C . GLY A 1 24 ? 2.432 7.235 4.523 1.00 0.00 24 GLY A C 15
ATOM 21208 O O . GLY A 1 24 ? 1.238 7.057 4.766 1.00 0.00 24 GLY A O 15
ATOM 21212 N N . PHE A 1 25 ? 3.222 6.280 4.042 1.00 0.00 25 PHE A N 15
ATOM 21213 C CA . PHE A 1 25 ? 2.719 4.939 3.766 1.00 0.00 25 PHE A CA 15
ATOM 21214 C C . PHE A 1 25 ? 3.866 3.937 3.672 1.00 0.00 25 PHE A C 15
ATOM 21215 O O . PHE A 1 25 ? 4.890 4.205 3.042 1.00 0.00 25 PHE A O 15
ATOM 21232 N N . THR A 1 26 ? 3.688 2.781 4.304 1.00 0.00 26 THR A N 15
ATOM 21233 C CA . THR A 1 26 ? 4.708 1.740 4.293 1.00 0.00 26 THR A CA 15
ATOM 21234 C C . THR A 1 26 ? 4.106 0.386 3.933 1.00 0.00 26 THR A C 15
ATOM 21235 O O . THR A 1 26 ? 2.909 0.278 3.667 1.00 0.00 26 THR A O 15
ATOM 21246 N N . LEU A 1 27 ? 4.944 -0.645 3.928 1.00 0.00 27 LEU A N 15
ATOM 21247 C CA . LEU A 1 27 ? 4.495 -1.994 3.601 1.00 0.00 27 LEU A CA 15
ATOM 21248 C C . LEU A 1 27 ? 5.198 -3.029 4.473 1.00 0.00 27 LEU A C 15
ATOM 21249 O O . LEU A 1 27 ? 6.131 -2.706 5.208 1.00 0.00 27 LEU A O 15
ATOM 21265 N N . LYS A 1 28 ? 4.746 -4.275 4.385 1.00 0.00 28 LYS A N 15
ATOM 21266 C CA . LYS A 1 28 ? 5.333 -5.359 5.163 1.00 0.00 28 LYS A CA 15
ATOM 21267 C C . LYS A 1 28 ? 5.250 -6.680 4.405 1.00 0.00 28 LYS A C 15
ATOM 21268 O O . LYS A 1 28 ? 4.761 -6.730 3.277 1.00 0.00 28 LYS A O 15
ATOM 21287 N N . GLY A 1 29 ? 5.731 -7.749 5.032 1.00 0.00 29 GLY A N 15
ATOM 21288 C CA . GLY A 1 29 ? 5.700 -9.056 4.402 1.00 0.00 29 GLY A CA 15
ATOM 21289 C C . GLY A 1 29 ? 6.556 -9.117 3.153 1.00 0.00 29 GLY A C 15
ATOM 21290 O O . GLY A 1 29 ? 7.720 -8.718 3.169 1.00 0.00 29 GLY A O 15
ATOM 21294 N N . GLY A 1 30 ? 5.979 -9.621 2.065 1.00 0.00 30 GLY A N 15
ATOM 21295 C CA . GLY A 1 30 ? 6.713 -9.725 0.817 1.00 0.00 30 GLY A CA 15
ATOM 21296 C C . GLY A 1 30 ? 7.100 -11.154 0.491 1.00 0.00 30 GLY A C 15
ATOM 21297 O O . GLY A 1 30 ? 6.878 -12.064 1.291 1.00 0.00 30 GLY A O 15
ATOM 21301 N N . LEU A 1 31 ? 7.679 -11.353 -0.688 1.00 0.00 31 LEU A N 15
ATOM 21302 C CA . LEU A 1 31 ? 8.097 -12.682 -1.121 1.00 0.00 31 LEU A CA 15
ATOM 21303 C C . LEU A 1 31 ? 9.129 -13.267 -0.162 1.00 0.00 31 LEU A C 15
ATOM 21304 O O . LEU A 1 31 ? 9.145 -14.472 0.088 1.00 0.00 31 LEU A O 15
ATOM 21320 N N . GLU A 1 32 ? 9.988 -12.405 0.373 1.00 0.00 32 GLU A N 15
ATOM 21321 C CA . GLU A 1 32 ? 11.022 -12.837 1.306 1.00 0.00 32 GLU A CA 15
ATOM 21322 C C . GLU A 1 32 ? 10.440 -13.757 2.376 1.00 0.00 32 GLU A C 15
ATOM 21323 O O . GLU A 1 32 ? 11.086 -14.713 2.806 1.00 0.00 32 GLU A O 15
ATOM 21335 N N . HIS A 1 33 ? 9.216 -13.460 2.801 1.00 0.00 33 HIS A N 15
ATOM 21336 C CA . HIS A 1 33 ? 8.546 -14.259 3.821 1.00 0.00 33 HIS A CA 15
ATOM 21337 C C . HIS A 1 33 ? 7.296 -14.925 3.254 1.00 0.00 33 HIS A C 15
ATOM 21338 O O . HIS A 1 33 ? 6.593 -15.650 3.960 1.00 0.00 33 HIS A O 15
ATOM 21352 N N . CYS A 1 34 ? 7.025 -14.675 1.978 1.00 0.00 34 CYS A N 15
ATOM 21353 C CA . CYS A 1 34 ? 5.859 -15.250 1.317 1.00 0.00 34 CYS A CA 15
ATOM 21354 C C . CYS A 1 34 ? 4.576 -14.579 1.799 1.00 0.00 34 CYS A C 15
ATOM 21355 O O . CYS A 1 34 ? 3.505 -15.185 1.785 1.00 0.00 34 CYS A O 15
ATOM 21363 N N . GLU A 1 35 ? 4.694 -13.325 2.225 1.00 0.00 35 GLU A N 15
ATOM 21364 C CA . GLU A 1 35 ? 3.543 -12.574 2.713 1.00 0.00 35 GLU A CA 15
ATOM 21365 C C . GLU A 1 35 ? 3.078 -11.556 1.676 1.00 0.00 35 GLU A C 15
ATOM 21366 O O . GLU A 1 35 ? 3.861 -11.049 0.872 1.00 0.00 35 GLU A O 15
ATOM 21378 N N . PRO A 1 36 ? 1.772 -11.250 1.693 1.00 0.00 36 PRO A N 15
ATOM 21379 C CA . PRO A 1 36 ? 1.173 -10.290 0.760 1.00 0.00 36 PRO A CA 15
ATOM 21380 C C . PRO A 1 36 ? 1.613 -8.857 1.040 1.00 0.00 36 PRO A C 15
ATOM 21381 O O . PRO A 1 36 ? 1.162 -8.235 2.003 1.00 0.00 36 PRO A O 15
ATOM 21392 N N . LEU A 1 37 ? 2.496 -8.339 0.194 1.00 0.00 37 LEU A N 15
ATOM 21393 C CA . LEU A 1 37 ? 2.997 -6.978 0.350 1.00 0.00 37 LEU A CA 15
ATOM 21394 C C . LEU A 1 37 ? 1.847 -5.979 0.424 1.00 0.00 37 LEU A C 15
ATOM 21395 O O . LEU A 1 37 ? 1.418 -5.432 -0.592 1.00 0.00 37 LEU A O 15
ATOM 21411 N N . THR A 1 38 ? 1.351 -5.744 1.636 1.00 0.00 38 THR A N 15
ATOM 21412 C CA . THR A 1 38 ? 0.252 -4.810 1.844 1.00 0.00 38 THR A CA 15
ATOM 21413 C C . THR A 1 38 ? 0.668 -3.666 2.762 1.00 0.00 38 THR A C 15
ATOM 21414 O O . THR A 1 38 ? 1.711 -3.727 3.412 1.00 0.00 38 THR A O 15
ATOM 21425 N N . VAL A 1 39 ? -0.156 -2.624 2.812 1.00 0.00 39 VAL A N 15
ATOM 21426 C CA . VAL A 1 39 ? 0.126 -1.467 3.652 1.00 0.00 39 VAL A CA 15
ATOM 21427 C C . VAL A 1 39 ? 0.291 -1.875 5.112 1.00 0.00 39 VAL A C 15
ATOM 21428 O O . VAL A 1 39 ? -0.576 -2.536 5.684 1.00 0.00 39 VAL A O 15
ATOM 21441 N N . SER A 1 40 ? 1.409 -1.476 5.709 1.00 0.00 40 SER A N 15
ATOM 21442 C CA . SER A 1 40 ? 1.690 -1.803 7.102 1.00 0.00 40 SER A CA 15
ATOM 21443 C C . SER A 1 40 ? 1.391 -0.614 8.010 1.00 0.00 40 SER A C 15
ATOM 21444 O O . SER A 1 40 ? 0.874 -0.776 9.116 1.00 0.00 40 SER A O 15
ATOM 21452 N N . LYS A 1 41 ? 1.721 0.582 7.535 1.00 0.00 41 LYS A N 15
ATOM 21453 C CA . LYS A 1 41 ? 1.488 1.801 8.302 1.00 0.00 41 LYS A CA 15
ATOM 21454 C C . LYS A 1 41 ? 1.324 3.002 7.376 1.00 0.00 41 LYS A C 15
ATOM 21455 O O . LYS A 1 41 ? 2.000 3.105 6.352 1.00 0.00 41 LYS A O 15
ATOM 21474 N N . ILE A 1 42 ? 0.425 3.909 7.744 1.00 0.00 42 ILE A N 15
ATOM 21475 C CA . ILE A 1 42 ? 0.175 5.104 6.948 1.00 0.00 42 ILE A CA 15
ATOM 21476 C C . ILE A 1 42 ? 0.175 6.355 7.820 1.00 0.00 42 ILE A C 15
ATOM 21477 O O . ILE A 1 42 ? -0.853 6.730 8.383 1.00 0.00 42 ILE A O 15
ATOM 21493 N N . GLU A 1 43 ? 1.335 6.997 7.925 1.00 0.00 43 GLU A N 15
ATOM 21494 C CA . GLU A 1 43 ? 1.467 8.207 8.727 1.00 0.00 43 GLU A CA 15
ATOM 21495 C C . GLU A 1 43 ? 0.186 9.035 8.679 1.00 0.00 43 GLU A C 15
ATOM 21496 O O . GLU A 1 43 ? -0.278 9.419 7.605 1.00 0.00 43 GLU A O 15
ATOM 21508 N N . ASP A 1 44 ? -0.381 9.305 9.850 1.00 0.00 44 ASP A N 15
ATOM 21509 C CA . ASP A 1 44 ? -1.608 10.088 9.943 1.00 0.00 44 ASP A CA 15
ATOM 21510 C C . ASP A 1 44 ? -1.334 11.563 9.665 1.00 0.00 44 ASP A C 15
ATOM 21511 O O . ASP A 1 44 ? -0.774 12.269 10.503 1.00 0.00 44 ASP A O 15
ATOM 21520 N N . GLY A 1 45 ? -1.733 12.022 8.483 1.00 0.00 45 GLY A N 15
ATOM 21521 C CA . GLY A 1 45 ? -1.521 13.410 8.116 1.00 0.00 45 GLY A CA 15
ATOM 21522 C C . GLY A 1 45 ? -0.848 13.556 6.766 1.00 0.00 45 GLY A C 15
ATOM 21523 O O . GLY A 1 45 ? -1.023 14.564 6.083 1.00 0.00 45 GLY A O 15
ATOM 21527 N N . GLY A 1 46 ? -0.072 12.547 6.380 1.00 0.00 46 GLY A N 15
ATOM 21528 C CA . GLY A 1 46 ? 0.620 12.588 5.106 1.00 0.00 46 GLY A CA 15
ATOM 21529 C C . GLY A 1 46 ? -0.331 12.520 3.927 1.00 0.00 46 GLY A C 15
ATOM 21530 O O . GLY A 1 46 ? -1.549 12.568 4.099 1.00 0.00 46 GLY A O 15
ATOM 21534 N N . LYS A 1 47 ? 0.226 12.410 2.726 1.00 0.00 47 LYS A N 15
ATOM 21535 C CA . LYS A 1 47 ? -0.580 12.336 1.513 1.00 0.00 47 LYS A CA 15
ATOM 21536 C C . LYS A 1 47 ? -1.434 11.072 1.503 1.00 0.00 47 LYS A C 15
ATOM 21537 O O . LYS A 1 47 ? -2.652 11.137 1.343 1.00 0.00 47 LYS A O 15
ATOM 21556 N N . ALA A 1 48 ? -0.786 9.925 1.676 1.00 0.00 48 ALA A N 15
ATOM 21557 C CA . ALA A 1 48 ? -1.487 8.647 1.691 1.00 0.00 48 ALA A CA 15
ATOM 21558 C C . ALA A 1 48 ? -2.743 8.719 2.552 1.00 0.00 48 ALA A C 15
ATOM 21559 O O . ALA A 1 48 ? -3.804 8.233 2.162 1.00 0.00 48 ALA A O 15
ATOM 21566 N N . ALA A 1 49 ? -2.615 9.329 3.726 1.00 0.00 49 ALA A N 15
ATOM 21567 C CA . ALA A 1 49 ? -3.740 9.466 4.643 1.00 0.00 49 ALA A CA 15
ATOM 21568 C C . ALA A 1 49 ? -4.701 10.553 4.174 1.00 0.00 49 ALA A C 15
ATOM 21569 O O . ALA A 1 49 ? -5.909 10.331 4.082 1.00 0.00 49 ALA A O 15
ATOM 21576 N N . LEU A 1 50 ? -4.158 11.729 3.879 1.00 0.00 50 LEU A N 15
ATOM 21577 C CA . LEU A 1 50 ? -4.968 12.852 3.419 1.00 0.00 50 LEU A CA 15
ATOM 21578 C C . LEU A 1 50 ? -5.839 12.446 2.234 1.00 0.00 50 LEU A C 15
ATOM 21579 O O . LEU A 1 50 ? -6.953 12.943 2.072 1.00 0.00 50 LEU A O 15
ATOM 21595 N N . SER A 1 51 ? -5.323 11.540 1.410 1.00 0.00 51 SER A N 15
ATOM 21596 C CA . SER A 1 51 ? -6.053 11.068 0.239 1.00 0.00 51 SER A CA 15
ATOM 21597 C C . SER A 1 51 ? -7.234 10.194 0.651 1.00 0.00 51 SER A C 15
ATOM 21598 O O . SER A 1 51 ? -8.286 10.214 0.013 1.00 0.00 51 SER A O 15
ATOM 21606 N N . GLN A 1 52 ? -7.049 9.427 1.721 1.00 0.00 52 GLN A N 15
ATOM 21607 C CA . GLN A 1 52 ? -8.098 8.544 2.217 1.00 0.00 52 GLN A CA 15
ATOM 21608 C C . GLN A 1 52 ? -8.515 7.539 1.149 1.00 0.00 52 GLN A C 15
ATOM 21609 O O . GLN A 1 52 ? -9.640 7.039 1.155 1.00 0.00 52 GLN A O 15
ATOM 21623 N N . LYS A 1 53 ? -7.600 7.246 0.231 1.00 0.00 53 LYS A N 15
ATOM 21624 C CA . LYS A 1 53 ? -7.870 6.299 -0.845 1.00 0.00 53 LYS A CA 15
ATOM 21625 C C . LYS A 1 53 ? -7.433 4.891 -0.453 1.00 0.00 53 LYS A C 15
ATOM 21626 O O . LYS A 1 53 ? -8.078 3.908 -0.816 1.00 0.00 53 LYS A O 15
ATOM 21645 N N . MET A 1 54 ? -6.335 4.803 0.290 1.00 0.00 54 MET A N 15
ATOM 21646 C CA . MET A 1 54 ? -5.814 3.515 0.733 1.00 0.00 54 MET A CA 15
ATOM 21647 C C . MET A 1 54 ? -5.649 3.487 2.249 1.00 0.00 54 MET A C 15
ATOM 21648 O O . MET A 1 54 ? -5.526 4.532 2.889 1.00 0.00 54 MET A O 15
ATOM 21662 N N . ARG A 1 55 ? -5.648 2.286 2.819 1.00 0.00 55 ARG A N 15
ATOM 21663 C CA . ARG A 1 55 ? -5.500 2.124 4.260 1.00 0.00 55 ARG A CA 15
ATOM 21664 C C . ARG A 1 55 ? -4.766 0.827 4.588 1.00 0.00 55 ARG A C 15
ATOM 21665 O O . ARG A 1 55 ? -4.674 -0.076 3.756 1.00 0.00 55 ARG A O 15
ATOM 21686 N N . THR A 1 56 ? -4.244 0.741 5.808 1.00 0.00 56 THR A N 15
ATOM 21687 C CA . THR A 1 56 ? -3.517 -0.444 6.246 1.00 0.00 56 THR A CA 15
ATOM 21688 C C . THR A 1 56 ? -4.321 -1.711 5.981 1.00 0.00 56 THR A C 15
ATOM 21689 O O . THR A 1 56 ? -5.311 -1.984 6.658 1.00 0.00 56 THR A O 15
ATOM 21700 N N . GLY A 1 57 ? -3.887 -2.485 4.990 1.00 0.00 57 GLY A N 15
ATOM 21701 C CA . GLY A 1 57 ? -4.578 -3.716 4.653 1.00 0.00 57 GLY A CA 15
ATOM 21702 C C . GLY A 1 57 ? -4.718 -3.912 3.156 1.00 0.00 57 GLY A C 15
ATOM 21703 O O . GLY A 1 57 ? -5.093 -4.990 2.697 1.00 0.00 57 GLY A O 15
ATOM 21707 N N . ASP A 1 58 ? -4.418 -2.866 2.394 1.00 0.00 58 ASP A N 15
ATOM 21708 C CA . ASP A 1 58 ? -4.512 -2.927 0.940 1.00 0.00 58 ASP A CA 15
ATOM 21709 C C . ASP A 1 58 ? -3.262 -3.563 0.341 1.00 0.00 58 ASP A C 15
ATOM 21710 O O . ASP A 1 58 ? -2.198 -3.565 0.959 1.00 0.00 58 ASP A O 15
ATOM 21719 N N . GLU A 1 59 ? -3.399 -4.102 -0.867 1.00 0.00 59 GLU A N 15
ATOM 21720 C CA . GLU A 1 59 ? -2.280 -4.742 -1.548 1.00 0.00 59 GLU A CA 15
ATOM 21721 C C . GLU A 1 59 ? -1.660 -3.802 -2.577 1.00 0.00 59 GLU A C 15
ATOM 21722 O O . GLU A 1 59 ? -2.248 -3.536 -3.626 1.00 0.00 59 GLU A O 15
ATOM 21734 N N . LEU A 1 60 ? -0.469 -3.301 -2.270 1.00 0.00 60 LEU A N 15
ATOM 21735 C CA . LEU A 1 60 ? 0.233 -2.390 -3.167 1.00 0.00 60 LEU A CA 15
ATOM 21736 C C . LEU A 1 60 ? 1.164 -3.155 -4.102 1.00 0.00 60 LEU A C 15
ATOM 21737 O O . LEU A 1 60 ? 2.226 -3.622 -3.691 1.00 0.00 60 LEU A O 15
ATOM 21753 N N . VAL A 1 61 ? 0.759 -3.277 -5.362 1.00 0.00 61 VAL A N 15
ATOM 21754 C CA . VAL A 1 61 ? 1.559 -3.983 -6.357 1.00 0.00 61 VAL A CA 15
ATOM 21755 C C . VAL A 1 61 ? 2.031 -3.036 -7.454 1.00 0.00 61 VAL A C 15
ATOM 21756 O O . VAL A 1 61 ? 2.701 -3.450 -8.399 1.00 0.00 61 VAL A O 15
ATOM 21769 N N . ASN A 1 62 ? 1.676 -1.762 -7.322 1.00 0.00 62 ASN A N 15
ATOM 21770 C CA . ASN A 1 62 ? 2.064 -0.755 -8.303 1.00 0.00 62 ASN A CA 15
ATOM 21771 C C . ASN A 1 62 ? 2.504 0.534 -7.615 1.00 0.00 62 ASN A C 15
ATOM 21772 O O . ASN A 1 62 ? 1.771 1.095 -6.800 1.00 0.00 62 ASN A O 15
ATOM 21783 N N . ILE A 1 63 ? 3.703 0.998 -7.951 1.00 0.00 63 ILE A N 15
ATOM 21784 C CA . ILE A 1 63 ? 4.239 2.221 -7.367 1.00 0.00 63 ILE A CA 15
ATOM 21785 C C . ILE A 1 63 ? 4.851 3.118 -8.437 1.00 0.00 63 ILE A C 15
ATOM 21786 O O . ILE A 1 63 ? 5.741 2.701 -9.177 1.00 0.00 63 ILE A O 15
ATOM 21802 N N . ASN A 1 64 ? 4.369 4.355 -8.511 1.00 0.00 64 ASN A N 15
ATOM 21803 C CA . ASN A 1 64 ? 4.870 5.313 -9.490 1.00 0.00 64 ASN A CA 15
ATOM 21804 C C . ASN A 1 64 ? 4.678 4.790 -10.911 1.00 0.00 64 ASN A C 15
ATOM 21805 O O . ASN A 1 64 ? 5.441 5.125 -11.815 1.00 0.00 64 ASN A O 15
ATOM 21816 N N . GLY A 1 65 ? 3.652 3.965 -11.099 1.00 0.00 65 GLY A N 15
ATOM 21817 C CA . GLY A 1 65 ? 3.378 3.409 -12.411 1.00 0.00 65 GLY A CA 15
ATOM 21818 C C . GLY A 1 65 ? 4.272 2.231 -12.740 1.00 0.00 65 GLY A C 15
ATOM 21819 O O . GLY A 1 65 ? 4.363 1.813 -13.895 1.00 0.00 65 GLY A O 15
ATOM 21823 N N . THR A 1 66 ? 4.938 1.692 -11.722 1.00 0.00 66 THR A N 15
ATOM 21824 C CA . THR A 1 66 ? 5.832 0.557 -11.909 1.00 0.00 66 THR A CA 15
ATOM 21825 C C . THR A 1 66 ? 5.273 -0.698 -11.247 1.00 0.00 66 THR A C 15
ATOM 21826 O O . THR A 1 66 ? 5.116 -0.768 -10.028 1.00 0.00 66 THR A O 15
ATOM 21837 N N . PRO A 1 67 ? 4.966 -1.714 -12.068 1.00 0.00 67 PRO A N 15
ATOM 21838 C CA . PRO A 1 67 ? 4.421 -2.985 -11.583 1.00 0.00 67 PRO A CA 15
ATOM 21839 C C . PRO A 1 67 ? 5.449 -3.797 -10.803 1.00 0.00 67 PRO A C 15
ATOM 21840 O O . PRO A 1 67 ? 6.478 -4.202 -11.347 1.00 0.00 67 PRO A O 15
ATOM 21851 N N . LEU A 1 68 ? 5.166 -4.032 -9.527 1.00 0.00 68 LEU A N 15
ATOM 21852 C CA . LEU A 1 68 ? 6.067 -4.797 -8.672 1.00 0.00 68 LEU A CA 15
ATOM 21853 C C . LEU A 1 68 ? 5.811 -6.294 -8.813 1.00 0.00 68 LEU A C 15
ATOM 21854 O O . LEU A 1 68 ? 4.730 -6.714 -9.225 1.00 0.00 68 LEU A O 15
ATOM 21870 N N . TYR A 1 69 ? 6.813 -7.095 -8.466 1.00 0.00 69 TYR A N 15
ATOM 21871 C CA . TYR A 1 69 ? 6.697 -8.546 -8.554 1.00 0.00 69 TYR A CA 15
ATOM 21872 C C . TYR A 1 69 ? 6.300 -9.144 -7.208 1.00 0.00 69 TYR A C 15
ATOM 21873 O O . TYR A 1 69 ? 5.571 -10.133 -7.145 1.00 0.00 69 TYR A O 15
ATOM 21891 N N . GLY A 1 70 ? 6.786 -8.534 -6.130 1.00 0.00 70 GLY A N 15
ATOM 21892 C CA . GLY A 1 70 ? 6.472 -9.018 -4.799 1.00 0.00 70 GLY A CA 15
ATOM 21893 C C . GLY A 1 70 ? 7.628 -8.850 -3.833 1.00 0.00 70 GLY A C 15
ATOM 21894 O O . GLY A 1 70 ? 7.811 -9.663 -2.927 1.00 0.00 70 GLY A O 15
ATOM 21898 N N . SER A 1 71 ? 8.410 -7.794 -4.027 1.00 0.00 71 SER A N 15
ATOM 21899 C CA . SER A 1 71 ? 9.558 -7.524 -3.169 1.00 0.00 71 SER A CA 15
ATOM 21900 C C . SER A 1 71 ? 9.352 -6.239 -2.374 1.00 0.00 71 SER A C 15
ATOM 21901 O O . SER A 1 71 ? 8.908 -5.226 -2.915 1.00 0.00 71 SER A O 15
ATOM 21909 N N . ARG A 1 72 ? 9.678 -6.288 -1.087 1.00 0.00 72 ARG A N 15
ATOM 21910 C CA . ARG A 1 72 ? 9.529 -5.129 -0.215 1.00 0.00 72 ARG A CA 15
ATOM 21911 C C . ARG A 1 72 ? 10.541 -4.045 -0.575 1.00 0.00 72 ARG A C 15
ATOM 21912 O O . ARG A 1 72 ? 10.167 -2.935 -0.952 1.00 0.00 72 ARG A O 15
ATOM 21933 N N . GLN A 1 73 ? 11.822 -4.375 -0.453 1.00 0.00 73 GLN A N 15
ATOM 21934 C CA . GLN A 1 73 ? 12.887 -3.429 -0.764 1.00 0.00 73 GLN A CA 15
ATOM 21935 C C . GLN A 1 73 ? 12.543 -2.610 -2.004 1.00 0.00 73 GLN A C 15
ATOM 21936 O O . GLN A 1 73 ? 12.204 -1.431 -1.905 1.00 0.00 73 GLN A O 15
ATOM 21950 N N . GLU A 1 74 ? 12.634 -3.243 -3.169 1.00 0.00 74 GLU A N 15
ATOM 21951 C CA . GLU A 1 74 ? 12.333 -2.571 -4.428 1.00 0.00 74 GLU A CA 15
ATOM 21952 C C . GLU A 1 74 ? 11.200 -1.565 -4.250 1.00 0.00 74 GLU A C 15
ATOM 21953 O O . GLU A 1 74 ? 11.326 -0.399 -4.625 1.00 0.00 74 GLU A O 15
ATOM 21965 N N . ALA A 1 75 ? 10.093 -2.024 -3.676 1.00 0.00 75 ALA A N 15
ATOM 21966 C CA . ALA A 1 75 ? 8.938 -1.166 -3.447 1.00 0.00 75 ALA A CA 15
ATOM 21967 C C . ALA A 1 75 ? 9.352 0.151 -2.798 1.00 0.00 75 ALA A C 15
ATOM 21968 O O . ALA A 1 75 ? 9.353 1.200 -3.443 1.00 0.00 75 ALA A O 15
ATOM 21975 N N . LEU A 1 76 ? 9.704 0.089 -1.518 1.00 0.00 76 LEU A N 15
ATOM 21976 C CA . LEU A 1 76 ? 10.120 1.276 -0.781 1.00 0.00 76 LEU A CA 15
ATOM 21977 C C . LEU A 1 76 ? 11.176 2.057 -1.557 1.00 0.00 76 LEU A C 15
ATOM 21978 O O . LEU A 1 76 ? 11.117 3.284 -1.643 1.00 0.00 76 LEU A O 15
ATOM 21994 N N . ILE A 1 77 ? 12.140 1.338 -2.122 1.00 0.00 77 ILE A N 15
ATOM 21995 C CA . ILE A 1 77 ? 13.206 1.963 -2.894 1.00 0.00 77 ILE A CA 15
ATOM 21996 C C . ILE A 1 77 ? 12.642 2.777 -4.053 1.00 0.00 77 ILE A C 15
ATOM 21997 O O . ILE A 1 77 ? 13.168 3.836 -4.397 1.00 0.00 77 ILE A O 15
ATOM 22013 N N . LEU A 1 78 ? 11.566 2.277 -4.651 1.00 0.00 78 LEU A N 15
ATOM 22014 C CA . LEU A 1 78 ? 10.927 2.959 -5.771 1.00 0.00 78 LEU A CA 15
ATOM 22015 C C . LEU A 1 78 ? 10.415 4.334 -5.352 1.00 0.00 78 LEU A C 15
ATOM 22016 O O . LEU A 1 78 ? 10.519 5.301 -6.106 1.00 0.00 78 LEU A O 15
ATOM 22032 N N . ILE A 1 79 ? 9.866 4.412 -4.145 1.00 0.00 79 ILE A N 15
ATOM 22033 C CA . ILE A 1 79 ? 9.342 5.668 -3.625 1.00 0.00 79 ILE A CA 15
ATOM 22034 C C . ILE A 1 79 ? 10.423 6.744 -3.594 1.00 0.00 79 ILE A C 15
ATOM 22035 O O . ILE A 1 79 ? 10.193 7.883 -4.002 1.00 0.00 79 ILE A O 15
ATOM 22051 N N . LYS A 1 80 ? 11.603 6.375 -3.109 1.00 0.00 80 LYS A N 15
ATOM 22052 C CA . LYS A 1 80 ? 12.722 7.306 -3.028 1.00 0.00 80 LYS A CA 15
ATOM 22053 C C . LYS A 1 80 ? 12.810 8.163 -4.286 1.00 0.00 80 LYS A C 15
ATOM 22054 O O . LYS A 1 80 ? 13.365 9.261 -4.264 1.00 0.00 80 LYS A O 15
ATOM 22073 N N . GLY A 1 81 ? 12.257 7.654 -5.383 1.00 0.00 81 GLY A N 15
ATOM 22074 C CA . GLY A 1 81 ? 12.283 8.387 -6.636 1.00 0.00 81 GLY A CA 15
ATOM 22075 C C . GLY A 1 81 ? 11.188 9.433 -6.718 1.00 0.00 81 GLY A C 15
ATOM 22076 O O . GLY A 1 81 ? 11.392 10.511 -7.276 1.00 0.00 81 GLY A O 15
ATOM 22080 N N . SER A 1 82 ? 10.024 9.113 -6.162 1.00 0.00 82 SER A N 15
ATOM 22081 C CA . SER A 1 82 ? 8.891 10.032 -6.180 1.00 0.00 82 SER A CA 15
ATOM 22082 C C . SER A 1 82 ? 9.366 11.481 -6.141 1.00 0.00 82 SER A C 15
ATOM 22083 O O . SER A 1 82 ? 10.382 11.797 -5.522 1.00 0.00 82 SER A O 15
ATOM 22091 N N . PHE A 1 83 ? 8.623 12.358 -6.807 1.00 0.00 83 PHE A N 15
ATOM 22092 C CA . PHE A 1 83 ? 8.967 13.775 -6.851 1.00 0.00 83 PHE A CA 15
ATOM 22093 C C . PHE A 1 83 ? 7.902 14.615 -6.153 1.00 0.00 83 PHE A C 15
ATOM 22094 O O . PHE A 1 83 ? 8.101 15.079 -5.030 1.00 0.00 83 PHE A O 15
ATOM 22111 N N . ARG A 1 84 ? 6.773 14.807 -6.826 1.00 0.00 84 ARG A N 15
ATOM 22112 C CA . ARG A 1 84 ? 5.677 15.592 -6.272 1.00 0.00 84 ARG A CA 15
ATOM 22113 C C . ARG A 1 84 ? 4.358 14.832 -6.372 1.00 0.00 84 ARG A C 15
ATOM 22114 O O . ARG A 1 84 ? 3.443 15.048 -5.576 1.00 0.00 84 ARG A O 15
ATOM 22135 N N . ILE A 1 85 ? 4.267 13.942 -7.355 1.00 0.00 85 ILE A N 15
ATOM 22136 C CA . ILE A 1 85 ? 3.061 13.150 -7.558 1.00 0.00 85 ILE A CA 15
ATOM 22137 C C . ILE A 1 85 ? 3.374 11.658 -7.546 1.00 0.00 85 ILE A C 15
ATOM 22138 O O . ILE A 1 85 ? 4.319 11.205 -8.195 1.00 0.00 85 ILE A O 15
ATOM 22154 N N . LEU A 1 86 ? 2.576 10.897 -6.805 1.00 0.00 86 LEU A N 15
ATOM 22155 C CA . LEU A 1 86 ? 2.767 9.454 -6.710 1.00 0.00 86 LEU A CA 15
ATOM 22156 C C . LEU A 1 86 ? 1.616 8.707 -7.378 1.00 0.00 86 LEU A C 15
ATOM 22157 O O . LEU A 1 86 ? 0.507 9.229 -7.494 1.00 0.00 86 LEU A O 15
ATOM 22173 N N . LYS A 1 87 ? 1.887 7.482 -7.815 1.00 0.00 87 LYS A N 15
ATOM 22174 C CA . LYS A 1 87 ? 0.875 6.660 -8.468 1.00 0.00 87 LYS A CA 15
ATOM 22175 C C . LYS A 1 87 ? 0.912 5.230 -7.940 1.00 0.00 87 LYS A C 15
ATOM 22176 O O . LYS A 1 87 ? 1.827 4.466 -8.249 1.00 0.00 87 LYS A O 15
ATOM 22195 N N . LEU A 1 88 ? -0.090 4.872 -7.143 1.00 0.00 88 LEU A N 15
ATOM 22196 C CA . LEU A 1 88 ? -0.173 3.532 -6.574 1.00 0.00 88 LEU A CA 15
ATOM 22197 C C . LEU A 1 88 ? -1.517 2.886 -6.895 1.00 0.00 88 LEU A C 15
ATOM 22198 O O . LEU A 1 88 ? -2.564 3.529 -6.801 1.00 0.00 88 LEU A O 15
ATOM 22214 N N . ILE A 1 89 ? -1.481 1.613 -7.272 1.00 0.00 89 ILE A N 15
ATOM 22215 C CA . ILE A 1 89 ? -2.696 0.880 -7.604 1.00 0.00 89 ILE A CA 15
ATOM 22216 C C . ILE A 1 89 ? -2.910 -0.290 -6.650 1.00 0.00 89 ILE A C 15
ATOM 22217 O O . ILE A 1 89 ? -2.365 -1.376 -6.849 1.00 0.00 89 ILE A O 15
ATOM 22233 N N . VAL A 1 90 ? -3.709 -0.062 -5.612 1.00 0.00 90 VAL A N 15
ATOM 22234 C CA . VAL A 1 90 ? -3.999 -1.098 -4.628 1.00 0.00 90 VAL A CA 15
ATOM 22235 C C . VAL A 1 90 ? -5.323 -1.789 -4.931 1.00 0.00 90 VAL A C 15
ATOM 22236 O O . VAL A 1 90 ? -6.313 -1.138 -5.264 1.00 0.00 90 VAL A O 15
ATOM 22249 N N . ARG A 1 91 ? -5.334 -3.113 -4.812 1.00 0.00 91 ARG A N 15
ATOM 22250 C CA . ARG A 1 91 ? -6.537 -3.893 -5.074 1.00 0.00 91 ARG A CA 15
ATOM 22251 C C . ARG A 1 91 ? -7.225 -4.287 -3.770 1.00 0.00 91 ARG A C 15
ATOM 22252 O O . ARG A 1 91 ? -6.578 -4.752 -2.831 1.00 0.00 91 ARG A O 15
ATOM 22273 N N . ARG A 1 92 ? -8.539 -4.097 -3.719 1.00 0.00 92 ARG A N 15
ATOM 22274 C CA . ARG A 1 92 ? -9.314 -4.430 -2.530 1.00 0.00 92 ARG A CA 15
ATOM 22275 C C . ARG A 1 92 ? -10.604 -5.153 -2.906 1.00 0.00 92 ARG A C 15
ATOM 22276 O O . ARG A 1 92 ? -11.528 -4.551 -3.452 1.00 0.00 92 ARG A O 15
ATOM 22297 N N . ARG A 1 93 ? -10.658 -6.448 -2.611 1.00 0.00 93 ARG A N 15
ATOM 22298 C CA . ARG A 1 93 ? -11.833 -7.253 -2.920 1.00 0.00 93 ARG A CA 15
ATOM 22299 C C . ARG A 1 93 ? -13.113 -6.444 -2.729 1.00 0.00 93 ARG A C 15
ATOM 22300 O O . ARG A 1 93 ? -13.354 -5.888 -1.659 1.00 0.00 93 ARG A O 15
ATOM 22321 N N . ASN A 1 94 ? -13.929 -6.382 -3.777 1.00 0.00 94 ASN A N 15
ATOM 22322 C CA . ASN A 1 94 ? -15.183 -5.639 -3.725 1.00 0.00 94 ASN A CA 15
ATOM 22323 C C . ASN A 1 94 ? -16.237 -6.406 -2.933 1.00 0.00 94 ASN A C 15
ATOM 22324 O O . ASN A 1 94 ? -16.346 -7.627 -3.045 1.00 0.00 94 ASN A O 15
ATOM 22335 N N . SER A 1 95 ? -17.012 -5.681 -2.133 1.00 0.00 95 SER A N 15
ATOM 22336 C CA . SER A 1 95 ? -18.056 -6.293 -1.319 1.00 0.00 95 SER A CA 15
ATOM 22337 C C . SER A 1 95 ? -18.860 -7.300 -2.135 1.00 0.00 95 SER A C 15
ATOM 22338 O O . SER A 1 95 ? -19.144 -8.405 -1.674 1.00 0.00 95 SER A O 15
ATOM 22346 N N . GLY A 1 96 ? -19.225 -6.910 -3.353 1.00 0.00 96 GLY A N 15
ATOM 22347 C CA . GLY A 1 96 ? -19.993 -7.789 -4.215 1.00 0.00 96 GLY A CA 15
ATOM 22348 C C . GLY A 1 96 ? -19.563 -7.700 -5.665 1.00 0.00 96 GLY A C 15
ATOM 22349 O O . GLY A 1 96 ? -18.513 -7.144 -5.991 1.00 0.00 96 GLY A O 15
ATOM 22353 N N . PRO A 1 97 ? -20.384 -8.259 -6.566 1.00 0.00 97 PRO A N 15
ATOM 22354 C CA . PRO A 1 97 ? -20.103 -8.255 -8.005 1.00 0.00 97 PRO A CA 15
ATOM 22355 C C . PRO A 1 97 ? -20.223 -6.862 -8.614 1.00 0.00 97 PRO A C 15
ATOM 22356 O O . PRO A 1 97 ? -19.958 -6.668 -9.801 1.00 0.00 97 PRO A O 15
ATOM 22367 N N . SER A 1 98 ? -20.625 -5.895 -7.795 1.00 0.00 98 SER A N 15
ATOM 22368 C CA . SER A 1 98 ? -20.784 -4.521 -8.255 1.00 0.00 98 SER A CA 15
ATOM 22369 C C . SER A 1 98 ? -20.670 -3.542 -7.091 1.00 0.00 98 SER A C 15
ATOM 22370 O O . SER A 1 98 ? -20.510 -3.945 -5.939 1.00 0.00 98 SER A O 15
ATOM 22378 N N . SER A 1 99 ? -20.754 -2.252 -7.400 1.00 0.00 99 SER A N 15
ATOM 22379 C CA . SER A 1 99 ? -20.657 -1.213 -6.381 1.00 0.00 99 SER A CA 15
ATOM 22380 C C . SER A 1 99 ? -21.874 -1.239 -5.461 1.00 0.00 99 SER A C 15
ATOM 22381 O O . SER A 1 99 ? -22.979 -1.573 -5.885 1.00 0.00 99 SER A O 15
ATOM 22389 N N . GLY A 1 100 ? -21.661 -0.882 -4.198 1.00 0.00 100 GLY A N 15
ATOM 22390 C CA . GLY A 1 100 ? -22.748 -0.871 -3.237 1.00 0.00 100 GLY A CA 15
ATOM 22391 C C . GLY A 1 100 ? -22.438 -1.692 -2.001 1.00 0.00 100 GLY A C 15
ATOM 22392 O O . GLY A 1 100 ? -23.319 -2.349 -1.447 1.00 0.00 100 GLY A O 15
ATOM 22396 N N . GLY A 1 1 ? -23.883 -18.303 1.599 1.00 0.00 1 GLY A N 16
ATOM 22397 C CA . GLY A 1 1 ? -24.636 -17.307 0.860 1.00 0.00 1 GLY A CA 16
ATOM 22398 C C . GLY A 1 1 ? -25.934 -16.933 1.548 1.00 0.00 1 GLY A C 16
ATOM 22399 O O . GLY A 1 1 ? -26.900 -17.695 1.521 1.00 0.00 1 GLY A O 16
ATOM 22403 N N . SER A 1 2 ? -25.956 -15.758 2.168 1.00 0.00 2 SER A N 16
ATOM 22404 C CA . SER A 1 2 ? -27.144 -15.287 2.871 1.00 0.00 2 SER A CA 16
ATOM 22405 C C . SER A 1 2 ? -28.270 -14.979 1.889 1.00 0.00 2 SER A C 16
ATOM 22406 O O . SER A 1 2 ? -29.390 -15.467 2.039 1.00 0.00 2 SER A O 16
ATOM 22414 N N . SER A 1 3 ? -27.964 -14.165 0.884 1.00 0.00 3 SER A N 16
ATOM 22415 C CA . SER A 1 3 ? -28.950 -13.787 -0.121 1.00 0.00 3 SER A CA 16
ATOM 22416 C C . SER A 1 3 ? -28.302 -12.983 -1.244 1.00 0.00 3 SER A C 16
ATOM 22417 O O . SER A 1 3 ? -27.253 -12.368 -1.056 1.00 0.00 3 SER A O 16
ATOM 22425 N N . GLY A 1 4 ? -28.935 -12.992 -2.413 1.00 0.00 4 GLY A N 16
ATOM 22426 C CA . GLY A 1 4 ? -28.406 -12.261 -3.549 1.00 0.00 4 GLY A CA 16
ATOM 22427 C C . GLY A 1 4 ? -27.164 -12.909 -4.129 1.00 0.00 4 GLY A C 16
ATOM 22428 O O . GLY A 1 4 ? -27.123 -14.124 -4.322 1.00 0.00 4 GLY A O 16
ATOM 22432 N N . SER A 1 5 ? -26.150 -12.097 -4.409 1.00 0.00 5 SER A N 16
ATOM 22433 C CA . SER A 1 5 ? -24.903 -12.598 -4.975 1.00 0.00 5 SER A CA 16
ATOM 22434 C C . SER A 1 5 ? -23.701 -11.908 -4.338 1.00 0.00 5 SER A C 16
ATOM 22435 O O . SER A 1 5 ? -23.657 -10.682 -4.235 1.00 0.00 5 SER A O 16
ATOM 22443 N N . SER A 1 6 ? -22.727 -12.705 -3.910 1.00 0.00 6 SER A N 16
ATOM 22444 C CA . SER A 1 6 ? -21.525 -12.173 -3.279 1.00 0.00 6 SER A CA 16
ATOM 22445 C C . SER A 1 6 ? -20.533 -11.682 -4.328 1.00 0.00 6 SER A C 16
ATOM 22446 O O . SER A 1 6 ? -20.003 -10.576 -4.228 1.00 0.00 6 SER A O 16
ATOM 22454 N N . GLY A 1 7 ? -20.286 -12.514 -5.335 1.00 0.00 7 GLY A N 16
ATOM 22455 C CA . GLY A 1 7 ? -19.357 -12.148 -6.389 1.00 0.00 7 GLY A CA 16
ATOM 22456 C C . GLY A 1 7 ? -17.912 -12.373 -5.992 1.00 0.00 7 GLY A C 16
ATOM 22457 O O . GLY A 1 7 ? -17.527 -13.482 -5.624 1.00 0.00 7 GLY A O 16
ATOM 22461 N N . GLY A 1 8 ? -17.107 -11.317 -6.069 1.00 0.00 8 GLY A N 16
ATOM 22462 C CA . GLY A 1 8 ? -15.704 -11.426 -5.713 1.00 0.00 8 GLY A CA 16
ATOM 22463 C C . GLY A 1 8 ? -14.796 -10.754 -6.724 1.00 0.00 8 GLY A C 16
ATOM 22464 O O . GLY A 1 8 ? -14.087 -11.425 -7.474 1.00 0.00 8 GLY A O 16
ATOM 22468 N N . SER A 1 9 ? -14.818 -9.425 -6.745 1.00 0.00 9 SER A N 16
ATOM 22469 C CA . SER A 1 9 ? -13.994 -8.662 -7.675 1.00 0.00 9 SER A CA 16
ATOM 22470 C C . SER A 1 9 ? -13.179 -7.604 -6.937 1.00 0.00 9 SER A C 16
ATOM 22471 O O . SER A 1 9 ? -13.713 -6.847 -6.126 1.00 0.00 9 SER A O 16
ATOM 22479 N N . PHE A 1 10 ? -11.882 -7.559 -7.224 1.00 0.00 10 PHE A N 16
ATOM 22480 C CA . PHE A 1 10 ? -10.992 -6.595 -6.587 1.00 0.00 10 PHE A CA 16
ATOM 22481 C C . PHE A 1 10 ? -11.096 -5.231 -7.262 1.00 0.00 10 PHE A C 16
ATOM 22482 O O . PHE A 1 10 ? -11.497 -5.129 -8.421 1.00 0.00 10 PHE A O 16
ATOM 22499 N N . GLN A 1 11 ? -10.732 -4.185 -6.527 1.00 0.00 11 GLN A N 16
ATOM 22500 C CA . GLN A 1 11 ? -10.786 -2.826 -7.053 1.00 0.00 11 GLN A CA 16
ATOM 22501 C C . GLN A 1 11 ? -9.398 -2.194 -7.070 1.00 0.00 11 GLN A C 16
ATOM 22502 O O . GLN A 1 11 ? -8.753 -2.059 -6.030 1.00 0.00 11 GLN A O 16
ATOM 22516 N N . TYR A 1 12 ? -8.944 -1.808 -8.258 1.00 0.00 12 TYR A N 16
ATOM 22517 C CA . TYR A 1 12 ? -7.631 -1.192 -8.411 1.00 0.00 12 TYR A CA 16
ATOM 22518 C C . TYR A 1 12 ? -7.747 0.328 -8.477 1.00 0.00 12 TYR A C 16
ATOM 22519 O O . TYR A 1 12 ? -7.976 0.899 -9.544 1.00 0.00 12 TYR A O 16
ATOM 22537 N N . VAL A 1 13 ? -7.586 0.977 -7.329 1.00 0.00 13 VAL A N 16
ATOM 22538 C CA . VAL A 1 13 ? -7.670 2.431 -7.255 1.00 0.00 13 VAL A CA 16
ATOM 22539 C C . VAL A 1 13 ? -6.282 3.062 -7.242 1.00 0.00 13 VAL A C 16
ATOM 22540 O O . VAL A 1 13 ? -5.536 2.961 -6.268 1.00 0.00 13 VAL A O 16
ATOM 22553 N N . PRO A 1 14 ? -5.925 3.729 -8.350 1.00 0.00 14 PRO A N 16
ATOM 22554 C CA . PRO A 1 14 ? -4.624 4.390 -8.491 1.00 0.00 14 PRO A CA 16
ATOM 22555 C C . PRO A 1 14 ? -4.497 5.617 -7.593 1.00 0.00 14 PRO A C 16
ATOM 22556 O O . PRO A 1 14 ? -4.699 6.747 -8.037 1.00 0.00 14 PRO A O 16
ATOM 22567 N N . VAL A 1 15 ? -4.161 5.386 -6.328 1.00 0.00 15 VAL A N 16
ATOM 22568 C CA . VAL A 1 15 ? -4.006 6.472 -5.368 1.00 0.00 15 VAL A CA 16
ATOM 22569 C C . VAL A 1 15 ? -2.999 7.504 -5.865 1.00 0.00 15 VAL A C 16
ATOM 22570 O O . VAL A 1 15 ? -1.799 7.381 -5.622 1.00 0.00 15 VAL A O 16
ATOM 22583 N N . GLN A 1 16 ? -3.497 8.521 -6.560 1.00 0.00 16 GLN A N 16
ATOM 22584 C CA . GLN A 1 16 ? -2.641 9.575 -7.091 1.00 0.00 16 GLN A CA 16
ATOM 22585 C C . GLN A 1 16 ? -2.361 10.635 -6.030 1.00 0.00 16 GLN A C 16
ATOM 22586 O O . GLN A 1 16 ? -3.246 11.406 -5.659 1.00 0.00 16 GLN A O 16
ATOM 22600 N N . LEU A 1 17 ? -1.124 10.667 -5.546 1.00 0.00 17 LEU A N 16
ATOM 22601 C CA . LEU A 1 17 ? -0.726 11.632 -4.527 1.00 0.00 17 LEU A CA 16
ATOM 22602 C C . LEU A 1 17 ? -0.161 12.896 -5.166 1.00 0.00 17 LEU A C 16
ATOM 22603 O O . LEU A 1 17 ? 0.436 12.846 -6.241 1.00 0.00 17 LEU A O 16
ATOM 22619 N N . GLN A 1 18 ? -0.351 14.028 -4.495 1.00 0.00 18 GLN A N 16
ATOM 22620 C CA . GLN A 1 18 ? 0.142 15.305 -4.997 1.00 0.00 18 GLN A CA 16
ATOM 22621 C C . GLN A 1 18 ? 0.714 16.151 -3.865 1.00 0.00 18 GLN A C 16
ATOM 22622 O O . GLN A 1 18 ? 0.078 16.327 -2.826 1.00 0.00 18 GLN A O 16
ATOM 22636 N N . GLY A 1 19 ? 1.919 16.673 -4.072 1.00 0.00 19 GLY A N 16
ATOM 22637 C CA . GLY A 1 19 ? 2.556 17.495 -3.060 1.00 0.00 19 GLY A CA 16
ATOM 22638 C C . GLY A 1 19 ? 3.992 17.083 -2.799 1.00 0.00 19 GLY A C 16
ATOM 22639 O O . GLY A 1 19 ? 4.828 17.913 -2.445 1.00 0.00 19 GLY A O 16
ATOM 22643 N N . GLY A 1 20 ? 4.278 15.796 -2.972 1.00 0.00 20 GLY A N 16
ATOM 22644 C CA . GLY A 1 20 ? 5.623 15.299 -2.747 1.00 0.00 20 GLY A CA 16
ATOM 22645 C C . GLY A 1 20 ? 5.783 14.658 -1.382 1.00 0.00 20 GLY A C 16
ATOM 22646 O O . GLY A 1 20 ? 5.088 15.021 -0.433 1.00 0.00 20 GLY A O 16
ATOM 22650 N N . ALA A 1 21 ? 6.700 13.701 -1.283 1.00 0.00 21 ALA A N 16
ATOM 22651 C CA . ALA A 1 21 ? 6.949 13.009 -0.025 1.00 0.00 21 ALA A CA 16
ATOM 22652 C C . ALA A 1 21 ? 7.496 13.966 1.029 1.00 0.00 21 ALA A C 16
ATOM 22653 O O . ALA A 1 21 ? 7.905 15.088 0.731 1.00 0.00 21 ALA A O 16
ATOM 22660 N N . PRO A 1 22 ? 7.506 13.514 2.292 1.00 0.00 22 PRO A N 16
ATOM 22661 C CA . PRO A 1 22 ? 7.021 12.180 2.659 1.00 0.00 22 PRO A CA 16
ATOM 22662 C C . PRO A 1 22 ? 5.508 12.054 2.521 1.00 0.00 22 PRO A C 16
ATOM 22663 O O . PRO A 1 22 ? 4.766 12.979 2.855 1.00 0.00 22 PRO A O 16
ATOM 22674 N N . TRP A 1 23 ? 5.057 10.907 2.029 1.00 0.00 23 TRP A N 16
ATOM 22675 C CA . TRP A 1 23 ? 3.631 10.661 1.848 1.00 0.00 23 TRP A CA 16
ATOM 22676 C C . TRP A 1 23 ? 2.996 10.162 3.141 1.00 0.00 23 TRP A C 16
ATOM 22677 O O . TRP A 1 23 ? 1.969 10.679 3.579 1.00 0.00 23 TRP A O 16
ATOM 22698 N N . GLY A 1 24 ? 3.614 9.154 3.749 1.00 0.00 24 GLY A N 16
ATOM 22699 C CA . GLY A 1 24 ? 3.094 8.603 4.986 1.00 0.00 24 GLY A CA 16
ATOM 22700 C C . GLY A 1 24 ? 2.420 7.260 4.785 1.00 0.00 24 GLY A C 16
ATOM 22701 O O . GLY A 1 24 ? 1.220 7.118 5.022 1.00 0.00 24 GLY A O 16
ATOM 22705 N N . PHE A 1 25 ? 3.192 6.272 4.345 1.00 0.00 25 PHE A N 16
ATOM 22706 C CA . PHE A 1 25 ? 2.661 4.934 4.109 1.00 0.00 25 PHE A CA 16
ATOM 22707 C C . PHE A 1 25 ? 3.788 3.907 4.036 1.00 0.00 25 PHE A C 16
ATOM 22708 O O . PHE A 1 25 ? 4.843 4.166 3.457 1.00 0.00 25 PHE A O 16
ATOM 22725 N N . THR A 1 26 ? 3.556 2.741 4.630 1.00 0.00 26 THR A N 16
ATOM 22726 C CA . THR A 1 26 ? 4.550 1.675 4.635 1.00 0.00 26 THR A CA 16
ATOM 22727 C C . THR A 1 26 ? 3.924 0.337 4.257 1.00 0.00 26 THR A C 16
ATOM 22728 O O . THR A 1 26 ? 2.722 0.253 4.002 1.00 0.00 26 THR A O 16
ATOM 22739 N N . LEU A 1 27 ? 4.745 -0.706 4.222 1.00 0.00 27 LEU A N 16
ATOM 22740 C CA . LEU A 1 27 ? 4.272 -2.042 3.876 1.00 0.00 27 LEU A CA 16
ATOM 22741 C C . LEU A 1 27 ? 4.962 -3.102 4.727 1.00 0.00 27 LEU A C 16
ATOM 22742 O O . LEU A 1 27 ? 5.888 -2.803 5.481 1.00 0.00 27 LEU A O 16
ATOM 22758 N N . LYS A 1 28 ? 4.507 -4.344 4.599 1.00 0.00 28 LYS A N 16
ATOM 22759 C CA . LYS A 1 28 ? 5.082 -5.452 5.354 1.00 0.00 28 LYS A CA 16
ATOM 22760 C C . LYS A 1 28 ? 5.111 -6.725 4.514 1.00 0.00 28 LYS A C 16
ATOM 22761 O O . LYS A 1 28 ? 4.612 -6.750 3.390 1.00 0.00 28 LYS A O 16
ATOM 22780 N N . GLY A 1 29 ? 5.696 -7.782 5.070 1.00 0.00 29 GLY A N 16
ATOM 22781 C CA . GLY A 1 29 ? 5.777 -9.044 4.358 1.00 0.00 29 GLY A CA 16
ATOM 22782 C C . GLY A 1 29 ? 6.531 -8.925 3.049 1.00 0.00 29 GLY A C 16
ATOM 22783 O O . GLY A 1 29 ? 7.641 -8.395 3.010 1.00 0.00 29 GLY A O 16
ATOM 22787 N N . GLY A 1 30 ? 5.928 -9.420 1.973 1.00 0.00 30 GLY A N 16
ATOM 22788 C CA . GLY A 1 30 ? 6.565 -9.359 0.671 1.00 0.00 30 GLY A CA 16
ATOM 22789 C C . GLY A 1 30 ? 7.214 -10.672 0.280 1.00 0.00 30 GLY A C 16
ATOM 22790 O O . GLY A 1 30 ? 7.301 -11.595 1.090 1.00 0.00 30 GLY A O 16
ATOM 22794 N N . LEU A 1 31 ? 7.670 -10.757 -0.965 1.00 0.00 31 LEU A N 16
ATOM 22795 C CA . LEU A 1 31 ? 8.313 -11.968 -1.463 1.00 0.00 31 LEU A CA 16
ATOM 22796 C C . LEU A 1 31 ? 9.395 -12.446 -0.499 1.00 0.00 31 LEU A C 16
ATOM 22797 O O . LEU A 1 31 ? 9.481 -13.633 -0.188 1.00 0.00 31 LEU A O 16
ATOM 22813 N N . GLU A 1 32 ? 10.216 -11.512 -0.028 1.00 0.00 32 GLU A N 16
ATOM 22814 C CA . GLU A 1 32 ? 11.290 -11.839 0.902 1.00 0.00 32 GLU A CA 16
ATOM 22815 C C . GLU A 1 32 ? 10.808 -12.817 1.968 1.00 0.00 32 GLU A C 16
ATOM 22816 O O . GLU A 1 32 ? 11.493 -13.788 2.292 1.00 0.00 32 GLU A O 16
ATOM 22828 N N . HIS A 1 33 ? 9.623 -12.555 2.512 1.00 0.00 33 HIS A N 16
ATOM 22829 C CA . HIS A 1 33 ? 9.048 -13.412 3.542 1.00 0.00 33 HIS A CA 16
ATOM 22830 C C . HIS A 1 33 ? 7.766 -14.073 3.046 1.00 0.00 33 HIS A C 16
ATOM 22831 O O . HIS A 1 33 ? 6.817 -14.260 3.808 1.00 0.00 33 HIS A O 16
ATOM 22845 N N . CYS A 1 34 ? 7.744 -14.424 1.765 1.00 0.00 34 CYS A N 16
ATOM 22846 C CA . CYS A 1 34 ? 6.578 -15.063 1.166 1.00 0.00 34 CYS A CA 16
ATOM 22847 C C . CYS A 1 34 ? 5.290 -14.545 1.798 1.00 0.00 34 CYS A C 16
ATOM 22848 O O . CYS A 1 34 ? 4.347 -15.304 2.017 1.00 0.00 34 CYS A O 16
ATOM 22856 N N . GLU A 1 35 ? 5.260 -13.248 2.089 1.00 0.00 35 GLU A N 16
ATOM 22857 C CA . GLU A 1 35 ? 4.088 -12.630 2.699 1.00 0.00 35 GLU A CA 16
ATOM 22858 C C . GLU A 1 35 ? 3.426 -11.651 1.735 1.00 0.00 35 GLU A C 16
ATOM 22859 O O . GLU A 1 35 ? 4.055 -11.120 0.819 1.00 0.00 35 GLU A O 16
ATOM 22871 N N . PRO A 1 36 ? 2.124 -11.404 1.943 1.00 0.00 36 PRO A N 16
ATOM 22872 C CA . PRO A 1 36 ? 1.347 -10.488 1.104 1.00 0.00 36 PRO A CA 16
ATOM 22873 C C . PRO A 1 36 ? 1.755 -9.032 1.303 1.00 0.00 36 PRO A C 16
ATOM 22874 O O . PRO A 1 36 ? 1.425 -8.418 2.318 1.00 0.00 36 PRO A O 16
ATOM 22885 N N . LEU A 1 37 ? 2.473 -8.485 0.328 1.00 0.00 37 LEU A N 16
ATOM 22886 C CA . LEU A 1 37 ? 2.926 -7.100 0.396 1.00 0.00 37 LEU A CA 16
ATOM 22887 C C . LEU A 1 37 ? 1.741 -6.140 0.405 1.00 0.00 37 LEU A C 16
ATOM 22888 O O . LEU A 1 37 ? 1.261 -5.719 -0.649 1.00 0.00 37 LEU A O 16
ATOM 22904 N N . THR A 1 38 ? 1.275 -5.794 1.600 1.00 0.00 38 THR A N 16
ATOM 22905 C CA . THR A 1 38 ? 0.147 -4.882 1.746 1.00 0.00 38 THR A CA 16
ATOM 22906 C C . THR A 1 38 ? 0.463 -3.771 2.741 1.00 0.00 38 THR A C 16
ATOM 22907 O O . THR A 1 38 ? 1.333 -3.922 3.599 1.00 0.00 38 THR A O 16
ATOM 22918 N N . VAL A 1 39 ? -0.250 -2.656 2.623 1.00 0.00 39 VAL A N 16
ATOM 22919 C CA . VAL A 1 39 ? -0.047 -1.520 3.514 1.00 0.00 39 VAL A CA 16
ATOM 22920 C C . VAL A 1 39 ? -0.024 -1.963 4.972 1.00 0.00 39 VAL A C 16
ATOM 22921 O O . VAL A 1 39 ? -0.992 -2.533 5.474 1.00 0.00 39 VAL A O 16
ATOM 22934 N N . SER A 1 40 ? 1.089 -1.696 5.649 1.00 0.00 40 SER A N 16
ATOM 22935 C CA . SER A 1 40 ? 1.241 -2.070 7.050 1.00 0.00 40 SER A CA 16
ATOM 22936 C C . SER A 1 40 ? 0.842 -0.917 7.966 1.00 0.00 40 SER A C 16
ATOM 22937 O O . SER A 1 40 ? 0.130 -1.109 8.952 1.00 0.00 40 SER A O 16
ATOM 22945 N N . LYS A 1 41 ? 1.306 0.282 7.633 1.00 0.00 41 LYS A N 16
ATOM 22946 C CA . LYS A 1 41 ? 0.999 1.469 8.423 1.00 0.00 41 LYS A CA 16
ATOM 22947 C C . LYS A 1 41 ? 0.966 2.715 7.544 1.00 0.00 41 LYS A C 16
ATOM 22948 O O . LYS A 1 41 ? 1.691 2.805 6.553 1.00 0.00 41 LYS A O 16
ATOM 22967 N N . ILE A 1 42 ? 0.122 3.672 7.914 1.00 0.00 42 ILE A N 16
ATOM 22968 C CA . ILE A 1 42 ? -0.002 4.913 7.159 1.00 0.00 42 ILE A CA 16
ATOM 22969 C C . ILE A 1 42 ? -0.096 6.116 8.092 1.00 0.00 42 ILE A C 16
ATOM 22970 O O . ILE A 1 42 ? -1.129 6.347 8.720 1.00 0.00 42 ILE A O 16
ATOM 22986 N N . GLU A 1 43 ? 0.989 6.879 8.176 1.00 0.00 43 GLU A N 16
ATOM 22987 C CA . GLU A 1 43 ? 1.027 8.060 9.031 1.00 0.00 43 GLU A CA 16
ATOM 22988 C C . GLU A 1 43 ? -0.254 8.877 8.888 1.00 0.00 43 GLU A C 16
ATOM 22989 O O . GLU A 1 43 ? -0.476 9.529 7.868 1.00 0.00 43 GLU A O 16
ATOM 23001 N N . ASP A 1 44 ? -1.092 8.836 9.918 1.00 0.00 44 ASP A N 16
ATOM 23002 C CA . ASP A 1 44 ? -2.351 9.573 9.909 1.00 0.00 44 ASP A CA 16
ATOM 23003 C C . ASP A 1 44 ? -2.105 11.067 9.725 1.00 0.00 44 ASP A C 16
ATOM 23004 O O . ASP A 1 44 ? -1.501 11.716 10.578 1.00 0.00 44 ASP A O 16
ATOM 23013 N N . GLY A 1 45 ? -2.576 11.606 8.605 1.00 0.00 45 GLY A N 16
ATOM 23014 C CA . GLY A 1 45 ? -2.396 13.020 8.329 1.00 0.00 45 GLY A CA 16
ATOM 23015 C C . GLY A 1 45 ? -1.620 13.267 7.050 1.00 0.00 45 GLY A C 16
ATOM 23016 O O . GLY A 1 45 ? -1.938 14.180 6.290 1.00 0.00 45 GLY A O 16
ATOM 23020 N N . GLY A 1 46 ? -0.597 12.451 6.813 1.00 0.00 46 GLY A N 16
ATOM 23021 C CA . GLY A 1 46 ? 0.211 12.603 5.618 1.00 0.00 46 GLY A CA 16
ATOM 23022 C C . GLY A 1 46 ? -0.615 12.546 4.348 1.00 0.00 46 GLY A C 16
ATOM 23023 O O . GLY A 1 46 ? -1.845 12.586 4.396 1.00 0.00 46 GLY A O 16
ATOM 23027 N N . LYS A 1 47 ? 0.061 12.454 3.208 1.00 0.00 47 LYS A N 16
ATOM 23028 C CA . LYS A 1 47 ? -0.617 12.392 1.919 1.00 0.00 47 LYS A CA 16
ATOM 23029 C C . LYS A 1 47 ? -1.455 11.123 1.805 1.00 0.00 47 LYS A C 16
ATOM 23030 O O . LYS A 1 47 ? -2.666 11.184 1.591 1.00 0.00 47 LYS A O 16
ATOM 23049 N N . ALA A 1 48 ? -0.804 9.974 1.952 1.00 0.00 48 ALA A N 16
ATOM 23050 C CA . ALA A 1 48 ? -1.490 8.691 1.869 1.00 0.00 48 ALA A CA 16
ATOM 23051 C C . ALA A 1 48 ? -2.843 8.746 2.570 1.00 0.00 48 ALA A C 16
ATOM 23052 O O . ALA A 1 48 ? -3.847 8.271 2.040 1.00 0.00 48 ALA A O 16
ATOM 23059 N N . ALA A 1 49 ? -2.862 9.328 3.765 1.00 0.00 49 ALA A N 16
ATOM 23060 C CA . ALA A 1 49 ? -4.093 9.446 4.538 1.00 0.00 49 ALA A CA 16
ATOM 23061 C C . ALA A 1 49 ? -5.016 10.503 3.942 1.00 0.00 49 ALA A C 16
ATOM 23062 O O . ALA A 1 49 ? -6.211 10.266 3.760 1.00 0.00 49 ALA A O 16
ATOM 23069 N N . LEU A 1 50 ? -4.456 11.669 3.641 1.00 0.00 50 LEU A N 16
ATOM 23070 C CA . LEU A 1 50 ? -5.230 12.763 3.065 1.00 0.00 50 LEU A CA 16
ATOM 23071 C C . LEU A 1 50 ? -6.033 12.287 1.859 1.00 0.00 50 LEU A C 16
ATOM 23072 O O . LEU A 1 50 ? -7.187 12.676 1.676 1.00 0.00 50 LEU A O 16
ATOM 23088 N N . SER A 1 51 ? -5.416 11.442 1.040 1.00 0.00 51 SER A N 16
ATOM 23089 C CA . SER A 1 51 ? -6.073 10.913 -0.150 1.00 0.00 51 SER A CA 16
ATOM 23090 C C . SER A 1 51 ? -7.305 10.097 0.227 1.00 0.00 51 SER A C 16
ATOM 23091 O O . SER A 1 51 ? -8.328 10.148 -0.455 1.00 0.00 51 SER A O 16
ATOM 23099 N N . GLN A 1 52 ? -7.198 9.345 1.318 1.00 0.00 52 GLN A N 16
ATOM 23100 C CA . GLN A 1 52 ? -8.303 8.517 1.786 1.00 0.00 52 GLN A CA 16
ATOM 23101 C C . GLN A 1 52 ? -8.676 7.468 0.744 1.00 0.00 52 GLN A C 16
ATOM 23102 O O . GLN A 1 52 ? -9.817 7.007 0.692 1.00 0.00 52 GLN A O 16
ATOM 23116 N N . LYS A 1 53 ? -7.708 7.094 -0.086 1.00 0.00 53 LYS A N 16
ATOM 23117 C CA . LYS A 1 53 ? -7.934 6.098 -1.127 1.00 0.00 53 LYS A CA 16
ATOM 23118 C C . LYS A 1 53 ? -7.378 4.740 -0.710 1.00 0.00 53 LYS A C 16
ATOM 23119 O O . LYS A 1 53 ? -7.919 3.698 -1.081 1.00 0.00 53 LYS A O 16
ATOM 23138 N N . MET A 1 54 ? -6.297 4.760 0.063 1.00 0.00 54 MET A N 16
ATOM 23139 C CA . MET A 1 54 ? -5.672 3.529 0.531 1.00 0.00 54 MET A CA 16
ATOM 23140 C C . MET A 1 54 ? -5.666 3.468 2.056 1.00 0.00 54 MET A C 16
ATOM 23141 O O . MET A 1 54 ? -5.670 4.500 2.727 1.00 0.00 54 MET A O 16
ATOM 23155 N N . ARG A 1 55 ? -5.656 2.254 2.595 1.00 0.00 55 ARG A N 16
ATOM 23156 C CA . ARG A 1 55 ? -5.651 2.060 4.040 1.00 0.00 55 ARG A CA 16
ATOM 23157 C C . ARG A 1 55 ? -5.071 0.696 4.403 1.00 0.00 55 ARG A C 16
ATOM 23158 O O . ARG A 1 55 ? -5.169 -0.259 3.632 1.00 0.00 55 ARG A O 16
ATOM 23179 N N . THR A 1 56 ? -4.464 0.612 5.584 1.00 0.00 56 THR A N 16
ATOM 23180 C CA . THR A 1 56 ? -3.866 -0.633 6.049 1.00 0.00 56 THR A CA 16
ATOM 23181 C C . THR A 1 56 ? -4.730 -1.832 5.674 1.00 0.00 56 THR A C 16
ATOM 23182 O O . THR A 1 56 ? -5.778 -2.066 6.275 1.00 0.00 56 THR A O 16
ATOM 23193 N N . GLY A 1 57 ? -4.283 -2.589 4.677 1.00 0.00 57 GLY A N 16
ATOM 23194 C CA . GLY A 1 57 ? -5.028 -3.755 4.240 1.00 0.00 57 GLY A CA 16
ATOM 23195 C C . GLY A 1 57 ? -5.010 -3.924 2.733 1.00 0.00 57 GLY A C 16
ATOM 23196 O O . GLY A 1 57 ? -5.285 -5.008 2.220 1.00 0.00 57 GLY A O 16
ATOM 23200 N N . ASP A 1 58 ? -4.686 -2.849 2.023 1.00 0.00 58 ASP A N 16
ATOM 23201 C CA . ASP A 1 58 ? -4.633 -2.882 0.566 1.00 0.00 58 ASP A CA 16
ATOM 23202 C C . ASP A 1 58 ? -3.326 -3.502 0.084 1.00 0.00 58 ASP A C 16
ATOM 23203 O O . ASP A 1 58 ? -2.303 -3.424 0.764 1.00 0.00 58 ASP A O 16
ATOM 23212 N N . GLU A 1 59 ? -3.368 -4.117 -1.094 1.00 0.00 59 GLU A N 16
ATOM 23213 C CA . GLU A 1 59 ? -2.186 -4.752 -1.665 1.00 0.00 59 GLU A CA 16
ATOM 23214 C C . GLU A 1 59 ? -1.560 -3.869 -2.741 1.00 0.00 59 GLU A C 16
ATOM 23215 O O . GLU A 1 59 ? -2.139 -3.666 -3.809 1.00 0.00 59 GLU A O 16
ATOM 23227 N N . LEU A 1 60 ? -0.374 -3.345 -2.451 1.00 0.00 60 LEU A N 16
ATOM 23228 C CA . LEU A 1 60 ? 0.332 -2.482 -3.392 1.00 0.00 60 LEU A CA 16
ATOM 23229 C C . LEU A 1 60 ? 1.247 -3.298 -4.298 1.00 0.00 60 LEU A C 16
ATOM 23230 O O . LEU A 1 60 ? 2.212 -3.908 -3.836 1.00 0.00 60 LEU A O 16
ATOM 23246 N N . VAL A 1 61 ? 0.940 -3.303 -5.591 1.00 0.00 61 VAL A N 16
ATOM 23247 C CA . VAL A 1 61 ? 1.738 -4.042 -6.563 1.00 0.00 61 VAL A CA 16
ATOM 23248 C C . VAL A 1 61 ? 2.283 -3.115 -7.644 1.00 0.00 61 VAL A C 16
ATOM 23249 O O . VAL A 1 61 ? 3.092 -3.524 -8.476 1.00 0.00 61 VAL A O 16
ATOM 23262 N N . ASN A 1 62 ? 1.835 -1.864 -7.625 1.00 0.00 62 ASN A N 16
ATOM 23263 C CA . ASN A 1 62 ? 2.278 -0.878 -8.604 1.00 0.00 62 ASN A CA 16
ATOM 23264 C C . ASN A 1 62 ? 2.660 0.432 -7.922 1.00 0.00 62 ASN A C 16
ATOM 23265 O O . ASN A 1 62 ? 1.844 1.047 -7.235 1.00 0.00 62 ASN A O 16
ATOM 23276 N N . ILE A 1 63 ? 3.905 0.852 -8.116 1.00 0.00 63 ILE A N 16
ATOM 23277 C CA . ILE A 1 63 ? 4.395 2.090 -7.522 1.00 0.00 63 ILE A CA 16
ATOM 23278 C C . ILE A 1 63 ? 4.985 3.013 -8.582 1.00 0.00 63 ILE A C 16
ATOM 23279 O O . ILE A 1 63 ? 5.995 2.692 -9.206 1.00 0.00 63 ILE A O 16
ATOM 23295 N N . ASN A 1 64 ? 4.348 4.163 -8.778 1.00 0.00 64 ASN A N 16
ATOM 23296 C CA . ASN A 1 64 ? 4.811 5.135 -9.762 1.00 0.00 64 ASN A CA 16
ATOM 23297 C C . ASN A 1 64 ? 4.846 4.521 -11.158 1.00 0.00 64 ASN A C 16
ATOM 23298 O O . ASN A 1 64 ? 5.597 4.965 -12.025 1.00 0.00 64 ASN A O 16
ATOM 23309 N N . GLY A 1 65 ? 4.025 3.496 -11.369 1.00 0.00 65 GLY A N 16
ATOM 23310 C CA . GLY A 1 65 ? 3.976 2.838 -12.661 1.00 0.00 65 GLY A CA 16
ATOM 23311 C C . GLY A 1 65 ? 4.987 1.714 -12.778 1.00 0.00 65 GLY A C 16
ATOM 23312 O O . GLY A 1 65 ? 5.353 1.311 -13.882 1.00 0.00 65 GLY A O 16
ATOM 23316 N N . THR A 1 66 ? 5.440 1.207 -11.636 1.00 0.00 66 THR A N 16
ATOM 23317 C CA . THR A 1 66 ? 6.417 0.126 -11.615 1.00 0.00 66 THR A CA 16
ATOM 23318 C C . THR A 1 66 ? 5.846 -1.116 -10.940 1.00 0.00 66 THR A C 16
ATOM 23319 O O . THR A 1 66 ? 5.488 -1.103 -9.762 1.00 0.00 66 THR A O 16
ATOM 23330 N N . PRO A 1 67 ? 5.759 -2.217 -11.701 1.00 0.00 67 PRO A N 16
ATOM 23331 C CA . PRO A 1 67 ? 5.234 -3.489 -11.197 1.00 0.00 67 PRO A CA 16
ATOM 23332 C C . PRO A 1 67 ? 6.170 -4.143 -10.186 1.00 0.00 67 PRO A C 16
ATOM 23333 O O . PRO A 1 67 ? 7.343 -4.384 -10.476 1.00 0.00 67 PRO A O 16
ATOM 23344 N N . LEU A 1 68 ? 5.646 -4.429 -9.000 1.00 0.00 68 LEU A N 16
ATOM 23345 C CA . LEU A 1 68 ? 6.436 -5.057 -7.946 1.00 0.00 68 LEU A CA 16
ATOM 23346 C C . LEU A 1 68 ? 6.179 -6.559 -7.894 1.00 0.00 68 LEU A C 16
ATOM 23347 O O . LEU A 1 68 ? 5.300 -7.024 -7.167 1.00 0.00 68 LEU A O 16
ATOM 23363 N N . TYR A 1 69 ? 6.952 -7.313 -8.667 1.00 0.00 69 TYR A N 16
ATOM 23364 C CA . TYR A 1 69 ? 6.808 -8.764 -8.710 1.00 0.00 69 TYR A CA 16
ATOM 23365 C C . TYR A 1 69 ? 7.212 -9.390 -7.379 1.00 0.00 69 TYR A C 16
ATOM 23366 O O . TYR A 1 69 ? 8.254 -10.036 -7.274 1.00 0.00 69 TYR A O 16
ATOM 23384 N N . GLY A 1 70 ? 6.377 -9.194 -6.362 1.00 0.00 70 GLY A N 16
ATOM 23385 C CA . GLY A 1 70 ? 6.663 -9.746 -5.051 1.00 0.00 70 GLY A CA 16
ATOM 23386 C C . GLY A 1 70 ? 8.031 -9.343 -4.537 1.00 0.00 70 GLY A C 16
ATOM 23387 O O . GLY A 1 70 ? 9.026 -10.015 -4.808 1.00 0.00 70 GLY A O 16
ATOM 23391 N N . SER A 1 71 ? 8.082 -8.242 -3.795 1.00 0.00 71 SER A N 16
ATOM 23392 C CA . SER A 1 71 ? 9.339 -7.746 -3.247 1.00 0.00 71 SER A CA 16
ATOM 23393 C C . SER A 1 71 ? 9.101 -6.537 -2.348 1.00 0.00 71 SER A C 16
ATOM 23394 O O . SER A 1 71 ? 8.224 -5.714 -2.615 1.00 0.00 71 SER A O 16
ATOM 23402 N N . ARG A 1 72 ? 9.888 -6.435 -1.282 1.00 0.00 72 ARG A N 16
ATOM 23403 C CA . ARG A 1 72 ? 9.763 -5.328 -0.343 1.00 0.00 72 ARG A CA 16
ATOM 23404 C C . ARG A 1 72 ? 10.761 -4.221 -0.672 1.00 0.00 72 ARG A C 16
ATOM 23405 O O . ARG A 1 72 ? 10.377 -3.073 -0.893 1.00 0.00 72 ARG A O 16
ATOM 23426 N N . GLN A 1 73 ? 12.042 -4.575 -0.700 1.00 0.00 73 GLN A N 16
ATOM 23427 C CA . GLN A 1 73 ? 13.094 -3.612 -1.000 1.00 0.00 73 GLN A CA 16
ATOM 23428 C C . GLN A 1 73 ? 12.727 -2.766 -2.215 1.00 0.00 73 GLN A C 16
ATOM 23429 O O . GLN A 1 73 ? 12.355 -1.600 -2.081 1.00 0.00 73 GLN A O 16
ATOM 23443 N N . GLU A 1 74 ? 12.835 -3.360 -3.399 1.00 0.00 74 GLU A N 16
ATOM 23444 C CA . GLU A 1 74 ? 12.515 -2.660 -4.637 1.00 0.00 74 GLU A CA 16
ATOM 23445 C C . GLU A 1 74 ? 11.356 -1.689 -4.429 1.00 0.00 74 GLU A C 16
ATOM 23446 O O . GLU A 1 74 ? 11.471 -0.498 -4.718 1.00 0.00 74 GLU A O 16
ATOM 23458 N N . ALA A 1 75 ? 10.241 -2.207 -3.926 1.00 0.00 75 ALA A N 16
ATOM 23459 C CA . ALA A 1 75 ? 9.061 -1.388 -3.678 1.00 0.00 75 ALA A CA 16
ATOM 23460 C C . ALA A 1 75 ? 9.428 -0.111 -2.928 1.00 0.00 75 ALA A C 16
ATOM 23461 O O . ALA A 1 75 ? 9.454 0.976 -3.507 1.00 0.00 75 ALA A O 16
ATOM 23468 N N . LEU A 1 76 ? 9.710 -0.250 -1.637 1.00 0.00 76 LEU A N 16
ATOM 23469 C CA . LEU A 1 76 ? 10.075 0.893 -0.807 1.00 0.00 76 LEU A CA 16
ATOM 23470 C C . LEU A 1 76 ? 11.110 1.767 -1.508 1.00 0.00 76 LEU A C 16
ATOM 23471 O O . LEU A 1 76 ? 10.934 2.980 -1.626 1.00 0.00 76 LEU A O 16
ATOM 23487 N N . ILE A 1 77 ? 12.187 1.142 -1.972 1.00 0.00 77 ILE A N 16
ATOM 23488 C CA . ILE A 1 77 ? 13.248 1.863 -2.664 1.00 0.00 77 ILE A CA 16
ATOM 23489 C C . ILE A 1 77 ? 12.681 2.751 -3.767 1.00 0.00 77 ILE A C 16
ATOM 23490 O O . ILE A 1 77 ? 13.102 3.896 -3.935 1.00 0.00 77 ILE A O 16
ATOM 23506 N N . LEU A 1 78 ? 11.723 2.216 -4.515 1.00 0.00 78 LEU A N 16
ATOM 23507 C CA . LEU A 1 78 ? 11.095 2.960 -5.602 1.00 0.00 78 LEU A CA 16
ATOM 23508 C C . LEU A 1 78 ? 10.532 4.286 -5.100 1.00 0.00 78 LEU A C 16
ATOM 23509 O O . LEU A 1 78 ? 10.658 5.316 -5.763 1.00 0.00 78 LEU A O 16
ATOM 23525 N N . ILE A 1 79 ? 9.914 4.253 -3.924 1.00 0.00 79 ILE A N 16
ATOM 23526 C CA . ILE A 1 79 ? 9.335 5.452 -3.332 1.00 0.00 79 ILE A CA 16
ATOM 23527 C C . ILE A 1 79 ? 10.416 6.467 -2.978 1.00 0.00 79 ILE A C 16
ATOM 23528 O O . ILE A 1 79 ? 10.296 7.653 -3.288 1.00 0.00 79 ILE A O 16
ATOM 23544 N N . LYS A 1 80 ? 11.474 5.994 -2.328 1.00 0.00 80 LYS A N 16
ATOM 23545 C CA . LYS A 1 80 ? 12.580 6.859 -1.933 1.00 0.00 80 LYS A CA 16
ATOM 23546 C C . LYS A 1 80 ? 12.802 7.962 -2.963 1.00 0.00 80 LYS A C 16
ATOM 23547 O O . LYS A 1 80 ? 13.028 9.118 -2.609 1.00 0.00 80 LYS A O 16
ATOM 23566 N N . GLY A 1 81 ? 12.734 7.597 -4.240 1.00 0.00 81 GLY A N 16
ATOM 23567 C CA . GLY A 1 81 ? 12.928 8.568 -5.300 1.00 0.00 81 GLY A CA 16
ATOM 23568 C C . GLY A 1 81 ? 11.627 8.965 -5.968 1.00 0.00 81 GLY A C 16
ATOM 23569 O O . GLY A 1 81 ? 11.547 9.037 -7.195 1.00 0.00 81 GLY A O 16
ATOM 23573 N N . SER A 1 82 ? 10.603 9.223 -5.160 1.00 0.00 82 SER A N 16
ATOM 23574 C CA . SER A 1 82 ? 9.297 9.610 -5.681 1.00 0.00 82 SER A CA 16
ATOM 23575 C C . SER A 1 82 ? 9.359 10.985 -6.337 1.00 0.00 82 SER A C 16
ATOM 23576 O O . SER A 1 82 ? 10.400 11.643 -6.330 1.00 0.00 82 SER A O 16
ATOM 23584 N N . PHE A 1 83 ? 8.237 11.415 -6.905 1.00 0.00 83 PHE A N 16
ATOM 23585 C CA . PHE A 1 83 ? 8.163 12.712 -7.567 1.00 0.00 83 PHE A CA 16
ATOM 23586 C C . PHE A 1 83 ? 7.045 13.563 -6.973 1.00 0.00 83 PHE A C 16
ATOM 23587 O O . PHE A 1 83 ? 6.374 13.152 -6.026 1.00 0.00 83 PHE A O 16
ATOM 23604 N N . ARG A 1 84 ? 6.852 14.752 -7.535 1.00 0.00 84 ARG A N 16
ATOM 23605 C CA . ARG A 1 84 ? 5.817 15.662 -7.060 1.00 0.00 84 ARG A CA 16
ATOM 23606 C C . ARG A 1 84 ? 4.466 14.957 -6.981 1.00 0.00 84 ARG A C 16
ATOM 23607 O O . ARG A 1 84 ? 3.563 15.403 -6.274 1.00 0.00 84 ARG A O 16
ATOM 23628 N N . ILE A 1 85 ? 4.337 13.855 -7.712 1.00 0.00 85 ILE A N 16
ATOM 23629 C CA . ILE A 1 85 ? 3.097 13.089 -7.725 1.00 0.00 85 ILE A CA 16
ATOM 23630 C C . ILE A 1 85 ? 3.377 11.590 -7.711 1.00 0.00 85 ILE A C 16
ATOM 23631 O O . ILE A 1 85 ? 4.213 11.096 -8.469 1.00 0.00 85 ILE A O 16
ATOM 23647 N N . LEU A 1 86 ? 2.672 10.870 -6.845 1.00 0.00 86 LEU A N 16
ATOM 23648 C CA . LEU A 1 86 ? 2.843 9.425 -6.733 1.00 0.00 86 LEU A CA 16
ATOM 23649 C C . LEU A 1 86 ? 1.626 8.689 -7.283 1.00 0.00 86 LEU A C 16
ATOM 23650 O O . LEU A 1 86 ? 0.490 9.134 -7.119 1.00 0.00 86 LEU A O 16
ATOM 23666 N N . LYS A 1 87 ? 1.871 7.557 -7.936 1.00 0.00 87 LYS A N 16
ATOM 23667 C CA . LYS A 1 87 ? 0.796 6.755 -8.508 1.00 0.00 87 LYS A CA 16
ATOM 23668 C C . LYS A 1 87 ? 0.908 5.300 -8.064 1.00 0.00 87 LYS A C 16
ATOM 23669 O O . LYS A 1 87 ? 1.774 4.562 -8.535 1.00 0.00 87 LYS A O 16
ATOM 23688 N N . LEU A 1 88 ? 0.026 4.893 -7.158 1.00 0.00 88 LEU A N 16
ATOM 23689 C CA . LEU A 1 88 ? 0.025 3.525 -6.652 1.00 0.00 88 LEU A CA 16
ATOM 23690 C C . LEU A 1 88 ? -1.313 2.845 -6.924 1.00 0.00 88 LEU A C 16
ATOM 23691 O O . LEU A 1 88 ? -2.374 3.408 -6.650 1.00 0.00 88 LEU A O 16
ATOM 23707 N N . ILE A 1 89 ? -1.256 1.632 -7.462 1.00 0.00 89 ILE A N 16
ATOM 23708 C CA . ILE A 1 89 ? -2.464 0.874 -7.768 1.00 0.00 89 ILE A CA 16
ATOM 23709 C C . ILE A 1 89 ? -2.631 -0.302 -6.812 1.00 0.00 89 ILE A C 16
ATOM 23710 O O . ILE A 1 89 ? -2.013 -1.352 -6.987 1.00 0.00 89 ILE A O 16
ATOM 23726 N N . VAL A 1 90 ? -3.473 -0.119 -5.799 1.00 0.00 90 VAL A N 16
ATOM 23727 C CA . VAL A 1 90 ? -3.725 -1.166 -4.816 1.00 0.00 90 VAL A CA 16
ATOM 23728 C C . VAL A 1 90 ? -5.031 -1.896 -5.113 1.00 0.00 90 VAL A C 16
ATOM 23729 O O . VAL A 1 90 ? -5.995 -1.296 -5.589 1.00 0.00 90 VAL A O 16
ATOM 23742 N N . ARG A 1 91 ? -5.055 -3.193 -4.827 1.00 0.00 91 ARG A N 16
ATOM 23743 C CA . ARG A 1 91 ? -6.242 -4.006 -5.064 1.00 0.00 91 ARG A CA 16
ATOM 23744 C C . ARG A 1 91 ? -6.846 -4.482 -3.746 1.00 0.00 91 ARG A C 16
ATOM 23745 O O . ARG A 1 91 ? -6.194 -5.181 -2.970 1.00 0.00 91 ARG A O 16
ATOM 23766 N N . ARG A 1 92 ? -8.095 -4.099 -3.501 1.00 0.00 92 ARG A N 16
ATOM 23767 C CA . ARG A 1 92 ? -8.786 -4.486 -2.277 1.00 0.00 92 ARG A CA 16
ATOM 23768 C C . ARG A 1 92 ? -10.194 -4.988 -2.582 1.00 0.00 92 ARG A C 16
ATOM 23769 O O . ARG A 1 92 ? -10.956 -4.334 -3.295 1.00 0.00 92 ARG A O 16
ATOM 23790 N N . ARG A 1 93 ? -10.532 -6.153 -2.040 1.00 0.00 93 ARG A N 16
ATOM 23791 C CA . ARG A 1 93 ? -11.848 -6.743 -2.256 1.00 0.00 93 ARG A CA 16
ATOM 23792 C C . ARG A 1 93 ? -12.944 -5.690 -2.130 1.00 0.00 93 ARG A C 16
ATOM 23793 O O . ARG A 1 93 ? -13.059 -5.019 -1.105 1.00 0.00 93 ARG A O 16
ATOM 23814 N N . ASN A 1 94 ? -13.747 -5.550 -3.180 1.00 0.00 94 ASN A N 16
ATOM 23815 C CA . ASN A 1 94 ? -14.833 -4.577 -3.187 1.00 0.00 94 ASN A CA 16
ATOM 23816 C C . ASN A 1 94 ? -15.497 -4.492 -1.816 1.00 0.00 94 ASN A C 16
ATOM 23817 O O . ASN A 1 94 ? -16.085 -5.462 -1.338 1.00 0.00 94 ASN A O 16
ATOM 23828 N N . SER A 1 95 ? -15.397 -3.325 -1.188 1.00 0.00 95 SER A N 16
ATOM 23829 C CA . SER A 1 95 ? -15.984 -3.113 0.130 1.00 0.00 95 SER A CA 16
ATOM 23830 C C . SER A 1 95 ? -16.377 -1.652 0.322 1.00 0.00 95 SER A C 16
ATOM 23831 O O . SER A 1 95 ? -15.683 -0.745 -0.138 1.00 0.00 95 SER A O 16
ATOM 23839 N N . GLY A 1 96 ? -17.496 -1.431 1.005 1.00 0.00 96 GLY A N 16
ATOM 23840 C CA . GLY A 1 96 ? -17.964 -0.078 1.245 1.00 0.00 96 GLY A CA 16
ATOM 23841 C C . GLY A 1 96 ? -19.137 -0.032 2.204 1.00 0.00 96 GLY A C 16
ATOM 23842 O O . GLY A 1 96 ? -19.034 0.473 3.322 1.00 0.00 96 GLY A O 16
ATOM 23846 N N . PRO A 1 97 ? -20.286 -0.568 1.765 1.00 0.00 97 PRO A N 16
ATOM 23847 C CA . PRO A 1 97 ? -21.507 -0.598 2.576 1.00 0.00 97 PRO A CA 16
ATOM 23848 C C . PRO A 1 97 ? -21.396 -1.557 3.756 1.00 0.00 97 PRO A C 16
ATOM 23849 O O . PRO A 1 97 ? -22.309 -1.657 4.575 1.00 0.00 97 PRO A O 16
ATOM 23860 N N . SER A 1 98 ? -20.271 -2.261 3.837 1.00 0.00 98 SER A N 16
ATOM 23861 C CA . SER A 1 98 ? -20.043 -3.215 4.915 1.00 0.00 98 SER A CA 16
ATOM 23862 C C . SER A 1 98 ? -18.890 -2.762 5.807 1.00 0.00 98 SER A C 16
ATOM 23863 O O . SER A 1 98 ? -18.130 -1.863 5.448 1.00 0.00 98 SER A O 16
ATOM 23871 N N . SER A 1 99 ? -18.768 -3.391 6.971 1.00 0.00 99 SER A N 16
ATOM 23872 C CA . SER A 1 99 ? -17.712 -3.050 7.917 1.00 0.00 99 SER A CA 16
ATOM 23873 C C . SER A 1 99 ? -16.645 -4.140 7.955 1.00 0.00 99 SER A C 16
ATOM 23874 O O . SER A 1 99 ? -16.907 -5.266 8.376 1.00 0.00 99 SER A O 16
ATOM 23882 N N . GLY A 1 100 ? -15.440 -3.796 7.512 1.00 0.00 100 GLY A N 16
ATOM 23883 C CA . GLY A 1 100 ? -14.351 -4.755 7.503 1.00 0.00 100 GLY A CA 16
ATOM 23884 C C . GLY A 1 100 ? -13.019 -4.117 7.160 1.00 0.00 100 GLY A C 16
ATOM 23885 O O . GLY A 1 100 ? -12.384 -4.484 6.172 1.00 0.00 100 GLY A O 16
ATOM 23889 N N . GLY A 1 1 ? -32.802 -15.597 -5.357 1.00 0.00 1 GLY A N 17
ATOM 23890 C CA . GLY A 1 1 ? -31.553 -15.235 -4.712 1.00 0.00 1 GLY A CA 17
ATOM 23891 C C . GLY A 1 1 ? -30.512 -16.333 -4.807 1.00 0.00 1 GLY A C 17
ATOM 23892 O O . GLY A 1 1 ? -29.871 -16.677 -3.814 1.00 0.00 1 GLY A O 17
ATOM 23896 N N . SER A 1 2 ? -30.343 -16.885 -6.004 1.00 0.00 2 SER A N 17
ATOM 23897 C CA . SER A 1 2 ? -29.376 -17.954 -6.224 1.00 0.00 2 SER A CA 17
ATOM 23898 C C . SER A 1 2 ? -28.018 -17.586 -5.636 1.00 0.00 2 SER A C 17
ATOM 23899 O O . SER A 1 2 ? -27.578 -16.440 -5.728 1.00 0.00 2 SER A O 17
ATOM 23907 N N . SER A 1 3 ? -27.357 -18.568 -5.030 1.00 0.00 3 SER A N 17
ATOM 23908 C CA . SER A 1 3 ? -26.050 -18.349 -4.423 1.00 0.00 3 SER A CA 17
ATOM 23909 C C . SER A 1 3 ? -25.093 -19.486 -4.768 1.00 0.00 3 SER A C 17
ATOM 23910 O O . SER A 1 3 ? -25.517 -20.603 -5.060 1.00 0.00 3 SER A O 17
ATOM 23918 N N . GLY A 1 4 ? -23.796 -19.191 -4.732 1.00 0.00 4 GLY A N 17
ATOM 23919 C CA . GLY A 1 4 ? -22.798 -20.198 -5.043 1.00 0.00 4 GLY A CA 17
ATOM 23920 C C . GLY A 1 4 ? -21.385 -19.655 -4.970 1.00 0.00 4 GLY A C 17
ATOM 23921 O O . GLY A 1 4 ? -21.178 -18.484 -4.652 1.00 0.00 4 GLY A O 17
ATOM 23925 N N . SER A 1 5 ? -20.409 -20.508 -5.264 1.00 0.00 5 SER A N 17
ATOM 23926 C CA . SER A 1 5 ? -19.007 -20.109 -5.225 1.00 0.00 5 SER A CA 17
ATOM 23927 C C . SER A 1 5 ? -18.701 -19.093 -6.321 1.00 0.00 5 SER A C 17
ATOM 23928 O O . SER A 1 5 ? -18.206 -19.448 -7.391 1.00 0.00 5 SER A O 17
ATOM 23936 N N . SER A 1 6 ? -18.999 -17.827 -6.046 1.00 0.00 6 SER A N 17
ATOM 23937 C CA . SER A 1 6 ? -18.759 -16.759 -7.009 1.00 0.00 6 SER A CA 17
ATOM 23938 C C . SER A 1 6 ? -19.010 -15.393 -6.379 1.00 0.00 6 SER A C 17
ATOM 23939 O O . SER A 1 6 ? -19.835 -15.255 -5.477 1.00 0.00 6 SER A O 17
ATOM 23947 N N . GLY A 1 7 ? -18.290 -14.384 -6.861 1.00 0.00 7 GLY A N 17
ATOM 23948 C CA . GLY A 1 7 ? -18.448 -13.041 -6.333 1.00 0.00 7 GLY A CA 17
ATOM 23949 C C . GLY A 1 7 ? -17.217 -12.562 -5.589 1.00 0.00 7 GLY A C 17
ATOM 23950 O O . GLY A 1 7 ? -16.915 -13.046 -4.499 1.00 0.00 7 GLY A O 17
ATOM 23954 N N . GLY A 1 8 ? -16.504 -11.609 -6.180 1.00 0.00 8 GLY A N 17
ATOM 23955 C CA . GLY A 1 8 ? -15.306 -11.082 -5.552 1.00 0.00 8 GLY A CA 17
ATOM 23956 C C . GLY A 1 8 ? -14.369 -10.428 -6.549 1.00 0.00 8 GLY A C 17
ATOM 23957 O O . GLY A 1 8 ? -13.241 -10.883 -6.740 1.00 0.00 8 GLY A O 17
ATOM 23961 N N . SER A 1 9 ? -14.836 -9.360 -7.186 1.00 0.00 9 SER A N 17
ATOM 23962 C CA . SER A 1 9 ? -14.034 -8.646 -8.172 1.00 0.00 9 SER A CA 17
ATOM 23963 C C . SER A 1 9 ? -13.120 -7.629 -7.496 1.00 0.00 9 SER A C 17
ATOM 23964 O O . SER A 1 9 ? -13.584 -6.637 -6.933 1.00 0.00 9 SER A O 17
ATOM 23972 N N . PHE A 1 10 ? -11.817 -7.883 -7.555 1.00 0.00 10 PHE A N 17
ATOM 23973 C CA . PHE A 1 10 ? -10.836 -6.991 -6.948 1.00 0.00 10 PHE A CA 17
ATOM 23974 C C . PHE A 1 10 ? -11.038 -5.555 -7.423 1.00 0.00 10 PHE A C 17
ATOM 23975 O O . PHE A 1 10 ? -11.587 -5.319 -8.499 1.00 0.00 10 PHE A O 17
ATOM 23992 N N . GLN A 1 11 ? -10.591 -4.601 -6.612 1.00 0.00 11 GLN A N 17
ATOM 23993 C CA . GLN A 1 11 ? -10.725 -3.189 -6.949 1.00 0.00 11 GLN A CA 17
ATOM 23994 C C . GLN A 1 11 ? -9.357 -2.522 -7.049 1.00 0.00 11 GLN A C 17
ATOM 23995 O O . GLN A 1 11 ? -8.622 -2.439 -6.065 1.00 0.00 11 GLN A O 17
ATOM 24009 N N . TYR A 1 12 ? -9.022 -2.048 -8.244 1.00 0.00 12 TYR A N 17
ATOM 24010 C CA . TYR A 1 12 ? -7.741 -1.390 -8.473 1.00 0.00 12 TYR A CA 17
ATOM 24011 C C . TYR A 1 12 ? -7.889 0.127 -8.413 1.00 0.00 12 TYR A C 17
ATOM 24012 O O . TYR A 1 12 ? -8.160 0.777 -9.422 1.00 0.00 12 TYR A O 17
ATOM 24030 N N . VAL A 1 13 ? -7.708 0.685 -7.220 1.00 0.00 13 VAL A N 17
ATOM 24031 C CA . VAL A 1 13 ? -7.819 2.126 -7.026 1.00 0.00 13 VAL A CA 17
ATOM 24032 C C . VAL A 1 13 ? -6.447 2.791 -7.050 1.00 0.00 13 VAL A C 17
ATOM 24033 O O . VAL A 1 13 ? -5.673 2.708 -6.096 1.00 0.00 13 VAL A O 17
ATOM 24046 N N . PRO A 1 14 ? -6.137 3.468 -8.165 1.00 0.00 14 PRO A N 17
ATOM 24047 C CA . PRO A 1 14 ? -4.858 4.163 -8.341 1.00 0.00 14 PRO A CA 17
ATOM 24048 C C . PRO A 1 14 ? -4.737 5.390 -7.444 1.00 0.00 14 PRO A C 17
ATOM 24049 O O . PRO A 1 14 ? -5.070 6.504 -7.851 1.00 0.00 14 PRO A O 17
ATOM 24060 N N . VAL A 1 15 ? -4.259 5.181 -6.222 1.00 0.00 15 VAL A N 17
ATOM 24061 C CA . VAL A 1 15 ? -4.092 6.271 -5.269 1.00 0.00 15 VAL A CA 17
ATOM 24062 C C . VAL A 1 15 ? -3.052 7.273 -5.756 1.00 0.00 15 VAL A C 17
ATOM 24063 O O . VAL A 1 15 ? -1.878 7.187 -5.396 1.00 0.00 15 VAL A O 17
ATOM 24076 N N . GLN A 1 16 ? -3.491 8.223 -6.575 1.00 0.00 16 GLN A N 17
ATOM 24077 C CA . GLN A 1 16 ? -2.597 9.242 -7.112 1.00 0.00 16 GLN A CA 17
ATOM 24078 C C . GLN A 1 16 ? -2.388 10.368 -6.105 1.00 0.00 16 GLN A C 17
ATOM 24079 O O . GLN A 1 16 ? -3.284 11.180 -5.871 1.00 0.00 16 GLN A O 17
ATOM 24093 N N . LEU A 1 17 ? -1.201 10.412 -5.511 1.00 0.00 17 LEU A N 17
ATOM 24094 C CA . LEU A 1 17 ? -0.874 11.439 -4.528 1.00 0.00 17 LEU A CA 17
ATOM 24095 C C . LEU A 1 17 ? -0.379 12.709 -5.212 1.00 0.00 17 LEU A C 17
ATOM 24096 O O . LEU A 1 17 ? -0.168 12.730 -6.424 1.00 0.00 17 LEU A O 17
ATOM 24112 N N . GLN A 1 18 ? -0.195 13.765 -4.426 1.00 0.00 18 GLN A N 17
ATOM 24113 C CA . GLN A 1 18 ? 0.277 15.038 -4.956 1.00 0.00 18 GLN A CA 17
ATOM 24114 C C . GLN A 1 18 ? 0.946 15.868 -3.865 1.00 0.00 18 GLN A C 17
ATOM 24115 O O . GLN A 1 18 ? 0.426 15.990 -2.757 1.00 0.00 18 GLN A O 17
ATOM 24129 N N . GLY A 1 19 ? 2.104 16.437 -4.187 1.00 0.00 19 GLY A N 17
ATOM 24130 C CA . GLY A 1 19 ? 2.826 17.248 -3.223 1.00 0.00 19 GLY A CA 17
ATOM 24131 C C . GLY A 1 19 ? 4.265 16.803 -3.053 1.00 0.00 19 GLY A C 17
ATOM 24132 O O . GLY A 1 19 ? 5.167 17.630 -2.927 1.00 0.00 19 GLY A O 17
ATOM 24136 N N . GLY A 1 20 ? 4.480 15.491 -3.049 1.00 0.00 20 GLY A N 17
ATOM 24137 C CA . GLY A 1 20 ? 5.821 14.960 -2.890 1.00 0.00 20 GLY A CA 17
ATOM 24138 C C . GLY A 1 20 ? 6.113 14.538 -1.464 1.00 0.00 20 GLY A C 17
ATOM 24139 O O . GLY A 1 20 ? 5.637 15.161 -0.515 1.00 0.00 20 GLY A O 17
ATOM 24143 N N . ALA A 1 21 ? 6.898 13.476 -1.311 1.00 0.00 21 ALA A N 17
ATOM 24144 C CA . ALA A 1 21 ? 7.252 12.972 0.010 1.00 0.00 21 ALA A CA 17
ATOM 24145 C C . ALA A 1 21 ? 7.563 14.116 0.969 1.00 0.00 21 ALA A C 17
ATOM 24146 O O . ALA A 1 21 ? 7.946 15.213 0.561 1.00 0.00 21 ALA A O 17
ATOM 24153 N N . PRO A 1 22 ? 7.395 13.857 2.274 1.00 0.00 22 PRO A N 17
ATOM 24154 C CA . PRO A 1 22 ? 6.939 12.556 2.771 1.00 0.00 22 PRO A CA 17
ATOM 24155 C C . PRO A 1 22 ? 5.478 12.283 2.428 1.00 0.00 22 PRO A C 17
ATOM 24156 O O . PRO A 1 22 ? 4.686 13.211 2.267 1.00 0.00 22 PRO A O 17
ATOM 24167 N N . TRP A 1 23 ? 5.130 11.007 2.319 1.00 0.00 23 TRP A N 17
ATOM 24168 C CA . TRP A 1 23 ? 3.763 10.613 1.996 1.00 0.00 23 TRP A CA 17
ATOM 24169 C C . TRP A 1 23 ? 3.014 10.169 3.248 1.00 0.00 23 TRP A C 17
ATOM 24170 O O . TRP A 1 23 ? 1.870 10.562 3.470 1.00 0.00 23 TRP A O 17
ATOM 24191 N N . GLY A 1 24 ? 3.668 9.347 4.063 1.00 0.00 24 GLY A N 17
ATOM 24192 C CA . GLY A 1 24 ? 3.048 8.863 5.282 1.00 0.00 24 GLY A CA 17
ATOM 24193 C C . GLY A 1 24 ? 2.418 7.495 5.109 1.00 0.00 24 GLY A C 17
ATOM 24194 O O . GLY A 1 24 ? 1.311 7.248 5.589 1.00 0.00 24 GLY A O 17
ATOM 24198 N N . PHE A 1 25 ? 3.122 6.604 4.420 1.00 0.00 25 PHE A N 17
ATOM 24199 C CA . PHE A 1 25 ? 2.624 5.254 4.182 1.00 0.00 25 PHE A CA 17
ATOM 24200 C C . PHE A 1 25 ? 3.778 4.274 3.992 1.00 0.00 25 PHE A C 17
ATOM 24201 O O . PHE A 1 25 ? 4.808 4.614 3.407 1.00 0.00 25 PHE A O 17
ATOM 24218 N N . THR A 1 26 ? 3.600 3.055 4.491 1.00 0.00 26 THR A N 17
ATOM 24219 C CA . THR A 1 26 ? 4.625 2.025 4.379 1.00 0.00 26 THR A CA 17
ATOM 24220 C C . THR A 1 26 ? 4.021 0.692 3.951 1.00 0.00 26 THR A C 17
ATOM 24221 O O . THR A 1 26 ? 2.812 0.585 3.745 1.00 0.00 26 THR A O 17
ATOM 24232 N N . LEU A 1 27 ? 4.870 -0.321 3.820 1.00 0.00 27 LEU A N 17
ATOM 24233 C CA . LEU A 1 27 ? 4.420 -1.649 3.417 1.00 0.00 27 LEU A CA 17
ATOM 24234 C C . LEU A 1 27 ? 5.083 -2.729 4.266 1.00 0.00 27 LEU A C 17
ATOM 24235 O O . LEU A 1 27 ? 6.083 -2.479 4.939 1.00 0.00 27 LEU A O 17
ATOM 24251 N N . LYS A 1 28 ? 4.520 -3.932 4.228 1.00 0.00 28 LYS A N 17
ATOM 24252 C CA . LYS A 1 28 ? 5.057 -5.053 4.990 1.00 0.00 28 LYS A CA 17
ATOM 24253 C C . LYS A 1 28 ? 4.953 -6.351 4.195 1.00 0.00 28 LYS A C 17
ATOM 24254 O O . LYS A 1 28 ? 4.181 -6.447 3.242 1.00 0.00 28 LYS A O 17
ATOM 24273 N N . GLY A 1 29 ? 5.735 -7.349 4.595 1.00 0.00 29 GLY A N 17
ATOM 24274 C CA . GLY A 1 29 ? 5.714 -8.629 3.910 1.00 0.00 29 GLY A CA 17
ATOM 24275 C C . GLY A 1 29 ? 6.390 -8.572 2.555 1.00 0.00 29 GLY A C 17
ATOM 24276 O O . GLY A 1 29 ? 7.406 -7.899 2.388 1.00 0.00 29 GLY A O 17
ATOM 24280 N N . GLY A 1 30 ? 5.824 -9.281 1.583 1.00 0.00 30 GLY A N 17
ATOM 24281 C CA . GLY A 1 30 ? 6.393 -9.296 0.248 1.00 0.00 30 GLY A CA 17
ATOM 24282 C C . GLY A 1 30 ? 7.065 -10.614 -0.081 1.00 0.00 30 GLY A C 17
ATOM 24283 O O . GLY A 1 30 ? 7.309 -11.434 0.806 1.00 0.00 30 GLY A O 17
ATOM 24287 N N . LEU A 1 31 ? 7.364 -10.822 -1.359 1.00 0.00 31 LEU A N 17
ATOM 24288 C CA . LEU A 1 31 ? 8.010 -12.051 -1.804 1.00 0.00 31 LEU A CA 17
ATOM 24289 C C . LEU A 1 31 ? 9.152 -12.435 -0.868 1.00 0.00 31 LEU A C 17
ATOM 24290 O O . LEU A 1 31 ? 9.379 -13.615 -0.602 1.00 0.00 31 LEU A O 17
ATOM 24306 N N . GLU A 1 32 ? 9.866 -11.430 -0.369 1.00 0.00 32 GLU A N 17
ATOM 24307 C CA . GLU A 1 32 ? 10.982 -11.664 0.538 1.00 0.00 32 GLU A CA 17
ATOM 24308 C C . GLU A 1 32 ? 10.630 -12.731 1.572 1.00 0.00 32 GLU A C 17
ATOM 24309 O O . GLU A 1 32 ? 11.418 -13.640 1.836 1.00 0.00 32 GLU A O 17
ATOM 24321 N N . HIS A 1 33 ? 9.441 -12.612 2.153 1.00 0.00 33 HIS A N 17
ATOM 24322 C CA . HIS A 1 33 ? 8.983 -13.566 3.158 1.00 0.00 33 HIS A CA 17
ATOM 24323 C C . HIS A 1 33 ? 7.720 -14.283 2.690 1.00 0.00 33 HIS A C 17
ATOM 24324 O O . HIS A 1 33 ? 7.018 -14.908 3.487 1.00 0.00 33 HIS A O 17
ATOM 24338 N N . CYS A 1 34 ? 7.437 -14.189 1.396 1.00 0.00 34 CYS A N 17
ATOM 24339 C CA . CYS A 1 34 ? 6.257 -14.827 0.822 1.00 0.00 34 CYS A CA 17
ATOM 24340 C C . CYS A 1 34 ? 4.981 -14.275 1.449 1.00 0.00 34 CYS A C 17
ATOM 24341 O O . CYS A 1 34 ? 4.007 -15.002 1.637 1.00 0.00 34 CYS A O 17
ATOM 24349 N N . GLU A 1 35 ? 4.996 -12.985 1.770 1.00 0.00 35 GLU A N 17
ATOM 24350 C CA . GLU A 1 35 ? 3.840 -12.337 2.378 1.00 0.00 35 GLU A CA 17
ATOM 24351 C C . GLU A 1 35 ? 3.171 -11.383 1.392 1.00 0.00 35 GLU A C 17
ATOM 24352 O O . GLU A 1 35 ? 3.810 -10.817 0.506 1.00 0.00 35 GLU A O 17
ATOM 24364 N N . PRO A 1 36 ? 1.851 -11.201 1.550 1.00 0.00 36 PRO A N 17
ATOM 24365 C CA . PRO A 1 36 ? 1.065 -10.318 0.683 1.00 0.00 36 PRO A CA 17
ATOM 24366 C C . PRO A 1 36 ? 1.394 -8.845 0.906 1.00 0.00 36 PRO A C 17
ATOM 24367 O O . PRO A 1 36 ? 0.825 -8.198 1.786 1.00 0.00 36 PRO A O 17
ATOM 24378 N N . LEU A 1 37 ? 2.315 -8.322 0.105 1.00 0.00 37 LEU A N 17
ATOM 24379 C CA . LEU A 1 37 ? 2.719 -6.924 0.214 1.00 0.00 37 LEU A CA 17
ATOM 24380 C C . LEU A 1 37 ? 1.502 -6.013 0.332 1.00 0.00 37 LEU A C 17
ATOM 24381 O O . LEU A 1 37 ? 0.890 -5.642 -0.671 1.00 0.00 37 LEU A O 17
ATOM 24397 N N . THR A 1 38 ? 1.155 -5.653 1.564 1.00 0.00 38 THR A N 17
ATOM 24398 C CA . THR A 1 38 ? 0.012 -4.784 1.814 1.00 0.00 38 THR A CA 17
ATOM 24399 C C . THR A 1 38 ? 0.360 -3.693 2.820 1.00 0.00 38 THR A C 17
ATOM 24400 O O . THR A 1 38 ? 1.176 -3.900 3.718 1.00 0.00 38 THR A O 17
ATOM 24411 N N . VAL A 1 39 ? -0.265 -2.530 2.665 1.00 0.00 39 VAL A N 17
ATOM 24412 C CA . VAL A 1 39 ? -0.023 -1.407 3.562 1.00 0.00 39 VAL A CA 17
ATOM 24413 C C . VAL A 1 39 ? 0.170 -1.881 4.998 1.00 0.00 39 VAL A C 17
ATOM 24414 O O . VAL A 1 39 ? -0.639 -2.645 5.524 1.00 0.00 39 VAL A O 17
ATOM 24427 N N . SER A 1 40 ? 1.248 -1.423 5.627 1.00 0.00 40 SER A N 17
ATOM 24428 C CA . SER A 1 40 ? 1.550 -1.804 7.002 1.00 0.00 40 SER A CA 17
ATOM 24429 C C . SER A 1 40 ? 1.230 -0.663 7.963 1.00 0.00 40 SER A C 17
ATOM 24430 O O . SER A 1 40 ? 0.571 -0.862 8.984 1.00 0.00 40 SER A O 17
ATOM 24438 N N . LYS A 1 41 ? 1.701 0.534 7.630 1.00 0.00 41 LYS A N 17
ATOM 24439 C CA . LYS A 1 41 ? 1.466 1.708 8.461 1.00 0.00 41 LYS A CA 17
ATOM 24440 C C . LYS A 1 41 ? 1.265 2.952 7.601 1.00 0.00 41 LYS A C 17
ATOM 24441 O O . LYS A 1 41 ? 1.909 3.111 6.563 1.00 0.00 41 LYS A O 17
ATOM 24460 N N . ILE A 1 42 ? 0.370 3.830 8.040 1.00 0.00 42 ILE A N 17
ATOM 24461 C CA . ILE A 1 42 ? 0.087 5.060 7.311 1.00 0.00 42 ILE A CA 17
ATOM 24462 C C . ILE A 1 42 ? -0.110 6.233 8.266 1.00 0.00 42 ILE A C 17
ATOM 24463 O O . ILE A 1 42 ? -1.147 6.346 8.918 1.00 0.00 42 ILE A O 17
ATOM 24479 N N . GLU A 1 43 ? 0.892 7.102 8.342 1.00 0.00 43 GLU A N 17
ATOM 24480 C CA . GLU A 1 43 ? 0.828 8.267 9.217 1.00 0.00 43 GLU A CA 17
ATOM 24481 C C . GLU A 1 43 ? -0.476 9.032 9.010 1.00 0.00 43 GLU A C 17
ATOM 24482 O O . GLU A 1 43 ? -0.866 9.321 7.879 1.00 0.00 43 GLU A O 17
ATOM 24494 N N . ASP A 1 44 ? -1.146 9.355 10.111 1.00 0.00 44 ASP A N 17
ATOM 24495 C CA . ASP A 1 44 ? -2.406 10.087 10.051 1.00 0.00 44 ASP A CA 17
ATOM 24496 C C . ASP A 1 44 ? -2.165 11.559 9.734 1.00 0.00 44 ASP A C 17
ATOM 24497 O O . ASP A 1 44 ? -1.548 12.281 10.516 1.00 0.00 44 ASP A O 17
ATOM 24506 N N . GLY A 1 45 ? -2.657 11.999 8.579 1.00 0.00 45 GLY A N 17
ATOM 24507 C CA . GLY A 1 45 ? -2.484 13.383 8.178 1.00 0.00 45 GLY A CA 17
ATOM 24508 C C . GLY A 1 45 ? -1.652 13.522 6.919 1.00 0.00 45 GLY A C 17
ATOM 24509 O O . GLY A 1 45 ? -1.831 14.464 6.148 1.00 0.00 45 GLY A O 17
ATOM 24513 N N . GLY A 1 46 ? -0.736 12.581 6.710 1.00 0.00 46 GLY A N 17
ATOM 24514 C CA . GLY A 1 46 ? 0.115 12.622 5.535 1.00 0.00 46 GLY A CA 17
ATOM 24515 C C . GLY A 1 46 ? -0.677 12.564 4.243 1.00 0.00 46 GLY A C 17
ATOM 24516 O O . GLY A 1 46 ? -1.907 12.539 4.261 1.00 0.00 46 GLY A O 17
ATOM 24520 N N . LYS A 1 47 ? 0.030 12.544 3.118 1.00 0.00 47 LYS A N 17
ATOM 24521 C CA . LYS A 1 47 ? -0.613 12.490 1.811 1.00 0.00 47 LYS A CA 17
ATOM 24522 C C . LYS A 1 47 ? -1.455 11.226 1.671 1.00 0.00 47 LYS A C 17
ATOM 24523 O O . LYS A 1 47 ? -2.608 11.280 1.244 1.00 0.00 47 LYS A O 17
ATOM 24542 N N . ALA A 1 48 ? -0.871 10.088 2.035 1.00 0.00 48 ALA A N 17
ATOM 24543 C CA . ALA A 1 48 ? -1.569 8.811 1.953 1.00 0.00 48 ALA A CA 17
ATOM 24544 C C . ALA A 1 48 ? -2.907 8.869 2.684 1.00 0.00 48 ALA A C 17
ATOM 24545 O O . ALA A 1 48 ? -3.943 8.504 2.130 1.00 0.00 48 ALA A O 17
ATOM 24552 N N . ALA A 1 49 ? -2.876 9.329 3.930 1.00 0.00 49 ALA A N 17
ATOM 24553 C CA . ALA A 1 49 ? -4.086 9.436 4.735 1.00 0.00 49 ALA A CA 17
ATOM 24554 C C . ALA A 1 49 ? -5.036 10.483 4.163 1.00 0.00 49 ALA A C 17
ATOM 24555 O O . ALA A 1 49 ? -6.214 10.208 3.933 1.00 0.00 49 ALA A O 17
ATOM 24562 N N . LEU A 1 50 ? -4.517 11.684 3.936 1.00 0.00 50 LEU A N 17
ATOM 24563 C CA . LEU A 1 50 ? -5.319 12.774 3.391 1.00 0.00 50 LEU A CA 17
ATOM 24564 C C . LEU A 1 50 ? -6.159 12.295 2.211 1.00 0.00 50 LEU A C 17
ATOM 24565 O O . LEU A 1 50 ? -7.320 12.676 2.068 1.00 0.00 50 LEU A O 17
ATOM 24581 N N . SER A 1 51 ? -5.563 11.456 1.370 1.00 0.00 51 SER A N 17
ATOM 24582 C CA . SER A 1 51 ? -6.256 10.925 0.201 1.00 0.00 51 SER A CA 17
ATOM 24583 C C . SER A 1 51 ? -7.478 10.113 0.617 1.00 0.00 51 SER A C 17
ATOM 24584 O O . SER A 1 51 ? -8.535 10.200 -0.006 1.00 0.00 51 SER A O 17
ATOM 24592 N N . GLN A 1 52 ? -7.324 9.322 1.674 1.00 0.00 52 GLN A N 17
ATOM 24593 C CA . GLN A 1 52 ? -8.414 8.493 2.173 1.00 0.00 52 GLN A CA 17
ATOM 24594 C C . GLN A 1 52 ? -8.836 7.463 1.130 1.00 0.00 52 GLN A C 17
ATOM 24595 O O . GLN A 1 52 ? -9.988 7.030 1.100 1.00 0.00 52 GLN A O 17
ATOM 24609 N N . LYS A 1 53 ? -7.895 7.074 0.277 1.00 0.00 53 LYS A N 17
ATOM 24610 C CA . LYS A 1 53 ? -8.167 6.093 -0.768 1.00 0.00 53 LYS A CA 17
ATOM 24611 C C . LYS A 1 53 ? -7.595 4.729 -0.396 1.00 0.00 53 LYS A C 17
ATOM 24612 O O . LYS A 1 53 ? -8.088 3.695 -0.846 1.00 0.00 53 LYS A O 17
ATOM 24631 N N . MET A 1 54 ? -6.552 4.734 0.428 1.00 0.00 54 MET A N 17
ATOM 24632 C CA . MET A 1 54 ? -5.915 3.496 0.862 1.00 0.00 54 MET A CA 17
ATOM 24633 C C . MET A 1 54 ? -5.797 3.450 2.382 1.00 0.00 54 MET A C 17
ATOM 24634 O O . MET A 1 54 ? -5.851 4.482 3.050 1.00 0.00 54 MET A O 17
ATOM 24648 N N . ARG A 1 55 ? -5.636 2.246 2.922 1.00 0.00 55 ARG A N 17
ATOM 24649 C CA . ARG A 1 55 ? -5.512 2.065 4.363 1.00 0.00 55 ARG A CA 17
ATOM 24650 C C . ARG A 1 55 ? -4.953 0.684 4.692 1.00 0.00 55 ARG A C 17
ATOM 24651 O O . ARG A 1 55 ? -5.175 -0.279 3.957 1.00 0.00 55 ARG A O 17
ATOM 24672 N N . THR A 1 56 ? -4.225 0.594 5.801 1.00 0.00 56 THR A N 17
ATOM 24673 C CA . THR A 1 56 ? -3.633 -0.668 6.226 1.00 0.00 56 THR A CA 17
ATOM 24674 C C . THR A 1 56 ? -4.527 -1.846 5.858 1.00 0.00 56 THR A C 17
ATOM 24675 O O . THR A 1 56 ? -5.569 -2.064 6.474 1.00 0.00 56 THR A O 17
ATOM 24686 N N . GLY A 1 57 ? -4.111 -2.606 4.849 1.00 0.00 57 GLY A N 17
ATOM 24687 C CA . GLY A 1 57 ? -4.886 -3.754 4.416 1.00 0.00 57 GLY A CA 17
ATOM 24688 C C . GLY A 1 57 ? -4.892 -3.915 2.909 1.00 0.00 57 GLY A C 17
A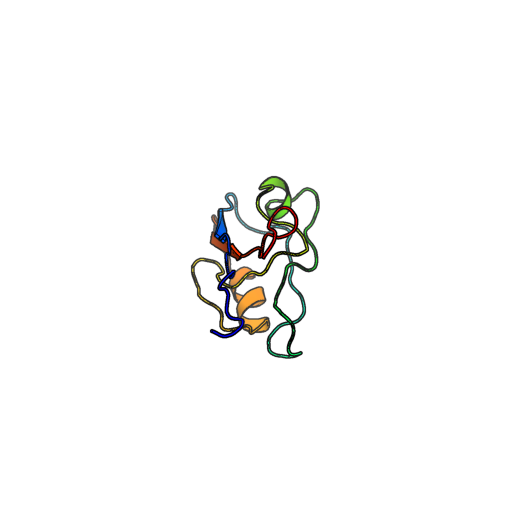TOM 24689 O O . GLY A 1 57 ? -5.127 -5.009 2.395 1.00 0.00 57 GLY A O 17
ATOM 24693 N N . ASP A 1 58 ? -4.636 -2.822 2.198 1.00 0.00 58 ASP A N 17
ATOM 24694 C CA . ASP A 1 58 ? -4.613 -2.846 0.740 1.00 0.00 58 ASP A CA 17
ATOM 24695 C C . ASP A 1 58 ? -3.368 -3.564 0.228 1.00 0.00 58 ASP A C 17
ATOM 24696 O O . ASP A 1 58 ? -2.357 -3.645 0.924 1.00 0.00 58 ASP A O 17
ATOM 24705 N N . GLU A 1 59 ? -3.451 -4.084 -0.993 1.00 0.00 59 GLU A N 17
ATOM 24706 C CA . GLU A 1 59 ? -2.331 -4.796 -1.597 1.00 0.00 59 GLU A CA 17
ATOM 24707 C C . GLU A 1 59 ? -1.711 -3.978 -2.726 1.00 0.00 59 GLU A C 17
ATOM 24708 O O . GLU A 1 59 ? -2.237 -3.935 -3.839 1.00 0.00 59 GLU A O 17
ATOM 24720 N N . LEU A 1 60 ? -0.590 -3.329 -2.431 1.00 0.00 60 LEU A N 17
ATOM 24721 C CA . LEU A 1 60 ? 0.104 -2.511 -3.419 1.00 0.00 60 LEU A CA 17
ATOM 24722 C C . LEU A 1 60 ? 1.074 -3.354 -4.241 1.00 0.00 60 LEU A C 17
ATOM 24723 O O . LEU A 1 60 ? 1.957 -4.014 -3.692 1.00 0.00 60 LEU A O 17
ATOM 24739 N N . VAL A 1 61 ? 0.905 -3.327 -5.559 1.00 0.00 61 VAL A N 17
ATOM 24740 C CA . VAL A 1 61 ? 1.767 -4.086 -6.456 1.00 0.00 61 VAL A CA 17
ATOM 24741 C C . VAL A 1 61 ? 2.422 -3.176 -7.490 1.00 0.00 61 VAL A C 17
ATOM 24742 O O . VAL A 1 61 ? 3.507 -3.467 -7.990 1.00 0.00 61 VAL A O 17
ATOM 24755 N N . ASN A 1 62 ? 1.753 -2.071 -7.805 1.00 0.00 62 ASN A N 17
ATOM 24756 C CA . ASN A 1 62 ? 2.270 -1.117 -8.780 1.00 0.00 62 ASN A CA 17
ATOM 24757 C C . ASN A 1 62 ? 2.629 0.205 -8.110 1.00 0.00 62 ASN A C 17
ATOM 24758 O O . ASN A 1 62 ? 1.789 0.834 -7.465 1.00 0.00 62 ASN A O 17
ATOM 24769 N N . ILE A 1 63 ? 3.881 0.621 -8.267 1.00 0.00 63 ILE A N 17
ATOM 24770 C CA . ILE A 1 63 ? 4.350 1.869 -7.678 1.00 0.00 63 ILE A CA 17
ATOM 24771 C C . ILE A 1 63 ? 5.043 2.742 -8.720 1.00 0.00 63 ILE A C 17
ATOM 24772 O O . ILE A 1 63 ? 5.959 2.295 -9.408 1.00 0.00 63 ILE A O 17
ATOM 24788 N N . ASN A 1 64 ? 4.598 3.990 -8.828 1.00 0.00 64 ASN A N 17
ATOM 24789 C CA . ASN A 1 64 ? 5.176 4.926 -9.785 1.00 0.00 64 ASN A CA 17
ATOM 24790 C C . ASN A 1 64 ? 5.166 4.341 -11.194 1.00 0.00 64 ASN A C 17
ATOM 24791 O O . ASN A 1 64 ? 6.003 4.685 -12.027 1.00 0.00 64 ASN A O 17
ATOM 24802 N N . GLY A 1 65 ? 4.209 3.454 -11.453 1.00 0.00 65 GLY A N 17
ATOM 24803 C CA . GLY A 1 65 ? 4.107 2.835 -12.762 1.00 0.00 65 GLY A CA 17
ATOM 24804 C C . GLY A 1 65 ? 5.098 1.703 -12.947 1.00 0.00 65 GLY A C 17
ATOM 24805 O O . GLY A 1 65 ? 5.514 1.408 -14.068 1.00 0.00 65 GLY A O 17
ATOM 24809 N N . THR A 1 66 ? 5.480 1.067 -11.844 1.00 0.00 66 THR A N 17
ATOM 24810 C CA . THR A 1 66 ? 6.431 -0.037 -11.889 1.00 0.00 66 THR A CA 17
ATOM 24811 C C . THR A 1 66 ? 5.850 -1.290 -11.244 1.00 0.00 66 THR A C 17
ATOM 24812 O O . THR A 1 66 ? 5.561 -1.324 -10.048 1.00 0.00 66 THR A O 17
ATOM 24823 N N . PRO A 1 67 ? 5.675 -2.346 -12.052 1.00 0.00 67 PRO A N 17
ATOM 24824 C CA . PRO A 1 67 ? 5.128 -3.621 -11.581 1.00 0.00 67 PRO A CA 17
ATOM 24825 C C . PRO A 1 67 ? 6.093 -4.362 -10.662 1.00 0.00 67 PRO A C 17
ATOM 24826 O O . PRO A 1 67 ? 7.163 -4.796 -11.089 1.00 0.00 67 PRO A O 17
ATOM 24837 N N . LEU A 1 68 ? 5.708 -4.502 -9.398 1.00 0.00 68 LEU A N 17
ATOM 24838 C CA . LEU A 1 68 ? 6.540 -5.191 -8.417 1.00 0.00 68 LEU A CA 17
ATOM 24839 C C . LEU A 1 68 ? 6.409 -6.704 -8.559 1.00 0.00 68 LEU A C 17
ATOM 24840 O O . LEU A 1 68 ? 5.379 -7.209 -9.007 1.00 0.00 68 LEU A O 17
ATOM 24856 N N . TYR A 1 69 ? 7.457 -7.423 -8.172 1.00 0.00 69 TYR A N 17
ATOM 24857 C CA . TYR A 1 69 ? 7.460 -8.878 -8.256 1.00 0.00 69 TYR A CA 17
ATOM 24858 C C . TYR A 1 69 ? 7.343 -9.504 -6.869 1.00 0.00 69 TYR A C 17
ATOM 24859 O O . TYR A 1 69 ? 7.696 -10.665 -6.668 1.00 0.00 69 TYR A O 17
ATOM 24877 N N . GLY A 1 70 ? 6.845 -8.724 -5.915 1.00 0.00 70 GLY A N 17
ATOM 24878 C CA . GLY A 1 70 ? 6.690 -9.218 -4.559 1.00 0.00 70 GLY A CA 17
ATOM 24879 C C . GLY A 1 70 ? 7.738 -8.662 -3.616 1.00 0.00 70 GLY A C 17
ATOM 24880 O O . GLY A 1 70 ? 7.437 -8.323 -2.472 1.00 0.00 70 GLY A O 17
ATOM 24884 N N . SER A 1 71 ? 8.974 -8.569 -4.096 1.00 0.00 71 SER A N 17
ATOM 24885 C CA . SER A 1 71 ? 10.073 -8.056 -3.286 1.00 0.00 71 SER A CA 17
ATOM 24886 C C . SER A 1 71 ? 9.609 -6.888 -2.420 1.00 0.00 71 SER A C 17
ATOM 24887 O O . SER A 1 71 ? 8.728 -6.123 -2.810 1.00 0.00 71 SER A O 17
ATOM 24895 N N . ARG A 1 72 ? 10.209 -6.760 -1.241 1.00 0.00 72 ARG A N 17
ATOM 24896 C CA . ARG A 1 72 ? 9.858 -5.688 -0.318 1.00 0.00 72 ARG A CA 17
ATOM 24897 C C . ARG A 1 72 ? 10.651 -4.422 -0.628 1.00 0.00 72 ARG A C 17
ATOM 24898 O O . ARG A 1 72 ? 10.079 -3.391 -0.979 1.00 0.00 72 ARG A O 17
ATOM 24919 N N . GLN A 1 73 ? 11.971 -4.509 -0.494 1.00 0.00 73 GLN A N 17
ATOM 24920 C CA . GLN A 1 73 ? 12.842 -3.370 -0.759 1.00 0.00 73 GLN A CA 17
ATOM 24921 C C . GLN A 1 73 ? 12.407 -2.634 -2.023 1.00 0.00 73 GLN A C 17
ATOM 24922 O O . GLN A 1 73 ? 12.013 -1.470 -1.970 1.00 0.00 73 GLN A O 17
ATOM 24936 N N . GLU A 1 74 ? 12.482 -3.323 -3.158 1.00 0.00 74 GLU A N 17
ATOM 24937 C CA . GLU A 1 74 ? 12.098 -2.734 -4.435 1.00 0.00 74 GLU A CA 17
ATOM 24938 C C . GLU A 1 74 ? 10.969 -1.723 -4.250 1.00 0.00 74 GLU A C 17
ATOM 24939 O O . GLU A 1 74 ? 11.070 -0.577 -4.685 1.00 0.00 74 GLU A O 17
ATOM 24951 N N . ALA A 1 75 ? 9.894 -2.159 -3.601 1.00 0.00 75 ALA A N 17
ATOM 24952 C CA . ALA A 1 75 ? 8.746 -1.294 -3.357 1.00 0.00 75 ALA A CA 17
ATOM 24953 C C . ALA A 1 75 ? 9.169 -0.005 -2.660 1.00 0.00 75 ALA A C 17
ATOM 24954 O O . ALA A 1 75 ? 9.250 1.053 -3.284 1.00 0.00 75 ALA A O 17
ATOM 24961 N N . LEU A 1 76 ? 9.437 -0.101 -1.362 1.00 0.00 76 LEU A N 17
ATOM 24962 C CA . LEU A 1 76 ? 9.851 1.058 -0.579 1.00 0.00 76 LEU A CA 17
ATOM 24963 C C . LEU A 1 76 ? 10.896 1.877 -1.329 1.00 0.00 76 LEU A C 17
ATOM 24964 O O . LEU A 1 76 ? 10.725 3.079 -1.537 1.00 0.00 76 LEU A O 17
ATOM 24980 N N . ILE A 1 77 ? 11.977 1.219 -1.735 1.00 0.00 77 ILE A N 17
ATOM 24981 C CA . ILE A 1 77 ? 13.048 1.886 -2.465 1.00 0.00 77 ILE A CA 17
ATOM 24982 C C . ILE A 1 77 ? 12.492 2.720 -3.614 1.00 0.00 77 ILE A C 17
ATOM 24983 O O . ILE A 1 77 ? 12.947 3.839 -3.860 1.00 0.00 77 ILE A O 17
ATOM 24999 N N . LEU A 1 78 ? 11.506 2.172 -4.314 1.00 0.00 78 LEU A N 17
ATOM 25000 C CA . LEU A 1 78 ? 10.886 2.866 -5.437 1.00 0.00 78 LEU A CA 17
ATOM 25001 C C . LEU A 1 78 ? 10.275 4.190 -4.988 1.00 0.00 78 LEU A C 17
ATOM 25002 O O . LEU A 1 78 ? 10.475 5.225 -5.625 1.00 0.00 78 LEU A O 17
ATOM 25018 N N . ILE A 1 79 ? 9.532 4.150 -3.888 1.00 0.00 79 ILE A N 17
ATOM 25019 C CA . ILE A 1 79 ? 8.895 5.346 -3.352 1.00 0.00 79 ILE A CA 17
ATOM 25020 C C . ILE A 1 79 ? 9.934 6.354 -2.872 1.00 0.00 79 ILE A C 17
ATOM 25021 O O . ILE A 1 79 ? 9.934 7.511 -3.293 1.00 0.00 79 ILE A O 17
ATOM 25037 N N . LYS A 1 80 ? 10.821 5.906 -1.990 1.00 0.00 80 LYS A N 17
ATOM 25038 C CA . LYS A 1 80 ? 11.869 6.767 -1.454 1.00 0.00 80 LYS A CA 17
ATOM 25039 C C . LYS A 1 80 ? 12.382 7.729 -2.520 1.00 0.00 80 LYS A C 17
ATOM 25040 O O . LYS A 1 80 ? 12.815 8.838 -2.213 1.00 0.00 80 LYS A O 17
ATOM 25059 N N . GLY A 1 81 ? 12.327 7.296 -3.777 1.00 0.00 81 GLY A N 17
ATOM 25060 C CA . GLY A 1 81 ? 12.788 8.133 -4.869 1.00 0.00 81 GLY A CA 17
ATOM 25061 C C . GLY A 1 81 ? 11.655 8.878 -5.547 1.00 0.00 81 GLY A C 17
ATOM 25062 O O . GLY A 1 81 ? 11.657 9.049 -6.766 1.00 0.00 81 GLY A O 17
ATOM 25066 N N . SER A 1 82 ? 10.684 9.321 -4.756 1.00 0.00 82 SER A N 17
ATOM 25067 C CA . SER A 1 82 ? 9.536 10.047 -5.287 1.00 0.00 82 SER A CA 17
ATOM 25068 C C . SER A 1 82 ? 9.966 11.390 -5.870 1.00 0.00 82 SER A C 17
ATOM 25069 O O . SER A 1 82 ? 11.103 11.825 -5.686 1.00 0.00 82 SER A O 17
ATOM 25077 N N . PHE A 1 83 ? 9.047 12.044 -6.573 1.00 0.00 83 PHE A N 17
ATOM 25078 C CA . PHE A 1 83 ? 9.329 13.337 -7.184 1.00 0.00 83 PHE A CA 17
ATOM 25079 C C . PHE A 1 83 ? 8.274 14.367 -6.790 1.00 0.00 83 PHE A C 17
ATOM 25080 O O . PHE A 1 83 ? 8.525 15.242 -5.961 1.00 0.00 83 PHE A O 17
ATOM 25097 N N . ARG A 1 84 ? 7.094 14.255 -7.390 1.00 0.00 84 ARG A N 17
ATOM 25098 C CA . ARG A 1 84 ? 6.001 15.177 -7.104 1.00 0.00 84 ARG A CA 17
ATOM 25099 C C . ARG A 1 84 ? 4.689 14.422 -6.913 1.00 0.00 84 ARG A C 17
ATOM 25100 O O . ARG A 1 84 ? 4.032 14.551 -5.880 1.00 0.00 84 ARG A O 17
ATOM 25121 N N . ILE A 1 85 ? 4.314 13.635 -7.916 1.00 0.00 85 ILE A N 17
ATOM 25122 C CA . ILE A 1 85 ? 3.081 12.860 -7.859 1.00 0.00 85 ILE A CA 17
ATOM 25123 C C . ILE A 1 85 ? 3.375 11.364 -7.796 1.00 0.00 85 ILE A C 17
ATOM 25124 O O . ILE A 1 85 ? 4.195 10.849 -8.557 1.00 0.00 85 ILE A O 17
ATOM 25140 N N . LEU A 1 86 ? 2.699 10.672 -6.886 1.00 0.00 86 LEU A N 17
ATOM 25141 C CA . LEU A 1 86 ? 2.886 9.234 -6.724 1.00 0.00 86 LEU A CA 17
ATOM 25142 C C . LEU A 1 86 ? 1.676 8.466 -7.248 1.00 0.00 86 LEU A C 17
ATOM 25143 O O . LEU A 1 86 ? 0.532 8.861 -7.025 1.00 0.00 86 LEU A O 17
ATOM 25159 N N . LYS A 1 87 ? 1.938 7.365 -7.945 1.00 0.00 87 LYS A N 17
ATOM 25160 C CA . LYS A 1 87 ? 0.872 6.539 -8.498 1.00 0.00 87 LYS A CA 17
ATOM 25161 C C . LYS A 1 87 ? 0.985 5.101 -8.002 1.00 0.00 87 LYS A C 17
ATOM 25162 O O . LYS A 1 87 ? 1.936 4.392 -8.334 1.00 0.00 87 LYS A O 17
ATOM 25181 N N . LEU A 1 88 ? 0.010 4.676 -7.206 1.00 0.00 88 LEU A N 17
ATOM 25182 C CA . LEU A 1 88 ? -0.001 3.321 -6.665 1.00 0.00 88 LEU A CA 17
ATOM 25183 C C . LEU A 1 88 ? -1.327 2.627 -6.960 1.00 0.00 88 LEU A C 17
ATOM 25184 O O . LEU A 1 88 ? -2.398 3.183 -6.713 1.00 0.00 88 LEU A O 17
ATOM 25200 N N . ILE A 1 89 ? -1.247 1.410 -7.487 1.00 0.00 89 ILE A N 17
ATOM 25201 C CA . ILE A 1 89 ? -2.441 0.639 -7.812 1.00 0.00 89 ILE A CA 17
ATOM 25202 C C . ILE A 1 89 ? -2.601 -0.549 -6.870 1.00 0.00 89 ILE A C 17
ATOM 25203 O O . ILE A 1 89 ? -1.975 -1.592 -7.057 1.00 0.00 89 ILE A O 17
ATOM 25219 N N . VAL A 1 90 ? -3.446 -0.385 -5.857 1.00 0.00 90 VAL A N 17
ATOM 25220 C CA . VAL A 1 90 ? -3.692 -1.445 -4.887 1.00 0.00 90 VAL A CA 17
ATOM 25221 C C . VAL A 1 90 ? -4.910 -2.275 -5.277 1.00 0.00 90 VAL A C 17
ATOM 25222 O O . VAL A 1 90 ? -5.873 -1.756 -5.841 1.00 0.00 90 VAL A O 17
ATOM 25235 N N . ARG A 1 91 ? -4.860 -3.568 -4.973 1.00 0.00 91 ARG A N 17
ATOM 25236 C CA . ARG A 1 91 ? -5.958 -4.472 -5.293 1.00 0.00 91 ARG A CA 17
ATOM 25237 C C . ARG A 1 91 ? -6.595 -5.025 -4.021 1.00 0.00 91 ARG A C 17
ATOM 25238 O O . ARG A 1 91 ? -5.911 -5.592 -3.169 1.00 0.00 91 ARG A O 17
ATOM 25259 N N . ARG A 1 92 ? -7.907 -4.855 -3.900 1.00 0.00 92 ARG A N 17
ATOM 25260 C CA . ARG A 1 92 ? -8.635 -5.335 -2.732 1.00 0.00 92 ARG A CA 17
ATOM 25261 C C . ARG A 1 92 ? -9.882 -6.109 -3.149 1.00 0.00 92 ARG A C 17
ATOM 25262 O O . ARG A 1 92 ? -10.624 -5.681 -4.033 1.00 0.00 92 ARG A O 17
ATOM 25283 N N . ARG A 1 93 ? -10.106 -7.251 -2.507 1.00 0.00 93 ARG A N 17
ATOM 25284 C CA . ARG A 1 93 ? -11.262 -8.086 -2.812 1.00 0.00 93 ARG A CA 17
ATOM 25285 C C . ARG A 1 93 ? -12.558 -7.386 -2.414 1.00 0.00 93 ARG A C 17
ATOM 25286 O O . ARG A 1 93 ? -12.768 -7.065 -1.245 1.00 0.00 93 ARG A O 17
ATOM 25307 N N . ASN A 1 94 ? -13.424 -7.152 -3.395 1.00 0.00 94 ASN A N 17
ATOM 25308 C CA . ASN A 1 94 ? -14.699 -6.489 -3.147 1.00 0.00 94 ASN A CA 17
ATOM 25309 C C . ASN A 1 94 ? -15.849 -7.491 -3.186 1.00 0.00 94 ASN A C 17
ATOM 25310 O O . ASN A 1 94 ? -16.075 -8.153 -4.199 1.00 0.00 94 ASN A O 17
ATOM 25321 N N . SER A 1 95 ? -16.574 -7.595 -2.077 1.00 0.00 95 SER A N 17
ATOM 25322 C CA . SER A 1 95 ? -17.699 -8.518 -1.982 1.00 0.00 95 SER A CA 17
ATOM 25323 C C . SER A 1 95 ? -18.933 -7.941 -2.669 1.00 0.00 95 SER A C 17
ATOM 25324 O O . SER A 1 95 ? -19.179 -6.737 -2.619 1.00 0.00 95 SER A O 17
ATOM 25332 N N . GLY A 1 96 ? -19.707 -8.812 -3.310 1.00 0.00 96 GLY A N 17
ATOM 25333 C CA . GLY A 1 96 ? -20.907 -8.372 -3.998 1.00 0.00 96 GLY A CA 17
ATOM 25334 C C . GLY A 1 96 ? -21.801 -9.527 -4.401 1.00 0.00 96 GLY A C 17
ATOM 25335 O O . GLY A 1 96 ? -21.506 -10.692 -4.132 1.00 0.00 96 GLY A O 17
ATOM 25339 N N . PRO A 1 97 ? -22.926 -9.209 -5.060 1.00 0.00 97 PRO A N 17
ATOM 25340 C CA . PRO A 1 97 ? -23.890 -10.216 -5.512 1.00 0.00 97 PRO A CA 17
ATOM 25341 C C . PRO A 1 97 ? -23.345 -11.068 -6.654 1.00 0.00 97 PRO A C 17
ATOM 25342 O O . PRO A 1 97 ? -22.196 -10.909 -7.066 1.00 0.00 97 PRO A O 17
ATOM 25353 N N . SER A 1 98 ? -24.178 -11.971 -7.162 1.00 0.00 98 SER A N 17
ATOM 25354 C CA . SER A 1 98 ? -23.778 -12.850 -8.254 1.00 0.00 98 SER A CA 17
ATOM 25355 C C . SER A 1 98 ? -24.438 -12.425 -9.563 1.00 0.00 98 SER A C 17
ATOM 25356 O O . SER A 1 98 ? -25.495 -11.794 -9.562 1.00 0.00 98 SER A O 17
ATOM 25364 N N . SER A 1 99 ? -23.806 -12.776 -10.678 1.00 0.00 99 SER A N 17
ATOM 25365 C CA . SER A 1 99 ? -24.328 -12.428 -11.994 1.00 0.00 99 SER A CA 17
ATOM 25366 C C . SER A 1 99 ? -25.168 -13.567 -12.564 1.00 0.00 99 SER A C 17
ATOM 25367 O O . SER A 1 99 ? -26.271 -13.351 -13.062 1.00 0.00 99 SER A O 17
ATOM 25375 N N . GLY A 1 100 ? -24.635 -14.783 -12.486 1.00 0.00 100 GLY A N 17
ATOM 25376 C CA . GLY A 1 100 ? -25.348 -15.939 -12.998 1.00 0.00 100 GLY A CA 17
ATOM 25377 C C . GLY A 1 100 ? -26.822 -15.912 -12.648 1.00 0.00 100 GLY A C 17
ATOM 25378 O O . GLY A 1 100 ? -27.676 -15.851 -13.533 1.00 0.00 100 GLY A O 17
ATOM 25382 N N . GLY A 1 1 ? -35.447 -20.370 -8.585 1.00 0.00 1 GLY A N 18
ATOM 25383 C CA . GLY A 1 1 ? -34.154 -20.970 -8.314 1.00 0.00 1 GLY A CA 18
ATOM 25384 C C . GLY A 1 1 ? -33.253 -20.064 -7.498 1.00 0.00 1 GLY A C 18
ATOM 25385 O O . GLY A 1 1 ? -32.969 -18.936 -7.900 1.00 0.00 1 GLY A O 18
ATOM 25389 N N . SER A 1 2 ? -32.804 -20.558 -6.349 1.00 0.00 2 SER A N 18
ATOM 25390 C CA . SER A 1 2 ? -31.935 -19.783 -5.472 1.00 0.00 2 SER A CA 18
ATOM 25391 C C . SER A 1 2 ? -30.620 -19.446 -6.169 1.00 0.00 2 SER A C 18
ATOM 25392 O O . SER A 1 2 ? -30.263 -20.061 -7.174 1.00 0.00 2 SER A O 18
ATOM 25400 N N . SER A 1 3 ? -29.905 -18.465 -5.628 1.00 0.00 3 SER A N 18
ATOM 25401 C CA . SER A 1 3 ? -28.632 -18.042 -6.199 1.00 0.00 3 SER A CA 18
ATOM 25402 C C . SER A 1 3 ? -27.465 -18.522 -5.341 1.00 0.00 3 SER A C 18
ATOM 25403 O O . SER A 1 3 ? -27.586 -18.646 -4.123 1.00 0.00 3 SER A O 18
ATOM 25411 N N . GLY A 1 4 ? -26.334 -18.790 -5.987 1.00 0.00 4 GLY A N 18
ATOM 25412 C CA . GLY A 1 4 ? -25.162 -19.254 -5.268 1.00 0.00 4 GLY A CA 18
ATOM 25413 C C . GLY A 1 4 ? -24.006 -18.276 -5.352 1.00 0.00 4 GLY A C 18
ATOM 25414 O O . GLY A 1 4 ? -24.075 -17.175 -4.805 1.00 0.00 4 GLY A O 18
ATOM 25418 N N . SER A 1 5 ? -22.941 -18.679 -6.038 1.00 0.00 5 SER A N 18
ATOM 25419 C CA . SER A 1 5 ? -21.763 -17.832 -6.187 1.00 0.00 5 SER A CA 18
ATOM 25420 C C . SER A 1 5 ? -22.038 -16.685 -7.154 1.00 0.00 5 SER A C 18
ATOM 25421 O O . SER A 1 5 ? -22.088 -16.881 -8.369 1.00 0.00 5 SER A O 18
ATOM 25429 N N . SER A 1 6 ? -22.215 -15.487 -6.607 1.00 0.00 6 SER A N 18
ATOM 25430 C CA . SER A 1 6 ? -22.488 -14.308 -7.420 1.00 0.00 6 SER A CA 18
ATOM 25431 C C . SER A 1 6 ? -21.284 -13.956 -8.288 1.00 0.00 6 SER A C 18
ATOM 25432 O O . SER A 1 6 ? -21.393 -13.854 -9.509 1.00 0.00 6 SER A O 18
ATOM 25440 N N . GLY A 1 7 ? -20.134 -13.770 -7.647 1.00 0.00 7 GLY A N 18
ATOM 25441 C CA . GLY A 1 7 ? -18.925 -13.431 -8.374 1.00 0.00 7 GLY A CA 18
ATOM 25442 C C . GLY A 1 7 ? -17.809 -12.967 -7.460 1.00 0.00 7 GLY A C 18
ATOM 25443 O O . GLY A 1 7 ? -17.634 -13.497 -6.363 1.00 0.00 7 GLY A O 18
ATOM 25447 N N . GLY A 1 8 ? -17.049 -11.974 -7.912 1.00 0.00 8 GLY A N 18
ATOM 25448 C CA . GLY A 1 8 ? -15.952 -11.457 -7.115 1.00 0.00 8 GLY A CA 18
ATOM 25449 C C . GLY A 1 8 ? -14.914 -10.738 -7.954 1.00 0.00 8 GLY A C 18
ATOM 25450 O O . GLY A 1 8 ? -14.324 -11.325 -8.861 1.00 0.00 8 GLY A O 18
ATOM 25454 N N . SER A 1 9 ? -14.693 -9.462 -7.653 1.00 0.00 9 SER A N 18
ATOM 25455 C CA . SER A 1 9 ? -13.723 -8.660 -8.390 1.00 0.00 9 SER A CA 18
ATOM 25456 C C . SER A 1 9 ? -13.063 -7.632 -7.476 1.00 0.00 9 SER A C 18
ATOM 25457 O O . SER A 1 9 ? -13.723 -7.005 -6.648 1.00 0.00 9 SER A O 18
ATOM 25465 N N . PHE A 1 10 ? -11.754 -7.465 -7.634 1.00 0.00 10 PHE A N 18
ATOM 25466 C CA . PHE A 1 10 ? -11.002 -6.514 -6.823 1.00 0.00 10 PHE A CA 18
ATOM 25467 C C . PHE A 1 10 ? -11.123 -5.102 -7.388 1.00 0.00 10 PHE A C 18
ATOM 25468 O O . PHE A 1 10 ? -11.422 -4.918 -8.568 1.00 0.00 10 PHE A O 18
ATOM 25485 N N . GLN A 1 11 ? -10.891 -4.108 -6.537 1.00 0.00 11 GLN A N 18
ATOM 25486 C CA . GLN A 1 11 ? -10.976 -2.712 -6.951 1.00 0.00 11 GLN A CA 18
ATOM 25487 C C . GLN A 1 11 ? -9.587 -2.093 -7.063 1.00 0.00 11 GLN A C 18
ATOM 25488 O O . GLN A 1 11 ? -8.822 -2.080 -6.098 1.00 0.00 11 GLN A O 18
ATOM 25502 N N . TYR A 1 12 ? -9.268 -1.579 -8.246 1.00 0.00 12 TYR A N 18
ATOM 25503 C CA . TYR A 1 12 ? -7.969 -0.960 -8.485 1.00 0.00 12 TYR A CA 18
ATOM 25504 C C . TYR A 1 12 ? -8.075 0.562 -8.438 1.00 0.00 12 TYR A C 18
ATOM 25505 O O . TYR A 1 12 ? -8.332 1.210 -9.452 1.00 0.00 12 TYR A O 18
ATOM 25523 N N . VAL A 1 13 ? -7.873 1.126 -7.251 1.00 0.00 13 VAL A N 18
ATOM 25524 C CA . VAL A 1 13 ? -7.942 2.571 -7.070 1.00 0.00 13 VAL A CA 18
ATOM 25525 C C . VAL A 1 13 ? -6.553 3.197 -7.103 1.00 0.00 13 VAL A C 18
ATOM 25526 O O . VAL A 1 13 ? -5.765 3.071 -6.165 1.00 0.00 13 VAL A O 18
ATOM 25539 N N . PRO A 1 14 ? -6.242 3.889 -8.209 1.00 0.00 14 PRO A N 18
ATOM 25540 C CA . PRO A 1 14 ? -4.946 4.550 -8.392 1.00 0.00 14 PRO A CA 18
ATOM 25541 C C . PRO A 1 14 ? -4.775 5.754 -7.472 1.00 0.00 14 PRO A C 18
ATOM 25542 O O . PRO A 1 14 ? -5.042 6.890 -7.863 1.00 0.00 14 PRO A O 18
ATOM 25553 N N . VAL A 1 15 ? -4.327 5.498 -6.247 1.00 0.00 15 VAL A N 18
ATOM 25554 C CA . VAL A 1 15 ? -4.119 6.561 -5.271 1.00 0.00 15 VAL A CA 18
ATOM 25555 C C . VAL A 1 15 ? -3.079 7.562 -5.763 1.00 0.00 15 VAL A C 18
ATOM 25556 O O . VAL A 1 15 ? -1.883 7.396 -5.524 1.00 0.00 15 VAL A O 18
ATOM 25569 N N . GLN A 1 16 ? -3.544 8.600 -6.450 1.00 0.00 16 GLN A N 18
ATOM 25570 C CA . GLN A 1 16 ? -2.654 9.628 -6.976 1.00 0.00 16 GLN A CA 18
ATOM 25571 C C . GLN A 1 16 ? -2.348 10.679 -5.913 1.00 0.00 16 GLN A C 18
ATOM 25572 O O . GLN A 1 16 ? -3.227 11.438 -5.505 1.00 0.00 16 GLN A O 18
ATOM 25586 N N . LEU A 1 17 ? -1.096 10.716 -5.469 1.00 0.00 17 LEU A N 18
ATOM 25587 C CA . LEU A 1 17 ? -0.674 11.674 -4.453 1.00 0.00 17 LEU A CA 18
ATOM 25588 C C . LEU A 1 17 ? -0.096 12.931 -5.096 1.00 0.00 17 LEU A C 18
ATOM 25589 O O . LEU A 1 17 ? 0.532 12.865 -6.153 1.00 0.00 17 LEU A O 18
ATOM 25605 N N . GLN A 1 18 ? -0.311 14.072 -4.450 1.00 0.00 18 GLN A N 18
ATOM 25606 C CA . GLN A 1 18 ? 0.191 15.343 -4.959 1.00 0.00 18 GLN A CA 18
ATOM 25607 C C . GLN A 1 18 ? 0.808 16.173 -3.838 1.00 0.00 18 GLN A C 18
ATOM 25608 O O . GLN A 1 18 ? 0.188 16.387 -2.797 1.00 0.00 18 GLN A O 18
ATOM 25622 N N . GLY A 1 19 ? 2.034 16.638 -4.059 1.00 0.00 19 GLY A N 18
ATOM 25623 C CA . GLY A 1 19 ? 2.715 17.438 -3.058 1.00 0.00 19 GLY A CA 18
ATOM 25624 C C . GLY A 1 19 ? 4.166 17.035 -2.882 1.00 0.00 19 GLY A C 18
ATOM 25625 O O . GLY A 1 19 ? 5.029 17.881 -2.654 1.00 0.00 19 GLY A O 18
ATOM 25629 N N . GLY A 1 20 ? 4.434 15.737 -2.986 1.00 0.00 20 GLY A N 18
ATOM 25630 C CA . GLY A 1 20 ? 5.791 15.246 -2.832 1.00 0.00 20 GLY A CA 18
ATOM 25631 C C . GLY A 1 20 ? 6.045 14.666 -1.455 1.00 0.00 20 GLY A C 18
ATOM 25632 O O . GLY A 1 20 ? 5.474 15.125 -0.466 1.00 0.00 20 GLY A O 18
ATOM 25636 N N . ALA A 1 21 ? 6.903 13.653 -1.390 1.00 0.00 21 ALA A N 18
ATOM 25637 C CA . ALA A 1 21 ? 7.231 13.010 -0.123 1.00 0.00 21 ALA A CA 18
ATOM 25638 C C . ALA A 1 21 ? 7.646 14.038 0.923 1.00 0.00 21 ALA A C 18
ATOM 25639 O O . ALA A 1 21 ? 8.042 15.159 0.604 1.00 0.00 21 ALA A O 18
ATOM 25646 N N . PRO A 1 22 ? 7.553 13.650 2.204 1.00 0.00 22 PRO A N 18
ATOM 25647 C CA . PRO A 1 22 ? 7.081 12.319 2.596 1.00 0.00 22 PRO A CA 18
ATOM 25648 C C . PRO A 1 22 ? 5.592 12.129 2.328 1.00 0.00 22 PRO A C 18
ATOM 25649 O O . PRO A 1 22 ? 4.813 13.079 2.399 1.00 0.00 22 PRO A O 18
ATOM 25660 N N . TRP A 1 23 ? 5.204 10.896 2.021 1.00 0.00 23 TRP A N 18
ATOM 25661 C CA . TRP A 1 23 ? 3.807 10.583 1.742 1.00 0.00 23 TRP A CA 18
ATOM 25662 C C . TRP A 1 23 ? 3.089 10.129 3.008 1.00 0.00 23 TRP A C 18
ATOM 25663 O O . TRP A 1 23 ? 2.003 10.614 3.324 1.00 0.00 23 TRP A O 18
ATOM 25684 N N . GLY A 1 24 ? 3.702 9.196 3.730 1.00 0.00 24 GLY A N 18
ATOM 25685 C CA . GLY A 1 24 ? 3.105 8.693 4.953 1.00 0.00 24 GLY A CA 18
ATOM 25686 C C . GLY A 1 24 ? 2.430 7.350 4.760 1.00 0.00 24 GLY A C 18
ATOM 25687 O O . GLY A 1 24 ? 1.253 7.186 5.081 1.00 0.00 24 GLY A O 18
ATOM 25691 N N . PHE A 1 25 ? 3.176 6.385 4.232 1.00 0.00 25 PHE A N 18
ATOM 25692 C CA . PHE A 1 25 ? 2.642 5.049 3.994 1.00 0.00 25 PHE A CA 18
ATOM 25693 C C . PHE A 1 25 ? 3.764 4.017 3.936 1.00 0.00 25 PHE A C 18
ATOM 25694 O O . PHE A 1 25 ? 4.803 4.244 3.315 1.00 0.00 25 PHE A O 18
ATOM 25711 N N . THR A 1 26 ? 3.548 2.879 4.590 1.00 0.00 26 THR A N 18
ATOM 25712 C CA . THR A 1 26 ? 4.540 1.812 4.616 1.00 0.00 26 THR A CA 18
ATOM 25713 C C . THR A 1 26 ? 3.901 0.460 4.323 1.00 0.00 26 THR A C 18
ATOM 25714 O O . THR A 1 26 ? 2.681 0.355 4.187 1.00 0.00 26 THR A O 18
ATOM 25725 N N . LEU A 1 27 ? 4.730 -0.573 4.229 1.00 0.00 27 LEU A N 18
ATOM 25726 C CA . LEU A 1 27 ? 4.245 -1.921 3.953 1.00 0.00 27 LEU A CA 18
ATOM 25727 C C . LEU A 1 27 ? 4.896 -2.936 4.887 1.00 0.00 27 LEU A C 18
ATOM 25728 O O . LEU A 1 27 ? 5.697 -2.577 5.750 1.00 0.00 27 LEU A O 18
ATOM 25744 N N . LYS A 1 28 ? 4.547 -4.206 4.708 1.00 0.00 28 LYS A N 18
ATOM 25745 C CA . LYS A 1 28 ? 5.099 -5.274 5.533 1.00 0.00 28 LYS A CA 18
ATOM 25746 C C . LYS A 1 28 ? 5.204 -6.574 4.740 1.00 0.00 28 LYS A C 18
ATOM 25747 O O . LYS A 1 28 ? 4.840 -6.627 3.566 1.00 0.00 28 LYS A O 18
ATOM 25766 N N . GLY A 1 29 ? 5.702 -7.620 5.391 1.00 0.00 29 GLY A N 18
ATOM 25767 C CA . GLY A 1 29 ? 5.844 -8.905 4.732 1.00 0.00 29 GLY A CA 18
ATOM 25768 C C . GLY A 1 29 ? 6.858 -8.870 3.606 1.00 0.00 29 GLY A C 18
ATOM 25769 O O . GLY A 1 29 ? 8.028 -8.560 3.824 1.00 0.00 29 GLY A O 18
ATOM 25773 N N . GLY A 1 30 ? 6.408 -9.191 2.396 1.00 0.00 30 GLY A N 18
ATOM 25774 C CA . GLY A 1 30 ? 7.298 -9.191 1.250 1.00 0.00 30 GLY A CA 18
ATOM 25775 C C . GLY A 1 30 ? 7.621 -10.590 0.766 1.00 0.00 30 GLY A C 18
ATOM 25776 O O . GLY A 1 30 ? 7.425 -11.567 1.491 1.00 0.00 30 GLY A O 18
ATOM 25780 N N . LEU A 1 31 ? 8.116 -10.690 -0.463 1.00 0.00 31 LEU A N 18
ATOM 25781 C CA . LEU A 1 31 ? 8.466 -11.982 -1.044 1.00 0.00 31 LEU A CA 18
ATOM 25782 C C . LEU A 1 31 ? 9.492 -12.708 -0.181 1.00 0.00 31 LEU A C 18
ATOM 25783 O O . LEU A 1 31 ? 9.527 -13.937 -0.144 1.00 0.00 31 LEU A O 18
ATOM 25799 N N . GLU A 1 32 ? 10.325 -11.938 0.512 1.00 0.00 32 GLU A N 18
ATOM 25800 C CA . GLU A 1 32 ? 11.352 -12.509 1.377 1.00 0.00 32 GLU A CA 18
ATOM 25801 C C . GLU A 1 32 ? 10.745 -13.515 2.350 1.00 0.00 32 GLU A C 18
ATOM 25802 O O . GLU A 1 32 ? 11.335 -14.559 2.629 1.00 0.00 32 GLU A O 18
ATOM 25814 N N . HIS A 1 33 ? 9.563 -13.193 2.865 1.00 0.00 33 HIS A N 18
ATOM 25815 C CA 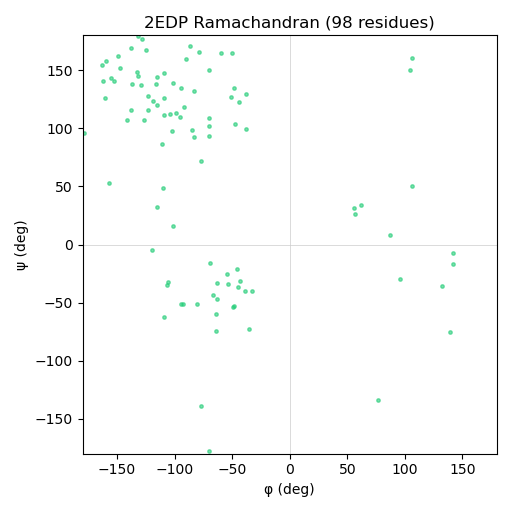. HIS A 1 33 ? 8.875 -14.068 3.808 1.00 0.00 33 HIS A CA 18
ATOM 25816 C C . HIS A 1 33 ? 7.576 -14.598 3.209 1.00 0.00 33 HIS A C 18
ATOM 25817 O O . HIS A 1 33 ? 6.663 -14.994 3.935 1.00 0.00 33 HIS A O 18
ATOM 25831 N N . CYS A 1 34 ? 7.499 -14.601 1.883 1.00 0.00 34 CYS A N 18
ATOM 25832 C CA . CYS A 1 34 ? 6.311 -15.081 1.187 1.00 0.00 34 CYS A CA 18
ATOM 25833 C C . CYS A 1 34 ? 5.050 -14.444 1.762 1.00 0.00 34 CYS A C 18
ATOM 25834 O O . CYS A 1 34 ? 4.032 -15.113 1.940 1.00 0.00 34 CYS A O 18
ATOM 25842 N N . GLU A 1 35 ? 5.126 -13.149 2.052 1.00 0.00 35 GLU A N 18
ATOM 25843 C CA . GLU A 1 35 ? 3.991 -12.424 2.610 1.00 0.00 35 GLU A CA 18
ATOM 25844 C C . GLU A 1 35 ? 3.440 -11.418 1.603 1.00 0.00 35 GLU A C 18
ATOM 25845 O O . GLU A 1 35 ? 4.168 -10.862 0.781 1.00 0.00 35 GLU A O 18
ATOM 25857 N N . PRO A 1 36 ? 2.121 -11.180 1.667 1.00 0.00 36 PRO A N 18
ATOM 25858 C CA . PRO A 1 36 ? 1.442 -10.241 0.769 1.00 0.00 36 PRO A CA 18
ATOM 25859 C C . PRO A 1 36 ? 1.818 -8.791 1.055 1.00 0.00 36 PRO A C 18
ATOM 25860 O O . PRO A 1 36 ? 1.341 -8.194 2.021 1.00 0.00 36 PRO A O 18
ATOM 25871 N N . LEU A 1 37 ? 2.674 -8.229 0.208 1.00 0.00 37 LEU A N 18
ATOM 25872 C CA . LEU A 1 37 ? 3.113 -6.847 0.369 1.00 0.00 37 LEU A CA 18
ATOM 25873 C C . LEU A 1 37 ? 1.920 -5.898 0.413 1.00 0.00 37 LEU A C 18
ATOM 25874 O O . LEU A 1 37 ? 1.457 -5.417 -0.622 1.00 0.00 37 LEU A O 18
ATOM 25890 N N . THR A 1 38 ? 1.427 -5.630 1.618 1.00 0.00 38 THR A N 18
ATOM 25891 C CA . THR A 1 38 ? 0.289 -4.737 1.796 1.00 0.00 38 THR A CA 18
ATOM 25892 C C . THR A 1 38 ? 0.626 -3.601 2.755 1.00 0.00 38 THR A C 18
ATOM 25893 O O . THR A 1 38 ? 1.617 -3.663 3.484 1.00 0.00 38 THR A O 18
ATOM 25904 N N . VAL A 1 39 ? -0.205 -2.563 2.751 1.00 0.00 39 VAL A N 18
ATOM 25905 C CA . VAL A 1 39 ? 0.005 -1.413 3.623 1.00 0.00 39 VAL A CA 18
ATOM 25906 C C . VAL A 1 39 ? 0.053 -1.835 5.087 1.00 0.00 39 VAL A C 18
ATOM 25907 O O . VAL A 1 39 ? -0.869 -2.478 5.589 1.00 0.00 39 VAL A O 18
ATOM 25920 N N . SER A 1 40 ? 1.134 -1.467 5.768 1.00 0.00 40 SER A N 18
ATOM 25921 C CA . SER A 1 40 ? 1.304 -1.810 7.175 1.00 0.00 40 SER A CA 18
ATOM 25922 C C . SER A 1 40 ? 0.934 -0.631 8.070 1.00 0.00 40 SER A C 18
ATOM 25923 O O . SER A 1 40 ? 0.270 -0.797 9.094 1.00 0.00 40 SER A O 18
ATOM 25931 N N . LYS A 1 41 ? 1.367 0.562 7.676 1.00 0.00 41 LYS A N 18
ATOM 25932 C CA . LYS A 1 41 ? 1.082 1.771 8.440 1.00 0.00 41 LYS A CA 18
ATOM 25933 C C . LYS A 1 41 ? 0.970 2.982 7.520 1.00 0.00 41 LYS A C 18
ATOM 25934 O O . LYS A 1 41 ? 1.625 3.044 6.479 1.00 0.00 41 LYS A O 18
ATOM 25953 N N . ILE A 1 42 ? 0.139 3.942 7.911 1.00 0.00 42 ILE A N 18
ATOM 25954 C CA . ILE A 1 42 ? -0.055 5.152 7.122 1.00 0.00 42 ILE A CA 18
ATOM 25955 C C . ILE A 1 42 ? -0.221 6.373 8.020 1.00 0.00 42 ILE A C 18
ATOM 25956 O O . ILE A 1 42 ? -1.144 6.438 8.831 1.00 0.00 42 ILE A O 18
ATOM 25972 N N . GLU A 1 43 ? 0.679 7.339 7.867 1.00 0.00 43 GLU A N 18
ATOM 25973 C CA . GLU A 1 43 ? 0.632 8.559 8.664 1.00 0.00 43 GLU A CA 18
ATOM 25974 C C . GLU A 1 43 ? -0.780 9.138 8.689 1.00 0.00 43 GLU A C 18
ATOM 25975 O O . GLU A 1 43 ? -1.330 9.507 7.651 1.00 0.00 43 GLU A O 18
ATOM 25987 N N . ASP A 1 44 ? -1.360 9.215 9.882 1.00 0.00 44 ASP A N 18
ATOM 25988 C CA . ASP A 1 44 ? -2.707 9.749 10.043 1.00 0.00 44 ASP A CA 18
ATOM 25989 C C . ASP A 1 44 ? -2.882 11.036 9.243 1.00 0.00 44 ASP A C 18
ATOM 25990 O O . ASP A 1 44 ? -3.962 11.315 8.724 1.00 0.00 44 ASP A O 18
ATOM 25999 N N . GLY A 1 45 ? -1.810 11.817 9.148 1.00 0.00 45 GLY A N 18
ATOM 26000 C CA . GLY A 1 45 ? -1.866 13.066 8.410 1.00 0.00 45 GLY A CA 18
ATOM 26001 C C . GLY A 1 45 ? -0.899 13.093 7.243 1.00 0.00 45 GLY A C 18
ATOM 26002 O O . GLY A 1 45 ? -0.330 14.136 6.923 1.00 0.00 45 GLY A O 18
ATOM 26006 N N . GLY A 1 46 ? -0.712 11.942 6.604 1.00 0.00 46 GLY A N 18
ATOM 26007 C CA . GLY A 1 46 ? 0.194 11.859 5.474 1.00 0.00 46 GLY A CA 18
ATOM 26008 C C . GLY A 1 46 ? -0.536 11.827 4.146 1.00 0.00 46 GLY A C 18
ATOM 26009 O O . GLY A 1 46 ? -1.694 11.413 4.075 1.00 0.00 46 GLY A O 18
ATOM 26013 N N . LYS A 1 47 ? 0.140 12.266 3.090 1.00 0.00 47 LYS A N 18
ATOM 26014 C CA . LYS A 1 47 ? -0.451 12.287 1.757 1.00 0.00 47 LYS A CA 18
ATOM 26015 C C . LYS A 1 47 ? -1.326 11.058 1.530 1.00 0.00 47 LYS A C 18
ATOM 26016 O O . LYS A 1 47 ? -2.457 11.169 1.057 1.00 0.00 47 LYS A O 18
ATOM 26035 N N . ALA A 1 48 ? -0.796 9.889 1.873 1.00 0.00 48 ALA A N 18
ATOM 26036 C CA . ALA A 1 48 ? -1.530 8.640 1.710 1.00 0.00 48 ALA A CA 18
ATOM 26037 C C . ALA A 1 48 ? -2.841 8.669 2.489 1.00 0.00 48 ALA A C 18
ATOM 26038 O O . ALA A 1 48 ? -3.894 8.306 1.965 1.00 0.00 48 ALA A O 18
ATOM 26045 N N . ALA A 1 49 ? -2.769 9.102 3.743 1.00 0.00 49 ALA A N 18
ATOM 26046 C CA . ALA A 1 49 ? -3.951 9.179 4.594 1.00 0.00 49 ALA A CA 18
ATOM 26047 C C . ALA A 1 49 ? -4.940 10.213 4.067 1.00 0.00 49 ALA A C 18
ATOM 26048 O O . ALA A 1 49 ? -6.128 9.929 3.913 1.00 0.00 49 ALA A O 18
ATOM 26055 N N . LEU A 1 50 ? -4.443 11.414 3.793 1.00 0.00 50 LEU A N 18
ATOM 26056 C CA . LEU A 1 50 ? -5.284 12.492 3.284 1.00 0.00 50 LEU A CA 18
ATOM 26057 C C . LEU A 1 50 ? -6.158 12.004 2.134 1.00 0.00 50 LEU A C 18
ATOM 26058 O O . LEU A 1 50 ? -7.367 12.233 2.120 1.00 0.00 50 LEU A O 18
ATOM 26074 N N . SER A 1 51 ? -5.538 11.328 1.172 1.00 0.00 51 SER A N 18
ATOM 26075 C CA . SER A 1 51 ? -6.259 10.808 0.016 1.00 0.00 51 SER A CA 18
ATOM 26076 C C . SER A 1 51 ? -7.466 9.984 0.455 1.00 0.00 51 SER A C 18
ATOM 26077 O O . SER A 1 51 ? -8.497 9.968 -0.217 1.00 0.00 51 SER A O 18
ATOM 26085 N N . GLN A 1 52 ? -7.327 9.299 1.586 1.00 0.00 52 GLN A N 18
ATOM 26086 C CA . GLN A 1 52 ? -8.405 8.471 2.114 1.00 0.00 52 GLN A CA 18
ATOM 26087 C C . GLN A 1 52 ? -8.836 7.423 1.094 1.00 0.00 52 GLN A C 18
ATOM 26088 O O . GLN A 1 52 ? -9.989 6.991 1.081 1.00 0.00 52 GLN A O 18
ATOM 26102 N N . LYS A 1 53 ? -7.903 7.017 0.239 1.00 0.00 53 LYS A N 18
ATOM 26103 C CA . LYS A 1 53 ? -8.185 6.018 -0.785 1.00 0.00 53 LYS A CA 18
ATOM 26104 C C . LYS A 1 53 ? -7.585 4.668 -0.407 1.00 0.00 53 LYS A C 18
ATOM 26105 O O . LYS A 1 53 ? -8.116 3.619 -0.771 1.00 0.00 53 LYS A O 18
ATOM 26124 N N . MET A 1 54 ? -6.476 4.702 0.325 1.00 0.00 54 MET A N 18
ATOM 26125 C CA . MET A 1 54 ? -5.807 3.479 0.754 1.00 0.00 54 MET A CA 18
ATOM 26126 C C . MET A 1 54 ? -5.616 3.466 2.268 1.00 0.00 54 MET A C 18
ATOM 26127 O O . MET A 1 54 ? -5.452 4.515 2.891 1.00 0.00 54 MET A O 18
ATOM 26141 N N . ARG A 1 55 ? -5.640 2.273 2.852 1.00 0.00 55 ARG A N 18
ATOM 26142 C CA . ARG A 1 55 ? -5.471 2.124 4.293 1.00 0.00 55 ARG A CA 18
ATOM 26143 C C . ARG A 1 55 ? -4.894 0.753 4.634 1.00 0.00 55 ARG A C 18
ATOM 26144 O O . ARG A 1 55 ? -5.035 -0.200 3.868 1.00 0.00 55 ARG A O 18
ATOM 26165 N N . THR A 1 56 ? -4.244 0.662 5.790 1.00 0.00 56 THR A N 18
ATOM 26166 C CA . THR A 1 56 ? -3.644 -0.591 6.232 1.00 0.00 56 THR A CA 18
ATOM 26167 C C . THR A 1 56 ? -4.497 -1.785 5.819 1.00 0.00 56 THR A C 18
ATOM 26168 O O . THR A 1 56 ? -5.565 -2.022 6.382 1.00 0.00 56 THR A O 18
ATOM 26179 N N . GLY A 1 57 ? -4.018 -2.535 4.832 1.00 0.00 57 GLY A N 18
ATOM 26180 C CA . GLY A 1 57 ? -4.749 -3.696 4.360 1.00 0.00 57 GLY A CA 18
ATOM 26181 C C . GLY A 1 57 ? -4.699 -3.841 2.852 1.00 0.00 57 GLY A C 18
ATOM 26182 O O . GLY A 1 57 ? -4.771 -4.951 2.325 1.00 0.00 57 GLY A O 18
ATOM 26186 N N . ASP A 1 58 ? -4.576 -2.716 2.156 1.00 0.00 58 ASP A N 18
ATOM 26187 C CA . ASP A 1 58 ? -4.517 -2.721 0.699 1.00 0.00 58 ASP A CA 18
ATOM 26188 C C . ASP A 1 58 ? -3.312 -3.517 0.207 1.00 0.00 58 ASP A C 18
ATOM 26189 O O . ASP A 1 58 ? -2.293 -3.605 0.891 1.00 0.00 58 ASP A O 18
ATOM 26198 N N . GLU A 1 59 ? -3.437 -4.096 -0.983 1.00 0.00 59 GLU A N 18
ATOM 26199 C CA . GLU A 1 59 ? -2.358 -4.886 -1.565 1.00 0.00 59 GLU A CA 18
ATOM 26200 C C . GLU A 1 59 ? -1.704 -4.143 -2.726 1.00 0.00 59 GLU A C 18
ATOM 26201 O O . GLU A 1 59 ? -2.002 -4.405 -3.892 1.00 0.00 59 GLU A O 18
ATOM 26213 N N . LEU A 1 60 ? -0.813 -3.214 -2.399 1.00 0.00 60 LEU A N 18
ATOM 26214 C CA . LEU A 1 60 ? -0.116 -2.431 -3.413 1.00 0.00 60 LEU A CA 18
ATOM 26215 C C . LEU A 1 60 ? 0.728 -3.331 -4.310 1.00 0.00 60 LEU A C 18
ATOM 26216 O O . LEU A 1 60 ? 1.582 -4.077 -3.832 1.00 0.00 60 LEU A O 18
ATOM 26232 N N . VAL A 1 61 ? 0.485 -3.252 -5.615 1.00 0.00 61 VAL A N 18
ATOM 26233 C CA . VAL A 1 61 ? 1.225 -4.057 -6.580 1.00 0.00 61 VAL A CA 18
ATOM 26234 C C . VAL A 1 61 ? 1.877 -3.179 -7.642 1.00 0.00 61 VAL A C 18
ATOM 26235 O O . VAL A 1 61 ? 2.824 -3.593 -8.309 1.00 0.00 61 VAL A O 18
ATOM 26248 N N . ASN A 1 62 ? 1.362 -1.963 -7.794 1.00 0.00 62 ASN A N 18
ATOM 26249 C CA . ASN A 1 62 ? 1.894 -1.025 -8.777 1.00 0.00 62 ASN A CA 18
ATOM 26250 C C . ASN A 1 62 ? 2.314 0.281 -8.110 1.00 0.00 62 ASN A C 18
ATOM 26251 O O . ASN A 1 62 ? 1.496 0.966 -7.494 1.00 0.00 62 ASN A O 18
ATOM 26262 N N . ILE A 1 63 ? 3.592 0.620 -8.238 1.00 0.00 63 ILE A N 18
ATOM 26263 C CA . ILE A 1 63 ? 4.120 1.845 -7.649 1.00 0.00 63 ILE A CA 18
ATOM 26264 C C . ILE A 1 63 ? 4.723 2.752 -8.716 1.00 0.00 63 ILE A C 18
ATOM 26265 O O . ILE A 1 63 ? 5.661 2.368 -9.413 1.00 0.00 63 ILE A O 18
ATOM 26281 N N . ASN A 1 64 ? 4.179 3.959 -8.836 1.00 0.00 64 ASN A N 18
ATOM 26282 C CA . ASN A 1 64 ? 4.664 4.922 -9.817 1.00 0.00 64 ASN A CA 18
ATOM 26283 C C . ASN A 1 64 ? 4.551 4.362 -11.232 1.00 0.00 64 ASN A C 18
ATOM 26284 O O . ASN A 1 64 ? 5.350 4.691 -12.107 1.00 0.00 64 ASN A O 18
ATOM 26295 N N . GLY A 1 65 ? 3.552 3.512 -11.448 1.00 0.00 65 GLY A N 18
ATOM 26296 C CA . GLY A 1 65 ? 3.352 2.919 -12.757 1.00 0.00 65 GLY A CA 18
ATOM 26297 C C . GLY A 1 65 ? 4.291 1.758 -13.018 1.00 0.00 65 GLY A C 18
ATOM 26298 O O . GLY A 1 65 ? 4.411 1.289 -14.150 1.00 0.00 65 GLY A O 18
ATOM 26302 N N . THR A 1 66 ? 4.961 1.293 -11.968 1.00 0.00 66 THR A N 18
ATOM 26303 C CA . THR A 1 66 ? 5.896 0.182 -12.089 1.00 0.00 66 THR A CA 18
ATOM 26304 C C . THR A 1 66 ? 5.351 -1.071 -11.413 1.00 0.00 66 THR A C 18
ATOM 26305 O O . THR A 1 66 ? 5.154 -1.115 -10.199 1.00 0.00 66 THR A O 18
ATOM 26316 N N . PRO A 1 67 ? 5.102 -2.116 -12.217 1.00 0.00 67 PRO A N 18
ATOM 26317 C CA . PRO A 1 67 ? 4.577 -3.391 -11.717 1.00 0.00 67 PRO A CA 18
ATOM 26318 C C . PRO A 1 67 ? 5.601 -4.152 -10.882 1.00 0.00 67 PRO A C 18
ATOM 26319 O O . PRO A 1 67 ? 6.704 -4.443 -11.348 1.00 0.00 67 PRO A O 18
ATOM 26330 N N . LEU A 1 68 ? 5.231 -4.471 -9.647 1.00 0.00 68 LEU A N 18
ATOM 26331 C CA . LEU A 1 68 ? 6.117 -5.199 -8.747 1.00 0.00 68 LEU A CA 18
ATOM 26332 C C . LEU A 1 68 ? 5.848 -6.699 -8.813 1.00 0.00 68 LEU A C 18
ATOM 26333 O O . LEU A 1 68 ? 4.866 -7.138 -9.412 1.00 0.00 68 LEU A O 18
ATOM 26349 N N . TYR A 1 69 ? 6.726 -7.480 -8.192 1.00 0.00 69 TYR A N 18
ATOM 26350 C CA . TYR A 1 69 ? 6.583 -8.931 -8.181 1.00 0.00 69 TYR A CA 18
ATOM 26351 C C . TYR A 1 69 ? 6.432 -9.453 -6.755 1.00 0.00 69 TYR A C 18
ATOM 26352 O O . TYR A 1 69 ? 5.617 -10.334 -6.487 1.00 0.00 69 TYR A O 18
ATOM 26370 N N . GLY A 1 70 ? 7.225 -8.899 -5.842 1.00 0.00 70 GLY A N 18
ATOM 26371 C CA . GLY A 1 70 ? 7.165 -9.319 -4.454 1.00 0.00 70 GLY A CA 18
ATOM 26372 C C . GLY A 1 70 ? 8.260 -8.696 -3.612 1.00 0.00 70 GLY A C 18
ATOM 26373 O O . GLY A 1 70 ? 8.000 -8.189 -2.521 1.00 0.00 70 GLY A O 18
ATOM 26377 N N . SER A 1 71 ? 9.488 -8.734 -4.118 1.00 0.00 71 SER A N 18
ATOM 26378 C CA . SER A 1 71 ? 10.628 -8.173 -3.402 1.00 0.00 71 SER A CA 18
ATOM 26379 C C . SER A 1 71 ? 10.258 -6.846 -2.746 1.00 0.00 71 SER A C 18
ATOM 26380 O O . SER A 1 71 ? 9.895 -5.886 -3.425 1.00 0.00 71 SER A O 18
ATOM 26388 N N . ARG A 1 72 ? 10.352 -6.802 -1.421 1.00 0.00 72 ARG A N 18
ATOM 26389 C CA . ARG A 1 72 ? 10.026 -5.595 -0.672 1.00 0.00 72 ARG A CA 18
ATOM 26390 C C . ARG A 1 72 ? 10.947 -4.444 -1.067 1.00 0.00 72 ARG A C 18
ATOM 26391 O O . ARG A 1 72 ? 10.485 -3.382 -1.482 1.00 0.00 72 ARG A O 18
ATOM 26412 N N . GLN A 1 73 ? 12.251 -4.665 -0.935 1.00 0.00 73 GLN A N 18
ATOM 26413 C CA . GLN A 1 73 ? 13.236 -3.646 -1.277 1.00 0.00 73 GLN A CA 18
ATOM 26414 C C . GLN A 1 73 ? 12.767 -2.813 -2.466 1.00 0.00 73 GLN A C 18
ATOM 26415 O O . GLN A 1 73 ? 12.411 -1.645 -2.314 1.00 0.00 73 GLN A O 18
ATOM 26429 N N . GLU A 1 74 ? 12.771 -3.422 -3.647 1.00 0.00 74 GLU A N 18
ATOM 26430 C CA . GLU A 1 74 ? 12.347 -2.735 -4.861 1.00 0.00 74 GLU A CA 18
ATOM 26431 C C . GLU A 1 74 ? 11.229 -1.740 -4.561 1.00 0.00 74 GLU A C 18
ATOM 26432 O O . GLU A 1 74 ? 11.328 -0.560 -4.897 1.00 0.00 74 GLU A O 18
ATOM 26444 N N . ALA A 1 75 ? 10.167 -2.226 -3.928 1.00 0.00 75 ALA A N 18
ATOM 26445 C CA . ALA A 1 75 ? 9.031 -1.380 -3.581 1.00 0.00 75 ALA A CA 18
ATOM 26446 C C . ALA A 1 75 ? 9.487 -0.120 -2.854 1.00 0.00 75 ALA A C 18
ATOM 26447 O O . ALA A 1 75 ? 9.516 0.967 -3.432 1.00 0.00 75 ALA A O 18
ATOM 26454 N N . LEU A 1 76 ? 9.843 -0.272 -1.583 1.00 0.00 76 LEU A N 18
ATOM 26455 C CA . LEU A 1 76 ? 10.297 0.855 -0.775 1.00 0.00 76 LEU A CA 18
ATOM 26456 C C . LEU A 1 76 ? 11.296 1.711 -1.548 1.00 0.00 76 LEU A C 18
ATOM 26457 O O . LEU A 1 76 ? 11.125 2.924 -1.669 1.00 0.00 76 LEU A O 18
ATOM 26473 N N . ILE A 1 77 ? 12.336 1.070 -2.071 1.00 0.00 77 ILE A N 18
ATOM 26474 C CA . ILE A 1 77 ? 13.360 1.773 -2.834 1.00 0.00 77 ILE A CA 18
ATOM 26475 C C . ILE A 1 77 ? 12.733 2.722 -3.850 1.00 0.00 77 ILE A C 18
ATOM 26476 O O . ILE A 1 77 ? 13.100 3.896 -3.928 1.00 0.00 77 ILE A O 18
ATOM 26492 N N . LEU A 1 78 ? 11.785 2.208 -4.626 1.00 0.00 78 LEU A N 18
ATOM 26493 C CA . LEU A 1 78 ? 11.105 3.011 -5.636 1.00 0.00 78 LEU A CA 18
ATOM 26494 C C . LEU A 1 78 ? 10.613 4.328 -5.045 1.00 0.00 78 LEU A C 18
ATOM 26495 O O . LEU A 1 78 ? 10.777 5.389 -5.648 1.00 0.00 78 LEU A O 18
ATOM 26511 N N . ILE A 1 79 ? 10.012 4.252 -3.863 1.00 0.00 79 ILE A N 18
ATOM 26512 C CA . ILE A 1 79 ? 9.500 5.439 -3.189 1.00 0.00 79 ILE A CA 18
ATOM 26513 C C . ILE A 1 79 ? 10.620 6.430 -2.895 1.00 0.00 79 ILE A C 18
ATOM 26514 O O . ILE A 1 79 ? 10.525 7.611 -3.232 1.00 0.00 79 ILE A O 18
ATOM 26530 N N . LYS A 1 80 ? 11.684 5.943 -2.264 1.00 0.00 80 LYS A N 18
ATOM 26531 C CA . LYS A 1 80 ? 12.825 6.785 -1.926 1.00 0.00 80 LYS A CA 18
ATOM 26532 C C . LYS A 1 80 ? 13.040 7.862 -2.984 1.00 0.00 80 LYS A C 18
ATOM 26533 O O . LYS A 1 80 ? 13.309 9.018 -2.662 1.00 0.00 80 LYS A O 18
ATOM 26552 N N . GLY A 1 81 ? 12.917 7.474 -4.251 1.00 0.00 81 GLY A N 18
ATOM 26553 C CA . GLY A 1 81 ? 13.099 8.419 -5.337 1.00 0.00 81 GLY A CA 18
ATOM 26554 C C . GLY A 1 81 ? 11.796 8.763 -6.031 1.00 0.00 81 GLY A C 18
ATOM 26555 O O . GLY A 1 81 ? 11.703 8.704 -7.257 1.00 0.00 81 GLY A O 18
ATOM 26559 N N . SER A 1 82 ? 10.786 9.123 -5.245 1.00 0.00 82 SER A N 18
ATOM 26560 C CA . SER A 1 82 ? 9.480 9.472 -5.791 1.00 0.00 82 SER A CA 18
ATOM 26561 C C . SER A 1 82 ? 9.513 10.854 -6.438 1.00 0.00 82 SER A C 18
ATOM 26562 O O . SER A 1 82 ? 10.549 11.519 -6.455 1.00 0.00 82 SER A O 18
ATOM 26570 N N . PHE A 1 83 ? 8.372 11.279 -6.969 1.00 0.00 83 PHE A N 18
ATOM 26571 C CA . PHE A 1 83 ? 8.269 12.581 -7.618 1.00 0.00 83 PHE A CA 18
ATOM 26572 C C . PHE A 1 83 ? 7.172 13.424 -6.976 1.00 0.00 83 PHE A C 18
ATOM 26573 O O . PHE A 1 83 ? 6.567 13.022 -5.981 1.00 0.00 83 PHE A O 18
ATOM 26590 N N . ARG A 1 84 ? 6.922 14.596 -7.550 1.00 0.00 84 ARG A N 18
ATOM 26591 C CA . ARG A 1 84 ? 5.899 15.498 -7.033 1.00 0.00 84 ARG A CA 18
ATOM 26592 C C . ARG A 1 84 ? 4.553 14.787 -6.924 1.00 0.00 84 ARG A C 18
ATOM 26593 O O . ARG A 1 84 ? 3.731 15.123 -6.071 1.00 0.00 84 ARG A O 18
ATOM 26614 N N . ILE A 1 85 ? 4.336 13.805 -7.792 1.00 0.00 85 ILE A N 18
ATOM 26615 C CA . ILE A 1 85 ? 3.090 13.048 -7.793 1.00 0.00 85 ILE A CA 18
ATOM 26616 C C . ILE A 1 85 ? 3.360 11.547 -7.792 1.00 0.00 85 ILE A C 18
ATOM 26617 O O . ILE A 1 85 ? 4.168 11.050 -8.576 1.00 0.00 85 ILE A O 18
ATOM 26633 N N . LEU A 1 86 ? 2.676 10.830 -6.907 1.00 0.00 86 LEU A N 18
ATOM 26634 C CA . LEU A 1 86 ? 2.839 9.384 -6.805 1.00 0.00 86 LEU A CA 18
ATOM 26635 C C . LEU A 1 86 ? 1.589 8.659 -7.292 1.00 0.00 86 LEU A C 18
ATOM 26636 O O . LEU A 1 86 ? 0.466 9.057 -6.981 1.00 0.00 86 LEU A O 18
ATOM 26652 N N . LYS A 1 87 ? 1.790 7.590 -8.056 1.00 0.00 87 LYS A N 18
ATOM 26653 C CA . LYS A 1 87 ? 0.680 6.806 -8.584 1.00 0.00 87 LYS A CA 18
ATOM 26654 C C . LYS A 1 87 ? 0.776 5.353 -8.130 1.00 0.00 87 LYS A C 18
ATOM 26655 O O . LYS A 1 87 ? 1.640 4.604 -8.589 1.00 0.00 87 LYS A O 18
ATOM 26674 N N . LEU A 1 88 ? -0.116 4.959 -7.228 1.00 0.00 88 LEU A N 18
ATOM 26675 C CA . LEU A 1 88 ? -0.132 3.594 -6.713 1.00 0.00 88 LEU A CA 18
ATOM 26676 C C . LEU A 1 88 ? -1.492 2.942 -6.944 1.00 0.00 88 LEU A C 18
ATOM 26677 O O . LEU A 1 88 ? -2.530 3.516 -6.616 1.00 0.00 88 LEU A O 18
ATOM 26693 N N . ILE A 1 89 ? -1.476 1.739 -7.509 1.00 0.00 89 ILE A N 18
ATOM 26694 C CA . ILE A 1 89 ? -2.707 1.008 -7.781 1.00 0.00 89 ILE A CA 18
ATOM 26695 C C . ILE A 1 89 ? -2.857 -0.185 -6.842 1.00 0.00 89 ILE A C 18
ATOM 26696 O O . ILE A 1 89 ? -2.248 -1.234 -7.052 1.00 0.00 89 ILE A O 18
ATOM 26712 N N . VAL A 1 90 ? -3.673 -0.016 -5.806 1.00 0.00 90 VAL A N 18
ATOM 26713 C CA . VAL A 1 90 ? -3.905 -1.079 -4.836 1.00 0.00 90 VAL A CA 18
ATOM 26714 C C . VAL A 1 90 ? -5.157 -1.877 -5.184 1.00 0.00 90 VAL A C 18
ATOM 26715 O O . VAL A 1 90 ? -6.139 -1.325 -5.680 1.00 0.00 90 VAL A O 18
ATOM 26728 N N . ARG A 1 91 ? -5.114 -3.179 -4.921 1.00 0.00 91 ARG A N 18
ATOM 26729 C CA . ARG A 1 91 ? -6.245 -4.054 -5.207 1.00 0.00 91 ARG A CA 18
ATOM 26730 C C . ARG A 1 91 ? -6.872 -4.572 -3.916 1.00 0.00 91 ARG A C 18
ATOM 26731 O O . ARG A 1 91 ? -6.196 -5.177 -3.085 1.00 0.00 91 ARG A O 18
ATOM 26752 N N . ARG A 1 92 ? -8.169 -4.329 -3.756 1.00 0.00 92 ARG A N 18
ATOM 26753 C CA . ARG A 1 92 ? -8.887 -4.768 -2.566 1.00 0.00 92 ARG A CA 18
ATOM 26754 C C . ARG A 1 92 ? -10.239 -5.371 -2.938 1.00 0.00 92 ARG A C 18
ATOM 26755 O O . ARG A 1 92 ? -10.887 -4.929 -3.887 1.00 0.00 92 ARG A O 18
ATOM 26776 N N . ARG A 1 93 ? -10.657 -6.383 -2.186 1.00 0.00 93 ARG A N 18
ATOM 26777 C CA . ARG A 1 93 ? -11.930 -7.048 -2.438 1.00 0.00 93 ARG A CA 18
ATOM 26778 C C . ARG A 1 93 ? -13.082 -6.049 -2.395 1.00 0.00 93 ARG A C 18
ATOM 26779 O O . ARG A 1 93 ? -13.447 -5.552 -1.330 1.00 0.00 93 ARG A O 18
ATOM 26800 N N . ASN A 1 94 ? -13.652 -5.761 -3.561 1.00 0.00 94 ASN A N 18
ATOM 26801 C CA . ASN A 1 94 ? -14.763 -4.820 -3.657 1.00 0.00 94 ASN A CA 18
ATOM 26802 C C . ASN A 1 94 ? -15.848 -5.155 -2.638 1.00 0.00 94 ASN A C 18
ATOM 26803 O O . ASN A 1 94 ? -16.181 -4.338 -1.780 1.00 0.00 94 ASN A O 18
ATOM 26814 N N . SER A 1 95 ? -16.395 -6.362 -2.740 1.00 0.00 95 SER A N 18
ATOM 26815 C CA . SER A 1 95 ? -17.445 -6.804 -1.830 1.00 0.00 95 SER A CA 18
ATOM 26816 C C . SER A 1 95 ? -17.023 -6.608 -0.377 1.00 0.00 95 SER A C 18
ATOM 26817 O O . SER A 1 95 ? -15.890 -6.907 -0.002 1.00 0.00 95 SER A O 18
ATOM 26825 N N . GLY A 1 96 ? -17.945 -6.103 0.438 1.00 0.00 96 GLY A N 18
ATOM 26826 C CA . GLY A 1 96 ? -17.650 -5.875 1.841 1.00 0.00 96 GLY A CA 18
ATOM 26827 C C . GLY A 1 96 ? -18.798 -6.275 2.746 1.00 0.00 96 GLY A C 18
ATOM 26828 O O . GLY A 1 96 ? -19.954 -6.341 2.328 1.00 0.00 96 GLY A O 18
ATOM 26832 N N . PRO A 1 97 ? -18.482 -6.553 4.020 1.00 0.00 97 PRO A N 18
ATOM 26833 C CA . PRO A 1 97 ? -19.482 -6.956 5.014 1.00 0.00 97 PRO A CA 18
ATOM 26834 C C . PRO A 1 97 ? -20.416 -5.812 5.392 1.00 0.00 97 PRO A C 18
ATOM 26835 O O . PRO A 1 97 ? -21.537 -6.038 5.847 1.00 0.00 97 PRO A O 18
ATOM 26846 N N . SER A 1 98 ? -19.947 -4.583 5.202 1.00 0.00 98 SER A N 18
ATOM 26847 C CA . SER A 1 98 ? -20.740 -3.403 5.526 1.00 0.00 98 SER A CA 18
ATOM 26848 C C . SER A 1 98 ? -20.684 -2.382 4.394 1.00 0.00 98 SER A C 18
ATOM 26849 O O . SER A 1 98 ? -19.630 -1.814 4.107 1.00 0.00 98 SER A O 18
ATOM 26857 N N . SER A 1 99 ? -21.827 -2.155 3.754 1.00 0.00 99 SER A N 18
ATOM 26858 C CA . SER A 1 99 ? -21.908 -1.205 2.650 1.00 0.00 99 SER A CA 18
ATOM 26859 C C . SER A 1 99 ? -20.713 -1.357 1.713 1.00 0.00 99 SER A C 18
ATOM 26860 O O . SER A 1 99 ? -20.106 -0.371 1.299 1.00 0.00 99 SER A O 18
ATOM 26868 N N . GLY A 1 100 ? -20.382 -2.602 1.384 1.00 0.00 100 GLY A N 18
ATOM 26869 C CA . GLY A 1 100 ? -19.261 -2.861 0.499 1.00 0.00 100 GLY A CA 18
ATOM 26870 C C . GLY A 1 100 ? -19.600 -3.862 -0.588 1.00 0.00 100 GLY A C 18
ATOM 26871 O O . GLY A 1 100 ? -19.771 -3.492 -1.749 1.00 0.00 100 GLY A O 18
ATOM 26875 N N . GLY A 1 1 ? -31.934 -8.413 -0.156 1.00 0.00 1 GLY A N 19
ATOM 26876 C CA . GLY A 1 1 ? -31.354 -7.638 0.925 1.00 0.00 1 GLY A CA 19
ATOM 26877 C C . GLY A 1 1 ? -31.128 -6.188 0.543 1.00 0.00 1 GLY A C 19
ATOM 26878 O O . GLY A 1 1 ? -31.998 -5.553 -0.052 1.00 0.00 1 GLY A O 19
ATOM 26882 N N . SER A 1 2 ? -29.957 -5.662 0.888 1.00 0.00 2 SER A N 19
ATOM 26883 C CA . SER A 1 2 ? -29.621 -4.277 0.583 1.00 0.00 2 SER A CA 19
ATOM 26884 C C . SER A 1 2 ? -28.343 -4.198 -0.247 1.00 0.00 2 SER A C 19
ATOM 26885 O O . SER A 1 2 ? -28.281 -3.480 -1.245 1.00 0.00 2 SER A O 19
ATOM 26893 N N . SER A 1 3 ? -27.325 -4.941 0.175 1.00 0.00 3 SER A N 19
ATOM 26894 C CA . SER A 1 3 ? -26.046 -4.953 -0.526 1.00 0.00 3 SER A CA 19
ATOM 26895 C C . SER A 1 3 ? -25.961 -6.140 -1.480 1.00 0.00 3 SER A C 19
ATOM 26896 O O . SER A 1 3 ? -26.131 -7.289 -1.077 1.00 0.00 3 SER A O 19
ATOM 26904 N N . GLY A 1 4 ? -25.695 -5.851 -2.751 1.00 0.00 4 GLY A N 19
ATOM 26905 C CA . GLY A 1 4 ? -25.592 -6.904 -3.745 1.00 0.00 4 GLY A CA 19
ATOM 26906 C C . GLY A 1 4 ? -24.435 -7.846 -3.473 1.00 0.00 4 GLY A C 19
ATOM 26907 O O . GLY A 1 4 ? -23.307 -7.592 -3.896 1.00 0.00 4 GLY A O 19
ATOM 26911 N N . SER A 1 5 ? -24.715 -8.935 -2.765 1.00 0.00 5 SER A N 19
ATOM 26912 C CA . SER A 1 5 ? -23.688 -9.915 -2.433 1.00 0.00 5 SER A CA 19
ATOM 26913 C C . SER A 1 5 ? -22.861 -10.273 -3.663 1.00 0.00 5 SER A C 19
ATOM 26914 O O . SER A 1 5 ? -23.405 -10.547 -4.733 1.00 0.00 5 SER A O 19
ATOM 26922 N N . SER A 1 6 ? -21.541 -10.269 -3.503 1.00 0.00 6 SER A N 19
ATOM 26923 C CA . SER A 1 6 ? -20.637 -10.590 -4.601 1.00 0.00 6 SER A CA 19
ATOM 26924 C C . SER A 1 6 ? -19.250 -10.946 -4.076 1.00 0.00 6 SER A C 19
ATOM 26925 O O . SER A 1 6 ? -18.822 -10.452 -3.033 1.00 0.00 6 SER A O 19
ATOM 26933 N N . GLY A 1 7 ? -18.550 -11.809 -4.807 1.00 0.00 7 GLY A N 19
ATOM 26934 C CA . GLY A 1 7 ? -17.219 -12.218 -4.400 1.00 0.00 7 GLY A CA 19
ATOM 26935 C C . GLY A 1 7 ? -16.453 -12.895 -5.519 1.00 0.00 7 GLY A C 19
ATOM 26936 O O . GLY A 1 7 ? -16.961 -13.813 -6.162 1.00 0.00 7 GLY A O 19
ATOM 26940 N N . GLY A 1 8 ? -15.226 -12.440 -5.754 1.00 0.00 8 GLY A N 19
ATOM 26941 C CA . GLY A 1 8 ? -14.409 -13.018 -6.805 1.00 0.00 8 GLY A CA 19
ATOM 26942 C C . GLY A 1 8 ? -13.589 -11.977 -7.542 1.00 0.00 8 GLY A C 19
ATOM 26943 O O . GLY A 1 8 ? -12.375 -12.121 -7.686 1.00 0.00 8 GLY A O 19
ATOM 26947 N N . SER A 1 9 ? -14.254 -10.926 -8.010 1.00 0.00 9 SER A N 19
ATOM 26948 C CA . SER A 1 9 ? -13.580 -9.859 -8.741 1.00 0.00 9 SER A CA 19
ATOM 26949 C C . SER A 1 9 ? -12.756 -8.990 -7.796 1.00 0.00 9 SER A C 19
ATOM 26950 O O . SER A 1 9 ? -12.945 -9.023 -6.580 1.00 0.00 9 SER A O 19
ATOM 26958 N N . PHE A 1 10 ? -11.839 -8.214 -8.364 1.00 0.00 10 PHE A N 19
ATOM 26959 C CA . PHE A 1 10 ? -10.984 -7.336 -7.574 1.00 0.00 10 PHE A CA 19
ATOM 26960 C C . PHE A 1 10 ? -11.129 -5.886 -8.024 1.00 0.00 10 PHE A C 19
ATOM 26961 O O . PHE A 1 10 ? -11.321 -5.609 -9.208 1.00 0.00 10 PHE A O 19
ATOM 26978 N N . GLN A 1 11 ? -11.036 -4.965 -7.070 1.00 0.00 11 GLN A N 19
ATOM 26979 C CA . GLN A 1 11 ? -11.159 -3.542 -7.368 1.00 0.00 11 GLN A CA 19
ATOM 26980 C C . GLN A 1 11 ? -9.811 -2.841 -7.238 1.00 0.00 11 GLN A C 19
ATOM 26981 O O . GLN A 1 11 ? -9.186 -2.867 -6.177 1.00 0.00 11 GLN A O 19
ATOM 26995 N N . TYR A 1 12 ? -9.369 -2.215 -8.322 1.00 0.00 12 TYR A N 19
ATOM 26996 C CA . TYR A 1 12 ? -8.093 -1.508 -8.330 1.00 0.00 12 TYR A CA 19
ATOM 26997 C C . TYR A 1 12 ? -8.283 -0.036 -7.977 1.00 0.00 12 TYR A C 19
ATOM 26998 O O . TYR A 1 12 ? -8.990 0.695 -8.671 1.00 0.00 12 TYR A O 19
ATOM 27016 N N . VAL A 1 13 ? -7.647 0.392 -6.892 1.00 0.00 13 VAL A N 19
ATOM 27017 C CA . VAL A 1 13 ? -7.743 1.777 -6.445 1.00 0.00 13 VAL A CA 19
ATOM 27018 C C . VAL A 1 13 ? -6.431 2.520 -6.672 1.00 0.00 13 VAL A C 19
ATOM 27019 O O . VAL A 1 13 ? -5.530 2.510 -5.833 1.00 0.00 13 VAL A O 19
ATOM 27032 N N . PRO A 1 14 ? -6.320 3.182 -7.833 1.00 0.00 14 PRO A N 19
ATOM 27033 C CA . PRO A 1 14 ? -5.122 3.945 -8.198 1.00 0.00 14 PRO A CA 19
ATOM 27034 C C . PRO A 1 14 ? -4.956 5.202 -7.352 1.00 0.00 14 PRO A C 19
ATOM 27035 O O . PRO A 1 14 ? -5.451 6.272 -7.707 1.00 0.00 14 PRO A O 19
ATOM 27046 N N . VAL A 1 15 ? -4.255 5.067 -6.230 1.00 0.00 15 VAL A N 19
ATOM 27047 C CA . VAL A 1 15 ? -4.022 6.194 -5.334 1.00 0.00 15 VAL A CA 19
ATOM 27048 C C . VAL A 1 15 ? -2.993 7.156 -5.916 1.00 0.00 15 VAL A C 19
ATOM 27049 O O . VAL A 1 15 ? -1.791 6.998 -5.702 1.00 0.00 15 VAL A O 19
ATOM 27062 N N . GLN A 1 16 ? -3.473 8.152 -6.653 1.00 0.00 16 GLN A N 19
ATOM 27063 C CA . GLN A 1 16 ? -2.593 9.140 -7.267 1.00 0.00 16 GLN A CA 19
ATOM 27064 C C . GLN A 1 16 ? -2.332 10.303 -6.315 1.00 0.00 16 GLN A C 19
ATOM 27065 O O . GLN A 1 16 ? -3.154 11.212 -6.189 1.00 0.00 16 GLN A O 19
ATOM 27079 N N . LEU A 1 17 ? -1.185 10.268 -5.647 1.00 0.00 17 LEU A N 19
ATOM 27080 C CA . LEU A 1 17 ? -0.815 11.319 -4.705 1.00 0.00 17 LEU A CA 19
ATOM 27081 C C . LEU A 1 17 ? -0.453 12.605 -5.440 1.00 0.00 17 LEU A C 19
ATOM 27082 O O . LEU A 1 17 ? -0.291 12.609 -6.660 1.00 0.00 17 LEU A O 19
ATOM 27098 N N . GLN A 1 18 ? -0.325 13.694 -4.689 1.00 0.00 18 GLN A N 19
ATOM 27099 C CA . GLN A 1 18 ? 0.020 14.986 -5.269 1.00 0.00 18 GLN A CA 19
ATOM 27100 C C . GLN A 1 18 ? 0.609 15.917 -4.214 1.00 0.00 18 GLN A C 19
ATOM 27101 O O . GLN A 1 18 ? 0.063 16.056 -3.121 1.00 0.00 18 GLN A O 19
ATOM 27115 N N . GLY A 1 19 ? 1.727 16.553 -4.551 1.00 0.00 19 GLY A N 19
ATOM 27116 C CA . GLY A 1 19 ? 2.372 17.463 -3.622 1.00 0.00 19 GLY A CA 19
ATOM 27117 C C . GLY A 1 19 ? 3.800 17.060 -3.313 1.00 0.00 19 GLY A C 19
ATOM 27118 O O . GLY A 1 19 ? 4.672 17.913 -3.154 1.00 0.00 19 GLY A O 19
ATOM 27122 N N . GLY A 1 20 ? 4.040 15.755 -3.226 1.00 0.00 20 GLY A N 19
ATOM 27123 C CA . GLY A 1 20 ? 5.374 15.264 -2.933 1.00 0.00 20 GLY A CA 19
ATOM 27124 C C . GLY A 1 20 ? 5.498 14.733 -1.518 1.00 0.00 20 GLY A C 19
ATOM 27125 O O . GLY A 1 20 ? 4.699 15.074 -0.648 1.00 0.00 20 GLY A O 19
ATOM 27129 N N . ALA A 1 21 ? 6.503 13.894 -1.289 1.00 0.00 21 ALA A N 19
ATOM 27130 C CA . ALA A 1 21 ? 6.729 13.315 0.029 1.00 0.00 21 ALA A CA 19
ATOM 27131 C C . ALA A 1 21 ? 7.114 14.388 1.041 1.00 0.00 21 ALA A C 19
ATOM 27132 O O . ALA A 1 21 ? 7.435 15.523 0.688 1.00 0.00 21 ALA A O 19
ATOM 27139 N N . PRO A 1 22 ? 7.081 14.024 2.332 1.00 0.00 22 PRO A N 19
ATOM 27140 C CA . PRO A 1 22 ? 6.700 12.677 2.765 1.00 0.00 22 PRO A CA 19
ATOM 27141 C C . PRO A 1 22 ? 5.217 12.395 2.547 1.00 0.00 22 PRO A C 19
ATOM 27142 O O . PRO A 1 22 ? 4.385 13.298 2.634 1.00 0.00 22 PRO A O 19
ATOM 27153 N N . TRP A 1 23 ? 4.894 11.139 2.262 1.00 0.00 23 TRP A N 19
ATOM 27154 C CA . TRP A 1 23 ? 3.511 10.739 2.031 1.00 0.00 23 TRP A CA 19
ATOM 27155 C C . TRP A 1 23 ? 2.875 10.213 3.314 1.00 0.00 23 TRP A C 19
ATOM 27156 O O . TRP A 1 23 ? 1.752 10.580 3.657 1.00 0.00 23 TRP A O 19
ATOM 27177 N N . GLY A 1 24 ? 3.601 9.350 4.018 1.00 0.00 24 GLY A N 19
ATOM 27178 C CA . GLY A 1 24 ? 3.091 8.788 5.255 1.00 0.00 24 GLY A CA 19
ATOM 27179 C C . GLY A 1 24 ? 2.461 7.423 5.056 1.00 0.00 24 GLY A C 19
ATOM 27180 O O . GLY A 1 24 ? 1.342 7.176 5.505 1.00 0.00 24 GLY A O 19
ATOM 27184 N N . PHE A 1 25 ? 3.180 6.535 4.378 1.00 0.00 25 PHE A N 19
ATOM 27185 C CA . PHE A 1 25 ? 2.684 5.189 4.117 1.00 0.00 25 PHE A CA 19
ATOM 27186 C C . PHE A 1 25 ? 3.839 4.199 3.991 1.00 0.00 25 PHE A C 19
ATOM 27187 O O . PHE A 1 25 ? 4.904 4.531 3.470 1.00 0.00 25 PHE A O 19
ATOM 27204 N N . THR A 1 26 ? 3.620 2.979 4.473 1.00 0.00 26 THR A N 19
ATOM 27205 C CA . THR A 1 26 ? 4.641 1.940 4.417 1.00 0.00 26 THR A CA 19
ATOM 27206 C C . THR A 1 26 ? 4.048 0.611 3.966 1.00 0.00 26 THR A C 19
ATOM 27207 O O . THR A 1 26 ? 2.855 0.518 3.674 1.00 0.00 26 THR A O 19
ATOM 27218 N N . LEU A 1 27 ? 4.887 -0.418 3.911 1.00 0.00 27 LEU A N 19
ATOM 27219 C CA . LEU A 1 27 ? 4.445 -1.745 3.496 1.00 0.00 27 LEU A CA 19
ATOM 27220 C C . LEU A 1 27 ? 5.135 -2.830 4.316 1.00 0.00 27 LEU A C 19
ATOM 27221 O O . LEU A 1 27 ? 6.099 -2.562 5.034 1.00 0.00 27 LEU A O 19
ATOM 27237 N N . LYS A 1 28 ? 4.637 -4.056 4.204 1.00 0.00 28 LYS A N 19
ATOM 27238 C CA . LYS A 1 28 ? 5.206 -5.184 4.932 1.00 0.00 28 LYS A CA 19
ATOM 27239 C C . LYS A 1 28 ? 5.015 -6.484 4.157 1.00 0.00 28 LYS A C 19
ATOM 27240 O O . LYS A 1 28 ? 4.329 -6.515 3.137 1.00 0.00 28 LYS A O 19
ATOM 27259 N N . GLY A 1 29 ? 5.626 -7.557 4.650 1.00 0.00 29 GLY A N 19
ATOM 27260 C CA . GLY A 1 29 ? 5.509 -8.845 3.992 1.00 0.00 29 GLY A CA 19
ATOM 27261 C C . GLY A 1 29 ? 6.337 -8.926 2.725 1.00 0.00 29 GLY A C 19
ATOM 27262 O O . GLY A 1 29 ? 7.495 -8.510 2.704 1.00 0.00 29 GLY A O 19
ATOM 27266 N N . GLY A 1 30 ? 5.743 -9.465 1.665 1.00 0.00 30 GLY A N 19
ATOM 27267 C CA . GLY A 1 30 ? 6.448 -9.592 0.403 1.00 0.00 30 GLY A CA 19
ATOM 27268 C C . GLY A 1 30 ? 6.864 -11.020 0.112 1.00 0.00 30 GLY A C 19
ATOM 27269 O O . GLY A 1 30 ? 6.914 -11.857 1.014 1.00 0.00 30 GLY A O 19
ATOM 27273 N N . LEU A 1 31 ? 7.162 -11.301 -1.152 1.00 0.00 31 LEU A N 19
ATOM 27274 C CA . LEU A 1 31 ? 7.574 -12.640 -1.561 1.00 0.00 31 LEU A CA 19
ATOM 27275 C C . LEU A 1 31 ? 8.602 -13.213 -0.592 1.00 0.00 31 LEU A C 19
ATOM 27276 O O . LEU A 1 31 ? 8.646 -14.421 -0.362 1.00 0.00 31 LEU A O 19
ATOM 27292 N N . GLU A 1 32 ? 9.427 -12.337 -0.025 1.00 0.00 32 GLU A N 19
ATOM 27293 C CA . GLU A 1 32 ? 10.454 -12.757 0.921 1.00 0.00 32 GLU A CA 19
ATOM 27294 C C . GLU A 1 32 ? 9.860 -13.646 2.010 1.00 0.00 32 GLU A C 19
ATOM 27295 O O . GLU A 1 32 ? 10.367 -14.734 2.284 1.00 0.00 32 GLU A O 19
ATOM 27307 N N . HIS A 1 33 ? 8.782 -13.174 2.628 1.00 0.00 33 HIS A N 19
ATOM 27308 C CA . HIS A 1 33 ? 8.118 -13.926 3.687 1.00 0.00 33 HIS A CA 19
ATOM 27309 C C . HIS A 1 33 ? 6.816 -14.540 3.183 1.00 0.00 33 HIS A C 19
ATOM 27310 O O . HIS A 1 33 ? 5.956 -14.931 3.974 1.00 0.00 33 HIS A O 19
ATOM 27324 N N . CYS A 1 34 ? 6.677 -14.622 1.865 1.00 0.00 34 CYS A N 19
ATOM 27325 C CA . CYS A 1 34 ? 5.478 -15.187 1.256 1.00 0.00 34 CYS A CA 19
ATOM 27326 C C . CYS A 1 34 ? 4.229 -14.451 1.728 1.00 0.00 34 CYS A C 19
ATOM 27327 O O . CYS A 1 34 ? 3.150 -15.034 1.816 1.00 0.00 34 CYS A O 19
ATOM 27335 N N . GLU A 1 35 ? 4.385 -13.166 2.032 1.00 0.00 35 GLU A N 19
ATOM 27336 C CA . GLU A 1 35 ? 3.269 -12.351 2.498 1.00 0.00 35 GLU A CA 19
ATOM 27337 C C . GLU A 1 35 ? 2.814 -11.380 1.413 1.00 0.00 35 GLU A C 19
ATOM 27338 O O . GLU A 1 35 ? 3.614 -10.861 0.634 1.00 0.00 35 GLU A O 19
ATOM 27350 N N . PRO A 1 36 ? 1.498 -11.128 1.359 1.00 0.00 36 PRO A N 19
ATOM 27351 C CA . PRO A 1 36 ? 0.906 -10.218 0.374 1.00 0.00 36 PRO A CA 19
ATOM 27352 C C . PRO A 1 36 ? 1.274 -8.761 0.636 1.00 0.00 36 PRO A C 19
ATOM 27353 O O . PRO A 1 36 ? 0.631 -8.083 1.438 1.00 0.00 36 PRO A O 19
ATOM 27364 N N . LEU A 1 37 ? 2.310 -8.286 -0.046 1.00 0.00 37 LEU A N 19
ATOM 27365 C CA . LEU A 1 37 ? 2.763 -6.908 0.112 1.00 0.00 37 LEU A CA 19
ATOM 27366 C C . LEU A 1 37 ? 1.578 -5.958 0.253 1.00 0.00 37 LEU A C 19
ATOM 27367 O O . LEU A 1 37 ? 0.912 -5.629 -0.730 1.00 0.00 37 LEU A O 19
ATOM 27383 N N . THR A 1 38 ? 1.321 -5.518 1.481 1.00 0.00 38 THR A N 19
ATOM 27384 C CA . THR A 1 38 ? 0.218 -4.605 1.750 1.00 0.00 38 THR A CA 19
ATOM 27385 C C . THR A 1 38 ? 0.626 -3.529 2.749 1.00 0.00 38 THR A C 19
ATOM 27386 O O . THR A 1 38 ? 1.542 -3.725 3.548 1.00 0.00 38 THR A O 19
ATOM 27397 N N . VAL A 1 39 ? -0.060 -2.391 2.700 1.00 0.00 39 VAL A N 19
ATOM 27398 C CA . VAL A 1 39 ? 0.230 -1.284 3.604 1.00 0.00 39 VAL A CA 19
ATOM 27399 C C . VAL A 1 39 ? 0.378 -1.771 5.041 1.00 0.00 39 VAL A C 19
ATOM 27400 O O . VAL A 1 39 ? -0.476 -2.496 5.552 1.00 0.00 39 VAL A O 19
ATOM 27413 N N . SER A 1 40 ? 1.467 -1.368 5.688 1.00 0.00 40 SER A N 19
ATOM 27414 C CA . SER A 1 40 ? 1.728 -1.766 7.066 1.00 0.00 40 SER A CA 19
ATOM 27415 C C . SER A 1 40 ? 1.398 -0.631 8.031 1.00 0.00 40 SER A C 19
ATOM 27416 O O . SER A 1 40 ? 0.789 -0.849 9.079 1.00 0.00 40 SER A O 19
ATOM 27424 N N . LYS A 1 41 ? 1.804 0.581 7.670 1.00 0.00 41 LYS A N 19
ATOM 27425 C CA . LYS A 1 41 ? 1.552 1.752 8.501 1.00 0.00 41 LYS A CA 19
ATOM 27426 C C . LYS A 1 41 ? 1.349 2.996 7.642 1.00 0.00 41 LYS A C 19
ATOM 27427 O O . LYS A 1 41 ? 2.006 3.165 6.614 1.00 0.00 41 LYS A O 19
ATOM 27446 N N . ILE A 1 42 ? 0.439 3.864 8.070 1.00 0.00 42 ILE A N 19
ATOM 27447 C CA . ILE A 1 42 ? 0.154 5.093 7.341 1.00 0.00 42 ILE A CA 19
ATOM 27448 C C . ILE A 1 42 ? 0.032 6.280 8.290 1.00 0.00 42 ILE A C 19
ATOM 27449 O O . ILE A 1 42 ? -0.971 6.429 8.988 1.00 0.00 42 ILE A O 19
ATOM 27465 N N . GLU A 1 43 ? 1.059 7.124 8.309 1.00 0.00 43 GLU A N 19
ATOM 27466 C CA . GLU A 1 43 ? 1.066 8.299 9.172 1.00 0.00 43 GLU A CA 19
ATOM 27467 C C . GLU A 1 43 ? -0.233 9.086 9.030 1.00 0.00 43 GLU A C 19
ATOM 27468 O O . GLU A 1 43 ? -0.541 9.609 7.958 1.00 0.00 43 GLU A O 19
ATOM 27480 N N . ASP A 1 44 ? -0.992 9.166 10.118 1.00 0.00 44 ASP A N 19
ATOM 27481 C CA . ASP A 1 44 ? -2.258 9.890 10.115 1.00 0.00 44 ASP A CA 19
ATOM 27482 C C . ASP A 1 44 ? -2.024 11.394 10.011 1.00 0.00 44 ASP A C 19
ATOM 27483 O O . ASP A 1 44 ? -1.751 12.061 11.008 1.00 0.00 44 ASP A O 19
ATOM 27492 N N . GLY A 1 45 ? -2.132 11.921 8.795 1.00 0.00 45 GLY A N 19
ATOM 27493 C CA . GLY A 1 45 ? -1.928 13.342 8.582 1.00 0.00 45 GLY A CA 19
ATOM 27494 C C . GLY A 1 45 ? -1.115 13.631 7.336 1.00 0.00 45 GLY A C 19
ATOM 27495 O O . GLY A 1 45 ? -1.234 14.702 6.742 1.00 0.00 45 GLY A O 19
ATOM 27499 N N . GLY A 1 46 ? -0.282 12.673 6.939 1.00 0.00 46 GLY A N 19
ATOM 27500 C CA . GLY A 1 46 ? 0.544 12.850 5.759 1.00 0.00 46 GLY A CA 19
ATOM 27501 C C . GLY A 1 46 ? -0.275 12.941 4.487 1.00 0.00 46 GLY A C 19
ATOM 27502 O O . GLY A 1 46 ? -1.463 13.262 4.525 1.00 0.00 46 GLY A O 19
ATOM 27506 N N . LYS A 1 47 ? 0.361 12.660 3.355 1.00 0.00 47 LYS A N 19
ATOM 27507 C CA . LYS A 1 47 ? -0.314 12.712 2.064 1.00 0.00 47 LYS A CA 19
ATOM 27508 C C . LYS A 1 47 ? -1.162 11.464 1.842 1.00 0.00 47 LYS A C 19
ATOM 27509 O O . LYS A 1 47 ? -2.322 11.553 1.441 1.00 0.00 47 LYS A O 19
ATOM 27528 N N . ALA A 1 48 ? -0.575 10.301 2.108 1.00 0.00 48 ALA A N 19
ATOM 27529 C CA . ALA A 1 48 ? -1.278 9.035 1.941 1.00 0.00 48 ALA A CA 19
ATOM 27530 C C . ALA A 1 48 ? -2.636 9.066 2.634 1.00 0.00 48 ALA A C 19
ATOM 27531 O O . ALA A 1 48 ? -3.661 8.754 2.027 1.00 0.00 48 ALA A O 19
ATOM 27538 N N . ALA A 1 49 ? -2.637 9.443 3.908 1.00 0.00 49 ALA A N 19
ATOM 27539 C CA . ALA A 1 49 ? -3.870 9.515 4.683 1.00 0.00 49 ALA A CA 19
ATOM 27540 C C . ALA A 1 49 ? -4.813 10.571 4.117 1.00 0.00 49 ALA A C 19
ATOM 27541 O O . ALA A 1 49 ? -5.984 10.295 3.852 1.00 0.00 49 ALA A O 19
ATOM 27548 N N . LEU A 1 50 ? -4.297 11.781 3.933 1.00 0.00 50 LEU A N 19
ATOM 27549 C CA . LEU A 1 50 ? -5.094 12.880 3.398 1.00 0.00 50 LEU A CA 19
ATOM 27550 C C . LEU A 1 50 ? -5.869 12.438 2.161 1.00 0.00 50 LEU A C 19
ATOM 27551 O O . LEU A 1 50 ? -7.001 12.867 1.940 1.00 0.00 50 LEU A O 19
ATOM 27567 N N . SER A 1 51 ? -5.252 11.577 1.358 1.00 0.00 51 SER A N 19
ATOM 27568 C CA . SER A 1 51 ? -5.883 11.078 0.142 1.00 0.00 51 SER A CA 19
ATOM 27569 C C . SER A 1 51 ? -7.148 10.291 0.471 1.00 0.00 51 SER A C 19
ATOM 27570 O O . SER A 1 51 ? -8.138 10.356 -0.257 1.00 0.00 51 SER A O 19
ATOM 27578 N N . GLN A 1 52 ? -7.105 9.547 1.571 1.00 0.00 52 GLN A N 19
ATOM 27579 C CA . GLN A 1 52 ? -8.247 8.746 1.996 1.00 0.00 52 GLN A CA 19
ATOM 27580 C C . GLN A 1 52 ? -8.634 7.736 0.921 1.00 0.00 52 GLN A C 19
ATOM 27581 O O . GLN A 1 52 ? -9.797 7.351 0.805 1.00 0.00 52 GLN A O 19
ATOM 27595 N N . LYS A 1 53 ? -7.650 7.310 0.135 1.00 0.00 53 LYS A N 19
ATOM 27596 C CA . LYS A 1 53 ? -7.886 6.343 -0.931 1.00 0.00 53 LYS A CA 19
ATOM 27597 C C . LYS A 1 53 ? -7.423 4.951 -0.515 1.00 0.00 53 LYS A C 19
ATOM 27598 O O . LYS A 1 53 ? -7.965 3.945 -0.972 1.00 0.00 53 LYS A O 19
ATOM 27617 N N . MET A 1 54 ? -6.421 4.901 0.356 1.00 0.00 54 MET A N 19
ATOM 27618 C CA . MET A 1 54 ? -5.888 3.630 0.836 1.00 0.00 54 MET A CA 19
ATOM 27619 C C . MET A 1 54 ? -5.927 3.565 2.359 1.00 0.00 54 MET A C 19
ATOM 27620 O O . MET A 1 54 ? -6.326 4.523 3.021 1.00 0.00 54 MET A O 19
ATOM 27634 N N . ARG A 1 55 ? -5.512 2.429 2.909 1.00 0.00 55 ARG A N 19
ATOM 27635 C CA . ARG A 1 55 ? -5.501 2.238 4.354 1.00 0.00 55 ARG A CA 19
ATOM 27636 C C . ARG A 1 55 ? -4.878 0.895 4.721 1.00 0.00 55 ARG A C 19
ATOM 27637 O O . ARG A 1 55 ? -5.048 -0.096 4.010 1.00 0.00 55 ARG A O 19
ATOM 27658 N N . THR A 1 56 ? -4.155 0.868 5.837 1.00 0.00 56 THR A N 19
ATOM 27659 C CA . THR A 1 56 ? -3.505 -0.352 6.297 1.00 0.00 56 THR A CA 19
ATOM 27660 C C . THR A 1 56 ? -4.332 -1.583 5.942 1.00 0.00 56 THR A C 19
ATOM 27661 O O . THR A 1 56 ? -5.363 -1.850 6.558 1.00 0.00 56 THR A O 19
ATOM 27672 N N . GLY A 1 57 ? -3.871 -2.331 4.944 1.00 0.00 57 GLY A N 19
ATOM 27673 C CA . GLY A 1 57 ? -4.580 -3.526 4.524 1.00 0.00 57 GLY A CA 19
ATOM 27674 C C . GLY A 1 57 ? -4.644 -3.663 3.016 1.00 0.00 57 GLY A C 19
ATOM 27675 O O . GLY A 1 57 ? -4.950 -4.736 2.495 1.00 0.00 57 GLY A O 19
ATOM 27679 N N . ASP A 1 58 ? -4.356 -2.573 2.312 1.00 0.00 58 ASP A N 19
ATOM 27680 C CA . ASP A 1 58 ? -4.383 -2.576 0.854 1.00 0.00 58 ASP A CA 19
ATOM 27681 C C . ASP A 1 58 ? -3.132 -3.242 0.289 1.00 0.00 58 ASP A C 19
ATOM 27682 O O . ASP A 1 58 ? -2.043 -3.112 0.846 1.00 0.00 58 ASP A O 19
ATOM 27691 N N . GLU A 1 59 ? -3.298 -3.958 -0.819 1.00 0.00 59 GLU A N 19
ATOM 27692 C CA . GLU A 1 59 ? -2.183 -4.646 -1.458 1.00 0.00 59 GLU A CA 19
ATOM 27693 C C . GLU A 1 59 ? -1.589 -3.798 -2.579 1.00 0.00 59 GLU A C 19
ATOM 27694 O O . GLU A 1 59 ? -2.206 -3.619 -3.630 1.00 0.00 59 GLU A O 19
ATOM 27706 N N . LEU A 1 60 ? -0.390 -3.277 -2.347 1.00 0.00 60 LEU A N 19
ATOM 27707 C CA . LEU A 1 60 ? 0.288 -2.446 -3.336 1.00 0.00 60 LEU A CA 19
ATOM 27708 C C . LEU A 1 60 ? 1.172 -3.294 -4.245 1.00 0.00 60 LEU A C 19
ATOM 27709 O O . LEU A 1 60 ? 2.140 -3.906 -3.793 1.00 0.00 60 LEU A O 19
ATOM 27725 N N . VAL A 1 61 ? 0.833 -3.324 -5.531 1.00 0.00 61 VAL A N 19
ATOM 27726 C CA . VAL A 1 61 ? 1.598 -4.094 -6.505 1.00 0.00 61 VAL A CA 19
ATOM 27727 C C . VAL A 1 61 ? 2.207 -3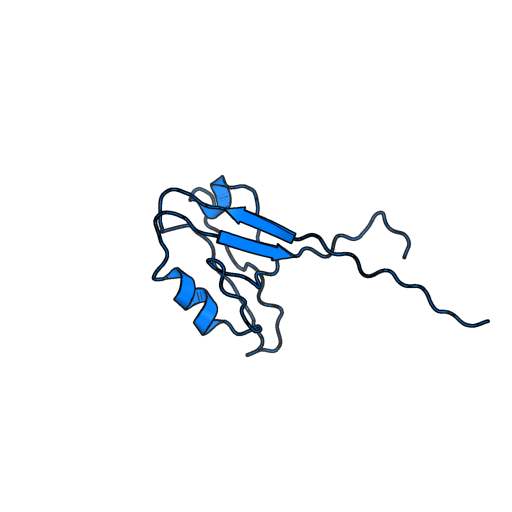.185 -7.567 1.00 0.00 61 VAL A C 19
ATOM 27728 O O . VAL A 1 61 ? 3.126 -3.580 -8.283 1.00 0.00 61 VAL A O 19
ATOM 27741 N N . ASN A 1 62 ? 1.688 -1.965 -7.663 1.00 0.00 62 ASN A N 19
ATOM 27742 C CA . ASN A 1 62 ? 2.181 -1.000 -8.638 1.00 0.00 62 ASN A CA 19
ATOM 27743 C C . ASN A 1 62 ? 2.574 0.308 -7.958 1.00 0.00 62 ASN A C 19
ATOM 27744 O O . ASN A 1 62 ? 1.755 0.945 -7.295 1.00 0.00 62 ASN A O 19
ATOM 27755 N N . ILE A 1 63 ? 3.831 0.703 -8.128 1.00 0.00 63 ILE A N 19
ATOM 27756 C CA . ILE A 1 63 ? 4.332 1.935 -7.533 1.00 0.00 63 ILE A CA 19
ATOM 27757 C C . ILE A 1 63 ? 4.971 2.835 -8.585 1.00 0.00 63 ILE A C 19
ATOM 27758 O O . ILE A 1 63 ? 5.870 2.414 -9.312 1.00 0.00 63 ILE A O 19
ATOM 27774 N N . ASN A 1 64 ? 4.500 4.075 -8.660 1.00 0.00 64 ASN A N 19
ATOM 27775 C CA . ASN A 1 64 ? 5.026 5.036 -9.623 1.00 0.00 64 ASN A CA 19
ATOM 27776 C C . ASN A 1 64 ? 4.896 4.504 -11.048 1.00 0.00 64 ASN A C 19
ATOM 27777 O O . ASN A 1 64 ? 5.689 4.847 -11.924 1.00 0.00 64 ASN A O 19
ATOM 27788 N N . GLY A 1 65 ? 3.889 3.665 -11.271 1.00 0.00 65 GLY A N 19
ATOM 27789 C CA . GLY A 1 65 ? 3.673 3.101 -12.590 1.00 0.00 65 GLY A CA 19
ATOM 27790 C C . GLY A 1 65 ? 4.598 1.935 -12.881 1.00 0.00 65 GLY A C 19
ATOM 27791 O O . GLY A 1 65 ? 4.690 1.474 -14.019 1.00 0.00 65 GLY A O 19
ATOM 27795 N N . THR A 1 66 ? 5.287 1.457 -11.849 1.00 0.00 66 THR A N 19
ATOM 27796 C CA . THR A 1 66 ? 6.212 0.341 -12.000 1.00 0.00 66 THR A CA 19
ATOM 27797 C C . THR A 1 66 ? 5.668 -0.917 -11.332 1.00 0.00 66 THR A C 19
ATOM 27798 O O . THR A 1 66 ? 5.505 -0.981 -10.113 1.00 0.00 66 THR A O 19
ATOM 27809 N N . PRO A 1 67 ? 5.381 -1.944 -12.146 1.00 0.00 67 PRO A N 19
ATOM 27810 C CA . PRO A 1 67 ? 4.852 -3.220 -11.655 1.00 0.00 67 PRO A CA 19
ATOM 27811 C C . PRO A 1 67 ? 5.888 -4.010 -10.863 1.00 0.00 67 PRO A C 19
ATOM 27812 O O . PRO A 1 67 ? 6.804 -4.602 -11.436 1.00 0.00 67 PRO A O 19
ATOM 27823 N N . LEU A 1 68 ? 5.738 -4.017 -9.543 1.00 0.00 68 LEU A N 19
ATOM 27824 C CA . LEU A 1 68 ? 6.661 -4.736 -8.672 1.00 0.00 68 LEU A CA 19
ATOM 27825 C C . LEU A 1 68 ? 6.596 -6.238 -8.930 1.00 0.00 68 LEU A C 19
ATOM 27826 O O . LEU A 1 68 ? 5.725 -6.716 -9.657 1.00 0.00 68 LEU A O 19
ATOM 27842 N N . TYR A 1 69 ? 7.522 -6.977 -8.329 1.00 0.00 69 TYR A N 19
ATOM 27843 C CA . TYR A 1 69 ? 7.570 -8.425 -8.495 1.00 0.00 69 TYR A CA 19
ATOM 27844 C C . TYR A 1 69 ? 7.426 -9.131 -7.150 1.00 0.00 69 TYR A C 19
ATOM 27845 O O . TYR A 1 69 ? 7.951 -10.226 -6.953 1.00 0.00 69 TYR A O 19
ATOM 27863 N N . GLY A 1 70 ? 6.710 -8.495 -6.228 1.00 0.00 70 GLY A N 19
ATOM 27864 C CA . GLY A 1 70 ? 6.508 -9.077 -4.914 1.00 0.00 70 GLY A CA 19
ATOM 27865 C C . GLY A 1 70 ? 7.512 -8.572 -3.897 1.00 0.00 70 GLY A C 19
ATOM 27866 O O . GLY A 1 70 ? 7.149 -8.240 -2.768 1.00 0.00 70 GLY A O 19
ATOM 27870 N N . SER A 1 71 ? 8.779 -8.515 -4.295 1.00 0.00 71 SER A N 19
ATOM 27871 C CA . SER A 1 71 ? 9.839 -8.052 -3.408 1.00 0.00 71 SER A CA 19
ATOM 27872 C C . SER A 1 71 ? 9.414 -6.788 -2.666 1.00 0.00 71 SER A C 19
ATOM 27873 O O . SER A 1 71 ? 8.554 -6.041 -3.133 1.00 0.00 71 SER A O 19
ATOM 27881 N N . ARG A 1 72 ? 10.022 -6.557 -1.507 1.00 0.00 72 ARG A N 19
ATOM 27882 C CA . ARG A 1 72 ? 9.706 -5.385 -0.699 1.00 0.00 72 ARG A CA 19
ATOM 27883 C C . ARG A 1 72 ? 10.683 -4.248 -0.985 1.00 0.00 72 ARG A C 19
ATOM 27884 O O . ARG A 1 72 ? 10.284 -3.172 -1.427 1.00 0.00 72 ARG A O 19
ATOM 27905 N N . GLN A 1 73 ? 11.963 -4.496 -0.728 1.00 0.00 73 GLN A N 19
ATOM 27906 C CA . GLN A 1 73 ? 12.996 -3.493 -0.957 1.00 0.00 73 GLN A CA 19
ATOM 27907 C C . GLN A 1 73 ? 12.662 -2.635 -2.173 1.00 0.00 73 GLN A C 19
ATOM 27908 O O . GLN A 1 73 ? 12.392 -1.441 -2.046 1.00 0.00 73 GLN A O 19
ATOM 27922 N N . GLU A 1 74 ? 12.683 -3.252 -3.350 1.00 0.00 74 GLU A N 19
ATOM 27923 C CA . GLU A 1 74 ? 12.383 -2.544 -4.589 1.00 0.00 74 GLU A CA 19
ATOM 27924 C C . GLU A 1 74 ? 11.287 -1.504 -4.369 1.00 0.00 74 GLU A C 19
ATOM 27925 O O . GLU A 1 74 ? 11.411 -0.357 -4.797 1.00 0.00 74 GLU A O 19
ATOM 27937 N N . ALA A 1 75 ? 10.215 -1.915 -3.700 1.00 0.00 75 ALA A N 19
ATOM 27938 C CA . ALA A 1 75 ? 9.098 -1.021 -3.422 1.00 0.00 75 ALA A CA 19
ATOM 27939 C C . ALA A 1 75 ? 9.559 0.206 -2.642 1.00 0.00 75 ALA A C 19
ATOM 27940 O O . ALA A 1 75 ? 9.669 1.301 -3.196 1.00 0.00 75 ALA A O 19
ATOM 27947 N N . LEU A 1 76 ? 9.826 0.017 -1.355 1.00 0.00 76 LEU A N 19
ATOM 27948 C CA . LEU A 1 76 ? 10.274 1.110 -0.498 1.00 0.00 76 LEU A CA 19
ATOM 27949 C C . LEU A 1 76 ? 11.360 1.931 -1.186 1.00 0.00 76 LEU A C 19
ATOM 27950 O O . LEU A 1 76 ? 11.492 3.130 -0.942 1.00 0.00 76 LEU A O 19
ATOM 27966 N N . ILE A 1 77 ? 12.133 1.277 -2.046 1.00 0.00 77 ILE A N 19
ATOM 27967 C CA . ILE A 1 77 ? 13.204 1.948 -2.772 1.00 0.00 77 ILE A CA 19
ATOM 27968 C C . ILE A 1 77 ? 12.647 2.833 -3.881 1.00 0.00 77 ILE A C 19
ATOM 27969 O O . ILE A 1 77 ? 13.160 3.923 -4.137 1.00 0.00 77 ILE A O 19
ATOM 27985 N N . LEU A 1 78 ? 11.594 2.358 -4.537 1.00 0.00 78 LEU A N 19
ATOM 27986 C CA . LEU A 1 78 ? 10.964 3.107 -5.619 1.00 0.00 78 LEU A CA 19
ATOM 27987 C C . LEU A 1 78 ? 10.410 4.434 -5.111 1.00 0.00 78 LEU A C 19
ATOM 27988 O O . LEU A 1 78 ? 10.548 5.467 -5.767 1.00 0.00 78 LEU A O 19
ATOM 28004 N N . ILE A 1 79 ? 9.785 4.399 -3.939 1.00 0.00 79 ILE A N 19
ATOM 28005 C CA . ILE A 1 79 ? 9.213 5.600 -3.343 1.00 0.00 79 ILE A CA 19
ATOM 28006 C C . ILE A 1 79 ? 10.257 6.704 -3.220 1.00 0.00 79 ILE A C 19
ATOM 28007 O O . ILE A 1 79 ? 9.996 7.861 -3.549 1.00 0.00 79 ILE A O 19
ATOM 28023 N N . LYS A 1 80 ? 11.444 6.338 -2.746 1.00 0.00 80 LYS A N 19
ATOM 28024 C CA . LYS A 1 80 ? 12.531 7.296 -2.582 1.00 0.00 80 LYS A CA 19
ATOM 28025 C C . LYS A 1 80 ? 12.685 8.162 -3.828 1.00 0.00 80 LYS A C 19
ATOM 28026 O O . LYS A 1 80 ? 13.087 9.322 -3.744 1.00 0.00 80 LYS A O 19
ATOM 28045 N N . GLY A 1 81 ? 12.362 7.590 -4.985 1.00 0.00 81 GLY A N 19
ATOM 28046 C CA . GLY A 1 81 ? 12.471 8.326 -6.231 1.00 0.00 81 GLY A CA 19
ATOM 28047 C C . GLY A 1 81 ? 11.369 9.354 -6.396 1.00 0.00 81 GLY A C 19
ATOM 28048 O O . GLY A 1 81 ? 11.560 10.379 -7.050 1.00 0.00 81 GLY A O 19
ATOM 28052 N N . SER A 1 82 ? 10.212 9.079 -5.803 1.00 0.00 82 SER A N 19
ATOM 28053 C CA . SER A 1 82 ? 9.073 9.985 -5.892 1.00 0.00 82 SER A CA 19
ATOM 28054 C C . SER A 1 82 ? 9.538 11.437 -5.944 1.00 0.00 82 SER A C 19
ATOM 28055 O O . SER A 1 82 ? 10.514 11.813 -5.295 1.00 0.00 82 SER A O 19
ATOM 28063 N N . PHE A 1 83 ? 8.831 12.250 -6.722 1.00 0.00 83 PHE A N 19
ATOM 28064 C CA . PHE A 1 83 ? 9.170 13.662 -6.861 1.00 0.00 83 PHE A CA 19
ATOM 28065 C C . PHE A 1 83 ? 8.096 14.544 -6.230 1.00 0.00 83 PHE A C 19
ATOM 28066 O O . PHE A 1 83 ? 8.298 15.114 -5.158 1.00 0.00 83 PHE A O 19
ATOM 28083 N N . ARG A 1 84 ? 6.956 14.651 -6.904 1.00 0.00 84 ARG A N 19
ATOM 28084 C CA . ARG A 1 84 ? 5.851 15.465 -6.411 1.00 0.00 84 ARG A CA 19
ATOM 28085 C C . ARG A 1 84 ? 4.532 14.702 -6.501 1.00 0.00 84 ARG A C 19
ATOM 28086 O O . ARG A 1 84 ? 3.668 14.835 -5.634 1.00 0.00 84 ARG A O 19
ATOM 28107 N N . ILE A 1 85 ? 4.386 13.905 -7.554 1.00 0.00 85 ILE A N 19
ATOM 28108 C CA . ILE A 1 85 ? 3.173 13.122 -7.756 1.00 0.00 85 ILE A CA 19
ATOM 28109 C C . ILE A 1 85 ? 3.474 11.627 -7.728 1.00 0.00 85 ILE A C 19
ATOM 28110 O O . ILE A 1 85 ? 4.349 11.145 -8.449 1.00 0.00 85 ILE A O 19
ATOM 28126 N N . LEU A 1 86 ? 2.742 10.897 -6.894 1.00 0.00 86 LEU A N 19
ATOM 28127 C CA . LEU A 1 86 ? 2.928 9.455 -6.774 1.00 0.00 86 LEU A CA 19
ATOM 28128 C C . LEU A 1 86 ? 1.718 8.703 -7.318 1.00 0.00 86 LEU A C 19
ATOM 28129 O O . LEU A 1 86 ? 0.581 9.156 -7.188 1.00 0.00 86 LEU A O 19
ATOM 28145 N N . LYS A 1 87 ? 1.970 7.549 -7.928 1.00 0.00 87 LYS A N 19
ATOM 28146 C CA . LYS A 1 87 ? 0.903 6.730 -8.490 1.00 0.00 87 LYS A CA 19
ATOM 28147 C C . LYS A 1 87 ? 1.014 5.287 -8.010 1.00 0.00 87 LYS A C 19
ATOM 28148 O O . LYS A 1 87 ? 2.018 4.616 -8.256 1.00 0.00 87 LYS A O 19
ATOM 28167 N N . LEU A 1 88 ? -0.021 4.814 -7.326 1.00 0.00 88 LEU A N 19
ATOM 28168 C CA . LEU A 1 88 ? -0.040 3.449 -6.812 1.00 0.00 88 LEU A CA 19
ATOM 28169 C C . LEU A 1 88 ? -1.399 2.797 -7.048 1.00 0.00 88 LEU A C 19
ATOM 28170 O O . LEU A 1 88 ? -2.441 3.421 -6.843 1.00 0.00 88 LEU A O 19
ATOM 28186 N N . ILE A 1 89 ? -1.381 1.540 -7.476 1.00 0.00 89 ILE A N 19
ATOM 28187 C CA . ILE A 1 89 ? -2.612 0.803 -7.735 1.00 0.00 89 ILE A CA 19
ATOM 28188 C C . ILE A 1 89 ? -2.777 -0.354 -6.756 1.00 0.00 89 ILE A C 19
ATOM 28189 O O . ILE A 1 89 ? -2.178 -1.416 -6.926 1.00 0.00 89 ILE A O 19
ATOM 28205 N N . VAL A 1 90 ? -3.595 -0.141 -5.730 1.00 0.00 90 VAL A N 19
ATOM 28206 C CA . VAL A 1 90 ? -3.843 -1.167 -4.724 1.00 0.00 90 VAL A CA 19
ATOM 28207 C C . VAL A 1 90 ? -5.100 -1.965 -5.050 1.00 0.00 90 VAL A C 19
ATOM 28208 O O . VAL A 1 90 ? -6.136 -1.397 -5.397 1.00 0.00 90 VAL A O 19
ATOM 28221 N N . ARG A 1 91 ? -5.002 -3.286 -4.937 1.00 0.00 91 ARG A N 19
ATOM 28222 C CA . ARG A 1 91 ? -6.131 -4.163 -5.221 1.00 0.00 91 ARG A CA 19
ATOM 28223 C C . ARG A 1 91 ? -6.766 -4.668 -3.928 1.00 0.00 91 ARG A C 19
ATOM 28224 O O . ARG A 1 91 ? -6.079 -5.195 -3.053 1.00 0.00 91 ARG A O 19
ATOM 28245 N N . ARG A 1 92 ? -8.079 -4.503 -3.815 1.00 0.00 92 ARG A N 19
ATOM 28246 C CA . ARG A 1 92 ? -8.806 -4.940 -2.629 1.00 0.00 92 ARG A CA 19
ATOM 28247 C C . ARG A 1 92 ? -9.897 -5.941 -2.999 1.00 0.00 92 ARG A C 19
ATOM 28248 O O . ARG A 1 92 ? -10.772 -5.648 -3.813 1.00 0.00 92 ARG A O 19
ATOM 28269 N N . ARG A 1 93 ? -9.837 -7.123 -2.394 1.00 0.00 93 ARG A N 19
ATOM 28270 C CA . ARG A 1 93 ? -10.819 -8.168 -2.661 1.00 0.00 93 ARG A CA 19
ATOM 28271 C C . ARG A 1 93 ? -12.234 -7.665 -2.392 1.00 0.00 93 ARG A C 19
ATOM 28272 O O . ARG A 1 93 ? -12.535 -7.184 -1.300 1.00 0.00 93 ARG A O 19
ATOM 28293 N N . ASN A 1 94 ? -13.098 -7.780 -3.395 1.00 0.00 94 ASN A N 19
ATOM 28294 C CA . ASN A 1 94 ? -14.481 -7.336 -3.267 1.00 0.00 94 ASN A CA 19
ATOM 28295 C C . ASN A 1 94 ? -15.375 -8.474 -2.785 1.00 0.00 94 ASN A C 19
ATOM 28296 O O . ASN A 1 94 ? -16.126 -9.062 -3.564 1.00 0.00 94 ASN A O 19
ATOM 28307 N N . SER A 1 95 ? -15.290 -8.780 -1.494 1.00 0.00 95 SER A N 19
ATOM 28308 C CA . SER A 1 95 ? -16.089 -9.850 -0.907 1.00 0.00 95 SER A CA 19
ATOM 28309 C C . SER A 1 95 ? -16.185 -9.688 0.607 1.00 0.00 95 SER A C 19
ATOM 28310 O O . SER A 1 95 ? -15.436 -8.921 1.209 1.00 0.00 95 SER A O 19
ATOM 28318 N N . GLY A 1 96 ? -17.114 -10.418 1.216 1.00 0.00 96 GLY A N 19
ATOM 28319 C CA . GLY A 1 96 ? -17.293 -10.342 2.654 1.00 0.00 96 GLY A CA 19
ATOM 28320 C C . GLY A 1 96 ? -16.767 -11.571 3.369 1.00 0.00 96 GLY A C 19
ATOM 28321 O O . GLY A 1 96 ? -15.584 -11.667 3.695 1.00 0.00 96 GLY A O 19
ATOM 28325 N N . PRO A 1 97 ? -17.660 -12.538 3.626 1.00 0.00 97 PRO A N 19
ATOM 28326 C CA . PRO A 1 97 ? -17.303 -13.784 4.312 1.00 0.00 97 PRO A CA 19
ATOM 28327 C C . PRO A 1 97 ? -16.425 -14.687 3.452 1.00 0.00 97 PRO A C 19
ATOM 28328 O O . PRO A 1 97 ? -16.927 -15.514 2.691 1.00 0.00 97 PRO A O 19
ATOM 28339 N N . SER A 1 98 ? -15.112 -14.524 3.579 1.00 0.00 98 SER A N 19
ATOM 28340 C CA . SER A 1 98 ? -14.165 -15.323 2.811 1.00 0.00 98 SER A CA 19
ATOM 28341 C C . SER A 1 98 ? -13.523 -16.395 3.687 1.00 0.00 98 SER A C 19
ATOM 28342 O O . SER A 1 98 ? -12.594 -16.119 4.445 1.00 0.00 98 SER A O 19
ATOM 28350 N N . SER A 1 99 ? -14.027 -17.620 3.576 1.00 0.00 99 SER A N 19
ATOM 28351 C CA . SER A 1 99 ? -13.507 -18.734 4.360 1.00 0.00 99 SER A CA 19
ATOM 28352 C C . SER A 1 99 ? -11.990 -18.834 4.223 1.00 0.00 99 SER A C 19
ATOM 28353 O O . SER A 1 99 ? -11.273 -18.960 5.214 1.00 0.00 99 SER A O 19
ATOM 28361 N N . GLY A 1 100 ? -11.509 -18.775 2.985 1.00 0.00 100 GLY A N 19
ATOM 28362 C CA . GLY A 1 100 ? -10.081 -18.860 2.739 1.00 0.00 100 GLY A CA 19
ATOM 28363 C C . GLY A 1 100 ? -9.501 -17.553 2.236 1.00 0.00 100 GLY A C 19
ATOM 28364 O O . GLY A 1 100 ? -10.090 -16.490 2.428 1.00 0.00 100 GLY A O 19
ATOM 28368 N N . GLY A 1 1 ? -11.331 -27.907 -20.795 1.00 0.00 1 GLY A N 20
ATOM 28369 C CA . GLY A 1 1 ? -11.695 -26.502 -20.787 1.00 0.00 1 GLY A CA 20
ATOM 28370 C C . GLY A 1 1 ? -11.785 -25.934 -19.384 1.00 0.00 1 GLY A C 20
ATOM 28371 O O . GLY A 1 1 ? -11.304 -26.543 -18.428 1.00 0.00 1 GLY A O 20
ATOM 28375 N N . SER A 1 2 ? -12.402 -24.763 -19.260 1.00 0.00 2 SER A N 20
ATOM 28376 C CA . SER A 1 2 ? -12.549 -24.110 -17.964 1.00 0.00 2 SER A CA 20
ATOM 28377 C C . SER A 1 2 ? -13.661 -23.066 -18.005 1.00 0.00 2 SER A C 20
ATOM 28378 O O . SER A 1 2 ? -13.969 -22.513 -19.060 1.00 0.00 2 SER A O 20
ATOM 28386 N N . SER A 1 3 ? -14.260 -22.804 -16.848 1.00 0.00 3 SER A N 20
ATOM 28387 C CA . SER A 1 3 ? -15.341 -21.829 -16.751 1.00 0.00 3 SER A CA 20
ATOM 28388 C C . SER A 1 3 ? -14.811 -20.475 -16.289 1.00 0.00 3 SER A C 20
ATOM 28389 O O . SER A 1 3 ? -15.185 -19.434 -16.828 1.00 0.00 3 SER A O 20
ATOM 28397 N N . GLY A 1 4 ? -13.938 -20.498 -15.287 1.00 0.00 4 GLY A N 20
ATOM 28398 C CA . GLY A 1 4 ? -13.371 -19.267 -14.769 1.00 0.00 4 GLY A CA 20
ATOM 28399 C C . GLY A 1 4 ? -14.308 -18.553 -13.815 1.00 0.00 4 GLY A C 20
ATOM 28400 O O . GLY A 1 4 ? -14.580 -17.364 -13.976 1.00 0.00 4 GLY A O 20
ATOM 28404 N N . SER A 1 5 ? -14.804 -19.281 -12.820 1.00 0.00 5 SER A N 20
ATOM 28405 C CA . SER A 1 5 ? -15.720 -18.712 -11.839 1.00 0.00 5 SER A CA 20
ATOM 28406 C C . SER A 1 5 ? -15.033 -18.540 -10.488 1.00 0.00 5 SER A C 20
ATOM 28407 O O . SER A 1 5 ? -14.756 -19.516 -9.791 1.00 0.00 5 SER A O 20
ATOM 28415 N N . SER A 1 6 ? -14.760 -17.291 -10.125 1.00 0.00 6 SER A N 20
ATOM 28416 C CA . SER A 1 6 ? -14.101 -16.989 -8.859 1.00 0.00 6 SER A CA 20
ATOM 28417 C C . SER A 1 6 ? -15.107 -16.477 -7.832 1.00 0.00 6 SER A C 20
ATOM 28418 O O . SER A 1 6 ? -16.228 -16.107 -8.175 1.00 0.00 6 SER A O 20
ATOM 28426 N N . GLY A 1 7 ? -14.695 -16.460 -6.568 1.00 0.00 7 GLY A N 20
ATOM 28427 C CA . GLY A 1 7 ? -15.570 -15.993 -5.509 1.00 0.00 7 GLY A CA 20
ATOM 28428 C C . GLY A 1 7 ? -15.219 -14.595 -5.041 1.00 0.00 7 GLY A C 20
ATOM 28429 O O . GLY A 1 7 ? -14.321 -14.415 -4.219 1.00 0.00 7 GLY A O 20
ATOM 28433 N N . GLY A 1 8 ? -15.927 -13.600 -5.568 1.00 0.00 8 GLY A N 20
ATOM 28434 C CA . GLY A 1 8 ? -15.669 -12.223 -5.189 1.00 0.00 8 GLY A CA 20
ATOM 28435 C C . GLY A 1 8 ? -14.922 -11.457 -6.262 1.00 0.00 8 GLY A C 20
ATOM 28436 O O . GLY A 1 8 ? -14.157 -12.039 -7.032 1.00 0.00 8 GLY A O 20
ATOM 28440 N N . SER A 1 9 ? -15.144 -10.147 -6.315 1.00 0.00 9 SER A N 20
ATOM 28441 C CA . SER A 1 9 ? -14.490 -9.301 -7.306 1.00 0.00 9 SER A CA 20
ATOM 28442 C C . SER A 1 9 ? -13.415 -8.435 -6.656 1.00 0.00 9 SER A C 20
ATOM 28443 O O . SER A 1 9 ? -13.317 -8.362 -5.431 1.00 0.00 9 SER A O 20
ATOM 28451 N N . PHE A 1 10 ? -12.609 -7.781 -7.486 1.00 0.00 10 PHE A N 20
ATOM 28452 C CA . PHE A 1 10 ? -11.539 -6.921 -6.994 1.00 0.00 10 PHE A CA 20
ATOM 28453 C C . PHE A 1 10 ? -11.601 -5.546 -7.652 1.00 0.00 10 PHE A C 20
ATOM 28454 O O . PHE A 1 10 ? -11.994 -5.419 -8.811 1.00 0.00 10 PHE A O 20
ATOM 28471 N N . GLN A 1 11 ? -11.210 -4.520 -6.903 1.00 0.00 11 GLN A N 20
ATOM 28472 C CA . GLN A 1 11 ? -11.222 -3.154 -7.412 1.00 0.00 11 GLN A CA 20
ATOM 28473 C C . GLN A 1 11 ? -9.857 -2.496 -7.238 1.00 0.00 11 GLN A C 20
ATOM 28474 O O . GLN A 1 11 ? -9.200 -2.669 -6.211 1.00 0.00 11 GLN A O 20
ATOM 28488 N N . TYR A 1 12 ? -9.437 -1.741 -8.247 1.00 0.00 12 TYR A N 20
ATOM 28489 C CA . TYR A 1 12 ? -8.149 -1.059 -8.207 1.00 0.00 12 TYR A CA 20
ATOM 28490 C C . TYR A 1 12 ? -8.335 0.455 -8.182 1.00 0.00 12 TYR A C 20
ATOM 28491 O O . TYR A 1 12 ? -9.149 1.005 -8.925 1.00 0.00 12 TYR A O 20
ATOM 28509 N N . VAL A 1 13 ? -7.573 1.125 -7.323 1.00 0.00 13 VAL A N 20
ATOM 28510 C CA . VAL A 1 13 ? -7.651 2.576 -7.202 1.00 0.00 13 VAL A CA 20
ATOM 28511 C C . VAL A 1 13 ? -6.267 3.209 -7.287 1.00 0.00 13 VAL A C 20
ATOM 28512 O O . VAL A 1 13 ? -5.426 3.045 -6.402 1.00 0.00 13 VAL A O 20
ATOM 28525 N N . PRO A 1 14 ? -6.022 3.952 -8.376 1.00 0.00 14 PRO A N 20
ATOM 28526 C CA . PRO A 1 14 ? -4.740 4.627 -8.602 1.00 0.00 14 PRO A CA 20
ATOM 28527 C C . PRO A 1 14 ? -4.519 5.789 -7.640 1.00 0.00 14 PRO A C 20
ATOM 28528 O O . PRO A 1 14 ? -4.740 6.949 -7.989 1.00 0.00 14 PRO A O 20
ATOM 28539 N N . VAL A 1 15 ? -4.080 5.471 -6.426 1.00 0.00 15 VAL A N 20
ATOM 28540 C CA . VAL A 1 15 ? -3.828 6.489 -5.413 1.00 0.00 15 VAL A CA 20
ATOM 28541 C C . VAL A 1 15 ? -2.818 7.518 -5.908 1.00 0.00 15 VAL A C 20
ATOM 28542 O O . VAL A 1 15 ? -1.618 7.388 -5.668 1.00 0.00 15 VAL A O 20
ATOM 28555 N N . GLN A 1 16 ? -3.312 8.539 -6.600 1.00 0.00 16 GLN A N 20
ATOM 28556 C CA . GLN A 1 16 ? -2.452 9.590 -7.129 1.00 0.00 16 GLN A CA 20
ATOM 28557 C C . GLN A 1 16 ? -2.268 10.709 -6.108 1.00 0.00 16 GLN A C 20
ATOM 28558 O O . GLN A 1 16 ? -3.201 11.459 -5.819 1.00 0.00 16 GLN A O 20
ATOM 28572 N N . LEU A 1 17 ? -1.060 10.814 -5.565 1.00 0.00 17 LEU A N 20
ATOM 28573 C CA . LEU A 1 17 ? -0.753 11.841 -4.575 1.00 0.00 17 LEU A CA 20
ATOM 28574 C C . LEU A 1 17 ? -0.283 13.125 -5.251 1.00 0.00 17 LEU A C 20
ATOM 28575 O O . LEU A 1 17 ? -0.151 13.182 -6.473 1.00 0.00 17 LEU A O 20
ATOM 28591 N N . GLN A 1 18 ? -0.029 14.152 -4.446 1.00 0.00 18 GLN A N 20
ATOM 28592 C CA . GLN A 1 18 ? 0.428 15.435 -4.967 1.00 0.00 18 GLN A CA 20
ATOM 28593 C C . GLN A 1 18 ? 1.160 16.230 -3.891 1.00 0.00 18 GLN A C 20
ATOM 28594 O O . GLN A 1 18 ? 0.806 16.173 -2.714 1.00 0.00 18 GLN A O 20
ATOM 28608 N N . GLY A 1 19 ? 2.185 16.971 -4.303 1.00 0.00 19 GLY A N 20
ATOM 28609 C CA . GLY A 1 19 ? 2.951 17.766 -3.361 1.00 0.00 19 GLY A CA 20
ATOM 28610 C C . GLY A 1 19 ? 4.350 17.222 -3.147 1.00 0.00 19 GLY A C 20
ATOM 28611 O O . GLY A 1 19 ? 5.305 17.985 -3.009 1.00 0.00 19 GLY A O 20
ATOM 28615 N N . GLY A 1 20 ? 4.471 15.898 -3.118 1.00 0.00 20 GLY A N 20
ATOM 28616 C CA . GLY A 1 20 ? 5.766 15.276 -2.917 1.00 0.00 20 GLY A CA 20
ATOM 28617 C C . GLY A 1 20 ? 5.936 14.733 -1.512 1.00 0.00 20 GLY A C 20
ATOM 28618 O O . GLY A 1 20 ? 5.273 15.185 -0.579 1.00 0.00 20 GLY A O 20
ATOM 28622 N N . ALA A 1 21 ? 6.827 13.758 -1.360 1.00 0.00 21 ALA A N 20
ATOM 28623 C CA . ALA A 1 21 ? 7.082 13.153 -0.059 1.00 0.00 21 ALA A CA 20
ATOM 28624 C C . ALA A 1 21 ? 7.552 14.196 0.950 1.00 0.00 21 ALA A C 20
ATOM 28625 O O . ALA A 1 21 ? 7.980 15.293 0.590 1.00 0.00 21 ALA A O 20
ATOM 28632 N N . PRO A 1 22 ? 7.470 13.849 2.243 1.00 0.00 22 PRO A N 20
ATOM 28633 C CA . PRO A 1 22 ? 6.961 12.546 2.682 1.00 0.00 22 PRO A CA 20
ATOM 28634 C C . PRO A 1 22 ? 5.462 12.401 2.447 1.00 0.00 22 PRO A C 20
ATOM 28635 O O . PRO A 1 22 ? 4.738 13.393 2.361 1.00 0.00 22 PRO A O 20
ATOM 28646 N N . TRP A 1 23 ? 5.002 11.159 2.344 1.00 0.00 23 TRP A N 20
ATOM 28647 C CA . TRP A 1 23 ? 3.588 10.884 2.118 1.00 0.00 23 TRP A CA 20
ATOM 28648 C C . TRP A 1 23 ? 2.913 10.415 3.403 1.00 0.00 23 TRP A C 20
ATOM 28649 O O . TRP A 1 23 ? 1.862 10.927 3.786 1.00 0.00 23 TRP A O 20
ATOM 28670 N N . GLY A 1 24 ? 3.525 9.438 4.066 1.00 0.00 24 GLY A N 20
ATOM 28671 C CA . GLY A 1 24 ? 2.968 8.918 5.301 1.00 0.00 24 GLY A CA 20
ATOM 28672 C C . GLY A 1 24 ? 2.389 7.527 5.134 1.00 0.00 24 GLY A C 20
ATOM 28673 O O . GLY A 1 24 ? 1.352 7.205 5.715 1.00 0.00 24 GLY A O 20
ATOM 28677 N N . PHE A 1 25 ? 3.058 6.700 4.338 1.00 0.00 25 PHE A N 20
ATOM 28678 C CA . PHE A 1 25 ? 2.602 5.336 4.095 1.00 0.00 25 PHE A CA 20
ATOM 28679 C C . PHE A 1 25 ? 3.785 4.380 3.977 1.00 0.00 25 PHE A C 20
ATOM 28680 O O . PHE A 1 25 ? 4.855 4.753 3.493 1.00 0.00 25 PHE A O 20
ATOM 28697 N N . THR A 1 26 ? 3.586 3.144 4.425 1.00 0.00 26 THR A N 20
ATOM 28698 C CA . THR A 1 26 ? 4.635 2.134 4.372 1.00 0.00 26 THR A CA 20
ATOM 28699 C C . THR A 1 26 ? 4.078 0.784 3.936 1.00 0.00 26 THR A C 20
ATOM 28700 O O . THR A 1 26 ? 2.890 0.660 3.634 1.00 0.00 26 THR A O 20
ATOM 28711 N N . LEU A 1 27 ? 4.941 -0.225 3.905 1.00 0.00 27 LEU A N 20
ATOM 28712 C CA . LEU A 1 27 ? 4.534 -1.568 3.507 1.00 0.00 27 LEU A CA 20
ATOM 28713 C C . LEU A 1 27 ? 5.254 -2.625 4.338 1.00 0.00 27 LEU A C 20
ATOM 28714 O O . LEU A 1 27 ? 6.161 -2.312 5.109 1.00 0.00 27 LEU A O 20
ATOM 28730 N N . LYS A 1 28 ? 4.844 -3.879 4.176 1.00 0.00 28 LYS A N 20
ATOM 28731 C CA . LYS A 1 28 ? 5.451 -4.984 4.908 1.00 0.00 28 LYS A CA 20
ATOM 28732 C C . LYS A 1 28 ? 5.222 -6.307 4.185 1.00 0.00 28 LYS A C 20
ATOM 28733 O O . LYS A 1 28 ? 4.452 -6.377 3.228 1.00 0.00 28 LYS A O 20
ATOM 28752 N N . GLY A 1 29 ? 5.896 -7.355 4.650 1.00 0.00 29 GLY A N 20
ATOM 28753 C CA . GLY A 1 29 ? 5.750 -8.662 4.036 1.00 0.00 29 GLY A CA 20
ATOM 28754 C C . GLY A 1 29 ? 6.540 -8.789 2.748 1.00 0.00 29 GLY A C 20
ATOM 28755 O O . GLY A 1 29 ? 7.662 -8.294 2.649 1.00 0.00 29 GLY A O 20
ATOM 28759 N N . GLY A 1 30 ? 5.954 -9.456 1.759 1.00 0.00 30 GLY A N 20
ATOM 28760 C CA . GLY A 1 30 ? 6.625 -9.636 0.485 1.00 0.00 30 GLY A CA 20
ATOM 28761 C C . GLY A 1 30 ? 7.167 -11.040 0.309 1.00 0.00 30 GLY A C 20
ATOM 28762 O O . GLY A 1 30 ? 7.360 -11.767 1.285 1.00 0.00 30 GLY A O 20
ATOM 28766 N N . LEU A 1 31 ? 7.413 -11.426 -0.939 1.00 0.00 31 LEU A N 20
ATOM 28767 C CA . LEU A 1 31 ? 7.935 -12.754 -1.240 1.00 0.00 31 LEU A CA 20
ATOM 28768 C C . LEU A 1 31 ? 8.979 -13.176 -0.212 1.00 0.00 31 LEU A C 20
ATOM 28769 O O . LEU A 1 31 ? 8.979 -14.314 0.256 1.00 0.00 31 LEU A O 20
ATOM 28785 N N . GLU A 1 32 ? 9.866 -12.249 0.137 1.00 0.00 32 GLU A N 20
ATOM 28786 C CA . GLU A 1 32 ? 10.915 -12.525 1.111 1.00 0.00 32 GLU A CA 20
ATOM 28787 C C . GLU A 1 32 ? 10.374 -13.351 2.275 1.00 0.00 32 GLU A C 20
ATOM 28788 O O . GLU A 1 32 ? 10.919 -14.402 2.612 1.00 0.00 32 GLU A O 20
ATOM 28800 N N . HIS A 1 33 ? 9.297 -12.866 2.886 1.00 0.00 33 HIS A N 20
ATOM 28801 C CA . HIS A 1 33 ? 8.681 -13.558 4.012 1.00 0.00 33 HIS A CA 20
ATOM 28802 C C . HIS A 1 33 ? 7.365 -14.208 3.596 1.00 0.00 33 HIS A C 20
ATOM 28803 O O . HIS A 1 33 ? 6.406 -14.242 4.368 1.00 0.00 33 HIS A O 20
ATOM 28817 N N . CYS A 1 34 ? 7.326 -14.723 2.372 1.00 0.00 34 CYS A N 20
ATOM 28818 C CA . CYS A 1 34 ? 6.127 -15.371 1.852 1.00 0.00 34 CYS A CA 20
ATOM 28819 C C . CYS A 1 34 ? 4.869 -14.669 2.353 1.00 0.00 34 CYS A C 20
ATOM 28820 O O . CYS A 1 34 ? 3.909 -15.317 2.767 1.00 0.00 34 CYS A O 20
ATOM 28828 N N . GLU A 1 35 ? 4.884 -13.340 2.314 1.00 0.00 35 GLU A N 20
ATOM 28829 C CA . GLU A 1 35 ? 3.744 -12.551 2.766 1.00 0.00 35 GLU A CA 20
ATOM 28830 C C . GLU A 1 35 ? 3.290 -11.579 1.681 1.00 0.00 35 GLU A C 20
ATOM 28831 O O . GLU A 1 35 ? 4.093 -11.041 0.919 1.00 0.00 35 GLU A O 20
ATOM 28843 N N . PRO A 1 36 ? 1.970 -11.349 1.608 1.00 0.00 36 PRO A N 20
ATOM 28844 C CA . PRO A 1 36 ? 1.378 -10.442 0.621 1.00 0.00 36 PRO A CA 20
ATOM 28845 C C . PRO A 1 36 ? 1.717 -8.981 0.899 1.00 0.00 36 PRO A C 20
ATOM 28846 O O . PRO A 1 36 ? 1.185 -8.376 1.830 1.00 0.00 36 PRO A O 20
ATOM 28857 N N . LEU A 1 37 ? 2.605 -8.420 0.085 1.00 0.00 37 LEU A N 20
ATOM 28858 C CA . LEU A 1 37 ? 3.014 -7.029 0.243 1.00 0.00 37 LEU A CA 20
ATOM 28859 C C . LEU A 1 37 ? 1.800 -6.111 0.341 1.00 0.00 37 LEU A C 20
ATOM 28860 O O . LEU A 1 37 ? 1.174 -5.782 -0.668 1.00 0.00 37 LEU A O 20
ATOM 28876 N N . THR A 1 38 ? 1.472 -5.699 1.561 1.00 0.00 38 THR A N 20
ATOM 28877 C CA . THR A 1 38 ? 0.334 -4.818 1.791 1.00 0.00 38 THR A CA 20
ATOM 28878 C C . THR A 1 38 ? 0.678 -3.724 2.795 1.00 0.00 38 THR A C 20
ATOM 28879 O O . THR A 1 38 ? 1.496 -3.926 3.692 1.00 0.00 38 THR A O 20
ATOM 28890 N N . VAL A 1 39 ? 0.049 -2.564 2.638 1.00 0.00 39 VAL A N 20
ATOM 28891 C CA . VAL A 1 39 ? 0.288 -1.437 3.532 1.00 0.00 39 VAL A CA 20
ATOM 28892 C C . VAL A 1 39 ? 0.478 -1.908 4.970 1.00 0.00 39 VAL A C 20
ATOM 28893 O O . VAL A 1 39 ? -0.329 -2.675 5.495 1.00 0.00 39 VAL A O 20
ATOM 28906 N N . SER A 1 40 ? 1.551 -1.443 5.602 1.00 0.00 40 SER A N 20
ATOM 28907 C CA . SER A 1 40 ? 1.850 -1.818 6.979 1.00 0.00 40 SER A CA 20
ATOM 28908 C C . SER A 1 40 ? 1.424 -0.718 7.946 1.00 0.00 40 SER A C 20
ATOM 28909 O O . SER A 1 40 ? 0.869 -0.992 9.011 1.00 0.00 40 SER A O 20
ATOM 28917 N N . LYS A 1 41 ? 1.689 0.528 7.569 1.00 0.00 41 LYS A N 20
ATOM 28918 C CA . LYS A 1 41 ? 1.333 1.671 8.401 1.00 0.00 41 LYS A CA 20
ATOM 28919 C C . LYS A 1 41 ? 1.212 2.939 7.561 1.00 0.00 41 LYS A C 20
ATOM 28920 O O . LYS A 1 41 ? 1.966 3.137 6.608 1.00 0.00 41 LYS A O 20
ATOM 28939 N N . ILE A 1 42 ? 0.260 3.793 7.921 1.00 0.00 42 ILE A N 20
ATOM 28940 C CA . ILE A 1 42 ? 0.043 5.042 7.201 1.00 0.00 42 ILE A CA 20
ATOM 28941 C C . ILE A 1 42 ? -0.178 6.202 8.166 1.00 0.00 42 ILE A C 20
ATOM 28942 O O . ILE A 1 42 ? -1.199 6.266 8.850 1.00 0.00 42 ILE A O 20
ATOM 28958 N N . GLU A 1 43 ? 0.786 7.116 8.215 1.00 0.00 43 GLU A N 20
ATOM 28959 C CA . GLU A 1 43 ? 0.695 8.274 9.096 1.00 0.00 43 GLU A CA 20
ATOM 28960 C C . GLU A 1 43 ? -0.701 8.888 9.047 1.00 0.00 43 GLU A C 20
ATOM 28961 O O . GLU A 1 43 ? -1.166 9.314 7.990 1.00 0.00 43 GLU A O 20
ATOM 28973 N N . ASP A 1 44 ? -1.364 8.927 10.197 1.00 0.00 44 ASP A N 20
ATOM 28974 C CA . ASP A 1 44 ? -2.707 9.488 10.287 1.00 0.00 44 ASP A CA 20
ATOM 28975 C C . ASP A 1 44 ? -2.686 10.992 10.033 1.00 0.00 44 ASP A C 20
ATOM 28976 O O . ASP A 1 44 ? -2.372 11.777 10.926 1.00 0.00 44 ASP A O 20
ATOM 28985 N N . GLY A 1 45 ? -3.022 11.386 8.809 1.00 0.00 45 GLY A N 20
ATOM 28986 C CA . GLY A 1 45 ? -3.034 12.794 8.460 1.00 0.00 45 GLY A CA 20
ATOM 28987 C C . GLY A 1 45 ? -2.112 13.112 7.299 1.00 0.00 45 GLY A C 20
ATOM 28988 O O . GLY A 1 45 ? -2.271 14.134 6.633 1.00 0.00 45 GLY A O 20
ATOM 28992 N N . GLY A 1 46 ? -1.144 12.234 7.057 1.00 0.00 46 GLY A N 20
ATOM 28993 C CA . GLY A 1 46 ? -0.206 12.445 5.970 1.00 0.00 46 GLY A CA 20
ATOM 28994 C C . GLY A 1 46 ? -0.877 12.411 4.611 1.00 0.00 46 GLY A C 20
ATOM 28995 O O . GLY A 1 46 ? -2.086 12.202 4.512 1.00 0.00 46 GLY A O 20
ATOM 28999 N N . LYS A 1 47 ? -0.091 12.618 3.560 1.00 0.00 47 LYS A N 20
ATOM 29000 C CA . LYS A 1 47 ? -0.615 12.612 2.199 1.00 0.00 47 LYS A CA 20
ATOM 29001 C C . LYS A 1 47 ? -1.434 11.351 1.937 1.00 0.00 47 LYS A C 20
ATOM 29002 O O . LYS A 1 47 ? -2.630 11.424 1.660 1.00 0.00 47 LYS A O 20
ATOM 29021 N N . ALA A 1 48 ? -0.781 10.198 2.029 1.00 0.00 48 ALA A N 20
ATOM 29022 C CA . ALA A 1 48 ? -1.449 8.922 1.806 1.00 0.00 48 ALA A CA 20
ATOM 29023 C C . ALA A 1 48 ? -2.823 8.898 2.468 1.00 0.00 48 ALA A C 20
ATOM 29024 O O . ALA A 1 48 ? -3.814 8.513 1.850 1.00 0.00 48 ALA A O 20
ATOM 29031 N N . ALA A 1 49 ? -2.873 9.313 3.730 1.00 0.00 49 ALA A N 20
ATOM 29032 C CA . ALA A 1 49 ? -4.125 9.340 4.476 1.00 0.00 49 ALA A CA 20
ATOM 29033 C C . ALA A 1 49 ? -5.106 10.335 3.865 1.00 0.00 49 ALA A C 20
ATOM 29034 O O . ALA A 1 49 ? -6.270 10.009 3.627 1.00 0.00 49 ALA A O 20
ATOM 29041 N N . LEU A 1 50 ? -4.630 11.549 3.613 1.00 0.00 50 LEU A N 20
ATOM 29042 C CA . LEU A 1 50 ? -5.466 12.593 3.030 1.00 0.00 50 LEU A CA 20
ATOM 29043 C C . LEU A 1 50 ? -6.217 12.071 1.809 1.00 0.00 50 LEU A C 20
ATOM 29044 O O . LEU A 1 50 ? -7.409 12.329 1.644 1.00 0.00 50 LEU A O 20
ATOM 29060 N N . SER A 1 51 ? -5.512 11.333 0.958 1.00 0.00 51 SER A N 20
ATOM 29061 C CA . SER A 1 51 ? -6.111 10.775 -0.249 1.00 0.00 51 SER A CA 20
ATOM 29062 C C . SER A 1 51 ? -7.338 9.935 0.093 1.00 0.00 51 SER A C 20
ATOM 29063 O O . SER A 1 51 ? -8.338 9.959 -0.625 1.00 0.00 51 SER A O 20
ATOM 29071 N N . GLN A 1 52 ? -7.253 9.195 1.193 1.00 0.00 52 GLN A N 20
ATOM 29072 C CA . GLN A 1 52 ? -8.356 8.347 1.630 1.00 0.00 52 GLN A CA 20
ATOM 29073 C C . GLN A 1 52 ? -8.697 7.307 0.568 1.00 0.00 52 GLN A C 20
ATOM 29074 O O . GLN A 1 52 ? -9.845 6.880 0.447 1.00 0.00 52 GLN A O 20
ATOM 29088 N N . LYS A 1 53 ? -7.691 6.903 -0.202 1.00 0.00 53 LYS A N 20
ATOM 29089 C CA . LYS A 1 53 ? -7.883 5.912 -1.254 1.00 0.00 53 LYS A CA 20
ATOM 29090 C C . LYS A 1 53 ? -7.296 4.565 -0.846 1.00 0.00 53 LYS A C 20
ATOM 29091 O O . LYS A 1 53 ? -7.685 3.523 -1.372 1.00 0.00 53 LYS A O 20
ATOM 29110 N N . MET A 1 54 ? -6.358 4.594 0.095 1.00 0.00 54 MET A N 20
ATOM 29111 C CA . MET A 1 54 ? -5.719 3.374 0.575 1.00 0.00 54 MET A CA 20
ATOM 29112 C C . MET A 1 54 ? -5.745 3.309 2.098 1.00 0.00 54 MET A C 20
ATOM 29113 O O . MET A 1 54 ? -6.101 4.282 2.764 1.00 0.00 54 MET A O 20
ATOM 29127 N N . ARG A 1 55 ? -5.366 2.158 2.644 1.00 0.00 55 ARG A N 20
ATOM 29128 C CA . ARG A 1 55 ? -5.348 1.967 4.089 1.00 0.00 55 ARG A CA 20
ATOM 29129 C C . ARG A 1 55 ? -4.729 0.621 4.452 1.00 0.00 55 ARG A C 20
ATOM 29130 O O . ARG A 1 55 ? -4.790 -0.333 3.675 1.00 0.00 55 ARG A O 20
ATOM 29151 N N . THR A 1 56 ? -4.133 0.549 5.638 1.00 0.00 56 THR A N 20
ATOM 29152 C CA . THR A 1 56 ? -3.502 -0.679 6.104 1.00 0.00 56 THR A CA 20
ATOM 29153 C C . THR A 1 56 ? -4.347 -1.898 5.755 1.00 0.00 56 THR A C 20
ATOM 29154 O O . THR A 1 56 ? -5.376 -2.152 6.380 1.00 0.00 56 THR A O 20
ATOM 29165 N N . GLY A 1 57 ? -3.906 -2.651 4.751 1.00 0.00 57 GLY A N 20
ATOM 29166 C CA . GLY A 1 57 ? -4.635 -3.836 4.337 1.00 0.00 57 GLY A CA 20
ATOM 29167 C C . GLY A 1 57 ? -4.693 -3.983 2.829 1.00 0.00 57 GLY A C 20
ATOM 29168 O O . GLY A 1 57 ? -4.950 -5.071 2.314 1.00 0.00 57 GLY A O 20
ATOM 29172 N N . ASP A 1 58 ? -4.455 -2.885 2.120 1.00 0.00 58 ASP A N 20
ATOM 29173 C CA . ASP A 1 58 ? -4.482 -2.897 0.662 1.00 0.00 58 ASP A CA 20
ATOM 29174 C C . ASP A 1 58 ? -3.219 -3.543 0.100 1.00 0.00 58 ASP A C 20
ATOM 29175 O O . ASP A 1 58 ? -2.189 -3.600 0.771 1.00 0.00 58 ASP A O 20
ATOM 29184 N N . GLU A 1 59 ? -3.308 -4.029 -1.134 1.00 0.00 59 GLU A N 20
ATOM 29185 C CA . GLU A 1 59 ? -2.172 -4.673 -1.784 1.00 0.00 59 GLU A CA 20
ATOM 29186 C C . GLU A 1 59 ? -1.594 -3.780 -2.878 1.00 0.00 59 GLU A C 20
ATOM 29187 O O . GLU A 1 59 ? -2.207 -3.591 -3.930 1.00 0.00 59 GLU A O 20
ATOM 29199 N N . LEU A 1 60 ? -0.411 -3.233 -2.623 1.00 0.00 60 LEU A N 20
ATOM 29200 C CA . LEU A 1 60 ? 0.252 -2.359 -3.585 1.00 0.00 60 LEU A CA 20
ATOM 29201 C C . LEU A 1 60 ? 1.194 -3.154 -4.483 1.00 0.00 60 LEU A C 20
ATOM 29202 O O . LEU A 1 60 ? 2.206 -3.684 -4.025 1.00 0.00 60 LEU A O 20
ATOM 29218 N N . VAL A 1 61 ? 0.856 -3.230 -5.766 1.00 0.00 61 VAL A N 20
ATOM 29219 C CA . VAL A 1 61 ? 1.673 -3.957 -6.731 1.00 0.00 61 VAL A CA 20
ATOM 29220 C C . VAL A 1 61 ? 2.334 -3.004 -7.720 1.00 0.00 61 VAL A C 20
ATOM 29221 O O . VAL A 1 61 ? 3.336 -3.342 -8.349 1.00 0.00 61 VAL A O 20
ATOM 29234 N N . ASN A 1 62 ? 1.767 -1.809 -7.851 1.00 0.00 62 ASN A N 20
ATOM 29235 C CA . ASN A 1 62 ? 2.302 -0.805 -8.764 1.00 0.00 62 ASN A CA 20
ATOM 29236 C C . ASN A 1 62 ? 2.673 0.470 -8.014 1.00 0.00 62 ASN A C 20
ATOM 29237 O O . ASN A 1 62 ? 1.816 1.124 -7.418 1.00 0.00 62 ASN A O 20
ATOM 29248 N N . ILE A 1 63 ? 3.955 0.818 -8.047 1.00 0.00 63 ILE A N 20
ATOM 29249 C CA . ILE A 1 63 ? 4.440 2.015 -7.372 1.00 0.00 63 ILE A CA 20
ATOM 29250 C C . ILE A 1 63 ? 5.043 3.001 -8.367 1.00 0.00 63 ILE A C 20
ATOM 29251 O O . ILE A 1 63 ? 5.956 2.660 -9.117 1.00 0.00 63 ILE A O 20
ATOM 29267 N N . ASN A 1 64 ? 4.527 4.226 -8.365 1.00 0.00 64 ASN A N 20
ATOM 29268 C CA . ASN A 1 64 ? 5.016 5.263 -9.266 1.00 0.00 64 ASN A CA 20
ATOM 29269 C C . ASN A 1 64 ? 4.959 4.793 -10.717 1.00 0.00 64 ASN A C 20
ATOM 29270 O O . ASN A 1 64 ? 5.796 5.171 -11.536 1.00 0.00 64 ASN A O 20
ATOM 29281 N N . GLY A 1 65 ? 3.966 3.966 -11.027 1.00 0.00 65 GLY A N 20
ATOM 29282 C CA . GLY A 1 65 ? 3.818 3.459 -12.379 1.00 0.00 65 GLY A CA 20
ATOM 29283 C C . GLY A 1 65 ? 4.748 2.298 -12.668 1.00 0.00 65 GLY A C 20
ATOM 29284 O O . GLY A 1 65 ? 4.850 1.841 -13.807 1.00 0.00 65 GLY A O 20
ATOM 29288 N N . THR A 1 66 ? 5.432 1.818 -11.633 1.00 0.00 66 THR A N 20
ATOM 29289 C CA . THR A 1 66 ? 6.362 0.706 -11.781 1.00 0.00 66 THR A CA 20
ATOM 29290 C C . THR A 1 66 ? 5.729 -0.604 -11.324 1.00 0.00 66 THR A C 20
ATOM 29291 O O . THR A 1 66 ? 5.502 -0.829 -10.135 1.00 0.00 66 THR A O 20
ATOM 29302 N N . PRO A 1 67 ? 5.437 -1.489 -12.288 1.00 0.00 67 PRO A N 20
ATOM 29303 C CA . PRO A 1 67 ? 4.827 -2.792 -12.007 1.00 0.00 67 PRO A CA 20
ATOM 29304 C C . PRO A 1 67 ? 5.785 -3.739 -11.293 1.00 0.00 67 PRO A C 20
ATOM 29305 O O . PRO A 1 67 ? 6.762 -4.209 -11.878 1.00 0.00 67 PRO A O 20
ATOM 29316 N N . LEU A 1 68 ? 5.501 -4.016 -10.025 1.00 0.00 68 LEU A N 20
ATOM 29317 C CA . LEU A 1 68 ? 6.338 -4.908 -9.230 1.00 0.00 68 LEU A CA 20
ATOM 29318 C C . LEU A 1 68 ? 5.958 -6.366 -9.467 1.00 0.00 68 LEU A C 20
ATOM 29319 O O . LEU A 1 68 ? 5.098 -6.667 -10.295 1.00 0.00 68 LEU A O 20
ATOM 29335 N N . TYR A 1 69 ? 6.603 -7.266 -8.734 1.00 0.00 69 TYR A N 20
ATOM 29336 C CA . TYR A 1 69 ? 6.333 -8.693 -8.864 1.00 0.00 69 TYR A CA 20
ATOM 29337 C C . TYR A 1 69 ? 5.988 -9.308 -7.511 1.00 0.00 69 TYR A C 20
ATOM 29338 O O . TYR A 1 69 ? 5.074 -10.125 -7.403 1.00 0.00 69 TYR A O 20
ATOM 29356 N N . GLY A 1 70 ? 6.726 -8.907 -6.480 1.00 0.00 70 GLY A N 20
ATOM 29357 C CA . GLY A 1 70 ? 6.483 -9.427 -5.148 1.00 0.00 70 GLY A CA 20
ATOM 29358 C C . GLY A 1 70 ? 7.493 -8.925 -4.136 1.00 0.00 70 GLY A C 20
ATOM 29359 O O . GLY A 1 70 ? 7.163 -8.720 -2.968 1.00 0.00 70 GLY A O 20
ATOM 29363 N N . SER A 1 71 ? 8.729 -8.726 -4.584 1.00 0.00 71 SER A N 20
ATOM 29364 C CA . SER A 1 71 ? 9.792 -8.250 -3.708 1.00 0.00 71 SER A CA 20
ATOM 29365 C C . SER A 1 71 ? 9.316 -7.068 -2.868 1.00 0.00 71 SER A C 20
ATOM 29366 O O . SER A 1 71 ? 8.308 -6.435 -3.183 1.00 0.00 71 SER A O 20
ATOM 29374 N N . ARG A 1 72 ? 10.049 -6.778 -1.798 1.00 0.00 72 ARG A N 20
ATOM 29375 C CA . ARG A 1 72 ? 9.702 -5.674 -0.912 1.00 0.00 72 ARG A CA 20
ATOM 29376 C C . ARG A 1 72 ? 10.643 -4.491 -1.122 1.00 0.00 72 ARG A C 20
ATOM 29377 O O . ARG A 1 72 ? 10.198 -3.360 -1.317 1.00 0.00 72 ARG A O 20
ATOM 29398 N N . GLN A 1 73 ? 11.943 -4.761 -1.080 1.00 0.00 73 GLN A N 20
ATOM 29399 C CA . GLN A 1 73 ? 12.946 -3.719 -1.264 1.00 0.00 73 GLN A CA 20
ATOM 29400 C C . GLN A 1 73 ? 12.597 -2.833 -2.456 1.00 0.00 73 GLN A C 20
ATOM 29401 O O . GLN A 1 73 ? 12.195 -1.682 -2.288 1.00 0.00 73 GLN A O 20
ATOM 29415 N N . GLU A 1 74 ? 12.755 -3.377 -3.658 1.00 0.00 74 GLU A N 20
ATOM 29416 C CA . GLU A 1 74 ? 12.457 -2.634 -4.877 1.00 0.00 74 GLU A CA 20
ATOM 29417 C C . GLU A 1 74 ? 11.270 -1.698 -4.668 1.00 0.00 74 GLU A C 20
ATOM 29418 O O . GLU A 1 74 ? 11.271 -0.563 -5.141 1.00 0.00 74 GLU A O 20
ATOM 29430 N N . ALA A 1 75 ? 10.259 -2.185 -3.955 1.00 0.00 75 ALA A N 20
ATOM 29431 C CA . ALA A 1 75 ? 9.067 -1.393 -3.682 1.00 0.00 75 ALA A CA 20
ATOM 29432 C C . ALA A 1 75 ? 9.405 -0.160 -2.851 1.00 0.00 75 ALA A C 20
ATOM 29433 O O . ALA A 1 75 ? 9.422 0.961 -3.362 1.00 0.00 75 ALA A O 20
ATOM 29440 N N . LEU A 1 76 ? 9.674 -0.373 -1.567 1.00 0.00 76 LEU A N 20
ATOM 29441 C CA . LEU A 1 76 ? 10.012 0.722 -0.664 1.00 0.00 76 LEU A CA 20
ATOM 29442 C C . LEU A 1 76 ? 11.049 1.646 -1.293 1.00 0.00 76 LEU A C 20
ATOM 29443 O O . LEU A 1 76 ? 10.892 2.867 -1.285 1.00 0.00 76 LEU A O 20
ATOM 29459 N N . ILE A 1 77 ? 12.107 1.056 -1.839 1.00 0.00 77 ILE A N 20
ATOM 29460 C CA . ILE A 1 77 ? 13.168 1.826 -2.476 1.00 0.00 77 ILE A CA 20
ATOM 29461 C C . ILE A 1 77 ? 12.605 2.759 -3.543 1.00 0.00 77 ILE A C 20
ATOM 29462 O O . ILE A 1 77 ? 13.005 3.920 -3.642 1.00 0.00 77 ILE A O 20
ATOM 29478 N N . LEU A 1 78 ? 11.674 2.244 -4.339 1.00 0.00 78 LEU A N 20
ATOM 29479 C CA . LEU A 1 78 ? 11.054 3.031 -5.399 1.00 0.00 78 LEU A CA 20
ATOM 29480 C C . LEU A 1 78 ? 10.476 4.330 -4.847 1.00 0.00 78 LEU A C 20
ATOM 29481 O O . LEU A 1 78 ? 10.555 5.378 -5.488 1.00 0.00 78 LEU A O 20
ATOM 29497 N N . ILE A 1 79 ? 9.897 4.252 -3.653 1.00 0.00 79 ILE A N 20
ATOM 29498 C CA . ILE A 1 79 ? 9.308 5.422 -3.013 1.00 0.00 79 ILE A CA 20
ATOM 29499 C C . ILE A 1 79 ? 10.382 6.427 -2.611 1.00 0.00 79 ILE A C 20
ATOM 29500 O O . ILE A 1 79 ? 10.286 7.614 -2.921 1.00 0.00 79 ILE A O 20
ATOM 29516 N N . LYS A 1 80 ? 11.408 5.943 -1.918 1.00 0.00 80 LYS A N 20
ATOM 29517 C CA . LYS A 1 80 ? 12.504 6.797 -1.475 1.00 0.00 80 LYS A CA 20
ATOM 29518 C C . LYS A 1 80 ? 12.774 7.905 -2.488 1.00 0.00 80 LYS A C 20
ATOM 29519 O O . LYS A 1 80 ? 12.892 9.075 -2.126 1.00 0.00 80 LYS A O 20
ATOM 29538 N N . GLY A 1 81 ? 12.869 7.528 -3.760 1.00 0.00 81 GLY A N 20
ATOM 29539 C CA . GLY A 1 81 ? 13.123 8.502 -4.805 1.00 0.00 81 GLY A CA 20
ATOM 29540 C C . GLY A 1 81 ? 11.863 8.894 -5.551 1.00 0.00 81 GLY A C 20
ATOM 29541 O O . GLY A 1 81 ? 11.858 8.963 -6.780 1.00 0.00 81 GLY A O 20
ATOM 29545 N N . SER A 1 82 ? 10.792 9.149 -4.807 1.00 0.00 82 SER A N 20
ATOM 29546 C CA . SER A 1 82 ? 9.518 9.530 -5.407 1.00 0.00 82 SER A CA 20
ATOM 29547 C C . SER A 1 82 ? 9.623 10.893 -6.085 1.00 0.00 82 SER A C 20
ATOM 29548 O O . SER A 1 82 ? 10.702 11.482 -6.157 1.00 0.00 82 SER A O 20
ATOM 29556 N N . PHE A 1 83 ? 8.494 11.388 -6.580 1.00 0.00 83 PHE A N 20
ATOM 29557 C CA . PHE A 1 83 ? 8.457 12.681 -7.254 1.00 0.00 83 PHE A CA 20
ATOM 29558 C C . PHE A 1 83 ? 7.325 13.547 -6.709 1.00 0.00 83 PHE A C 20
ATOM 29559 O O . PHE A 1 83 ? 6.644 13.168 -5.755 1.00 0.00 83 PHE A O 20
ATOM 29576 N N . ARG A 1 84 ? 7.130 14.710 -7.321 1.00 0.00 84 ARG A N 20
ATOM 29577 C CA . ARG A 1 84 ? 6.081 15.630 -6.897 1.00 0.00 84 ARG A CA 20
ATOM 29578 C C . ARG A 1 84 ? 4.756 14.897 -6.712 1.00 0.00 84 ARG A C 20
ATOM 29579 O O . ARG A 1 84 ? 4.029 15.143 -5.749 1.00 0.00 84 ARG A O 20
ATOM 29600 N N . ILE A 1 85 ? 4.450 13.996 -7.639 1.00 0.00 85 ILE A N 20
ATOM 29601 C CA . ILE A 1 85 ? 3.213 13.227 -7.577 1.00 0.00 85 ILE A CA 20
ATOM 29602 C C . ILE A 1 85 ? 3.497 11.729 -7.570 1.00 0.00 85 ILE A C 20
ATOM 29603 O O . ILE A 1 85 ? 4.287 11.231 -8.374 1.00 0.00 85 ILE A O 20
ATOM 29619 N N . LEU A 1 86 ? 2.848 11.014 -6.657 1.00 0.00 86 LEU A N 20
ATOM 29620 C CA . LEU A 1 86 ? 3.028 9.571 -6.546 1.00 0.00 86 LEU A CA 20
ATOM 29621 C C . LEU A 1 86 ? 1.830 8.825 -7.124 1.00 0.00 86 LEU A C 20
ATOM 29622 O O . LEU A 1 86 ? 0.683 9.233 -6.940 1.00 0.00 86 LEU A O 20
ATOM 29638 N N . LYS A 1 87 ? 2.103 7.729 -7.823 1.00 0.00 87 LYS A N 20
ATOM 29639 C CA . LYS A 1 87 ? 1.048 6.923 -8.426 1.00 0.00 87 LYS A CA 20
ATOM 29640 C C . LYS A 1 87 ? 1.138 5.473 -7.962 1.00 0.00 87 LYS A C 20
ATOM 29641 O O . LYS A 1 87 ? 2.110 4.775 -8.257 1.00 0.00 87 LYS A O 20
ATOM 29660 N N . LEU A 1 88 ? 0.120 5.024 -7.236 1.00 0.00 88 LEU A N 20
ATOM 29661 C CA . LEU A 1 88 ? 0.084 3.655 -6.733 1.00 0.00 88 LEU A CA 20
ATOM 29662 C C . LEU A 1 88 ? -1.262 3.001 -7.030 1.00 0.00 88 LEU A C 20
ATOM 29663 O O . LEU A 1 88 ? -2.315 3.609 -6.834 1.00 0.00 88 LEU A O 20
ATOM 29679 N N . ILE A 1 89 ? -1.219 1.760 -7.501 1.00 0.00 89 ILE A N 20
ATOM 29680 C CA . ILE A 1 89 ? -2.435 1.023 -7.822 1.00 0.00 89 ILE A CA 20
ATOM 29681 C C . ILE A 1 89 ? -2.610 -0.177 -6.897 1.00 0.00 89 ILE A C 20
ATOM 29682 O O . ILE A 1 89 ? -1.958 -1.208 -7.069 1.00 0.00 89 ILE A O 20
ATOM 29698 N N . VAL A 1 90 ? -3.496 -0.038 -5.916 1.00 0.00 90 VAL A N 20
ATOM 29699 C CA . VAL A 1 90 ? -3.760 -1.111 -4.966 1.00 0.00 90 VAL A CA 20
ATOM 29700 C C . VAL A 1 90 ? -5.076 -1.812 -5.280 1.00 0.00 90 VAL A C 20
ATOM 29701 O O . VAL A 1 90 ? -6.045 -1.178 -5.697 1.00 0.00 90 VAL A O 20
ATOM 29714 N N . ARG A 1 91 ? -5.105 -3.125 -5.076 1.00 0.00 91 ARG A N 20
ATOM 29715 C CA . ARG A 1 91 ? -6.303 -3.914 -5.338 1.00 0.00 91 ARG A CA 20
ATOM 29716 C C . ARG A 1 91 ? -6.967 -4.344 -4.034 1.00 0.00 91 ARG A C 20
ATOM 29717 O O . ARG A 1 91 ? -6.316 -4.899 -3.148 1.00 0.00 91 ARG A O 20
ATOM 29738 N N . ARG A 1 92 ? -8.265 -4.082 -3.923 1.00 0.00 92 ARG A N 20
ATOM 29739 C CA . ARG A 1 92 ? -9.017 -4.441 -2.726 1.00 0.00 92 ARG A CA 20
ATOM 29740 C C . ARG A 1 92 ? -10.038 -5.533 -3.032 1.00 0.00 92 ARG A C 20
ATOM 29741 O O . ARG A 1 92 ? -10.658 -5.536 -4.095 1.00 0.00 92 ARG A O 20
ATOM 29762 N N . ARG A 1 93 ? -10.205 -6.458 -2.093 1.00 0.00 93 ARG A N 20
ATOM 29763 C CA . ARG A 1 93 ? -11.149 -7.557 -2.263 1.00 0.00 93 ARG A CA 20
ATOM 29764 C C . ARG A 1 93 ? -12.421 -7.310 -1.457 1.00 0.00 93 ARG A C 20
ATOM 29765 O O . ARG A 1 93 ? -12.385 -7.234 -0.230 1.00 0.00 93 ARG A O 20
ATOM 29786 N N . ASN A 1 94 ? -13.544 -7.185 -2.158 1.00 0.00 94 ASN A N 20
ATOM 29787 C CA . ASN A 1 94 ? -14.827 -6.945 -1.508 1.00 0.00 94 ASN A CA 20
ATOM 29788 C C . ASN A 1 94 ? -14.910 -7.687 -0.177 1.00 0.00 94 ASN A C 20
ATOM 29789 O O . ASN A 1 94 ? -15.002 -8.914 -0.144 1.00 0.00 94 ASN A O 20
ATOM 29800 N N . SER A 1 95 ? -14.879 -6.933 0.917 1.00 0.00 95 SER A N 20
ATOM 29801 C CA . SER A 1 95 ? -14.947 -7.519 2.251 1.00 0.00 95 SER A CA 20
ATOM 29802 C C . SER A 1 95 ? -15.445 -6.497 3.268 1.00 0.00 95 SER A C 20
ATOM 29803 O O . SER A 1 95 ? -15.081 -5.323 3.215 1.00 0.00 95 SER A O 20
ATOM 29811 N N . GLY A 1 96 ? -16.281 -6.954 4.196 1.00 0.00 96 GLY A N 20
ATOM 29812 C CA . GLY A 1 96 ? -16.816 -6.067 5.213 1.00 0.00 96 GLY A CA 20
ATOM 29813 C C . GLY A 1 96 ? -16.312 -6.407 6.601 1.00 0.00 96 GLY A C 20
ATOM 29814 O O . GLY A 1 96 ? -15.815 -7.505 6.853 1.00 0.00 96 GLY A O 20
ATOM 29818 N N . PRO A 1 97 ? -16.436 -5.448 7.531 1.00 0.00 97 PRO A N 20
ATOM 29819 C CA . PRO A 1 97 ? -15.994 -5.627 8.917 1.00 0.00 97 PRO A CA 20
ATOM 29820 C C . PRO A 1 97 ? -16.866 -6.618 9.681 1.00 0.00 97 PRO A C 20
ATOM 29821 O O . PRO A 1 97 ? -16.575 -6.961 10.827 1.00 0.00 97 PRO A O 20
ATOM 29832 N N . SER A 1 98 ? -17.937 -7.074 9.039 1.00 0.00 98 SER A N 20
ATOM 29833 C CA . SER A 1 98 ? -18.854 -8.022 9.659 1.00 0.00 98 SER A CA 20
ATOM 29834 C C . SER A 1 98 ? -18.100 -9.000 10.555 1.00 0.00 98 SER A C 20
ATOM 29835 O O . SER A 1 98 ? -16.928 -9.296 10.322 1.00 0.00 98 SER A O 20
ATOM 29843 N N . SER A 1 99 ? -18.782 -9.499 11.581 1.00 0.00 99 SER A N 20
ATOM 29844 C CA . SER A 1 99 ? -18.176 -10.441 12.515 1.00 0.00 99 SER A CA 20
ATOM 29845 C C . SER A 1 99 ? -18.251 -11.866 11.975 1.00 0.00 99 SER A C 20
ATOM 29846 O O . SER A 1 99 ? -19.336 -12.418 11.796 1.00 0.00 99 SER A O 20
ATOM 29854 N N . GLY A 1 100 ? -17.088 -12.456 11.717 1.00 0.00 100 GLY A N 20
ATOM 29855 C CA . GLY A 1 100 ? -17.042 -13.811 11.199 1.00 0.00 100 GLY A CA 20
ATOM 29856 C C . GLY A 1 100 ? -16.197 -13.925 9.946 1.00 0.00 100 GLY A C 20
ATOM 29857 O O . GLY A 1 100 ? -15.108 -13.356 9.870 1.00 0.00 100 GLY A O 20
#

Solvent-accessible surface area: 6820 Å² total; per-residue (Å²): 136,111,125,78,101,120,67,72,91,89,86,125,14,84,0,107,3,117,58,17,57,115,5,9,16,62,6,105,14,0,99,126,139,121,86,78,6,24,6,36,116,13,104,136,57,27,64,0,23,123,36,150,98,4,194,82,60,10,40,2,49,26,0,38,50,46,81,16,173,30,34,82,100,74,0,52,87,43,23,164,46,22,155,201,54,0,93,1,44,0,45,106,154,91,100,62,142,82,129,74

Nearest PDB structures (foldseek):
  2edp-assembly1_A  TM=9.303E-01  e=4.906E-16  Homo sapiens
  1wfv-assembly1_A  TM=7.889E-01  e=2.678E-06  Homo sapiens
  2r4h-assembly2_B  TM=7.912E-01  e=5.035E-05  Homo sapiens
  7pc4-assembly1_A  TM=8.148E-01  e=3.307E-04  Homo sapiens
  6xnj-assembly1_A  TM=7.391E-01  e=8.018E-04  Homo sapiens

CATH classification: 2.30.42.10

Organism: Homo sapiens (NCBI:txid9606)